Protein 6WNG (pdb70)

Sequence (1864 aa):
NDDYYRIESDLIGELKVVPVNAYYGVQTQRAIDNFKKISNNDHLSDHPEFIKAFAFVKKAAAQQTNFELGLLDEIINKNIATACDEIIAGKMMHKEFPTDMIIQGGAGTSMNMNANEVIANRALELMGHQKGEYQFCSPNDHVNLSQSTNDAYPTAIRRIALYNLNKTLVEERLELLIQSSFRKKADDLKDVIKMGRTQLQDAVPMTMGQEFNAFANTLQEEIIARRLNTNADLFLETNMGATAIGTGLNAHPDYAVKKCTENLAKISGADVVLASSDLVEATPDTGAYVIYSSAMKRMMAVKLLSKICNDLRLLASGPRAGLYEINLPKMQPGSSIMPGKVNPVIPEVVNQVCFKVIGNDLTVTFAAEAGQLQLNVMEPVLTQSIMESIRFLKNAMDTLREKCIDGITANKEEICLNMVKNNSIGIVTALNPYIGYKNSTKIAKEALDTGKSVYDLVLEHELLSKEKLDEILAPENMLNPHTKFNDDYRIESDLIGELKVPVNAYYGVQTQRAIDNFKISNNDHLSDHPEFIKAFAFVKKAAAQQTNFELGLLDEIINKNIATACDEIIAGKMHKEFPTDMIQGGAGTSMNMNANEVIANRALELMGHQKGEYQFCSPNDHVNLSQSTNDAYPTAIRRIALYNLNKTLVVERLEELLIQQSSFRKKADDLKDVIKMGRTQLQDAVPMTMGQEFNAFANTLQEEIIARRLNTTNADLFLEETNMGATAIGTGLNAHPDYAVKKCTENLAKISGADVVLASDLVEATPDTGAYVIYSSAMKRMMAVKLLSKICNDLRLLASGPRAGLYEINLPKMQPGSSIMPGKVNPVIPEVVNQVCFKVIGNDLTVTFAAEAGQLQLNVMEPVLTQSIMESIRFLKNAMDTLREKCIDGITANKEEICLNMVKNNSIGIVTALNPYIGYKNSTKKIAKKEALDTGKSVYDLVLEHELLSKEKLDEILAPENMLNPHTKFNDYYRIESDLIGELKVPVNAYYGVQTQRAIDNFKISNNDHLSDHPEFIKAFAFVKKAAAQQTNFELGLLDEIINKNIATACDEIIAGKMHKEFPTDMIQGGAGTSMNMNANEVIANRALELMGHQKGEYQFCSPNDHVNLSQSTNDAYPTAIRRIALYNLNKTLVVERLEELLIQQSSFRKKADDDLKDVIKMGRTQLQDAVPMTMGQEFNAFANTLQEEIIARRLNTTNADLFLETNMGATAIGTGLNAHPDYAVKKCTENLAKISGADVVLASSDLVEATPDTGAYVIYSSAMKRMMAVKLLSKICNDLRLLASGPRAGLYEINLPKMQPGSSIMPGKVNPVIPEVVNQVCFKVIGNDLTVTFAAEAGQLQLNVMEPVLTQSIMESIRFLKNAMDTLREKCIDGITANKEEICLNMVKNSSIGIIVTALNPYIGYKNSTKIAKKEALDTGKSVYDLVLEHELLSKEKLDEILAPENMLNPHHTKFNDYYRIESSDLIGELKVVPVNAYYGVQTQRAIDNFKISNNDHLSDHPEFIKAFAFVKKAAAQQTNFELGLLDEEIINKNIATACDEIIAGKMHKEFPTDMIQGGAGTSMNMNANEVIANRALELMGHQKGEYQFCSPNDHVNLSQSTNDAYPTAIRRIALYNLNKTLVEERLELLIQSSFRKKADDLKDVIKMGRTQLQDAVPMTMGQEFNAFANTLQEEIIARRLNTTNADLFLETNMGATAIGTGLNAHPDYAVKKCTENLAKISGADVVLASSDLVEATPDTGAYVIYSSAMKRMMAVKLLSKICNDLRLLASGPRAGLYEINLPKMQPGSSIMPGKVNPVIPEVVNQVCFKVIGNDLTVTFAAEAGQLQLNVMEPVLTQSIMESIRFLKNAMDTLREKCIDGITANKEICLNMVKNSIGIVTALNPYIGYKNSTKIAKEALDTGKSVYDLVLEHELLSKEKLDEILAPENMLNPHHTKF

B-factor: mean 18.44, std 9.69, range [5.8, 75.2]

Nearest PDB structures (foldseek):
  6wng-assembly1_D  TM=1.002E+00  e=2.685E-68  Elizabethkingia anophelis NUH1
  3oce-assembly1_C  TM=9.644E-01  e=1.588E-44  Brucella abortus 2308
  1j3u-assembly1_A  TM=9.267E-01  e=1.273E-44  Bacillus sp. YM55-1
  3r6y-assembly1_D  TM=9.617E-01  e=5.365E-38  Bacillus sp. YM55-1
  1vdk-assembly1_A-2  TM=9.036E-01  e=4.683E-37  Thermus thermophilus HB8

Foldseek 3Di:
DQWDWAADPVGIDTDGQPQLFDDLLVVQQVPDPDDPAFQLVQLLLQLLLLLLLLLLLVLCVVVVNADPLLSVQLNVLSVCSNVPPPSVSGGGHLQTFPLQQSVLSSSLSNSQQSSCVVVVHHRNPCVVPPSCCRSQQLAACLFSVLLSLLLSLLVLLVLLLVLLLLLLVLLQVLLVVFVPQKFFDADPNHTAAIATVSVVSNVLSVVSVVLSCQLNVLSLVSLAGARQCHPQHPSVNHDPCSQQSSSVSSCVSSVPNHDYHPGNNVVRADPVSLLSNLVSLLVSLVSLLVVLVVVQQCCPDDPPGNNFKHWFADDADDPPDPPDGHPVLSVLSNVLSVLSVVLSVVLVVQSVCGDRRHRRSVSSSSVSSVVSSVSSSVSSNSCSPRTSNPMDGPRVSRVVCNQQDLNLLVLCCVQQHDVVSVVLSVCCVVPVDHSLVVCVVVVSDDPVQSCQSSDSVNRHDDDDRD/DQWDWAADPVGIDTDGQPQLFDDLLVVLQVPDPDDPAFQLVQLLLQLLLLLLLLLLLVLCVVVVNADPLLSVQLNVQSVCSNVPPPSVSGGGDLQTFPLQQSVLSSSLSNSQQSSQVVVVHHRNPCVVPPSCCRSQQLAASLFSVLLSLLLSLLVLLVVLVVLLLLLLVLLQVLLVVFVPFKFFDADPNHTAAIATSNVVSNVLSVVSVVLSCQLNVLSLVSLAGARQCHPQHPSPNHDPCRQQSSSVSSCVSSVPNHDYDPGNNVVRADPVSLLSNLVSLLVSLVSLLVVLVVVQQCCPDDPPGNNFKDWFFDDADDPPDPPDGHPVLSVLSNVLSVLSVVLSVVLVVQSVCGDRRHRSSVSSSSVSSVVSSVSSSVSSNSCSPRTSNPMDGPRVSRVVCLQQDLNLLVLCCVQQNPVVSVVLSVCCVVPVDGSLVSCVVVPSDDNVVSCQSSDSVNRHDDDDDD/DQWDWAADPVGIDTDGQPALFDDLLVVQQVPDDDDPAFQLVQLLLQLLLLLLLLLLLVLCVVVVNADPLLSVQLNVQSVCSNVPPPSVSGGGHLQTFPLQQSVLLSSLSNSQQSSQVVVVHHRNPCVVPPSCCRSQQLAACLFSVLLSLLLSVLVLLVLLVVLLLLLLVLLQVLLVVFVPQKFFDADPNHTAAIATSSVVSNVLSVVSVVLSCQLNVLSLVSLAGARQCHPQHPSVNHDPCRQQSSSVSSCVSSVPNHDYDPGNNVVRADPVSLLSNLVSLLVSLVSLLVVLVVVQQCCPDDPPGNNFKHWFADDADDPPDPPDGHPVLSVLSNVLSVLSVVLSVVLVVQSVCGDRRHRSSVSSSSVSSVVSSVSSSVSSVSCSPRTSNPMDGPRVSRVVCNQQDLNLLVLCCVQQNPVVSVVLSVCCVVPVDHSLVVCVVVVRDDPVQSVQSSDSVNVHDDDDRD/DQWDWAADPVGIDTDGQPQLFDDLLVVLQVPDPDDPAFQLNQLLLQLLLLLLLLLLLVLCVVVVNADPLLSVLLNVLSVCSNVPPPSVSGGGDLQTFPLQQSVLSSSLSNSQQSSQVVVVHHRNPCVVPPSVCRSQQLAASLFSNLLSLLSSLLVLLVVLLVLLLLLLVLLQVLLVVFVPQKFFDADPNHTAAIATVSVVSNVLSVVSVVLSCQLNVLSLVSLAGARQCHPQHPSVNHDPCRQQSSSVSSCVSSVPNHDYDPGNNCVRADPVSLLSNLVSLLVSLVSLLVVLVVVQQCCPDDPPGNNFKHWFADDADDPPDPPDGHPVLSVLSNVLSVLSVVLSVVLVVQSVCGDRRHRRSVSSSSVSVVVSSVSSSVSSVSCSPRTSNPMDGPRVSRVVCNQQDLNLLVLCCVQQHDVVSVVLSVCCVVPVDGSLVVCVVVPSDDPVQSCQSSDSVNRHDDDDRD

CATH classification: 1.10.275.10 (+2 more: 1.20.200.10, 1.10.40.30)

Solvent-accessible surface area: 53668 Å² total; per-residue (Å²): 153,112,92,32,108,12,79,30,31,54,30,134,49,120,1,62,56,112,10,37,23,0,6,15,0,25,23,0,41,54,4,4,138,3,21,113,27,55,0,42,64,10,70,44,2,1,55,0,2,2,16,0,0,51,0,0,4,55,0,0,68,80,30,69,61,11,81,108,94,22,12,126,11,0,20,44,0,0,63,33,1,45,79,46,120,34,27,170,14,3,34,0,2,2,0,0,0,1,3,0,7,4,2,0,2,0,2,0,4,0,1,0,0,52,0,0,52,64,44,66,52,123,41,25,56,44,135,85,0,18,10,26,50,44,4,4,41,9,2,2,4,11,0,0,2,15,0,0,0,28,1,0,0,34,30,25,5,99,33,0,10,91,77,0,80,72,0,6,115,8,0,92,130,15,1,80,72,10,115,98,11,29,0,0,0,2,2,7,4,18,8,0,0,0,0,14,0,3,44,4,0,56,10,9,0,38,17,0,78,48,0,23,46,38,0,56,58,4,0,71,38,1,21,67,2,6,0,2,0,0,0,0,7,4,2,4,35,2,36,66,74,0,18,79,68,0,6,109,31,0,26,86,47,19,67,3,106,9,83,56,4,124,29,28,12,8,19,6,24,28,11,3,8,1,2,0,0,4,0,0,1,6,11,0,0,5,17,0,0,25,3,0,32,2,0,5,10,0,9,3,0,37,77,1,21,5,53,0,1,45,23,44,108,43,5,3,3,7,4,9,6,4,19,18,26,10,7,4,4,1,0,0,0,0,0,0,0,2,1,2,2,0,4,6,12,1,1,1,2,0,4,15,21,1,43,2,7,8,1,6,0,7,3,0,0,1,6,0,1,6,25,2,2,102,12,0,32,44,0,0,23,15,0,41,97,58,1,0,81,39,1,72,23,27,97,106,66,0,36,72,27,0,126,90,4,13,8,14,0,0,5,0,24,42,56,25,16,22,72,54,0,14,137,4,1,88,49,0,57,111,73,52,96,47,3,73,76,0,0,62,96,88,155,62,28,66,48,78,71,0,77,81,6,15,16,25,104,39,0,22,74,46,74,82,119,90,117,110,84,30,102,11,77,30,30,54,29,132,48,119,1,63,56,111,9,38,23,0,6,16,0,25,23,0,41,54,5,4,138,3,20,114,28,52,0,42,63,11,69,42,2,1,56,1,2,2,17,0,0,50,0,0,3,54,0,0,73,74,35,68,64,10,79,110,92,21,12,122,8,0,20,45,0,0,65,42,2,44,78,43,123,33,28,170,13,3,35,1,2,2,0,0,0,1,3,0,7,4,3,0,2,0,1,0,4,0,1,0,0,51,0,0,53,67,43,68,49,125,40,24,57,45,133,87,0,19,10,27,52,47,3,4,41,9,3,2,4,10,0,0,2,15,0,0,0,26,2,0,0,35,29,26,4,113,39,0,11,79,58,0,81,70,0,5,102,9,0,77,106,12,1,88,66,11,119,97,10,25,0,0,0,2,1,8,4,18,8,0,0,0,0,15,0,5,44,5,0,56,10,9,0,38,17,0,75,48,0,20,46,39,0,57,59,4,1,70,39,1,22,61,2,6,0,3,0,0,0,0,7,5,2,8,35,2,36,64,79,0,17,83,79,0,6,107,22,0,25,163,31,18,65,3,106,8,85,54,5,125,26,29,13,7,18,5,25,28,10,3,9,1,1,0,0,3,0,0,1,6,11,0,0,5,16,0,0,25,3,0,31,2,0,6,10,0,10,4,0,34,78,2,22,9,57,0,1,45,23,43,111,42,6,2,3,7,4,8,7,5,20,17,26,9,6,5,4,1,0,0,0,0,0,0,0,2,0,2,2,0,5,6,12,0,1,1,3,0,3,15,22,2,40,2,6,6,1,7,0,6,3,0,0,1,6,0,1,5,23,2,2,106,13,0,47,46,0,0,28,13,0,33,94,58,1,0,69,38,1,72,24,28,104,112,70,0,36,58,27,0,107,88,2,12,8,9,0,0,6,0,22,38,54,19,16,23,73,51,0,15,134,3,2,91,54,0,59,115,71,56,92,41,2,62,73,0,0,52,101,88,144,62,28,64,104,129,48,0,58,70,12,15,18,23,105,38,1,17,70,45,84,81,110,130,162,101,79,31,102,12,78,28,22,53,28,132,49,119,1,61,54,113,9,36,25,0,6,15,0,26,23,0,37,53,5,4,126,3,21,113,28,54,0,41,64,12,70,43,2,0,55,1,2,2,16,0,1,50,0,0,3,53,0,0,56,75,34,69,60,10,81,107,101,25,10,121,12,0,20,46,0,0,63,34,2,44,82,45,123,32,29,170,12,2,35,0,1,2,0,0,0,1,2,0,8,4,2,0,2,0,1,0,5,0,1,0,0,54,0,0,52,66,46,66,50,123,40,25,56,46,132,86,0,19,10,26,52,45,3,4,41,9,3,2,3,9,0,0,2,16,0,0,0,28,1,0,0,34,28,25,3,111,41,0,12,88,59,0,80,73,0,5,99,8,0,78,113,16,0,79,70,11,118,98,10,33,0,0,0,2,2,7,4,18,9,0,0,0,0,15,0,4,42,4,0,57,11,9,0,39,17,0,74,49,0,16,47,41,0,58,58,4,1,72,40,1,21,62,2,8,0,3,0,0,0,0,7,5,2,8,35,2,39,64,78,0,16,82,66,0,6,108,28,0,24,86,46,17,66,2,106,8,86,54,4,125,27,30,13,7,19,4,24,27,10,3,9,1,1,0,0,3,0,0,1,5,11,0,0,6,16,0,0,24,3,0,30,2,0,6,10,0,9,3,0,37,71,4,20,5,54,0,1,45,25,44,111,44,6,4,3,7,3,10,6,4,20,17,28,10,6,5,4,1,0,0,0,0,0,0,0,2,1,2,2,0,4,6,12,0,0,2,3,0,3,14,22,2,40,2,7,7,1,6,1,6,2,0,0,0,6,0,1,5,26,2,2,105,14,0,47,45,0,0,29,14,0,33,95,58,2,0,79,37,1,71,25,27,97,104,66,0,40,71,29,0,126,91,5,12,9,15,0,0,5,0,22,39,41,21,16,23,70,52,0,19,140,2,1,101,53,0,58,92,72,51,97,50,3,62,71,0,0,54,108,95,153,55,24,69,124,76,75,0,60,80,4,14,31,33,64,49,0,23,87,53,61,78,116,84,116,109,83,29,108,9,75,24,20,53,20,113,50,120,1,61,54,113,9,37,24,0,5,15,0,26,24,0,36,53,5,4,126,3,21,112,27,54,0,41,65,10,69,43,2,0,55,0,3,2,15,0,0,49,0,0,3,55,0,0,73,84,34,68,59,11,75,103,95,22,11,52,22,0,20,54,0,0,62,35,1,44,83,45,129,33,28,170,12,2,34,0,1,2,0,0,0,1,3,0,7,4,2,0,1,0,1,0,3,0,1,0,0,55,0,0,52,64,41,67,51,123,42,26,57,43,132,83,0,21,10,28,51,45,3,4,40,10,2,2,4,10,0,0,3,15,0,0,0,29,1,0,0,34,30,26,4,96,41,0,11,96,82,0,80,76,0,6,90,3,0,79,118,17,1,86,93,8,119,93,10,28,0,0,0,2,1,7,3,18,8,0,0,0,0,15,0,4,43,4,0,58,10,8,0,39,17,0,80,47,1,22,44,41,0,58,60,5,1,72,40,2,22,64,2,6,0,2,0,0,0,0,7,5,1,6,33,2,38,66,79,0,18,84,65,0,6,110,28,0,24,86,49,19,64,4,105,8,85,54,3,124,27,29,13,7,20,5,25,26,11,3,9,1,1,0,0,4,0,0,1,6,10,0,0,6,16,0,0,25,3,0,33,2,0,6,10,0,9,3,0,34,76,1,21,4,56,0,1,44,24,42,111,44,6,3,3,8,3,8,6,5,19,17,24,10,6,4,4,1,0,0,0,0,0,0,0,2,1,2,2,0,5,5,13,0,1,1,3,0,3,15,22,2,41,2,7,8,1,7,1,6,2,0,0,1,6,0,1,5,26,1,2,102,14,0,44,44,0,0,25,12,0,31,99,58,1,0,67,38,1,73,24,27,108,69,63,0,50,76,31,0,121,90,4,12,9,15,0,0,5,0,23,41,51,23,16,22,77,76,0,18,63,4,2,104,50,0,55,96,71,52,97,47,3,62,80,0,0,52,94,85,153,68,26,66,121,143,84,0,62,75,5,15,16,26,108,40,0,20,72,46,73,81,118,82

Secondary structure (DSSP, 8-state):
--EEEEE-SS-EEEEETT-SS-HHHHHHHHH----S-BGGG-HHHHHHHHHHHHHHHHHHHHTT-S-HHHHHHHHHHHHHHHTTTTGGG---BSS-SSTTHHHHHHHHHHHHHHHHHHTT--TT-GGGS-IIIIITTT--HHHHHHHHHHHHHHHHHHHHHHHHHHHHHHHHHHHHHTTT-EEEEEETTEEEEEEEHHHHHHHHHHHHHHHHHHHHHHHGGGGEE-TT-TTTSS-TT--TTHHHHHHHHHHHHH-S--EE-S-HHHHTT--HHHHHHHHHHHHHHHHHHHHHHHHHHHT-BSSSS---EE----S---SSSTT----HHHHHHHHHHHHHHHHHHHHHHHHHT-BTTB-TTHHHHHHHHHHHHHHHHHHHHHHHHHTGGG-EE-HHHHHHHHHT-SGGGGGGHHHH-HHHHHHHHHHHHHH---HHHHHHHTT-S-HHHHHHHT-GGGSSS-----/--EEEEE-SS-EEEEETT-SS-HHHHHHHHH----S-BGGG-HHHHHHHHHHHHHHHHHHHHTT-S-HHHHHHHHHHHHHHHTTTTGGG---BSS-SSTTHHHHHHHHHHHHHHHHHHTT--TT-GGGS-IIIIITTT--HHHHHHHHHHHHHHHHHHHHHHHHHHHHHHHHHHHHHTTT-EEEEEETTEEEEEEEHHHHHHHHHHHHHHHHHHHHHHHGGGGEE-TT-TTTSS-TTS-TTHHHHHHHHHHHHH-S--EE-S-HHHHTT--HHHHHHHHHHHHHHHHHHHHHHHHHHHT-BSSSS---EE----S-S-SSSTT----HHHHHHHHHHHHHHHHHHHHHHHHHT-BTTB-TTHHHHHHHHHHHHHHHHHHHHHHHHHTGGG-EE-HHHHHHHHHT-SGGGGGGHHHHHHHHHHHHHHHHHHH---HHHHHHHHT-S-HHHHHHHT-GGGSSS-----/--EEEEE-SS-EEEEETT-SS-HHHHHHHHH----S-BGGG-HHHHHHHHHHHHHHHHHHHHTTSS-HHHHHHHHHHHHHHHTTTTGGG---BSS-SSTTHHHHHHHHHHHHHHHHHHTT--TT-TTSS-IIIIITTT--HHHHHHHHHHHHHHHHHHHHHHHHHHHHHHHHHHHHHTTT-EEEEEETTEEEEEEEHHHHHHHHHHHHHHHHHHHHHHHGGGGEE-TT-TTTSS-TTS-TTHHHHHHHHHHHHHSS--EE-S-HHHHTT--HHHHHHHHHHHHHHHHHHHHHHHHHHHT-BSSSS---EE----S-S-SSSTT----HHHHHHHHHHHHHHHHHHHHHHHHHT-BTTB-TTHHHHHHHHHHHHHHHHHHHHHHHHHTGGG-EE-HHHHHHHHHT-SGGGGGGHHHHHHHHHHHHHHHHHHH---HHHHHHHTT-S-HHHHHHHT-GGGSSS-----/--EEEEE-SS-EEEEETT-SS-HHHHHHHHH----S-BGGG-HHHHHHHHHHHHHHHHHHHHTT-S-HHHHHHHHHHHHHHHTT-SGGG---BSS-SSTTHHHHHHHHHHHHHHHHHHTT--TT-GGGS-IIIIITTT--HHHHHHHHHHHHHHHHHHHHHHHHHHHHHHHHHHHHHTTT-EEEEEETTEEEEEEEHHHHHHHHHHHHHHHHHHHHHHHGGGGEE-TT-TTTSS-TTS-TTHHHHHHHHHHHHHSS--EE-S-HHHHTT--HHHHHHHHHHHHHHHHHHHHHHHHHHHT-BSSSS---EE----S-S-SSSTT----HHHHHHHHHHHHHHHHHHHHHHHHHT-BTTB-TTHHHHHHHHHHHHHHHHHHHHHHHHHTGGG-EE-HHHHHHHHHT-SGGGGGGHHHH-HHHHHHHHHHHHHH---HHHHHHHTT-S-HHHHHHHT-GGGSSS-----

InterPro domains:
  IPR000362 Fumarate lyase family [PR00149] (136-154)
  IPR000362 Fumarate lyase family [PR00149] (181-199)
  IPR000362 Fumarate lyase family [PR00149] (272-299)
  IPR000362 Fumarate lyase family [PR00149] (318-334)
  IPR004708 Aspartate ammonia-lyase [TIGR00839] (5-466)
  IPR008948 L-Aspartase-like [SSF48557] (3-461)
  IPR018951 Fumarase C, C-terminal [PF10415] (409-461)
  IPR020557 Fumarate lyase, conserved site [PS00163] (318-327)
  IPR022761 Fumarate lyase, N-terminal [PF00206] (12-343)
  IPR024083 Fumarase/histidase, N-terminal [G3DSA:1.10.275.10] (2-140)
  IPR051546 Class-II Aspartate Ammonia-Lyase [PTHR42696] (1-465)

Radius of gyration: 35.73 Å; Cα contacts (8 Å, |Δi|>4): 4113; chains: 4; bounding box: 102×107×95 Å

Structure (mmCIF, N/CA/C/O backbone):
data_6WNG
#
_entry.id   6WNG
#
_cell.length_a   92.820
_cell.length_b   96.850
_cell.length_c   212.200
_cell.angle_alpha   90.000
_cell.angle_beta   90.000
_cell.angle_gamma   90.000
#
_symmetry.space_group_name_H-M   'P 21 21 21'
#
loop_
_entity.id
_entity.type
_entity.pdbx_description
1 polymer 'Aspartate ammonia-lyase'
2 non-polymer 2-AMINO-2-HYDROXYMETHYL-PROPANE-1,3-DIOL
3 non-polymer 'FUMARIC ACID'
4 non-polymer GLYCEROL
5 non-polymer 'CHLORIDE ION'
6 water water
#
loop_
_atom_site.group_PDB
_atom_site.id
_atom_site.type_symbol
_atom_site.label_atom_id
_atom_site.label_alt_id
_atom_site.label_comp_id
_atom_site.label_asym_id
_atom_site.label_entity_id
_atom_site.label_seq_id
_atom_site.pdbx_PDB_ins_code
_atom_site.Cartn_x
_atom_site.Cartn_y
_atom_site.Cartn_z
_atom_site.occupancy
_atom_site.B_iso_or_equiv
_atom_site.auth_seq_id
_atom_site.auth_comp_id
_atom_site.auth_asym_id
_atom_site.auth_atom_id
_atom_site.pdbx_PDB_model_num
ATOM 1 N N . ASN A 1 10 ? -11.179 27.080 70.737 1.00 49.53 10 ASN A N 1
ATOM 2 C CA . ASN A 1 10 ? -11.342 26.097 71.801 1.00 47.76 10 ASN A CA 1
ATOM 3 C C . ASN A 1 10 ? -11.745 24.739 71.223 1.00 36.48 10 ASN A C 1
ATOM 4 O O . ASN A 1 10 ? -11.066 23.743 71.452 1.00 42.74 10 ASN A O 1
ATOM 9 N N . ASP A 1 11 ? -12.856 24.701 70.487 1.00 31.23 11 ASP A N 1
ATOM 10 C CA A ASP A 1 11 ? -13.286 23.518 69.750 0.55 28.00 11 ASP A CA 1
ATOM 11 C CA B ASP A 1 11 ? -13.234 23.479 69.786 0.45 28.26 11 ASP A CA 1
ATOM 12 C C . ASP A 1 11 ? -12.528 23.331 68.444 1.00 20.39 11 ASP A C 1
ATOM 13 O O . ASP A 1 11 ? -12.792 22.360 67.722 1.00 20.81 11 ASP A O 1
ATOM 22 N N . TYR A 1 12 ? -11.628 24.248 68.113 1.00 20.91 12 TYR A N 1
ATOM 23 C CA A TYR A 1 12 ? -10.860 24.194 66.882 0.65 20.16 12 TYR A CA 1
ATOM 24 C CA B TYR A 1 12 ? -10.855 24.172 66.885 0.35 19.75 12 TYR A CA 1
ATOM 25 C C . TYR A 1 12 ? -9.400 24.485 67.189 1.00 17.87 12 TYR A C 1
ATOM 26 O O . TYR A 1 12 ? -9.070 25.085 68.215 1.00 22.90 12 TYR A O 1
ATOM 43 N N . ARG A 1 13 ? -8.534 24.074 66.273 1.00 16.92 13 ARG A N 1
ATOM 44 C CA . ARG A 1 13 ? -7.178 24.586 66.197 1.00 15.99 13 ARG A CA 1
ATOM 45 C C . ARG A 1 13 ? -7.016 25.201 64.811 1.00 18.35 13 ARG A C 1
ATOM 46 O O . ARG A 1 13 ? -7.731 24.837 63.875 1.00 18.58 13 ARG A O 1
ATOM 54 N N . ILE A 1 14 ? -6.114 26.169 64.686 1.00 18.42 14 ILE A N 1
ATOM 55 C CA . ILE A 1 14 ? -5.877 26.843 63.413 1.00 18.55 14 ILE A CA 1
ATOM 56 C C . ILE A 1 14 ? -4.638 26.227 62.776 1.00 15.78 14 ILE A C 1
ATOM 57 O O . ILE A 1 14 ? -3.563 26.212 63.387 1.00 19.54 14 ILE A O 1
ATOM 62 N N . GLU A 1 15 ? -4.777 25.729 61.550 1.00 13.98 15 GLU A N 1
ATOM 63 C CA . GLU A 1 15 ? -3.659 25.222 60.763 1.00 13.07 15 GLU A CA 1
ATOM 64 C C . GLU A 1 15 ? -3.490 26.090 59.521 1.00 15.26 15 GLU A C 1
ATOM 65 O O . GLU A 1 15 ? -4.338 26.926 59.203 1.00 16.13 15 GLU A O 1
ATOM 71 N N . SER A 1 16 ? -2.375 25.907 58.818 1.00 15.13 16 SER A N 1
ATOM 72 C CA . SER A 1 16 ? -2.146 26.703 57.621 1.00 14.52 16 SER A CA 1
ATOM 73 C C . SER A 1 16 ? -1.490 25.862 56.540 1.00 15.69 16 SER A C 1
ATOM 74 O O . SER A 1 16 ? -0.800 24.872 56.818 1.00 16.23 16 SER A O 1
ATOM 77 N N . ASP A 1 17 ? -1.725 26.274 55.297 1.00 12.63 17 ASP A N 1
ATOM 78 C CA . ASP A 1 17 ? -1.118 25.649 54.132 1.00 11.60 17 ASP A CA 1
ATOM 79 C C . ASP A 1 17 ? -0.909 26.729 53.074 1.00 12.15 17 ASP A C 1
ATOM 80 O O . ASP A 1 17 ? -1.035 27.925 53.351 1.00 15.27 17 ASP A O 1
ATOM 85 N N . LEU A 1 18 ? -0.613 26.291 51.846 1.00 13.32 18 LEU A N 1
ATOM 86 C CA . LEU A 1 18 ? -0.361 27.225 50.751 1.00 13.69 18 LEU A CA 1
ATOM 87 C C . LEU A 1 18 ? -1.498 28.229 50.576 1.00 12.21 18 LEU A C 1
ATOM 88 O O . LEU A 1 18 ? -1.258 29.392 50.227 1.00 14.94 18 LEU A O 1
ATOM 93 N N . ILE A 1 19 ? -2.744 27.798 50.810 1.00 13.34 19 ILE A N 1
ATOM 94 C CA . ILE A 1 19 ? -3.905 28.653 50.556 1.00 13.57 19 ILE A CA 1
ATOM 95 C C . ILE A 1 19 ? -4.078 29.693 51.663 1.00 15.58 19 ILE A C 1
ATOM 96 O O . ILE A 1 19 ? -4.488 30.830 51.401 1.00 17.77 19 ILE A O 1
ATOM 101 N N . GLY A 1 20 ? -3.760 29.337 52.902 1.00 13.38 20 GLY A N 1
ATOM 102 C CA . GLY A 1 20 ? -3.930 30.243 54.023 1.00 13.02 20 GLY A CA 1
ATOM 103 C C . GLY A 1 20 ? -4.230 29.466 55.297 1.00 13.56 20 GLY A C 1
ATOM 104 O O . GLY A 1 20 ? -3.895 28.293 55.415 1.00 15.83 20 GLY A O 1
ATOM 105 N N . GLU A 1 21 ? -4.864 30.159 56.240 1.00 14.85 21 GLU A N 1
ATOM 106 C CA . GLU A 1 21 ? -5.223 29.592 57.534 1.00 14.19 21 GLU A CA 1
ATOM 107 C C . GLU A 1 21 ? -6.647 29.042 57.517 1.00 16.20 21 GLU A C 1
ATOM 108 O O . GLU A 1 21 ? -7.525 29.553 56.820 1.00 16.42 21 GLU A O 1
ATOM 114 N N . LEU A 1 22 ? -6.874 27.989 58.302 1.00 13.57 22 LEU A N 1
ATOM 115 C CA . LEU A 1 22 ? -8.204 27.393 58.371 1.00 13.85 22 LEU A CA 1
ATOM 116 C C . LEU A 1 22 ? -8.391 26.711 59.721 1.00 16.48 22 LEU A C 1
ATOM 117 O O . LEU A 1 22 ? -7.465 26.077 60.230 1.00 16.43 22 LEU A O 1
ATOM 122 N N . LYS A 1 23 ? -9.597 26.830 60.279 1.00 14.91 23 LYS A N 1
ATOM 123 C CA . LYS A 1 23 ? -9.961 26.085 61.480 1.00 15.09 23 LYS A CA 1
ATOM 124 C C . LYS A 1 23 ? -10.169 24.597 61.180 1.00 15.62 23 LYS A C 1
ATOM 125 O O . LYS A 1 23 ? -10.803 24.225 60.189 1.00 16.40 23 LYS A O 1
ATOM 131 N N . VAL A 1 24 ? -9.652 23.750 62.071 1.00 14.98 24 VAL A N 1
ATOM 132 C CA A VAL A 1 24 ? -9.756 22.292 62.017 0.81 13.77 24 VAL A CA 1
ATOM 133 C CA B VAL A 1 24 ? -9.842 22.305 61.986 0.19 13.79 24 VAL A CA 1
ATOM 134 C C . VAL A 1 24 ? -10.340 21.842 63.352 1.00 13.54 24 VAL A C 1
ATOM 135 O O . VAL A 1 24 ? -9.950 22.406 64.379 1.00 14.03 24 VAL A O 1
ATOM 142 N N . PRO A 1 25 ? -11.259 20.868 63.411 1.00 14.67 25 PRO A N 1
ATOM 143 C CA . PRO A 1 25 ? -11.763 20.425 64.718 1.00 15.99 25 PRO A CA 1
ATOM 144 C C . PRO A 1 25 ? -10.609 20.023 65.624 1.00 14.26 25 PRO A C 1
ATOM 145 O O . PRO A 1 25 ? -9.678 19.335 65.197 1.00 15.32 25 PRO A O 1
ATOM 149 N N . VAL A 1 26 ? -10.663 20.479 66.878 1.00 16.58 26 VAL A N 1
ATOM 150 C CA . VAL A 1 26 ? -9.473 20.428 67.725 1.00 16.36 26 VAL A CA 1
ATOM 151 C C . VAL A 1 26 ? -8.991 18.995 67.924 1.00 16.72 26 VAL A C 1
ATOM 152 O O . VAL A 1 26 ? -7.782 18.753 68.028 1.00 19.03 26 VAL A O 1
ATOM 156 N N . ASN A 1 27 ? -9.899 18.023 67.926 1.00 16.26 27 ASN A N 1
ATOM 157 C CA . ASN A 1 27 ? -9.520 16.636 68.168 1.00 17.95 27 ASN A CA 1
ATOM 158 C C . ASN A 1 27 ? -9.394 15.803 66.897 1.00 16.05 27 ASN A C 1
ATOM 159 O O . ASN A 1 27 ? -9.144 14.598 66.995 1.00 17.46 27 ASN A O 1
ATOM 164 N N . ALA A 1 28 ? -9.551 16.403 65.718 1.00 14.01 28 ALA A N 1
ATOM 165 C CA . ALA A 1 28 ? -9.362 15.672 64.472 1.00 12.32 28 ALA A CA 1
ATOM 166 C C . ALA A 1 28 ? -7.902 15.269 64.297 1.00 13.53 28 ALA A C 1
ATOM 167 O O . ALA A 1 28 ? -6.990 16.051 64.582 1.00 13.93 28 ALA A O 1
ATOM 169 N N . TYR A 1 29 ? -7.679 14.037 63.819 1.00 13.09 29 TYR A N 1
ATOM 170 C CA . TYR A 1 29 ? -6.334 13.636 63.418 1.00 12.57 29 TYR A CA 1
ATOM 171 C C . TYR A 1 29 ? -5.986 14.113 62.020 1.00 12.13 29 TYR A C 1
ATOM 172 O O . TYR A 1 29 ? -4.799 14.192 61.687 1.00 12.71 29 TYR A O 1
ATOM 181 N N . TYR A 1 30 ? -6.984 14.412 61.188 1.00 12.27 30 TYR A N 1
ATOM 182 C CA . TYR A 1 30 ? -6.683 15.039 59.915 1.00 10.35 30 TYR A CA 1
ATOM 183 C C . TYR A 1 30 ? -6.378 16.525 60.130 1.00 13.08 30 TYR A C 1
ATOM 184 O O . TYR A 1 30 ? -6.566 17.072 61.220 1.00 13.75 30 TYR A O 1
ATOM 193 N N . GLY A 1 31 ? -5.888 17.171 59.071 1.00 12.04 31 GLY A N 1
ATOM 194 C CA . GLY A 1 31 ? -5.454 18.552 59.152 1.00 11.88 31 GLY A CA 1
ATOM 195 C C . GLY A 1 31 ? -6.112 19.461 58.129 1.00 13.15 31 GLY A C 1
ATOM 196 O O . GLY A 1 31 ? -7.175 19.138 57.590 1.00 12.93 31 GLY A O 1
ATOM 197 N N . VAL A 1 32 ? -5.471 20.599 57.845 1.00 11.18 32 VAL A N 1
ATOM 198 C CA . VAL A 1 32 ? -6.112 21.640 57.039 1.00 11.04 32 VAL A CA 1
ATOM 199 C C . VAL A 1 32 ? -6.416 21.155 55.620 1.00 11.92 32 VAL A C 1
ATOM 200 O O . VAL A 1 32 ? -7.459 21.502 55.048 1.00 11.27 32 VAL A O 1
ATOM 204 N N . GLN A 1 33 ? -5.510 20.382 55.010 1.00 10.42 33 GLN A N 1
ATOM 205 C CA . GLN A 1 33 ? -5.757 20.002 53.624 1.00 8.95 33 GLN A CA 1
ATOM 206 C C . GLN A 1 33 ? -6.917 19.023 53.519 1.00 11.72 33 GLN A C 1
ATOM 207 O O . GLN A 1 33 ? -7.701 19.094 52.562 1.00 11.93 33 GLN A O 1
ATOM 213 N N . THR A 1 34 ? -7.067 18.135 54.508 1.00 10.24 34 THR A N 1
ATOM 214 C CA . THR A 1 34 ? -8.240 17.269 54.545 1.00 11.17 34 THR A CA 1
ATOM 215 C C . THR A 1 34 ? -9.503 18.087 54.757 1.00 10.37 34 THR A C 1
ATOM 216 O O . THR A 1 34 ? -10.519 17.845 54.093 1.00 11.43 34 THR A O 1
ATOM 220 N N . GLN A 1 35 ? -9.453 19.062 55.677 1.00 11.99 35 GLN A N 1
ATOM 221 C CA . GLN A 1 35 ? -10.617 19.908 55.918 1.00 9.96 35 GLN A CA 1
ATOM 222 C C . GLN A 1 35 ? -11.044 20.616 54.638 1.00 11.98 35 GLN A C 1
ATOM 223 O O . GLN A 1 35 ? -12.242 20.703 54.345 1.00 12.05 35 GLN A O 1
ATOM 229 N N . ARG A 1 36 ? -10.084 21.139 53.869 1.00 11.57 36 ARG A N 1
ATOM 230 C CA . ARG A 1 36 ? -10.457 21.795 52.616 1.00 11.27 36 ARG A CA 1
ATOM 231 C C . ARG A 1 36 ? -11.162 20.824 51.684 1.00 10.18 36 ARG A C 1
ATOM 232 O O . ARG A 1 36 ? -12.144 21.187 51.025 1.00 11.53 36 ARG A O 1
ATOM 240 N N . ALA A 1 37 ? -10.675 19.582 51.616 1.00 9.09 37 ALA A N 1
ATOM 241 C CA . ALA A 1 37 ? -11.289 18.606 50.723 1.00 9.04 37 ALA A CA 1
ATOM 242 C C . ALA A 1 37 ? -12.690 18.218 51.183 1.00 12.59 37 ALA A C 1
ATOM 243 O O . ALA A 1 37 ? -13.581 17.997 50.351 1.00 11.06 37 ALA A O 1
ATOM 245 N N . ILE A 1 38 ? -12.895 18.088 52.496 1.00 8.97 38 ILE A N 1
ATOM 246 C CA . ILE A 1 38 ? -14.250 17.907 53.026 1.00 9.49 38 ILE A CA 1
ATOM 247 C C . ILE A 1 38 ? -15.165 19.027 52.547 1.00 13.55 38 ILE A C 1
ATOM 248 O O . ILE A 1 38 ? -16.299 18.787 52.104 1.00 12.66 38 ILE A O 1
ATOM 253 N N . ASP A 1 39 ? -14.673 20.269 52.631 1.00 10.82 39 ASP A N 1
ATOM 254 C CA . ASP A 1 39 ? -15.461 21.440 52.259 1.00 11.91 39 ASP A CA 1
ATOM 255 C C . ASP A 1 39 ? -15.693 21.499 50.751 1.00 10.67 39 ASP A C 1
ATOM 256 O O . ASP A 1 39 ? -16.750 21.963 50.297 1.00 12.67 39 ASP A O 1
ATOM 261 N N . ASN A 1 40 ? -14.707 21.062 49.961 1.00 10.24 40 ASN A N 1
ATOM 262 C CA . ASN A 1 40 ? -14.743 21.323 48.526 1.00 9.88 40 ASN A CA 1
ATOM 263 C C . ASN A 1 40 ? -15.575 20.315 47.755 1.00 10.04 40 ASN A C 1
ATOM 264 O O . ASN A 1 40 ? -16.108 20.668 46.701 1.00 11.26 40 ASN A O 1
ATOM 269 N N . PHE A 1 41 ? -15.663 19.071 48.225 1.00 9.32 41 PHE A N 1
ATOM 270 C CA . PHE A 1 41 ? -16.250 17.970 47.452 1.00 9.45 41 PHE A CA 1
ATOM 271 C C . PHE A 1 41 ? -17.393 17.354 48.254 1.00 12.38 41 PHE A C 1
ATOM 272 O O . PHE A 1 41 ? -17.196 16.422 49.034 1.00 12.87 41 PHE A O 1
ATOM 280 N N . LYS A 1 42 ? -18.590 17.892 48.062 1.00 10.53 42 LYS A N 1
ATOM 281 C CA A LYS A 1 42 ? -19.809 17.395 48.705 0.67 10.57 42 LYS A CA 1
ATOM 282 C CA B LYS A 1 42 ? -19.813 17.406 48.703 0.33 10.88 42 LYS A CA 1
ATOM 283 C C . LYS A 1 42 ? -20.707 16.862 47.597 1.00 11.28 42 LYS A C 1
ATOM 284 O O . LYS A 1 42 ? -21.669 17.511 47.180 1.00 13.90 42 LYS A O 1
ATOM 295 N N . ILE A 1 43 ? -20.368 15.673 47.111 1.00 9.90 43 ILE A N 1
ATOM 296 C CA . ILE A 1 43 ? -20.980 15.086 45.926 1.00 9.94 43 ILE A CA 1
ATOM 297 C C . ILE A 1 43 ? -21.868 13.908 46.280 1.00 10.72 43 ILE A C 1
ATOM 298 O O . ILE A 1 43 ? -23.020 13.843 45.859 1.00 11.89 43 ILE A O 1
ATOM 303 N N . SER A 1 44 ? -21.330 12.945 47.023 1.00 11.14 44 SER A N 1
ATOM 304 C CA . SER A 1 44 ? -21.939 11.636 47.186 1.00 11.09 44 SER A CA 1
ATOM 305 C C . SER A 1 44 ? -22.056 11.301 48.666 1.00 12.09 44 SER A C 1
ATOM 306 O O . SER A 1 44 ? -21.610 12.053 49.541 1.00 14.79 44 SER A O 1
ATOM 309 N N . ASN A 1 45 ? -22.662 10.147 48.941 1.00 12.30 45 ASN A N 1
ATOM 310 C CA A ASN A 1 45 ? -22.718 9.570 50.276 0.51 13.09 45 ASN A CA 1
ATOM 311 C CA B ASN A 1 45 ? -22.695 9.593 50.288 0.49 12.91 45 ASN A CA 1
ATOM 312 C C . ASN A 1 45 ? -21.658 8.492 50.478 1.00 13.72 45 ASN A C 1
ATOM 313 O O . ASN A 1 45 ? -21.784 7.672 51.397 1.00 18.12 45 ASN A O 1
ATOM 322 N N . ASP A 1 46 ? -20.637 8.465 49.631 1.00 11.03 46 ASP A N 1
ATOM 323 C CA . ASP A 1 46 ? -19.590 7.449 49.641 1.00 10.66 46 ASP A CA 1
ATOM 324 C C . ASP A 1 46 ? -18.286 8.141 50.013 1.00 11.43 46 ASP A C 1
ATOM 325 O O . ASP A 1 46 ? -17.819 9.015 49.278 1.00 11.59 46 ASP A O 1
ATOM 330 N N . HIS A 1 47 ? -17.713 7.782 51.165 1.00 10.58 47 HIS A N 1
ATOM 331 C CA . HIS A 1 47 ? -16.513 8.438 51.670 1.00 8.49 47 HIS A CA 1
ATOM 332 C C . HIS A 1 47 ? -15.408 7.419 51.911 1.00 12.12 47 HIS A C 1
ATOM 333 O O . HIS A 1 47 ? -15.659 6.215 51.996 1.00 12.16 47 HIS A O 1
ATOM 340 N N . LEU A 1 48 ? -14.175 7.919 52.025 1.00 10.55 48 LEU A N 1
ATOM 341 C CA . LEU A 1 48 ? -13.027 7.022 52.142 1.00 9.03 48 LEU A CA 1
ATOM 342 C C . LEU A 1 48 ? -13.154 6.122 53.364 1.00 9.85 48 LEU A C 1
ATOM 343 O O . LEU A 1 48 ? -12.771 4.944 53.319 1.00 10.50 48 LEU A O 1
ATOM 348 N N . SER A 1 49 ? -13.735 6.648 54.448 1.00 11.65 49 SER A N 1
ATOM 349 C CA . SER A 1 49 ? -13.948 5.876 55.671 1.00 11.65 49 SER A CA 1
ATOM 350 C C . SER A 1 49 ? -14.785 4.621 55.445 1.00 11.73 49 SER A C 1
ATOM 351 O O . SER A 1 49 ? -14.743 3.704 56.276 1.00 14.47 49 SER A O 1
ATOM 354 N N . ASP A 1 50 ? -15.540 4.555 54.348 1.00 11.77 50 ASP A N 1
ATOM 355 C CA . ASP A 1 50 ? -16.330 3.376 54.017 1.00 11.37 50 ASP A CA 1
ATOM 356 C C . ASP A 1 50 ? -15.528 2.294 53.311 1.00 9.82 50 ASP A C 1
ATOM 357 O O . ASP A 1 50 ? -16.113 1.267 52.951 1.00 12.66 50 ASP A O 1
ATOM 362 N N . HIS A 1 51 ? -14.222 2.488 53.112 1.00 11.57 51 HIS A N 1
ATOM 363 C CA . HIS A 1 51 ? -13.396 1.587 52.300 1.00 10.65 51 HIS A CA 1
ATOM 364 C C . HIS A 1 51 ? -12.159 1.171 53.083 1.00 9.43 51 HIS A C 1
ATOM 365 O O . HIS A 1 51 ? -11.050 1.652 52.816 1.00 10.08 51 HIS A O 1
ATOM 372 N N . PRO A 1 52 ? -12.313 0.239 54.028 1.00 10.25 52 PRO A N 1
ATOM 373 C CA . PRO A 1 52 ? -11.182 -0.116 54.904 1.00 11.59 52 PRO A CA 1
ATOM 374 C C . PRO A 1 52 ? -9.968 -0.686 54.181 1.00 12.87 52 PRO A C 1
ATOM 375 O O . PRO A 1 52 ? -8.839 -0.449 54.636 1.00 13.15 52 PRO A O 1
ATOM 379 N N . GLU A 1 53 ? -10.145 -1.423 53.076 1.00 11.54 53 GLU A N 1
ATOM 380 C CA . GLU A 1 53 ? -8.976 -1.943 52.362 1.00 12.50 53 GLU A CA 1
ATOM 381 C C . GLU A 1 53 ? -8.180 -0.824 51.702 1.00 11.07 53 GLU A C 1
ATOM 382 O O . GLU A 1 53 ? -6.958 -0.938 51.552 1.00 12.20 53 GLU A O 1
ATOM 388 N N . PHE A 1 54 ? -8.858 0.249 51.299 1.00 10.04 54 PHE A N 1
ATOM 389 C CA . PHE A 1 54 ? -8.199 1.408 50.702 1.00 11.19 54 PHE A CA 1
ATOM 390 C C . PHE A 1 54 ? -7.377 2.150 51.750 1.00 11.65 54 PHE A C 1
ATOM 391 O O . PHE A 1 54 ? -6.209 2.490 51.523 1.00 10.90 54 PHE A O 1
ATOM 399 N N . ILE A 1 55 ? -7.975 2.397 52.916 1.00 11.03 55 ILE A N 1
ATOM 400 C CA . ILE A 1 55 ? -7.251 3.046 54.005 1.00 11.08 55 ILE A CA 1
ATOM 401 C C . ILE A 1 55 ? -6.076 2.183 54.447 1.00 10.74 55 ILE A C 1
ATOM 402 O O . ILE A 1 55 ? -4.959 2.683 54.645 1.00 10.92 55 ILE A O 1
ATOM 407 N N . LYS A 1 56 ? -6.306 0.871 54.587 1.00 10.84 56 LYS A N 1
ATOM 408 C CA . LYS A 1 56 ? -5.225 -0.037 54.959 1.00 10.41 56 LYS A CA 1
ATOM 409 C C . LYS A 1 56 ? -4.074 0.034 53.959 1.00 12.40 56 LYS A C 1
ATOM 410 O O . LYS A 1 56 ? -2.904 0.056 54.354 1.00 11.72 56 LYS A O 1
ATOM 416 N N . ALA A 1 57 ? -4.387 0.078 52.661 1.00 10.03 57 ALA A N 1
ATOM 417 C CA . ALA A 1 57 ? -3.329 0.127 51.653 1.00 10.67 57 ALA A CA 1
ATOM 418 C C . ALA A 1 57 ? -2.492 1.397 51.775 1.00 10.89 57 ALA A C 1
ATOM 419 O O . ALA A 1 57 ? -1.264 1.354 51.620 1.00 10.98 57 ALA A O 1
ATOM 421 N N . PHE A 1 58 ? -3.135 2.537 52.046 1.00 9.90 58 PHE A N 1
ATOM 422 C CA . PHE A 1 58 ? -2.378 3.763 52.293 1.00 8.98 58 PHE A CA 1
ATOM 423 C C . PHE A 1 58 ? -1.418 3.582 53.462 1.00 12.06 58 PHE A C 1
ATOM 424 O O . PHE A 1 58 ? -0.274 4.042 53.406 1.00 10.79 58 PHE A O 1
ATOM 432 N N . ALA A 1 59 ? -1.861 2.911 54.529 1.00 11.24 59 ALA A N 1
ATOM 433 C CA . ALA A 1 59 ? -0.985 2.719 55.679 1.00 9.48 59 ALA A CA 1
ATOM 434 C C . ALA A 1 59 ? 0.184 1.799 55.336 1.00 11.39 59 ALA A C 1
ATOM 435 O O . ALA A 1 59 ? 1.310 2.020 55.804 1.00 11.67 59 ALA A O 1
ATOM 437 N N . PHE A 1 60 ? -0.057 0.767 54.515 1.00 11.68 60 PHE A N 1
ATOM 438 C CA . PHE A 1 60 ? 1.047 -0.065 54.034 1.00 11.06 60 PHE A CA 1
ATOM 439 C C . PHE A 1 60 ? 2.085 0.791 53.317 1.00 12.46 60 PHE A C 1
ATOM 440 O O . PHE A 1 60 ? 3.298 0.663 53.549 1.00 10.58 60 PHE A O 1
ATOM 448 N N . VAL A 1 61 ? 1.616 1.621 52.385 1.00 11.00 61 VAL A N 1
ATOM 449 C CA . VAL A 1 61 ? 2.501 2.448 51.569 1.00 11.41 61 VAL A CA 1
ATOM 450 C C . VAL A 1 61 ? 3.320 3.384 52.450 1.00 10.61 61 VAL A C 1
ATOM 451 O O . VAL A 1 61 ? 4.537 3.514 52.284 1.00 11.09 61 VAL A O 1
ATOM 455 N N . LYS A 1 62 ? 2.664 4.068 53.389 1.00 10.31 62 LYS A N 1
ATOM 456 C CA . LYS A 1 62 ? 3.384 5.029 54.220 1.00 9.91 62 LYS A CA 1
ATOM 457 C C . LYS A 1 62 ? 4.378 4.334 55.144 1.00 9.26 62 LYS A C 1
ATOM 458 O O . LYS A 1 62 ? 5.476 4.853 55.378 1.00 12.54 62 LYS A O 1
ATOM 464 N N . LYS A 1 63 ? 4.023 3.154 55.668 1.00 10.68 63 LYS A N 1
ATOM 465 C CA . LYS A 1 63 ? 4.964 2.421 56.511 1.00 10.26 63 LYS A CA 1
ATOM 466 C C . LYS A 1 63 ? 6.182 1.978 55.714 1.00 11.81 63 LYS A C 1
ATOM 467 O O . LYS A 1 63 ? 7.319 2.043 56.209 1.00 12.36 63 LYS A O 1
ATOM 473 N N . ALA A 1 64 ? 5.960 1.521 54.479 1.00 10.46 64 ALA A N 1
ATOM 474 C CA . ALA A 1 64 ? 7.066 1.084 53.636 1.00 10.75 64 ALA A CA 1
ATOM 475 C C . ALA A 1 64 ? 7.972 2.244 53.261 1.00 12.27 64 ALA A C 1
ATOM 476 O O . ALA A 1 64 ? 9.199 2.107 53.289 1.00 12.63 64 ALA A O 1
ATOM 478 N N . ALA A 1 65 ? 7.388 3.393 52.901 1.00 10.41 65 ALA A N 1
ATOM 479 C CA . ALA A 1 65 ? 8.220 4.527 52.510 1.00 10.44 65 ALA A CA 1
ATOM 480 C C . ALA A 1 65 ? 9.065 5.011 53.680 1.00 11.57 65 ALA A C 1
ATOM 481 O O . ALA A 1 65 ? 10.258 5.304 53.516 1.00 10.48 65 ALA A O 1
ATOM 483 N N . ALA A 1 66 ? 8.462 5.078 54.874 1.00 12.19 66 ALA A N 1
ATOM 484 C CA . ALA A 1 66 ? 9.193 5.511 56.062 1.00 10.54 66 ALA A CA 1
ATOM 485 C C . ALA A 1 66 ? 10.331 4.557 56.390 1.00 11.72 66 ALA A C 1
ATOM 486 O O . ALA A 1 66 ? 11.444 4.991 56.700 1.00 13.02 66 ALA A O 1
ATOM 488 N N . GLN A 1 67 ? 10.065 3.248 56.342 1.00 11.59 67 GLN A N 1
ATOM 489 C CA A GLN A 1 67 ? 11.123 2.287 56.628 0.69 13.57 67 GLN A CA 1
ATOM 490 C CA B GLN A 1 67 ? 11.119 2.274 56.616 0.31 13.49 67 GLN A CA 1
ATOM 491 C C . GLN A 1 67 ? 12.266 2.421 55.626 1.00 13.69 67 GLN A C 1
ATOM 492 O O . GLN A 1 67 ? 13.443 2.348 56.005 1.00 14.26 67 GLN A O 1
ATOM 503 N N . THR A 1 68 ? 11.938 2.641 54.348 1.00 14.02 68 THR A N 1
ATOM 504 C CA . THR A 1 68 ? 12.965 2.787 53.317 1.00 12.11 68 THR A CA 1
ATOM 505 C C . THR A 1 68 ? 13.773 4.062 53.530 1.00 12.51 68 THR A C 1
ATOM 506 O O . THR A 1 68 ? 15.008 4.047 53.463 1.00 13.05 68 THR A O 1
ATOM 510 N N . ASN A 1 69 ? 13.081 5.175 53.797 1.00 12.16 69 ASN A N 1
ATOM 511 C CA . ASN A 1 69 ? 13.770 6.426 54.094 1.00 13.32 69 ASN A CA 1
ATOM 512 C C . ASN A 1 69 ? 14.697 6.267 55.286 1.00 13.36 69 ASN A C 1
ATOM 513 O O . ASN A 1 69 ? 15.825 6.776 55.278 1.00 15.65 69 ASN A O 1
ATOM 518 N N . PHE A 1 70 ? 14.249 5.549 56.322 1.00 12.97 70 PHE A N 1
ATOM 519 C CA . PHE A 1 70 ? 15.113 5.313 57.474 1.00 14.37 70 PHE A CA 1
ATOM 520 C C . PHE A 1 70 ? 16.343 4.506 57.078 1.00 15.43 70 PHE A C 1
ATOM 521 O O . PHE A 1 70 ? 17.473 4.850 57.442 1.00 15.95 70 PHE A O 1
ATOM 529 N N . GLU A 1 71 ? 16.140 3.445 56.292 1.00 14.91 71 GLU A N 1
ATOM 530 C CA . GLU A 1 71 ? 17.246 2.576 55.904 1.00 15.47 71 GLU A CA 1
ATOM 531 C C . GLU A 1 71 ? 18.256 3.293 55.013 1.00 15.03 71 GLU A C 1
ATOM 532 O O . GLU A 1 71 ? 19.435 2.915 54.993 1.00 18.41 71 GLU A O 1
ATOM 538 N N . LEU A 1 72 ? 17.816 4.312 54.276 1.00 15.95 72 LEU A N 1
ATOM 539 C CA . LEU A 1 72 ? 18.681 5.089 53.403 1.00 16.08 72 LEU A CA 1
ATOM 540 C C . LEU A 1 72 ? 19.277 6.306 54.099 1.00 19.64 72 LEU A C 1
ATOM 541 O O . LEU A 1 72 ? 19.960 7.101 53.444 1.00 20.01 72 LEU A O 1
ATOM 546 N N . GLY A 1 73 ? 19.056 6.456 55.404 1.00 16.19 73 GLY A N 1
ATOM 547 C CA . GLY A 1 73 ? 19.647 7.556 56.145 1.00 16.89 73 GLY A CA 1
ATOM 548 C C . GLY A 1 73 ? 18.927 8.881 56.015 1.00 17.00 73 GLY A C 1
ATOM 549 O O . GLY A 1 73 ? 19.492 9.914 56.398 1.00 19.69 73 GLY A O 1
ATOM 550 N N . LEU A 1 74 ? 17.693 8.883 55.499 1.00 16.39 74 LEU A N 1
ATOM 551 C CA . LEU A 1 74 ? 16.962 10.108 55.202 1.00 15.66 74 LEU A CA 1
ATOM 552 C C . LEU A 1 74 ? 15.942 10.480 56.273 1.00 16.75 74 LEU A C 1
ATOM 553 O O . LEU A 1 74 ? 15.449 11.617 56.270 1.00 16.32 74 LEU A O 1
ATOM 558 N N . LEU A 1 75 ? 15.623 9.560 57.184 1.00 17.27 75 LEU A N 1
ATOM 559 C CA . LEU A 1 75 ? 14.568 9.751 58.172 1.00 16.45 75 LEU A CA 1
ATOM 560 C C . LEU A 1 75 ? 15.078 9.307 59.531 1.00 15.61 75 LEU A C 1
ATOM 561 O O . LEU A 1 75 ? 15.671 8.230 59.648 1.00 18.13 75 LEU A O 1
ATOM 566 N N . ASP A 1 76 ? 14.821 10.121 60.552 1.00 17.01 76 ASP A N 1
ATOM 567 C CA . ASP A 1 76 ? 15.262 9.796 61.902 1.00 18.68 76 ASP A CA 1
ATOM 568 C C . ASP A 1 76 ? 14.597 8.515 62.399 1.00 17.48 76 ASP A C 1
ATOM 569 O O . ASP A 1 76 ? 13.430 8.239 62.094 1.00 17.38 76 ASP A O 1
ATOM 574 N N . GLU A 1 77 ? 15.356 7.745 63.191 1.00 20.98 77 GLU A N 1
ATOM 575 C CA . GLU A 1 77 ? 14.893 6.450 63.689 1.00 18.66 77 GLU A CA 1
ATOM 576 C C . GLU A 1 77 ? 13.627 6.580 64.527 1.00 19.34 77 GLU A C 1
ATOM 577 O O . GLU A 1 77 ? 12.718 5.750 64.416 1.00 19.91 77 GLU A O 1
ATOM 583 N N . ILE A 1 78 ? 13.550 7.608 65.376 1.00 20.32 78 ILE A N 1
ATOM 584 C CA . ILE A 1 78 ? 12.387 7.758 66.246 1.00 21.84 78 ILE A CA 1
ATOM 585 C C . ILE A 1 78 ? 11.150 8.143 65.444 1.00 20.76 78 ILE A C 1
ATOM 586 O O . ILE A 1 78 ? 10.053 7.622 65.686 1.00 19.80 78 ILE A O 1
ATOM 591 N N . ILE A 1 79 ? 11.290 9.059 64.479 1.00 18.52 79 ILE A N 1
ATOM 592 C CA . ILE A 1 79 ? 10.130 9.413 63.667 1.00 16.57 79 ILE A CA 1
ATOM 593 C C . ILE A 1 79 ? 9.639 8.194 62.899 1.00 14.81 79 ILE A C 1
ATOM 594 O O . ILE A 1 79 ? 8.428 7.951 62.801 1.00 15.47 79 ILE A O 1
ATOM 599 N N . ASN A 1 80 ? 10.570 7.390 62.370 1.00 15.77 80 ASN A N 1
ATOM 600 C CA . ASN A 1 80 ? 10.173 6.175 61.661 1.00 14.70 80 ASN A CA 1
ATOM 601 C C . ASN A 1 80 ? 9.422 5.221 62.584 1.00 15.34 80 ASN A C 1
ATOM 602 O O . ASN A 1 80 ? 8.375 4.677 62.205 1.00 15.60 80 ASN A O 1
ATOM 607 N N . LYS A 1 81 ? 9.933 5.028 63.805 1.00 15.95 81 LYS A N 1
ATOM 608 C CA . LYS A 1 81 ? 9.283 4.147 64.771 1.00 15.58 81 LYS A CA 1
ATOM 609 C C . LYS A 1 81 ? 7.838 4.561 65.008 1.00 18.36 81 LYS A C 1
ATOM 610 O O . LYS A 1 81 ? 6.934 3.715 65.034 1.00 17.44 81 LYS A O 1
ATOM 616 N N . ASN A 1 82 ? 7.599 5.861 65.164 1.00 14.91 82 ASN A N 1
ATOM 617 C CA . ASN A 1 82 ? 6.255 6.330 65.481 1.00 16.69 82 ASN A CA 1
ATOM 618 C C . ASN A 1 82 ? 5.341 6.359 64.261 1.00 16.31 82 ASN A C 1
ATOM 619 O O . ASN A 1 82 ? 4.137 6.104 64.398 1.00 14.77 82 ASN A O 1
ATOM 624 N N . ILE A 1 83 ? 5.876 6.651 63.067 1.00 13.98 83 ILE A N 1
ATOM 625 C CA . ILE A 1 83 ? 5.073 6.503 61.855 1.00 13.12 83 ILE A CA 1
ATOM 626 C C . ILE A 1 83 ? 4.630 5.055 61.705 1.00 13.60 83 ILE A C 1
ATOM 627 O O . ILE A 1 83 ? 3.459 4.775 61.423 1.00 14.77 83 ILE A O 1
ATOM 632 N N . ALA A 1 84 ? 5.552 4.114 61.924 1.00 14.81 84 ALA A N 1
ATOM 633 C CA . ALA A 1 84 ? 5.221 2.696 61.798 1.00 14.95 84 ALA A CA 1
ATOM 634 C C . ALA A 1 84 ? 4.128 2.286 62.780 1.00 15.90 84 ALA A C 1
ATOM 635 O O . ALA A 1 84 ? 3.199 1.555 62.416 1.00 15.71 84 ALA A O 1
ATOM 637 N N . THR A 1 85 ? 4.220 2.742 64.033 1.00 13.00 85 THR A N 1
ATOM 638 C CA . THR A 1 85 ? 3.183 2.414 65.013 1.00 14.45 85 THR A CA 1
ATOM 639 C C . THR A 1 85 ? 1.834 2.981 64.595 1.00 14.89 85 THR A C 1
ATOM 640 O O . THR A 1 85 ? 0.807 2.295 64.680 1.00 17.12 85 THR A O 1
ATOM 644 N N . ALA A 1 86 ? 1.814 4.233 64.138 1.00 13.10 86 ALA A N 1
ATOM 645 C CA . ALA A 1 86 ? 0.564 4.824 63.673 1.00 12.86 86 ALA A CA 1
ATOM 646 C C . ALA A 1 86 ? -0.009 4.045 62.493 1.00 13.36 86 ALA A C 1
ATOM 647 O O . ALA A 1 86 ? -1.224 3.811 62.422 1.00 13.58 86 ALA A O 1
ATOM 649 N N . CYS A 1 87 ? 0.856 3.633 61.558 1.00 12.66 87 CYS A N 1
ATOM 650 C CA . CYS A 1 87 ? 0.405 2.828 60.424 1.00 11.37 87 CYS A CA 1
ATOM 651 C C . CYS A 1 87 ? -0.143 1.483 60.880 1.00 13.06 87 CYS A C 1
ATOM 652 O O . CYS A 1 87 ? -1.176 1.026 60.372 1.00 13.54 87 CYS A O 1
ATOM 655 N N . ASP A 1 88 ? 0.541 0.831 61.828 1.00 13.99 88 ASP A N 1
ATOM 656 C CA . ASP A 1 88 ? 0.049 -0.435 62.368 1.00 13.81 88 ASP A CA 1
ATOM 657 C C . ASP A 1 88 ? -1.353 -0.287 62.943 1.00 13.79 88 ASP A C 1
ATOM 658 O O . ASP A 1 88 ? -2.204 -1.167 62.763 1.00 14.41 88 ASP A O 1
ATOM 663 N N . GLU A 1 89 ? -1.607 0.812 63.658 1.00 14.23 89 GLU A N 1
ATOM 664 C CA . GLU A 1 89 ? -2.934 1.021 64.234 1.00 14.11 89 GLU A CA 1
ATOM 665 C C . GLU A 1 89 ? -3.987 1.150 63.141 1.00 15.12 89 GLU A C 1
ATOM 666 O O . GLU A 1 89 ? -5.074 0.568 63.241 1.00 15.02 89 GLU A O 1
ATOM 672 N N . ILE A 1 90 ? -3.680 1.913 62.090 1.00 14.41 90 ILE A N 1
ATOM 673 C CA . ILE A 1 90 ? -4.616 2.078 60.983 1.00 12.72 90 ILE A CA 1
ATOM 674 C C . ILE A 1 90 ? -4.844 0.746 60.274 1.00 13.23 90 ILE A C 1
ATOM 675 O O . ILE A 1 90 ? -5.980 0.398 59.928 1.00 14.02 90 ILE A O 1
ATOM 680 N N . ILE A 1 91 ? -3.770 -0.021 60.060 1.00 12.85 91 ILE A N 1
ATOM 681 C CA . ILE A 1 91 ? -3.892 -1.351 59.459 1.00 13.42 91 ILE A CA 1
ATOM 682 C C . ILE A 1 91 ? -4.807 -2.238 60.296 1.00 13.61 91 ILE A C 1
ATOM 683 O O . ILE A 1 91 ? -5.595 -3.034 59.760 1.00 16.31 91 ILE A O 1
ATOM 688 N N . ALA A 1 92 ? -4.737 -2.104 61.622 1.00 13.73 92 ALA A N 1
ATOM 689 C CA . ALA A 1 92 ? -5.556 -2.887 62.538 1.00 14.83 92 ALA A CA 1
ATOM 690 C C . ALA A 1 92 ? -7.000 -2.406 62.620 1.00 17.61 92 ALA A C 1
ATOM 691 O O . ALA A 1 92 ? -7.790 -2.997 63.362 1.00 21.41 92 ALA A O 1
ATOM 693 N N . GLY A 1 93 ? -7.358 -1.349 61.901 1.00 16.74 93 GLY A N 1
ATOM 694 C CA . GLY A 1 93 ? -8.725 -0.881 61.841 1.00 17.17 93 GLY A CA 1
ATOM 695 C C . GLY A 1 93 ? -9.024 0.372 62.635 1.00 18.50 93 GLY A C 1
ATOM 696 O O . GLY A 1 93 ? -10.192 0.774 62.704 1.00 21.59 93 GLY A O 1
ATOM 697 N N . LYS A 1 94 ? -8.019 1.008 63.220 1.00 15.89 94 LYS A N 1
ATOM 698 C CA . LYS A 1 94 ? -8.236 2.187 64.046 1.00 14.91 94 LYS A CA 1
ATOM 699 C C . LYS A 1 94 ? -8.152 3.467 63.219 1.00 14.09 94 LYS A C 1
ATOM 700 O O . LYS A 1 94 ? -7.462 3.529 62.197 1.00 14.23 94 LYS A O 1
ATOM 706 N N . MET A 1 95 ? -8.902 4.477 63.672 1.00 16.53 95 MET A N 1
ATOM 707 C CA A MET A 1 95 ? -8.892 5.841 63.145 0.49 14.58 95 MET A CA 1
ATOM 708 C CA B MET A 1 95 ? -8.882 5.839 63.135 0.51 14.31 95 MET A CA 1
ATOM 709 C C . MET A 1 95 ? -9.441 5.949 61.725 1.00 11.99 95 MET A C 1
ATOM 710 O O . MET A 1 95 ? -9.182 6.938 61.038 1.00 13.00 95 MET A O 1
ATOM 719 N N . HIS A 1 96 ? -10.232 4.976 61.267 1.00 13.73 96 HIS A N 1
ATOM 720 C CA . HIS A 1 96 ? -10.754 5.105 59.910 1.00 13.13 96 HIS A CA 1
ATOM 721 C C . HIS A 1 96 ? -11.768 6.240 59.783 1.00 12.70 96 HIS A C 1
ATOM 722 O O . HIS A 1 96 ? -11.936 6.773 58.681 1.00 13.11 96 HIS A O 1
ATOM 729 N N . LYS A 1 97 ? -12.407 6.661 60.883 1.00 12.69 97 LYS A N 1
ATOM 730 C CA . LYS A 1 97 ? -13.293 7.818 60.811 1.00 12.81 97 LYS A CA 1
ATOM 731 C C . LYS A 1 97 ? -12.538 9.111 60.533 1.00 11.84 97 LYS A C 1
ATOM 732 O O . LYS A 1 97 ? -13.179 10.124 60.231 1.00 13.45 97 LYS A O 1
ATOM 738 N N . GLU A 1 98 ? -11.205 9.102 60.623 1.00 11.46 98 GLU A N 1
ATOM 739 C CA . GLU A 1 98 ? -10.405 10.293 60.352 1.00 10.51 98 GLU A CA 1
ATOM 740 C C . GLU A 1 98 ? -10.129 10.477 58.863 1.00 10.29 98 GLU A C 1
ATOM 741 O O . GLU A 1 98 ? -9.323 11.333 58.486 1.00 10.88 98 GLU A O 1
ATOM 747 N N . PHE A 1 99 ? -10.796 9.704 58.005 1.00 11.11 99 PHE A N 1
ATOM 748 C CA . PHE A 1 99 ? -10.612 9.748 56.554 1.00 9.23 99 PHE A CA 1
ATOM 749 C C . PHE A 1 99 ? -11.961 10.049 55.918 1.00 11.28 99 PHE A C 1
ATOM 750 O O . PHE A 1 99 ? -12.602 9.148 55.358 1.00 11.95 99 PHE A O 1
ATOM 758 N N . PRO A 1 100 ? -12.428 11.304 55.972 1.00 10.68 100 PRO A N 1
ATOM 759 C CA . PRO A 1 100 ? -13.834 11.603 55.674 1.00 9.61 100 PRO A CA 1
ATOM 760 C C . PRO A 1 100 ? -14.105 12.185 54.290 1.00 11.62 100 PRO A C 1
ATOM 761 O O . PRO A 1 100 ? -15.238 12.623 54.052 1.00 14.40 100 PRO A O 1
ATOM 765 N N . THR A 1 101 ? -13.134 12.187 53.385 1.00 10.79 101 THR A N 1
ATOM 766 C CA . THR A 1 101 ? -13.367 12.853 52.109 1.00 10.03 101 THR A CA 1
ATOM 767 C C . THR A 1 101 ? -14.229 11.997 51.178 1.00 11.47 101 THR A C 1
ATOM 768 O O . THR A 1 101 ? -14.313 10.768 51.291 1.00 11.25 101 THR A O 1
ATOM 772 N N . ASP A 1 102 ? -14.887 12.691 50.254 1.00 10.50 102 ASP A N 1
ATOM 773 C CA . ASP A 1 102 ? -15.745 12.068 49.254 1.00 10.23 102 ASP A CA 1
ATOM 774 C C . ASP A 1 102 ? -14.936 11.194 48.302 1.00 10.28 102 ASP A C 1
ATOM 775 O O . ASP A 1 102 ? -13.874 11.596 47.817 1.00 11.73 102 ASP A O 1
ATOM 780 N N . MET A 1 103 ? -15.449 9.988 48.022 1.00 8.66 103 MET A N 1
ATOM 781 C CA . MET A 1 103 ? -14.798 9.150 47.017 1.00 8.15 103 MET A CA 1
ATOM 782 C C . MET A 1 103 ? -14.803 9.803 45.640 1.00 9.39 103 MET A C 1
ATOM 783 O O . MET A 1 103 ? -13.945 9.476 44.808 1.00 11.09 103 MET A O 1
ATOM 788 N N . ILE A 1 104 ? -15.733 10.722 45.377 1.00 11.63 104 ILE A N 1
ATOM 789 C CA A ILE A 1 104 ? -15.720 11.498 44.141 0.79 9.37 104 ILE A CA 1
ATOM 790 C CA B ILE A 1 104 ? -15.754 11.512 44.150 0.21 9.78 104 ILE A CA 1
ATOM 791 C C . ILE A 1 104 ? -15.186 12.876 44.516 1.00 8.55 104 ILE A C 1
ATOM 792 O O . ILE A 1 104 ? -15.881 13.699 45.112 1.00 10.33 104 ILE A O 1
ATOM 801 N N . GLN A 1 105 ? -13.914 13.104 44.186 1.00 8.49 105 GLN A N 1
ATOM 802 C CA . GLN A 1 105 ? -13.200 14.295 44.597 1.00 8.53 105 GLN A CA 1
ATOM 803 C C . GLN A 1 105 ? -12.267 14.740 43.484 1.00 9.12 105 GLN A C 1
ATOM 804 O O . GLN A 1 105 ? -11.747 13.924 42.712 1.00 9.46 105 GLN A O 1
ATOM 810 N N . GLY A 1 106 ? -12.065 16.057 43.407 1.00 8.63 106 GLY A N 1
ATOM 811 C CA . GLY A 1 106 ? -11.036 16.612 42.551 1.00 8.82 106 GLY A CA 1
ATOM 812 C C . GLY A 1 106 ? -9.675 16.591 43.220 1.00 8.52 106 GLY A C 1
ATOM 813 O O . GLY A 1 106 ? -9.530 16.242 44.390 1.00 10.71 106 GLY A O 1
ATOM 814 N N . GLY A 1 107 ? -8.656 16.942 42.438 1.00 9.54 107 GLY A N 1
ATOM 815 C CA . GLY A 1 107 ? -7.295 16.906 42.936 1.00 9.68 107 GLY A CA 1
ATOM 816 C C . GLY A 1 107 ? -6.541 15.619 42.679 1.00 10.72 107 GLY A C 1
ATOM 817 O O . GLY A 1 107 ? -5.396 15.487 43.145 1.00 9.31 107 GLY A O 1
ATOM 818 N N . ALA A 1 108 ? -7.142 14.662 41.973 1.00 8.92 108 ALA A N 1
ATOM 819 C CA . ALA A 1 108 ? -6.445 13.490 41.446 1.00 9.80 108 ALA A CA 1
ATOM 820 C C . ALA A 1 108 ? -5.907 12.567 42.528 1.00 8.94 108 ALA A C 1
ATOM 821 O O . ALA A 1 108 ? -5.036 11.742 42.252 1.00 10.74 108 ALA A O 1
ATOM 823 N N . GLY A 1 109 ? -6.422 12.657 43.751 1.00 7.75 109 GLY A N 1
ATOM 824 C CA . GLY A 1 109 ? -5.967 11.812 44.836 1.00 8.80 109 GLY A CA 1
ATOM 825 C C . GLY A 1 109 ? -5.123 12.539 45.855 1.00 6.69 109 GLY A C 1
ATOM 826 O O . GLY A 1 109 ? -4.866 11.981 46.933 1.00 9.29 109 GLY A O 1
ATOM 827 N N . THR A 1 110 ? -4.707 13.775 45.564 1.00 8.08 110 THR A N 1
ATOM 828 C CA . THR A 1 110 ? -3.897 14.530 46.514 1.00 8.20 110 THR A CA 1
ATOM 829 C C . THR A 1 110 ? -4.597 14.659 47.863 1.00 10.20 110 THR A C 1
ATOM 830 O O . THR A 1 110 ? -3.956 14.582 48.918 1.00 10.06 110 THR A O 1
ATOM 834 N N . SER A 1 111 ? -5.919 14.826 47.855 1.00 7.96 111 SER A N 1
ATOM 835 C CA . SER A 1 111 ? -6.623 14.982 49.123 1.00 7.26 111 SER A CA 1
ATOM 836 C C . SER A 1 111 ? -6.596 13.706 49.959 1.00 11.23 111 SER A C 1
ATOM 837 O O . SER A 1 111 ? -6.650 13.788 51.192 1.00 12.26 111 SER A O 1
ATOM 840 N N . MET A 1 112 ? -6.513 12.531 49.321 1.00 9.01 112 MET A N 1
ATOM 841 C CA . MET A 1 112 ? -6.409 11.290 50.086 1.00 8.01 112 MET A CA 1
ATOM 842 C C . MET A 1 112 ? -4.981 11.066 50.572 1.00 8.21 112 MET A C 1
ATOM 843 O O . MET A 1 112 ? -4.776 10.678 51.727 1.00 10.26 112 MET A O 1
ATOM 848 N N . ASN A 1 113 ? -3.986 11.323 49.718 1.00 9.00 113 ASN A N 1
ATOM 849 C CA . ASN A 1 113 ? -2.599 11.233 50.160 1.00 8.71 113 ASN A CA 1
ATOM 850 C C . ASN A 1 113 ? -2.337 12.170 51.341 1.00 10.17 113 ASN A C 1
ATOM 851 O O . ASN A 1 113 ? -1.746 11.766 52.352 1.00 10.09 113 ASN A O 1
ATOM 856 N N . MET A 1 114 ? -2.805 13.420 51.250 1.00 9.02 114 MET A N 1
ATOM 857 C CA . MET A 1 114 ? -2.555 14.352 52.343 1.00 9.57 114 MET A CA 1
ATOM 858 C C . MET A 1 114 ? -3.351 13.991 53.588 1.00 9.14 114 MET A C 1
ATOM 859 O O . MET A 1 114 ? -2.893 14.255 54.703 1.00 10.10 114 MET A O 1
ATOM 864 N N . ASN A 1 115 ? -4.540 13.400 53.424 1.00 10.53 115 ASN A N 1
ATOM 865 C CA . ASN A 1 115 ? -5.283 12.885 54.573 1.00 8.58 115 ASN A CA 1
ATOM 866 C C . ASN A 1 115 ? -4.457 11.834 55.319 1.00 9.47 115 ASN A C 1
ATOM 867 O O . ASN A 1 115 ? -4.367 11.853 56.554 1.00 10.94 115 ASN A O 1
ATOM 872 N N . ALA A 1 116 ? -3.828 10.917 54.578 1.00 10.27 116 ALA A N 1
ATOM 873 C CA . ALA A 1 116 ? -2.963 9.927 55.212 1.00 9.75 116 ALA A CA 1
ATOM 874 C C . ALA A 1 116 ? -1.762 10.592 55.874 1.00 9.90 116 ALA A C 1
ATOM 875 O O . ALA A 1 116 ? -1.385 10.235 56.996 1.00 10.79 116 ALA A O 1
ATOM 877 N N . ASN A 1 117 ? -1.138 11.555 55.189 1.00 11.14 117 ASN A N 1
ATOM 878 C CA . ASN A 1 117 ? 0.026 12.230 55.759 1.00 10.84 117 ASN A CA 1
ATOM 879 C C . ASN A 1 117 ? -0.326 12.961 57.045 1.00 11.26 117 ASN A C 1
ATOM 880 O O . ASN A 1 117 ? 0.459 12.951 58.003 1.00 12.17 117 ASN A O 1
ATOM 885 N N . GLU A 1 118 ? -1.488 13.634 57.073 1.00 9.87 118 GLU A N 1
ATOM 886 C CA . GLU A 1 118 ? -1.863 14.425 58.244 1.00 10.21 118 GLU A CA 1
ATOM 887 C C . GLU A 1 118 ? -2.242 13.529 59.419 1.00 9.91 118 GLU A C 1
ATOM 888 O O . GLU A 1 118 ? -1.818 13.777 60.553 1.00 11.40 118 GLU A O 1
ATOM 894 N N . VAL A 1 119 ? -3.030 12.477 59.168 1.00 11.43 119 VAL A N 1
ATOM 895 C CA . VAL A 1 119 ? -3.469 11.599 60.255 1.00 10.59 119 VAL A CA 1
ATOM 896 C C . VAL A 1 119 ? -2.273 10.885 60.871 1.00 11.73 119 VAL A C 1
ATOM 897 O O . VAL A 1 119 ? -2.133 10.800 62.100 1.00 13.09 119 VAL A O 1
ATOM 901 N N . ILE A 1 120 ? -1.389 10.363 60.022 1.00 10.67 120 ILE A N 1
ATOM 902 C CA . ILE A 1 120 ? -0.224 9.648 60.531 1.00 12.74 120 ILE A CA 1
ATOM 903 C C . ILE A 1 120 ? 0.711 10.600 61.270 1.00 14.07 120 ILE A C 1
ATOM 904 O O . ILE A 1 120 ? 1.231 10.269 62.340 1.00 13.08 120 ILE A O 1
ATOM 909 N N . ALA A 1 121 ? 0.909 11.811 60.745 1.00 11.95 121 ALA A N 1
ATOM 910 C CA . ALA A 1 121 ? 1.753 12.766 61.456 1.00 12.82 121 ALA A CA 1
ATOM 911 C C . ALA A 1 121 ? 1.188 13.088 62.835 1.00 14.52 121 ALA A C 1
ATOM 912 O O . ALA A 1 121 ? 1.930 13.131 63.819 1.00 15.29 121 ALA A O 1
ATOM 914 N N . ASN A 1 122 ? -0.119 13.335 62.924 1.00 13.39 122 ASN A N 1
ATOM 915 C CA . ASN A 1 122 ? -0.689 13.723 64.210 1.00 13.93 122 ASN A CA 1
ATOM 916 C C . ASN A 1 122 ? -0.668 12.574 65.211 1.00 14.89 122 ASN A C 1
ATOM 917 O O . ASN A 1 122 ? -0.437 12.792 66.408 1.00 15.14 122 ASN A O 1
ATOM 922 N N . ARG A 1 123 ? -0.879 11.338 64.748 1.00 13.12 123 ARG A N 1
ATOM 923 C CA . ARG A 1 123 ? -0.783 10.224 65.685 1.00 14.61 123 ARG A CA 1
ATOM 924 C C . ARG A 1 123 ? 0.662 10.005 66.122 1.00 14.92 123 ARG A C 1
ATOM 925 O O . ARG A 1 123 ? 0.921 9.732 67.300 1.00 16.32 123 ARG A O 1
ATOM 933 N N . ALA A 1 124 ? 1.616 10.149 65.193 1.00 15.54 124 ALA A N 1
ATOM 934 C CA . ALA A 1 124 ? 3.028 10.044 65.556 1.00 16.85 124 ALA A CA 1
ATOM 935 C C . ALA A 1 124 ? 3.422 11.126 66.557 1.00 18.22 124 ALA A C 1
ATOM 936 O O . ALA A 1 124 ? 4.193 10.868 67.489 1.00 20.93 124 ALA A O 1
ATOM 938 N N . LEU A 1 125 ? 2.903 12.345 66.379 1.00 17.57 125 LEU A N 1
ATOM 939 C CA . LEU A 1 125 ? 3.145 13.414 67.343 1.00 17.64 125 LEU A CA 1
ATOM 940 C C . LEU A 1 125 ? 2.679 13.023 68.735 1.00 19.93 125 LEU A C 1
ATOM 941 O O . LEU A 1 125 ? 3.378 13.276 69.723 1.00 22.82 125 LEU A O 1
ATOM 946 N N . GLU A 1 126 ? 1.483 12.435 68.838 1.00 20.57 126 GLU A N 1
ATOM 947 C CA . GLU A 1 126 ? 0.987 12.005 70.141 1.00 18.99 126 GLU A CA 1
ATOM 948 C C . GLU A 1 126 ? 1.904 10.967 70.755 1.00 22.46 126 GLU A C 1
ATOM 949 O O . GLU A 1 126 ? 2.164 10.996 71.961 1.00 22.79 126 GLU A O 1
ATOM 955 N N . LEU A 1 127 ? 2.393 10.030 69.943 1.00 21.40 127 LEU A N 1
ATOM 956 C CA . LEU A 1 127 ? 3.294 9.008 70.460 1.00 22.02 127 LEU A CA 1
ATOM 957 C C . LEU A 1 127 ? 4.621 9.597 70.920 1.00 29.23 127 LEU A C 1
ATOM 958 O O . LEU A 1 127 ? 5.317 8.969 71.727 1.00 33.19 127 LEU A O 1
ATOM 963 N N . MET A 1 128 ? 4.969 10.793 70.447 1.00 24.77 128 MET A N 1
ATOM 964 C CA . MET A 1 128 ? 6.159 11.519 70.870 1.00 27.39 128 MET A CA 1
ATOM 965 C C . MET A 1 128 ? 5.882 12.495 72.004 1.00 33.77 128 MET A C 1
ATOM 966 O O . MET A 1 128 ? 6.763 13.291 72.348 1.00 39.46 128 MET A O 1
ATOM 971 N N . GLY A 1 129 ? 4.677 12.480 72.568 1.00 29.81 129 GLY A N 1
ATOM 972 C CA . GLY A 1 129 ? 4.355 13.400 73.640 1.00 30.44 129 GLY A CA 1
ATOM 973 C C . GLY A 1 129 ? 4.030 14.811 73.207 1.00 32.20 129 GLY A C 1
ATOM 974 O O . GLY A 1 129 ? 4.043 15.720 74.044 1.00 33.94 129 GLY A O 1
ATOM 975 N N . HIS A 1 130 ? 3.740 15.029 71.928 1.00 25.77 130 HIS A N 1
ATOM 976 C CA . HIS A 1 130 ? 3.360 16.338 71.426 1.00 22.63 130 HIS A CA 1
ATOM 977 C C . HIS A 1 130 ? 1.853 16.389 71.179 1.00 23.58 130 HIS A C 1
ATOM 978 O O . HIS A 1 130 ? 1.138 15.395 71.324 1.00 30.54 130 HIS A O 1
ATOM 985 N N . GLN A 1 131 ? 1.375 17.575 70.822 1.00 25.49 131 GLN A N 1
ATOM 986 C CA . GLN A 1 131 ? -0.035 17.811 70.556 1.00 30.73 131 GLN A CA 1
ATOM 987 C C . GLN A 1 131 ? -0.298 17.775 69.056 1.00 24.11 131 GLN A C 1
ATOM 988 O O . GLN A 1 131 ? 0.598 18.006 68.243 1.00 23.01 131 GLN A O 1
ATOM 994 N N . LYS A 1 132 ? -1.547 17.480 68.697 1.00 20.36 132 LYS A N 1
ATOM 995 C CA . LYS A 1 132 ? -1.942 17.531 67.299 1.00 17.28 132 LYS A CA 1
ATOM 996 C C . LYS A 1 132 ? -1.669 18.920 66.734 1.00 21.13 132 LYS A C 1
ATOM 997 O O . LYS A 1 132 ? -1.879 19.937 67.405 1.00 22.70 132 LYS A O 1
ATOM 1003 N N . GLY A 1 133 ? -1.180 18.955 65.494 1.00 19.07 133 GLY A N 1
ATOM 1004 C CA . GLY A 1 133 ? -0.866 20.195 64.824 1.00 19.98 133 GLY A CA 1
ATOM 1005 C C . GLY A 1 133 ? 0.531 20.731 65.063 1.00 19.13 133 GLY A C 1
ATOM 1006 O O . GLY A 1 133 ? 0.911 21.719 64.418 1.00 19.92 133 GLY A O 1
ATOM 1007 N N . GLU A 1 134 ? 1.306 20.125 65.966 1.00 20.39 134 GLU A N 1
ATOM 1008 C CA . GLU A 1 134 ? 2.682 20.562 66.223 1.00 19.59 134 GLU A CA 1
ATOM 1009 C C . GLU A 1 134 ? 3.640 19.924 65.212 1.00 19.40 134 GLU A C 1
ATOM 1010 O O . GLU A 1 134 ? 4.554 19.168 65.547 1.00 20.93 134 GLU A O 1
ATOM 1016 N N . TYR A 1 135 ? 3.415 20.268 63.942 1.00 17.79 135 TYR A N 1
ATOM 1017 C CA . TYR A 1 135 ? 4.078 19.589 62.835 1.00 16.04 135 TYR A CA 1
ATOM 1018 C C . TYR A 1 135 ? 5.570 19.894 62.753 1.00 18.62 135 TYR A C 1
ATOM 1019 O O . TYR A 1 135 ? 6.271 19.242 61.970 1.00 19.46 135 TYR A O 1
ATOM 1028 N N . GLN A 1 136 ? 6.073 20.842 63.547 1.00 22.32 136 GLN A N 1
ATOM 1029 C CA . GLN A 1 136 ? 7.512 21.060 63.607 1.00 20.74 136 GLN A CA 1
ATOM 1030 C C . GLN A 1 136 ? 8.250 19.833 64.130 1.00 28.68 136 GLN A C 1
ATOM 1031 O O . GLN A 1 136 ? 9.466 19.730 63.942 1.00 31.68 136 GLN A O 1
ATOM 1037 N N . PHE A 1 137 ? 7.546 18.893 64.761 1.00 19.57 137 PHE A N 1
ATOM 1038 C CA . PHE A 1 137 ? 8.163 17.677 65.279 1.00 18.86 137 PHE A CA 1
ATOM 1039 C C . PHE A 1 137 ? 7.899 16.460 64.407 1.00 20.48 137 PHE A C 1
ATOM 1040 O O . PHE A 1 137 ? 8.541 15.425 64.606 1.00 23.37 137 PHE A O 1
ATOM 1048 N N . CYS A 1 138 ? 6.963 16.559 63.461 1.00 17.51 138 CYS A N 1
ATOM 1049 C CA . CYS A 1 138 ? 6.673 15.507 62.499 1.00 17.74 138 CYS A CA 1
ATOM 1050 C C . CYS A 1 138 ? 5.816 16.106 61.398 1.00 17.39 138 CYS A C 1
ATOM 1051 O O . CYS A 1 138 ? 4.633 16.385 61.613 1.00 17.74 138 CYS A O 1
ATOM 1054 N N . SER A 1 139 ? 6.397 16.305 60.232 1.00 14.53 139 SER A N 1
ATOM 1055 C CA . SER A 1 139 ? 5.788 17.074 59.152 1.00 13.99 139 SER A CA 1
ATOM 1056 C C . SER A 1 139 ? 5.014 16.162 58.210 1.00 12.63 139 SER A C 1
ATOM 1057 O O . SER A 1 139 ? 5.569 15.171 57.718 1.00 13.35 139 SER A O 1
ATOM 1060 N N . PRO A 1 140 ? 3.747 16.461 57.925 1.00 12.66 140 PRO A N 1
ATOM 1061 C CA . PRO A 1 140 ? 3.035 15.702 56.881 1.00 11.78 140 PRO A CA 1
ATOM 1062 C C . PRO A 1 140 ? 3.784 15.654 55.560 1.00 12.73 140 PRO A C 1
ATOM 1063 O O . PRO A 1 140 ? 3.826 14.593 54.913 1.00 12.58 140 PRO A O 1
ATOM 1067 N N . ASN A 1 141 ? 4.394 16.769 55.143 1.00 11.83 141 ASN A N 1
ATOM 1068 C CA . ASN A 1 141 ? 5.101 16.811 53.868 1.00 14.34 141 ASN A CA 1
ATOM 1069 C C . ASN A 1 141 ? 6.548 16.335 53.977 1.00 13.12 141 ASN A C 1
ATOM 1070 O O . ASN A 1 141 ? 7.001 15.552 53.137 1.00 18.17 141 ASN A O 1
ATOM 1075 N N . ASP A 1 142 ? 7.301 16.817 54.973 1.00 12.61 142 ASP A N 1
ATOM 1076 C CA . ASP A 1 142 ? 8.738 16.531 55.025 1.00 13.40 142 ASP A CA 1
ATOM 1077 C C . ASP A 1 142 ? 9.065 15.166 55.620 1.00 13.13 142 ASP A C 1
ATOM 1078 O O . ASP A 1 142 ? 10.182 14.670 55.409 1.00 14.83 142 ASP A O 1
ATOM 1083 N N . HIS A 1 143 ? 8.172 14.585 56.421 1.00 14.00 143 HIS A N 1
ATOM 1084 C CA . HIS A 1 143 ? 8.439 13.288 57.037 1.00 12.94 143 HIS A CA 1
ATOM 1085 C C . HIS A 1 143 ? 7.510 12.203 56.511 1.00 11.33 143 HIS A C 1
ATOM 1086 O O . HIS A 1 143 ? 7.987 11.220 55.940 1.00 12.53 143 HIS A O 1
ATOM 1093 N N . VAL A 1 144 ? 6.194 12.352 56.679 1.00 10.36 144 VAL A N 1
ATOM 1094 C CA . VAL A 1 144 ? 5.307 11.257 56.317 1.00 11.04 144 VAL A CA 1
ATOM 1095 C C . VAL A 1 144 ? 5.256 11.089 54.803 1.00 11.99 144 VAL A C 1
ATOM 1096 O O . VAL A 1 144 ? 5.091 9.969 54.304 1.00 10.64 144 VAL A O 1
ATOM 1100 N N . ASN A 1 145 ? 5.449 12.174 54.051 1.00 10.66 145 ASN A N 1
ATOM 1101 C CA . ASN A 1 145 ? 5.446 12.129 52.594 1.00 9.50 145 ASN A CA 1
ATOM 1102 C C . ASN A 1 145 ? 6.853 12.129 52.005 1.00 11.27 145 ASN A C 1
ATOM 1103 O O . ASN A 1 145 ? 7.000 12.290 50.793 1.00 10.52 145 ASN A O 1
ATOM 1108 N N . LEU A 1 146 ? 7.887 11.941 52.827 1.00 11.32 146 LEU A N 1
ATOM 1109 C CA . LEU A 1 146 ? 9.266 12.043 52.353 1.00 10.90 146 LEU A CA 1
ATOM 1110 C C . LEU A 1 146 ? 9.537 11.077 51.196 1.00 11.65 146 LEU A C 1
ATOM 1111 O O . LEU A 1 146 ? 9.180 9.898 51.251 1.00 11.67 146 LEU A O 1
ATOM 1116 N N . SER A 1 147 ? 10.174 11.589 50.139 1.00 12.45 147 SER A N 1
ATOM 1117 C CA . SER A 1 147 ? 10.525 10.843 48.931 1.00 11.48 147 SER A CA 1
ATOM 1118 C C . SER A 1 147 ? 9.324 10.419 48.099 1.00 10.50 147 SER A C 1
ATOM 1119 O O . SER A 1 147 ? 9.496 9.600 47.182 1.00 12.34 147 SER A O 1
ATOM 1122 N N . GLN A 1 148 ? 8.133 10.955 48.367 1.00 11.23 148 GLN A N 1
ATOM 1123 C CA . GLN A 1 148 ? 6.911 10.511 47.716 1.00 11.21 148 GLN A CA 1
ATOM 1124 C C . GLN A 1 148 ? 6.185 11.660 47.042 1.00 11.20 148 GLN A C 1
ATOM 1125 O O . GLN A 1 148 ? 6.404 12.842 47.330 1.00 10.96 148 GLN A O 1
ATOM 1131 N N . SER A 1 149 ? 5.285 11.275 46.148 1.00 10.13 149 SER A N 1
ATOM 1132 C CA . SER A 1 149 ? 4.236 12.135 45.627 1.00 8.39 149 SER A CA 1
ATOM 1133 C C . SER A 1 149 ? 2.899 11.433 45.847 1.00 8.95 149 SER A C 1
ATOM 1134 O O . SER A 1 149 ? 2.842 10.225 46.090 1.00 10.60 149 SER A O 1
ATOM 1137 N N . THR A 1 150 ? 1.809 12.194 45.776 1.00 8.49 150 THR A N 1
ATOM 1138 C CA . THR A 1 150 ? 0.527 11.544 45.534 1.00 8.33 150 THR A CA 1
ATOM 1139 C C . THR A 1 150 ? 0.633 10.611 44.330 1.00 8.19 150 THR A C 1
ATOM 1140 O O . THR A 1 150 ? 0.036 9.534 44.300 1.00 8.95 150 THR A O 1
ATOM 1144 N N . ASN A 1 151 ? 1.415 11.001 43.333 1.00 9.34 151 ASN A N 1
ATOM 1145 C CA . ASN A 1 151 ? 1.345 10.328 42.047 1.00 8.06 151 ASN A CA 1
ATOM 1146 C C . ASN A 1 151 ? 2.073 8.989 42.023 1.00 8.62 151 ASN A C 1
ATOM 1147 O O . ASN A 1 151 ? 1.981 8.283 41.006 1.00 9.00 151 ASN A O 1
ATOM 1152 N N . ASP A 1 152 ? 2.757 8.604 43.108 1.00 10.15 152 ASP A N 1
ATOM 1153 C CA . ASP A 1 152 ? 3.055 7.192 43.330 1.00 8.45 152 ASP A CA 1
ATOM 1154 C C . ASP A 1 152 ? 2.349 6.614 44.554 1.00 8.86 152 ASP A C 1
ATOM 1155 O O . ASP A 1 152 ? 1.812 5.507 44.467 1.00 9.81 152 ASP A O 1
ATOM 1160 N N . ALA A 1 153 ? 2.254 7.339 45.676 1.00 8.98 153 ALA A N 1
ATOM 1161 C CA . ALA A 1 153 ? 1.633 6.748 46.863 1.00 9.65 153 ALA A CA 1
ATOM 1162 C C . ALA A 1 153 ? 0.162 6.405 46.623 1.00 10.58 153 ALA A C 1
ATOM 1163 O O . ALA A 1 153 ? -0.310 5.338 47.045 1.00 11.09 153 ALA A O 1
ATOM 1165 N N . TYR A 1 154 ? -0.580 7.307 45.956 1.00 9.46 154 TYR A N 1
ATOM 1166 C CA . TYR A 1 154 ? -2.016 7.097 45.764 1.00 9.98 154 TYR A CA 1
ATOM 1167 C C . TYR A 1 154 ? -2.322 5.943 44.812 1.00 9.88 154 TYR A C 1
ATOM 1168 O O . TYR A 1 154 ? -3.117 5.060 45.190 1.00 9.38 154 TYR A O 1
ATOM 1177 N N . PRO A 1 155 ? -1.777 5.879 43.588 1.00 8.14 155 PRO A N 1
ATOM 1178 C CA . PRO A 1 155 ? -2.072 4.709 42.737 1.00 7.94 155 PRO A CA 1
ATOM 1179 C C . PRO A 1 155 ? -1.572 3.415 43.331 1.00 9.23 155 PRO A C 1
ATOM 1180 O O . PRO A 1 155 ? -2.193 2.364 43.126 1.00 9.58 155 PRO A O 1
ATOM 1184 N N . THR A 1 156 ? -0.461 3.450 44.070 1.00 8.74 156 THR A N 1
ATOM 1185 C CA . THR A 1 156 ? 0.003 2.224 44.702 1.00 8.19 156 THR A CA 1
ATOM 1186 C C . THR A 1 156 ? -1.005 1.751 45.751 1.00 8.93 156 THR A C 1
ATOM 1187 O O . THR A 1 156 ? -1.280 0.545 45.851 1.00 9.83 156 THR A O 1
ATOM 1191 N N . ALA A 1 157 ? -1.600 2.686 46.505 1.00 8.89 157 ALA A N 1
ATOM 1192 C CA . ALA A 1 157 ? -2.657 2.333 47.458 1.00 9.78 157 ALA A CA 1
ATOM 1193 C C . ALA A 1 157 ? -3.899 1.795 46.746 1.00 9.80 157 ALA A C 1
ATOM 1194 O O . ALA A 1 157 ? -4.474 0.786 47.177 1.00 10.50 157 ALA A O 1
ATOM 1196 N N . ILE A 1 158 ? -4.325 2.443 45.651 1.00 9.48 158 ILE A N 1
ATOM 1197 C CA . ILE A 1 158 ? -5.455 1.922 44.868 1.00 9.05 158 ILE A CA 1
ATOM 1198 C C . ILE A 1 158 ? -5.184 0.486 44.444 1.00 9.38 158 ILE A C 1
ATOM 1199 O O . ILE A 1 158 ? -6.044 -0.398 44.574 1.00 9.63 158 ILE A O 1
ATOM 1204 N N . ARG A 1 159 ? -3.983 0.252 43.898 1.00 9.01 159 ARG A N 1
ATOM 1205 C CA A ARG A 1 159 ? -3.688 -1.037 43.287 0.63 9.84 159 ARG A CA 1
ATOM 1206 C CA B ARG A 1 159 ? -3.665 -1.038 43.291 0.37 9.88 159 ARG A CA 1
ATOM 1207 C C . ARG A 1 159 ? -3.637 -2.149 44.328 1.00 9.33 159 ARG A C 1
ATOM 1208 O O . ARG A 1 159 ? -4.176 -3.245 44.095 1.00 9.58 159 ARG A O 1
ATOM 1223 N N . ILE A 1 160 ? -3.025 -1.891 45.486 1.00 9.95 160 ILE A N 1
ATOM 1224 C CA . ILE A 1 160 ? -3.021 -2.902 46.540 1.00 9.37 160 ILE A CA 1
ATOM 1225 C C . ILE A 1 160 ? -4.441 -3.131 47.050 1.00 9.28 160 ILE A C 1
ATOM 1226 O O . ILE A 1 160 ? -4.861 -4.275 47.263 1.00 9.55 160 ILE A O 1
ATOM 1231 N N . ALA A 1 161 ? -5.217 -2.060 47.220 1.00 9.95 161 ALA A N 1
ATOM 1232 C CA . ALA A 1 161 ? -6.595 -2.224 47.684 1.00 8.19 161 ALA A CA 1
ATOM 1233 C C . ALA A 1 161 ? -7.420 -3.059 46.702 1.00 9.38 161 ALA A C 1
ATOM 1234 O O . ALA A 1 161 ? -8.174 -3.946 47.116 1.00 11.33 161 ALA A O 1
ATOM 1236 N N . LEU A 1 162 ? -7.316 -2.769 45.399 1.00 10.41 162 LEU A N 1
ATOM 1237 C CA . LEU A 1 162 ? -8.102 -3.519 44.423 1.00 9.27 162 LEU A CA 1
ATOM 1238 C C . LEU A 1 162 ? -7.611 -4.953 44.305 1.00 9.70 162 LEU A C 1
ATOM 1239 O O . LEU A 1 162 ? -8.417 -5.876 44.155 1.00 10.68 162 LEU A O 1
ATOM 1244 N N . TYR A 1 163 ? -6.296 -5.161 44.385 1.00 9.81 163 TYR A N 1
ATOM 1245 C CA . TYR A 1 163 ? -5.775 -6.523 44.409 1.00 9.83 163 TYR A CA 1
ATOM 1246 C C . TYR A 1 163 ? -6.368 -7.310 45.571 1.00 12.09 163 TYR A C 1
ATOM 1247 O O . TYR A 1 163 ? -6.781 -8.469 45.413 1.00 12.00 163 TYR A O 1
ATOM 1256 N N . ASN A 1 164 ? -6.433 -6.690 46.749 1.00 10.28 164 ASN A N 1
ATOM 1257 C CA . ASN A 1 164 ? -7.004 -7.368 47.912 1.00 10.98 164 ASN A CA 1
ATOM 1258 C C . ASN A 1 164 ? -8.518 -7.522 47.798 1.00 10.65 164 ASN A C 1
ATOM 1259 O O . ASN A 1 164 ? -9.071 -8.567 48.176 1.00 11.68 164 ASN A O 1
ATOM 1264 N N . LEU A 1 165 ? -9.210 -6.505 47.280 1.00 9.98 165 LEU A N 1
ATOM 1265 C CA . LEU A 1 165 ? -10.650 -6.644 47.116 1.00 9.87 165 LEU A CA 1
ATOM 1266 C C . LEU A 1 165 ? -10.986 -7.723 46.091 1.00 10.99 165 LEU A C 1
ATOM 1267 O O . LEU A 1 165 ? -11.998 -8.422 46.237 1.00 11.19 165 LEU A O 1
ATOM 1272 N N . ASN A 1 166 ? -10.156 -7.882 45.053 1.00 9.99 166 ASN A N 1
ATOM 1273 C CA . ASN A 1 166 ? -10.416 -8.952 44.097 1.00 8.96 166 ASN A CA 1
ATOM 1274 C C . ASN A 1 166 ? -10.412 -10.320 44.770 1.00 11.92 166 ASN A C 1
ATOM 1275 O O . ASN A 1 166 ? -11.188 -11.201 44.379 1.00 10.95 166 ASN A O 1
ATOM 1280 N N . LYS A 1 167 ? -9.531 -10.533 45.762 1.00 10.35 167 LYS A N 1
ATOM 1281 C CA . LYS A 1 167 ? -9.537 -11.802 46.492 1.00 11.30 167 LYS A CA 1
ATOM 1282 C C . LYS A 1 167 ? -10.911 -12.104 47.066 1.00 10.17 167 LYS A C 1
ATOM 1283 O O . LYS A 1 167 ? -11.376 -13.250 47.008 1.00 11.83 167 LYS A O 1
ATOM 1289 N N . THR A 1 168 ? -11.579 -11.080 47.621 1.00 11.38 168 THR A N 1
ATOM 1290 C CA . THR A 1 168 ? -12.895 -11.294 48.222 1.00 10.73 168 THR A CA 1
ATOM 1291 C C . THR A 1 168 ? -13.960 -11.530 47.158 1.00 12.11 168 THR A C 1
ATOM 1292 O O . THR A 1 168 ? -14.898 -12.309 47.378 1.00 12.17 168 THR A O 1
ATOM 1296 N N . LEU A 1 169 ? -13.849 -10.847 46.012 1.00 10.18 169 LEU A N 1
ATOM 1297 C CA . LEU A 1 169 ? -14.777 -11.083 44.908 1.00 10.99 169 LEU A CA 1
ATOM 1298 C C . LEU A 1 169 ? -14.681 -12.524 44.416 1.00 10.12 169 LEU A C 1
ATOM 1299 O O . LEU A 1 169 ? -15.701 -13.202 44.231 1.00 10.52 169 LEU A O 1
ATOM 1304 N N . VAL A 1 170 ? -13.458 -13.005 44.206 1.00 9.50 170 VAL A N 1
ATOM 1305 C CA . VAL A 1 170 ? -13.243 -14.382 43.761 1.00 9.15 170 VAL A CA 1
ATOM 1306 C C . VAL A 1 170 ? -13.742 -15.372 44.808 1.00 11.18 170 VAL A C 1
ATOM 1307 O O . VAL A 1 170 ? -14.306 -16.418 44.468 1.00 11.41 170 VAL A O 1
ATOM 1311 N N . GLU A 1 171 ? -13.557 -15.055 46.094 1.00 10.60 171 GLU A N 1
ATOM 1312 C CA A GLU A 1 171 ? -14.054 -15.944 47.138 0.50 10.49 171 GLU A CA 1
ATOM 1313 C CA B GLU A 1 171 ? -14.066 -15.907 47.173 0.50 10.44 171 GLU A CA 1
ATOM 1314 C C . GLU A 1 171 ? -15.566 -16.130 47.041 1.00 11.28 171 GLU A C 1
ATOM 1315 O O . GLU A 1 171 ? -16.060 -17.265 47.145 1.00 11.56 171 GLU A O 1
ATOM 1326 N N . ARG A 1 172 ? -16.318 -15.046 46.824 1.00 11.20 172 ARG A N 1
ATOM 1327 C CA . ARG A 1 172 ? -17.771 -15.202 46.737 1.00 9.44 172 ARG A CA 1
ATOM 1328 C C . ARG A 1 172 ? -18.166 -15.893 45.439 1.00 10.27 172 ARG A C 1
ATOM 1329 O O . ARG A 1 172 ? -19.123 -16.682 45.417 1.00 11.96 172 ARG A O 1
ATOM 1337 N N . LEU A 1 173 ? -17.429 -15.624 44.359 1.00 9.64 173 LEU A N 1
ATOM 1338 C CA . LEU A 1 173 ? -17.651 -16.338 43.103 1.00 10.03 173 LEU A CA 1
ATOM 1339 C C . LEU A 1 173 ? -17.462 -17.844 43.273 1.00 11.12 173 LEU A C 1
ATOM 1340 O O . LEU A 1 173 ? -18.281 -18.637 42.784 1.00 10.55 173 LEU A O 1
ATOM 1345 N N . GLU A 1 174 ? -16.397 -18.256 43.978 1.00 9.66 174 GLU A N 1
ATOM 1346 C CA . GLU A 1 174 ? -16.144 -19.678 44.210 1.00 11.01 174 GLU A CA 1
ATOM 1347 C C . GLU A 1 174 ? -17.291 -20.331 44.975 1.00 12.96 174 GLU A C 1
ATOM 1348 O O . GLU A 1 174 ? -17.698 -21.457 44.656 1.00 13.11 174 GLU A O 1
ATOM 1354 N N . LEU A 1 175 ? -17.821 -19.644 45.994 1.00 10.80 175 LEU A N 1
ATOM 1355 C CA . LEU A 1 175 ? -18.961 -20.193 46.722 1.00 11.87 175 LEU A CA 1
ATOM 1356 C C . LEU A 1 175 ? -20.168 -20.356 45.810 1.00 11.62 175 LEU A C 1
ATOM 1357 O O . LEU A 1 175 ? -20.890 -21.359 45.899 1.00 10.85 175 LEU A O 1
ATOM 1362 N N . LEU A 1 176 ? -20.404 -19.386 44.921 1.00 10.75 176 LEU A N 1
ATOM 1363 C CA . LEU A 1 176 ? -21.528 -19.501 43.994 1.00 10.45 176 LEU A CA 1
ATOM 1364 C C . LEU A 1 176 ? -21.325 -20.664 43.031 1.00 11.82 176 LEU A C 1
ATOM 1365 O O . LEU A 1 176 ? -22.262 -21.425 42.759 1.00 11.44 176 LEU A O 1
ATOM 1370 N N . ILE A 1 177 ? -20.103 -20.814 42.513 1.00 10.58 177 ILE A N 1
ATOM 1371 C CA . ILE A 1 177 ? -19.785 -21.943 41.636 1.00 10.57 177 ILE A CA 1
ATOM 1372 C C . ILE A 1 177 ? -20.087 -23.264 42.333 1.00 11.52 177 ILE A C 1
ATOM 1373 O O . ILE A 1 177 ? -20.708 -24.166 41.755 1.00 12.17 177 ILE A O 1
ATOM 1378 N N . GLN A 1 178 ? -19.658 -23.392 43.594 1.00 10.71 178 GLN A N 1
ATOM 1379 C CA . GLN A 1 178 ? -19.902 -24.620 44.350 1.00 10.30 178 GLN A CA 1
ATOM 1380 C C . GLN A 1 178 ? -21.396 -24.889 44.493 1.00 10.90 178 GLN A C 1
ATOM 1381 O O . GLN A 1 178 ? -21.836 -26.044 44.416 1.00 12.20 178 GLN A O 1
ATOM 1387 N N . SER A 1 179 ? -22.192 -23.830 44.692 1.00 12.48 179 SER A N 1
ATOM 1388 C CA A SER A 1 179 ? -23.641 -23.980 44.798 0.59 12.82 179 SER A CA 1
ATOM 1389 C CA B SER A 1 179 ? -23.632 -24.026 44.813 0.41 13.17 179 SER A CA 1
ATOM 1390 C C . SER A 1 179 ? -24.231 -24.547 43.508 1.00 11.68 179 SER A C 1
ATOM 1391 O O . SER A 1 179 ? -25.114 -25.408 43.535 1.00 11.88 179 SER A O 1
ATOM 1396 N N . PHE A 1 180 ? -23.756 -24.060 42.360 1.00 11.25 180 PHE A N 1
ATOM 1397 C CA . PHE A 1 180 ? -24.208 -24.607 41.083 1.00 9.84 180 PHE A CA 1
ATOM 1398 C C . PHE A 1 180 ? -23.779 -26.063 40.905 1.00 11.76 180 PHE A C 1
ATOM 1399 O O . PHE A 1 180 ? -24.542 -26.873 40.371 1.00 12.01 180 PHE A O 1
ATOM 1407 N N . ARG A 1 181 ? -22.560 -26.417 41.328 1.00 11.02 181 ARG A N 1
ATOM 1408 C CA . ARG A 1 181 ? -22.121 -27.803 41.174 1.00 11.42 181 ARG A CA 1
ATOM 1409 C C . ARG A 1 181 ? -22.946 -28.745 42.039 1.00 11.93 181 ARG A C 1
ATOM 1410 O O . ARG A 1 181 ? -23.306 -29.844 41.601 1.00 13.82 181 ARG A O 1
ATOM 1418 N N . LYS A 1 182 ? -23.239 -28.341 43.277 1.00 12.36 182 LYS A N 1
ATOM 1419 C CA . LYS A 1 182 ? -24.056 -29.183 44.144 1.00 11.98 182 LYS A CA 1
ATOM 1420 C C . LYS A 1 182 ? -25.460 -29.348 43.580 1.00 13.82 182 LYS A C 1
ATOM 1421 O O . LYS A 1 182 ? -26.022 -30.450 43.595 1.00 14.63 182 LYS A O 1
ATOM 1427 N N . LYS A 1 183 ? -26.038 -28.263 43.061 1.00 13.50 183 LYS A N 1
ATOM 1428 C CA . LYS A 1 183 ? -27.375 -28.362 42.489 1.00 12.84 183 LYS A CA 1
ATOM 1429 C C . LYS A 1 183 ? -27.367 -29.194 41.205 1.00 14.06 183 LYS A C 1
ATOM 1430 O O . LYS A 1 183 ? -28.315 -29.940 40.940 1.00 13.04 183 LYS A O 1
ATOM 1436 N N . ALA A 1 184 ? -26.296 -29.101 40.407 1.00 12.22 184 ALA A N 1
ATOM 1437 C CA . ALA A 1 184 ? -26.181 -29.955 39.224 1.00 13.06 184 ALA A CA 1
ATOM 1438 C C . ALA A 1 184 ? -26.246 -31.429 39.602 1.00 15.68 184 ALA A C 1
ATOM 1439 O O . ALA A 1 184 ? -26.878 -32.233 38.899 1.00 14.69 184 ALA A O 1
ATOM 1441 N N . ASP A 1 185 ? -25.606 -31.803 40.713 1.00 13.42 185 ASP A N 1
ATOM 1442 C CA . ASP A 1 185 ? -25.669 -33.191 41.172 1.00 13.75 185 ASP A CA 1
ATOM 1443 C C . ASP A 1 185 ? -27.083 -33.570 41.602 1.00 16.67 185 ASP A C 1
ATOM 1444 O O . ASP A 1 185 ? -27.557 -34.670 41.285 1.00 18.28 185 ASP A O 1
ATOM 1449 N N . ASP A 1 186 ? -27.768 -32.675 42.329 1.00 15.65 186 ASP A N 1
ATOM 1450 C CA . ASP A 1 186 ? -29.168 -32.909 42.686 1.00 15.75 186 ASP A CA 1
ATOM 1451 C C . ASP A 1 186 ? -30.016 -33.202 41.457 1.00 17.19 186 ASP A C 1
ATOM 1452 O O . ASP A 1 186 ? -30.944 -34.019 41.510 1.00 19.94 186 ASP A O 1
ATOM 1457 N N . LEU A 1 187 ? -29.725 -32.526 40.343 1.00 16.94 187 LEU A N 1
ATOM 1458 C CA . LEU A 1 187 ? -30.568 -32.553 39.155 1.00 17.68 187 LEU A CA 1
ATOM 1459 C C . LEU A 1 187 ? -29.988 -33.429 38.048 1.00 15.69 187 LEU A C 1
ATOM 1460 O O . LEU A 1 187 ? -30.451 -33.368 36.902 1.00 15.16 187 LEU A O 1
ATOM 1465 N N . LYS A 1 188 ? -29.006 -34.270 38.376 1.00 16.07 188 LYS A N 1
ATOM 1466 C CA . LYS A 1 188 ? -28.243 -34.963 37.342 1.00 15.52 188 LYS A CA 1
ATOM 1467 C C . LYS A 1 188 ? -29.088 -35.929 36.522 1.00 16.08 188 LYS A C 1
ATOM 1468 O O . LYS A 1 188 ? -28.719 -36.237 35.385 1.00 20.94 188 LYS A O 1
ATOM 1474 N N . ASP A 1 189 ? -30.210 -36.409 37.055 1.00 15.25 189 ASP A N 1
ATOM 1475 C CA . ASP A 1 189 ? -31.019 -37.388 36.344 1.00 18.17 189 ASP A CA 1
ATOM 1476 C C . ASP A 1 189 ? -32.272 -36.779 35.721 1.00 15.72 189 ASP A C 1
ATOM 1477 O O . ASP A 1 189 ? -33.161 -37.518 35.279 1.00 18.36 189 ASP A O 1
ATOM 1482 N N . VAL A 1 190 ? -32.350 -35.453 35.646 1.00 13.50 190 VAL A N 1
ATOM 1483 C CA . VAL A 1 190 ? -33.494 -34.774 35.046 1.00 12.98 190 VAL A CA 1
ATOM 1484 C C . VAL A 1 190 ? -33.191 -34.588 33.561 1.00 12.99 190 VAL A C 1
ATOM 1485 O O . VAL A 1 190 ? -32.458 -33.679 33.175 1.00 15.03 190 VAL A O 1
ATOM 1489 N N . ILE A 1 191 ? -33.747 -35.455 32.723 1.00 12.48 191 ILE A N 1
ATOM 1490 C CA . ILE A 1 191 ? -33.635 -35.278 31.277 1.00 13.10 191 ILE A CA 1
ATOM 1491 C C . ILE A 1 191 ? -34.614 -34.197 30.832 1.00 15.35 191 ILE A C 1
ATOM 1492 O O . ILE A 1 191 ? -35.766 -34.158 31.279 1.00 16.28 191 ILE A O 1
ATOM 1497 N N . LYS A 1 192 ? -34.151 -33.301 29.959 1.00 12.92 192 LYS A N 1
ATOM 1498 C CA . LYS A 1 192 ? -34.939 -32.158 29.516 1.00 12.45 192 LYS A CA 1
ATOM 1499 C C . LYS A 1 192 ? -34.560 -31.830 28.077 1.00 12.67 192 LYS A C 1
ATOM 1500 O O . LYS A 1 192 ? -33.625 -32.403 27.516 1.00 13.18 192 LYS A O 1
ATOM 1506 N N . MET A 1 193 ? -35.279 -30.881 27.479 1.00 12.70 193 MET A N 1
ATOM 1507 C CA . MET A 1 193 ? -35.006 -30.484 26.099 1.00 12.72 193 MET A CA 1
ATOM 1508 C C . MET A 1 193 ? -34.061 -29.290 26.075 1.00 13.79 193 MET A C 1
ATOM 1509 O O . MET A 1 193 ? -34.379 -28.224 26.616 1.00 13.97 193 MET A O 1
ATOM 1514 N N . GLY A 1 194 ? -32.906 -29.461 25.441 1.00 12.66 194 GLY A N 1
ATOM 1515 C CA . GLY A 1 194 ? -32.131 -28.297 25.059 1.00 11.67 194 GLY A CA 1
ATOM 1516 C C . GLY A 1 194 ? -32.897 -27.452 24.062 1.00 11.09 194 GLY A C 1
ATOM 1517 O O . GLY A 1 194 ? -33.778 -27.944 23.348 1.00 12.22 194 GLY A O 1
ATOM 1518 N N . ARG A 1 195 ? -32.564 -26.163 24.031 1.00 10.85 195 ARG A N 1
ATOM 1519 C CA . ARG A 1 195 ? -33.186 -25.210 23.121 1.00 10.86 195 ARG A CA 1
ATOM 1520 C C . ARG A 1 195 ? -32.115 -24.288 22.568 1.00 11.06 195 ARG A C 1
ATOM 1521 O O . ARG A 1 195 ? -31.297 -23.759 23.325 1.00 10.45 195 ARG A O 1
ATOM 1529 N N . THR A 1 196 ? -32.132 -24.079 21.259 1.00 11.17 196 THR A N 1
ATOM 1530 C CA . THR A 1 196 ? -31.295 -23.074 20.631 1.00 10.71 196 THR A CA 1
ATOM 1531 C C . THR A 1 196 ? -32.202 -22.161 19.827 1.00 10.78 196 THR A C 1
ATOM 1532 O O . THR A 1 196 ? -33.122 -22.623 19.145 1.00 11.03 196 THR A O 1
ATOM 1536 N N . GLN A 1 197 ? -31.939 -20.858 19.901 1.00 10.57 197 GLN A N 1
ATOM 1537 C CA . GLN A 1 197 ? -32.784 -19.851 19.260 1.00 12.63 197 GLN A CA 1
ATOM 1538 C C . GLN A 1 197 ? -34.219 -19.924 19.791 1.00 12.44 197 GLN A C 1
ATOM 1539 O O . GLN A 1 197 ? -35.162 -19.499 19.114 1.00 13.87 197 GLN A O 1
ATOM 1545 N N . LEU A 1 198 ? -34.362 -20.455 21.014 1.00 11.27 198 LEU A N 1
ATOM 1546 C CA . LEU A 1 198 ? -35.602 -20.752 21.733 1.00 13.02 198 LEU A CA 1
ATOM 1547 C C . LEU A 1 198 ? -36.468 -21.801 21.040 1.00 13.23 198 LEU A C 1
ATOM 1548 O O . LEU A 1 198 ? -37.608 -22.034 21.463 1.00 12.94 198 LEU A O 1
ATOM 1553 N N . GLN A 1 199 ? -35.954 -22.468 20.009 1.00 11.18 199 GLN A N 1
ATOM 1554 C CA . GLN A 1 199 ? -36.645 -23.592 19.391 1.00 11.72 199 GLN A CA 1
ATOM 1555 C C . GLN A 1 199 ? -36.134 -24.901 19.978 1.00 11.54 199 GLN A C 1
ATOM 1556 O O . GLN A 1 199 ? -34.978 -24.995 20.397 1.00 11.93 199 GLN A O 1
ATOM 1562 N N . ASP A 1 200 ? -37.013 -25.907 20.010 1.00 11.80 200 ASP A N 1
ATOM 1563 C CA . ASP A 1 200 ? -36.625 -27.239 20.473 1.00 11.89 200 ASP A CA 1
ATOM 1564 C C . ASP A 1 200 ? -35.356 -27.711 19.771 1.00 12.29 200 ASP A C 1
ATOM 1565 O O . ASP A 1 200 ? -35.285 -27.713 18.539 1.00 14.72 200 ASP A O 1
ATOM 1570 N N . ALA A 1 201 ? -34.375 -28.170 20.555 1.00 12.30 201 ALA A N 1
ATOM 1571 C CA . ALA A 1 201 ? -33.132 -28.674 19.974 1.00 12.10 201 ALA A CA 1
ATOM 1572 C C . ALA A 1 201 ? -33.031 -30.195 20.136 1.00 13.93 201 ALA A C 1
ATOM 1573 O O . ALA A 1 201 ? -33.695 -30.937 19.407 1.00 14.42 201 ALA A O 1
ATOM 1575 N N . VAL A 1 202 ? -32.191 -30.670 21.056 1.00 13.73 202 VAL A N 1
ATOM 1576 C CA . VAL A 1 202 ? -32.015 -32.102 21.323 1.00 14.11 202 VAL A CA 1
ATOM 1577 C C . VAL A 1 202 ? -31.948 -32.275 22.839 1.00 12.18 202 VAL A C 1
ATOM 1578 O O . VAL A 1 202 ? -31.821 -31.271 23.557 1.00 13.49 202 VAL A O 1
ATOM 1582 N N . PRO A 1 203 ? -32.034 -33.493 23.375 1.00 13.11 203 PRO A N 1
ATOM 1583 C CA . PRO A 1 203 ? -32.083 -33.652 24.836 1.00 12.20 203 PRO A CA 1
ATOM 1584 C C . PRO A 1 203 ? -30.755 -33.373 25.526 1.00 12.30 203 PRO A C 1
ATOM 1585 O O . PRO A 1 203 ? -29.669 -33.412 24.938 1.00 13.89 203 PRO A O 1
ATOM 1589 N N . MET A 1 204 ? -30.868 -33.087 26.821 1.00 12.52 204 MET A N 1
ATOM 1590 C CA . MET A 1 204 ? -29.720 -32.919 27.703 1.00 13.64 204 MET A CA 1
ATOM 1591 C C . MET A 1 204 ? -30.208 -33.234 29.110 1.00 14.64 204 MET A C 1
ATOM 1592 O O . MET A 1 204 ? -31.392 -33.501 29.318 1.00 14.18 204 MET A O 1
ATOM 1597 N N . THR A 1 205 ? -29.306 -33.195 30.084 1.00 13.80 205 THR A N 1
ATOM 1598 C CA . THR A 1 205 ? -29.765 -33.257 31.464 1.00 13.21 205 THR A CA 1
ATOM 1599 C C . THR A 1 205 ? -29.618 -31.899 32.124 1.00 13.77 205 THR A C 1
ATOM 1600 O O . THR A 1 205 ? -28.812 -31.056 31.718 1.00 13.71 205 THR A O 1
ATOM 1604 N N . MET A 1 206 ? -30.424 -31.696 33.163 1.00 14.21 206 MET A N 1
ATOM 1605 C CA . MET A 1 206 ? -30.282 -30.474 33.937 1.00 13.65 206 MET A CA 1
ATOM 1606 C C . MET A 1 206 ? -28.957 -30.458 34.687 1.00 15.93 206 MET A C 1
ATOM 1607 O O . MET A 1 206 ? -28.424 -29.379 34.974 1.00 17.32 206 MET A O 1
ATOM 1612 N N . GLY A 1 207 ? -28.402 -31.634 34.988 1.00 13.75 207 GLY A N 1
ATOM 1613 C CA . GLY A 1 207 ? -27.054 -31.688 35.528 1.00 12.87 207 GLY A CA 1
ATOM 1614 C C . GLY A 1 207 ? -26.030 -31.117 34.565 1.00 14.24 207 GLY A C 1
ATOM 1615 O O . GLY A 1 207 ? -25.142 -30.362 34.965 1.00 14.90 207 GLY A O 1
ATOM 1616 N N . GLN A 1 208 ? -26.138 -31.474 33.282 1.00 12.80 208 GLN A N 1
ATOM 1617 C CA . GLN A 1 208 ? -25.267 -30.867 32.279 1.00 11.44 208 GLN A CA 1
ATOM 1618 C C . GLN A 1 208 ? -25.448 -29.355 32.242 1.00 12.22 208 GLN A C 1
ATOM 1619 O O . GLN A 1 208 ? -24.468 -28.600 32.160 1.00 12.11 208 GLN A O 1
ATOM 1625 N N . GLU A 1 209 ? -26.696 -28.891 32.303 1.00 12.04 209 GLU A N 1
ATOM 1626 C CA . GLU A 1 209 ? -26.953 -27.460 32.197 1.00 10.87 209 GLU A CA 1
ATOM 1627 C C . GLU A 1 209 ? -26.407 -26.709 33.403 1.00 10.85 209 GLU A C 1
ATOM 1628 O O . GLU A 1 209 ? -25.805 -25.639 33.256 1.00 11.03 209 GLU A O 1
ATOM 1634 N N . PHE A 1 210 ? -26.615 -27.248 34.607 1.00 12.57 210 PHE A N 1
ATOM 1635 C CA . PHE A 1 210 ? -26.169 -26.538 35.800 1.00 11.50 210 PHE A CA 1
ATOM 1636 C C . PHE A 1 210 ? -24.668 -26.666 36.008 1.00 11.68 210 PHE A C 1
ATOM 1637 O O . PHE A 1 210 ? -24.040 -25.727 36.511 1.00 12.21 210 PHE A O 1
ATOM 1645 N N . ASN A 1 211 ? -24.069 -27.795 35.616 1.00 12.93 211 ASN A N 1
ATOM 1646 C CA . ASN A 1 211 ? -22.610 -27.851 35.611 1.00 12.11 211 ASN A CA 1
ATOM 1647 C C . ASN A 1 211 ? -22.024 -26.867 34.609 1.00 12.41 211 ASN A C 1
ATOM 1648 O O . ASN A 1 211 ? -20.930 -26.333 34.828 1.00 12.17 211 ASN A O 1
ATOM 1653 N N . ALA A 1 212 ? -22.730 -26.614 33.506 1.00 11.19 212 ALA A N 1
ATOM 1654 C CA . ALA A 1 212 ? -22.262 -25.607 32.563 1.00 11.01 212 ALA A CA 1
ATOM 1655 C C . ALA A 1 212 ? -22.309 -24.212 33.172 1.00 10.80 212 ALA A C 1
ATOM 1656 O O . ALA A 1 212 ? -21.416 -23.394 32.913 1.00 12.36 212 ALA A O 1
ATOM 1658 N N . PHE A 1 213 ? -23.344 -23.908 33.973 1.00 10.56 213 PHE A N 1
ATOM 1659 C CA . PHE A 1 213 ? -23.338 -22.649 34.715 1.00 11.16 213 PHE A CA 1
ATOM 1660 C C . PHE A 1 213 ? -22.100 -22.565 35.601 1.00 11.64 213 PHE A C 1
ATOM 1661 O O . PHE A 1 213 ? -21.421 -21.532 35.654 1.00 12.27 213 PHE A O 1
ATOM 1669 N N . ALA A 1 214 ? -21.815 -23.646 36.336 1.00 10.04 214 ALA A N 1
ATOM 1670 C CA . ALA A 1 214 ? -20.659 -23.646 37.228 1.00 9.83 214 ALA A CA 1
ATOM 1671 C C . ALA A 1 214 ? -19.373 -23.480 36.444 1.00 11.74 214 ALA A C 1
ATOM 1672 O O . ALA A 1 214 ? -18.488 -22.707 36.838 1.00 11.33 214 ALA A O 1
ATOM 1674 N N . ASN A 1 215 ? -19.265 -24.177 35.311 1.00 10.31 215 ASN A N 1
ATOM 1675 C CA . ASN A 1 215 ? -18.006 -24.193 34.580 1.00 11.35 215 ASN A CA 1
ATOM 1676 C C . ASN A 1 215 ? -17.763 -22.880 33.845 1.00 11.75 215 ASN A C 1
ATOM 1677 O O . ASN A 1 215 ? -16.611 -22.431 33.751 1.00 12.41 215 ASN A O 1
ATOM 1682 N N . THR A 1 216 ? -18.812 -22.226 33.334 1.00 10.35 216 THR A N 1
ATOM 1683 C CA . THR A 1 216 ? -18.552 -20.930 32.708 1.00 11.01 216 THR A CA 1
ATOM 1684 C C . THR A 1 216 ? -18.181 -19.876 33.752 1.00 10.84 216 THR A C 1
ATOM 1685 O O . THR A 1 216 ? -17.342 -19.012 33.485 1.00 11.94 216 THR A O 1
ATOM 1689 N N . LEU A 1 217 ? -18.744 -19.959 34.958 1.00 10.99 217 LEU A N 1
ATOM 1690 C CA . LEU A 1 217 ? -18.333 -19.046 36.016 1.00 11.15 217 LEU A CA 1
ATOM 1691 C C . LEU A 1 217 ? -16.940 -19.382 36.537 1.00 10.13 217 LEU A C 1
ATOM 1692 O O . LEU A 1 217 ? -16.189 -18.477 36.913 1.00 11.57 217 LEU A O 1
ATOM 1697 N N . GLN A 1 218 ? -16.571 -20.668 36.554 1.00 11.49 218 GLN A N 1
ATOM 1698 C CA . GLN A 1 218 ? -15.217 -21.036 36.961 1.00 9.64 218 GLN A CA 1
ATOM 1699 C C . GLN A 1 218 ? -14.162 -20.408 36.057 1.00 10.36 218 GLN A C 1
ATOM 1700 O O . GLN A 1 218 ? -13.063 -20.068 36.520 1.00 11.54 218 GLN A O 1
ATOM 1706 N N . GLU A 1 219 ? -14.466 -20.247 34.768 1.00 10.25 219 GLU A N 1
ATOM 1707 C CA . GLU A 1 219 ? -13.528 -19.581 33.870 1.00 12.13 219 GLU A CA 1
ATOM 1708 C C . GLU A 1 219 ? -13.242 -18.148 34.285 1.00 12.39 219 GLU A C 1
ATOM 1709 O O . GLU A 1 219 ? -12.198 -17.604 33.910 1.00 13.95 219 GLU A O 1
ATOM 1715 N N . GLU A 1 220 ? -14.141 -17.526 35.042 1.00 10.91 220 GLU A N 1
ATOM 1716 C CA . GLU A 1 220 ? -13.945 -16.136 35.427 1.00 11.02 220 GLU A CA 1
ATOM 1717 C C . GLU A 1 220 ? -12.915 -15.982 36.531 1.00 13.02 220 GLU A C 1
ATOM 1718 O O . GLU A 1 220 ? -12.375 -14.885 36.693 1.00 14.17 220 GLU A O 1
ATOM 1724 N N . ILE A 1 221 ? -12.629 -17.048 37.287 1.00 12.50 221 ILE A N 1
ATOM 1725 C CA A ILE A 1 221 ? -11.608 -16.968 38.330 0.62 11.83 221 ILE A CA 1
ATOM 1726 C CA B ILE A 1 221 ? -11.610 -16.966 38.330 0.38 12.49 221 ILE A CA 1
ATOM 1727 C C . ILE A 1 221 ? -10.271 -16.565 37.725 1.00 12.95 221 ILE A C 1
ATOM 1728 O O . ILE A 1 221 ? -9.621 -15.615 38.181 1.00 13.64 221 ILE A O 1
ATOM 1737 N N . ALA A 1 222 ? -9.843 -17.276 36.681 1.00 14.20 222 ALA A N 1
ATOM 1738 C CA . ALA A 1 222 ? -8.563 -16.960 36.056 1.00 14.14 222 ALA A CA 1
ATOM 1739 C C . ALA A 1 222 ? -8.577 -15.580 35.419 1.00 12.78 222 ALA A C 1
ATOM 1740 O O . ALA A 1 222 ? -7.568 -14.872 35.457 1.00 13.60 222 ALA A O 1
ATOM 1742 N N . ARG A 1 223 ? -9.706 -15.167 34.833 1.00 13.44 223 ARG A N 1
ATOM 1743 C CA A ARG A 1 223 ? -9.777 -13.840 34.224 0.54 13.90 223 ARG A CA 1
ATOM 1744 C CA B ARG A 1 223 ? -9.750 -13.845 34.222 0.46 13.74 223 ARG A CA 1
ATOM 1745 C C . ARG A 1 223 ? -9.644 -12.754 35.281 1.00 13.78 223 ARG A C 1
ATOM 1746 O O . ARG A 1 223 ? -8.885 -11.791 35.117 1.00 15.04 223 ARG A O 1
ATOM 1761 N N . LEU A 1 224 ? -10.388 -12.891 36.381 1.00 11.29 224 LEU A N 1
ATOM 1762 C CA . LEU A 1 224 ? -10.300 -11.892 37.440 1.00 11.04 224 LEU A CA 1
ATOM 1763 C C . LEU A 1 224 ? -8.912 -11.867 38.065 1.00 13.12 224 LEU A C 1
ATOM 1764 O O . LEU A 1 224 ? -8.339 -10.787 38.270 1.00 12.07 224 LEU A O 1
ATOM 1769 N N . ASN A 1 225 ? -8.345 -13.046 38.359 1.00 11.63 225 ASN A N 1
ATOM 1770 C CA . ASN A 1 225 ? -7.035 -13.098 39.004 1.00 10.61 225 ASN A CA 1
ATOM 1771 C C . ASN A 1 225 ? -5.922 -12.596 38.090 1.00 11.90 225 ASN A C 1
ATOM 1772 O O . ASN A 1 225 ? -5.048 -11.843 38.538 1.00 12.67 225 ASN A O 1
ATOM 1777 N N . THR A 1 226 ? -5.903 -13.009 36.816 1.00 12.19 226 THR A N 1
ATOM 1778 C CA . THR A 1 226 ? -4.799 -12.559 35.964 1.00 11.28 226 THR A CA 1
ATOM 1779 C C . THR A 1 226 ? -4.863 -11.054 35.727 1.00 11.72 226 THR A C 1
ATOM 1780 O O . THR A 1 226 ? -3.817 -10.397 35.662 1.00 13.79 226 THR A O 1
ATOM 1784 N N . ASN A 1 227 ? -6.064 -10.482 35.629 1.00 10.07 227 ASN A N 1
ATOM 1785 C CA . ASN A 1 227 ? -6.136 -9.041 35.440 1.00 10.43 227 ASN A CA 1
ATOM 1786 C C . ASN A 1 227 ? -5.843 -8.287 36.730 1.00 11.81 227 ASN A C 1
ATOM 1787 O O . ASN A 1 227 ? -5.181 -7.245 36.695 1.00 11.54 227 ASN A O 1
ATOM 1792 N N . ALA A 1 228 ? -6.276 -8.805 37.883 1.00 10.69 228 ALA A N 1
ATOM 1793 C CA . ALA A 1 228 ? -5.906 -8.150 39.139 1.00 10.64 228 ALA A CA 1
ATOM 1794 C C . ALA A 1 228 ? -4.407 -8.237 39.404 1.00 8.51 228 ALA A C 1
ATOM 1795 O O . ALA A 1 228 ? -3.859 -7.355 40.075 1.00 10.38 228 ALA A O 1
ATOM 1797 N N . ASP A 1 229 ? -3.728 -9.274 38.888 1.00 10.18 229 ASP A N 1
ATOM 1798 C CA . ASP A 1 229 ? -2.273 -9.363 39.020 1.00 10.08 229 ASP A CA 1
ATOM 1799 C C . ASP A 1 229 ? -1.567 -8.183 38.359 1.00 9.62 229 ASP A C 1
ATOM 1800 O O . ASP A 1 229 ? -0.432 -7.848 38.733 1.00 12.34 229 ASP A O 1
ATOM 1805 N N . LEU A 1 230 ? -2.205 -7.557 37.366 1.00 10.90 230 LEU A N 1
ATOM 1806 C CA . LEU A 1 230 ? -1.610 -6.389 36.728 1.00 8.41 230 LEU A CA 1
ATOM 1807 C C . LEU A 1 230 ? -1.444 -5.247 37.723 1.00 8.89 230 LEU A C 1
ATOM 1808 O O . LEU A 1 230 ? -0.568 -4.393 37.536 1.00 11.62 230 LEU A O 1
ATOM 1813 N N . PHE A 1 231 ? -2.279 -5.204 38.770 1.00 9.35 231 PHE A N 1
ATOM 1814 C CA . PHE A 1 231 ? -2.156 -4.155 39.781 1.00 10.19 231 PHE A CA 1
ATOM 1815 C C . PHE A 1 231 ? -0.854 -4.261 40.559 1.00 11.95 231 PHE A C 1
ATOM 1816 O O . PHE A 1 231 ? -0.440 -3.279 41.184 1.00 11.55 231 PHE A O 1
ATOM 1824 N N . LEU A 1 232 ? -0.209 -5.428 40.552 1.00 10.09 232 LEU A N 1
ATOM 1825 C CA . LEU A 1 232 ? 1.008 -5.601 41.336 1.00 9.12 232 LEU A CA 1
ATOM 1826 C C . LEU A 1 232 ? 2.177 -4.820 40.764 1.00 12.74 232 LEU A C 1
ATOM 1827 O O . LEU A 1 232 ? 3.149 -4.594 41.484 1.00 13.89 232 LEU A O 1
ATOM 1832 N N . GLU A 1 233 ? 2.107 -4.397 39.499 1.00 11.52 233 GLU A N 1
ATOM 1833 C CA . GLU A 1 233 ? 3.123 -3.515 38.929 1.00 11.22 233 GLU A CA 1
ATOM 1834 C C . GLU A 1 233 ? 2.868 -2.107 39.451 1.00 11.54 233 GLU A C 1
ATOM 1835 O O . GLU A 1 233 ? 1.841 -1.498 39.128 1.00 11.36 233 GLU A O 1
ATOM 1841 N N . THR A 1 234 ? 3.779 -1.600 40.284 1.00 9.45 234 THR A N 1
ATOM 1842 C CA . THR A 1 234 ? 3.573 -0.354 41.014 1.00 10.35 234 THR A CA 1
ATOM 1843 C C . THR A 1 234 ? 4.725 0.607 40.727 1.00 9.96 234 THR A C 1
ATOM 1844 O O . THR A 1 234 ? 5.751 0.226 40.151 1.00 12.19 234 THR A O 1
ATOM 1848 N N . ASN A 1 235 ? 4.554 1.878 41.117 1.00 9.35 235 ASN A N 1
ATOM 1849 C CA . ASN A 1 235 ? 5.481 2.930 40.681 1.00 8.90 235 ASN A CA 1
ATOM 1850 C C . ASN A 1 235 ? 6.087 3.719 41.835 1.00 9.58 235 ASN A C 1
ATOM 1851 O O . ASN A 1 235 ? 6.404 4.909 41.661 1.00 10.32 235 ASN A O 1
ATOM 1856 N N . MET A 1 236 ? 6.283 3.100 43.002 1.00 9.54 236 MET A N 1
ATOM 1857 C CA . MET A 1 236 ? 6.945 3.813 44.092 1.00 8.98 236 MET A CA 1
ATOM 1858 C C . MET A 1 236 ? 8.345 4.231 43.669 1.00 11.30 236 MET A C 1
ATOM 1859 O O . MET A 1 236 ? 9.119 3.421 43.151 1.00 12.83 236 MET A O 1
ATOM 1864 N N . GLY A 1 237 ? 8.654 5.508 43.882 1.00 11.54 237 GLY A N 1
ATOM 1865 C CA . GLY A 1 237 ? 9.871 6.111 43.384 1.00 12.07 237 GLY A CA 1
ATOM 1866 C C . GLY A 1 237 ? 9.656 6.997 42.175 1.00 10.27 237 GLY A C 1
ATOM 1867 O O . GLY A 1 237 ? 10.580 7.720 41.784 1.00 10.23 237 GLY A O 1
ATOM 1868 N N . ALA A 1 238 ? 8.461 6.964 41.575 1.00 8.93 238 ALA A N 1
ATOM 1869 C CA . ALA A 1 238 ? 8.177 7.853 40.454 1.00 10.60 238 ALA A CA 1
ATOM 1870 C C . ALA A 1 238 ? 8.194 9.313 40.875 1.00 10.38 238 ALA A C 1
ATOM 1871 O O . ALA A 1 238 ? 8.515 10.183 40.063 1.00 9.82 238 ALA A O 1
ATOM 1873 N N . THR A 1 239 ? 7.888 9.587 42.146 1.00 10.12 239 THR A N 1
ATOM 1874 C CA . THR A 1 239 ? 7.539 10.903 42.679 1.00 10.08 239 THR A CA 1
ATOM 1875 C C . THR A 1 239 ? 6.601 11.628 41.713 1.00 9.93 239 THR A C 1
ATOM 1876 O O . THR A 1 239 ? 5.571 11.055 41.348 1.00 10.16 239 THR A O 1
ATOM 1880 N N . ALA A 1 240 ? 6.901 12.871 41.309 1.00 9.24 240 ALA A N 1
ATOM 1881 C CA . ALA A 1 240 ? 5.867 13.721 40.713 1.00 9.16 240 ALA A CA 1
ATOM 1882 C C . ALA A 1 240 ? 5.377 13.208 39.355 1.00 8.95 240 ALA A C 1
ATOM 1883 O O . ALA A 1 240 ? 4.168 13.228 39.074 1.00 10.89 240 ALA A O 1
ATOM 1885 N N . ILE A 1 241 ? 6.290 12.808 38.469 1.00 9.52 241 ILE A N 1
ATOM 1886 C CA . ILE A 1 241 ? 5.873 12.486 37.099 1.00 9.03 241 ILE A CA 1
ATOM 1887 C C . ILE A 1 241 ? 6.544 11.227 36.564 1.00 10.11 241 ILE A C 1
ATOM 1888 O O . ILE A 1 241 ? 6.315 10.841 35.410 1.00 11.67 241 ILE A O 1
ATOM 1893 N N . GLY A 1 242 ? 7.394 10.590 37.363 1.00 8.82 242 GLY A N 1
ATOM 1894 C CA . GLY A 1 242 ? 8.094 9.386 36.935 1.00 8.70 242 GLY A CA 1
ATOM 1895 C C . GLY A 1 242 ? 9.591 9.543 36.832 1.00 10.11 242 GLY A C 1
ATOM 1896 O O . GLY A 1 242 ? 10.298 8.536 36.655 1.00 12.38 242 GLY A O 1
ATOM 1897 N N . THR A 1 243 ? 10.113 10.762 36.945 1.00 8.98 243 THR A N 1
ATOM 1898 C CA . THR A 1 243 ? 11.550 10.970 36.846 1.00 10.07 243 THR A CA 1
ATOM 1899 C C . THR A 1 243 ? 12.297 10.594 38.116 1.00 11.18 243 THR A C 1
ATOM 1900 O O . THR A 1 243 ? 13.531 10.539 38.092 1.00 11.46 243 THR A O 1
ATOM 1904 N N . GLY A 1 244 ? 11.604 10.405 39.233 1.00 10.09 244 GLY A N 1
ATOM 1905 C CA . GLY A 1 244 ? 12.301 10.127 40.477 1.00 9.64 244 GLY A CA 1
ATOM 1906 C C . GLY A 1 244 ? 12.960 11.326 41.118 1.00 12.10 244 GLY A C 1
ATOM 1907 O O . GLY A 1 244 ? 13.791 11.147 42.012 1.00 12.06 244 GLY A O 1
ATOM 1908 N N . LEU A 1 245 ? 12.625 12.542 40.681 1.00 11.31 245 LEU A N 1
ATOM 1909 C CA . LEU A 1 245 ? 13.125 13.744 41.333 1.00 11.66 245 LEU A CA 1
ATOM 1910 C C . LEU A 1 245 ? 12.871 13.671 42.832 1.00 12.42 245 LEU A C 1
ATOM 1911 O O . LEU A 1 245 ? 11.761 13.347 43.267 1.00 11.42 245 LEU A O 1
ATOM 1916 N N . ASN A 1 246 ? 13.918 13.945 43.616 1.00 11.68 246 ASN A N 1
ATOM 1917 C CA . ASN A 1 246 ? 13.972 13.951 45.080 1.00 13.16 246 ASN A CA 1
ATOM 1918 C C . ASN A 1 246 ? 14.018 12.551 45.679 1.00 18.38 246 ASN A C 1
ATOM 1919 O O . ASN A 1 246 ? 14.023 12.434 46.908 1.00 17.96 246 ASN A O 1
ATOM 1924 N N . ALA A 1 247 ? 14.086 11.494 44.875 1.00 11.46 247 ALA A N 1
ATOM 1925 C CA . ALA A 1 247 ? 14.292 10.150 45.398 1.00 12.01 247 ALA A CA 1
ATOM 1926 C C . ALA A 1 247 ? 15.762 9.747 45.314 1.00 10.54 247 ALA A C 1
ATOM 1927 O O . ALA A 1 247 ? 16.490 10.138 44.399 1.00 14.25 247 ALA A O 1
ATOM 1929 N N . HIS A 1 248 ? 16.180 8.947 46.289 1.00 11.36 248 HIS A N 1
ATOM 1930 C CA . HIS A 1 248 ? 17.495 8.318 46.305 1.00 11.83 248 HIS A CA 1
ATOM 1931 C C . HIS A 1 248 ? 17.569 7.241 45.218 1.00 11.02 248 HIS A C 1
ATOM 1932 O O . HIS A 1 248 ? 16.563 6.603 44.909 1.00 11.99 248 HIS A O 1
ATOM 1939 N N . PRO A 1 249 ? 18.747 7.005 44.628 1.00 12.30 249 PRO A N 1
ATOM 1940 C CA . PRO A 1 249 ? 18.827 5.999 43.545 1.00 13.34 249 PRO A CA 1
ATOM 1941 C C . PRO A 1 249 ? 18.354 4.604 43.929 1.00 12.46 249 PRO A C 1
ATOM 1942 O O . PRO A 1 249 ? 17.898 3.860 43.048 1.00 15.69 249 PRO A O 1
ATOM 1946 N N . ASP A 1 250 ? 18.464 4.216 45.201 1.00 12.00 250 ASP A N 1
ATOM 1947 C CA . ASP A 1 250 ? 18.075 2.884 45.657 1.00 11.83 250 ASP A CA 1
ATOM 1948 C C . ASP A 1 250 ? 16.636 2.823 46.154 1.00 13.18 250 ASP A C 1
ATOM 1949 O O . ASP A 1 250 ? 16.163 1.730 46.487 1.00 12.97 250 ASP A O 1
ATOM 1954 N N . TYR A 1 251 ? 15.941 3.964 46.218 1.00 12.93 251 TYR A N 1
ATOM 1955 C CA . TYR A 1 251 ? 14.657 4.028 46.916 1.00 12.11 251 TYR A CA 1
ATOM 1956 C C . TYR A 1 251 ? 13.565 3.225 46.208 1.00 11.49 251 TYR A C 1
ATOM 1957 O O . TYR A 1 251 ? 12.802 2.506 46.866 1.00 12.71 251 TYR A O 1
ATOM 1966 N N . ALA A 1 252 ? 13.449 3.340 44.884 1.00 11.56 252 ALA A N 1
ATOM 1967 C CA . ALA A 1 252 ? 12.333 2.683 44.199 1.00 10.99 252 ALA A CA 1
ATOM 1968 C C . ALA A 1 252 ? 12.342 1.176 44.439 1.00 12.89 252 ALA A C 1
ATOM 1969 O O . ALA A 1 252 ? 11.315 0.579 44.789 1.00 12.47 252 ALA A O 1
ATOM 1971 N N . VAL A 1 253 ? 13.500 0.546 44.260 1.00 11.90 253 VAL A N 1
ATOM 1972 C CA . VAL A 1 253 ? 13.603 -0.899 44.444 1.00 10.61 253 VAL A CA 1
ATOM 1973 C C . VAL A 1 253 ? 13.413 -1.271 45.907 1.00 12.25 253 VAL A C 1
ATOM 1974 O O . VAL A 1 253 ? 12.649 -2.190 46.233 1.00 12.60 253 VAL A O 1
ATOM 1978 N N . LYS A 1 254 ? 14.082 -0.546 46.810 1.00 12.87 254 LYS A N 1
ATOM 1979 C CA A LYS A 1 254 ? 14.017 -0.892 48.228 0.57 13.07 254 LYS A CA 1
ATOM 1980 C CA B LYS A 1 254 ? 14.021 -0.882 48.229 0.43 13.23 254 LYS A CA 1
ATOM 1981 C C . LYS A 1 254 ? 12.626 -0.651 48.796 1.00 13.15 254 LYS A C 1
ATOM 1982 O O . LYS A 1 254 ? 12.120 -1.468 49.581 1.00 13.88 254 LYS A O 1
ATOM 1993 N N . CYS A 1 255 ? 11.980 0.449 48.404 1.00 12.78 255 CYS A N 1
ATOM 1994 C CA . CYS A 1 255 ? 10.632 0.703 48.892 1.00 10.36 255 CYS A CA 1
ATOM 1995 C C . CYS A 1 255 ? 9.659 -0.350 48.374 1.00 11.72 255 CYS A C 1
ATOM 1996 O O . CYS A 1 255 ? 8.786 -0.815 49.115 1.00 12.16 255 CYS A O 1
ATOM 1999 N N . THR A 1 256 ? 9.803 -0.750 47.107 1.00 11.25 256 THR A N 1
ATOM 2000 C CA . THR A 1 256 ? 8.915 -1.780 46.571 1.00 11.23 256 THR A CA 1
ATOM 2001 C C . THR A 1 256 ? 9.103 -3.100 47.307 1.00 13.68 256 THR A C 1
ATOM 2002 O O . THR A 1 256 ? 8.120 -3.754 47.680 1.00 12.92 256 THR A O 1
ATOM 2006 N N . GLU A 1 257 ? 10.355 -3.487 47.563 1.00 13.01 257 GLU A N 1
ATOM 2007 C CA . GLU A 1 257 ? 10.608 -4.706 48.321 1.00 11.94 257 GLU A CA 1
ATOM 2008 C C . GLU A 1 257 ? 10.033 -4.619 49.728 1.00 12.97 257 GLU A C 1
ATOM 2009 O O . GLU A 1 257 ? 9.433 -5.583 50.216 1.00 13.94 257 GLU A O 1
ATOM 2015 N N . ASN A 1 258 ? 10.208 -3.476 50.395 1.00 12.40 258 ASN A N 1
ATOM 2016 C CA . ASN A 1 258 ? 9.658 -3.318 51.739 1.00 13.08 258 ASN A CA 1
ATOM 2017 C C . ASN A 1 258 ? 8.136 -3.360 51.712 1.00 13.46 258 ASN A C 1
ATOM 2018 O O . ASN A 1 258 ? 7.505 -3.931 52.609 1.00 14.61 258 ASN A O 1
ATOM 2023 N N . LEU A 1 259 ? 7.536 -2.765 50.683 1.00 11.25 259 LEU A N 1
ATOM 2024 C CA . LEU A 1 259 ? 6.086 -2.754 50.559 1.00 10.42 259 LEU A CA 1
ATOM 2025 C C . LEU A 1 259 ? 5.537 -4.156 50.327 1.00 11.63 259 LEU A C 1
ATOM 2026 O O . LEU A 1 259 ? 4.467 -4.501 50.845 1.00 11.93 259 LEU A O 1
ATOM 2031 N N . ALA A 1 260 ? 6.232 -4.969 49.524 1.00 10.55 260 ALA A N 1
ATOM 2032 C CA . ALA A 1 260 ? 5.794 -6.351 49.340 1.00 10.21 260 ALA A CA 1
ATOM 2033 C C . ALA A 1 260 ? 5.784 -7.101 50.667 1.00 12.18 260 ALA A C 1
ATOM 2034 O O . ALA A 1 260 ? 4.846 -7.858 50.957 1.00 14.92 260 ALA A O 1
ATOM 2036 N N . LYS A 1 261 ? 6.812 -6.894 51.492 1.00 14.00 261 LYS A N 1
ATOM 2037 C CA . LYS A 1 261 ? 6.887 -7.602 52.767 1.00 14.21 261 LYS A CA 1
ATOM 2038 C C . LYS A 1 261 ? 5.822 -7.104 53.739 1.00 15.83 261 LYS A C 1
ATOM 2039 O O . LYS A 1 261 ? 5.176 -7.902 54.427 1.00 16.91 261 LYS A O 1
ATOM 2041 N N . ILE A 1 262 ? 5.605 -5.792 53.787 1.00 13.12 262 ILE A N 1
ATOM 2042 C CA . ILE A 1 262 ? 4.637 -5.214 54.716 1.00 14.29 262 ILE A CA 1
ATOM 2043 C C . ILE A 1 262 ? 3.205 -5.554 54.308 1.00 14.17 262 ILE A C 1
ATOM 2044 O O . ILE A 1 262 ? 2.371 -5.907 55.154 1.00 16.84 262 ILE A O 1
ATOM 2049 N N . SER A 1 263 ? 2.887 -5.443 53.019 1.00 12.41 263 SER A N 1
ATOM 2050 C CA . SER A 1 263 ? 1.521 -5.670 52.563 1.00 12.61 263 SER A CA 1
ATOM 2051 C C . SER A 1 263 ? 1.195 -7.153 52.418 1.00 14.59 263 SER A C 1
ATOM 2052 O O . SER A 1 263 ? 0.025 -7.537 52.525 1.00 17.10 263 SER A O 1
ATOM 2055 N N . GLY A 1 264 ? 2.196 -7.995 52.169 1.00 15.04 264 GLY A N 1
ATOM 2056 C CA . GLY A 1 264 ? 1.920 -9.373 51.815 1.00 13.75 264 GLY A CA 1
ATOM 2057 C C . GLY A 1 264 ? 1.468 -9.576 50.386 1.00 16.41 264 GLY A C 1
ATOM 2058 O O . GLY A 1 264 ? 1.110 -10.699 50.016 1.00 20.10 264 GLY A O 1
ATOM 2059 N N . ALA A 1 265 ? 1.465 -8.525 49.578 1.00 14.77 265 ALA A N 1
ATOM 2060 C CA . ALA A 1 265 ? 1.178 -8.609 48.154 1.00 15.22 265 ALA A CA 1
ATOM 2061 C C . ALA A 1 265 ? 2.499 -8.562 47.399 1.00 15.71 265 ALA A C 1
ATOM 2062 O O . ALA A 1 265 ? 3.401 -7.810 47.773 1.00 15.64 265 ALA A O 1
ATOM 2064 N N . ASP A 1 266 ? 2.613 -9.369 46.341 1.00 13.57 266 ASP A N 1
ATOM 2065 C CA . ASP A 1 266 ? 3.856 -9.475 45.568 1.00 14.95 266 ASP A CA 1
ATOM 2066 C C . ASP A 1 266 ? 4.005 -8.302 44.597 1.00 14.43 266 ASP A C 1
ATOM 2067 O O . ASP A 1 266 ? 4.074 -8.477 43.381 1.00 13.54 266 ASP A O 1
ATOM 2072 N N . VAL A 1 267 ? 4.059 -7.088 45.146 1.00 12.94 267 VAL A N 1
ATOM 2073 C CA . VAL A 1 267 ? 4.235 -5.923 44.279 1.00 12.41 267 VAL A CA 1
ATOM 2074 C C . VAL A 1 267 ? 5.636 -5.925 43.672 1.00 10.73 267 VAL A C 1
ATOM 2075 O O . VAL A 1 267 ? 6.607 -6.415 44.270 1.00 12.89 267 VAL A O 1
ATOM 2079 N N . VAL A 1 268 ? 5.733 -5.363 42.459 1.00 11.57 268 VAL A N 1
ATOM 2080 C CA . VAL A 1 268 ? 6.974 -5.280 41.696 1.00 11.73 268 VAL A CA 1
ATOM 2081 C C . VAL A 1 268 ? 7.041 -3.898 41.062 1.00 9.54 268 VAL A C 1
ATOM 2082 O O . VAL A 1 268 ? 6.030 -3.213 40.890 1.00 11.74 268 VAL A O 1
ATOM 2086 N N . LEU A 1 269 ? 8.256 -3.479 40.739 1.00 12.58 269 LEU A N 1
ATOM 2087 C CA . LEU A 1 269 ? 8.495 -2.125 40.268 1.00 10.71 269 LEU A CA 1
ATOM 2088 C C . LEU A 1 269 ? 8.327 -2.056 38.756 1.00 10.91 269 LEU A C 1
ATOM 2089 O O . LEU A 1 269 ? 8.972 -2.813 38.020 1.00 13.50 269 LEU A O 1
ATOM 2094 N N . ALA A 1 270 ? 7.469 -1.140 38.294 1.00 11.44 270 ALA A N 1
ATOM 2095 C CA . ALA A 1 270 ? 7.330 -0.917 36.857 1.00 11.19 270 ALA A CA 1
ATOM 2096 C C . ALA A 1 270 ? 8.681 -0.544 36.254 1.00 11.04 270 ALA A C 1
ATOM 2097 O O . ALA A 1 270 ? 9.459 0.198 36.856 1.00 13.21 270 ALA A O 1
ATOM 2099 N N . SER A 1 271 ? 8.947 -1.041 35.041 1.00 12.75 271 SER A N 1
ATOM 2100 C CA A SER A 1 271 ? 10.260 -0.820 34.447 0.64 13.94 271 SER A CA 1
ATOM 2101 C CA B SER A 1 271 ? 10.240 -0.839 34.388 0.36 14.70 271 SER A CA 1
ATOM 2102 C C . SER A 1 271 ? 10.438 0.585 33.882 1.00 13.16 271 SER A C 1
ATOM 2103 O O . SER A 1 271 ? 11.583 1.019 33.719 1.00 16.46 271 SER A O 1
ATOM 2108 N N . ASP A 1 272 ? 9.354 1.316 33.615 1.00 11.27 272 ASP A N 1
ATOM 2109 C CA . ASP A 1 272 ? 9.430 2.706 33.151 1.00 11.27 272 ASP A CA 1
ATOM 2110 C C . ASP A 1 272 ? 8.463 3.510 34.021 1.00 9.98 272 ASP A C 1
ATOM 2111 O O . ASP A 1 272 ? 7.245 3.437 33.834 1.00 10.20 272 ASP A O 1
ATOM 2116 N N . LEU A 1 273 ? 9.000 4.286 34.968 1.00 10.70 273 LEU A N 1
ATOM 2117 C CA . LEU A 1 273 ? 8.117 5.004 35.884 1.00 10.05 273 LEU A CA 1
ATOM 2118 C C . LEU A 1 273 ? 7.437 6.193 35.209 1.00 9.79 273 LEU A C 1
ATOM 2119 O O . LEU A 1 273 ? 6.355 6.616 35.639 1.00 10.39 273 LEU A O 1
ATOM 2124 N N . VAL A 1 274 ? 8.044 6.744 34.156 1.00 10.33 274 VAL A N 1
ATOM 2125 C CA . VAL A 1 274 ? 7.384 7.794 33.383 1.00 10.84 274 VAL A CA 1
ATOM 2126 C C . VAL A 1 274 ? 6.161 7.230 32.666 1.00 10.31 274 VAL A C 1
ATOM 2127 O O . VAL A 1 274 ? 5.099 7.862 32.620 1.00 11.63 274 VAL A O 1
ATOM 2131 N N . GLU A 1 275 ? 6.292 6.028 32.108 1.00 9.54 275 GLU A N 1
ATOM 2132 C CA . GLU A 1 275 ? 5.151 5.331 31.526 1.00 11.35 275 GLU A CA 1
ATOM 2133 C C . GLU A 1 275 ? 4.074 5.052 32.570 1.00 11.00 275 GLU A C 1
ATOM 2134 O O . GLU A 1 275 ? 2.872 5.230 32.316 1.00 11.79 275 GLU A O 1
ATOM 2140 N N . ALA A 1 276 ? 4.490 4.617 33.760 1.00 10.35 276 ALA A N 1
ATOM 2141 C CA . ALA A 1 276 ? 3.537 4.094 34.735 1.00 10.71 276 ALA A CA 1
ATOM 2142 C C . ALA A 1 276 ? 2.676 5.181 35.354 1.00 10.35 276 ALA A C 1
ATOM 2143 O O . ALA A 1 276 ? 1.529 4.910 35.731 1.00 11.96 276 ALA A O 1
ATOM 2145 N N . THR A 1 277 ? 3.201 6.399 35.469 1.00 10.98 277 THR A N 1
ATOM 2146 C CA . THR A 1 277 ? 2.535 7.411 36.280 1.00 8.74 277 THR A CA 1
ATOM 2147 C C . THR A 1 277 ? 1.194 7.852 35.680 1.00 10.81 277 THR A C 1
ATOM 2148 O O . THR A 1 277 ? 0.232 8.002 36.445 1.00 12.43 277 THR A O 1
ATOM 2152 N N . PRO A 1 278 ? 1.046 8.049 34.369 1.00 10.63 278 PRO A N 1
ATOM 2153 C CA . PRO A 1 278 ? -0.297 8.313 33.821 1.00 10.61 278 PRO A CA 1
ATOM 2154 C C . PRO A 1 278 ? -1.054 7.077 33.345 1.00 11.01 278 PRO A C 1
ATOM 2155 O O . PRO A 1 278 ? -2.095 7.228 32.700 1.00 13.92 278 PRO A O 1
ATOM 2159 N N . ASP A 1 279 ? -0.601 5.873 33.676 1.00 9.81 279 ASP A N 1
ATOM 2160 C CA . ASP A 1 279 ? -1.122 4.648 33.076 1.00 9.44 279 ASP A CA 1
ATOM 2161 C C . ASP A 1 279 ? -2.338 4.147 33.852 1.00 12.63 279 ASP A C 1
ATOM 2162 O O . ASP A 1 279 ? -2.219 3.788 35.029 1.00 14.95 279 ASP A O 1
ATOM 2167 N N . THR A 1 280 ? -3.502 4.100 33.192 1.00 10.48 280 THR A N 1
ATOM 2168 C CA . THR A 1 280 ? -4.713 3.563 33.812 1.00 8.23 280 THR A CA 1
ATOM 2169 C C . THR A 1 280 ? -5.177 2.254 33.173 1.00 10.19 280 THR A C 1
ATOM 2170 O O . THR A 1 280 ? -6.287 1.796 33.461 1.00 10.56 280 THR A O 1
ATOM 2174 N N . GLY A 1 281 ? -4.340 1.625 32.344 1.00 10.05 281 GLY A N 1
ATOM 2175 C CA . GLY A 1 281 ? -4.780 0.443 31.607 1.00 9.28 281 GLY A CA 1
ATOM 2176 C C . GLY A 1 281 ? -5.180 -0.728 32.493 1.00 9.45 281 GLY A C 1
ATOM 2177 O O . GLY A 1 281 ? -6.086 -1.491 32.149 1.00 9.67 281 GLY A O 1
ATOM 2178 N N . ALA A 1 282 ? -4.486 -0.924 33.622 1.00 9.80 282 ALA A N 1
ATOM 2179 C CA . ALA A 1 282 ? -4.822 -2.068 34.467 1.00 10.83 282 ALA A CA 1
ATOM 2180 C C . ALA A 1 282 ? -6.249 -1.955 34.990 1.00 10.71 282 ALA A C 1
ATOM 2181 O O . ALA A 1 282 ? -6.979 -2.955 35.051 1.00 10.62 282 ALA A O 1
ATOM 2183 N N . TYR A 1 283 ? -6.666 -0.740 35.363 1.00 8.41 283 TYR A N 1
ATOM 2184 C CA . TYR A 1 283 ? -8.028 -0.537 35.857 1.00 8.80 283 TYR A CA 1
ATOM 2185 C C . TYR A 1 283 ? -9.052 -0.829 34.769 1.00 11.68 283 TYR A C 1
ATOM 2186 O O . TYR A 1 283 ? -10.115 -1.405 35.044 1.00 10.31 283 TYR A O 1
ATOM 2195 N N . VAL A 1 284 ? -8.755 -0.419 33.534 1.00 10.41 284 VAL A N 1
ATOM 2196 C CA . VAL A 1 284 ? -9.682 -0.619 32.422 1.00 9.38 284 VAL A CA 1
ATOM 2197 C C . VAL A 1 284 ? -9.910 -2.103 32.185 1.00 10.63 284 VAL A C 1
ATOM 2198 O O . VAL A 1 284 ? -11.055 -2.554 32.056 1.00 10.46 284 VAL A O 1
ATOM 2202 N N . ILE A 1 285 ? -8.828 -2.883 32.116 1.00 10.60 285 ILE A N 1
ATOM 2203 C CA . ILE A 1 285 ? -9.012 -4.283 31.754 1.00 10.41 285 ILE A CA 1
ATOM 2204 C C . ILE A 1 285 ? -9.537 -5.076 32.952 1.00 8.84 285 ILE A C 1
ATOM 2205 O O . ILE A 1 285 ? -10.301 -6.033 32.766 1.00 9.73 285 ILE A O 1
ATOM 2210 N N . TYR A 1 286 ? -9.212 -4.672 34.189 1.00 9.36 286 TYR A N 1
ATOM 2211 C CA . TYR A 1 286 ? -9.824 -5.348 35.335 1.00 9.73 286 TYR A CA 1
ATOM 2212 C C . TYR A 1 286 ? -11.323 -5.056 35.407 1.00 12.97 286 TYR A C 1
ATOM 2213 O O . TYR A 1 286 ? -12.125 -5.972 35.636 1.00 9.89 286 TYR A O 1
ATOM 2222 N N . SER A 1 287 ? -11.723 -3.794 35.202 1.00 9.39 287 SER A N 1
ATOM 2223 C CA . SER A 1 287 ? -13.148 -3.484 35.150 1.00 8.21 287 SER A CA 1
ATOM 2224 C C . SER A 1 287 ? -13.821 -4.277 34.040 1.00 9.24 287 SER A C 1
ATOM 2225 O O . SER A 1 287 ? -14.942 -4.774 34.213 1.00 9.05 287 SER A O 1
ATOM 2228 N N . SER A 1 288 ? -13.126 -4.446 32.911 1.00 9.30 288 SER A N 1
ATOM 2229 C CA . SER A 1 288 ? -13.664 -5.232 31.807 1.00 9.60 288 SER A CA 1
ATOM 2230 C C . SER A 1 288 ? -13.843 -6.698 32.192 1.00 9.86 288 SER A C 1
ATOM 2231 O O . SER A 1 288 ? -14.797 -7.344 31.742 1.00 9.66 288 SER A O 1
ATOM 2234 N N . ALA A 1 289 ? -12.927 -7.248 33.005 1.00 8.87 289 ALA A N 1
ATOM 2235 C CA . ALA A 1 289 ? -13.097 -8.625 33.470 1.00 9.76 289 ALA A CA 1
ATOM 2236 C C . ALA A 1 289 ? -14.320 -8.752 34.370 1.00 8.96 289 ALA A C 1
ATOM 2237 O O . ALA A 1 289 ? -15.070 -9.735 34.274 1.00 10.03 289 ALA A O 1
ATOM 2239 N N . MET A 1 290 ? -14.541 -7.776 35.249 1.00 9.22 290 MET A N 1
ATOM 2240 C CA . MET A 1 290 ? -15.777 -7.764 36.035 1.00 9.69 290 MET A CA 1
ATOM 2241 C C . MET A 1 290 ? -17.003 -7.667 35.134 1.00 8.54 290 MET A C 1
ATOM 2242 O O . MET A 1 290 ? -18.019 -8.332 35.377 1.00 9.84 290 MET A O 1
ATOM 2247 N N . LYS A 1 291 ? -16.929 -6.837 34.087 1.00 9.30 291 LYS A N 1
ATOM 2248 C CA . LYS A 1 291 ? -18.044 -6.716 33.150 1.00 10.00 291 LYS A CA 1
ATOM 2249 C C . LYS A 1 291 ? -18.324 -8.043 32.452 1.00 10.24 291 LYS A C 1
ATOM 2250 O O . LYS A 1 291 ? -19.485 -8.454 32.323 1.00 9.42 291 LYS A O 1
ATOM 2256 N N . ARG A 1 292 ? -17.271 -8.735 32.011 1.00 9.65 292 ARG A N 1
ATOM 2257 C CA . ARG A 1 292 ? -17.450 -10.048 31.391 1.00 7.92 292 ARG A CA 1
ATOM 2258 C C . ARG A 1 292 ? -18.149 -11.004 32.343 1.00 10.08 292 ARG A C 1
ATOM 2259 O O . ARG A 1 292 ? -19.074 -11.723 31.951 1.00 8.72 292 ARG A O 1
ATOM 2267 N N . MET A 1 293 ? -17.727 -11.029 33.602 1.00 11.14 293 MET A N 1
ATOM 2268 C CA A MET A 1 293 ? -18.367 -11.929 34.559 0.43 10.69 293 MET A CA 1
ATOM 2269 C CA B MET A 1 293 ? -18.361 -11.931 34.554 0.57 10.50 293 MET A CA 1
ATOM 2270 C C . MET A 1 293 ? -19.814 -11.529 34.811 1.00 9.58 293 MET A C 1
ATOM 2271 O O . MET A 1 293 ? -20.695 -12.394 34.916 1.00 10.44 293 MET A O 1
ATOM 2280 N N . ALA A 1 294 ? -20.082 -10.220 34.902 1.00 8.75 294 ALA A N 1
ATOM 2281 C CA . ALA A 1 294 ? -21.452 -9.749 35.091 1.00 10.34 294 ALA A CA 1
ATOM 2282 C C . ALA A 1 294 ? -22.340 -10.109 33.901 1.00 10.65 294 ALA A C 1
ATOM 2283 O O . ALA A 1 294 ? -23.518 -10.432 34.079 1.00 11.19 294 ALA A O 1
ATOM 2285 N N . VAL A 1 295 ? -21.795 -10.064 32.680 1.00 9.02 295 VAL A N 1
ATOM 2286 C CA . VAL A 1 295 ? -22.561 -10.465 31.497 1.00 9.28 295 VAL A CA 1
ATOM 2287 C C . VAL A 1 295 ? -22.930 -11.942 31.580 1.00 10.42 295 VAL A C 1
ATOM 2288 O O . VAL A 1 295 ? -24.062 -12.338 31.268 1.00 10.62 295 VAL A O 1
ATOM 2292 N N . LYS A 1 296 ? -21.989 -12.778 32.031 1.00 9.57 296 LYS A N 1
ATOM 2293 C CA . LYS A 1 296 ? -22.283 -14.200 32.193 1.00 10.11 296 LYS A CA 1
ATOM 2294 C C . LYS A 1 296 ? -23.307 -14.434 33.294 1.00 10.75 296 LYS A C 1
ATOM 2295 O O . LYS A 1 296 ? -24.259 -15.215 33.125 1.00 11.50 296 LYS A O 1
ATOM 2301 N N . LEU A 1 297 ? -23.125 -13.771 34.438 1.00 9.86 297 LEU A N 1
ATOM 2302 C CA A LEU A 1 297 ? -24.079 -13.920 35.529 0.57 10.31 297 LEU A CA 1
ATOM 2303 C CA B LEU A 1 297 ? -24.081 -13.898 35.535 0.43 11.12 297 LEU A CA 1
ATOM 2304 C C . LEU A 1 297 ? -25.476 -13.484 35.099 1.00 10.59 297 LEU A C 1
ATOM 2305 O O . LEU A 1 297 ? -26.473 -14.144 35.439 1.00 11.25 297 LEU A O 1
ATOM 2314 N N . SER A 1 298 ? -25.570 -12.384 34.351 1.00 9.49 298 SER A N 1
ATOM 2315 C CA . SER A 1 298 ? -26.869 -11.904 33.896 1.00 11.50 298 SER A CA 1
ATOM 2316 C C . SER A 1 298 ? -27.533 -12.913 32.970 1.00 9.80 298 SER A C 1
ATOM 2317 O O . SER A 1 298 ? -28.729 -13.197 33.113 1.00 9.75 298 SER A O 1
ATOM 2320 N N . LYS A 1 299 ? -26.768 -13.472 32.024 1.00 10.79 299 LYS A N 1
ATOM 2321 C CA . LYS A 1 299 ? -27.300 -14.498 31.128 1.00 11.07 299 LYS A CA 1
ATOM 2322 C C . LYS A 1 299 ? -27.839 -15.686 31.916 1.00 10.72 299 LYS A C 1
ATOM 2323 O O . LYS A 1 299 ? -28.926 -16.201 31.623 1.00 10.22 299 LYS A O 1
ATOM 2329 N N . ILE A 1 300 ? -27.073 -16.157 32.909 1.00 9.51 300 ILE A N 1
ATOM 2330 C CA . ILE A 1 300 ? -27.520 -17.285 33.727 1.00 9.27 300 ILE A CA 1
ATOM 2331 C C . ILE A 1 300 ? -28.826 -16.944 34.430 1.00 10.26 300 ILE A C 1
ATOM 2332 O O . ILE A 1 300 ? -29.764 -17.753 34.463 1.00 10.18 300 ILE A O 1
ATOM 2337 N N . CYS A 1 301 ? -28.909 -15.732 34.989 1.00 9.97 301 CYS A N 1
ATOM 2338 C CA . CYS A 1 301 ? -30.133 -15.306 35.654 1.00 8.66 301 CYS A CA 1
ATOM 2339 C C . CYS A 1 301 ? -31.293 -15.184 34.666 1.00 10.61 301 CYS A C 1
ATOM 2340 O O . CYS A 1 301 ? -32.434 -15.545 34.999 1.00 10.28 301 CYS A O 1
ATOM 2343 N N . ASN A 1 302 ? -31.027 -14.710 33.441 1.00 9.39 302 ASN A N 1
ATOM 2344 C CA . ASN A 1 302 ? -32.083 -14.698 32.428 1.00 9.13 302 ASN A CA 1
ATOM 2345 C C . ASN A 1 302 ? -32.581 -16.111 32.147 1.00 9.09 302 ASN A C 1
ATOM 2346 O O . ASN A 1 302 ? -33.792 -16.340 32.031 1.00 9.54 302 ASN A O 1
ATOM 2351 N N . ASP A 1 303 ? -31.657 -17.071 32.052 1.00 9.49 303 ASP A N 1
ATOM 2352 C CA . ASP A 1 303 ? -32.036 -18.471 31.851 1.00 11.27 303 ASP A CA 1
ATOM 2353 C C . ASP A 1 303 ? -32.916 -18.978 32.987 1.00 10.22 303 ASP A C 1
ATOM 2354 O O . ASP A 1 303 ? -33.912 -19.678 32.755 1.00 10.84 303 ASP A O 1
ATOM 2359 N N . LEU A 1 304 ? -32.527 -18.685 34.234 1.00 10.53 304 LEU A N 1
ATOM 2360 C CA . LEU A 1 304 ? -33.304 -19.162 35.374 1.00 9.37 304 LEU A CA 1
ATOM 2361 C C . LEU A 1 304 ? -34.713 -18.581 35.376 1.00 10.70 304 LEU A C 1
ATOM 2362 O O . LEU A 1 304 ? -35.681 -19.288 35.681 1.00 11.30 304 LEU A O 1
ATOM 2367 N N . ARG A 1 305 ? -34.854 -17.291 35.054 1.00 10.50 305 ARG A N 1
ATOM 2368 C CA . ARG A 1 305 ? -36.192 -16.709 35.034 1.00 9.81 305 ARG A CA 1
ATOM 2369 C C . ARG A 1 305 ? -37.044 -17.329 33.934 1.00 11.73 305 ARG A C 1
ATOM 2370 O O . ARG A 1 305 ? -38.255 -17.528 34.116 1.00 12.20 305 ARG A O 1
ATOM 2378 N N . LEU A 1 306 ? -36.420 -17.678 32.806 1.00 11.57 306 LEU A N 1
ATOM 2379 C CA . LEU A 1 306 ? -37.138 -18.306 31.705 1.00 11.93 306 LEU A CA 1
ATOM 2380 C C . LEU A 1 306 ? -37.546 -19.742 32.041 1.00 12.30 306 LEU A C 1
ATOM 2381 O O . LEU A 1 306 ? -38.687 -20.149 31.783 1.00 11.46 306 LEU A O 1
ATOM 2386 N N . LEU A 1 307 ? -36.623 -20.532 32.597 1.00 10.91 307 LEU A N 1
ATOM 2387 C CA . LEU A 1 307 ? -36.945 -21.921 32.917 1.00 10.14 307 LEU A CA 1
ATOM 2388 C C . LEU A 1 307 ? -37.949 -22.044 34.054 1.00 10.89 307 LEU A C 1
ATOM 2389 O O . LEU A 1 307 ? -38.636 -23.066 34.144 1.00 13.60 307 LEU A O 1
ATOM 2394 N N . ALA A 1 308 ? -38.053 -21.034 34.913 1.00 11.42 308 ALA A N 1
ATOM 2395 C CA . ALA A 1 308 ? -39.014 -21.020 36.008 1.00 11.94 308 ALA A CA 1
ATOM 2396 C C . ALA A 1 308 ? -40.374 -20.461 35.603 1.00 10.49 308 ALA A C 1
ATOM 2397 O O . ALA A 1 308 ? -41.294 -20.459 36.435 1.00 12.57 308 ALA A O 1
ATOM 2399 N N . SER A 1 309 ? -40.513 -19.969 34.368 1.00 10.87 309 SER A N 1
ATOM 2400 C CA . SER A 1 309 ? -41.776 -19.392 33.922 1.00 12.18 309 SER A CA 1
ATOM 2401 C C . SER A 1 309 ? -42.910 -20.395 34.101 1.00 11.91 309 SER A C 1
ATOM 2402 O O . SER A 1 309 ? -42.728 -21.606 33.973 1.00 13.05 309 SER A O 1
ATOM 2405 N N . GLY A 1 310 ? -44.095 -19.876 34.412 1.00 12.20 310 GLY A N 1
ATOM 2406 C CA . GLY A 1 310 ? -45.219 -20.727 34.743 1.00 11.41 310 GLY A CA 1
ATOM 2407 C C . GLY A 1 310 ? -46.163 -20.045 35.713 1.00 12.13 310 GLY A C 1
ATOM 2408 O O . GLY A 1 310 ? -46.140 -18.824 35.856 1.00 13.15 310 GLY A O 1
ATOM 2409 N N . PRO A 1 311 ? -46.992 -20.822 36.432 1.00 12.75 311 PRO A N 1
ATOM 2410 C CA . PRO A 1 311 ? -46.984 -22.286 36.521 1.00 15.13 311 PRO A CA 1
ATOM 2411 C C . PRO A 1 311 ? -47.758 -23.031 35.422 1.00 15.49 311 PRO A C 1
ATOM 2412 O O . PRO A 1 311 ? -47.525 -24.230 35.242 1.00 17.72 311 PRO A O 1
ATOM 2416 N N . ARG A 1 312 ? -48.659 -22.350 34.710 1.00 14.12 312 ARG A N 1
ATOM 2417 C CA . ARG A 1 312 ? -49.530 -23.024 33.755 1.00 13.53 312 ARG A CA 1
ATOM 2418 C C . ARG A 1 312 ? -49.363 -22.573 32.315 1.00 16.18 312 ARG A C 1
ATOM 2419 O O . ARG A 1 312 ? -49.831 -23.281 31.412 1.00 19.03 312 ARG A O 1
ATOM 2427 N N . ALA A 1 313 ? -48.716 -21.434 32.063 1.00 13.81 313 ALA A N 1
ATOM 2428 C CA . ALA A 1 313 ? -48.560 -20.931 30.705 1.00 14.22 313 ALA A CA 1
ATOM 2429 C C . ALA A 1 313 ? -47.096 -20.664 30.389 1.00 13.52 313 ALA A C 1
ATOM 2430 O O . ALA A 1 313 ? -46.781 -19.828 29.544 1.00 14.02 313 ALA A O 1
ATOM 2432 N N . GLY A 1 314 ? -46.191 -21.377 31.058 1.00 13.22 314 GLY A N 1
ATOM 2433 C CA . GLY A 1 314 ? -44.771 -21.174 30.844 1.00 14.05 314 GLY A CA 1
ATOM 2434 C C . GLY A 1 314 ? -44.034 -22.448 30.482 1.00 14.28 314 GLY A C 1
ATOM 2435 O O . GLY A 1 314 ? -44.653 -23.423 30.044 1.00 17.36 314 GLY A O 1
ATOM 2436 N N . LEU A 1 315 ? -42.708 -22.449 30.648 1.00 11.30 315 LEU A N 1
ATOM 2437 C CA . LEU A 1 315 ? -41.918 -23.665 30.459 1.00 12.40 315 LEU A CA 1
ATOM 2438 C C . LEU A 1 315 ? -41.961 -24.543 31.702 1.00 13.40 315 LEU A C 1
ATOM 2439 O O . LEU A 1 315 ? -42.107 -25.768 31.597 1.00 13.71 315 LEU A O 1
ATOM 2444 N N . TYR A 1 316 ? -41.816 -23.927 32.878 1.00 13.67 316 TYR A N 1
ATOM 2445 C CA . TYR A 1 316 ? -42.028 -24.588 34.167 1.00 12.03 316 TYR A CA 1
ATOM 2446 C C . TYR A 1 316 ? -41.114 -25.797 34.357 1.00 12.78 316 TYR A C 1
ATOM 2447 O O . TYR A 1 316 ? -41.514 -26.822 34.915 1.00 13.56 316 TYR A O 1
ATOM 2456 N N . GLU A 1 317 ? -39.854 -25.665 33.935 1.00 12.05 317 GLU A N 1
ATOM 2457 C CA . GLU A 1 317 ? -38.909 -26.756 34.156 1.00 12.45 317 GLU A CA 1
ATOM 2458 C C . GLU A 1 317 ? -38.392 -26.792 35.585 1.00 11.14 317 GLU A C 1
ATOM 2459 O O . GLU A 1 317 ? -38.052 -27.873 36.089 1.00 13.39 317 GLU A O 1
ATOM 2465 N N . ILE A 1 318 ? -38.283 -25.632 36.237 1.00 12.48 318 ILE A N 1
ATOM 2466 C CA . ILE A 1 318 ? -37.689 -25.536 37.564 1.00 12.25 318 ILE A CA 1
ATOM 2467 C C . ILE A 1 318 ? -38.561 -24.676 38.465 1.00 12.48 318 ILE A C 1
ATOM 2468 O O . ILE A 1 318 ? -39.416 -23.905 38.013 1.00 13.58 318 ILE A O 1
ATOM 2473 N N . ASN A 1 319 ? -38.320 -24.842 39.764 1.00 11.93 319 ASN A N 1
ATOM 2474 C CA . ASN A 1 319 ? -38.971 -24.103 40.833 1.00 12.54 319 ASN A CA 1
ATOM 2475 C C . ASN A 1 319 ? -37.886 -23.366 41.599 1.00 12.70 319 ASN A C 1
ATOM 2476 O O . ASN A 1 319 ? -36.905 -23.982 42.029 1.00 14.50 319 ASN A O 1
ATOM 2481 N N . LEU A 1 320 ? -38.039 -22.059 41.730 1.00 12.55 320 LEU A N 1
ATOM 2482 C CA . LEU A 1 320 ? -37.153 -21.271 42.575 1.00 11.45 320 LEU A CA 1
ATOM 2483 C C . LEU A 1 320 ? -37.765 -21.099 43.961 1.00 15.55 320 LEU A C 1
ATOM 2484 O O . LEU A 1 320 ? -38.987 -20.977 44.096 1.00 14.58 320 LEU A O 1
ATOM 2489 N N . PRO A 1 321 ? -36.944 -21.065 45.007 1.00 12.65 321 PRO A N 1
ATOM 2490 C CA . PRO A 1 321 ? -37.477 -20.797 46.349 1.00 11.05 321 PRO A CA 1
ATOM 2491 C C . PRO A 1 321 ? -38.341 -19.541 46.359 1.00 13.50 321 PRO A C 1
ATOM 2492 O O . PRO A 1 321 ? -37.993 -18.519 45.757 1.00 13.48 321 PRO A O 1
ATOM 2496 N N . LYS A 1 322 ? -39.480 -19.638 47.045 1.00 13.46 322 LYS A N 1
ATOM 2497 C CA . LYS A 1 322 ? -40.477 -18.572 47.099 1.00 13.42 322 LYS A CA 1
ATOM 2498 C C . LYS A 1 322 ? -40.107 -17.619 48.230 1.00 13.39 322 LYS A C 1
ATOM 2499 O O . LYS A 1 322 ? -40.175 -17.984 49.406 1.00 18.71 322 LYS A O 1
ATOM 2505 N N . MET A 1 323 ? -39.713 -16.396 47.878 1.00 11.94 323 MET A N 1
ATOM 2506 C CA . MET A 1 323 ? -39.105 -15.498 48.848 1.00 11.26 323 MET A CA 1
ATOM 2507 C C . MET A 1 323 ? -40.004 -14.353 49.292 1.00 13.41 323 MET A C 1
ATOM 2508 O O . MET A 1 323 ? -39.718 -13.734 50.323 1.00 14.44 323 MET A O 1
ATOM 2513 N N . GLN A 1 324 ? -41.073 -14.065 48.561 1.00 12.70 324 GLN A N 1
ATOM 2514 C CA . GLN A 1 324 ? -42.036 -13.036 48.935 1.00 12.81 324 GLN A CA 1
ATOM 2515 C C . GLN A 1 324 ? -43.230 -13.154 47.998 1.00 13.21 324 GLN A C 1
ATOM 2516 O O . GLN A 1 324 ? -43.104 -13.722 46.909 1.00 12.28 324 GLN A O 1
ATOM 2522 N N . PRO A 1 325 ? -44.399 -12.671 48.410 1.00 12.68 325 PRO A N 1
ATOM 2523 C CA . PRO A 1 325 ? -45.552 -12.704 47.502 1.00 13.59 325 PRO A CA 1
ATOM 2524 C C . PRO A 1 325 ? -45.249 -11.936 46.224 1.00 13.09 325 PRO A C 1
ATOM 2525 O O . PRO A 1 325 ? -44.637 -10.867 46.250 1.00 13.26 325 PRO A O 1
ATOM 2529 N N . GLY A 1 326 ? -45.667 -12.505 45.093 1.00 13.55 326 GLY A N 1
ATOM 2530 C CA . GLY A 1 326 ? -45.366 -11.882 43.817 1.00 12.47 326 GLY A CA 1
ATOM 2531 C C . GLY A 1 326 ? -46.143 -10.611 43.542 1.00 13.93 326 GLY A C 1
ATOM 2532 O O . GLY A 1 326 ? -45.608 -9.683 42.920 1.00 12.56 326 GLY A O 1
ATOM 2533 N N . SER A 1 327 ? -47.400 -10.537 43.986 1.00 13.40 327 SER A N 1
ATOM 2534 C CA . SER A 1 327 ? -48.278 -9.511 43.445 1.00 14.21 327 SER A CA 1
ATOM 2535 C C . SER A 1 327 ? -49.250 -8.964 44.480 1.00 16.45 327 SER A C 1
ATOM 2536 O O . SER A 1 327 ? -49.824 -9.714 45.279 1.00 20.01 327 SER A O 1
ATOM 2539 N N . SER A 1 328 ? -49.459 -7.643 44.428 1.00 14.14 328 SER A N 1
ATOM 2540 C CA . SER A 1 328 ? -50.474 -6.994 45.247 1.00 14.38 328 SER A CA 1
ATOM 2541 C C . SER A 1 328 ? -51.886 -7.284 44.758 1.00 14.28 328 SER A C 1
ATOM 2542 O O . SER A 1 328 ? -52.845 -7.037 45.497 1.00 16.83 328 SER A O 1
ATOM 2545 N N . ILE A 1 329 ? -52.031 -7.789 43.532 1.00 13.98 329 ILE A N 1
ATOM 2546 C CA . ILE A 1 329 ? -53.333 -8.013 42.927 1.00 13.56 329 ILE A CA 1
ATOM 2547 C C . ILE A 1 329 ? -53.530 -9.460 42.489 1.00 13.92 329 ILE A C 1
ATOM 2548 O O . ILE A 1 329 ? -54.625 -10.007 42.650 1.00 15.60 329 ILE A O 1
ATOM 2553 N N . MET A 1 330 ? -52.494 -10.115 41.956 1.00 14.09 330 MET A N 1
ATOM 2554 C CA . MET A 1 330 ? -52.663 -11.462 41.415 1.00 14.20 330 MET A CA 1
ATOM 2555 C C . MET A 1 330 ? -52.410 -12.510 42.496 1.00 15.51 330 MET A C 1
ATOM 2556 O O . MET A 1 330 ? -51.247 -12.732 42.870 1.00 14.58 330 MET A O 1
ATOM 2561 N N . PRO A 1 331 ? -53.440 -13.187 43.006 1.00 13.53 331 PRO A N 1
ATOM 2562 C CA . PRO A 1 331 ? -53.236 -14.092 44.144 1.00 14.77 331 PRO A CA 1
ATOM 2563 C C . PRO A 1 331 ? -52.437 -15.319 43.743 1.00 15.16 331 PRO A C 1
ATOM 2564 O O . PRO A 1 331 ? -52.608 -15.864 42.651 1.00 15.64 331 PRO A O 1
ATOM 2568 N N . GLY A 1 332 ? -51.563 -15.756 44.654 1.00 13.73 332 GLY A N 1
ATOM 2569 C CA . GLY A 1 332 ? -50.762 -16.946 44.462 1.00 13.93 332 GLY A CA 1
ATOM 2570 C C . GLY A 1 332 ? -49.522 -16.764 43.613 1.00 14.31 332 GLY A C 1
ATOM 2571 O O . GLY A 1 332 ? -48.639 -17.632 43.636 1.00 14.26 332 GLY A O 1
ATOM 2572 N N . LYS A 1 333 ? -49.426 -15.670 42.866 1.00 12.78 333 LYS A N 1
ATOM 2573 C CA . LYS A 1 333 ? -48.282 -15.434 41.995 1.00 12.09 333 LYS A CA 1
ATOM 2574 C C . LYS A 1 333 ? -47.010 -15.242 42.818 1.00 13.79 333 LYS A C 1
ATOM 2575 O O . LYS A 1 333 ? -47.022 -14.590 43.861 1.00 13.54 333 LYS A O 1
ATOM 2581 N N . VAL A 1 334 ? -45.906 -15.828 42.351 1.00 12.68 334 VAL A N 1
ATOM 2582 C CA . VAL A 1 334 ? -44.600 -15.698 42.997 1.00 12.40 334 VAL A CA 1
ATOM 2583 C C . VAL A 1 334 ? -43.567 -15.516 41.895 1.00 11.71 334 VAL A C 1
ATOM 2584 O O . VAL A 1 334 ? -43.520 -16.308 40.950 1.00 13.00 334 VAL A O 1
ATOM 2588 N N . ASN A 1 335 ? -42.739 -14.487 42.014 1.00 10.79 335 ASN A N 1
ATOM 2589 C CA . ASN A 1 335 ? -41.870 -14.058 40.928 1.00 10.76 335 ASN A CA 1
ATOM 2590 C C . ASN A 1 335 ? -40.408 -14.356 41.221 1.00 11.46 335 ASN A C 1
ATOM 2591 O O . ASN A 1 335 ? -40.014 -14.522 42.380 1.00 12.82 335 ASN A O 1
ATOM 2596 N N . PRO A 1 336 ? -39.567 -14.453 40.176 1.00 12.28 336 PRO A N 1
ATOM 2597 C CA . PRO A 1 336 ? -38.144 -14.804 40.368 1.00 9.84 336 PRO A CA 1
ATOM 2598 C C . PRO A 1 336 ? -37.309 -13.609 40.824 1.00 9.67 336 PRO A C 1
ATOM 2599 O O . PRO A 1 336 ? -36.391 -13.158 40.136 1.00 10.23 336 PRO A O 1
ATOM 2603 N N . VAL A 1 337 ? -37.613 -13.112 42.031 1.00 10.66 337 VAL A N 1
ATOM 2604 C CA . VAL A 1 337 ? -37.086 -11.822 42.468 1.00 9.82 337 VAL A CA 1
ATOM 2605 C C . VAL A 1 337 ? -35.584 -11.881 42.720 1.00 10.29 337 VAL A C 1
ATOM 2606 O O . VAL A 1 337 ? -34.910 -10.850 42.634 1.00 11.09 337 VAL A O 1
ATOM 2610 N N . ILE A 1 338 ? -35.032 -13.057 43.030 1.00 9.69 338 ILE A N 1
ATOM 2611 C CA . ILE A 1 338 ? -33.600 -13.138 43.336 1.00 9.77 338 ILE A CA 1
ATOM 2612 C C . ILE A 1 338 ? -32.784 -13.060 42.045 1.00 9.15 338 ILE A C 1
ATOM 2613 O O . ILE A 1 338 ? -31.916 -12.177 41.956 1.00 9.62 338 ILE A O 1
ATOM 2618 N N . PRO A 1 339 ? -33.022 -13.877 41.003 1.00 9.08 339 PRO A N 1
ATOM 2619 C CA . PRO A 1 339 ? -32.349 -13.589 39.718 1.00 8.90 339 PRO A CA 1
ATOM 2620 C C . PRO A 1 339 ? -32.568 -12.156 39.229 1.00 8.81 339 PRO A C 1
ATOM 2621 O O . PRO A 1 339 ? -31.643 -11.560 38.659 1.00 9.54 339 PRO A O 1
ATOM 2625 N N . GLU A 1 340 ? -33.763 -11.586 39.432 1.00 8.95 340 GLU A N 1
ATOM 2626 C CA . GLU A 1 340 ? -34.030 -10.223 38.962 1.00 8.90 340 GLU A CA 1
ATOM 2627 C C . GLU A 1 340 ? -33.095 -9.208 39.603 1.00 9.70 340 GLU A C 1
ATOM 2628 O O . GLU A 1 340 ? -32.596 -8.308 38.922 1.00 10.67 340 GLU A O 1
ATOM 2634 N N . VAL A 1 341 ? -32.865 -9.311 40.913 1.00 10.12 341 VAL A N 1
ATOM 2635 C CA . VAL A 1 341 ? -31.999 -8.312 41.530 1.00 10.74 341 VAL A CA 1
ATOM 2636 C C . VAL A 1 341 ? -30.562 -8.507 41.066 1.00 10.89 341 VAL A C 1
ATOM 2637 O O . VAL A 1 341 ? -29.807 -7.530 40.950 1.00 9.87 341 VAL A O 1
ATOM 2641 N N . VAL A 1 342 ? -30.170 -9.743 40.736 1.00 10.25 342 VAL A N 1
ATOM 2642 C CA . VAL A 1 342 ? -28.828 -9.963 40.210 1.00 9.22 342 VAL A CA 1
ATOM 2643 C C . VAL A 1 342 ? -28.686 -9.331 38.830 1.00 9.60 342 VAL A C 1
ATOM 2644 O O . VAL A 1 342 ? -27.691 -8.648 38.552 1.00 9.72 342 VAL A O 1
ATOM 2648 N N . ASN A 1 343 ? -29.668 -9.553 37.940 1.00 8.29 343 ASN A N 1
ATOM 2649 C CA . ASN A 1 343 ? -29.656 -8.870 36.642 1.00 8.22 343 ASN A CA 1
ATOM 2650 C C . ASN A 1 343 ? -29.395 -7.380 36.805 1.00 9.21 343 ASN A C 1
ATOM 2651 O O . ASN A 1 343 ? -28.588 -6.796 36.074 1.00 9.12 343 ASN A O 1
ATOM 2656 N N . GLN A 1 344 ? -30.111 -6.744 37.741 1.00 8.82 344 GLN A N 1
ATOM 2657 C CA . GLN A 1 344 ? -30.006 -5.298 37.911 1.00 8.20 344 GLN A CA 1
ATOM 2658 C C . GLN A 1 344 ? -28.614 -4.894 38.377 1.00 9.66 344 GLN A C 1
ATOM 2659 O O . GLN A 1 344 ? -28.065 -3.879 37.921 1.00 9.05 344 GLN A O 1
ATOM 2665 N N . VAL A 1 345 ? -28.022 -5.676 39.284 1.00 8.47 345 VAL A N 1
ATOM 2666 C CA . VAL A 1 345 ? -26.643 -5.427 39.687 1.00 9.41 345 VAL A CA 1
ATOM 2667 C C . VAL A 1 345 ? -25.715 -5.523 38.484 1.00 10.45 345 VAL A C 1
ATOM 2668 O O . VAL A 1 345 ? -24.813 -4.689 38.314 1.00 9.41 345 VAL A O 1
ATOM 2672 N N . CYS A 1 346 ? -25.924 -6.532 37.626 1.00 8.42 346 CYS A N 1
ATOM 2673 C CA . CYS A 1 346 ? -25.066 -6.690 36.455 1.00 8.80 346 CYS A CA 1
ATOM 2674 C C . CYS A 1 346 ? -25.161 -5.478 35.531 1.00 9.75 346 CYS A C 1
ATOM 2675 O O . CYS A 1 346 ? -24.142 -5.028 34.981 1.00 9.59 346 CYS A O 1
ATOM 2678 N N . PHE A 1 347 ? -26.364 -4.910 35.374 1.00 9.81 347 PHE A N 1
ATOM 2679 C CA . PHE A 1 347 ? -26.504 -3.709 34.552 1.00 8.06 347 PHE A CA 1
ATOM 2680 C C . PHE A 1 347 ? -25.755 -2.539 35.169 1.00 10.55 347 PHE A C 1
ATOM 2681 O O . PHE A 1 347 ? -25.156 -1.738 34.446 1.00 11.18 347 PHE A O 1
ATOM 2689 N N . LYS A 1 348 ? -25.783 -2.423 36.501 1.00 8.76 348 LYS A N 1
ATOM 2690 C CA . LYS A 1 348 ? -25.018 -1.365 37.162 1.00 8.17 348 LYS A CA 1
ATOM 2691 C C . LYS A 1 348 ? -23.523 -1.547 36.937 1.00 8.56 348 LYS A C 1
ATOM 2692 O O . LYS A 1 348 ? -22.800 -0.566 36.718 1.00 10.70 348 LYS A O 1
ATOM 2698 N N . VAL A 1 349 ? -23.038 -2.793 37.002 1.00 7.91 349 VAL A N 1
ATOM 2699 C CA . VAL A 1 349 ? -21.621 -3.061 36.751 1.00 7.66 349 VAL A CA 1
ATOM 2700 C C . VAL A 1 349 ? -21.237 -2.644 35.337 1.00 10.79 349 VAL A C 1
ATOM 2701 O O . VAL A 1 349 ? -20.175 -2.050 35.112 1.00 10.66 349 VAL A O 1
ATOM 2705 N N . ILE A 1 350 ? -22.088 -2.966 34.358 1.00 8.26 350 ILE A N 1
ATOM 2706 C CA . ILE A 1 350 ? -21.806 -2.583 32.975 1.00 8.18 350 ILE A CA 1
ATOM 2707 C C . ILE A 1 350 ? -21.735 -1.060 32.841 1.00 8.98 350 ILE A C 1
ATOM 2708 O O . ILE A 1 350 ? -20.838 -0.517 32.172 1.00 9.44 350 ILE A O 1
ATOM 2713 N N . GLY A 1 351 ? -22.670 -0.341 33.471 1.00 9.81 351 GLY A N 1
ATOM 2714 C CA . GLY A 1 351 ? -22.624 1.116 33.412 1.00 8.53 351 GLY A CA 1
ATOM 2715 C C . GLY A 1 351 ? -21.398 1.689 34.101 1.00 7.92 351 GLY A C 1
ATOM 2716 O O . GLY A 1 351 ? -20.763 2.622 33.589 1.00 8.52 351 GLY A O 1
ATOM 2717 N N . ASN A 1 352 ? -21.048 1.139 35.271 1.00 8.97 352 ASN A N 1
ATOM 2718 C CA . ASN A 1 352 ? -19.839 1.584 35.961 1.00 9.14 352 ASN A CA 1
ATOM 2719 C C . ASN A 1 352 ? -18.597 1.348 35.116 1.00 8.54 352 ASN A C 1
ATOM 2720 O O . ASN A 1 352 ? -17.627 2.114 35.211 1.00 10.06 352 ASN A O 1
ATOM 2725 N N . ASP A 1 353 ? -18.587 0.283 34.311 1.00 8.15 353 ASP A N 1
ATOM 2726 C CA . ASP A 1 353 ? -17.449 0.025 33.435 1.00 8.92 353 ASP A CA 1
ATOM 2727 C C . ASP A 1 353 ? -17.310 1.107 32.368 1.00 8.50 353 ASP A C 1
ATOM 2728 O O . ASP A 1 353 ? -16.187 1.452 31.981 1.00 9.01 353 ASP A O 1
ATOM 2733 N N . LEU A 1 354 ? -18.428 1.669 31.904 1.00 8.55 354 LEU A N 1
ATOM 2734 C CA . LEU A 1 354 ? -18.351 2.798 30.974 1.00 8.61 354 LEU A CA 1
ATOM 2735 C C . LEU A 1 354 ? -17.798 4.039 31.663 1.00 9.89 354 LEU A C 1
ATOM 2736 O O . LEU A 1 354 ? -16.995 4.770 31.073 1.00 8.93 354 LEU A O 1
ATOM 2741 N N . THR A 1 355 ? -18.198 4.283 32.916 1.00 8.35 355 THR A N 1
ATOM 2742 C CA . THR A 1 355 ? -17.600 5.371 33.684 1.00 7.31 355 THR A CA 1
ATOM 2743 C C . THR A 1 355 ? -16.083 5.225 33.745 1.00 8.19 355 THR A C 1
ATOM 2744 O O . THR A 1 355 ? -15.346 6.201 33.538 1.00 9.04 355 THR A O 1
ATOM 2748 N N . VAL A 1 356 ? -15.602 4.006 34.019 1.00 8.04 356 VAL A N 1
ATOM 2749 C CA . VAL A 1 356 ? -14.167 3.731 34.057 1.00 8.86 356 VAL A CA 1
ATOM 2750 C C . VAL A 1 356 ? -13.515 4.071 32.721 1.00 8.12 356 VAL A C 1
ATOM 2751 O O . VAL A 1 356 ? -12.425 4.660 32.678 1.00 9.00 356 VAL A O 1
ATOM 2755 N N . THR A 1 357 ? -14.164 3.698 31.615 1.00 7.91 357 THR A N 1
ATOM 2756 C CA . THR A 1 357 ? -13.608 3.946 30.282 1.00 8.82 357 THR A CA 1
ATOM 2757 C C . THR A 1 357 ? -13.460 5.440 30.005 1.00 8.91 357 THR A C 1
ATOM 2758 O O . THR A 1 357 ? -12.429 5.881 29.488 1.00 9.20 357 THR A O 1
ATOM 2762 N N . PHE A 1 358 ? -14.496 6.229 30.297 1.00 8.54 358 PHE A N 1
ATOM 2763 C CA . PHE A 1 358 ? -14.370 7.675 30.126 1.00 7.56 358 PHE A CA 1
ATOM 2764 C C . PHE A 1 358 ? -13.257 8.243 31.001 1.00 8.14 358 PHE A C 1
ATOM 2765 O O . PHE A 1 358 ? -12.463 9.085 30.551 1.00 9.51 358 PHE A O 1
ATOM 2773 N N . ALA A 1 359 ? -13.185 7.798 32.253 1.00 7.47 359 ALA A N 1
ATOM 2774 C CA . ALA A 1 359 ? -12.164 8.327 33.152 1.00 7.80 359 ALA A CA 1
ATOM 2775 C C . ALA A 1 359 ? -10.773 8.013 32.625 1.00 7.20 359 ALA A C 1
ATOM 2776 O O . ALA A 1 359 ? -9.892 8.884 32.614 1.00 8.58 359 ALA A O 1
ATOM 2778 N N . ALA A 1 360 ? -10.568 6.778 32.164 1.00 7.86 360 ALA A N 1
ATOM 2779 C CA . ALA A 1 360 ? -9.260 6.397 31.634 1.00 7.20 360 ALA A CA 1
ATOM 2780 C C . ALA A 1 360 ? -8.899 7.198 30.386 1.00 8.43 360 ALA A C 1
ATOM 2781 O O . ALA A 1 360 ? -7.746 7.622 30.216 1.00 9.36 360 ALA A O 1
ATOM 2783 N N . GLU A 1 361 ? -9.860 7.403 29.482 1.00 8.48 361 GLU A N 1
ATOM 2784 C CA . GLU A 1 361 ? -9.543 8.089 28.235 1.00 8.68 361 GLU A CA 1
ATOM 2785 C C . GLU A 1 361 ? -9.265 9.574 28.447 1.00 10.41 361 GLU A C 1
ATOM 2786 O O . GLU A 1 361 ? -8.694 10.213 27.553 1.00 13.55 361 GLU A O 1
ATOM 2792 N N . ALA A 1 362 ? -9.605 10.115 29.617 1.00 7.53 362 ALA A N 1
ATOM 2793 C CA . ALA A 1 362 ? -9.434 11.525 29.946 1.00 8.49 362 ALA A CA 1
ATOM 2794 C C . ALA A 1 362 ? -8.048 11.872 30.494 1.00 8.84 362 ALA A C 1
ATOM 2795 O O . ALA A 1 362 ? -7.821 13.021 30.891 1.00 9.84 362 ALA A O 1
ATOM 2797 N N . GLY A 1 363 ? -7.111 10.932 30.532 1.00 8.07 363 GLY A N 1
ATOM 2798 C CA . GLY A 1 363 ? -5.776 11.264 31.015 1.00 7.85 363 GLY A CA 1
ATOM 2799 C C . GLY A 1 363 ? -5.087 12.286 30.128 1.00 10.86 363 GLY A C 1
ATOM 2800 O O . GLY A 1 363 ? -5.316 12.353 28.920 1.00 9.94 363 GLY A O 1
ATOM 2801 N N . GLN A 1 364 ? -4.228 13.103 30.739 1.00 9.08 364 GLN A N 1
ATOM 2802 C CA . GLN A 1 364 ? -3.535 14.150 29.986 1.00 8.07 364 GLN A CA 1
ATOM 2803 C C . GLN A 1 364 ? -2.070 14.189 30.382 1.00 8.63 364 GLN A C 1
ATOM 2804 O O . GLN A 1 364 ? -1.755 14.391 31.561 1.00 9.59 364 GLN A O 1
ATOM 2810 N N . LEU A 1 365 ? -1.180 14.009 29.398 1.00 8.36 365 LEU A N 1
ATOM 2811 C CA . LEU A 1 365 ? 0.252 14.192 29.623 1.00 8.68 365 LEU A CA 1
ATOM 2812 C C . LEU A 1 365 ? 0.698 13.328 30.810 1.00 9.70 365 LEU A C 1
ATOM 2813 O O . LEU A 1 365 ? 0.500 12.109 30.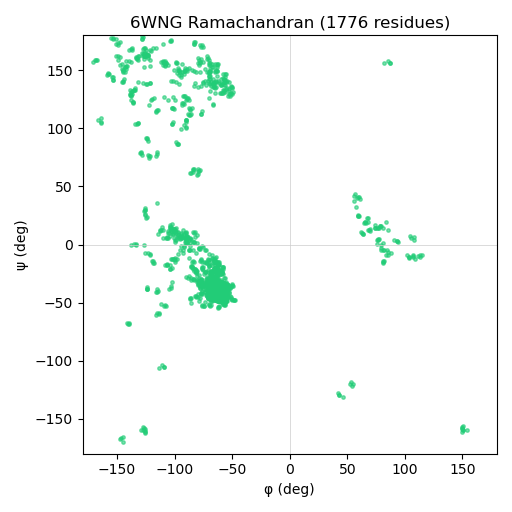781 1.00 9.82 365 LEU A O 1
ATOM 2818 N N . GLN A 1 366 ? 1.266 13.909 31.871 1.00 8.98 366 GLN A N 1
ATOM 2819 C CA . GLN A 1 366 ? 1.940 13.093 32.882 1.00 9.01 366 GLN A CA 1
ATOM 2820 C C . GLN A 1 366 ? 1.028 12.586 34.014 1.00 8.81 366 GLN A C 1
ATOM 2821 O O . GLN A 1 366 ? 1.532 11.980 34.969 1.00 9.24 366 GLN A O 1
ATOM 2827 N N . LEU A 1 367 ? -0.289 12.797 33.945 1.00 8.59 367 LEU A N 1
ATOM 2828 C CA . LEU A 1 367 ? -1.164 12.280 34.995 1.00 8.43 367 LEU A CA 1
ATOM 2829 C C . LEU A 1 367 ? -2.581 12.124 34.468 1.00 8.60 367 LEU A C 1
ATOM 2830 O O . LEU A 1 367 ? -3.044 12.925 33.653 1.00 9.25 367 LEU A O 1
ATOM 2835 N N . ASN A 1 368 ? -3.276 11.102 34.971 1.00 7.81 368 ASN A N 1
ATOM 2836 C CA . ASN A 1 368 ? -4.719 10.997 34.806 1.00 7.95 368 ASN A CA 1
ATOM 2837 C C . ASN A 1 368 ? -5.379 11.458 36.105 1.00 9.68 368 ASN A C 1
ATOM 2838 O O . ASN A 1 368 ? -5.162 10.851 37.160 1.00 9.49 368 ASN A O 1
ATOM 2843 N N . VAL A 1 369 ? -6.162 12.545 36.038 1.00 9.32 369 VAL A N 1
ATOM 2844 C CA . VAL A 1 369 ? -6.759 13.122 37.245 1.00 8.16 369 VAL A CA 1
ATOM 2845 C C . VAL A 1 369 ? -8.131 12.543 37.573 1.00 8.59 369 VAL A C 1
ATOM 2846 O O . VAL A 1 369 ? -8.767 12.980 38.547 1.00 10.27 369 VAL A O 1
ATOM 2850 N N . MET A 1 370 ? -8.605 11.566 36.809 1.00 8.19 370 MET A N 1
ATOM 2851 C CA . MET A 1 370 ? -9.967 11.075 36.963 1.00 8.96 370 MET A CA 1
ATOM 2852 C C . MET A 1 370 ? -10.018 9.763 37.726 1.00 8.86 370 MET A C 1
ATOM 2853 O O . MET A 1 370 ? -11.066 9.103 37.744 1.00 10.05 370 MET A O 1
ATOM 2858 N N . GLU A 1 371 ? -8.925 9.386 38.384 1.00 9.53 371 GLU A N 1
ATOM 2859 C CA . GLU A 1 371 ? -8.915 8.124 39.115 1.00 8.13 371 GLU A CA 1
ATOM 2860 C C . GLU A 1 371 ? -9.875 8.063 40.302 1.00 10.24 371 GLU A C 1
ATOM 2861 O O . GLU A 1 371 ? -10.323 6.946 40.612 1.00 9.66 371 GLU A O 1
ATOM 2867 N N . PRO A 1 372 ? -10.234 9.149 41.000 1.00 9.16 372 PRO A N 1
ATOM 2868 C CA . PRO A 1 372 ? -11.205 8.963 42.098 1.00 7.71 372 PRO A CA 1
ATOM 2869 C C . PRO A 1 372 ? -12.516 8.324 41.646 1.00 8.79 372 PRO A C 1
ATOM 2870 O O . PRO A 1 372 ? -12.941 7.323 42.249 1.00 8.27 372 PRO A O 1
ATOM 2874 N N . VAL A 1 373 ? -13.166 8.836 40.591 1.00 8.58 373 VAL A N 1
ATOM 2875 C CA . VAL A 1 373 ? -14.454 8.240 40.209 1.00 7.63 373 VAL A CA 1
ATOM 2876 C C . VAL A 1 373 ? -14.253 6.858 39.598 1.00 8.35 373 VAL A C 1
ATOM 2877 O O . VAL A 1 373 ? -15.133 5.986 39.704 1.00 9.18 373 VAL A O 1
ATOM 2881 N N . LEU A 1 374 ? -13.109 6.636 38.957 1.00 8.14 374 LEU A N 1
ATOM 2882 C CA . LEU A 1 374 ? -12.783 5.325 38.423 1.00 9.11 374 LEU A CA 1
ATOM 2883 C C . LEU A 1 374 ? -12.701 4.302 39.554 1.00 9.91 374 LEU A C 1
ATOM 2884 O O . LEU A 1 374 ? -13.298 3.216 39.476 1.00 9.85 374 LEU A O 1
ATOM 2889 N N . THR A 1 375 ? -11.972 4.645 40.621 1.00 7.86 375 THR A N 1
ATOM 2890 C CA . THR A 1 375 ? -11.836 3.762 41.780 1.00 7.95 375 THR A CA 1
ATOM 2891 C C . THR A 1 375 ? -13.168 3.580 42.496 1.00 11.19 375 THR A C 1
ATOM 2892 O O . THR A 1 375 ? -13.516 2.464 42.917 1.00 10.59 375 THR A O 1
ATOM 2896 N N . GLN A 1 376 ? -13.919 4.671 42.658 1.00 8.83 376 GLN A N 1
ATOM 2897 C CA . GLN A 1 376 ? -15.226 4.600 43.299 1.00 8.72 376 GLN A CA 1
ATOM 2898 C C . GLN A 1 376 ? -16.137 3.630 42.563 1.00 9.64 376 GLN A C 1
ATOM 2899 O O . GLN A 1 376 ? -16.861 2.847 43.188 1.00 10.27 376 GLN A O 1
ATOM 2905 N N . SER A 1 377 ? -16.098 3.669 41.229 1.00 9.23 377 SER A N 1
ATOM 2906 C CA . SER A 1 377 ? -16.974 2.831 40.421 1.00 10.33 377 SER A CA 1
ATOM 2907 C C . SER A 1 377 ? -16.544 1.371 40.479 1.00 10.46 377 SER A C 1
ATOM 2908 O O . SER A 1 377 ? -17.390 0.480 40.619 1.00 10.38 377 SER A O 1
ATOM 2911 N N . ILE A 1 378 ? -15.236 1.104 40.405 1.00 7.77 378 ILE A N 1
ATOM 2912 C CA . ILE A 1 378 ? -14.767 -0.277 40.525 1.00 7.56 378 ILE A CA 1
ATOM 2913 C C . ILE A 1 378 ? -15.121 -0.838 41.897 1.00 10.36 378 ILE A C 1
ATOM 2914 O O . ILE A 1 378 ? -15.622 -1.963 42.015 1.00 8.96 378 ILE A O 1
ATOM 2919 N N . MET A 1 379 ? -14.879 -0.060 42.958 1.00 10.21 379 MET A N 1
ATOM 2920 C CA . MET A 1 379 ? -15.171 -0.567 44.297 1.00 8.00 379 MET A CA 1
ATOM 2921 C C . MET A 1 379 ? -16.667 -0.786 44.503 1.00 9.67 379 MET A C 1
ATOM 2922 O O . MET A 1 379 ? -17.063 -1.731 45.194 1.00 10.65 379 MET A O 1
ATOM 2927 N N . GLU A 1 380 ? -17.511 0.067 43.912 1.00 9.63 380 GLU A N 1
ATOM 2928 C CA . GLU A 1 380 ? -18.954 -0.139 44.001 1.00 9.63 380 GLU A CA 1
ATOM 2929 C C . GLU A 1 380 ? -19.359 -1.422 43.288 1.00 10.89 380 GLU A C 1
ATOM 2930 O O . GLU A 1 380 ? -20.160 -2.207 43.814 1.00 11.02 380 GLU A O 1
ATOM 2936 N N . SER A 1 381 ? -18.809 -1.655 42.093 1.00 10.45 381 SER A N 1
ATOM 2937 C CA . SER A 1 381 ? -19.107 -2.887 41.367 1.00 9.64 381 SER A CA 1
ATOM 2938 C C . SER A 1 381 ? -18.684 -4.112 42.156 1.00 9.91 381 SER A C 1
ATOM 2939 O O . SER A 1 381 ? -19.422 -5.105 42.198 1.00 10.57 381 SER A O 1
ATOM 2942 N N . ILE A 1 382 ? -17.489 -4.084 42.755 1.00 9.34 382 ILE A N 1
ATOM 2943 C CA . ILE A 1 382 ? -17.043 -5.236 43.540 1.00 10.02 382 ILE A CA 1
ATOM 2944 C C . ILE A 1 382 ? -18.030 -5.520 44.665 1.00 10.80 382 ILE A C 1
ATOM 2945 O O . ILE A 1 382 ? -18.439 -6.669 44.880 1.00 11.39 382 ILE A O 1
ATOM 2950 N N . ARG A 1 383 ? -18.423 -4.473 45.399 1.00 9.01 383 ARG A N 1
ATOM 2951 C CA . ARG A 1 383 ? -19.335 -4.630 46.528 1.00 10.32 383 ARG A CA 1
ATOM 2952 C C . ARG A 1 383 ? -20.685 -5.173 46.073 1.00 11.58 383 ARG A C 1
ATOM 2953 O O . ARG A 1 383 ? -21.210 -6.144 46.644 1.00 10.78 383 ARG A O 1
ATOM 2961 N N . PHE A 1 384 ? -21.257 -4.570 45.028 1.00 9.07 384 PHE A N 1
ATOM 2962 C CA . PHE A 1 384 ? -22.564 -5.010 44.552 1.00 9.19 384 PHE A CA 1
ATOM 2963 C C . PHE A 1 384 ? -22.509 -6.443 44.030 1.00 11.49 384 PHE A C 1
ATOM 2964 O O . PHE A 1 384 ? -23.451 -7.221 44.239 1.00 11.31 384 PHE A O 1
ATOM 2972 N N . LEU A 1 385 ? -21.426 -6.809 43.336 1.00 9.71 385 LEU A N 1
ATOM 2973 C CA . LEU A 1 385 ? -21.324 -8.167 42.793 1.00 10.64 385 LEU A CA 1
ATOM 2974 C C . LEU A 1 385 ? -21.207 -9.212 43.898 1.00 13.33 385 LEU A C 1
ATOM 2975 O O . LEU A 1 385 ? -21.821 -10.287 43.810 1.00 11.83 385 LEU A O 1
ATOM 2980 N N . LYS A 1 386 ? -20.401 -8.933 44.928 1.00 9.72 386 LYS A N 1
ATOM 2981 C CA . LYS A 1 386 ? -20.322 -9.844 46.067 1.00 10.18 386 LYS A CA 1
ATOM 2982 C C . LYS A 1 386 ? -21.698 -10.056 46.676 1.00 11.93 386 LYS A C 1
ATOM 2983 O O . LYS A 1 386 ? -22.105 -11.192 46.952 1.00 12.54 386 LYS A O 1
ATOM 2989 N N . ASN A 1 387 ? -22.436 -8.966 46.882 1.00 10.87 387 ASN A N 1
ATOM 2990 C CA . ASN A 1 387 ? -23.750 -9.081 47.500 1.00 10.72 387 ASN A CA 1
ATOM 2991 C C . ASN A 1 387 ? -24.722 -9.819 46.587 1.00 10.90 387 ASN A C 1
ATOM 2992 O O . ASN A 1 387 ? -25.522 -10.633 47.060 1.00 11.69 387 ASN A O 1
ATOM 2997 N N . ALA A 1 388 ? -24.656 -9.564 45.278 1.00 9.98 388 ALA A N 1
ATOM 2998 C CA . ALA A 1 388 ? -25.560 -10.249 44.357 1.00 9.97 388 ALA A CA 1
ATOM 2999 C C . ALA A 1 388 ? -25.270 -11.738 44.306 1.00 9.75 388 ALA A C 1
ATOM 3000 O O . ALA A 1 388 ? -26.202 -12.551 44.307 1.00 10.90 388 ALA A O 1
ATOM 3002 N N . MET A 1 389 ? -23.991 -12.112 44.260 1.00 10.32 389 MET A N 1
ATOM 3003 C CA . MET A 1 389 ? -23.649 -13.531 44.172 1.00 9.88 389 MET A CA 1
ATOM 3004 C C . MET A 1 389 ? -24.038 -14.272 45.447 1.00 10.75 389 MET A C 1
ATOM 3005 O O . MET A 1 389 ? -24.604 -15.373 45.380 1.00 11.50 389 MET A O 1
ATOM 3010 N N . ASP A 1 390 ? -23.757 -13.686 46.620 1.00 10.70 390 ASP A N 1
ATOM 3011 C CA . ASP A 1 390 ? -24.169 -14.318 47.873 1.00 11.96 390 ASP A CA 1
ATOM 3012 C C . ASP A 1 390 ? -25.684 -14.475 47.942 1.00 11.42 390 ASP A C 1
ATOM 3013 O O . ASP A 1 390 ? -26.189 -15.503 48.413 1.00 11.49 390 ASP A O 1
ATOM 3018 N N . THR A 1 391 ? -26.425 -13.453 47.499 1.00 11.89 391 THR A N 1
ATOM 3019 C CA . THR A 1 391 ? -27.884 -13.527 47.495 1.00 11.40 391 THR A CA 1
ATOM 3020 C C . THR A 1 391 ? -28.371 -14.626 46.556 1.00 10.68 391 THR A C 1
ATOM 3021 O O . THR A 1 391 ? -29.252 -15.421 46.910 1.00 11.54 391 THR A O 1
ATOM 3025 N N . LEU A 1 392 ? -27.797 -14.691 45.350 1.00 10.90 392 LEU A N 1
ATOM 3026 C CA . LEU A 1 392 ? -28.218 -15.701 44.383 1.00 9.58 392 LEU A CA 1
ATOM 3027 C C . LEU A 1 392 ? -27.984 -17.102 44.931 1.00 11.34 392 LEU A C 1
ATOM 3028 O O . LEU A 1 392 ? -28.866 -17.972 44.862 1.00 11.46 392 LEU A O 1
ATOM 3033 N N . ARG A 1 393 ? -26.800 -17.329 45.503 1.00 11.47 393 ARG A N 1
ATOM 3034 C CA . ARG A 1 393 ? -26.466 -18.633 46.065 1.00 10.92 393 ARG A CA 1
ATOM 3035 C C . ARG A 1 393 ? -27.407 -19.002 47.206 1.00 12.05 393 ARG A C 1
ATOM 3036 O O . ARG A 1 393 ? -28.002 -20.089 47.218 1.00 12.48 393 ARG A O 1
ATOM 3044 N N . GLU A 1 394 ? -27.540 -18.103 48.187 1.00 11.12 394 GLU A N 1
ATOM 3045 C CA . GLU A 1 394 ? -28.197 -18.450 49.440 1.00 11.18 394 GLU A CA 1
ATOM 3046 C C . GLU A 1 394 ? -29.713 -18.508 49.300 1.00 11.71 394 GLU A C 1
ATOM 3047 O O . GLU A 1 394 ? -30.359 -19.387 49.884 1.00 15.27 394 GLU A O 1
ATOM 3053 N N . LYS A 1 395 ? -30.301 -17.577 48.546 1.00 11.09 395 LYS A N 1
ATOM 3054 C CA . LYS A 1 395 ? -31.750 -17.442 48.474 1.00 11.32 395 LYS A CA 1
ATOM 3055 C C . LYS A 1 395 ? -32.329 -17.951 47.161 1.00 13.72 395 LYS A C 1
ATOM 3056 O O . LYS A 1 395 ? -33.536 -17.826 46.946 1.00 14.14 395 LYS A O 1
ATOM 3062 N N . CYS A 1 396 ? -31.513 -18.552 46.296 1.00 13.28 396 CYS A N 1
ATOM 3063 C CA . CYS A 1 396 ? -32.057 -19.141 45.080 1.00 11.87 396 CYS A CA 1
ATOM 3064 C C . CYS A 1 396 ? -31.411 -20.485 44.737 1.00 11.28 396 CYS A C 1
ATOM 3065 O O . CYS A 1 396 ? -32.078 -21.524 44.833 1.00 12.00 396 CYS A O 1
ATOM 3068 N N . ILE A 1 397 ? -30.128 -20.500 44.358 1.00 12.09 397 ILE A N 1
ATOM 3069 C CA . ILE A 1 397 ? -29.563 -21.708 43.750 1.00 11.12 397 ILE A CA 1
ATOM 3070 C C . ILE A 1 397 ? -29.668 -22.894 44.697 1.00 14.57 397 ILE A C 1
ATOM 3071 O O . ILE A 1 397 ? -30.027 -24.004 44.280 1.00 12.91 397 ILE A O 1
ATOM 3076 N N . ASP A 1 398 ? -29.348 -22.687 45.983 1.00 12.74 398 ASP A N 1
ATOM 3077 C CA . ASP A 1 398 ? -29.294 -23.803 46.926 1.00 12.43 398 ASP A CA 1
ATOM 3078 C C . ASP A 1 398 ? -30.609 -24.578 46.986 1.00 14.35 398 ASP A C 1
ATOM 3079 O O . ASP A 1 398 ? -30.600 -25.796 47.199 1.00 16.07 398 ASP A O 1
ATOM 3084 N N . GLY A 1 399 ? -31.744 -23.899 46.814 1.00 13.15 399 GLY A N 1
ATOM 3085 C CA . GLY A 1 399 ? -33.039 -24.535 46.954 1.00 13.42 399 GLY A CA 1
ATOM 3086 C C . GLY A 1 399 ? -33.803 -24.808 45.679 1.00 13.43 399 GLY A C 1
ATOM 3087 O O . GLY A 1 399 ? -34.987 -25.176 45.756 1.00 15.16 399 GLY A O 1
ATOM 3088 N N . ILE A 1 400 ? -33.180 -24.672 44.507 1.00 13.01 400 ILE A N 1
ATOM 3089 C CA . ILE A 1 400 ? -33.870 -24.966 43.254 1.00 13.06 400 ILE A CA 1
ATOM 3090 C C . ILE A 1 400 ? -34.288 -26.434 43.204 1.00 14.03 400 ILE A C 1
ATOM 3091 O O . ILE A 1 400 ? -33.561 -27.328 43.650 1.00 14.09 400 ILE A O 1
ATOM 3096 N N . THR A 1 401 ? -35.483 -26.688 42.677 1.00 14.04 401 THR A N 1
ATOM 3097 C CA . THR A 1 401 ? -35.903 -28.041 42.346 1.00 14.66 401 THR A CA 1
ATOM 3098 C C . THR A 1 401 ? -36.403 -28.070 40.911 1.00 14.60 401 THR A C 1
ATOM 3099 O O . THR A 1 401 ? -36.670 -27.033 40.297 1.00 14.74 401 THR A O 1
ATOM 3103 N N . ALA A 1 402 ? -36.516 -29.278 40.377 1.00 15.10 402 ALA A N 1
ATOM 3104 C CA . ALA A 1 402 ? -36.988 -29.485 39.017 1.00 16.52 402 ALA A CA 1
ATOM 3105 C C . ALA A 1 402 ? -38.383 -30.092 39.013 1.00 16.64 402 ALA A C 1
ATOM 3106 O O . ALA A 1 402 ? -38.787 -30.786 39.950 1.00 17.61 402 ALA A O 1
ATOM 3108 N N . ASN A 1 403 ? -39.106 -29.833 37.929 1.00 15.84 403 ASN A N 1
ATOM 3109 C CA . ASN A 1 403 ? -40.352 -30.529 37.615 1.00 16.53 403 ASN A CA 1
ATOM 3110 C C . ASN A 1 403 ? -40.009 -31.650 36.640 1.00 16.88 403 ASN A C 1
ATOM 3111 O O . ASN A 1 403 ? -40.081 -31.487 35.422 1.00 16.75 403 ASN A O 1
ATOM 3116 N N . LYS A 1 404 ? -39.624 -32.799 37.201 1.00 17.38 404 LYS A N 1
ATOM 3117 C CA . LYS A 1 404 ? -38.991 -33.858 36.416 1.00 17.91 404 LYS A CA 1
ATOM 3118 C C . LYS A 1 404 ? -39.934 -34.427 35.364 1.00 18.22 404 LYS A C 1
ATOM 3119 O O . LYS A 1 404 ? -39.531 -34.659 34.217 1.00 18.16 404 LYS A O 1
ATOM 3125 N N . GLU A 1 405 ? -41.195 -34.656 35.727 1.00 18.78 405 GLU A N 1
ATOM 3126 C CA A GLU A 1 405 ? -42.115 -35.254 34.767 0.48 19.37 405 GLU A CA 1
ATOM 3127 C CA B GLU A 1 405 ? -42.142 -35.245 34.787 0.52 19.37 405 GLU A CA 1
ATOM 3128 C C . GLU A 1 405 ? -42.460 -34.284 33.644 1.00 20.59 405 GLU A C 1
ATOM 3129 O O . GLU A 1 405 ? -42.600 -34.700 32.487 1.00 22.83 405 GLU A O 1
ATOM 3140 N N . ILE A 1 406 ? -42.591 -32.992 33.949 1.00 18.29 406 ILE A N 1
ATOM 3141 C CA . ILE A 1 406 ? -42.833 -32.015 32.893 1.00 20.17 406 ILE A CA 1
ATOM 3142 C C . ILE A 1 406 ? -41.683 -32.027 31.892 1.00 18.57 406 ILE A C 1
ATOM 3143 O O . ILE A 1 406 ? -41.900 -32.057 30.673 1.00 20.11 406 ILE A O 1
ATOM 3148 N N . CYS A 1 407 ? -40.444 -32.049 32.390 1.00 19.26 407 CYS A N 1
ATOM 3149 C CA . CYS A 1 407 ? -39.287 -32.041 31.499 1.00 16.64 407 CYS A CA 1
ATOM 3150 C C . CYS A 1 407 ? -39.228 -33.300 30.655 1.00 19.89 407 CYS A C 1
ATOM 3151 O O . CYS A 1 407 ? -38.944 -33.236 29.452 1.00 18.94 407 CYS A O 1
ATOM 3154 N N . LEU A 1 408 ? -39.456 -34.461 31.276 1.00 18.44 408 LEU A N 1
ATOM 3155 C CA . LEU A 1 408 ? -39.340 -35.719 30.547 1.00 18.99 408 LEU A CA 1
ATOM 3156 C C . LEU A 1 408 ? -40.401 -35.829 29.460 1.00 20.55 408 LEU A C 1
ATOM 3157 O O . LEU A 1 408 ? -40.123 -36.328 28.364 1.00 22.78 408 LEU A O 1
ATOM 3162 N N . ASN A 1 409 ? -41.621 -35.370 29.743 1.00 19.94 409 ASN A N 1
ATOM 3163 C CA . ASN A 1 409 ? -42.674 -35.425 28.736 1.00 21.67 409 ASN A CA 1
ATOM 3164 C C . ASN A 1 409 ? -42.368 -34.522 27.547 1.00 21.96 409 ASN A C 1
ATOM 3165 O O . ASN A 1 409 ? -42.724 -34.862 26.413 1.00 22.19 409 ASN A O 1
ATOM 3170 N N . MET A 1 410 ? -41.720 -33.375 27.779 1.00 19.06 410 MET A N 1
ATOM 3171 C CA . MET A 1 410 ? -41.292 -32.542 26.659 1.00 18.18 410 MET A CA 1
ATOM 3172 C C . MET A 1 410 ? -40.333 -33.296 25.748 1.00 20.49 410 MET A C 1
ATOM 3173 O O . MET A 1 410 ? -40.400 -33.166 24.521 1.00 23.70 410 MET A O 1
ATOM 3178 N N . VAL A 1 411 ? -39.419 -34.072 26.334 1.00 17.87 411 VAL A N 1
ATOM 3179 C CA . VAL A 1 411 ? -38.477 -34.854 25.541 1.00 19.08 411 VAL A CA 1
ATOM 3180 C C . VAL A 1 411 ? -39.201 -35.961 24.791 1.00 21.42 411 VAL A C 1
ATOM 3181 O O . VAL A 1 411 ? -38.991 -36.156 23.588 1.00 22.27 411 VAL A O 1
ATOM 3185 N N . LYS A 1 412 ? -40.076 -36.700 25.489 1.00 19.63 412 LYS A N 1
ATOM 3186 C CA . LYS A 1 412 ? -40.761 -37.829 24.866 1.00 20.58 412 LYS A CA 1
ATOM 3187 C C . LYS A 1 412 ? -41.672 -37.388 23.728 1.00 22.77 412 LYS A C 1
ATOM 3188 O O . LYS A 1 412 ? -41.855 -38.130 22.755 1.00 23.67 412 LYS A O 1
ATOM 3194 N N . ASN A 1 413 ? -42.253 -36.199 23.835 1.00 22.06 413 ASN A N 1
ATOM 3195 C CA A ASN A 1 413 ? -43.171 -35.684 22.829 0.61 21.54 413 ASN A CA 1
ATOM 3196 C CA B ASN A 1 413 ? -43.178 -35.655 22.853 0.39 21.99 413 ASN A CA 1
ATOM 3197 C C . ASN A 1 413 ? -42.483 -34.790 21.805 1.00 19.71 413 ASN A C 1
ATOM 3198 O O . ASN A 1 413 ? -43.159 -34.210 20.950 1.00 22.77 413 ASN A O 1
ATOM 3207 N N . SER A 1 414 ? -41.159 -34.678 21.857 1.00 19.17 414 SER A N 1
ATOM 3208 C CA . SER A 1 414 ? -40.467 -33.774 20.954 1.00 18.54 414 SER A CA 1
ATOM 3209 C C . SER A 1 414 ? -40.322 -34.377 19.560 1.00 19.01 414 SER A C 1
ATOM 3210 O O . SER A 1 414 ? -40.405 -35.594 19.353 1.00 21.55 414 SER A O 1
ATOM 3213 N N . ILE A 1 415 ? -40.111 -33.486 18.593 1.00 18.59 415 ILE A N 1
ATOM 3214 C CA . ILE A 1 415 ? -39.669 -33.888 17.264 1.00 18.88 415 ILE A CA 1
ATOM 3215 C C . ILE A 1 415 ? -38.142 -33.906 17.177 1.00 18.41 415 ILE A C 1
ATOM 3216 O O . ILE A 1 415 ? -37.577 -34.689 16.407 1.00 18.81 415 ILE A O 1
ATOM 3221 N N . GLY A 1 416 ? -37.465 -33.074 17.976 1.00 17.62 416 GLY A N 1
ATOM 3222 C CA . GLY A 1 416 ? -36.021 -32.897 17.879 1.00 17.12 416 GLY A CA 1
ATOM 3223 C C . GLY A 1 416 ? -35.214 -34.158 18.100 1.00 17.54 416 GLY A C 1
ATOM 3224 O O . GLY A 1 416 ? -34.064 -34.235 17.649 1.00 19.31 416 GLY A O 1
ATOM 3225 N N . ILE A 1 417 ? -35.780 -35.152 18.787 1.00 18.16 417 ILE A N 1
ATOM 3226 C CA . ILE A 1 417 ? -35.090 -36.428 18.921 1.00 18.69 417 ILE A CA 1
ATOM 3227 C C . ILE A 1 417 ? -34.851 -37.092 17.566 1.00 19.24 417 ILE A C 1
ATOM 3228 O O . ILE A 1 417 ? -34.013 -37.995 17.462 1.00 19.74 417 ILE A O 1
ATOM 3233 N N . VAL A 1 418 ? -35.556 -36.657 16.511 1.00 19.39 418 VAL A N 1
ATOM 3234 C CA . VAL A 1 418 ? -35.319 -37.194 15.171 1.00 19.86 418 VAL A CA 1
ATOM 3235 C C . VAL A 1 418 ? -33.878 -36.969 14.734 1.00 19.43 418 VAL A C 1
ATOM 3236 O O . VAL A 1 418 ? -33.369 -37.697 13.875 1.00 19.92 418 VAL A O 1
ATOM 3240 N N . THR A 1 419 ? -33.203 -35.978 15.323 1.00 18.55 419 THR A N 1
ATOM 3241 C CA . THR A 1 419 ? -31.805 -35.699 15.005 1.00 18.12 419 THR A CA 1
ATOM 3242 C C . THR A 1 419 ? -30.925 -36.929 15.173 1.00 20.43 419 THR A C 1
ATOM 3243 O O . THR A 1 419 ? -29.970 -37.123 14.409 1.00 18.70 419 THR A O 1
ATOM 3247 N N . ALA A 1 420 ? -31.242 -37.782 16.151 1.00 19.95 420 ALA A N 1
ATOM 3248 C CA . ALA A 1 420 ? -30.443 -38.979 16.388 1.00 21.57 420 ALA A CA 1
ATOM 3249 C C . ALA A 1 420 ? -30.507 -39.982 15.242 1.00 23.54 420 ALA A C 1
ATOM 3250 O O . ALA A 1 420 ? -29.691 -40.910 15.211 1.00 23.15 420 ALA A O 1
ATOM 3252 N N . LEU A 1 421 ? -31.436 -39.822 14.294 1.00 21.62 421 LEU A N 1
ATOM 3253 C CA . LEU A 1 421 ? -31.525 -40.755 13.177 1.00 23.38 421 LEU A CA 1
ATOM 3254 C C . LEU A 1 421 ? -30.590 -40.411 12.024 1.00 21.46 421 LEU A C 1
ATOM 3255 O O . LEU A 1 421 ? -30.380 -41.269 11.155 1.00 22.34 421 LEU A O 1
ATOM 3260 N N . ASN A 1 422 ? -30.042 -39.190 11.984 1.00 21.73 422 ASN A N 1
ATOM 3261 C CA . ASN A 1 422 ? -29.187 -38.779 10.867 1.00 23.20 422 ASN A CA 1
ATOM 3262 C C . ASN A 1 422 ? -28.108 -39.796 10.509 1.00 23.81 422 ASN A C 1
ATOM 3263 O O . ASN A 1 422 ? -27.956 -40.098 9.314 1.00 23.30 422 ASN A O 1
ATOM 3268 N N . PRO A 1 423 ? -27.336 -40.353 11.451 1.00 20.95 423 PRO A N 1
ATOM 3269 C CA . PRO A 1 423 ? -26.288 -41.310 11.055 1.00 21.54 423 PRO A CA 1
ATOM 3270 C C . PRO A 1 423 ? -26.828 -42.567 10.407 1.00 26.37 423 PRO A C 1
ATOM 3271 O O . PRO A 1 423 ? -26.055 -43.291 9.769 1.00 27.05 423 PRO A O 1
ATOM 3275 N N . TYR A 1 424 ? -28.123 -42.836 10.532 1.00 23.14 424 TYR A N 1
ATOM 3276 C CA . TYR A 1 424 ? -28.728 -44.077 10.076 1.00 24.32 424 TYR A CA 1
ATOM 3277 C C . TYR A 1 424 ? -29.538 -43.924 8.803 1.00 26.86 424 TYR A C 1
ATOM 3278 O O . TYR A 1 424 ? -29.503 -44.810 7.952 1.00 27.42 424 TYR A O 1
ATOM 3287 N N . ILE A 1 425 ? -30.264 -42.821 8.638 1.00 28.35 425 ILE A N 1
ATOM 3288 C CA . ILE A 1 425 ? -31.105 -42.626 7.461 1.00 31.01 425 ILE A CA 1
ATOM 3289 C C . ILE A 1 425 ? -30.746 -41.376 6.671 1.00 23.57 425 ILE A C 1
ATOM 3290 O O . ILE A 1 425 ? -31.269 -41.196 5.559 1.00 27.26 425 ILE A O 1
ATOM 3295 N N . GLY A 1 426 ? -29.869 -40.522 7.182 1.00 22.65 426 GLY A N 1
ATOM 3296 C CA . GLY A 1 426 ? -29.474 -39.315 6.484 1.00 21.96 426 GLY A CA 1
ATOM 3297 C C . GLY A 1 426 ? -30.417 -38.149 6.737 1.00 21.33 426 GLY A C 1
ATOM 3298 O O . GLY A 1 426 ? -31.587 -38.313 7.083 1.00 25.96 426 GLY A O 1
ATOM 3299 N N . TYR A 1 427 ? -29.885 -36.942 6.515 1.00 21.45 427 TYR A N 1
ATOM 3300 C CA . TYR A 1 427 ? -30.597 -35.719 6.876 1.00 19.82 427 TYR A CA 1
ATOM 3301 C C . TYR A 1 427 ? -31.869 -35.533 6.052 1.00 22.09 427 TYR A C 1
ATOM 3302 O O . TYR A 1 427 ? -32.881 -35.043 6.573 1.00 22.67 427 TYR A O 1
ATOM 3311 N N . LYS A 1 428 ? -31.836 -35.884 4.764 1.00 25.23 428 LYS A N 1
ATOM 3312 C CA . LYS A 1 428 ? -33.029 -35.742 3.931 1.00 27.76 428 LYS A CA 1
ATOM 3313 C C . LYS A 1 428 ? -34.168 -36.606 4.456 1.00 25.74 428 LYS A C 1
ATOM 3314 O O . LYS A 1 428 ? -35.309 -36.145 4.583 1.00 24.57 428 LYS A O 1
ATOM 3316 N N . ASN A 1 429 ? -33.875 -37.869 4.771 1.00 25.63 429 ASN A N 1
ATOM 3317 C CA . ASN A 1 429 ? -34.914 -38.764 5.273 1.00 26.94 429 ASN A CA 1
ATOM 3318 C C . ASN A 1 429 ? -35.392 -38.343 6.657 1.00 22.95 429 ASN A C 1
ATOM 3319 O O . ASN A 1 429 ? -36.593 -38.413 6.950 1.00 26.46 429 ASN A O 1
ATOM 3324 N N . SER A 1 430 ? -34.475 -37.900 7.524 1.00 21.91 430 SER A N 1
ATOM 3325 C CA . SER A 1 430 ? -34.893 -37.427 8.840 1.00 21.36 430 SER A CA 1
ATOM 3326 C C . SER A 1 430 ? -35.784 -36.202 8.712 1.00 22.73 430 SER A C 1
ATOM 3327 O O . SER A 1 430 ? -36.744 -36.038 9.474 1.00 21.67 430 SER A O 1
ATOM 3330 N N . THR A 1 431 ? -35.487 -35.337 7.741 1.00 22.32 431 THR A N 1
ATOM 3331 C CA . THR A 1 431 ? -36.326 -34.167 7.508 1.00 20.77 431 THR A CA 1
ATOM 3332 C C . THR A 1 431 ? -37.734 -34.578 7.094 1.00 21.93 431 THR A C 1
ATOM 3333 O O . THR A 1 431 ? -38.722 -34.020 7.589 1.00 22.49 431 THR A O 1
ATOM 3337 N N . LYS A 1 432 ? -37.847 -35.562 6.199 1.00 21.88 432 LYS A N 1
ATOM 3338 C CA . LYS A 1 432 ? -39.170 -36.047 5.817 1.00 22.72 432 LYS A CA 1
ATOM 3339 C C . LYS A 1 432 ? -39.956 -36.512 7.038 1.00 27.92 432 LYS A C 1
ATOM 3340 O O . LYS A 1 432 ? -41.143 -36.193 7.180 1.00 25.32 432 LYS A O 1
ATOM 3346 N N . ILE A 1 433 ? -39.301 -37.248 7.943 1.00 23.94 433 ILE A N 1
ATOM 3347 C CA . ILE A 1 433 ? -39.968 -37.694 9.165 1.00 24.47 433 ILE A CA 1
ATOM 3348 C C . ILE A 1 433 ? -40.336 -36.503 10.043 1.00 23.91 433 ILE A C 1
ATOM 3349 O O . ILE A 1 433 ? -41.441 -36.446 10.600 1.00 23.86 433 ILE A O 1
ATOM 3354 N N . ALA A 1 434 ? -39.420 -35.537 10.183 1.00 21.25 434 ALA A N 1
ATOM 3355 C CA . ALA A 1 434 ? -39.678 -34.377 11.036 1.00 20.46 434 ALA A CA 1
ATOM 3356 C C . ALA A 1 434 ? -40.856 -33.554 10.517 1.00 27.68 434 ALA A C 1
ATOM 3357 O O . ALA A 1 434 ? -41.717 -33.129 11.298 1.00 23.06 434 ALA A O 1
ATOM 3359 N N . LYS A 1 435 ? -40.916 -33.324 9.200 1.00 22.84 435 LYS A N 1
ATOM 3360 C CA . LYS A 1 435 ? -42.034 -32.571 8.636 1.00 26.40 435 LYS A CA 1
ATOM 3361 C C . LYS A 1 435 ? -43.358 -33.288 8.859 1.00 26.55 435 LYS A C 1
ATOM 3362 O O . LYS A 1 435 ? -44.364 -32.652 9.191 1.00 27.90 435 LYS A O 1
ATOM 3368 N N . GLU A 1 436 ? -43.382 -34.610 8.666 1.00 24.33 436 GLU A N 1
ATOM 3369 C CA . GLU A 1 436 ? -44.623 -35.357 8.849 1.00 25.59 436 GLU A CA 1
ATOM 3370 C C . GLU A 1 436 ? -45.061 -35.350 10.309 1.00 27.57 436 GLU A C 1
ATOM 3371 O O . GLU A 1 436 ? -46.259 -35.269 10.601 1.00 30.35 436 GLU A O 1
ATOM 3377 N N . ALA A 1 437 ? -44.106 -35.436 11.239 1.00 24.19 437 ALA A N 1
ATOM 3378 C CA . ALA A 1 437 ? -44.450 -35.368 12.657 1.00 24.04 437 ALA A CA 1
ATOM 3379 C C . ALA A 1 437 ? -45.088 -34.029 13.002 1.00 24.14 437 ALA A C 1
ATOM 3380 O O . ALA A 1 437 ? -46.077 -33.976 13.742 1.00 25.04 437 ALA A O 1
ATOM 3382 N N . LEU A 1 438 ? -44.542 -32.936 12.463 1.00 21.15 438 LEU A N 1
ATOM 3383 C CA . LEU A 1 438 ? -45.099 -31.616 12.739 1.00 21.15 438 LEU A CA 1
ATOM 3384 C C . LEU A 1 438 ? -46.479 -31.455 12.113 1.00 29.20 438 LEU A C 1
ATOM 3385 O O . LEU A 1 438 ? -47.388 -30.890 12.734 1.00 27.54 438 LEU A O 1
ATOM 3390 N N . ASP A 1 439 ? -46.657 -31.961 10.890 1.00 28.36 439 ASP A N 1
ATOM 3391 C CA . ASP A 1 439 ? -47.912 -31.749 10.175 1.00 27.24 439 ASP A CA 1
ATOM 3392 C C . ASP A 1 439 ? -49.035 -32.605 10.744 1.00 27.73 439 ASP A C 1
ATOM 3393 O O . ASP A 1 439 ? -50.193 -32.174 10.776 1.00 35.26 439 ASP A O 1
ATOM 3398 N N . THR A 1 440 ? -48.719 -33.821 11.196 1.00 30.17 440 THR A N 1
ATOM 3399 C CA . THR A 1 440 ? -49.747 -34.775 11.593 1.00 32.30 440 THR A CA 1
ATOM 3400 C C . THR A 1 440 ? -49.897 -34.926 13.098 1.00 35.73 440 THR A C 1
ATOM 3401 O O . THR A 1 440 ? -50.948 -35.393 13.553 1.00 34.78 440 THR A O 1
ATOM 3405 N N . GLY A 1 441 ? -48.878 -34.570 13.875 1.00 29.35 441 GLY A N 1
ATOM 3406 C CA . GLY A 1 441 ? -48.883 -34.843 15.295 1.00 32.43 441 GLY A CA 1
ATOM 3407 C C . GLY A 1 441 ? -48.473 -36.249 15.677 1.00 32.62 441 GLY A C 1
ATOM 3408 O O . GLY A 1 441 ? -48.360 -36.535 16.876 1.00 38.77 441 GLY A O 1
ATOM 3409 N N . LYS A 1 442 ? -48.246 -37.132 14.706 1.00 32.51 442 LYS A N 1
ATOM 3410 C CA . LYS A 1 442 ? -47.769 -38.476 14.999 1.00 34.18 442 LYS A CA 1
ATOM 3411 C C . LYS A 1 442 ? -46.336 -38.427 15.514 1.00 37.63 442 LYS A C 1
ATOM 3412 O O . LYS A 1 442 ? -45.558 -37.536 15.164 1.00 38.27 442 LYS A O 1
ATOM 3418 N N . SER A 1 443 ? -45.985 -39.406 16.344 1.00 33.45 443 SER A N 1
ATOM 3419 C CA . SER A 1 443 ? -44.661 -39.409 16.947 1.00 29.86 443 SER A CA 1
ATOM 3420 C C . SER A 1 443 ? -43.599 -39.795 15.924 1.00 24.07 443 SER A C 1
ATOM 3421 O O . SER A 1 443 ? -43.861 -40.518 14.957 1.00 25.56 443 SER A O 1
ATOM 3424 N N . VAL A 1 444 ? -42.388 -39.276 16.139 1.00 23.24 444 VAL A N 1
ATOM 3425 C CA . VAL A 1 444 ? -41.242 -39.671 15.323 1.00 23.24 444 VAL A CA 1
ATOM 3426 C C . VAL A 1 444 ? -41.072 -41.184 15.359 1.00 27.43 444 VAL A C 1
ATOM 3427 O O . VAL A 1 444 ? -40.860 -41.830 14.325 1.00 26.31 444 VAL A O 1
ATOM 3431 N N . TYR A 1 445 ? -41.172 -41.765 16.556 1.00 24.37 445 TYR A N 1
ATOM 3432 C CA . TYR A 1 445 ? -41.012 -43.207 16.715 1.00 26.23 445 TYR A CA 1
ATOM 3433 C C . TYR A 1 445 ? -41.993 -43.976 15.833 1.00 28.98 445 TYR A C 1
ATOM 3434 O O . TYR A 1 445 ? -41.591 -44.860 15.064 1.00 30.17 445 TYR A O 1
ATOM 3443 N N . ASP A 1 446 ? -43.285 -43.643 15.917 1.00 30.00 446 ASP A N 1
ATOM 3444 C CA . ASP A 1 446 ? -44.285 -44.359 15.127 1.00 31.25 446 ASP A CA 1
ATOM 3445 C C . ASP A 1 446 ? -44.057 -44.171 13.631 1.00 31.14 446 ASP A C 1
ATOM 3446 O O . ASP A 1 446 ? -44.249 -45.107 12.845 1.00 34.62 446 ASP A O 1
ATOM 3451 N N . LEU A 1 447 ? -43.636 -42.973 13.216 1.00 27.23 447 LEU A N 1
ATOM 3452 C CA . LEU A 1 447 ? -43.479 -42.714 11.788 1.00 27.01 447 LEU A CA 1
ATOM 3453 C C . LEU A 1 447 ? -42.327 -43.518 11.197 1.00 31.92 447 LEU A C 1
ATOM 3454 O O . LEU A 1 447 ? -42.446 -44.056 10.087 1.00 32.15 447 LEU A O 1
ATOM 3459 N N . VAL A 1 448 ? -41.211 -43.621 11.924 1.00 29.73 448 VAL A N 1
ATOM 3460 C CA . VAL A 1 448 ? -40.079 -44.419 11.452 1.00 29.74 448 VAL A CA 1
ATOM 3461 C C . VAL A 1 448 ? -40.497 -45.872 11.242 1.00 33.13 448 VAL A C 1
ATOM 3462 O O . VAL A 1 448 ? -40.187 -46.481 10.211 1.00 31.66 448 VAL A O 1
ATOM 3466 N N . LEU A 1 449 ? -41.203 -46.451 12.217 1.00 28.73 449 LEU A N 1
ATOM 3467 C CA . LEU A 1 449 ? -41.699 -47.815 12.056 1.00 33.41 449 LEU A CA 1
ATOM 3468 C C . LEU A 1 449 ? -42.754 -47.891 10.959 1.00 38.51 449 LEU A C 1
ATOM 3469 O O . LEU A 1 449 ? -42.808 -48.871 10.203 1.00 41.07 449 LEU A O 1
ATOM 3474 N N . GLU A 1 450 ? -43.605 -46.866 10.867 1.00 39.38 450 GLU A N 1
ATOM 3475 C CA . GLU A 1 450 ? -44.614 -46.803 9.813 1.00 40.47 450 GLU A CA 1
ATOM 3476 C C . GLU A 1 450 ? -43.977 -46.892 8.433 1.00 37.82 450 GLU A C 1
ATOM 3477 O O . GLU A 1 450 ? -44.483 -47.595 7.550 1.00 38.93 450 GLU A O 1
ATOM 3483 N N . HIS A 1 451 ? -42.868 -46.185 8.229 1.00 35.75 451 HIS A N 1
ATOM 3484 C CA . HIS A 1 451 ? -42.156 -46.186 6.958 1.00 33.57 451 HIS A CA 1
ATOM 3485 C C . HIS A 1 451 ? -41.108 -47.289 6.864 1.00 37.25 451 HIS A C 1
ATOM 3486 O O . HIS A 1 451 ? -40.401 -47.364 5.854 1.00 40.57 451 HIS A O 1
ATOM 3493 N N . GLU A 1 452 ? -40.987 -48.132 7.892 1.00 33.09 452 GLU A N 1
ATOM 3494 C CA . GLU A 1 452 ? -40.086 -49.287 7.868 1.00 37.51 452 GLU A CA 1
ATOM 3495 C C . GLU A 1 452 ? -38.642 -48.876 7.577 1.00 39.47 452 GLU A C 1
ATOM 3496 O O . GLU A 1 452 ? -37.942 -49.514 6.789 1.00 38.64 452 GLU A O 1
ATOM 3502 N N . LEU A 1 453 ? -38.187 -47.799 8.221 1.00 36.65 453 LEU A N 1
ATOM 3503 C CA . LEU A 1 453 ? -36.829 -47.312 8.010 1.00 38.23 453 LEU A CA 1
ATOM 3504 C C . LEU A 1 453 ? -35.809 -48.003 8.902 1.00 40.02 453 LEU A C 1
ATOM 3505 O O . LEU A 1 453 ? -34.645 -48.143 8.507 1.00 41.92 453 LEU A O 1
ATOM 3510 N N . LEU A 1 454 ? -36.216 -48.420 10.097 1.00 37.75 454 LEU A N 1
ATOM 3511 C CA . LEU A 1 454 ? -35.325 -49.055 11.055 1.00 36.49 454 LEU A CA 1
ATOM 3512 C C . LEU A 1 454 ? -36.111 -50.102 11.824 1.00 34.66 454 LEU A C 1
ATOM 3513 O O . LEU A 1 454 ? -37.325 -49.974 12.004 1.00 39.09 454 LEU A O 1
ATOM 3518 N N . SER A 1 455 ? -35.409 -51.138 12.276 1.00 36.67 455 SER A N 1
ATOM 3519 C CA . SER A 1 455 ? -36.037 -52.147 13.114 1.00 42.39 455 SER A CA 1
ATOM 3520 C C . SER A 1 455 ? -36.419 -51.546 14.464 1.00 43.02 455 SER A C 1
ATOM 3521 O O . SER A 1 455 ? -35.841 -50.554 14.919 1.00 37.98 455 SER A O 1
ATOM 3524 N N . LYS A 1 456 ? -37.416 -52.160 15.106 1.00 42.89 456 LYS A N 1
ATOM 3525 C CA . LYS A 1 456 ? -37.843 -51.680 16.417 1.00 41.09 456 LYS A CA 1
ATOM 3526 C C . LYS A 1 456 ? -36.722 -51.815 17.441 1.00 39.51 456 LYS A C 1
ATOM 3527 O O . LYS A 1 456 ? -36.530 -50.928 18.281 1.00 36.35 456 LYS A O 1
ATOM 3529 N N . GLU A 1 457 ? -35.960 -52.912 17.375 1.00 40.05 457 GLU A N 1
ATOM 3530 C CA . GLU A 1 457 ? -34.877 -53.122 18.332 1.00 39.35 457 GLU A CA 1
ATOM 3531 C C . GLU A 1 457 ? -33.821 -52.028 18.225 1.00 36.25 457 GLU A C 1
ATOM 3532 O O . GLU A 1 457 ? -33.358 -51.500 19.243 1.00 36.23 457 GLU A O 1
ATOM 3534 N N . LYS A 1 458 ? -33.429 -51.674 16.999 1.00 35.80 458 LYS A N 1
ATOM 3535 C CA . LYS A 1 458 ? -32.435 -50.622 16.818 1.00 34.03 458 LYS A CA 1
ATOM 3536 C C . LYS A 1 458 ? -33.018 -49.257 17.165 1.00 33.32 458 LYS A C 1
ATOM 3537 O O . LYS A 1 458 ? -32.358 -48.441 17.820 1.00 31.21 458 LYS A O 1
ATOM 3543 N N . LEU A 1 459 ? -34.263 -49.005 16.751 1.00 32.11 459 LEU A N 1
ATOM 3544 C CA . LEU A 1 459 ? -34.912 -47.728 17.036 1.00 33.46 459 LEU A CA 1
ATOM 3545 C C . LEU A 1 459 ? -35.059 -47.498 18.536 1.00 32.17 459 LEU A C 1
ATOM 3546 O O . LEU A 1 459 ? -34.873 -46.374 19.021 1.00 27.95 459 LEU A O 1
ATOM 3551 N N . ASP A 1 460 ? -35.392 -48.553 19.289 1.00 36.38 460 ASP A N 1
ATOM 3552 C CA . ASP A 1 460 ? -35.503 -48.426 20.739 1.00 28.13 460 ASP A CA 1
ATOM 3553 C C . ASP A 1 460 ? -34.198 -47.958 21.368 1.00 32.49 460 ASP A C 1
ATOM 3554 O O . ASP A 1 460 ? -34.216 -47.236 22.372 1.00 36.49 460 ASP A O 1
ATOM 3559 N N . GLU A 1 461 ? -33.059 -48.371 20.810 1.00 33.42 461 GLU A N 1
ATOM 3560 C CA . GLU A 1 461 ? -31.777 -47.899 21.319 1.00 25.59 461 GLU A CA 1
ATOM 3561 C C . GLU A 1 461 ? -31.483 -46.474 20.863 1.00 29.29 461 GLU A C 1
ATOM 3562 O O . GLU A 1 461 ? -31.009 -45.654 21.656 1.00 31.72 461 GLU A O 1
ATOM 3568 N N . ILE A 1 462 ? -31.762 -46.167 19.592 1.00 27.47 462 ILE A N 1
ATOM 3569 C CA . ILE A 1 462 ? -31.381 -44.872 19.029 1.00 26.77 462 ILE A CA 1
ATOM 3570 C C . ILE A 1 462 ? -32.169 -43.739 19.680 1.00 29.11 462 ILE A C 1
ATOM 3571 O O . ILE A 1 462 ? -31.607 -42.686 20.009 1.00 31.84 462 ILE A O 1
ATOM 3576 N N . LEU A 1 463 ? -33.473 -43.929 19.880 1.00 25.83 463 LEU A N 1
ATOM 3577 C CA . LEU A 1 463 ? -34.335 -42.860 20.370 1.00 27.05 463 LEU A CA 1
ATOM 3578 C C . LEU A 1 463 ? -34.502 -42.865 21.881 1.00 30.31 463 LEU A C 1
ATOM 3579 O O . LEU A 1 463 ? -35.305 -42.085 22.407 1.00 34.03 463 LEU A O 1
ATOM 3584 N N . ALA A 1 464 ? -33.773 -43.707 22.592 1.00 28.99 464 ALA A N 1
ATOM 3585 C CA . ALA A 1 464 ? -33.782 -43.621 24.047 1.00 33.34 464 ALA A CA 1
ATOM 3586 C C . ALA A 1 464 ? -33.134 -42.308 24.465 1.00 33.68 464 ALA A C 1
ATOM 3587 O O . ALA A 1 464 ? -31.973 -42.065 24.110 1.00 28.85 464 ALA A O 1
ATOM 3589 N N . PRO A 1 465 ? -33.839 -41.428 25.182 1.00 34.81 465 PRO A N 1
ATOM 3590 C CA . PRO A 1 465 ? -33.223 -40.152 25.590 1.00 33.66 465 PRO A CA 1
ATOM 3591 C C . PRO A 1 465 ? -31.911 -40.321 26.340 1.00 32.29 465 PRO A C 1
ATOM 3592 O O . PRO A 1 465 ? -30.989 -39.518 26.153 1.00 30.29 465 PRO A O 1
ATOM 3596 N N . GLU A 1 466 ? -31.791 -41.359 27.170 1.00 30.57 466 GLU A N 1
ATOM 3597 C CA . GLU A 1 466 ? -30.543 -41.581 27.890 1.00 30.98 466 GLU A CA 1
ATOM 3598 C C . GLU A 1 466 ? -29.378 -41.875 26.952 1.00 30.12 466 GLU A C 1
ATOM 3599 O O . GLU A 1 466 ? -28.221 -41.781 27.373 1.00 28.44 466 GLU A O 1
ATOM 3605 N N . ASN A 1 467 ? -29.649 -42.209 25.691 1.00 26.42 467 ASN A N 1
ATOM 3606 C CA . ASN A 1 467 ? -28.602 -42.492 24.720 1.00 22.21 467 ASN A CA 1
ATOM 3607 C C . ASN A 1 467 ? -28.243 -41.282 23.860 1.00 24.08 467 ASN A C 1
ATOM 3608 O O . ASN A 1 467 ? -27.410 -41.403 22.956 1.00 26.35 467 ASN A O 1
ATOM 3613 N N . MET A 1 468 ? -28.826 -40.115 24.128 1.00 21.24 468 MET A N 1
ATOM 3614 C CA . MET A 1 468 ? -28.537 -38.916 23.350 1.00 24.40 468 MET A CA 1
ATOM 3615 C C . MET A 1 468 ? -27.765 -37.873 24.138 1.00 25.08 468 MET A C 1
ATOM 3616 O O . MET A 1 468 ? -27.698 -36.708 23.727 1.00 32.14 468 MET A O 1
ATOM 3621 N N . LEU A 1 469 ? -27.187 -38.263 25.259 1.00 19.13 469 LEU A N 1
ATOM 3622 C CA . LEU A 1 469 ? -26.538 -37.321 26.149 1.00 19.50 469 LEU A CA 1
ATOM 3623 C C . LEU A 1 469 ? -25.031 -37.247 25.951 1.00 16.58 469 LEU A C 1
ATOM 3624 O O . LEU A 1 469 ? -24.391 -36.368 26.542 1.00 18.79 469 LEU A O 1
ATOM 3629 N N . ASN A 1 470 ? -24.465 -38.141 25.138 1.00 18.70 470 ASN A N 1
ATOM 3630 C CA . ASN A 1 470 ? -23.031 -38.263 24.915 1.00 21.84 470 ASN A CA 1
ATOM 3631 C C . ASN A 1 470 ? -22.800 -38.718 23.483 1.00 27.63 470 ASN A C 1
ATOM 3632 O O . ASN A 1 470 ? -23.699 -39.293 22.856 1.00 27.27 470 ASN A O 1
ATOM 3637 N N . PRO A 1 471 ? -21.592 -38.527 22.953 1.00 19.15 471 PRO A N 1
ATOM 3638 C CA . PRO A 1 471 ? -21.235 -39.202 21.699 1.00 21.76 471 PRO A CA 1
ATOM 3639 C C . PRO A 1 471 ? -21.225 -40.714 21.890 1.00 24.70 471 PRO A C 1
ATOM 3640 O O . PRO A 1 471 ? -20.941 -41.224 22.976 1.00 24.09 471 PRO A O 1
ATOM 3644 N N . HIS A 1 472 ? -21.533 -41.436 20.810 1.00 23.99 472 HIS A N 1
ATOM 3645 C CA . HIS A 1 472 ? -21.599 -42.892 20.833 1.00 28.77 472 HIS A CA 1
ATOM 3646 C C . HIS A 1 472 ? -21.171 -43.446 19.482 1.00 20.98 472 HIS A C 1
ATOM 3647 O O . HIS A 1 472 ? -21.309 -42.784 18.451 1.00 25.79 472 HIS A O 1
ATOM 3654 N N . THR A 1 473 ? -20.674 -44.679 19.493 1.00 23.96 473 THR A N 1
ATOM 3655 C CA . THR A 1 473 ? -20.535 -45.416 18.247 1.00 23.92 473 THR A CA 1
ATOM 3656 C C . THR A 1 473 ? -21.917 -45.815 17.733 1.00 26.34 473 THR A C 1
ATOM 3657 O O . THR A 1 473 ? -22.901 -45.834 18.477 1.00 27.55 473 THR A O 1
ATOM 3661 N N . LYS A 1 474 ? -21.985 -46.133 16.442 1.00 25.81 474 LYS A N 1
ATOM 3662 C CA . LYS A 1 474 ? -23.269 -46.403 15.806 1.00 31.24 474 LYS A CA 1
ATOM 3663 C C . LYS A 1 474 ? -23.871 -47.706 16.319 1.00 34.46 474 LYS A C 1
ATOM 3664 O O . LYS A 1 474 ? -23.190 -48.735 16.385 1.00 40.99 474 LYS A O 1
ATOM 3670 N N . PHE A 1 475 ? -25.149 -47.657 16.692 1.00 38.83 475 PHE A N 1
ATOM 3671 C CA . PHE A 1 475 ? -25.881 -48.848 17.124 1.00 42.63 475 PHE A CA 1
ATOM 3672 C C . PHE A 1 475 ? -26.099 -49.804 15.957 1.00 51.25 475 PHE A C 1
ATOM 3673 O O . PHE A 1 475 ? -25.785 -49.497 14.805 1.00 50.78 475 PHE A O 1
ATOM 3682 N N . ASN B 1 10 ? -42.941 -9.900 72.276 1.00 55.85 10 ASN B N 1
ATOM 3683 C CA . ASN B 1 10 ? -42.788 -8.619 72.957 1.00 52.95 10 ASN B CA 1
ATOM 3684 C C . ASN B 1 10 ? -42.359 -7.530 71.979 1.00 41.40 10 ASN B C 1
ATOM 3685 O O . ASN B 1 10 ? -43.134 -6.624 71.672 1.00 37.33 10 ASN B O 1
ATOM 3687 N N . ASP B 1 11 ? -41.121 -7.620 71.493 1.00 37.88 11 ASP B N 1
ATOM 3688 C CA A ASP B 1 11 ? -40.620 -6.619 70.558 0.56 32.15 11 ASP B CA 1
ATOM 3689 C CA B ASP B 1 11 ? -40.562 -6.666 70.542 0.44 32.55 11 ASP B CA 1
ATOM 3690 C C . ASP B 1 11 ? -41.062 -6.875 69.119 1.00 26.46 11 ASP B C 1
ATOM 3691 O O . ASP B 1 11 ? -40.601 -6.172 68.214 1.00 26.27 11 ASP B O 1
ATOM 3700 N N . TYR B 1 12 ? -41.963 -7.830 68.896 1.00 27.54 12 TYR B N 1
ATOM 3701 C CA . TYR B 1 12 ? -42.400 -8.191 67.555 1.00 26.15 12 TYR B CA 1
ATOM 3702 C C . TYR B 1 12 ? -43.901 -8.438 67.547 1.00 27.72 12 TYR B C 1
ATOM 3703 O O . TYR B 1 12 ? -44.508 -8.744 68.575 1.00 29.32 12 TYR B O 1
ATOM 3712 N N . ARG B 1 13 ? -44.492 -8.327 66.364 1.00 24.18 13 ARG B N 1
ATOM 3713 C CA . ARG B 1 13 ? -45.810 -8.884 66.105 1.00 22.90 13 ARG B CA 1
ATOM 3714 C C . ARG B 1 13 ? -45.679 -9.862 64.949 1.00 20.81 13 ARG B C 1
ATOM 3715 O O . ARG B 1 13 ? -44.719 -9.807 64.177 1.00 24.14 13 ARG B O 1
ATOM 3723 N N . ILE B 1 14 ? -46.630 -10.783 64.844 1.00 22.60 14 ILE B N 1
ATOM 3724 C CA . ILE B 1 14 ? -46.592 -11.811 63.809 1.00 23.16 14 ILE B CA 1
ATOM 3725 C C . ILE B 1 14 ? -47.628 -11.458 62.754 1.00 22.95 14 ILE B C 1
ATOM 3726 O O . ILE B 1 14 ? -48.809 -11.269 63.072 1.00 25.72 14 ILE B O 1
ATOM 3731 N N . GLU B 1 15 ? -47.183 -11.348 61.506 1.00 22.12 15 GLU B N 1
ATOM 3732 C CA . GLU B 1 15 ? -48.062 -11.125 60.370 1.00 21.09 15 GLU B CA 1
ATOM 3733 C C . GLU B 1 15 ? -47.920 -12.296 59.411 1.00 21.06 15 GLU B C 1
ATOM 3734 O O . GLU B 1 15 ? -47.036 -13.141 59.567 1.00 24.88 15 GLU B O 1
ATOM 3740 N N . SER B 1 16 ? -48.812 -12.368 58.424 1.00 20.04 16 SER B N 1
ATOM 3741 C CA . SER B 1 16 ? -48.770 -13.483 57.488 1.00 18.80 16 SER B CA 1
ATOM 3742 C C . SER B 1 16 ? -49.121 -13.015 56.083 1.00 19.19 16 SER B C 1
ATOM 3743 O O . SER B 1 16 ? -49.835 -12.022 55.892 1.00 20.67 16 SER B O 1
ATOM 3746 N N . ASP B 1 17 ? -48.589 -13.737 55.101 1.00 20.08 17 ASP B N 1
ATOM 3747 C CA . ASP B 1 17 ? -48.899 -13.505 53.697 1.00 18.12 17 ASP B CA 1
ATOM 3748 C C . ASP B 1 17 ? -48.877 -14.852 52.977 1.00 17.68 17 ASP B C 1
ATOM 3749 O O . ASP B 1 17 ? -48.877 -15.913 53.610 1.00 18.54 17 ASP B O 1
ATOM 3754 N N . LEU B 1 18 ? -48.857 -14.799 51.642 1.00 18.44 18 LEU B N 1
ATOM 3755 C CA . LEU B 1 18 ? -48.821 -16.008 50.819 1.00 19.21 18 LEU B CA 1
ATOM 3756 C C . LEU B 1 18 ? -47.708 -16.966 51.234 1.00 19.11 18 LEU B C 1
ATOM 3757 O O . LEU B 1 18 ? -47.882 -18.193 51.172 1.00 22.56 18 LEU B O 1
ATOM 3762 N N . ILE B 1 19 ? -46.564 -16.431 51.662 1.00 17.59 19 ILE B N 1
ATOM 3763 C CA . ILE B 1 19 ? -45.409 -17.276 51.960 1.00 17.18 19 ILE B CA 1
ATOM 3764 C C . ILE B 1 19 ? -45.535 -17.941 53.326 1.00 18.16 19 ILE B C 1
ATOM 3765 O O . ILE B 1 19 ? -45.076 -19.078 53.511 1.00 22.12 19 ILE B O 1
ATOM 3770 N N . GLY B 1 20 ? -46.132 -17.261 54.298 1.00 18.14 20 GLY B N 1
ATOM 3771 C CA . GLY B 1 20 ? -46.262 -17.803 55.637 1.00 20.79 20 GLY B CA 1
ATOM 3772 C C . GLY B 1 20 ? -46.256 -16.691 56.672 1.00 19.69 20 GLY B C 1
ATOM 3773 O O . GLY B 1 20 ? -46.496 -15.529 56.355 1.00 18.60 20 GLY B O 1
ATOM 3774 N N . GLU B 1 21 ? -45.984 -17.080 57.917 1.00 21.38 21 GLU B N 1
ATOM 3775 C CA . GLU B 1 21 ? -45.935 -16.143 59.032 1.00 19.78 21 GLU B CA 1
ATOM 3776 C C . GLU B 1 21 ? -44.523 -15.601 59.210 1.00 19.29 21 GLU B C 1
ATOM 3777 O O . GLU B 1 21 ? -43.535 -16.280 58.919 1.00 22.78 21 GLU B O 1
ATOM 3783 N N . LEU B 1 22 ? -44.433 -14.362 59.693 1.00 20.33 22 LEU B N 1
ATOM 3784 C CA . LEU B 1 22 ? -43.138 -13.719 59.874 1.00 21.10 22 LEU B CA 1
ATOM 3785 C C . LEU B 1 22 ? -43.229 -12.682 60.983 1.00 24.29 22 LEU B C 1
ATOM 3786 O O . LEU B 1 22 ? -44.236 -11.980 61.097 1.00 22.22 22 LEU B O 1
ATOM 3791 N N . LYS B 1 23 ? -42.165 -12.586 61.783 1.00 21.69 23 LYS B N 1
ATOM 3792 C CA . LYS B 1 23 ? -42.056 -11.528 62.780 1.00 23.13 23 LYS B CA 1
ATOM 3793 C C . LYS B 1 23 ? -41.751 -10.184 62.128 1.00 22.08 23 LYS B C 1
ATOM 3794 O O . LYS B 1 23 ? -40.952 -10.088 61.191 1.00 22.06 23 LYS B O 1
ATOM 3800 N N . VAL B 1 24 ? -42.381 -9.141 62.657 1.00 21.05 24 VAL B N 1
ATOM 3801 C CA . VAL B 1 24 ? -42.223 -7.761 62.213 1.00 18.13 24 VAL B CA 1
ATOM 3802 C C . VAL B 1 24 ? -41.986 -6.943 63.476 1.00 20.89 24 VAL B C 1
ATOM 3803 O O . VAL B 1 24 ? -42.616 -7.235 64.499 1.00 22.21 24 VAL B O 1
ATOM 3807 N N . PRO B 1 25 ? -41.090 -5.955 63.484 1.00 18.03 25 PRO B N 1
ATOM 3808 C CA . PRO B 1 25 ? -40.904 -5.153 64.703 1.00 18.76 25 PRO B CA 1
ATOM 3809 C C 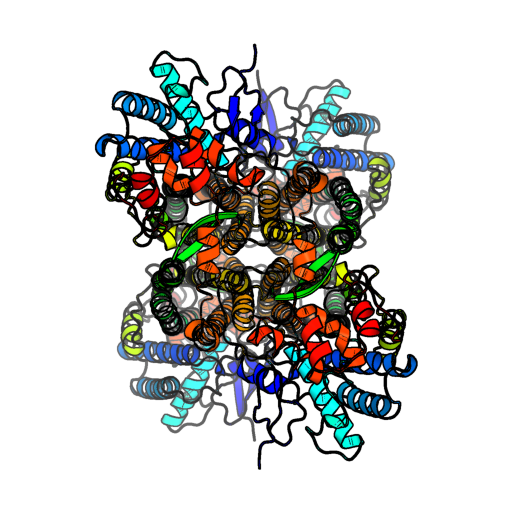. PRO B 1 25 ? -42.233 -4.560 65.149 1.00 18.39 25 PRO B C 1
ATOM 3810 O O . PRO B 1 25 ? -42.998 -4.033 64.337 1.00 23.89 25 PRO B O 1
ATOM 3814 N N . VAL B 1 26 ? -42.510 -4.666 66.454 1.00 21.68 26 VAL B N 1
ATOM 3815 C CA . VAL B 1 26 ? -43.864 -4.423 66.948 1.00 20.40 26 VAL B CA 1
ATOM 3816 C C . VAL B 1 26 ? -44.344 -3.013 66.616 1.00 25.88 26 VAL B C 1
ATOM 3817 O O . VAL B 1 26 ? -45.538 -2.805 66.368 1.00 23.42 26 VAL B O 1
ATOM 3821 N N . ASN B 1 27 ? -43.440 -2.033 66.576 1.00 23.02 27 ASN B N 1
ATOM 3822 C CA . ASN B 1 27 ? -43.834 -0.652 66.332 1.00 23.36 27 ASN B CA 1
ATOM 3823 C C . ASN B 1 27 ? -43.634 -0.211 64.886 1.00 22.30 27 ASN B C 1
ATOM 3824 O O . ASN B 1 27 ? -43.862 0.963 64.576 1.00 22.03 27 ASN B O 1
ATOM 3829 N N . ALA B 1 28 ? -43.221 -1.110 63.994 1.00 19.48 28 ALA B N 1
ATOM 3830 C CA . ALA B 1 28 ? -43.052 -0.744 62.593 1.00 19.08 28 ALA B CA 1
ATOM 3831 C C . ALA B 1 28 ? -44.401 -0.457 61.943 1.00 17.79 28 ALA B C 1
ATOM 3832 O O . ALA B 1 28 ? -45.386 -1.158 62.190 1.00 18.98 28 ALA B O 1
ATOM 3834 N N . TYR B 1 29 ? -44.450 0.586 61.102 1.00 15.94 29 TYR B N 1
ATOM 3835 C CA . TYR B 1 29 ? -45.654 0.801 60.305 1.00 16.79 29 TYR B CA 1
ATOM 3836 C C . TYR B 1 29 ? -45.684 -0.066 59.058 1.00 15.23 29 TYR B C 1
ATOM 3837 O O . TYR B 1 29 ? -46.760 -0.264 58.489 1.00 17.00 29 TYR B O 1
ATOM 3846 N N . TYR B 1 30 ? -44.535 -0.557 58.603 1.00 14.49 30 TYR B N 1
ATOM 3847 C CA . TYR B 1 30 ? -44.539 -1.510 57.510 1.00 13.93 30 TYR B CA 1
ATOM 3848 C C . TYR B 1 30 ? -44.934 -2.885 58.055 1.00 14.37 30 TYR B C 1
ATOM 3849 O O . TYR B 1 30 ? -45.068 -3.081 59.269 1.00 17.21 30 TYR B O 1
ATOM 3858 N N . GLY B 1 31 ? -45.158 -3.832 57.145 1.00 14.86 31 GLY B N 1
ATOM 3859 C CA . GLY B 1 31 ? -45.636 -5.150 57.527 1.00 15.54 31 GLY B CA 1
ATOM 3860 C C . GLY B 1 31 ? -44.789 -6.276 56.968 1.00 17.32 31 GLY B C 1
ATOM 3861 O O . GLY B 1 31 ? -43.624 -6.067 56.615 1.00 16.10 31 GLY B O 1
ATOM 3862 N N . VAL B 1 32 ? -45.378 -7.471 56.862 1.00 16.14 32 VAL B N 1
ATOM 3863 C CA . VAL B 1 32 ? -44.601 -8.672 56.549 1.00 15.14 32 VAL B CA 1
ATOM 3864 C C . VAL B 1 32 ? -43.949 -8.570 55.174 1.00 15.54 32 VAL B C 1
ATOM 3865 O O . VAL B 1 32 ? -42.809 -9.010 54.983 1.00 14.33 32 VAL B O 1
ATOM 3869 N N . GLN B 1 33 ? -44.654 -8.015 54.184 1.00 13.76 33 GLN B N 1
ATOM 3870 C CA . GLN B 1 33 ? -44.080 -8.037 52.842 1.00 13.40 33 GLN B CA 1
ATOM 3871 C C . GLN B 1 33 ? -42.911 -7.071 52.732 1.00 13.46 33 GLN B C 1
ATOM 3872 O O . GLN B 1 33 ? -41.926 -7.370 52.049 1.00 14.21 33 GLN B O 1
ATOM 3878 N N . THR B 1 34 ? -42.974 -5.942 53.443 1.00 13.22 34 THR B N 1
ATOM 3879 C CA . THR B 1 34 ? -41.819 -5.054 53.501 1.00 14.72 34 THR B CA 1
ATOM 3880 C C . THR B 1 34 ? -40.662 -5.716 54.232 1.00 13.83 34 THR B C 1
ATOM 3881 O O . THR B 1 34 ? -39.505 -5.596 53.812 1.00 13.69 34 THR B O 1
ATOM 3885 N N . GLN B 1 35 ? -40.951 -6.403 55.339 1.00 14.16 35 GLN B N 1
ATOM 3886 C CA . GLN B 1 35 ? -39.899 -7.103 56.066 1.00 13.23 35 GLN B CA 1
ATOM 3887 C C . GLN B 1 35 ? -39.198 -8.120 55.179 1.00 15.53 35 GLN B C 1
ATOM 3888 O O . GLN B 1 35 ? -37.966 -8.238 55.214 1.00 13.93 35 GLN B O 1
ATOM 3894 N N . ARG B 1 36 ? -39.963 -8.878 54.387 1.00 12.42 36 ARG B N 1
ATOM 3895 C CA . ARG B 1 36 ? -39.327 -9.833 53.483 1.00 11.92 36 ARG B CA 1
ATOM 3896 C C . ARG B 1 36 ? -38.399 -9.128 52.506 1.00 12.98 36 ARG B C 1
ATOM 3897 O O . ARG B 1 36 ? -37.286 -9.602 52.254 1.00 14.21 36 ARG B O 1
ATOM 3905 N N . ALA B 1 37 ? -38.838 -7.993 51.954 1.00 12.40 37 ALA B N 1
ATOM 3906 C CA . ALA B 1 37 ? -38.001 -7.252 51.006 1.00 10.92 37 ALA B CA 1
ATOM 3907 C C . ALA B 1 37 ? -36.734 -6.732 51.671 1.00 12.49 37 ALA B C 1
ATOM 3908 O O . ALA B 1 37 ? -35.662 -6.709 51.048 1.00 12.73 37 ALA B O 1
ATOM 3910 N N . ILE B 1 38 ? -36.839 -6.281 52.923 1.00 12.48 38 ILE B N 1
ATOM 3911 C CA . ILE B 1 38 ? -35.647 -5.879 53.672 1.00 12.15 38 ILE B CA 1
ATOM 3912 C C . ILE B 1 38 ? -34.672 -7.045 53.767 1.00 14.34 38 ILE B C 1
ATOM 3913 O O . ILE B 1 38 ? -33.463 -6.893 53.545 1.00 14.69 38 ILE B O 1
ATOM 3918 N N . ASP B 1 39 ? -35.194 -8.233 54.092 1.00 13.69 39 ASP B N 1
ATOM 3919 C CA . ASP B 1 39 ? -34.362 -9.424 54.236 1.00 13.24 39 ASP B CA 1
ATOM 3920 C C . ASP B 1 39 ? -33.788 -9.868 52.894 1.00 11.53 39 ASP B C 1
ATOM 3921 O O . ASP B 1 39 ? -32.659 -10.369 52.838 1.00 14.99 39 ASP B O 1
ATOM 3926 N N . ASN B 1 40 ? -34.550 -9.694 51.808 1.00 12.48 40 ASN B N 1
ATOM 3927 C CA . ASN B 1 40 ? -34.192 -10.312 50.535 1.00 12.89 40 ASN B CA 1
ATOM 3928 C C . ASN B 1 40 ? -33.172 -9.508 49.742 1.00 11.25 40 ASN B C 1
ATOM 3929 O O . ASN B 1 40 ? -32.408 -10.096 48.964 1.00 13.38 40 ASN B O 1
ATOM 3934 N N . PHE B 1 41 ? -33.150 -8.185 49.888 1.00 10.57 41 PHE B N 1
ATOM 3935 C CA . PHE B 1 41 ? -32.353 -7.338 48.999 1.00 11.30 41 PHE B CA 1
ATOM 3936 C C . PHE B 1 41 ? -31.421 -6.492 49.853 1.00 12.30 41 PHE B C 1
ATOM 3937 O O . PHE B 1 41 ? -31.780 -5.408 50.317 1.00 14.50 41 PHE B O 1
ATOM 3945 N N . LYS B 1 42 ? -30.218 -7.007 50.077 1.00 11.87 42 LYS B N 1
ATOM 3946 C CA . LYS B 1 42 ? -29.182 -6.306 50.827 1.00 12.40 42 LYS B CA 1
ATOM 3947 C C . LYS B 1 42 ? -28.031 -6.060 49.859 1.00 12.18 42 LYS B C 1
ATOM 3948 O O . LYS B 1 42 ? -27.010 -6.746 49.891 1.00 14.46 42 LYS B O 1
ATOM 3954 N N . ILE B 1 43 ? -28.213 -5.074 48.987 1.00 11.53 43 ILE B N 1
ATOM 3955 C CA . ILE B 1 43 ? -27.299 -4.815 47.876 1.00 11.90 43 ILE B CA 1
ATOM 3956 C C . ILE B 1 43 ? -26.465 -3.564 48.122 1.00 11.64 43 ILE B C 1
ATOM 3957 O O . ILE B 1 43 ? -25.233 -3.596 48.045 1.00 12.54 43 ILE B O 1
ATOM 3962 N N . SER B 1 44 ? -27.129 -2.450 48.419 1.00 12.11 44 SER B N 1
ATOM 3963 C CA . SER B 1 44 ? -26.537 -1.117 48.395 1.00 12.83 44 SER B CA 1
ATOM 3964 C C . SER B 1 44 ? -26.801 -0.396 49.708 1.00 15.57 44 SER B C 1
ATOM 3965 O O . SER B 1 44 ? -27.484 -0.907 50.602 1.00 15.18 44 SER B O 1
ATOM 3968 N N . ASN B 1 45 ? -26.240 0.812 49.812 1.00 13.68 45 ASN B N 1
ATOM 3969 C CA A ASN B 1 45 ? -26.497 1.722 50.917 0.53 14.45 45 ASN B CA 1
ATOM 3970 C CA B ASN B 1 45 ? -26.520 1.711 50.924 0.47 14.42 45 ASN B CA 1
ATOM 3971 C C . ASN B 1 45 ? -27.531 2.787 50.552 1.00 16.18 45 ASN B C 1
ATOM 3972 O O . ASN B 1 45 ? -27.593 3.834 51.205 1.00 20.06 45 ASN B O 1
ATOM 3981 N N . ASP B 1 46 ? -28.335 2.542 49.525 1.00 12.67 46 ASP B N 1
ATOM 3982 C CA . ASP B 1 46 ? -29.309 3.495 49.014 1.00 11.45 46 ASP B CA 1
ATOM 3983 C C . ASP B 1 46 ? -30.693 2.899 49.241 1.00 13.97 46 ASP B C 1
ATOM 3984 O O . ASP B 1 46 ? -31.008 1.845 48.680 1.00 13.94 46 ASP B O 1
ATOM 3989 N N . HIS B 1 47 ? -31.511 3.546 50.079 1.00 11.62 47 HIS B N 1
ATOM 3990 C CA . HIS B 1 47 ? -32.813 2.987 50.424 1.00 12.42 47 HIS B CA 1
ATOM 3991 C C . HIS B 1 47 ? -33.914 3.993 50.122 1.00 13.02 47 HIS B C 1
ATOM 3992 O O . HIS B 1 47 ? -33.658 5.181 49.949 1.00 13.29 47 HIS B O 1
ATOM 3999 N N . LEU B 1 48 ? -35.151 3.493 50.035 1.00 13.59 48 LEU B N 1
ATOM 4000 C CA . LEU B 1 48 ? -36.264 4.348 49.634 1.00 11.32 48 LEU B CA 1
ATOM 4001 C C . LEU B 1 48 ? -36.412 5.546 50.563 1.00 11.91 48 LEU B C 1
ATOM 4002 O O . LEU B 1 48 ? -36.764 6.641 50.113 1.00 12.45 48 LEU B O 1
ATOM 4007 N N . SER B 1 49 ? -36.110 5.358 51.850 1.00 11.90 49 SER B N 1
ATOM 4008 C CA . SER B 1 49 ? -36.195 6.427 52.838 1.00 15.28 49 SER B CA 1
ATOM 4009 C C . SER B 1 49 ? -35.305 7.614 52.496 1.00 13.74 49 SER B C 1
ATOM 4010 O O . SER B 1 49 ? -35.521 8.707 53.034 1.00 16.22 49 SER B O 1
ATOM 4013 N N . ASP B 1 50 ? -34.307 7.419 51.631 1.00 15.32 50 ASP B N 1
ATOM 4014 C CA . ASP B 1 50 ? -33.412 8.488 51.200 1.00 15.54 50 ASP B CA 1
ATOM 4015 C C . ASP B 1 50 ? -33.979 9.318 50.060 1.00 12.38 50 ASP B C 1
ATOM 4016 O O . ASP B 1 50 ? -33.283 10.218 49.573 1.00 14.62 50 ASP B O 1
ATOM 4021 N N . HIS B 1 51 ? -35.200 9.032 49.603 1.00 12.69 51 HIS B N 1
ATOM 4022 C CA . HIS B 1 51 ? -35.766 9.665 48.411 1.00 12.82 51 HIS B CA 1
ATOM 4023 C C . HIS B 1 51 ? -37.149 10.216 48.723 1.00 15.30 51 HIS B C 1
ATOM 4024 O O . HIS B 1 51 ? -38.175 9.618 48.358 1.00 13.78 51 HIS B O 1
ATOM 4031 N N . PRO B 1 52 ? -37.212 11.379 49.371 1.00 13.89 52 PRO B N 1
ATOM 4032 C CA . PRO B 1 52 ? -38.517 11.908 49.815 1.00 11.93 52 PRO B CA 1
ATOM 4033 C C . PRO B 1 52 ? -39.510 12.182 48.695 1.00 14.32 52 PRO B C 1
ATOM 4034 O O . PRO B 1 52 ? -40.719 12.020 48.915 1.00 14.81 52 PRO B O 1
ATOM 4038 N N . GLU B 1 53 ? -39.060 12.617 47.513 1.00 12.16 53 GLU B N 1
ATOM 4039 C CA . GLU B 1 53 ? -39.998 12.875 46.421 1.00 12.21 53 GLU B CA 1
ATOM 4040 C C . GLU B 1 53 ? -40.654 11.594 45.925 1.00 13.08 53 GLU B C 1
ATOM 4041 O O . GLU B 1 53 ? -41.806 11.616 45.475 1.00 13.71 53 GLU B O 1
ATOM 4047 N N . PHE B 1 54 ? -39.928 10.479 45.993 1.00 12.48 54 PHE B N 1
ATOM 4048 C CA . PHE B 1 54 ? -40.455 9.180 45.593 1.00 11.98 54 PHE B CA 1
ATOM 4049 C C . PHE B 1 54 ? -41.522 8.702 46.579 1.00 12.79 54 PHE B C 1
ATOM 4050 O O . PHE B 1 54 ? -42.608 8.265 46.182 1.00 13.20 54 PHE B O 1
ATOM 4058 N N . ILE B 1 55 ? -41.239 8.810 47.876 1.00 11.30 55 ILE B N 1
ATOM 4059 C CA . ILE B 1 55 ? -42.220 8.451 48.898 1.00 12.14 55 ILE B CA 1
ATOM 4060 C C . ILE B 1 55 ? -43.456 9.346 48.798 1.00 13.81 55 ILE B C 1
ATOM 4061 O O . ILE B 1 55 ? -44.598 8.867 48.837 1.00 14.37 55 ILE B O 1
ATOM 4066 N N . LYS B 1 56 ? -43.241 10.657 48.653 1.00 13.38 56 LYS B N 1
ATOM 4067 C CA . LYS B 1 56 ? -44.352 11.595 48.500 1.00 14.20 56 LYS B CA 1
ATOM 4068 C C . LYS B 1 56 ? -45.233 11.222 47.311 1.00 14.11 56 LYS B C 1
ATOM 4069 O O . LYS B 1 56 ? -46.467 11.285 47.400 1.00 13.71 56 LYS B O 1
ATOM 4075 N N . ALA B 1 57 ? -44.616 10.835 46.189 1.00 14.34 57 ALA B N 1
ATOM 4076 C CA . ALA B 1 57 ? -45.384 10.475 45.003 1.00 14.16 57 ALA B CA 1
ATOM 4077 C C . ALA B 1 57 ? -46.248 9.246 45.255 1.00 13.55 57 ALA B C 1
ATOM 4078 O O . ALA B 1 57 ? -47.397 9.187 44.799 1.00 14.30 57 ALA B O 1
ATOM 4080 N N . PHE B 1 58 ? -45.721 8.257 45.983 1.00 12.58 58 PHE B N 1
ATOM 4081 C CA . PHE B 1 58 ? -46.540 7.102 46.349 1.00 13.41 58 PHE B CA 1
ATOM 4082 C C . PHE B 1 58 ? -47.757 7.529 47.158 1.00 14.37 58 PHE B C 1
ATOM 4083 O O . PHE B 1 58 ? -48.861 7.001 46.962 1.00 13.96 58 PHE B O 1
ATOM 4091 N N . ALA B 1 59 ? -47.576 8.487 48.069 1.00 11.96 59 ALA B N 1
ATOM 4092 C CA . ALA B 1 59 ? -48.697 8.964 48.874 1.00 12.19 59 ALA B CA 1
ATOM 4093 C C . ALA B 1 59 ? -49.725 9.709 48.023 1.00 15.42 59 ALA B C 1
ATOM 4094 O O . ALA B 1 59 ? -50.936 9.583 48.263 1.00 15.75 59 ALA B O 1
ATOM 4096 N N . PHE B 1 60 ? -49.276 10.508 47.040 1.00 14.32 60 PHE B N 1
ATOM 4097 C CA . PHE B 1 60 ? -50.218 11.125 46.102 1.00 14.01 60 PHE B CA 1
ATOM 4098 C C . PHE B 1 60 ? -51.063 10.061 45.416 1.00 13.13 60 PHE B C 1
ATOM 4099 O O . PHE B 1 60 ? -52.291 10.189 45.306 1.00 13.46 60 PHE B O 1
ATOM 4107 N N . VAL B 1 61 ? -50.398 9.025 44.892 1.00 15.49 61 VAL B N 1
ATOM 4108 C CA . VAL B 1 61 ? -51.081 7.978 44.134 1.00 13.58 61 VAL B CA 1
ATOM 4109 C C . VAL B 1 61 ? -52.109 7.274 45.008 1.00 15.70 61 VAL B C 1
ATOM 4110 O O . VAL B 1 61 ? -53.257 7.059 44.596 1.00 14.80 61 VAL B O 1
ATOM 4114 N N . LYS B 1 62 ? -51.720 6.912 46.232 1.00 13.55 62 LYS B N 1
ATOM 4115 C CA . LYS B 1 62 ? -52.653 6.184 47.095 1.00 11.77 62 LYS B CA 1
ATOM 4116 C C . LYS B 1 62 ? -53.816 7.066 47.537 1.00 15.23 62 LYS B C 1
ATOM 4117 O O . LYS B 1 62 ? -54.949 6.584 47.667 1.00 16.40 62 LYS B O 1
ATOM 4123 N N . LYS B 1 63 ? -53.566 8.354 47.779 1.00 14.41 63 LYS B N 1
ATOM 4124 C CA . LYS B 1 63 ? -54.670 9.239 48.141 1.00 14.85 63 LYS B CA 1
ATOM 4125 C C . LYS B 1 63 ? -55.654 9.387 46.989 1.00 13.83 63 LYS B C 1
ATOM 4126 O O . LYS B 1 63 ? -56.877 9.362 47.198 1.00 15.23 63 LYS B O 1
ATOM 4132 N N . ALA B 1 64 ? -55.139 9.530 45.766 1.00 14.96 64 ALA B N 1
ATOM 4133 C CA . ALA B 1 64 ? -56.005 9.700 44.605 1.00 14.24 64 ALA B CA 1
ATOM 4134 C C . ALA B 1 64 ? -56.806 8.441 44.324 1.00 15.81 64 ALA B C 1
ATOM 4135 O O . ALA B 1 64 ? -57.996 8.520 43.995 1.00 15.21 64 ALA B O 1
ATOM 4137 N N . ALA B 1 65 ? -56.170 7.271 44.432 1.00 14.14 65 ALA B N 1
ATOM 4138 C CA . ALA B 1 65 ? -56.894 6.027 44.189 1.00 13.08 65 ALA B CA 1
ATOM 4139 C C . ALA B 1 65 ? -58.010 5.840 45.210 1.00 15.67 65 ALA B C 1
ATOM 4140 O O . ALA B 1 65 ? -59.139 5.483 44.853 1.00 15.79 65 ALA B O 1
ATOM 4142 N N . ALA B 1 66 ? -57.720 6.090 46.487 1.00 14.27 66 ALA B N 1
ATOM 4143 C CA . ALA B 1 66 ? -58.764 5.962 47.504 1.00 16.64 66 ALA B CA 1
ATOM 4144 C C . ALA B 1 66 ? -59.909 6.941 47.254 1.00 17.21 66 ALA B C 1
ATOM 4145 O O . ALA B 1 66 ? -61.083 6.568 47.342 1.00 15.78 66 ALA B O 1
ATOM 4147 N N . GLN B 1 67 ? -59.592 8.200 46.945 1.00 16.60 67 GLN B N 1
ATOM 4148 C CA A GLN B 1 67 ? -60.652 9.168 46.689 0.64 16.03 67 GLN B CA 1
ATOM 4149 C CA B GLN B 1 67 ? -60.643 9.176 46.680 0.36 16.15 67 GLN B CA 1
ATOM 4150 C C . GLN B 1 67 ? -61.524 8.730 45.520 1.00 15.74 67 GLN B C 1
ATOM 4151 O O . GLN B 1 67 ? -62.756 8.870 45.569 1.00 16.40 67 GLN B O 1
ATOM 4162 N N . THR B 1 68 ? -60.910 8.182 44.470 1.00 15.79 68 THR B N 1
ATOM 4163 C CA . THR B 1 68 ? -61.660 7.727 43.304 1.00 16.02 68 THR B CA 1
ATOM 4164 C C . THR B 1 68 ? -62.516 6.517 43.651 1.00 15.67 68 THR B C 1
ATOM 4165 O O . THR B 1 68 ? -63.689 6.438 43.257 1.00 16.30 68 THR B O 1
ATOM 4169 N N . ASN B 1 69 ? -61.946 5.562 44.390 1.00 15.26 69 ASN B N 1
ATOM 4170 C CA . ASN B 1 69 ? -62.729 4.409 44.822 1.00 15.64 69 ASN B CA 1
ATOM 4171 C C . ASN B 1 69 ? -63.920 4.840 45.668 1.00 16.41 69 ASN B C 1
ATOM 4172 O O . ASN B 1 69 ? -65.026 4.300 45.527 1.00 17.03 69 ASN B O 1
ATOM 4177 N N . PHE B 1 70 ? -63.719 5.821 46.549 1.00 16.50 70 PHE B N 1
ATOM 4178 C CA . PHE B 1 70 ? -64.832 6.364 47.317 1.00 17.43 70 PHE B CA 1
ATOM 4179 C C . PHE B 1 70 ? -65.889 6.985 46.406 1.00 18.04 70 PHE B C 1
ATOM 4180 O O . PHE B 1 70 ? -67.088 6.722 46.560 1.00 18.86 70 PHE B O 1
ATOM 4188 N N . GLU B 1 71 ? -65.461 7.823 45.456 1.00 17.79 71 GLU B N 1
ATOM 4189 C CA . GLU B 1 71 ? -66.414 8.508 44.586 1.00 18.52 71 GLU B CA 1
AT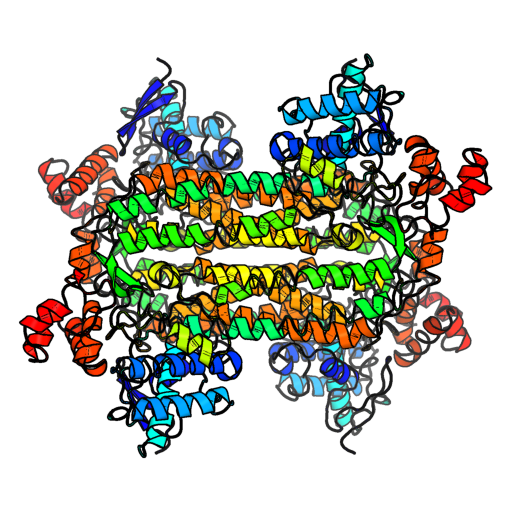OM 4190 C C . GLU B 1 71 ? -67.211 7.527 43.729 1.00 18.74 71 GLU B C 1
ATOM 4191 O O . GLU B 1 71 ? -68.355 7.812 43.359 1.00 19.60 71 GLU B O 1
ATOM 4197 N N . LEU B 1 72 ? -66.635 6.369 43.411 1.00 18.09 72 LEU B N 1
ATOM 4198 C CA . LEU B 1 72 ? -67.326 5.366 42.614 1.00 18.38 72 LEU B CA 1
ATOM 4199 C C . LEU B 1 72 ? -68.189 4.432 43.452 1.00 18.89 72 LEU B C 1
ATOM 4200 O O . LEU B 1 72 ? -68.852 3.553 42.890 1.00 22.18 72 LEU B O 1
ATOM 4205 N N . GLY B 1 73 ? -68.209 4.606 44.771 1.00 19.05 73 GLY B N 1
ATOM 4206 C CA . GLY B 1 73 ? -69.016 3.766 45.631 1.00 19.72 73 GLY B CA 1
ATOM 4207 C C . GLY B 1 73 ? -68.361 2.475 46.056 1.00 19.35 73 GLY B C 1
ATOM 4208 O O . GLY B 1 73 ? -69.050 1.601 46.595 1.00 20.58 73 GLY B O 1
ATOM 4209 N N . LEU B 1 74 ? -67.055 2.333 45.843 1.00 18.42 74 LEU B N 1
ATOM 4210 C CA . LEU B 1 74 ? -66.340 1.087 46.092 1.00 19.92 74 LEU B CA 1
ATOM 4211 C C . LEU B 1 74 ? -65.615 1.054 47.432 1.00 19.14 74 LEU B C 1
ATOM 4212 O O . LEU B 1 74 ? -65.169 -0.023 47.849 1.00 18.88 74 LEU B O 1
ATOM 4217 N N . LEU B 1 75 ? -65.478 2.193 48.110 1.00 20.20 75 LEU B N 1
ATOM 4218 C CA . LEU B 1 75 ? -64.674 2.285 49.325 1.00 17.85 75 LEU B CA 1
ATOM 4219 C C . LEU B 1 75 ? -65.438 3.082 50.372 1.00 20.44 75 LEU B C 1
ATOM 4220 O O . LEU B 1 75 ? -65.983 4.149 50.070 1.00 21.92 75 LEU B O 1
ATOM 4225 N N . ASP B 1 76 ? -65.476 2.550 51.593 1.00 19.36 76 ASP B N 1
ATOM 4226 C CA . ASP B 1 76 ? -66.171 3.189 52.706 1.00 24.48 76 ASP B CA 1
ATOM 4227 C C . ASP B 1 76 ? -65.630 4.594 52.963 1.00 20.17 76 ASP B C 1
ATOM 4228 O O . ASP B 1 76 ? -64.430 4.850 52.842 1.00 21.54 76 ASP B O 1
ATOM 4233 N N . GLU B 1 77 ? -66.537 5.506 53.330 1.00 21.80 77 GLU B N 1
ATOM 4234 C CA . GLU B 1 77 ? -66.164 6.899 53.559 1.00 23.20 77 GLU B CA 1
ATOM 4235 C C . GLU B 1 77 ? -65.122 7.034 54.666 1.00 21.11 77 GLU B C 1
ATOM 4236 O O . GLU B 1 77 ? -64.193 7.841 54.556 1.00 22.10 77 GLU B O 1
ATOM 4242 N N . ILE B 1 78 ? -65.264 6.262 55.747 1.00 24.38 78 ILE B N 1
ATOM 4243 C CA . ILE B 1 78 ? -64.341 6.402 56.871 1.00 23.55 78 ILE B CA 1
ATOM 4244 C C . ILE B 1 78 ? -62.955 5.887 56.505 1.00 23.22 78 ILE B C 1
ATOM 4245 O O . ILE B 1 78 ? -61.939 6.496 56.865 1.00 21.84 78 ILE B O 1
ATOM 4250 N N . ILE B 1 79 ? -62.882 4.758 55.792 1.00 21.26 79 ILE B N 1
ATOM 4251 C CA . ILE B 1 79 ? -61.578 4.250 55.369 1.00 19.53 79 ILE B CA 1
ATOM 4252 C C . ILE B 1 79 ? -60.906 5.231 54.414 1.00 20.45 79 ILE B C 1
ATOM 4253 O O . ILE B 1 79 ? -59.703 5.497 54.526 1.00 21.27 79 ILE B O 1
ATOM 4258 N N . ASN B 1 80 ? -61.674 5.809 53.480 1.00 18.05 80 ASN B N 1
ATOM 4259 C CA . ASN B 1 80 ? -61.111 6.818 52.585 1.00 17.10 80 ASN B CA 1
ATOM 4260 C C . ASN B 1 80 ? -60.555 8.003 53.368 1.00 20.09 80 ASN B C 1
ATOM 4261 O O . ASN B 1 80 ? -59.439 8.470 53.104 1.00 18.48 80 ASN B O 1
ATOM 4266 N N . LYS B 1 81 ? -61.330 8.509 54.328 1.00 20.83 81 LYS B N 1
ATOM 4267 C CA . LYS B 1 81 ? -60.887 9.641 55.133 1.00 20.82 81 LYS B CA 1
ATOM 4268 C C . LYS B 1 81 ? -59.565 9.347 55.832 1.00 21.95 81 LYS B C 1
ATOM 4269 O O . LYS B 1 81 ? -58.666 10.194 55.857 1.00 18.83 81 LYS B O 1
ATOM 4275 N N . ASN B 1 82 ? -59.418 8.150 56.397 1.00 20.21 82 ASN B N 1
ATOM 4276 C CA . ASN B 1 82 ? -58.208 7.864 57.163 1.00 19.30 82 ASN B CA 1
ATOM 4277 C C . ASN B 1 82 ? -57.015 7.523 56.271 1.00 19.00 82 ASN B C 1
ATOM 4278 O O . ASN B 1 82 ? -55.876 7.861 56.616 1.00 20.75 82 ASN B O 1
ATOM 4283 N N . ILE B 1 83 ? -57.243 6.864 55.134 1.00 19.48 83 ILE B N 1
ATOM 4284 C CA . ILE B 1 83 ? -56.185 6.736 54.137 1.00 17.84 83 ILE B CA 1
ATOM 4285 C C . ILE B 1 83 ? -55.691 8.119 53.732 1.00 16.68 83 ILE B C 1
ATOM 4286 O O . ILE B 1 83 ? -54.484 8.377 53.669 1.00 17.69 83 ILE B O 1
ATOM 4291 N N . ALA B 1 84 ? -56.627 9.039 53.477 1.00 18.12 84 ALA B N 1
ATOM 4292 C CA . ALA B 1 84 ? -56.238 10.381 53.051 1.00 17.40 84 ALA B CA 1
ATOM 4293 C C . ALA B 1 84 ? -55.400 11.075 54.117 1.00 19.80 84 ALA B C 1
ATOM 4294 O O . ALA B 1 84 ? -54.378 11.703 53.804 1.00 18.85 84 ALA B O 1
ATOM 4296 N N . THR B 1 85 ? -55.811 10.967 55.384 1.00 18.64 85 THR B N 1
ATOM 4297 C CA . THR B 1 85 ? -55.047 11.581 56.465 1.00 19.44 85 THR B CA 1
ATOM 4298 C C . THR B 1 85 ? -53.651 10.983 56.544 1.00 19.98 85 THR B C 1
ATOM 4299 O O . THR B 1 85 ? -52.660 11.711 56.667 1.00 18.29 85 THR B O 1
ATOM 4303 N N . ALA B 1 86 ? -53.549 9.657 56.453 1.00 18.39 86 ALA B N 1
ATOM 4304 C CA . ALA B 1 86 ? -52.235 9.024 56.473 1.00 16.73 86 ALA B CA 1
ATOM 4305 C C . ALA B 1 86 ? -51.372 9.490 55.305 1.00 17.51 86 ALA B C 1
ATOM 4306 O O . ALA B 1 86 ? -50.178 9.773 55.478 1.00 16.78 86 ALA B O 1
ATOM 4308 N N . CYS B 1 87 ? -51.953 9.577 54.105 1.00 14.53 87 CYS B N 1
ATOM 4309 C CA . CYS B 1 87 ? -51.197 10.069 52.955 1.00 16.21 87 CYS B CA 1
ATOM 4310 C C . CYS B 1 87 ? -50.754 11.514 53.162 1.00 16.31 87 CYS B C 1
ATOM 4311 O O . CYS B 1 87 ? -49.621 11.878 52.823 1.00 16.98 87 CYS B O 1
ATOM 4314 N N . ASP B 1 88 ? -51.641 12.358 53.699 1.00 17.09 88 ASP B N 1
ATOM 4315 C CA . ASP B 1 88 ? -51.278 13.750 53.954 1.00 18.36 88 ASP B CA 1
ATOM 4316 C C . ASP B 1 88 ? -50.064 13.849 54.868 1.00 17.28 88 ASP B C 1
ATOM 4317 O O . ASP B 1 88 ? -49.186 14.696 54.654 1.00 19.33 88 ASP B O 1
ATOM 4322 N N . GLU B 1 89 ? -50.000 12.995 55.897 1.00 16.74 89 GLU B N 1
ATOM 4323 C CA . GLU B 1 89 ? -48.852 12.999 56.802 1.00 15.32 89 GLU B CA 1
ATOM 4324 C C . GLU B 1 89 ? -47.566 12.638 56.066 1.00 15.82 89 GLU B C 1
ATOM 4325 O O . GLU B 1 89 ? -46.518 13.258 56.291 1.00 17.33 89 GLU B O 1
ATOM 4331 N N . ILE B 1 90 ? -47.625 11.632 55.191 1.00 15.51 90 ILE B N 1
ATOM 4332 C CA . ILE B 1 90 ? -46.446 11.233 54.427 1.00 14.69 90 ILE B CA 1
ATOM 4333 C C . ILE B 1 90 ? -46.035 12.340 53.461 1.00 15.03 90 ILE B C 1
ATOM 4334 O O . ILE B 1 90 ? -44.845 12.645 53.315 1.00 16.53 90 ILE B O 1
ATOM 4339 N N . ILE B 1 91 ? -47.011 12.963 52.799 1.00 15.62 91 ILE B N 1
ATOM 4340 C CA . ILE B 1 91 ? -46.727 14.085 51.909 1.00 15.91 91 ILE B CA 1
ATOM 4341 C C . ILE B 1 91 ? -46.028 15.205 52.672 1.00 20.65 91 ILE B C 1
ATOM 4342 O O . ILE B 1 91 ? -45.095 15.843 52.161 1.00 19.61 91 ILE B O 1
ATOM 4347 N N . ALA B 1 92 ? -46.455 15.449 53.912 1.00 18.95 92 ALA B N 1
ATOM 4348 C CA . ALA B 1 92 ? -45.867 16.472 54.769 1.00 19.96 92 ALA B CA 1
ATOM 4349 C C . ALA B 1 92 ? -44.489 16.089 55.301 1.00 19.94 92 ALA B C 1
ATOM 4350 O O . ALA B 1 92 ? -43.876 16.905 56.002 1.00 24.86 92 ALA B O 1
ATOM 4352 N N . GLY B 1 93 ? -44.005 14.880 55.028 1.00 19.82 93 GLY B N 1
ATOM 4353 C CA . GLY B 1 93 ? -42.662 14.482 55.407 1.00 20.45 93 GLY B CA 1
ATOM 4354 C C . GLY B 1 93 ? -42.569 13.495 56.551 1.00 27.42 93 GLY B C 1
ATOM 4355 O O . GLY B 1 93 ? -41.450 13.159 56.961 1.00 26.51 93 GLY B O 1
ATOM 4356 N N . LYS B 1 94 ? -43.691 13.006 57.068 1.00 21.93 94 LYS B N 1
ATOM 4357 C CA . LYS B 1 94 ? -43.691 12.099 58.207 1.00 17.11 94 LYS B CA 1
ATOM 4358 C C . LYS B 1 94 ? -43.563 10.647 57.761 1.00 18.20 94 LYS B C 1
ATOM 4359 O O . LYS B 1 94 ? -43.982 10.273 56.664 1.00 18.97 94 LYS B O 1
ATOM 4365 N N . MET B 1 95 ? -42.985 9.828 58.644 1.00 18.18 95 MET B N 1
ATOM 4366 C CA . MET B 1 95 ? -42.936 8.374 58.511 1.00 15.51 95 MET B CA 1
ATOM 4367 C C . MET B 1 95 ? -42.080 7.897 57.344 1.00 15.99 95 MET B C 1
ATOM 4368 O O . MET B 1 95 ? -42.243 6.761 56.877 1.00 16.23 95 MET B O 1
ATOM 4373 N N . HIS B 1 96 ? -41.134 8.709 56.871 1.00 16.36 96 HIS B N 1
ATOM 4374 C CA . HIS B 1 96 ? -40.301 8.247 55.770 1.00 17.46 96 HIS B CA 1
ATOM 4375 C C . HIS B 1 96 ? -39.334 7.156 56.205 1.00 16.77 96 HIS B C 1
ATOM 4376 O O . HIS B 1 96 ? -38.932 6.340 55.370 1.00 15.78 96 HIS B O 1
ATOM 4383 N N . LYS B 1 97 ? -38.996 7.080 57.496 1.00 17.40 97 LYS B N 1
ATOM 4384 C CA . LYS B 1 97 ? -38.149 5.984 57.962 1.00 15.39 97 LYS B CA 1
ATOM 4385 C C . LYS B 1 97 ? -38.846 4.631 57.884 1.00 18.16 97 LYS B C 1
ATOM 4386 O O . LYS B 1 97 ? -38.177 3.597 58.015 1.00 17.28 97 LYS B O 1
ATOM 4392 N N . GLU B 1 98 ? -40.160 4.611 57.670 1.00 15.59 98 GLU B N 1
ATOM 4393 C CA . GLU B 1 98 ? -40.915 3.376 57.535 1.00 13.46 98 GLU B CA 1
ATOM 4394 C C . GLU B 1 98 ? -40.805 2.772 56.138 1.00 15.25 98 GLU B C 1
ATOM 4395 O O . GLU B 1 98 ? -41.514 1.805 55.846 1.00 13.60 98 GLU B O 1
ATOM 4401 N N . PHE B 1 99 ? -39.927 3.310 55.281 1.00 15.50 99 PHE B N 1
ATOM 4402 C CA . PHE B 1 99 ? -39.766 2.859 53.897 1.00 12.77 99 PHE B CA 1
ATOM 4403 C C . PHE B 1 99 ? -38.316 2.430 53.690 1.00 13.71 99 PHE B C 1
ATOM 4404 O O . PHE B 1 99 ? -37.536 3.144 53.044 1.00 14.85 99 PHE B O 1
ATOM 4412 N N . PRO B 1 100 ? -37.924 1.272 54.215 1.00 12.36 100 PRO B N 1
ATOM 4413 C CA . PRO B 1 100 ? -36.488 0.952 54.349 1.00 11.75 100 PRO B CA 1
ATOM 4414 C C . PRO B 1 100 ? -35.903 0.017 53.297 1.00 13.96 100 PRO B C 1
ATOM 4415 O O . PRO B 1 100 ? -34.754 -0.394 53.473 1.00 14.79 100 PRO B O 1
ATOM 4419 N N . THR B 1 101 ? -36.631 -0.319 52.234 1.00 12.69 101 THR B N 1
ATOM 4420 C CA . THR B 1 101 ? -36.096 -1.284 51.282 1.00 12.58 101 THR B CA 1
ATOM 4421 C C . THR B 1 101 ? -35.016 -0.674 50.380 1.00 15.07 101 THR B C 1
ATOM 4422 O O . THR B 1 101 ? -34.935 0.539 50.163 1.00 14.15 101 THR B O 1
ATOM 4426 N N . ASP B 1 102 ? -34.182 -1.562 49.851 1.00 12.59 102 ASP B N 1
ATOM 4427 C CA . ASP B 1 102 ? -33.087 -1.186 48.962 1.00 12.82 102 ASP B CA 1
ATOM 4428 C C . ASP B 1 102 ? -33.617 -0.621 47.649 1.00 10.95 102 ASP B C 1
ATOM 4429 O O . ASP B 1 102 ? -34.532 -1.178 47.039 1.00 12.17 102 ASP B O 1
ATOM 4434 N N . MET B 1 103 ? -33.009 0.476 47.184 1.00 10.20 103 MET B N 1
ATOM 4435 C CA . MET B 1 103 ? -33.370 0.986 45.862 1.00 12.43 103 MET B CA 1
ATOM 4436 C C . MET B 1 103 ? -33.048 -0.008 44.754 1.00 12.17 103 MET B C 1
ATOM 4437 O O . MET B 1 103 ? -33.663 0.057 43.681 1.00 13.15 103 MET B O 1
ATOM 4442 N N . ILE B 1 104 ? -32.110 -0.930 44.973 1.00 10.75 104 ILE B N 1
ATOM 4443 C CA . ILE B 1 104 ? -31.859 -2.008 44.024 1.00 11.02 104 ILE B CA 1
ATOM 4444 C C . ILE B 1 104 ? -32.522 -3.248 44.610 1.00 10.09 104 ILE B C 1
ATOM 4445 O O . ILE B 1 104 ? -32.016 -3.852 45.559 1.00 12.52 104 ILE B O 1
ATOM 4450 N N . GLN B 1 105 ? -33.673 -3.619 44.048 1.00 10.10 105 GLN B N 1
ATOM 4451 C CA . GLN B 1 105 ? -34.480 -4.702 44.597 1.00 10.63 105 GLN B CA 1
ATOM 4452 C C . GLN B 1 105 ? -35.142 -5.482 43.472 1.00 12.51 105 GLN B C 1
ATOM 4453 O O . GLN B 1 105 ? -35.445 -4.932 42.411 1.00 11.52 105 GLN B O 1
ATOM 4459 N N . GLY B 1 106 ? -35.373 -6.777 43.724 1.00 10.22 106 GLY B N 1
ATOM 4460 C CA . GLY B 1 106 ? -36.179 -7.581 42.829 1.00 11.80 106 GLY B CA 1
ATOM 4461 C C . GLY B 1 106 ? -37.654 -7.406 43.122 1.00 11.76 106 GLY B C 1
ATOM 4462 O O . GLY B 1 106 ? -38.032 -6.751 44.092 1.00 13.20 106 GLY B O 1
ATOM 4463 N N . GLY B 1 107 ? -38.488 -7.988 42.255 1.00 11.90 107 GLY B N 1
ATOM 4464 C CA . GLY B 1 107 ? -39.933 -7.866 42.391 1.00 11.50 107 GLY B CA 1
ATOM 4465 C C . GLY B 1 107 ? -40.572 -6.738 41.606 1.00 13.77 107 GLY B C 1
ATOM 4466 O O . GLY B 1 107 ? -41.796 -6.546 41.710 1.00 11.04 107 GLY B O 1
ATOM 4467 N N . ALA B 1 108 ? -39.785 -5.981 40.837 1.00 10.95 108 ALA B N 1
ATOM 4468 C CA . ALA B 1 108 ? -40.270 -5.019 39.852 1.00 9.96 108 ALA B CA 1
ATOM 4469 C C . ALA B 1 108 ? -41.007 -3.839 40.459 1.00 10.91 108 ALA B C 1
ATOM 4470 O O . ALA B 1 108 ? -41.737 -3.132 39.746 1.00 13.63 108 ALA B O 1
ATOM 4472 N N . GLY B 1 109 ? -40.822 -3.582 41.756 1.00 9.44 109 GLY B N 1
ATOM 4473 C CA . GLY B 1 109 ? -41.515 -2.505 42.433 1.00 10.71 109 GLY B CA 1
ATOM 4474 C C . GLY B 1 109 ? -42.583 -2.961 43.399 1.00 10.84 109 GLY B C 1
ATOM 4475 O O . GLY B 1 109 ? -43.070 -2.138 44.186 1.00 11.56 109 GLY B O 1
ATOM 4476 N N . THR B 1 110 ? -42.967 -4.239 43.359 1.00 11.92 110 THR B N 1
ATOM 4477 C CA . THR B 1 110 ? -44.014 -4.736 44.249 1.00 11.62 110 THR B CA 1
ATOM 4478 C C . THR B 1 110 ? -43.676 -4.459 45.710 1.00 11.42 110 THR B C 1
ATOM 4479 O O . THR B 1 110 ? -44.565 -4.124 46.505 1.00 12.01 110 THR B O 1
ATOM 4483 N N . SER B 1 111 ? -42.393 -4.571 46.077 1.00 10.77 111 SER B N 1
ATOM 4484 C CA . SER B 1 111 ? -42.008 -4.363 47.468 1.00 10.94 111 SER B CA 1
ATOM 4485 C C . SER B 1 111 ? -42.172 -2.908 47.885 1.00 12.41 111 SER B C 1
ATOM 4486 O O . SER B 1 111 ? -42.459 -2.636 49.057 1.00 16.36 111 SER B O 1
ATOM 4489 N N . MET B 1 112 ? -42.016 -1.960 46.954 1.00 11.10 112 MET B N 1
ATOM 4490 C CA . MET B 1 112 ? -42.283 -0.571 47.300 1.00 10.86 112 MET B CA 1
ATOM 4491 C C . MET B 1 112 ? -43.779 -0.292 47.355 1.00 11.30 112 MET B C 1
ATOM 4492 O O . MET B 1 112 ? -44.243 0.379 48.283 1.00 12.50 112 MET B O 1
ATOM 4497 N N . ASN B 1 113 ? -44.551 -0.814 46.394 1.00 11.04 113 ASN B N 1
ATOM 4498 C CA . ASN B 1 113 ? -46.004 -0.656 46.449 1.00 11.31 113 ASN B CA 1
ATOM 4499 C C . ASN B 1 113 ? -46.585 -1.251 47.730 1.00 12.56 113 ASN B C 1
ATOM 4500 O O . ASN B 1 113 ? -47.425 -0.629 48.393 1.00 11.96 113 ASN B O 1
ATOM 4505 N N . MET B 1 114 ? -46.151 -2.461 48.095 1.00 10.71 114 MET B N 1
ATOM 4506 C CA . MET B 1 114 ? -46.684 -3.079 49.302 1.00 13.80 114 MET B CA 1
ATOM 4507 C C . MET B 1 114 ? -46.208 -2.359 50.558 1.00 12.52 114 MET B C 1
ATOM 4508 O O . MET B 1 114 ? -46.932 -2.332 51.559 1.00 12.62 114 MET B O 1
ATOM 4513 N N . ASN B 1 115 ? -45.004 -1.776 50.529 1.00 12.54 115 ASN B N 1
ATOM 4514 C CA . ASN B 1 115 ? -44.549 -0.941 51.641 1.00 12.23 115 ASN B CA 1
ATOM 4515 C C . ASN B 1 115 ? -45.492 0.246 51.846 1.00 13.90 115 ASN B C 1
ATOM 4516 O O . ASN B 1 115 ? -45.884 0.558 52.980 1.00 14.49 115 ASN B O 1
ATOM 4521 N N . ALA B 1 116 ? -45.900 0.897 50.754 1.00 13.06 116 ALA B N 1
ATOM 4522 C CA . ALA B 1 116 ? -46.873 1.981 50.867 1.00 13.00 116 ALA B CA 1
ATOM 4523 C C . ALA B 1 116 ? -48.215 1.464 51.376 1.00 14.38 116 ALA B C 1
ATOM 4524 O O . ALA B 1 116 ? -48.832 2.076 52.261 1.00 13.23 116 ALA B O 1
ATOM 4526 N N . ASN B 1 117 ? -48.670 0.323 50.849 1.00 13.69 117 ASN B N 1
ATOM 4527 C CA . ASN B 1 117 ? -49.954 -0.224 51.271 1.00 16.33 117 ASN B CA 1
ATOM 4528 C C . ASN B 1 117 ? -49.950 -0.561 52.755 1.00 16.31 117 ASN B C 1
ATOM 4529 O O . ASN B 1 117 ? -50.929 -0.289 53.462 1.00 15.36 117 ASN B O 1
ATOM 4534 N N . GLU B 1 118 ? -48.850 -1.142 53.246 1.00 15.07 118 GLU B N 1
ATOM 4535 C CA . GLU B 1 118 ? -48.792 -1.568 54.643 1.00 14.30 118 GLU B CA 1
ATOM 4536 C C . GLU B 1 118 ? -48.694 -0.376 55.588 1.00 14.30 118 GLU B C 1
ATOM 4537 O O . GLU B 1 118 ? -49.387 -0.332 56.613 1.00 16.90 118 GLU B O 1
ATOM 4543 N N . VAL B 1 119 ? -47.841 0.603 55.262 1.00 14.51 119 VAL B N 1
ATOM 4544 C CA . VAL B 1 119 ? -47.679 1.769 56.132 1.00 14.24 119 VAL B CA 1
ATOM 4545 C C . VAL B 1 119 ? -48.977 2.564 56.216 1.00 16.00 119 VAL B C 1
ATOM 4546 O O . VAL B 1 119 ? -49.426 2.940 57.306 1.00 16.23 119 VAL B O 1
ATOM 4550 N N . ILE B 1 120 ? -49.605 2.826 55.063 1.00 15.12 120 ILE B N 1
ATOM 4551 C CA . ILE B 1 120 ? -50.855 3.591 55.061 1.00 15.14 120 ILE B CA 1
ATOM 4552 C C . ILE B 1 120 ? -51.958 2.826 55.785 1.00 17.16 120 ILE B C 1
ATOM 4553 O O . ILE B 1 120 ? -52.734 3.412 56.550 1.00 16.96 120 ILE B O 1
ATOM 4558 N N . ALA B 1 121 ? -52.045 1.510 55.569 1.00 16.31 121 ALA B N 1
ATOM 4559 C CA . ALA B 1 121 ? -53.058 0.722 56.270 1.00 16.72 121 ALA B CA 1
ATOM 4560 C C . ALA B 1 121 ? -52.870 0.802 57.779 1.00 18.39 121 ALA B C 1
ATOM 4561 O O . ALA B 1 121 ? -53.836 0.998 58.526 1.00 19.34 121 ALA B O 1
ATOM 4563 N N . ASN B 1 122 ? -51.629 0.644 58.250 1.00 17.35 122 ASN B N 1
ATOM 4564 C CA . ASN B 1 122 ? -51.407 0.645 59.692 1.00 18.09 122 ASN B CA 1
ATOM 4565 C C . ASN B 1 122 ? -51.644 2.022 60.300 1.00 22.86 122 ASN B C 1
ATOM 4566 O O . ASN B 1 122 ? -52.164 2.124 61.414 1.00 21.56 122 ASN B O 1
ATOM 4571 N N . ARG B 1 123 ? -51.276 3.095 59.596 1.00 18.10 123 ARG B N 1
ATOM 4572 C CA . ARG B 1 123 ? -51.588 4.425 60.121 1.00 18.80 123 ARG B CA 1
ATOM 4573 C C . ARG B 1 123 ? -53.094 4.679 60.119 1.00 21.84 123 ARG B C 1
ATOM 4574 O O . ARG B 1 123 ? -53.637 5.253 61.072 1.00 22.99 123 ARG B O 1
ATOM 4582 N N . ALA B 1 124 ? -53.789 4.241 59.067 1.00 19.93 124 ALA B N 1
ATOM 4583 C CA . ALA B 1 124 ? -55.243 4.357 59.046 1.00 20.03 124 ALA B CA 1
ATOM 4584 C C . ALA B 1 124 ? -55.871 3.574 60.191 1.00 21.45 124 ALA B C 1
ATOM 4585 O O . ALA B 1 124 ? -56.854 4.020 60.790 1.00 23.02 124 ALA B O 1
ATOM 4587 N N . LEU B 1 125 ? -55.312 2.402 60.511 1.00 24.93 125 LEU B N 1
ATOM 4588 C CA . LEU B 1 125 ? -55.832 1.614 61.626 1.00 24.14 125 LEU B CA 1
ATOM 4589 C C . LEU B 1 125 ? -55.712 2.373 62.941 1.00 26.51 125 LEU B C 1
ATOM 4590 O O . LEU B 1 125 ? -56.649 2.382 63.745 1.00 26.11 125 LEU B O 1
ATOM 4595 N N . GLU B 1 126 ? -54.570 3.022 63.178 1.00 25.36 126 GLU B N 1
ATOM 4596 C CA . GLU B 1 126 ? -54.418 3.822 64.393 1.00 24.50 126 GLU B CA 1
ATOM 4597 C C . GLU B 1 126 ? -55.458 4.930 64.456 1.00 29.94 126 GLU B C 1
ATOM 4598 O O . GLU B 1 126 ? -56.070 5.168 65.505 1.00 29.40 126 GLU B O 1
ATOM 4604 N N . LEU B 1 127 ? -55.662 5.631 63.338 1.00 25.27 127 LEU B N 1
ATOM 4605 C CA . LEU B 1 127 ? -56.667 6.686 63.300 1.00 26.08 127 LEU B CA 1
ATOM 4606 C C . LEU B 1 127 ? -58.070 6.152 63.556 1.00 33.30 127 LEU B C 1
ATOM 4607 O O . LEU B 1 127 ? -58.941 6.915 63.995 1.00 32.84 127 LEU B O 1
ATOM 4612 N N . MET B 1 128 ? -58.302 4.862 63.314 1.00 30.19 128 MET B N 1
ATOM 4613 C CA . MET B 1 128 ? -59.569 4.206 63.600 1.00 31.11 128 MET B CA 1
ATOM 4614 C C . MET B 1 128 ? -59.614 3.589 64.994 1.00 36.89 128 MET B C 1
ATOM 4615 O O . MET B 1 128 ? -60.588 2.902 65.323 1.00 36.58 128 MET B O 1
ATOM 4620 N N . GLY B 1 129 ? -58.587 3.807 65.814 1.00 33.53 129 GLY B N 1
ATOM 4621 C CA . GLY B 1 129 ? -58.570 3.245 67.150 1.00 34.63 129 GLY B CA 1
ATOM 4622 C C . GLY B 1 129 ? -58.187 1.786 67.231 1.00 35.43 129 GLY B C 1
ATOM 4623 O O . GLY B 1 129 ? -58.435 1.149 68.261 1.00 35.85 129 GLY B O 1
ATOM 4624 N N . HIS B 1 130 ? -57.595 1.232 66.176 1.00 32.09 130 HIS B N 1
ATOM 4625 C CA . HIS B 1 130 ? -57.151 -0.149 66.161 1.00 27.19 130 HIS B CA 1
ATOM 4626 C C . HIS B 1 130 ? -55.636 -0.207 66.334 1.00 32.56 130 HIS B C 1
ATOM 4627 O O . HIS B 1 130 ? -54.947 0.814 66.382 1.00 34.68 130 HIS B O 1
ATOM 4634 N N . GLN B 1 131 ? -55.113 -1.423 66.431 1.00 29.26 131 GLN B N 1
ATOM 4635 C CA . GLN B 1 131 ? -53.685 -1.655 66.572 1.00 26.55 131 GLN B CA 1
ATOM 4636 C C . GLN B 1 131 ? -53.063 -1.996 65.223 1.00 29.29 131 GLN B C 1
ATOM 4637 O O . GLN B 1 131 ? -53.736 -2.468 64.303 1.00 27.29 131 GLN B O 1
ATOM 4643 N N . LYS B 1 132 ? -51.759 -1.747 65.118 1.00 26.01 132 LYS B N 1
ATOM 4644 C CA . LYS B 1 132 ? -51.025 -2.133 63.922 1.00 24.55 132 LYS B CA 1
ATOM 4645 C C . LYS B 1 132 ? -51.188 -3.626 63.670 1.00 23.35 132 LYS B C 1
ATOM 4646 O O . LYS B 1 132 ? -51.208 -4.433 64.606 1.00 25.99 132 LYS B O 1
ATOM 4652 N N . GLY B 1 133 ? -51.327 -3.989 62.394 1.00 21.96 133 GLY B N 1
ATOM 4653 C CA . GLY B 1 133 ? -51.499 -5.372 62.000 1.00 25.82 133 GLY B CA 1
ATOM 4654 C C . GLY B 1 133 ? -52.922 -5.889 62.045 1.00 25.34 133 GLY B C 1
ATOM 4655 O O . GLY B 1 133 ? -53.171 -7.004 61.567 1.00 26.64 133 GLY B O 1
ATOM 4656 N N . GLU B 1 134 ? -53.868 -5.130 62.602 1.00 23.46 134 GLU B N 1
ATOM 4657 C CA . GLU B 1 134 ? -55.273 -5.539 62.632 1.00 23.61 134 GLU B CA 1
ATOM 4658 C C . GLU B 1 134 ? -55.938 -5.234 61.286 1.00 24.98 134 GLU B C 1
ATOM 4659 O O . GLU B 1 134 ? -56.921 -4.498 61.180 1.00 23.82 134 GLU B O 1
ATOM 4665 N N . TYR B 1 135 ? -55.378 -5.857 60.243 1.00 24.10 135 TYR B N 1
ATOM 4666 C CA . TYR B 1 135 ? -55.748 -5.578 58.861 1.00 20.58 135 TYR B CA 1
ATOM 4667 C C . TYR B 1 135 ? -57.197 -5.932 58.540 1.00 24.94 135 TYR B C 1
ATOM 4668 O O . TYR B 1 135 ? -57.688 -5.549 57.468 1.00 24.40 135 TYR B O 1
ATOM 4677 N N . GLN B 1 136 ? -57.897 -6.638 59.430 1.00 26.71 136 GLN B N 1
ATOM 4678 C CA . GLN B 1 136 ? -59.309 -6.899 59.183 1.00 24.58 136 GLN B CA 1
ATOM 4679 C C . GLN B 1 136 ? -60.126 -5.615 59.136 1.00 30.73 136 GLN B C 1
ATOM 4680 O O . GLN B 1 136 ? -61.223 -5.616 58.566 1.00 34.50 136 GLN B O 1
ATOM 4686 N N . PHE B 1 137 ? -59.614 -4.515 59.699 1.00 23.55 137 PHE B N 1
ATOM 4687 C CA . PHE B 1 137 ? -60.316 -3.239 59.665 1.00 28.54 137 PHE B CA 1
ATOM 4688 C C . PHE B 1 137 ? -59.803 -2.301 58.576 1.00 27.18 137 PHE B C 1
ATOM 4689 O O . PHE B 1 137 ? -60.452 -1.283 58.300 1.00 28.91 137 PHE B O 1
ATOM 4697 N N . CYS B 1 138 ? -58.662 -2.614 57.958 1.00 24.08 138 CYS B N 1
ATOM 4698 C CA . CYS B 1 138 ? -58.151 -1.841 56.825 1.00 22.31 138 CYS B CA 1
ATOM 4699 C C . CYS B 1 138 ? -57.090 -2.693 56.146 1.00 19.24 138 CYS B C 1
ATOM 4700 O O . CYS B 1 138 ? -55.987 -2.862 56.683 1.00 22.08 138 CYS B O 1
ATOM 4703 N N . SER B 1 139 ? -57.408 -3.193 54.975 1.00 18.95 139 SER B N 1
ATOM 4704 C CA . SER B 1 139 ? -56.573 -4.184 54.311 1.00 19.57 139 SER B CA 1
ATOM 4705 C C . SER B 1 139 ? -55.565 -3.512 53.387 1.00 18.24 139 SER B C 1
ATOM 4706 O O . SER B 1 139 ? -55.956 -2.695 52.542 1.00 18.16 139 SER B O 1
ATOM 4709 N N . PRO B 1 140 ? -54.271 -3.829 53.505 1.00 16.27 140 PRO B N 1
ATOM 4710 C CA . PRO B 1 140 ? -53.312 -3.345 52.503 1.00 16.18 140 PRO B CA 1
ATOM 4711 C C . PRO B 1 140 ? -53.700 -3.710 51.080 1.00 16.35 140 PRO B C 1
ATOM 4712 O O . PRO B 1 140 ? -53.531 -2.883 50.178 1.00 17.24 140 PRO B O 1
ATOM 4716 N N . ASN B 1 141 ? -54.236 -4.914 50.853 1.00 17.15 141 ASN B N 1
ATOM 4717 C CA . ASN B 1 141 ? -54.604 -5.317 49.499 1.00 15.56 141 ASN B CA 1
ATOM 4718 C C . ASN B 1 141 ? -56.016 -4.876 49.123 1.00 16.67 141 ASN B C 1
ATOM 4719 O O . ASN B 1 141 ? -56.224 -4.352 48.024 1.00 21.01 141 ASN B O 1
ATOM 4724 N N . ASP B 1 142 ? -56.998 -5.085 50.009 1.00 17.70 142 ASP B N 1
ATOM 4725 C CA . ASP B 1 142 ? -58.389 -4.865 49.639 1.00 17.55 142 ASP B CA 1
ATOM 4726 C C . ASP B 1 142 ? -58.830 -3.414 49.772 1.00 17.67 142 ASP B C 1
ATOM 4727 O O . ASP B 1 142 ? -59.846 -3.039 49.178 1.00 19.56 142 ASP B O 1
ATOM 4732 N N . HIS B 1 143 ? -58.129 -2.601 50.562 1.00 18.07 143 HIS B N 1
ATOM 4733 C CA . HIS B 1 143 ? -58.509 -1.199 50.724 1.00 17.55 143 HIS B CA 1
ATOM 4734 C C . HIS B 1 143 ? -57.442 -0.259 50.184 1.00 16.64 143 HIS B C 1
ATOM 4735 O O . HIS B 1 143 ? -57.732 0.528 49.273 1.00 16.48 143 HIS B O 1
ATOM 4742 N N . VAL B 1 144 ? -56.211 -0.321 50.695 1.00 15.97 144 VAL B N 1
ATOM 4743 C CA . VAL B 1 144 ? -55.224 0.665 50.269 1.00 15.18 144 VAL B CA 1
ATOM 4744 C C . VAL B 1 144 ? -54.818 0.427 48.821 1.00 15.35 144 VAL B C 1
ATOM 4745 O O . VAL B 1 144 ? -54.504 1.380 48.097 1.00 15.44 144 VAL B O 1
ATOM 4749 N N . ASN B 1 145 ? -54.827 -0.830 48.369 1.00 15.15 145 ASN B N 1
ATOM 4750 C CA . ASN B 1 145 ? -54.478 -1.174 46.994 1.00 13.83 145 ASN B CA 1
ATOM 4751 C C . ASN B 1 145 ? -55.705 -1.389 46.110 1.00 16.04 145 ASN B C 1
ATOM 4752 O O . ASN B 1 145 ? -55.555 -1.866 44.980 1.00 14.79 145 ASN B O 1
ATOM 4757 N N . LEU B 1 146 ? -56.898 -1.025 46.583 1.00 15.25 146 LEU B N 1
ATOM 4758 C CA . LEU B 1 146 ? -58.136 -1.295 45.850 1.00 15.98 146 LEU B CA 1
ATOM 4759 C C . LEU B 1 146 ? -58.085 -0.701 44.444 1.00 16.11 146 LEU B C 1
ATOM 4760 O O . LEU B 1 146 ? -57.734 0.468 44.264 1.00 15.43 146 LEU B O 1
ATOM 4765 N N . SER B 1 147 ? -58.434 -1.519 43.446 1.00 17.11 147 SER B N 1
ATOM 4766 C CA . SER B 1 147 ? -58.483 -1.153 42.029 1.00 18.38 147 SER B CA 1
ATOM 4767 C C . SER B 1 147 ? -57.110 -0.914 41.429 1.00 17.01 147 SER B C 1
ATOM 4768 O O . SER B 1 147 ? -57.025 -0.358 40.325 1.00 16.10 147 SER B O 1
ATOM 4771 N N . GLN B 1 148 ? -56.039 -1.313 42.112 1.00 14.17 148 GLN B N 1
ATOM 4772 C CA . GLN B 1 148 ? -54.682 -1.009 41.676 1.00 13.74 148 GLN B CA 1
ATOM 4773 C C . GLN B 1 148 ? -53.837 -2.265 41.522 1.00 13.07 148 GLN B C 1
ATOM 4774 O O . GLN B 1 148 ? -54.172 -3.347 42.018 1.00 15.00 148 GLN B O 1
ATOM 4780 N N . SER B 1 149 ? -52.722 -2.085 40.818 1.00 12.40 149 SER B N 1
ATOM 4781 C CA . SER B 1 149 ? -51.599 -3.009 40.820 1.00 11.82 149 SER B CA 1
ATOM 4782 C C . SER B 1 149 ? -50.350 -2.211 41.167 1.00 12.40 149 SER B C 1
ATOM 4783 O O . SER B 1 149 ? -50.333 -0.983 41.064 1.00 12.48 149 SER B O 1
ATOM 4786 N N . THR B 1 150 ? -49.295 -2.913 41.568 1.00 12.39 150 THR B N 1
ATOM 4787 C CA . THR B 1 150 ? -47.970 -2.309 41.476 1.00 11.22 150 THR B CA 1
ATOM 4788 C C . THR B 1 150 ? -47.746 -1.744 40.079 1.00 10.99 150 THR B C 1
ATOM 4789 O O . THR B 1 150 ? -47.111 -0.699 39.907 1.00 11.67 150 THR B O 1
ATOM 4793 N N . ASN B 1 151 ? -48.286 -2.412 39.065 1.00 11.53 151 ASN B N 1
ATOM 4794 C CA . ASN B 1 151 ? -47.884 -2.105 37.701 1.00 11.27 151 ASN B CA 1
ATOM 4795 C C . ASN B 1 151 ? -48.555 -0.856 37.146 1.00 13.28 151 ASN B C 1
ATOM 4796 O O . ASN B 1 151 ? -48.229 -0.453 36.019 1.00 13.08 151 ASN B O 1
ATOM 4801 N N . ASP B 1 152 ? -49.453 -0.221 37.906 1.00 12.91 152 ASP B N 1
ATOM 4802 C CA . ASP B 1 152 ? -49.757 1.185 37.649 1.00 13.90 152 ASP B CA 1
ATOM 4803 C C . ASP B 1 152 ? -49.355 2.109 38.797 1.00 11.52 152 ASP B C 1
ATOM 4804 O O . ASP B 1 152 ? -48.781 3.170 38.541 1.00 12.90 152 ASP B O 1
ATOM 4809 N N . ALA B 1 153 ? -49.568 1.725 40.063 1.00 13.02 153 ALA B N 1
ATOM 4810 C CA . ALA B 1 153 ? -49.222 2.630 41.166 1.00 13.29 153 ALA B CA 1
ATOM 4811 C C . ALA B 1 153 ? -47.729 2.948 41.194 1.00 14.29 153 ALA B C 1
ATOM 4812 O O . ALA B 1 153 ? -47.341 4.104 41.400 1.00 12.93 153 ALA B O 1
ATOM 4814 N N . TYR B 1 154 ? -46.876 1.930 40.987 1.00 11.89 154 TYR B N 1
ATOM 4815 C CA . TYR B 1 154 ? -45.430 2.133 41.097 1.00 11.86 154 TYR B CA 1
ATOM 4816 C C . TYR B 1 154 ? -44.862 2.988 39.967 1.00 10.42 154 TYR B C 1
ATOM 4817 O O . TYR B 1 154 ? -44.156 3.969 40.267 1.00 12.02 154 TYR B O 1
ATOM 4826 N N . PRO B 1 155 ? -45.097 2.699 38.679 1.00 11.81 155 PRO B N 1
ATOM 4827 C CA . PRO B 1 155 ? -44.559 3.607 37.651 1.00 11.55 155 PRO B CA 1
ATOM 4828 C C . PRO B 1 155 ? -45.160 5.000 37.715 1.00 12.44 155 PRO B C 1
ATOM 4829 O O . PRO B 1 155 ? -44.476 5.975 37.392 1.00 11.91 155 PRO B O 1
ATOM 4833 N N . THR B 1 156 ? -46.411 5.134 38.159 1.00 11.62 156 THR B N 1
ATOM 4834 C CA . THR B 1 156 ? -46.978 6.468 38.309 1.00 10.81 156 THR B CA 1
ATOM 4835 C C . THR B 1 156 ? -46.236 7.251 39.387 1.00 11.00 156 THR B C 1
ATOM 4836 O O . THR B 1 156 ? -45.948 8.442 39.211 1.00 12.54 156 THR B O 1
ATOM 4840 N N . ALA B 1 157 ? -45.872 6.581 40.482 1.00 13.53 157 ALA B N 1
ATOM 4841 C CA . ALA B 1 157 ? -45.069 7.226 41.515 1.00 12.14 157 ALA B CA 1
ATOM 4842 C C . ALA B 1 157 ? -43.680 7.589 40.996 1.00 12.27 157 ALA B C 1
ATOM 4843 O O . ALA B 1 157 ? -43.190 8.695 41.261 1.00 13.25 157 ALA B O 1
ATOM 4845 N N . ILE B 1 158 ? -43.028 6.686 40.255 1.00 11.10 158 ILE B N 1
ATOM 4846 C CA . ILE B 1 158 ? -41.726 7.022 39.669 1.00 10.71 158 ILE B CA 1
ATOM 4847 C C . ILE B 1 158 ? -41.839 8.279 38.820 1.00 13.07 158 ILE B C 1
ATOM 4848 O O . ILE B 1 158 ? -41.004 9.192 38.906 1.00 11.74 158 ILE B O 1
ATOM 4853 N N . ARG B 1 159 ? -42.866 8.328 37.968 1.00 12.23 159 ARG B N 1
ATOM 4854 C CA A ARG B 1 159 ? -42.952 9.401 36.985 0.62 10.30 159 ARG B CA 1
ATOM 4855 C CA B ARG B 1 159 ? -42.973 9.400 36.981 0.38 10.62 159 ARG B CA 1
ATOM 4856 C C . ARG B 1 159 ? -43.228 10.745 37.644 1.00 12.27 159 ARG B C 1
ATOM 4857 O O . ARG B 1 159 ? -42.634 11.759 37.260 1.00 12.94 159 ARG B O 1
ATOM 4872 N N . ILE B 1 160 ? -44.111 10.777 38.642 1.00 11.75 160 ILE B N 1
ATOM 4873 C CA . ILE B 1 160 ? -44.344 12.023 39.358 1.00 12.17 160 ILE B CA 1
ATOM 4874 C C . ILE B 1 160 ? -43.085 12.440 40.110 1.00 14.44 160 ILE B C 1
ATOM 4875 O O . ILE B 1 160 ? -42.714 13.618 40.107 1.00 13.62 160 ILE B O 1
ATOM 4880 N N . ALA B 1 161 ? -42.389 11.482 40.732 1.00 12.49 161 ALA B N 1
ATOM 4881 C CA . ALA B 1 161 ? -41.163 11.812 41.458 1.00 12.09 161 ALA B CA 1
ATOM 4882 C C . ALA B 1 161 ? -40.101 12.389 40.522 1.00 12.22 161 ALA B C 1
ATOM 4883 O O . ALA B 1 161 ? -39.463 13.403 40.840 1.00 12.40 161 ALA B O 1
ATOM 4885 N N . LEU B 1 162 ? -39.895 11.757 39.361 1.00 11.29 162 LEU B N 1
ATOM 4886 C CA . LEU B 1 162 ? -38.868 12.243 38.438 1.00 11.42 162 LEU B CA 1
ATOM 4887 C C . LEU B 1 162 ? -39.273 13.578 37.819 1.00 11.48 162 LEU B C 1
ATOM 4888 O O . LEU B 1 162 ? -38.421 14.448 37.592 1.00 12.33 162 LEU B O 1
ATOM 4893 N N . TYR B 1 163 ? -40.568 13.768 37.553 1.00 10.85 163 TYR B N 1
ATOM 4894 C CA . TYR B 1 163 ? -41.037 15.064 37.068 1.00 11.68 163 TYR B CA 1
ATOM 4895 C C . TYR B 1 163 ? -40.724 16.163 38.077 1.00 14.34 163 TYR B C 1
ATOM 4896 O O . TYR B 1 163 ? -40.257 17.253 37.709 1.00 12.62 163 TYR B O 1
ATOM 4905 N N . ASN B 1 164 ? -40.960 15.888 39.359 1.00 12.21 164 ASN B N 1
ATOM 4906 C CA . ASN B 1 164 ? -40.670 16.875 40.392 1.00 12.30 164 ASN B CA 1
ATOM 4907 C C . ASN B 1 164 ? -39.171 17.046 40.609 1.00 12.83 164 ASN B C 1
ATOM 4908 O O . ASN B 1 164 ? -38.695 18.175 40.804 1.00 13.79 164 ASN B O 1
ATOM 4913 N N . LEU B 1 165 ? -38.402 15.953 40.582 1.00 11.19 165 LEU B N 1
ATOM 4914 C CA . LEU B 1 165 ? -36.958 16.109 40.727 1.00 11.30 165 LEU B CA 1
ATOM 4915 C C . LEU B 1 165 ? -36.359 16.875 39.554 1.00 12.34 165 LEU B C 1
ATOM 4916 O O . LEU B 1 165 ? -35.393 17.628 39.736 1.00 12.83 165 LEU B O 1
ATOM 4921 N N . ASN B 1 166 ? -36.915 16.716 38.349 1.00 12.28 166 ASN B N 1
ATOM 4922 C CA . ASN B 1 166 ? -36.413 17.499 37.226 1.00 10.53 166 ASN B CA 1
ATOM 4923 C C . ASN B 1 166 ? -36.523 18.993 37.497 1.00 11.73 166 ASN B C 1
ATOM 4924 O O . ASN B 1 166 ? -35.636 19.761 37.105 1.00 12.24 166 ASN B O 1
ATOM 4929 N N . LYS B 1 167 ? -37.606 19.429 38.157 1.00 11.90 167 LYS B N 1
ATOM 4930 C CA . LYS B 1 167 ? -37.735 20.849 38.484 1.00 13.17 167 LYS B CA 1
ATOM 4931 C C . LYS B 1 167 ? -36.539 21.334 39.290 1.00 15.15 167 LYS B C 1
ATOM 4932 O O . LYS B 1 167 ? -36.025 22.433 39.046 1.00 13.32 167 LYS B O 1
ATOM 4938 N N . THR B 1 168 ? -36.082 20.526 40.257 1.00 14.74 168 THR B N 1
ATOM 4939 C CA . THR B 1 168 ? -34.934 20.923 41.067 1.00 14.58 168 THR B CA 1
ATOM 4940 C C . THR B 1 168 ? -33.643 20.906 40.254 1.00 13.98 168 THR B C 1
ATOM 4941 O O . THR B 1 168 ? -32.763 21.746 40.469 1.00 14.92 168 THR B O 1
ATOM 4945 N N . LEU B 1 169 ? -33.510 19.960 39.321 1.00 10.43 169 LEU B N 1
ATOM 4946 C CA . LEU B 1 169 ? -32.319 19.919 38.474 1.00 10.05 169 LEU B CA 1
ATOM 4947 C C . LEU B 1 169 ? -32.216 21.183 37.624 1.00 12.84 169 LEU B C 1
ATOM 4948 O O . LEU B 1 169 ? -31.146 21.799 37.528 1.00 11.29 169 LEU B O 1
ATOM 4953 N N . VAL B 1 170 ? -33.329 21.580 36.997 1.00 11.86 170 VAL B N 1
ATOM 4954 C CA A VAL B 1 170 ? -33.357 22.768 36.142 0.58 9.90 170 VAL B CA 1
ATOM 4955 C CA B VAL B 1 170 ? -33.268 22.753 36.136 0.42 10.86 170 VAL B CA 1
ATOM 4956 C C . VAL B 1 170 ? -33.098 24.026 36.964 1.00 12.92 170 VAL B C 1
ATOM 4957 O O . VAL B 1 170 ? -32.451 24.972 36.501 1.00 12.31 170 VAL B O 1
ATOM 4964 N N . GLU B 1 171 ? -33.604 24.058 38.205 1.00 12.35 171 GLU B N 1
ATOM 4965 C CA . GLU B 1 171 ? -33.362 25.198 39.091 1.00 10.67 171 GLU B CA 1
ATOM 4966 C C . GLU B 1 171 ? -31.869 25.387 39.355 1.00 13.12 171 GLU B C 1
ATOM 4967 O O . GLU B 1 171 ? -31.353 26.509 39.282 1.00 14.77 171 GLU B O 1
ATOM 4973 N N . ARG B 1 172 ? -31.155 24.298 39.652 1.00 11.79 172 ARG B N 1
ATOM 4974 C CA . ARG B 1 172 ? -29.726 24.432 39.924 1.00 10.20 172 ARG B CA 1
ATOM 4975 C C . ARG B 1 172 ? -28.955 24.748 38.649 1.00 12.74 172 ARG B C 1
ATOM 4976 O O . ARG B 1 172 ? -27.984 25.519 38.677 1.00 13.35 172 ARG B O 1
ATOM 4984 N N . LEU B 1 173 ? -29.384 24.179 37.519 1.00 13.41 173 LEU B N 1
ATOM 4985 C CA . LEU B 1 173 ? -28.785 24.536 36.237 1.00 10.86 173 LEU B CA 1
ATOM 4986 C C . LEU B 1 173 ? -28.959 26.028 35.945 1.00 12.79 173 LEU B C 1
ATOM 4987 O O . LEU B 1 173 ? -28.017 26.693 35.500 1.00 12.43 173 LEU B O 1
ATOM 4992 N N . GLU B 1 174 ? -30.149 26.582 36.202 1.00 11.25 174 GLU B N 1
ATOM 4993 C CA A GLU B 1 174 ? -30.374 28.000 35.926 0.48 12.25 174 GLU B CA 1
ATOM 4994 C CA B GLU B 1 174 ? -30.355 27.997 35.909 0.52 12.15 174 GLU B CA 1
ATOM 4995 C C . GLU B 1 174 ? -29.462 28.886 36.770 1.00 13.29 174 GLU B C 1
ATOM 4996 O O . GLU B 1 174 ? -28.979 29.922 36.300 1.00 12.91 174 GLU B O 1
ATOM 5007 N N . LEU B 1 175 ? -29.233 28.508 38.033 1.00 12.06 175 LEU B N 1
ATOM 5008 C CA . LEU B 1 175 ? -28.297 29.273 38.852 1.00 12.86 175 LEU B CA 1
ATOM 5009 C C . LEU B 1 175 ? -26.894 29.241 38.256 1.00 10.94 175 LEU B C 1
ATOM 5010 O O . LEU B 1 175 ? -26.186 30.257 38.251 1.00 11.77 175 LEU B O 1
ATOM 5015 N N . LEU B 1 176 ? -26.473 28.079 37.756 1.00 10.78 176 LEU B N 1
ATOM 5016 C CA . LEU B 1 176 ? -25.162 27.989 37.128 1.00 9.84 176 LEU B CA 1
ATOM 5017 C C . LEU B 1 176 ? -25.104 28.825 35.854 1.00 10.88 176 LEU B C 1
ATOM 5018 O O . LEU B 1 176 ? -24.101 29.501 35.595 1.00 11.30 176 LEU B O 1
ATOM 5023 N N . ILE B 1 177 ? -26.169 28.786 35.048 1.00 9.92 177 ILE B N 1
ATOM 5024 C CA . ILE B 1 177 ? -26.219 29.596 33.833 1.00 9.23 177 ILE B CA 1
ATOM 5025 C C . ILE B 1 177 ? -26.042 31.070 34.173 1.00 11.32 177 ILE B C 1
ATOM 5026 O O . ILE B 1 177 ? -25.268 31.788 33.525 1.00 12.66 177 ILE B O 1
ATOM 5031 N N . GLN B 1 178 ? -26.750 31.548 35.202 1.00 12.03 178 GLN B N 1
ATOM 5032 C CA A GLN B 1 178 ? -26.639 32.956 35.571 0.54 12.80 178 GLN B CA 1
ATOM 5033 C CA B GLN B 1 178 ? -26.639 32.954 35.567 0.46 12.82 178 GLN B CA 1
ATOM 5034 C C . GLN B 1 178 ? -25.238 33.299 36.060 1.00 12.43 178 GLN B C 1
ATOM 5035 O O . GLN B 1 178 ? -24.755 34.411 35.827 1.00 13.42 178 GLN B O 1
ATOM 5046 N N . SER B 1 179 ? -24.560 32.354 36.717 1.00 11.63 179 SER B N 1
ATOM 5047 C CA A SER B 1 179 ? -23.180 32.577 37.140 0.59 11.50 179 SER B CA 1
ATOM 5048 C CA B SER B 1 179 ? -23.191 32.629 37.141 0.41 10.73 179 SER B CA 1
ATOM 5049 C C . SER B 1 179 ? -22.266 32.793 35.938 1.00 10.32 179 SER B C 1
ATOM 5050 O O . SER B 1 179 ? -21.386 33.668 35.952 1.00 11.79 179 SER B O 1
ATOM 5055 N N . PHE B 1 180 ? -22.468 32.004 34.876 1.00 10.22 180 PHE B N 1
ATOM 5056 C CA . PHE B 1 180 ? -21.703 32.206 33.647 1.00 10.11 180 PHE B CA 1
ATOM 5057 C C . PHE B 1 180 ? -22.024 33.555 33.007 1.00 12.09 180 PHE B C 1
ATOM 5058 O O . PHE B 1 180 ? -21.123 34.225 32.492 1.00 11.65 180 PHE B O 1
ATOM 5066 N N . ARG B 1 181 ? -23.301 33.965 33.010 1.00 11.88 181 ARG B N 1
ATOM 5067 C CA . ARG B 1 181 ? -23.657 35.247 32.403 1.00 10.59 181 ARG B CA 1
ATOM 5068 C C . ARG B 1 181 ? -23.005 36.405 33.143 1.00 13.13 181 ARG B C 1
ATOM 5069 O O . ARG B 1 181 ? -22.496 37.347 32.519 1.00 12.67 181 ARG B O 1
ATOM 5077 N N . LYS B 1 182 ? -23.025 36.364 34.478 1.00 12.98 182 LYS B N 1
ATOM 5078 C CA . LYS B 1 182 ? -22.395 37.430 35.249 1.00 12.86 182 LYS B CA 1
ATOM 5079 C C . LYS B 1 182 ? -20.896 37.466 34.997 1.00 12.59 182 LYS B C 1
ATOM 5080 O O . LYS B 1 182 ? -20.309 38.542 34.843 1.00 13.11 182 LYS B O 1
ATOM 5086 N N . LYS B 1 183 ? -20.262 36.295 34.933 1.00 11.74 183 LYS B N 1
ATOM 5087 C CA . LYS B 1 183 ? -18.824 36.264 34.693 1.00 10.90 183 LYS B CA 1
ATOM 5088 C C . LYS B 1 183 ? -18.501 36.733 33.279 1.00 12.86 183 LYS B C 1
ATOM 5089 O O . LYS B 1 183 ? -17.498 37.427 33.068 1.00 12.07 183 LYS B O 1
ATOM 5095 N N . ALA B 1 184 ? -19.365 36.408 32.310 1.00 11.13 184 ALA B N 1
ATOM 5096 C CA . ALA B 1 184 ? -19.173 36.925 30.958 1.00 11.32 184 ALA B CA 1
ATOM 5097 C C . ALA B 1 184 ? -19.150 38.447 30.960 1.00 13.63 184 ALA B C 1
ATOM 5098 O O . ALA B 1 184 ? -18.321 39.070 30.279 1.00 15.38 184 ALA B O 1
ATOM 5100 N N . ASP B 1 185 ? -20.047 39.068 31.732 1.00 10.68 185 ASP B N 1
ATOM 5101 C CA . ASP B 1 185 ? -20.046 40.528 31.821 1.00 14.55 185 ASP B CA 1
ATOM 5102 C C . ASP B 1 185 ? -18.763 41.053 32.462 1.00 14.35 185 ASP B C 1
ATOM 5103 O O . ASP B 1 185 ? -18.200 42.057 32.001 1.00 16.30 185 ASP B O 1
ATOM 5108 N N . ASP B 1 186 ? -18.303 40.407 33.542 1.00 13.03 186 ASP B N 1
ATOM 5109 C CA . ASP B 1 186 ? -17.033 40.779 34.166 1.00 13.17 186 ASP B CA 1
ATOM 5110 C C . ASP B 1 186 ? -15.887 40.771 33.163 1.00 13.48 186 ASP B C 1
ATOM 5111 O O . ASP B 1 186 ? -14.990 41.619 33.220 1.00 15.51 186 ASP B O 1
ATOM 5116 N N . LEU B 1 187 ? -15.879 39.791 32.261 1.00 13.77 187 LEU B N 1
ATOM 5117 C CA . LEU B 1 187 ? -14.766 39.555 31.354 1.00 12.71 187 LEU B CA 1
ATOM 5118 C C . LEU B 1 187 ? -15.038 40.065 29.943 1.00 14.93 187 LEU B C 1
ATOM 5119 O O . LEU B 1 187 ? -14.328 39.678 29.010 1.00 13.95 187 LEU B O 1
ATOM 5124 N N . LYS B 1 188 ? -16.036 40.946 29.772 1.00 13.83 188 LYS B N 1
ATOM 5125 C CA . LYS B 1 188 ? -16.481 41.325 28.432 1.00 13.46 188 LYS B CA 1
ATOM 5126 C C . LYS B 1 188 ? -15.411 42.053 27.625 1.00 15.57 188 LYS B C 1
ATOM 5127 O O . LYS B 1 188 ? -15.461 42.017 26.390 1.00 19.63 188 LYS B O 1
ATOM 5133 N N . ASP B 1 189 ? -14.445 42.701 28.275 1.00 14.38 189 ASP B N 1
ATOM 5134 C CA . ASP B 1 189 ? -13.430 43.467 27.559 1.00 14.69 189 ASP B CA 1
ATOM 5135 C C . ASP B 1 189 ? -12.122 42.707 27.391 1.00 14.13 189 ASP B C 1
ATOM 5136 O O . ASP B 1 189 ? -11.126 43.287 26.942 1.00 15.41 189 ASP B O 1
ATOM 5141 N N . VAL B 1 190 ? -12.103 41.416 27.704 1.00 11.74 190 VAL B N 1
ATOM 5142 C CA . VAL B 1 190 ? -10.894 40.614 27.582 1.00 12.66 190 VAL B CA 1
ATOM 5143 C C . VAL B 1 190 ? -10.865 40.013 26.180 1.00 13.40 190 VAL B C 1
ATOM 5144 O O . VAL B 1 190 ? -11.535 39.019 25.905 1.00 12.22 190 VAL B O 1
ATOM 5148 N N . ILE B 1 191 ? -10.070 40.607 25.298 1.00 12.29 191 ILE B N 1
ATOM 5149 C CA . ILE B 1 191 ? -9.871 40.069 23.957 1.00 10.11 191 ILE B CA 1
ATOM 5150 C C . ILE B 1 191 ? -8.802 38.981 24.015 1.00 11.34 191 ILE B C 1
ATOM 5151 O O . ILE B 1 191 ? -7.769 39.136 24.680 1.00 12.89 191 ILE B O 1
ATOM 5156 N N . LYS B 1 192 ? -9.055 37.866 23.327 1.00 9.70 192 LYS B N 1
ATOM 5157 C CA . LYS B 1 192 ? -8.229 36.665 23.411 1.00 10.25 192 LYS B CA 1
ATOM 5158 C C . LYS B 1 192 ? -8.280 35.949 22.069 1.00 10.00 192 LYS B C 1
ATOM 5159 O O . LYS B 1 192 ? -9.058 36.311 21.181 1.00 10.45 192 LYS B O 1
ATOM 5165 N N . MET B 1 193 ? -7.447 34.920 21.925 1.00 9.96 193 MET B N 1
ATOM 5166 C CA . MET B 1 193 ? -7.411 34.150 20.682 1.00 9.51 193 MET B CA 1
ATOM 5167 C C . MET B 1 193 ? -8.355 32.957 20.756 1.00 10.32 193 MET B C 1
ATOM 5168 O O . MET B 1 193 ? -8.200 32.082 21.619 1.00 11.62 193 MET B O 1
ATOM 5173 N N . GLY B 1 194 ? -9.309 32.907 19.833 1.00 9.88 194 GLY B N 1
ATOM 5174 C CA . GLY B 1 194 ? -10.010 31.662 19.587 1.00 11.02 194 GLY B CA 1
ATOM 5175 C C . GLY B 1 194 ? -9.059 30.596 19.075 1.00 8.97 194 GLY B C 1
ATOM 5176 O O . GLY B 1 194 ? -8.010 30.893 18.500 1.00 9.56 194 GLY B O 1
ATOM 5177 N N . ARG B 1 195 ? -9.424 29.338 19.315 1.00 8.22 195 ARG B N 1
ATOM 5178 C CA . ARG B 1 195 ? -8.644 28.190 18.859 1.00 8.85 195 ARG B CA 1
ATOM 5179 C C . ARG B 1 195 ? -9.597 27.145 18.305 1.00 8.58 195 ARG B C 1
ATOM 5180 O O . ARG B 1 195 ? -10.600 26.810 18.947 1.00 9.29 195 ARG B O 1
ATOM 5188 N N . THR B 1 196 ? -9.289 26.624 17.124 1.00 8.24 196 THR B N 1
ATOM 5189 C CA . THR B 1 196 ? -9.993 25.461 16.606 1.00 8.32 196 THR B CA 1
ATOM 5190 C C . THR B 1 196 ? -8.954 24.396 16.303 1.00 8.75 196 THR B C 1
ATOM 5191 O O . THR B 1 196 ? -7.878 24.698 15.773 1.00 9.67 196 THR B O 1
ATOM 5195 N N . GLN B 1 197 ? -9.271 23.151 16.652 1.00 8.47 197 GLN B N 1
ATOM 5196 C CA . GLN B 1 197 ? -8.334 22.042 16.499 1.00 8.96 197 GLN B CA 1
ATOM 5197 C C . GLN B 1 197 ? -7.062 22.282 17.316 1.00 11.38 197 GLN B C 1
ATOM 5198 O O . GLN B 1 197 ? -6.006 21.713 17.023 1.00 11.99 197 GLN B O 1
ATOM 5204 N N . LEU B 1 198 ? -7.188 23.107 18.361 1.00 8.18 198 LEU B N 1
ATOM 5205 C CA . LEU B 1 198 ? -6.129 23.590 19.253 1.00 8.13 198 LEU B CA 1
ATOM 5206 C C . LEU B 1 198 ? -5.088 24.443 18.537 1.00 10.41 198 LEU B C 1
ATOM 5207 O O . LEU B 1 198 ? -4.078 24.805 19.139 1.00 10.46 198 LEU B O 1
ATOM 5212 N N . GLN B 1 199 ? -5.327 24.816 17.283 1.00 9.30 199 GLN B N 1
ATOM 5213 C CA . GLN B 1 199 ? -4.477 25.764 16.575 1.00 8.74 199 GLN B CA 1
ATOM 5214 C C . GLN B 1 199 ? -5.068 27.167 16.676 1.00 9.12 199 GLN B C 1
ATOM 5215 O O . GLN B 1 199 ? -6.289 27.340 16.751 1.00 9.17 199 GLN B O 1
ATOM 5221 N N . ASP B 1 200 ? -4.187 28.172 16.677 1.00 9.74 200 ASP B N 1
ATOM 5222 C CA . ASP B 1 200 ? -4.630 29.567 16.666 1.00 10.41 200 ASP B CA 1
ATOM 5223 C C . ASP B 1 200 ? -5.666 29.799 15.571 1.00 9.71 200 ASP B C 1
ATOM 5224 O O . ASP B 1 200 ? -5.438 29.439 14.412 1.00 10.67 200 ASP B O 1
ATOM 5229 N N . ALA B 1 201 ? -6.788 30.450 15.927 1.00 10.31 201 ALA B N 1
ATOM 5230 C CA . ALA B 1 201 ? -7.869 30.681 14.974 1.00 10.21 201 ALA B CA 1
ATOM 5231 C C . ALA B 1 201 ? -7.987 32.177 14.714 1.00 11.18 201 ALA B C 1
ATOM 5232 O O . ALA B 1 201 ? -7.154 32.736 13.976 1.00 11.09 201 ALA B O 1
ATOM 5234 N N . VAL B 1 202 ? -9.002 32.855 15.240 1.00 9.54 202 VAL B N 1
ATOM 5235 C CA . VAL B 1 202 ? -9.197 34.295 15.063 1.00 9.72 202 VAL B CA 1
ATOM 5236 C C . VAL B 1 202 ? -9.594 34.870 16.422 1.00 9.87 202 VAL B C 1
ATOM 5237 O O . VAL B 1 202 ? -9.880 34.098 17.349 1.00 10.44 202 VAL B O 1
ATOM 5241 N N . PRO B 1 203 ? -9.621 36.192 16.602 1.00 10.70 203 PRO B N 1
ATOM 5242 C CA . PRO B 1 203 ? -9.906 36.747 17.933 1.00 9.74 203 PRO B CA 1
ATOM 5243 C C . PRO B 1 203 ? -11.354 36.557 18.377 1.00 10.91 203 PRO B C 1
ATOM 5244 O O . PRO B 1 203 ? -12.279 36.368 17.580 1.00 10.58 203 PRO B O 1
ATOM 5248 N N . MET B 1 204 ? -11.538 36.627 19.697 1.00 11.53 204 MET B N 1
ATOM 5249 C CA . MET B 1 204 ? -12.858 36.670 20.317 1.00 11.07 204 MET B CA 1
ATOM 5250 C C . MET B 1 204 ? -12.706 37.378 21.658 1.00 12.35 204 MET B C 1
ATOM 5251 O O . MET B 1 204 ? -11.598 37.741 22.059 1.00 11.19 204 MET B O 1
ATOM 5256 N N . THR B 1 205 ? -13.812 37.565 22.367 1.00 12.25 205 THR B N 1
ATOM 5257 C CA . THR B 1 205 ? -13.711 38.028 23.747 1.00 10.51 205 THR B CA 1
ATOM 5258 C C . THR B 1 205 ? -14.115 36.920 24.708 1.00 11.57 205 THR B C 1
ATOM 5259 O O . THR B 1 205 ? -14.834 35.981 24.352 1.00 11.56 205 THR B O 1
ATOM 5263 N N . MET B 1 206 ? -13.649 37.049 25.954 1.00 12.68 206 MET B N 1
ATOM 5264 C CA . MET B 1 206 ? -14.119 36.121 26.982 1.00 10.97 206 MET B CA 1
ATOM 5265 C C . MET B 1 206 ? -15.587 36.339 27.305 1.00 15.44 206 MET B C 1
ATOM 5266 O O . MET B 1 206 ? -16.250 35.420 27.797 1.00 14.63 206 MET B O 1
ATOM 5271 N N . GLY B 1 207 ? -16.097 37.548 27.083 1.00 13.53 207 GLY B N 1
ATOM 5272 C CA . GLY B 1 207 ? -17.533 37.746 27.150 1.00 13.14 207 GLY B CA 1
ATOM 5273 C C . GLY B 1 207 ? -18.267 36.839 26.182 1.00 11.55 207 GLY B C 1
ATOM 5274 O O . GLY B 1 207 ? -19.248 36.187 26.545 1.00 13.30 207 GLY B O 1
ATOM 5275 N N . GLN B 1 208 ? -17.794 36.782 24.934 1.00 11.46 208 GLN B N 1
ATOM 5276 C CA . GLN B 1 208 ? -18.397 35.874 23.965 1.00 11.64 208 GLN B CA 1
ATOM 5277 C C . GLN B 1 208 ? -18.266 34.424 24.413 1.00 12.19 208 GLN B C 1
ATOM 5278 O O . GLN B 1 208 ? -19.226 33.651 24.315 1.00 11.66 208 GLN B O 1
ATOM 5284 N N . GLU B 1 209 ? -17.077 34.036 24.899 1.00 10.50 209 GLU B N 1
ATOM 5285 C CA . GLU B 1 209 ? -16.843 32.639 25.252 1.00 12.19 209 GLU B CA 1
ATOM 5286 C C . GLU B 1 209 ? -17.674 32.222 26.460 1.00 10.87 209 GLU B C 1
ATOM 5287 O O . GLU B 1 209 ? -18.272 31.139 26.453 1.00 10.72 209 GLU B O 1
ATOM 5293 N N . PHE B 1 210 ? -17.745 33.071 27.494 1.00 10.52 210 PHE B N 1
ATOM 5294 C CA . PHE B 1 210 ? -18.508 32.706 28.688 1.00 11.10 210 PHE B CA 1
ATOM 5295 C C . PHE B 1 210 ? -20.011 32.849 28.484 1.00 10.11 210 PHE B C 1
ATOM 5296 O O . PHE B 1 210 ? -20.777 32.063 29.056 1.00 11.00 210 PHE B O 1
ATOM 5304 N N . ASN B 1 211 ? -20.467 33.810 27.672 1.00 11.39 211 ASN B N 1
ATOM 5305 C CA . ASN B 1 211 ? -21.882 33.811 27.318 1.00 10.60 211 ASN B CA 1
ATOM 5306 C C . ASN B 1 211 ? -22.237 32.583 26.499 1.00 10.75 211 ASN B C 1
ATOM 5307 O O . ASN B 1 211 ? -23.364 32.084 26.580 1.00 13.02 211 ASN B O 1
ATOM 5312 N N . ALA B 1 212 ? -21.285 32.068 25.725 1.00 11.35 212 ALA B N 1
ATOM 5313 C CA . ALA B 1 212 ? -21.546 30.847 24.973 1.00 11.53 212 ALA B CA 1
ATOM 5314 C C . ALA B 1 212 ? -21.683 29.644 25.907 1.00 12.97 212 ALA B C 1
ATOM 5315 O O . ALA B 1 212 ? -22.525 28.770 25.673 1.00 11.98 212 ALA B O 1
ATOM 5317 N N . PHE B 1 213 ? -20.889 29.598 26.988 1.00 11.37 213 PHE B N 1
ATOM 5318 C CA . PHE B 1 213 ? -21.117 28.599 28.033 1.00 10.77 213 PHE B CA 1
ATOM 5319 C C . PHE B 1 213 ? -22.532 28.711 28.585 1.00 10.16 213 PHE B C 1
ATOM 5320 O O . PHE B 1 213 ? -23.251 27.709 28.694 1.00 11.19 213 PHE B O 1
ATOM 5328 N N . ALA B 1 214 ? -22.942 29.932 28.959 1.00 10.03 214 ALA B N 1
ATOM 5329 C CA . ALA B 1 214 ? -24.286 30.134 29.487 1.00 10.36 214 ALA B CA 1
ATOM 5330 C C . ALA B 1 214 ? -25.340 29.710 28.476 1.00 11.47 214 ALA B C 1
ATOM 5331 O O . ALA B 1 214 ? -26.317 29.041 28.832 1.00 11.32 214 ALA B O 1
ATOM 5333 N N . ASN B 1 215 ? -25.155 30.083 27.210 1.00 11.54 215 ASN B N 1
ATOM 5334 C CA . ASN B 1 215 ? -26.203 29.869 26.214 1.00 11.08 215 ASN B CA 1
ATOM 5335 C C . ASN B 1 215 ? -26.323 28.403 25.806 1.00 11.23 215 ASN B C 1
ATOM 5336 O O . ASN B 1 215 ? -27.434 27.929 25.546 1.00 12.22 215 ASN B O 1
ATOM 5341 N N . THR B 1 216 ? -25.212 27.662 25.741 1.00 10.46 216 THR B N 1
ATOM 5342 C CA . THR B 1 216 ? -25.363 26.243 25.420 1.00 9.78 216 THR B CA 1
ATOM 5343 C C . THR B 1 216 ? -26.013 25.492 26.575 1.00 13.17 216 THR B C 1
ATOM 5344 O O . THR B 1 216 ? -26.804 24.571 26.346 1.00 12.77 216 THR B O 1
ATOM 5348 N N . LEU B 1 217 ? -25.738 25.894 27.815 1.00 11.39 217 LEU B N 1
ATOM 5349 C CA . LEU B 1 217 ? -26.406 25.251 28.940 1.00 10.03 217 LEU B CA 1
ATOM 5350 C C . LEU B 1 217 ? -27.872 25.665 29.033 1.00 10.22 217 LEU B C 1
ATOM 5351 O O . LEU B 1 217 ? -28.707 24.865 29.472 1.00 11.90 217 LEU B O 1
ATOM 5356 N N . GLN B 1 218 ? -28.204 26.907 28.643 1.00 10.51 218 GLN B N 1
ATOM 5357 C CA . GLN B 1 218 ? -29.598 27.334 28.614 1.00 11.65 218 GLN B CA 1
ATOM 5358 C C . GLN B 1 218 ? -30.432 26.462 27.680 1.00 12.15 218 GLN B C 1
ATOM 5359 O O . GLN B 1 218 ? -31.608 26.192 27.962 1.00 13.87 218 GLN B O 1
ATOM 5365 N N . GLU B 1 219 ? -29.844 26.001 26.573 1.00 11.87 219 GLU B N 1
ATOM 5366 C CA . GLU B 1 219 ? -30.566 25.114 25.669 1.00 12.46 219 GLU B CA 1
ATOM 5367 C C . GLU B 1 219 ? -30.979 23.815 26.343 1.00 15.62 219 GLU B C 1
ATOM 5368 O O . GLU B 1 219 ? -31.906 23.147 25.867 1.00 14.42 219 GLU B O 1
ATOM 5374 N N . GLU B 1 220 ? -30.303 23.431 27.428 1.00 13.23 220 GLU B N 1
ATOM 5375 C CA . GLU B 1 220 ? -30.618 22.174 28.098 1.00 12.16 220 GLU B CA 1
ATOM 5376 C C . GLU B 1 220 ? -31.885 22.269 28.929 1.00 13.88 220 GLU B C 1
ATOM 5377 O O . GLU B 1 220 ? -32.499 21.230 29.214 1.00 15.20 220 GLU B O 1
ATOM 5383 N N . ILE B 1 221 ? -32.291 23.485 29.302 1.00 14.58 221 ILE B N 1
ATOM 5384 C CA A ILE B 1 221 ? -33.523 23.659 30.068 0.57 15.46 221 ILE B CA 1
ATOM 5385 C CA B ILE B 1 221 ? -33.523 23.663 30.068 0.43 15.38 221 ILE B CA 1
ATOM 5386 C C . ILE B 1 221 ? -34.705 23.087 29.302 1.00 15.41 221 ILE B C 1
ATOM 5387 O O . ILE B 1 221 ? -35.472 22.270 29.827 1.00 14.05 221 ILE B O 1
ATOM 5396 N N . ALA B 1 222 ? -34.867 23.499 28.039 1.00 14.23 222 ALA B N 1
ATOM 5397 C CA . ALA B 1 222 ? -35.990 22.994 27.257 1.00 15.88 222 ALA B CA 1
ATOM 5398 C C . ALA B 1 222 ? -35.868 21.501 26.977 1.00 14.10 222 ALA B C 1
ATOM 5399 O O . ALA B 1 222 ? -36.888 20.810 26.900 1.00 15.36 222 ALA B O 1
ATOM 5401 N N . ARG B 1 223 ? -34.648 20.974 26.809 1.00 12.43 223 ARG B N 1
ATOM 5402 C CA A ARG B 1 223 ? -34.489 19.535 26.598 0.55 13.71 223 ARG B CA 1
ATOM 5403 C CA B ARG B 1 223 ? -34.509 19.539 26.590 0.45 13.81 223 ARG B CA 1
ATOM 5404 C C . ARG B 1 223 ? -34.919 18.757 27.831 1.00 13.60 223 ARG B C 1
ATOM 5405 O O . ARG B 1 223 ? -35.666 17.772 27.735 1.00 13.86 223 ARG B O 1
ATOM 5420 N N . LEU B 1 224 ? -34.442 19.178 29.004 1.00 11.99 224 LEU B N 1
ATOM 5421 C CA . LEU B 1 224 ? -34.811 18.476 30.228 1.00 10.83 224 LEU B CA 1
ATOM 5422 C C . LEU B 1 224 ? -36.301 18.584 30.493 1.00 12.01 224 LEU B C 1
ATOM 5423 O O . LEU B 1 224 ? -36.945 17.592 30.858 1.00 14.00 224 LEU B O 1
ATOM 5428 N N . ASN B 1 225 ? -36.872 19.775 30.300 1.00 12.32 225 ASN B N 1
ATOM 5429 C CA . ASN B 1 225 ? -38.286 19.964 30.597 1.00 11.99 225 ASN B CA 1
ATOM 5430 C C . ASN B 1 225 ? -39.178 19.210 29.615 1.00 12.19 225 ASN B C 1
ATOM 5431 O O . ASN B 1 225 ? -40.165 18.589 30.028 1.00 14.11 225 ASN B O 1
ATOM 5436 N N . THR B 1 226 ? -38.871 19.266 28.313 1.00 12.45 226 THR B N 1
ATOM 5437 C CA A THR B 1 226 ? -39.752 18.584 27.371 0.60 13.99 226 THR B CA 1
ATOM 5438 C CA B THR B 1 226 ? -39.700 18.582 27.322 0.40 14.24 226 THR B CA 1
ATOM 5439 C C . THR B 1 226 ? -39.690 17.075 27.546 1.00 14.90 226 THR B C 1
ATOM 5440 O O . THR B 1 226 ? -40.718 16.401 27.392 1.00 14.26 226 THR B O 1
ATOM 5447 N N . ASN B 1 227 ? -38.522 16.525 27.898 1.00 13.27 227 ASN B N 1
ATOM 5448 C CA . ASN B 1 227 ? -38.450 15.088 28.116 1.00 11.62 227 ASN B CA 1
ATOM 5449 C C . ASN B 1 227 ? -39.061 14.688 29.457 1.00 11.66 227 ASN B C 1
ATOM 5450 O O . ASN B 1 227 ? -39.713 13.645 29.540 1.00 14.04 227 ASN B O 1
ATOM 5455 N N . ALA B 1 228 ? -38.924 15.524 30.493 1.00 12.56 228 ALA B N 1
ATOM 5456 C CA . ALA B 1 228 ? -39.607 15.249 31.753 1.00 14.19 228 ALA B CA 1
ATOM 5457 C C . ALA B 1 228 ? -41.123 15.326 31.608 1.00 13.53 228 ALA B C 1
ATOM 5458 O O . ALA B 1 228 ? -41.848 14.642 32.342 1.00 13.57 228 ALA B O 1
ATOM 5460 N N . ASP B 1 229 ? -41.623 16.153 30.678 1.00 13.85 229 ASP B N 1
ATOM 5461 C CA . ASP B 1 229 ? -43.063 16.221 30.435 1.00 13.00 229 ASP B CA 1
ATOM 5462 C C . ASP B 1 229 ? -43.617 14.879 29.984 1.00 13.06 229 ASP B C 1
ATOM 5463 O O . ASP B 1 229 ? -44.813 14.608 30.166 1.00 14.16 229 ASP B O 1
ATOM 5468 N N . LEU B 1 230 ? -42.774 14.032 29.390 1.00 12.75 230 LEU B N 1
ATOM 5469 C CA . LEU B 1 230 ? -43.230 12.711 28.961 1.00 12.96 230 LEU B CA 1
ATOM 5470 C C . LEU B 1 230 ? -43.664 11.857 30.143 1.00 14.30 230 LEU B C 1
ATOM 5471 O O . LEU B 1 230 ? -44.492 10.956 29.979 1.00 13.97 230 LEU B O 1
ATOM 5476 N N . PHE B 1 231 ? -43.126 12.127 31.339 1.00 12.54 231 PHE B N 1
ATOM 5477 C CA . PHE B 1 231 ? -43.521 11.392 32.535 1.00 12.53 231 PHE B CA 1
ATOM 5478 C C . PHE B 1 231 ? -44.972 11.645 32.913 1.00 12.98 231 PHE B C 1
ATOM 5479 O O . PHE B 1 231 ? -45.566 10.834 33.633 1.00 14.59 231 PHE B O 1
ATOM 5487 N N . LEU B 1 232 ? -45.553 12.751 32.449 1.00 13.31 232 LEU B N 1
ATOM 5488 C CA . LEU B 1 232 ? -46.921 13.079 32.825 1.00 13.80 232 LEU B CA 1
ATOM 5489 C C . LEU B 1 232 ? -47.936 12.118 32.230 1.00 16.23 232 LEU B C 1
ATOM 5490 O O . LEU B 1 232 ? -49.072 12.074 32.709 1.00 16.54 232 LEU B O 1
ATOM 5495 N N . GLU B 1 233 ? -47.567 11.360 31.200 1.00 14.25 233 GLU B N 1
ATOM 5496 C CA A GLU B 1 233 ? -48.433 10.313 30.657 0.65 13.58 233 GLU B CA 1
ATOM 5497 C CA B GLU B 1 233 ? -48.449 10.324 30.672 0.35 15.92 233 GLU B CA 1
ATOM 5498 C C . GLU B 1 233 ? -48.355 9.107 31.585 1.00 14.11 233 GLU B C 1
ATOM 5499 O O . GLU B 1 233 ? -47.302 8.468 31.682 1.00 16.44 233 GLU B O 1
ATOM 5510 N N . THR B 1 234 ? -49.458 8.790 32.264 1.00 14.16 234 THR B N 1
ATOM 5511 C CA . THR B 1 234 ? -49.479 7.782 33.316 1.00 13.68 234 THR B CA 1
ATOM 5512 C C . THR B 1 234 ? -50.566 6.749 33.036 1.00 13.79 234 THR B C 1
ATOM 5513 O O . THR B 1 234 ? -51.384 6.908 32.126 1.00 15.17 234 THR B O 1
ATOM 5517 N N . ASN B 1 235 ? -50.554 5.648 33.802 1.00 13.07 235 ASN B N 1
ATOM 5518 C CA . ASN B 1 235 ? -51.361 4.487 33.430 1.00 12.93 235 ASN B CA 1
ATOM 5519 C C . ASN B 1 235 ? -52.274 4.009 34.558 1.00 13.46 235 ASN B C 1
ATOM 5520 O O . ASN B 1 235 ? -52.615 2.824 34.614 1.00 13.23 235 ASN B O 1
ATOM 5525 N N . MET B 1 236 ? -52.705 4.901 35.454 1.00 14.77 236 MET B N 1
ATOM 5526 C CA . MET B 1 236 ? -53.634 4.475 36.500 1.00 15.30 236 MET B CA 1
ATOM 5527 C C . MET B 1 236 ? -54.910 3.893 35.889 1.00 14.11 236 MET B C 1
ATOM 5528 O O . MET B 1 236 ? -55.539 4.496 35.010 1.00 15.59 236 MET B O 1
ATOM 5533 N N . GLY B 1 237 ? -55.288 2.713 36.361 1.00 13.64 237 GLY B N 1
ATOM 5534 C CA . GLY B 1 237 ? -56.368 1.955 35.769 1.00 13.88 237 GLY B CA 1
ATOM 5535 C C . GLY B 1 237 ? -55.905 0.786 34.927 1.00 13.65 237 GLY B C 1
ATOM 5536 O O . GLY B 1 237 ? -56.735 -0.051 34.555 1.00 14.97 237 GLY B O 1
ATOM 5537 N N . ALA B 1 238 ? -54.604 0.706 34.614 1.00 13.87 238 ALA B N 1
ATOM 5538 C CA . ALA B 1 238 ? -54.081 -0.453 33.899 1.00 13.32 238 ALA B CA 1
ATOM 5539 C C . ALA B 1 238 ? -54.239 -1.741 34.699 1.00 16.15 238 ALA B C 1
ATOM 5540 O O . ALA B 1 238 ? -54.367 -2.823 34.114 1.00 13.95 238 ALA B O 1
ATOM 5542 N N . THR B 1 239 ? -54.242 -1.637 36.030 1.00 15.75 239 THR B N 1
ATOM 5543 C CA . THR B 1 239 ? -54.064 -2.747 36.964 1.00 13.79 239 THR B CA 1
ATOM 5544 C C . THR B 1 239 ? -52.935 -3.661 36.472 1.00 15.73 239 THR B C 1
ATOM 5545 O O . THR B 1 239 ? -51.848 -3.154 36.184 1.00 14.81 239 THR B O 1
ATOM 5549 N N . ALA B 1 240 ? -53.146 -4.981 36.392 1.00 13.98 240 ALA B N 1
ATOM 5550 C CA . ALA B 1 240 ? -52.016 -5.916 36.315 1.00 12.68 240 ALA B CA 1
ATOM 5551 C C . ALA B 1 240 ? -51.197 -5.759 35.029 1.00 13.79 240 ALA B C 1
ATOM 5552 O O . ALA B 1 240 ? -49.957 -5.764 35.072 1.00 15.18 240 ALA B O 1
ATOM 5554 N N . ILE B 1 241 ? -51.854 -5.688 33.867 1.00 13.41 241 ILE B N 1
ATOM 5555 C CA . ILE B 1 241 ? -51.138 -5.698 32.595 1.00 12.61 241 ILE B CA 1
ATOM 5556 C C . ILE B 1 241 ? -51.619 -4.637 31.618 1.00 13.78 241 ILE B C 1
ATOM 5557 O O . ILE B 1 241 ? -51.090 -4.560 30.508 1.00 12.91 241 ILE B O 1
ATOM 5562 N N . GLY B 1 242 ? -52.615 -3.828 31.976 1.00 13.61 242 GLY B N 1
ATOM 5563 C CA . GLY B 1 242 ? -53.171 -2.835 31.076 1.00 13.06 242 GLY B CA 1
ATOM 5564 C C . GLY B 1 242 ? -54.603 -3.099 30.657 1.00 15.29 242 GLY B C 1
ATOM 5565 O O . GLY B 1 242 ? -55.225 -2.215 30.048 1.00 13.75 242 GLY B O 1
ATOM 5566 N N . THR B 1 243 ? -55.150 -4.279 30.956 1.00 14.25 243 THR B N 1
ATOM 5567 C CA . THR B 1 243 ? -56.534 -4.575 30.598 1.00 13.95 243 THR B CA 1
ATOM 5568 C C . THR B 1 243 ? -57.546 -3.907 31.515 1.00 15.68 243 THR B C 1
ATOM 5569 O O . THR B 1 243 ? -58.737 -3.870 31.177 1.00 16.39 243 THR B O 1
ATOM 5573 N N . GLY B 1 244 ? -57.123 -3.416 32.675 1.00 14.65 244 GLY B N 1
ATOM 5574 C CA . GLY B 1 244 ? -58.066 -2.828 33.604 1.00 16.32 244 GLY B CA 1
ATOM 5575 C C . GLY B 1 244 ? -58.893 -3.825 34.383 1.00 14.86 244 GLY B C 1
ATOM 5576 O O . GLY B 1 244 ? -59.884 -3.428 35.004 1.00 16.06 244 GLY B O 1
ATOM 5577 N N . LEU B 1 245 ? -58.507 -5.103 34.377 1.00 15.29 245 LEU B N 1
ATOM 5578 C CA . LEU B 1 245 ? -59.214 -6.111 35.156 1.00 16.22 245 LEU B CA 1
ATOM 5579 C C . LEU B 1 245 ? -59.334 -5.659 36.606 1.00 17.21 245 LEU B C 1
ATOM 5580 O O . LEU B 1 245 ? -58.350 -5.222 37.215 1.00 16.74 245 LEU B O 1
ATOM 5585 N N . ASN B 1 246 ? -60.557 -5.726 37.132 1.00 16.96 246 ASN B N 1
ATOM 5586 C CA . ASN B 1 246 ? -60.966 -5.364 38.490 1.00 18.87 246 ASN B CA 1
ATOM 5587 C C . ASN B 1 246 ? -61.144 -3.856 38.688 1.00 20.29 246 ASN B C 1
ATOM 5588 O O . ASN B 1 246 ? -61.577 -3.456 39.770 1.00 26.48 246 ASN B O 1
ATOM 5593 N N . ALA B 1 247 ? -60.868 -3.016 37.692 1.00 16.92 247 ALA B N 1
ATOM 5594 C CA . ALA B 1 247 ? -61.177 -1.596 37.809 1.00 16.37 247 ALA B CA 1
ATOM 5595 C C . ALA B 1 247 ? -62.568 -1.292 37.259 1.00 17.18 247 ALA B C 1
ATOM 5596 O O . ALA B 1 247 ? -63.058 -1.953 36.342 1.00 19.25 247 ALA B O 1
ATOM 5598 N N . HIS B 1 248 ? -63.199 -0.274 37.841 1.00 17.51 248 HIS B N 1
ATOM 5599 C CA . HIS B 1 248 ? -64.457 0.253 37.332 1.00 17.90 248 HIS B CA 1
ATOM 5600 C C . HIS B 1 248 ? -64.220 0.962 35.995 1.00 19.04 248 HIS B C 1
ATOM 5601 O O . HIS B 1 248 ? -63.176 1.588 35.806 1.00 17.82 248 HIS B O 1
ATOM 5608 N N . PRO B 1 249 ? -65.166 0.886 35.052 1.00 19.81 249 PRO B N 1
ATOM 5609 C CA . PRO B 1 249 ? -64.939 1.530 33.741 1.00 21.77 249 PRO B CA 1
ATOM 5610 C C . PRO B 1 249 ? -64.620 3.018 33.807 1.00 19.35 249 PRO B C 1
ATOM 5611 O O . PRO B 1 249 ? -63.932 3.524 32.913 1.00 21.82 249 PRO B O 1
ATOM 5615 N N . ASP B 1 250 ? -65.104 3.740 34.817 1.00 18.08 250 ASP B N 1
ATOM 5616 C CA . ASP B 1 250 ? -64.840 5.170 34.939 1.00 18.65 250 ASP B CA 1
ATOM 5617 C C . ASP B 1 250 ? -63.608 5.481 35.778 1.00 17.23 250 ASP B C 1
ATOM 5618 O O . ASP B 1 250 ? -63.261 6.657 35.928 1.00 18.29 250 ASP B O 1
ATOM 5623 N N . TYR B 1 251 ? -62.939 4.465 36.319 1.00 16.72 251 TYR B N 1
ATOM 5624 C CA . TYR B 1 251 ? -61.880 4.710 37.295 1.00 18.22 251 TYR B CA 1
ATOM 5625 C C . TYR B 1 251 ? -60.637 5.346 36.666 1.00 16.69 251 TYR B C 1
ATOM 5626 O O . TYR B 1 251 ? -60.050 6.258 37.257 1.00 18.76 251 TYR B O 1
ATOM 5635 N N . ALA B 1 252 ? -60.197 4.874 35.491 1.00 15.63 252 ALA B N 1
ATOM 5636 C CA . ALA B 1 252 ? -58.919 5.351 34.953 1.00 15.24 252 ALA B CA 1
ATOM 5637 C C . ALA B 1 252 ? -58.937 6.863 34.735 1.00 15.54 252 ALA B C 1
ATOM 5638 O O . ALA B 1 252 ? -57.992 7.573 35.114 1.00 16.69 252 ALA B O 1
ATOM 5640 N N . VAL B 1 253 ? -60.014 7.379 34.140 1.00 16.11 253 VAL B N 1
ATOM 5641 C CA . VAL B 1 253 ? -60.091 8.814 33.877 1.00 17.33 253 VAL B CA 1
ATOM 5642 C C . VAL B 1 253 ? -60.244 9.588 35.181 1.00 16.68 253 VAL B C 1
ATOM 5643 O O . VAL B 1 253 ? -59.545 10.581 35.414 1.00 18.09 253 VAL B O 1
ATOM 5647 N N . LYS B 1 254 ? -61.142 9.129 36.061 1.00 17.40 254 LYS B N 1
ATOM 5648 C CA A LYS B 1 254 ? -61.401 9.855 37.303 0.55 17.53 254 LYS B CA 1
ATOM 5649 C CA B LYS B 1 254 ? -61.400 9.859 37.300 0.45 17.51 254 LYS B CA 1
ATOM 5650 C C . LYS B 1 254 ? -60.185 9.840 38.222 1.00 17.77 254 LYS B C 1
ATOM 5651 O O . LYS B 1 254 ? -59.864 10.853 38.859 1.00 16.89 254 LYS B O 1
ATOM 5662 N N . CYS B 1 255 ? -59.493 8.701 38.310 1.00 16.27 255 CYS B N 1
ATOM 5663 C CA . CYS B 1 255 ? -58.319 8.640 39.173 1.00 15.74 255 CYS B CA 1
ATOM 5664 C C . CYS B 1 255 ? -57.202 9.537 38.651 1.00 17.04 255 CYS B C 1
ATOM 5665 O O . CYS B 1 255 ? -56.536 10.224 39.434 1.00 15.48 255 CYS B O 1
ATOM 5668 N N . THR B 1 256 ? -56.994 9.560 37.331 1.00 15.69 256 THR B N 1
ATOM 5669 C CA . THR B 1 256 ? -55.975 10.443 36.764 1.00 15.89 256 THR B CA 1
ATOM 5670 C C . THR B 1 256 ? -56.302 11.906 37.047 1.00 16.47 256 THR B C 1
ATOM 5671 O O . THR B 1 256 ? -55.419 12.680 37.437 1.00 16.34 256 THR B O 1
ATOM 5675 N N . GLU B 1 257 ? -57.567 12.298 36.873 1.00 16.83 257 GLU B N 1
ATOM 5676 C CA . GLU B 1 257 ? -57.964 13.669 37.188 1.00 16.88 257 GLU B CA 1
ATOM 5677 C C . GLU B 1 257 ? -57.759 13.977 38.665 1.00 18.26 257 GLU B C 1
ATOM 5678 O O . GLU B 1 257 ? -57.266 15.053 39.022 1.00 17.11 257 GLU B O 1
ATOM 5684 N N . ASN B 1 258 ? -58.131 13.044 39.545 1.00 17.21 258 ASN B N 1
ATOM 5685 C CA . ASN B 1 258 ? -57.934 13.277 40.972 1.00 16.97 258 ASN B CA 1
ATOM 5686 C C . ASN B 1 258 ? -56.452 13.363 41.311 1.00 18.47 258 ASN B C 1
ATOM 5687 O O . ASN B 1 258 ? -56.045 14.165 42.158 1.00 18.43 258 ASN B O 1
ATOM 5692 N N . LEU B 1 259 ? -55.631 12.544 40.654 1.00 15.87 259 LEU B N 1
ATOM 5693 C CA . LEU B 1 259 ? -54.195 12.575 40.908 1.00 15.44 259 LEU B CA 1
ATOM 5694 C C . LEU B 1 259 ? -53.577 13.890 40.455 1.00 15.57 259 LEU B C 1
ATOM 5695 O O . LEU B 1 259 ? -52.678 14.424 41.118 1.00 15.52 259 LEU B O 1
ATOM 5700 N N . ALA B 1 260 ? -54.043 14.435 39.329 1.00 15.78 260 ALA B N 1
ATOM 5701 C CA . ALA B 1 260 ? -53.540 15.733 38.893 1.00 16.44 260 ALA B CA 1
ATOM 5702 C C . ALA B 1 260 ? -53.839 16.808 39.932 1.00 16.53 260 ALA B C 1
ATOM 5703 O O . ALA B 1 260 ? -52.980 17.645 40.243 1.00 18.45 260 ALA B O 1
ATOM 5705 N N . LYS B 1 261 ? -55.050 16.791 40.490 1.00 17.26 261 LYS B N 1
ATOM 5706 C CA . LYS B 1 261 ? -55.424 17.795 41.484 1.00 18.22 261 LYS B CA 1
ATOM 5707 C C . LYS B 1 261 ? -54.629 17.622 42.774 1.00 21.05 261 LYS B C 1
ATOM 5708 O O . LYS B 1 261 ? -54.156 18.609 43.355 1.00 21.14 261 LYS B O 1
ATOM 5714 N N . ILE B 1 262 ? -54.462 16.375 43.228 1.00 18.13 262 ILE B N 1
ATOM 5715 C CA . ILE B 1 262 ? -53.783 16.108 44.495 1.00 18.29 262 ILE B CA 1
ATOM 5716 C C . ILE B 1 262 ? -52.289 16.391 44.382 1.00 18.75 262 ILE B C 1
ATOM 5717 O O . ILE B 1 262 ? -51.689 17.017 45.264 1.00 19.78 262 ILE B O 1
ATOM 5722 N N . SER B 1 263 ? -51.657 15.914 43.306 1.00 16.26 263 SER B N 1
ATOM 5723 C CA . SER B 1 263 ? -50.213 16.068 43.162 1.00 15.63 263 SER B CA 1
ATOM 5724 C C . SER B 1 263 ? -49.818 17.466 42.701 1.00 18.03 263 SER B C 1
ATOM 5725 O O . SER B 1 263 ? -48.695 17.910 42.971 1.00 19.10 263 SER B O 1
ATOM 5728 N N . GLY B 1 264 ? -50.706 18.165 41.998 1.00 17.43 264 GLY B N 1
ATOM 5729 C CA . GLY B 1 264 ? -50.328 19.413 41.373 1.00 16.54 264 GLY B CA 1
ATOM 5730 C C . GLY B 1 264 ? -49.512 19.255 40.111 1.00 17.99 264 GLY B C 1
ATOM 5731 O O . GLY B 1 264 ? -49.055 20.265 39.558 1.00 21.90 264 GLY B O 1
ATOM 5732 N N . ALA B 1 265 ? -49.290 18.025 39.656 1.00 17.74 265 ALA B N 1
ATOM 5733 C CA . ALA B 1 265 ? -48.686 17.749 38.361 1.00 16.50 265 ALA B CA 1
ATOM 5734 C C . ALA B 1 265 ? -49.787 17.433 37.358 1.00 19.24 265 ALA B C 1
ATOM 5735 O O . ALA B 1 265 ? -50.754 16.740 37.685 1.00 19.91 265 ALA B O 1
ATOM 5737 N N . ASP B 1 266 ? -49.636 17.931 36.129 1.00 15.76 266 ASP B N 1
ATOM 5738 C CA . ASP B 1 266 ? -50.695 17.793 35.124 1.00 17.65 266 ASP B CA 1
ATOM 5739 C C . ASP B 1 266 ? -50.587 16.431 34.439 1.00 17.35 266 ASP B C 1
ATOM 5740 O O . ASP B 1 266 ? -50.323 16.313 33.240 1.00 16.93 266 ASP B O 1
ATOM 5745 N N . VAL B 1 267 ? -50.807 15.379 35.232 1.00 16.97 267 VAL B N 1
ATOM 5746 C CA . VAL B 1 267 ? -50.779 14.027 34.684 1.00 15.22 267 VAL B CA 1
ATOM 5747 C C . VAL B 1 267 ? -51.992 13.815 33.783 1.00 14.98 267 VAL B C 1
ATOM 5748 O O . VAL B 1 267 ? -53.076 14.385 33.995 1.00 17.18 267 VAL B O 1
ATOM 5752 N N . VAL B 1 268 ? -51.795 13.001 32.745 1.00 15.17 268 VAL B N 1
ATOM 5753 C CA . VAL B 1 268 ? -52.834 12.636 31.795 1.00 15.08 268 VAL B CA 1
ATOM 5754 C C . VAL B 1 268 ? -52.787 11.127 31.601 1.00 14.69 268 VAL B C 1
ATOM 5755 O O . VAL B 1 268 ? -51.784 10.470 31.885 1.00 14.42 268 VAL B O 1
ATOM 5759 N N . LEU B 1 269 ? -53.897 10.573 31.120 1.00 16.87 269 LEU B N 1
ATOM 5760 C CA . LEU B 1 269 ? -54.032 9.128 30.988 1.00 16.27 269 LEU B CA 1
ATOM 5761 C C . LEU B 1 269 ? -53.522 8.646 29.631 1.00 16.09 269 LEU B C 1
ATOM 5762 O O . LEU B 1 269 ? -53.965 9.136 28.586 1.00 17.21 269 LEU B O 1
ATOM 5767 N N . ALA B 1 270 ? -52.596 7.680 29.655 1.00 16.18 270 ALA B N 1
ATOM 5768 C CA . ALA B 1 270 ? -52.126 7.064 28.421 1.00 15.44 270 ALA B CA 1
ATOM 5769 C C . ALA B 1 270 ? -53.306 6.519 27.625 1.00 15.44 270 ALA B C 1
ATOM 5770 O O . ALA B 1 270 ? -54.250 5.962 28.190 1.00 17.17 270 ALA B O 1
ATOM 5772 N N . SER B 1 271 ? -53.254 6.680 26.298 1.00 16.73 271 SER B N 1
ATOM 5773 C CA . SER B 1 271 ? -54.384 6.264 25.473 1.00 18.09 271 SER B CA 1
ATOM 5774 C C . SER B 1 271 ? -54.478 4.752 25.302 1.00 18.28 271 SER B C 1
ATOM 5775 O O . SER B 1 271 ? -55.556 4.256 24.961 1.00 18.56 271 SER B O 1
ATOM 5778 N N . ASP B 1 272 ? -53.392 4.013 25.547 1.00 16.07 272 ASP B N 1
ATOM 5779 C CA . ASP B 1 272 ? -53.387 2.550 25.469 1.00 16.42 272 ASP B CA 1
ATOM 5780 C C . ASP B 1 272 ? -52.668 2.039 26.714 1.00 14.57 272 ASP B C 1
ATOM 5781 O O . ASP B 1 272 ? -51.439 2.114 26.791 1.00 14.38 272 ASP B O 1
ATOM 5786 N N . LEU B 1 273 ? -53.434 1.530 27.690 1.00 14.51 273 LEU B N 1
ATOM 5787 C CA . LEU B 1 273 ? -52.835 1.090 28.945 1.00 14.21 273 LEU B CA 1
ATOM 5788 C C . LEU B 1 273 ? -52.064 -0.214 28.791 1.00 15.40 273 LEU B C 1
ATOM 5789 O O . LEU B 1 273 ? -51.145 -0.476 29.577 1.00 14.01 273 LEU B O 1
ATOM 5794 N N . VAL B 1 274 ? -52.396 -1.027 27.784 1.00 13.45 274 VAL B N 1
ATOM 5795 C CA . VAL B 1 274 ? -51.596 -2.218 27.510 1.00 13.30 274 VAL B CA 1
ATOM 5796 C C . VAL B 1 274 ? -50.222 -1.815 26.975 1.00 14.90 274 VAL B C 1
ATOM 5797 O O . VAL B 1 274 ? -49.188 -2.385 27.354 1.00 14.14 274 VAL B O 1
ATOM 5801 N N . GLU B 1 275 ? -50.190 -0.813 26.098 1.00 13.77 275 GLU B N 1
ATOM 5802 C CA . GLU B 1 275 ? -48.930 -0.232 25.651 1.00 14.67 275 GLU B CA 1
ATOM 5803 C C . GLU B 1 275 ? -48.144 0.355 26.817 1.00 13.51 275 GLU B C 1
ATOM 5804 O O . GLU B 1 275 ? -46.922 0.179 26.912 1.00 14.06 275 GLU B O 1
ATOM 5810 N N . ALA B 1 276 ? -48.830 1.071 27.713 1.00 13.15 276 ALA B N 1
ATOM 5811 C CA . ALA B 1 276 ? -48.114 1.861 28.714 1.00 12.65 276 ALA B CA 1
ATOM 5812 C C . ALA B 1 276 ? -47.465 0.993 29.781 1.00 12.35 276 ALA B C 1
ATOM 5813 O O . ALA B 1 276 ? -46.435 1.383 30.349 1.00 13.57 276 ALA B O 1
ATOM 5815 N N . THR B 1 277 ? -48.024 -0.175 30.056 1.00 13.34 277 THR B N 1
ATOM 5816 C CA . THR B 1 277 ? -47.595 -0.897 31.250 1.00 12.13 277 THR B CA 1
ATOM 5817 C C . THR B 1 277 ? -46.161 -1.432 31.132 1.00 15.25 277 THR B C 1
ATOM 5818 O O . THR B 1 277 ? -45.407 -1.317 32.107 1.00 15.05 277 THR B O 1
ATOM 5822 N N . PRO B 1 278 ? -45.705 -1.968 29.997 1.00 12.10 278 PRO B N 1
ATOM 5823 C CA . PRO B 1 278 ? -44.275 -2.312 29.874 1.00 12.04 278 PRO B CA 1
ATOM 5824 C C . PRO B 1 278 ? -43.383 -1.206 29.321 1.00 14.20 278 PRO B C 1
ATOM 5825 O O . PRO B 1 278 ? -42.212 -1.477 29.036 1.00 14.15 278 PRO B O 1
ATOM 5829 N N . ASP B 1 279 ? -43.870 0.028 29.200 1.00 12.67 279 ASP B N 1
ATOM 5830 C CA . ASP B 1 279 ? -43.184 1.081 28.447 1.00 12.21 279 ASP B CA 1
ATOM 5831 C C . ASP B 1 279 ? -42.169 1.814 29.324 1.00 13.99 279 ASP B C 1
ATOM 5832 O O . ASP B 1 279 ? -42.553 2.498 30.277 1.00 16.52 279 ASP B O 1
ATOM 5837 N N . THR B 1 280 ? -40.878 1.703 28.985 1.00 12.09 280 THR B N 1
ATOM 5838 C CA . THR B 1 280 ? -39.827 2.430 29.688 1.00 12.02 280 THR B CA 1
ATOM 5839 C C . THR B 1 280 ? -39.198 3.533 28.842 1.00 12.20 280 THR B C 1
ATOM 5840 O O . THR B 1 280 ? -38.176 4.102 29.245 1.00 12.21 280 THR B O 1
ATOM 5844 N N . GLY B 1 281 ? -39.807 3.887 27.707 1.00 12.12 281 GLY B N 1
ATOM 5845 C CA . GLY B 1 281 ? -39.178 4.838 26.794 1.00 12.20 281 GLY B CA 1
ATOM 5846 C C . GLY B 1 281 ? -38.957 6.226 27.379 1.00 10.05 281 GLY B C 1
ATOM 5847 O O . GLY B 1 281 ? -37.969 6.897 27.047 1.00 11.29 281 GLY B O 1
ATOM 5848 N N . ALA B 1 282 ? -39.878 6.698 28.228 1.00 11.82 282 ALA B N 1
ATOM 5849 C CA . ALA B 1 282 ? -39.714 8.043 28.784 1.00 10.56 282 ALA B CA 1
ATOM 5850 C C . ALA B 1 282 ? -38.459 8.127 29.648 1.00 10.86 282 ALA B C 1
ATOM 5851 O O . ALA B 1 282 ? -37.731 9.126 29.599 1.00 11.79 282 ALA B O 1
ATOM 5853 N N . TYR B 1 283 ? -38.176 7.077 30.425 1.00 11.74 283 TYR B N 1
ATOM 5854 C CA . TYR B 1 283 ? -36.972 7.070 31.258 1.00 10.53 283 TYR B CA 1
ATOM 5855 C C . TYR B 1 283 ? -35.719 7.081 30.398 1.00 11.33 283 TYR B C 1
ATOM 5856 O O . TYR B 1 283 ? -34.732 7.760 30.727 1.00 11.87 283 TYR B O 1
ATOM 5865 N N . VAL B 1 284 ? -35.743 6.342 29.284 1.00 10.26 284 VAL B N 1
ATOM 5866 C CA . VAL B 1 284 ? -34.570 6.269 28.416 1.00 10.61 284 VAL B CA 1
ATOM 5867 C C . VAL B 1 284 ? -34.250 7.642 27.842 1.00 10.73 284 VAL B C 1
ATOM 5868 O O . VAL B 1 284 ? -33.100 8.091 27.875 1.00 11.63 284 VAL B O 1
ATOM 5872 N N . ILE B 1 285 ? -35.260 8.332 27.308 1.00 10.68 285 ILE B N 1
ATOM 5873 C CA . ILE B 1 285 ? -34.940 9.592 26.644 1.00 11.65 285 ILE B CA 1
ATOM 5874 C C . ILE B 1 285 ? -34.690 10.708 27.668 1.00 11.09 285 ILE B C 1
ATOM 5875 O O . ILE B 1 285 ? -33.880 11.605 27.412 1.00 10.72 285 ILE B O 1
ATOM 5880 N N . TYR B 1 286 ? -35.325 10.660 28.851 1.00 11.82 286 TYR B N 1
ATOM 5881 C CA . TYR B 1 286 ? -34.986 11.644 29.878 1.00 10.36 286 TYR B CA 1
ATOM 5882 C C . TYR B 1 286 ? -33.560 11.449 30.374 1.00 11.28 286 TYR B C 1
ATOM 5883 O O . TYR B 1 286 ? -32.808 12.424 30.522 1.00 10.40 286 TYR B O 1
ATOM 5892 N N . SER B 1 287 ? -33.169 10.197 30.639 1.00 9.94 287 SER B N 1
ATOM 5893 C CA . SER B 1 287 ? -31.782 9.928 31.017 1.00 9.67 287 SER B CA 1
ATOM 5894 C C . SER B 1 287 ? -30.818 10.418 29.936 1.00 11.01 287 SER B C 1
ATOM 5895 O O . SER B 1 287 ? -29.758 10.985 30.241 1.00 10.65 287 SER B O 1
ATOM 5898 N N . SER B 1 288 ? -31.191 10.243 28.663 1.00 9.72 288 SER B N 1
ATOM 5899 C CA . SER B 1 288 ? -30.360 10.721 27.562 1.00 9.52 288 SER B CA 1
ATOM 5900 C C . SER B 1 288 ? -30.230 12.238 27.572 1.00 10.18 288 SER B C 1
ATOM 5901 O O . SER B 1 288 ? -29.167 12.773 27.233 1.00 11.18 288 SER B O 1
ATOM 5904 N N . ALA B 1 289 ? -31.307 12.950 27.931 1.00 11.68 289 ALA B N 1
ATOM 5905 C CA . ALA B 1 289 ? -31.227 14.401 28.048 1.00 9.41 289 ALA B CA 1
ATOM 5906 C C . ALA B 1 289 ? -30.277 14.812 29.168 1.00 10.22 289 ALA B C 1
ATOM 5907 O O . ALA B 1 289 ? -29.508 15.768 29.013 1.00 11.14 289 ALA B O 1
ATOM 5909 N N . MET B 1 290 ? -30.294 14.098 30.298 1.00 9.84 290 MET B N 1
ATOM 5910 C CA . MET B 1 290 ? -29.296 14.361 31.331 1.00 12.08 290 MET B CA 1
ATOM 5911 C C . MET B 1 290 ? -27.898 14.080 30.812 1.00 11.04 290 MET B C 1
ATOM 5912 O O . MET B 1 290 ? -26.957 14.822 31.114 1.00 12.24 290 MET B O 1
ATOM 5917 N N . LYS B 1 291 ? -27.742 12.995 30.043 1.00 10.08 291 LYS B N 1
ATOM 5918 C CA . LYS B 1 291 ? -26.441 12.655 29.478 1.00 9.50 291 LYS B CA 1
ATOM 5919 C C . LYS B 1 291 ? -25.943 13.758 28.555 1.00 11.59 291 LYS B C 1
ATOM 5920 O O . LYS B 1 291 ? -24.767 14.138 28.609 1.00 10.18 291 LYS B O 1
ATOM 5926 N N . ARG B 1 292 ? -26.825 14.269 27.685 1.00 9.52 292 ARG B N 1
ATOM 5927 C CA . ARG B 1 292 ? -26.451 15.366 26.795 1.00 9.55 292 ARG B CA 1
ATOM 5928 C C . ARG B 1 292 ? -25.982 16.577 27.589 1.00 10.80 292 ARG B C 1
ATOM 5929 O O . ARG B 1 292 ? -24.974 17.209 27.240 1.00 10.84 292 ARG B O 1
ATOM 5937 N N . MET B 1 293 ? -26.700 16.930 28.655 1.00 11.18 293 MET B N 1
ATOM 5938 C CA A MET B 1 293 ? -26.279 18.075 29.455 0.40 9.81 293 MET B CA 1
ATOM 5939 C CA B MET B 1 293 ? -26.283 18.075 29.450 0.60 9.15 293 MET B CA 1
ATOM 5940 C C . MET B 1 293 ? -24.948 17.802 30.139 1.00 11.60 293 MET B C 1
ATOM 5941 O O . MET B 1 293 ? -24.086 18.690 30.208 1.00 11.96 293 MET B O 1
ATOM 5950 N N . ALA B 1 294 ? -24.751 16.567 30.629 1.00 10.28 294 ALA B N 1
ATOM 5951 C CA . ALA B 1 294 ? -23.487 16.205 31.268 1.00 8.04 294 ALA B CA 1
ATOM 5952 C C . ALA B 1 294 ? -22.320 16.253 30.286 1.00 9.41 294 ALA B C 1
ATOM 5953 O O . ALA B 1 294 ? -21.210 16.638 30.664 1.00 11.21 294 ALA B O 1
ATOM 5955 N N . VAL B 1 295 ? -22.546 15.866 29.026 1.00 9.51 295 VAL B N 1
ATOM 5956 C CA . VAL B 1 295 ? -21.497 15.972 28.010 1.00 9.62 295 VAL B CA 1
ATOM 5957 C C . VAL B 1 295 ? -21.108 17.431 27.790 1.00 10.35 295 VAL B C 1
ATOM 5958 O O . VAL B 1 295 ? -19.920 17.760 27.681 1.00 11.50 295 VAL B O 1
ATOM 5962 N N . LYS B 1 296 ? -22.097 18.331 27.735 1.00 10.06 296 LYS B N 1
ATOM 5963 C CA . LYS B 1 296 ? -21.807 19.757 27.579 1.00 9.27 296 LYS B CA 1
ATOM 5964 C C . LYS B 1 296 ? -21.060 20.301 28.787 1.00 10.59 296 LYS B C 1
ATOM 5965 O O . LYS B 1 296 ? -20.081 21.047 28.643 1.00 10.58 296 LYS B O 1
ATOM 5971 N N . LEU B 1 297 ? -21.527 19.948 29.988 1.00 9.48 297 LEU B N 1
ATOM 5972 C CA A LEU B 1 297 ? -20.864 20.414 31.198 0.65 8.78 297 LEU B CA 1
ATOM 5973 C CA B LEU B 1 297 ? -20.866 20.393 31.214 0.35 9.68 297 LEU B CA 1
ATOM 5974 C C . LEU B 1 297 ? -19.424 19.922 31.261 1.00 11.38 297 LEU B C 1
ATOM 5975 O O . LEU B 1 297 ? -18.520 20.671 31.652 1.00 10.56 297 LEU B O 1
ATOM 5984 N N . SER B 1 298 ? -19.194 18.667 30.878 1.00 8.94 298 SER B N 1
ATOM 5985 C CA . SER B 1 298 ? -17.841 18.127 30.886 1.00 8.83 298 SER B CA 1
ATOM 5986 C C . SER B 1 298 ? -16.941 18.863 29.894 1.00 9.84 298 SER B C 1
ATOM 5987 O O . SER B 1 298 ? -15.790 19.180 30.211 1.00 9.11 298 SER B O 1
ATOM 5990 N N . LYS B 1 299 ? -17.453 19.154 28.693 1.00 9.64 299 LYS B N 1
ATOM 5991 C CA . LYS B 1 299 ? -16.671 19.894 27.710 1.00 8.00 299 LYS B CA 1
ATOM 5992 C C . LYS B 1 299 ? -16.290 21.271 28.250 1.00 8.50 299 LYS B C 1
ATOM 5993 O O . LYS B 1 299 ? -15.137 21.706 28.112 1.00 10.28 299 LYS B O 1
ATOM 5999 N N . ILE B 1 300 ? -17.248 21.968 28.877 1.00 7.92 300 ILE B N 1
ATOM 6000 C CA . ILE B 1 300 ? -16.964 23.278 29.460 1.00 9.34 300 ILE B CA 1
ATOM 6001 C C . ILE B 1 300 ? -15.877 23.171 30.525 1.00 9.19 300 ILE B C 1
ATOM 6002 O O . ILE B 1 300 ? -14.947 23.992 30.580 1.00 8.46 300 ILE B O 1
ATOM 6007 N N . CYS B 1 301 ? -15.966 22.153 31.384 1.00 8.98 301 CYS B N 1
ATOM 6008 C CA . CYS B 1 301 ? -14.938 21.983 32.406 1.00 7.76 301 CYS B CA 1
ATOM 6009 C C . CYS B 1 301 ? -13.585 21.642 31.796 1.00 9.07 301 CYS B C 1
ATOM 6010 O O . CYS B 1 301 ? -12.552 22.122 32.286 1.00 9.16 301 CYS B O 1
ATOM 6013 N N . ASN B 1 302 ? -13.564 20.831 30.723 1.00 8.20 302 ASN B N 1
ATOM 6014 C CA . ASN B 1 302 ? -12.315 20.576 30.013 1.00 7.35 302 ASN B CA 1
ATOM 6015 C C . ASN B 1 302 ? -11.717 21.879 29.491 1.00 7.49 302 ASN B C 1
ATOM 6016 O O . ASN B 1 302 ? -10.499 22.098 29.594 1.00 8.60 302 ASN B O 1
ATOM 6021 N N . ASP B 1 303 ? -12.559 22.750 28.917 1.00 8.76 303 ASP B N 1
ATOM 6022 C CA . ASP B 1 303 ? -12.089 24.052 28.453 1.00 9.39 303 ASP B CA 1
ATOM 6023 C C . ASP B 1 303 ? -11.474 24.850 29.598 1.00 10.18 303 ASP B C 1
ATOM 6024 O O . ASP B 1 303 ? -10.423 25.480 29.437 1.00 9.69 303 ASP B O 1
ATOM 6029 N N . LEU B 1 304 ? -12.151 24.878 30.756 1.00 8.72 304 LEU B N 1
ATOM 6030 C CA . LEU B 1 304 ? -11.653 25.694 31.864 1.00 9.29 304 LEU B CA 1
ATOM 6031 C C . LEU B 1 304 ? -10.300 25.189 32.349 1.00 9.11 304 LEU B C 1
ATOM 6032 O O . LEU B 1 304 ? -9.399 25.986 32.642 1.00 9.72 304 LEU B O 1
ATOM 6037 N N . ARG B 1 305 ? -10.128 23.863 32.433 1.00 7.99 305 ARG B N 1
ATOM 6038 C CA . ARG B 1 305 ? -8.845 23.326 32.872 1.00 7.37 305 ARG B CA 1
ATOM 6039 C C . ARG B 1 305 ? -7.736 23.663 31.877 1.00 8.09 305 ARG B C 1
ATOM 6040 O O . ARG B 1 305 ? -6.595 23.946 32.272 1.00 9.64 305 ARG B O 1
ATOM 6048 N N . LEU B 1 306 ? -8.061 23.665 30.582 1.00 8.48 306 LEU B N 1
ATOM 6049 C CA . LEU B 1 306 ? -7.094 24.014 29.550 1.00 9.02 306 LEU B CA 1
ATOM 6050 C C . LEU B 1 306 ? -6.731 25.501 29.586 1.00 7.61 306 LEU B C 1
ATOM 6051 O O . LEU B 1 306 ? -5.544 25.850 29.538 1.00 8.90 306 LEU B O 1
ATOM 6056 N N . LEU B 1 307 ? -7.731 26.392 29.671 1.00 8.61 307 LEU B N 1
ATOM 6057 C CA . LEU B 1 307 ? -7.433 27.825 29.671 1.00 8.50 307 LEU B CA 1
ATOM 6058 C C . LEU B 1 307 ? -6.725 28.261 30.946 1.00 10.14 307 LEU B C 1
ATOM 6059 O O . LEU B 1 307 ? -6.027 29.284 30.943 1.00 10.62 307 LEU B O 1
ATOM 6064 N N . ALA B 1 308 ? -6.873 27.501 32.025 1.00 8.77 308 ALA B N 1
ATOM 6065 C CA . ALA B 1 308 ? -6.207 27.785 33.288 1.00 9.92 308 ALA B CA 1
ATOM 6066 C C . ALA B 1 308 ? -4.807 27.193 33.375 1.00 7.60 308 ALA B C 1
ATOM 6067 O O . ALA B 1 308 ? -4.112 27.445 34.367 1.00 10.59 308 ALA B O 1
ATOM 6069 N N . SER B 1 309 ? -4.382 26.422 32.371 1.00 8.81 309 SER B N 1
ATOM 6070 C CA . SER B 1 309 ? -3.064 25.799 32.407 1.00 9.43 309 SER B CA 1
ATOM 6071 C C . SER B 1 309 ? -1.970 26.850 32.583 1.00 9.15 309 SER B C 1
ATOM 6072 O O . SER B 1 309 ? -2.070 27.977 32.089 1.00 10.01 309 SER B O 1
ATOM 6075 N N . GLY B 1 310 ? -0.910 26.464 33.285 1.00 9.38 310 GLY B N 1
ATOM 6076 C CA . GLY B 1 310 ? 0.150 27.388 33.619 1.00 11.30 310 GLY B CA 1
ATOM 6077 C C . GLY B 1 310 ? 0.808 27.011 34.928 1.00 10.05 310 GLY B C 1
ATOM 6078 O O . GLY B 1 310 ? 0.687 25.873 35.388 1.00 10.33 310 GLY B O 1
ATOM 6079 N N . PRO B 1 311 ? 1.477 27.962 35.589 1.00 10.27 311 PRO B N 1
ATOM 6080 C CA . PRO B 1 311 ? 1.513 29.406 35.301 1.00 8.80 311 PRO B CA 1
ATOM 6081 C C . PRO B 1 311 ? 2.540 29.858 34.264 1.00 10.14 311 PRO B C 1
ATOM 6082 O O . PRO B 1 311 ? 2.399 30.977 33.754 1.00 14.92 311 PRO B O 1
ATOM 6086 N N . ARG B 1 312 ? 3.558 29.046 33.979 1.00 10.43 312 ARG B N 1
ATOM 6087 C CA . ARG B 1 312 ? 4.648 29.467 33.100 1.00 11.94 312 ARG B CA 1
ATOM 6088 C C . ARG B 1 312 ? 4.807 28.626 31.841 1.00 13.56 312 ARG B C 1
ATOM 6089 O O . ARG B 1 312 ? 5.490 29.076 30.910 1.00 16.22 312 ARG B O 1
ATOM 6097 N N . ALA B 1 313 ? 4.208 27.431 31.777 1.00 9.95 313 ALA B N 1
ATOM 6098 C CA . ALA B 1 313 ? 4.331 26.565 30.611 1.00 11.87 313 ALA B CA 1
ATOM 6099 C C . ALA B 1 313 ? 2.968 26.199 30.031 1.00 9.99 313 ALA B C 1
ATOM 6100 O O . ALA B 1 313 ? 2.842 25.182 29.346 1.00 10.72 313 ALA B O 1
ATOM 6102 N N . GLY B 1 314 ? 1.947 27.022 30.275 1.00 10.21 314 GLY B N 1
ATOM 6103 C CA . GLY B 1 314 ? 0.613 26.741 29.763 1.00 9.08 314 GLY B CA 1
ATOM 6104 C C . GLY B 1 314 ? 0.041 27.888 28.950 1.00 10.63 314 GLY B C 1
ATOM 6105 O O . GLY B 1 314 ? 0.788 28.738 28.452 1.00 13.90 314 GLY B O 1
ATOM 6106 N N . LEU B 1 315 ? -1.284 27.906 28.793 1.00 9.28 315 LEU B N 1
ATOM 6107 C CA . LEU B 1 315 ? -1.957 29.010 28.110 1.00 10.47 315 LEU B CA 1
ATOM 6108 C C . LEU B 1 315 ? -2.168 30.197 29.041 1.00 10.80 315 LEU B C 1
ATOM 6109 O O . LEU B 1 315 ? -1.948 31.345 28.642 1.00 11.10 315 LEU B O 1
ATOM 6114 N N . TYR B 1 316 ? -2.626 29.931 30.263 1.00 10.42 316 TYR B N 1
ATOM 6115 C CA . TYR B 1 316 ? -2.670 30.912 31.350 1.00 9.50 316 TYR B CA 1
ATOM 6116 C C . TYR B 1 316 ? -3.544 32.112 30.998 1.00 11.88 316 TYR B C 1
ATOM 6117 O O . TYR B 1 316 ? -3.214 33.259 31.316 1.00 11.99 316 TYR B O 1
ATOM 6126 N N . GLU B 1 317 ? -4.690 31.844 30.357 1.00 10.37 317 GLU B N 1
ATOM 6127 C CA . GLU B 1 317 ? -5.629 32.920 30.062 1.00 8.45 317 GLU B CA 1
ATOM 6128 C C . GLU B 1 317 ? -6.454 33.314 31.268 1.00 9.53 317 GLU B C 1
ATOM 6129 O O . GLU B 1 317 ? -6.841 34.484 31.385 1.00 10.08 317 GLU B O 1
ATOM 6135 N N . ILE B 1 318 ? -6.780 32.349 32.131 1.00 9.75 318 ILE B N 1
ATOM 6136 C CA . ILE B 1 318 ? -7.675 32.579 33.255 1.00 11.33 318 ILE B CA 1
ATOM 6137 C C . ILE B 1 318 ? -7.058 32.031 34.531 1.00 10.31 318 ILE B C 1
ATOM 6138 O O . ILE B 1 318 ? -6.152 31.186 34.518 1.00 11.03 318 ILE B O 1
ATOM 6143 N N . ASN B 1 319 ? -7.615 32.515 35.641 1.00 9.77 319 ASN B N 1
ATOM 6144 C CA . ASN B 1 319 ? -7.259 32.141 37.001 1.00 9.35 319 ASN B CA 1
ATOM 6145 C C . ASN B 1 319 ? -8.516 31.619 37.675 1.00 11.04 319 ASN B C 1
ATOM 6146 O O . ASN B 1 319 ? -9.511 32.346 37.778 1.00 13.52 319 ASN B O 1
ATOM 6151 N N . LEU B 1 320 ? -8.473 30.368 38.124 1.00 9.89 320 LEU B N 1
ATOM 6152 C CA . LEU B 1 320 ? -9.571 29.806 38.899 1.00 9.31 320 LEU B CA 1
ATOM 6153 C C . LEU B 1 320 ? -9.313 30.020 40.383 1.00 10.92 320 LEU B C 1
ATOM 6154 O O . LEU B 1 320 ? -8.160 29.972 40.827 1.00 12.36 320 LEU B O 1
ATOM 6159 N N . PRO B 1 321 ? -10.363 30.227 41.176 1.00 9.07 321 PRO B N 1
ATOM 6160 C CA . PRO B 1 321 ? -10.178 30.318 42.631 1.00 9.42 321 PRO B CA 1
ATOM 6161 C C . PRO B 1 321 ? -9.358 29.148 43.164 1.00 11.64 321 PRO B C 1
ATOM 6162 O O . PRO B 1 321 ? -9.550 27.992 42.774 1.00 11.36 321 PRO B O 1
ATOM 6166 N N . LYS B 1 322 ? -8.414 29.463 44.047 1.00 12.27 322 LYS B N 1
ATOM 6167 C CA . LYS B 1 322 ? -7.483 28.477 44.589 1.00 9.22 322 LYS B CA 1
ATOM 6168 C C . LYS B 1 322 ? -8.110 27.851 45.832 1.00 10.59 322 LYS B C 1
ATOM 6169 O O . LYS B 1 322 ? -8.295 28.524 46.848 1.00 13.37 322 LYS B O 1
ATOM 6175 N N . MET B 1 323 ? -8.458 26.564 45.748 1.00 9.42 323 MET B N 1
ATOM 6176 C CA . MET B 1 323 ? -9.332 25.957 46.745 1.00 10.82 323 MET B CA 1
ATOM 6177 C C . MET B 1 323 ? -8.628 24.989 47.679 1.00 9.72 323 MET B C 1
ATOM 6178 O O . MET B 1 323 ? -9.168 24.687 48.751 1.00 11.37 323 MET B O 1
ATOM 6183 N N . GLN B 1 324 ? -7.445 24.515 47.318 1.00 10.06 324 GLN B N 1
ATOM 6184 C CA . GLN B 1 324 ? -6.628 23.674 48.182 1.00 9.99 324 GLN B CA 1
ATOM 6185 C C . GLN B 1 324 ? -5.233 23.580 47.563 1.00 9.94 324 GLN B C 1
ATOM 6186 O O . GLN B 1 324 ? -5.072 23.838 46.365 1.00 10.01 324 GLN B O 1
ATOM 6192 N N . PRO B 1 325 ? -4.213 23.242 48.355 1.00 9.70 325 PRO B N 1
ATOM 6193 C CA . PRO B 1 325 ? -2.875 23.074 47.769 1.00 9.52 325 PRO B CA 1
ATOM 6194 C C . PRO B 1 325 ? -2.892 21.988 46.702 1.00 10.51 325 PRO B C 1
ATOM 6195 O O . PRO B 1 325 ? -3.535 20.943 46.860 1.00 11.30 325 PRO B O 1
ATOM 6199 N N . GLY B 1 326 ? -2.194 22.247 45.598 1.00 9.52 326 GLY B N 1
ATOM 6200 C CA . GLY B 1 326 ? -2.222 21.308 44.494 1.00 9.87 326 GLY B CA 1
ATOM 6201 C C . GLY B 1 326 ? -1.444 20.035 44.750 1.00 10.84 326 GLY B C 1
ATOM 6202 O O . GLY B 1 326 ? -1.850 18.961 44.299 1.00 10.22 326 GLY B O 1
ATOM 6203 N N . SER B 1 327 ? -0.336 20.118 45.487 1.00 9.93 327 SER B N 1
ATOM 6204 C CA . SER B 1 327 ? 0.604 19.006 45.479 1.00 9.94 327 SER B CA 1
ATOM 6205 C C . SER B 1 327 ? 1.268 18.790 46.833 1.00 12.19 327 SER B C 1
ATOM 6206 O O . SER B 1 327 ? 1.654 19.743 47.515 1.00 14.47 327 SER B O 1
ATOM 6209 N N . SER B 1 328 ? 1.430 17.516 47.191 1.00 10.61 328 SER B N 1
ATOM 6210 C CA . SER B 1 328 ? 2.212 17.129 48.358 1.00 10.20 328 SER B CA 1
ATOM 6211 C C . SER B 1 328 ? 3.711 17.313 48.145 1.00 12.74 328 SER B C 1
ATOM 6212 O O . SER B 1 328 ? 4.471 17.304 49.125 1.00 12.52 328 SER B O 1
ATOM 6215 N N . ILE B 1 329 ? 4.161 17.466 46.896 1.00 10.83 329 ILE B N 1
ATOM 6216 C CA . ILE B 1 329 ? 5.584 17.546 46.592 1.00 9.48 329 ILE B CA 1
ATOM 6217 C C . ILE B 1 329 ? 5.947 18.815 45.826 1.00 11.19 329 ILE B C 1
ATOM 6218 O O . ILE B 1 329 ? 7.005 19.408 46.078 1.00 11.78 329 ILE B O 1
ATOM 6223 N N . MET B 1 330 ? 5.085 19.280 44.913 1.00 10.22 330 MET B N 1
ATOM 6224 C CA . MET B 1 330 ? 5.421 20.438 44.085 1.00 9.02 330 MET B CA 1
ATOM 6225 C C . MET B 1 330 ? 4.965 21.726 44.755 1.00 10.16 330 MET B C 1
ATOM 6226 O O . MET B 1 330 ? 3.762 22.034 44.736 1.00 11.32 330 MET B O 1
ATOM 6231 N N . PRO B 1 331 ? 5.874 22.519 45.327 1.00 10.99 331 PRO B N 1
ATOM 6232 C CA . PRO B 1 331 ? 5.456 23.702 46.086 1.00 10.50 331 PRO B CA 1
ATOM 6233 C C . PRO B 1 331 ? 4.822 24.762 45.195 1.00 9.64 331 PRO B C 1
ATOM 6234 O O . PRO B 1 331 ? 5.254 24.998 44.064 1.00 11.56 331 PRO B O 1
ATOM 6238 N N . GLY B 1 332 ? 3.785 25.414 45.727 1.00 9.45 332 GLY B N 1
ATOM 6239 C CA . GLY B 1 332 ? 3.108 26.483 45.034 1.00 10.56 332 GLY B CA 1
ATOM 6240 C C . GLY B 1 332 ? 2.090 26.055 44.000 1.00 11.43 332 GLY B C 1
ATOM 6241 O O . GLY B 1 332 ? 1.270 26.886 43.583 1.00 10.73 332 GLY B O 1
ATOM 6242 N N . LYS B 1 333 ? 2.105 24.793 43.582 1.00 10.13 333 LYS B N 1
ATOM 6243 C CA . LYS B 1 333 ? 1.188 24.300 42.559 1.00 10.63 333 LYS B CA 1
ATOM 6244 C C . LYS B 1 333 ? -0.251 24.317 43.069 1.00 10.28 333 LYS B C 1
ATOM 6245 O O . LYS B 1 333 ? -0.513 23.979 44.222 1.00 10.71 333 LYS B O 1
ATOM 6251 N N . VAL B 1 334 ? -1.185 24.733 42.208 1.00 8.62 334 VAL B N 1
ATOM 6252 C CA . VAL B 1 334 ? -2.613 24.738 42.527 1.00 10.03 334 VAL B CA 1
ATOM 6253 C C . VAL B 1 334 ? -3.354 24.232 41.302 1.00 8.07 334 VAL B C 1
ATOM 6254 O O . VAL B 1 334 ? -3.121 24.720 40.193 1.00 10.66 334 VAL B O 1
ATOM 6258 N N . ASN B 1 335 ? -4.227 23.240 41.489 1.00 8.15 335 ASN B N 1
ATOM 6259 C CA . ASN B 1 335 ? -4.842 22.511 40.385 1.00 9.77 335 ASN B CA 1
ATOM 6260 C C . ASN B 1 335 ? -6.323 22.840 40.233 1.00 10.42 335 ASN B C 1
ATOM 6261 O O . ASN B 1 335 ? -6.974 23.277 41.186 1.00 10.05 335 ASN B O 1
ATOM 6266 N N . PRO B 1 336 ? -6.892 22.650 39.025 1.00 10.14 336 PRO B N 1
ATOM 6267 C CA . PRO B 1 336 ? -8.314 22.992 38.773 1.00 9.75 336 PRO B CA 1
ATOM 6268 C C . PRO B 1 336 ? -9.272 21.938 39.320 1.00 10.51 336 PRO B C 1
ATOM 6269 O O . PRO B 1 336 ? -10.037 21.280 38.593 1.00 9.15 336 PRO B O 1
ATOM 6273 N N . VAL B 1 337 ? -9.266 21.798 40.649 1.00 9.34 337 VAL B N 1
ATOM 6274 C CA . VAL B 1 337 ? -9.925 20.661 41.279 1.00 8.73 337 VAL B CA 1
ATOM 6275 C C . VAL B 1 337 ? -11.435 20.742 41.153 1.00 8.13 337 VAL B C 1
ATOM 6276 O O . VAL B 1 337 ? -12.109 19.703 41.210 1.00 8.41 337 VAL B O 1
ATOM 6280 N N . ILE B 1 338 ? -12.004 21.945 41.025 1.00 8.03 338 ILE B N 1
ATOM 6281 C CA . ILE B 1 338 ? -13.463 22.045 40.942 1.00 7.84 338 ILE B CA 1
ATOM 6282 C C . ILE B 1 338 ? -13.930 21.582 39.560 1.00 8.59 338 ILE B C 1
ATOM 6283 O O . ILE B 1 338 ? -14.787 20.688 39.492 1.00 9.83 338 ILE B O 1
ATOM 6288 N N . PRO B 1 339 ? -13.411 22.093 38.439 1.00 8.91 339 PRO B N 1
ATOM 6289 C CA . PRO B 1 339 ? -13.781 21.463 37.156 1.00 8.01 339 PRO B CA 1
ATOM 6290 C C . PRO B 1 339 ? -13.497 19.964 37.126 1.00 8.16 339 PRO B C 1
ATOM 6291 O O . PRO B 1 339 ? -14.305 19.210 36.562 1.00 9.15 339 PRO B O 1
ATOM 6295 N N . GLU B 1 340 ? -12.399 19.504 37.742 1.00 7.74 340 GLU B N 1
ATOM 6296 C CA . GLU B 1 340 ? -12.091 18.066 37.740 1.00 8.96 340 GLU B CA 1
ATOM 6297 C C . GLU B 1 340 ? -13.204 17.245 38.382 1.00 8.79 340 GLU B C 1
ATOM 6298 O O . GLU B 1 340 ? -13.578 16.184 37.864 1.00 9.37 340 GLU B O 1
ATOM 6304 N N . VAL B 1 341 ? -13.714 17.686 39.539 1.00 9.11 341 VAL B N 1
ATOM 6305 C CA . VAL B 1 341 ? -14.740 16.870 40.183 1.00 9.85 341 VAL B CA 1
ATOM 6306 C C . VAL B 1 341 ? -16.020 16.876 39.351 1.00 9.21 341 VAL B C 1
ATOM 6307 O O . VAL B 1 341 ? -16.755 15.880 39.335 1.00 7.60 341 VAL B O 1
ATOM 6311 N N . VAL B 1 342 ? -16.296 17.970 38.631 1.00 9.15 342 VAL B N 1
ATOM 6312 C CA . VAL B 1 342 ? -17.477 18.001 37.775 1.00 8.54 342 VAL B CA 1
ATOM 6313 C C . VAL B 1 342 ? -17.318 17.026 36.611 1.00 7.75 342 VAL B C 1
ATOM 6314 O O . VAL B 1 342 ? -18.249 16.273 36.292 1.00 9.20 342 VAL B O 1
ATOM 6318 N N . ASN B 1 343 ? -16.143 17.024 35.960 1.00 7.40 343 ASN B N 1
ATOM 6319 C CA . ASN B 1 343 ? -15.874 16.023 34.918 1.00 7.28 343 ASN B CA 1
ATOM 6320 C C . ASN B 1 343 ? -16.223 14.625 35.405 1.00 8.73 343 ASN B C 1
ATOM 6321 O O . ASN B 1 343 ? -16.885 13.857 34.704 1.00 8.09 343 ASN B O 1
ATOM 6326 N N . GLN B 1 344 ? -15.763 14.282 36.613 1.00 7.66 344 GLN B N 1
ATOM 6327 C CA . GLN B 1 344 ? -15.973 12.939 37.146 1.00 8.38 344 GLN B CA 1
ATOM 6328 C C . GLN B 1 344 ? -17.453 12.644 37.358 1.00 9.14 344 GLN B C 1
ATOM 6329 O O . GLN B 1 344 ? -17.921 11.542 37.051 1.00 9.12 344 GLN B O 1
ATOM 6335 N N . VAL B 1 345 ? -18.211 13.612 37.874 1.00 7.87 345 VAL B N 1
ATOM 6336 C CA . VAL B 1 345 ? -19.659 13.429 37.979 1.00 8.42 345 VAL B CA 1
ATOM 6337 C C . VAL B 1 345 ? -20.267 13.184 36.603 1.00 9.85 345 VAL B C 1
ATOM 6338 O O . VAL B 1 345 ? -21.151 12.330 36.439 1.00 9.71 345 VAL B O 1
ATOM 6342 N N . CYS B 1 346 ? -19.821 13.940 35.597 1.00 8.51 346 CYS B N 1
ATOM 6343 C CA . CYS B 1 346 ? -20.362 13.756 34.253 1.00 8.55 346 CYS B CA 1
ATOM 6344 C C . CYS B 1 346 ? -20.097 12.344 33.741 1.00 8.70 346 CYS B C 1
ATOM 6345 O O . CYS B 1 346 ? -20.978 11.727 33.128 1.00 8.77 346 CYS B O 1
ATOM 6348 N N . PHE B 1 347 ? -18.907 11.795 34.018 1.00 8.55 347 PHE B N 1
ATOM 6349 C CA . PHE B 1 347 ? -18.623 10.425 33.587 1.00 7.28 347 PHE B CA 1
ATOM 6350 C C . PHE B 1 347 ? -19.539 9.431 34.290 1.00 10.02 347 PHE B C 1
ATOM 6351 O O . PHE B 1 347 ? -19.986 8.454 33.678 1.00 10.98 347 PHE B O 1
ATOM 6359 N N . LYS B 1 348 ? -19.825 9.662 35.576 1.00 8.29 348 LYS B N 1
ATOM 6360 C CA . LYS B 1 348 ? -20.759 8.803 36.304 1.00 10.71 348 LYS B CA 1
ATOM 6361 C C . LYS B 1 348 ? -22.159 8.871 35.698 1.00 10.98 348 LYS B C 1
ATOM 6362 O O . LYS B 1 348 ? -22.847 7.845 35.596 1.00 9.82 348 LYS B O 1
ATOM 6368 N N . VAL B 1 349 ? -22.593 10.072 35.292 1.00 8.47 349 VAL B N 1
ATOM 6369 C CA . VAL B 1 349 ? -23.902 10.226 34.651 1.00 9.09 349 VAL B CA 1
ATOM 6370 C C . VAL B 1 349 ? -23.957 9.427 33.357 1.00 9.34 349 VAL B C 1
ATOM 6371 O O . VAL B 1 349 ? -24.961 8.762 33.063 1.00 10.23 349 VAL B O 1
ATOM 6375 N N . ILE B 1 350 ? -22.886 9.484 32.561 1.00 8.32 350 ILE B N 1
ATOM 6376 C CA . ILE B 1 350 ? -22.853 8.754 31.292 1.00 9.07 350 ILE B CA 1
ATOM 6377 C C . ILE B 1 350 ? -22.931 7.250 31.536 1.00 10.99 350 ILE B C 1
ATOM 6378 O O . ILE B 1 350 ? -23.677 6.536 30.851 1.00 10.09 350 ILE B O 1
ATOM 6383 N N . GLY B 1 351 ? -22.193 6.746 32.536 1.00 8.09 351 GLY B N 1
ATOM 6384 C CA . GLY B 1 351 ? -22.282 5.328 32.865 1.00 7.51 351 GLY B CA 1
ATOM 6385 C C . GLY B 1 351 ? -23.654 4.925 33.380 1.00 9.43 351 GLY B C 1
ATOM 6386 O O . GLY B 1 351 ? -24.194 3.878 32.996 1.00 10.05 351 GLY B O 1
ATOM 6387 N N . ASN B 1 352 ? -24.236 5.744 34.258 1.00 9.40 352 ASN B N 1
ATOM 6388 C CA . ASN B 1 352 ? -25.592 5.475 34.737 1.00 11.13 352 ASN B CA 1
ATOM 6389 C C . ASN B 1 352 ? -26.597 5.442 33.593 1.00 9.05 352 ASN B C 1
ATOM 6390 O O . ASN B 1 352 ? -27.586 4.697 33.655 1.00 10.65 352 ASN B O 1
ATOM 6395 N N . ASP B 1 353 ? -26.381 6.257 32.552 1.00 8.37 353 ASP B N 1
ATOM 6396 C CA . ASP B 1 353 ? -27.274 6.232 31.401 1.00 7.88 353 ASP B CA 1
ATOM 6397 C C . ASP B 1 353 ? -27.181 4.912 30.648 1.00 9.31 353 ASP B C 1
ATOM 6398 O O . ASP B 1 353 ? -28.185 4.449 30.090 1.00 10.01 353 ASP B O 1
ATOM 6403 N N . LEU B 1 354 ? -26.005 4.285 30.624 1.00 8.91 354 LEU B N 1
ATOM 6404 C CA . LEU B 1 354 ? -25.909 2.948 30.031 1.00 8.53 354 LEU B CA 1
ATOM 6405 C C . LEU B 1 354 ? -26.643 1.913 30.882 1.00 9.95 354 LEU B C 1
ATOM 6406 O O . LEU B 1 354 ? -27.315 1.030 30.343 1.00 9.79 354 LEU B O 1
ATOM 6411 N N . THR B 1 355 ? -26.554 2.014 32.213 1.00 9.37 355 THR B N 1
ATOM 6412 C CA . THR B 1 355 ? -27.347 1.130 33.067 1.00 9.24 355 THR B CA 1
ATOM 6413 C C . THR B 1 355 ? -28.832 1.243 32.730 1.00 9.08 355 THR B C 1
ATOM 6414 O O . THR B 1 355 ? -29.528 0.225 32.605 1.00 10.28 355 THR B O 1
ATOM 6418 N N . VAL B 1 356 ? -29.319 2.474 32.543 1.00 9.33 356 VAL B N 1
ATOM 6419 C CA . VAL B 1 356 ? -30.713 2.705 32.160 1.00 9.19 356 VAL B CA 1
ATOM 6420 C C . VAL B 1 356 ? -31.039 2.012 30.842 1.00 9.09 356 VAL B C 1
ATOM 6421 O O . VAL B 1 356 ? -32.100 1.390 30.697 1.00 9.86 356 VAL B O 1
ATOM 6425 N N . THR B 1 357 ? -30.130 2.095 29.866 1.00 9.13 357 THR B N 1
ATOM 6426 C CA . THR B 1 357 ? -30.366 1.490 28.558 1.00 9.54 357 THR B CA 1
ATOM 6427 C C . THR B 1 357 ? -30.490 -0.028 28.662 1.00 10.08 357 THR B C 1
ATOM 6428 O O . THR B 1 357 ? -31.406 -0.619 28.080 1.00 10.01 357 THR B O 1
ATOM 6432 N N . PHE B 1 358 ? -29.588 -0.676 29.410 1.00 8.93 358 PHE B N 1
ATOM 6433 C CA . PHE B 1 358 ? -29.697 -2.123 29.608 1.00 8.72 358 PHE B CA 1
ATOM 6434 C C . PHE B 1 358 ? -31.001 -2.496 30.308 1.00 10.54 358 PHE B C 1
ATOM 6435 O O . PHE B 1 358 ? -31.687 -3.447 29.910 1.00 10.99 358 PHE B O 1
ATOM 6443 N N . ALA B 1 359 ? -31.356 -1.762 31.365 1.00 8.85 359 ALA B N 1
ATOM 6444 C CA . ALA B 1 359 ? -32.583 -2.068 32.094 1.00 8.61 359 ALA B CA 1
ATOM 6445 C C . ALA B 1 359 ? -33.801 -1.971 31.182 1.00 10.18 359 ALA B C 1
ATOM 6446 O O . ALA B 1 359 ? -34.675 -2.848 31.203 1.00 10.01 359 ALA B O 1
ATOM 6448 N N . ALA B 1 360 ? -33.866 -0.916 30.363 1.00 9.77 360 ALA B N 1
ATOM 6449 C CA . ALA B 1 360 ? -35.002 -0.731 29.467 1.00 10.65 360 ALA B CA 1
ATOM 6450 C C . ALA B 1 360 ? -35.077 -1.831 28.416 1.00 11.70 360 ALA B C 1
ATOM 6451 O O . ALA B 1 360 ? -36.170 -2.311 28.078 1.00 11.86 360 ALA B O 1
ATOM 6453 N N . GLU B 1 361 ? -33.929 -2.231 27.872 1.00 9.87 361 GLU B N 1
ATOM 6454 C CA . GLU B 1 361 ? -33.948 -3.242 26.825 1.00 9.90 361 GLU B CA 1
ATOM 6455 C C . GLU B 1 361 ? -34.329 -4.618 27.353 1.00 11.94 361 GLU B C 1
ATOM 6456 O O . GLU B 1 361 ? -34.729 -5.470 26.554 1.00 14.84 361 GLU B O 1
ATOM 6462 N N . ALA B 1 362 ? -34.302 -4.819 28.672 1.00 9.34 362 ALA B N 1
ATOM 6463 C CA . ALA B 1 362 ? -34.570 -6.103 29.321 1.00 10.28 362 ALA B CA 1
ATOM 6464 C C . ALA B 1 362 ? -36.052 -6.353 29.600 1.00 10.45 362 ALA B C 1
ATOM 6465 O O . ALA B 1 362 ? -36.386 -7.367 30.214 1.00 12.53 362 ALA B O 1
ATOM 6467 N N . GLY B 1 363 ? -36.946 -5.477 29.158 1.00 9.28 363 GLY B N 1
ATOM 6468 C CA . GLY B 1 363 ? -38.362 -5.709 29.391 1.00 10.49 363 GLY B CA 1
ATOM 6469 C C . GLY B 1 363 ? -38.861 -6.944 28.667 1.00 10.63 363 GLY B C 1
ATOM 6470 O O . GLY B 1 363 ? -38.359 -7.315 27.602 1.00 12.24 363 GLY B O 1
ATOM 6471 N N . GLN B 1 364 ? -39.863 -7.607 29.258 1.00 11.59 364 GLN B N 1
ATOM 6472 C CA . GLN B 1 364 ? -40.402 -8.830 28.667 1.00 10.23 364 GLN B CA 1
ATOM 6473 C C . GLN B 1 364 ? -41.921 -8.828 28.719 1.00 11.22 364 GLN B C 1
ATOM 6474 O O . GLN B 1 364 ? -42.515 -8.747 29.801 1.00 12.69 364 GLN B O 1
ATOM 6480 N N . LEU B 1 365 ? -42.541 -8.951 27.547 1.00 10.26 365 LEU B N 1
ATOM 6481 C CA . LEU B 1 365 ? -43.990 -9.098 27.444 1.00 10.53 365 LEU B CA 1
ATOM 6482 C C . LEU B 1 365 ? -44.700 -7.979 28.204 1.00 10.60 365 LEU B C 1
ATOM 6483 O O . LEU B 1 365 ? -44.506 -6.806 27.870 1.00 11.97 365 LEU B O 1
ATOM 6488 N N . GLN B 1 366 ? -45.490 -8.290 29.238 1.00 11.11 366 GLN B N 1
ATOM 6489 C CA . GLN B 1 366 ? -46.377 -7.276 29.804 1.00 11.16 366 GLN B CA 1
ATOM 6490 C C . GLN B 1 366 ? -45.742 -6.440 30.923 1.00 13.48 366 GLN B C 1
ATOM 6491 O O . GLN B 1 366 ? -46.437 -5.602 31.509 1.00 12.93 366 GLN B O 1
ATOM 6497 N N . LEU B 1 367 ? -44.450 -6.607 31.215 1.00 11.13 367 LEU B N 1
ATOM 6498 C CA . LEU B 1 367 ? -43.829 -5.794 32.259 1.00 11.22 367 LEU B CA 1
ATOM 6499 C C . LEU B 1 367 ? -42.317 -5.733 32.070 1.00 10.24 367 LEU B C 1
ATOM 6500 O O . LEU B 1 367 ? -41.689 -6.699 31.628 1.00 11.95 367 LEU B O 1
ATOM 6505 N N . ASN B 1 368 ? -41.730 -4.594 32.439 1.00 10.25 368 ASN B N 1
ATOM 6506 C CA . ASN B 1 368 ? -40.284 -4.484 32.576 1.00 9.94 368 ASN B CA 1
ATOM 6507 C C . ASN B 1 368 ? -39.957 -4.538 34.067 1.00 11.61 368 ASN B C 1
ATOM 6508 O O . ASN B 1 368 ? -40.392 -3.672 34.837 1.00 11.48 368 ASN B O 1
ATOM 6513 N N . VAL B 1 369 ? -39.212 -5.568 34.480 1.00 10.41 369 VAL B N 1
ATOM 6514 C CA . VAL B 1 369 ? -38.949 -5.775 35.902 1.00 10.20 369 VAL B CA 1
ATOM 6515 C C . VAL B 1 369 ? -37.693 -5.065 36.388 1.00 11.58 369 VAL B C 1
ATOM 6516 O O . VAL B 1 369 ? -37.337 -5.206 37.571 1.00 12.57 369 VAL B O 1
ATOM 6520 N N . MET B 1 370 ? -37.014 -4.307 35.526 1.00 9.54 370 MET B N 1
ATOM 6521 C CA . MET B 1 370 ? -35.712 -3.740 35.841 1.00 10.49 370 MET B CA 1
ATOM 6522 C C . MET B 1 370 ? -35.793 -2.270 36.217 1.00 11.08 370 MET B C 1
ATOM 6523 O O . MET B 1 370 ? -34.753 -1.596 36.288 1.00 10.85 370 MET B O 1
ATOM 6528 N N . GLU B 1 371 ? -36.989 -1.767 36.483 1.00 12.26 371 GLU B N 1
ATOM 6529 C CA . GLU B 1 371 ? -37.160 -0.357 36.819 1.00 11.18 371 GLU B CA 1
ATOM 6530 C C . GLU B 1 371 ? -36.504 0.061 38.135 1.00 11.30 371 GLU B C 1
ATOM 6531 O O . GLU B 1 371 ? -36.119 1.228 38.247 1.00 10.15 371 GLU B O 1
ATOM 6537 N N . PRO B 1 372 ? -36.341 -0.799 39.150 1.00 11.03 372 PRO B N 1
ATOM 6538 C CA . PRO B 1 372 ? -35.671 -0.293 40.366 1.00 9.81 372 PRO B CA 1
ATOM 6539 C C . PRO B 1 372 ? -34.271 0.253 40.103 1.00 10.18 372 PRO B C 1
ATOM 6540 O O . PRO B 1 372 ? -33.990 1.395 40.481 1.00 10.92 372 PRO B O 1
ATOM 6544 N N . VAL B 1 373 ? -33.393 -0.496 39.422 1.00 9.32 373 VAL B N 1
ATOM 6545 C CA . VAL B 1 373 ? -32.039 0.021 39.205 1.00 9.09 373 VAL B CA 1
ATOM 6546 C C . VAL B 1 373 ? -32.055 1.181 38.216 1.00 10.74 373 VAL B C 1
ATOM 6547 O O . VAL B 1 373 ? -31.202 2.080 38.288 1.00 10.32 373 VAL B O 1
ATOM 6551 N N . LEU B 1 374 ? -33.004 1.174 37.275 1.00 10.22 374 LEU B N 1
ATOM 6552 C CA . LEU B 1 374 ? -33.150 2.278 36.336 1.00 10.42 374 LEU B CA 1
ATOM 6553 C C . LEU B 1 374 ? -33.463 3.571 37.084 1.00 11.08 374 LEU B C 1
ATOM 6554 O O . LEU B 1 374 ? -32.810 4.600 36.868 1.00 11.15 374 LEU B O 1
ATOM 6559 N N . THR B 1 375 ? -34.427 3.511 38.009 1.00 10.02 375 THR B N 1
ATOM 6560 C CA . THR B 1 375 ? -34.806 4.672 38.811 1.00 10.61 375 THR B CA 1
ATOM 6561 C C . THR B 1 375 ? -33.685 5.071 39.759 1.00 12.13 375 THR B C 1
ATOM 6562 O O . THR B 1 375 ? -33.402 6.265 39.940 1.00 10.79 375 THR B O 1
ATOM 6566 N N . GLN B 1 376 ? -33.050 4.078 40.389 1.00 10.41 376 GLN B N 1
ATOM 6567 C CA . GLN B 1 376 ? -31.928 4.354 41.276 1.00 10.88 376 GLN B CA 1
ATOM 6568 C C . GLN B 1 376 ? -30.838 5.129 40.546 1.00 9.68 376 GLN B C 1
ATOM 6569 O O . GLN B 1 376 ? -30.248 6.068 41.099 1.00 10.44 376 GLN B O 1
ATOM 6575 N N . SER B 1 377 ? -30.572 4.752 39.297 1.00 9.25 377 SER B N 1
ATOM 6576 C CA . SER B 1 377 ? -29.490 5.370 38.543 1.00 9.35 377 SER B CA 1
ATOM 6577 C C . SER B 1 377 ? -29.856 6.782 38.106 1.00 10.00 377 SER B C 1
ATOM 6578 O O . SER B 1 377 ? -29.023 7.692 38.183 1.00 9.51 377 SER B O 1
ATOM 6581 N N . ILE B 1 378 ? -31.103 6.990 37.668 1.00 9.18 378 ILE B N 1
ATOM 6582 C CA . ILE B 1 378 ? -31.531 8.336 37.290 1.00 9.28 378 ILE B CA 1
ATOM 6583 C C . ILE B 1 378 ? -31.506 9.254 38.502 1.00 9.93 378 ILE B C 1
ATOM 6584 O O . ILE B 1 378 ? -31.030 10.399 38.422 1.00 10.38 378 ILE B O 1
ATOM 6589 N N . MET B 1 379 ? -32.018 8.774 39.643 1.00 9.95 379 MET B N 1
ATOM 6590 C CA . MET B 1 379 ? -32.054 9.619 40.832 1.00 9.42 379 MET B CA 1
ATOM 6591 C C . MET B 1 379 ? -30.651 9.939 41.332 1.00 10.97 379 MET B C 1
ATOM 6592 O O . MET B 1 379 ? -30.399 11.052 41.804 1.00 10.85 379 MET B O 1
ATOM 6597 N N . GLU B 1 380 ? -29.724 8.987 41.213 1.00 9.41 380 GLU B N 1
ATOM 6598 C CA . GLU B 1 380 ? -28.332 9.247 41.574 1.00 8.98 380 GLU B CA 1
ATOM 6599 C C . GLU B 1 380 ? -27.729 10.320 40.681 1.00 10.18 380 GLU B C 1
ATOM 6600 O O . GLU B 1 380 ? -27.053 11.241 41.166 1.00 11.53 380 GLU B O 1
ATOM 6606 N N . SER B 1 381 ? -27.966 10.217 39.371 1.00 9.92 381 SER B N 1
ATOM 6607 C CA . SER B 1 381 ? -27.437 11.211 38.439 1.00 8.46 381 SER B CA 1
ATOM 6608 C C . SER B 1 381 ? -27.996 12.600 38.715 1.00 9.39 381 SER B C 1
ATOM 6609 O O . SER B 1 381 ? -27.253 13.584 38.660 1.00 10.70 381 SER B O 1
ATOM 6612 N N . ILE B 1 382 ? -29.296 12.701 39.007 1.00 10.73 382 ILE B N 1
ATOM 6613 C CA . ILE B 1 382 ? -29.886 14.006 39.314 1.00 9.45 382 ILE B CA 1
ATOM 6614 C C . ILE B 1 382 ? -29.206 14.617 40.530 1.00 12.12 382 ILE B C 1
ATOM 6615 O O . ILE B 1 382 ? -28.804 15.789 40.521 1.00 11.47 382 ILE B O 1
ATOM 6620 N N . ARG B 1 383 ? -29.067 13.824 41.594 1.00 10.30 383 ARG B N 1
ATOM 6621 C CA . ARG B 1 383 ? -28.449 14.320 42.819 1.00 9.35 383 ARG B CA 1
ATOM 6622 C C . ARG B 1 383 ? -27.000 14.735 42.586 1.00 10.71 383 ARG B C 1
ATOM 6623 O O . ARG B 1 383 ? -26.585 15.825 43.002 1.00 11.99 383 ARG B O 1
ATOM 6631 N N . PHE B 1 384 ? -26.206 13.876 41.932 1.00 9.36 384 PHE B N 1
ATOM 6632 C CA . PHE B 1 384 ? -24.805 14.217 41.693 1.00 9.01 384 PHE B CA 1
ATOM 6633 C C . PHE B 1 384 ? -24.675 15.461 40.813 1.00 11.45 384 PHE B C 1
ATOM 6634 O O . PHE B 1 384 ? -23.794 16.301 41.041 1.00 10.34 384 PHE B O 1
ATOM 6642 N N . LEU B 1 385 ? -25.529 15.592 39.790 1.00 9.24 385 LEU B N 1
ATOM 6643 C CA . LEU B 1 385 ? -25.455 16.758 38.909 1.00 9.78 385 LEU B CA 1
ATOM 6644 C C . LEU B 1 385 ? -25.794 18.051 39.645 1.00 11.75 385 LEU B C 1
ATOM 6645 O O . LEU B 1 385 ? -25.130 19.074 39.440 1.00 10.98 385 LEU B O 1
ATOM 6650 N N . LYS B 1 386 ? -26.831 18.039 40.489 1.00 10.88 386 LYS B N 1
ATOM 6651 C CA . LYS B 1 386 ? -27.151 19.233 41.270 1.00 10.83 386 LYS B CA 1
ATOM 6652 C C . LYS B 1 386 ? -25.958 19.642 42.122 1.00 10.67 386 LYS B C 1
ATOM 6653 O O . LYS B 1 386 ? -25.557 20.815 42.144 1.00 11.44 386 LYS B O 1
ATOM 6659 N N . ASN B 1 387 ? -25.343 18.672 42.795 1.00 11.06 387 ASN B N 1
ATOM 6660 C CA . ASN B 1 387 ? -24.201 18.987 43.645 1.00 9.93 387 ASN B CA 1
ATOM 6661 C C . ASN B 1 387 ? -23.021 19.491 42.821 1.00 11.41 387 ASN B C 1
ATOM 6662 O O . ASN B 1 387 ? -22.334 20.432 43.239 1.00 12.24 387 ASN B O 1
ATOM 6667 N N . ALA B 1 388 ? -22.777 18.885 41.650 1.00 9.98 388 ALA B N 1
ATOM 6668 C CA . ALA B 1 388 ? -21.665 19.315 40.800 1.00 10.45 388 ALA B CA 1
ATOM 6669 C C . ALA B 1 388 ? -21.872 20.735 40.288 1.00 11.08 388 ALA B C 1
ATOM 6670 O O . ALA B 1 388 ? -20.936 21.548 40.291 1.00 9.96 388 ALA B O 1
ATOM 6672 N N . MET B 1 389 ? -23.094 21.053 39.848 1.00 11.64 389 MET B N 1
ATOM 6673 C CA . MET B 1 389 ? -23.353 22.384 39.313 1.00 9.87 389 MET B CA 1
ATOM 6674 C C . MET B 1 389 ? -23.237 23.445 40.398 1.00 11.37 389 MET B C 1
ATOM 6675 O O . MET B 1 389 ? -22.643 24.506 40.166 1.00 10.76 389 MET B O 1
ATOM 6680 N N . ASP B 1 390 ? -23.784 23.177 41.589 1.00 10.82 390 ASP B N 1
ATOM 6681 C CA . ASP B 1 390 ? -23.643 24.119 42.698 1.00 12.41 390 ASP B CA 1
ATOM 6682 C C . ASP B 1 390 ? -22.172 24.346 43.026 1.00 11.37 390 ASP B C 1
ATOM 6683 O O . ASP B 1 390 ? -21.744 25.482 43.257 1.00 11.94 390 ASP B O 1
ATOM 6688 N N . THR B 1 391 ? -21.389 23.260 43.072 1.00 10.32 391 THR B N 1
ATOM 6689 C CA . THR B 1 391 ? -19.963 23.354 43.379 1.00 9.35 391 THR B CA 1
ATOM 6690 C C . THR B 1 391 ? -19.227 24.169 42.318 1.00 11.19 391 THR B C 1
ATOM 6691 O O . THR B 1 391 ? -18.409 25.041 42.642 1.00 11.19 391 THR B O 1
ATOM 6695 N N . LEU B 1 392 ? -19.503 23.891 41.042 1.00 9.71 392 LEU B N 1
ATOM 6696 C CA . LEU B 1 392 ? -18.850 24.631 39.962 1.00 8.84 392 LEU B CA 1
ATOM 6697 C C . LEU B 1 392 ? -19.162 26.117 40.048 1.00 10.28 392 LEU B C 1
ATOM 6698 O O . LEU B 1 392 ? -18.261 26.957 39.916 1.00 10.34 392 LEU B O 1
ATOM 6703 N N . ARG B 1 393 ? -20.434 26.452 40.275 1.00 9.55 393 ARG B N 1
ATOM 6704 C CA . ARG B 1 393 ? -20.843 27.850 40.382 1.00 9.56 393 ARG B CA 1
ATOM 6705 C C . ARG B 1 393 ? -20.152 28.543 41.550 1.00 12.30 393 ARG B C 1
ATOM 6706 O O . ARG B 1 393 ? -19.518 29.594 41.383 1.00 13.06 393 ARG B O 1
ATOM 6714 N N . GLU B 1 394 ? -20.265 27.961 42.744 1.00 10.61 394 GLU B N 1
ATOM 6715 C CA . GLU B 1 394 ? -19.890 28.670 43.964 1.00 10.20 394 GLU B CA 1
ATOM 6716 C C . GLU B 1 394 ? -18.387 28.699 44.173 1.00 10.79 394 GLU B C 1
ATOM 6717 O O . GLU B 1 394 ? -17.854 29.697 44.674 1.00 13.51 394 GLU B O 1
ATOM 6723 N N . LYS B 1 395 ? -17.693 27.611 43.831 1.00 10.39 395 LYS B N 1
ATOM 6724 C CA . LYS B 1 395 ? -16.273 27.490 44.130 1.00 11.29 395 LYS B CA 1
ATOM 6725 C C . LYS B 1 395 ? -15.387 27.643 42.898 1.00 11.32 395 LYS B C 1
ATOM 6726 O O . LYS B 1 395 ? -14.167 27.453 42.993 1.00 11.67 395 LYS B O 1
ATOM 6732 N N . CYS B 1 396 ? -15.961 27.977 41.746 1.00 10.22 396 CYS B N 1
ATOM 6733 C CA . CYS B 1 396 ? -15.136 28.237 40.579 1.00 10.43 396 CYS B CA 1
ATOM 6734 C C . CYS B 1 396 ? -15.640 29.422 39.757 1.00 11.69 396 CYS B C 1
ATOM 6735 O O . CYS B 1 396 ? -14.975 30.461 39.725 1.00 11.87 396 CYS B O 1
ATOM 6738 N N . ILE B 1 397 ? -16.811 29.300 39.117 1.00 9.75 397 ILE B N 1
ATOM 6739 C CA . ILE B 1 397 ? -17.209 30.291 38.109 1.00 10.12 397 ILE B CA 1
ATOM 6740 C C . ILE B 1 397 ? -17.275 31.688 38.714 1.00 11.99 397 ILE B C 1
ATOM 6741 O O . ILE B 1 397 ? -16.774 32.654 38.127 1.00 11.45 397 ILE B O 1
ATOM 6746 N N . ASP B 1 398 ? -17.891 31.821 39.895 1.00 11.58 398 ASP B N 1
ATOM 6747 C CA . ASP B 1 398 ? -18.117 33.154 40.466 1.00 10.72 398 ASP B CA 1
ATOM 6748 C C . ASP B 1 398 ? -16.822 33.945 40.634 1.00 10.93 398 ASP B C 1
ATOM 6749 O O . ASP B 1 398 ? -16.834 35.177 40.526 1.00 13.45 398 ASP B O 1
ATOM 6754 N N . GLY B 1 399 ? -15.711 33.270 40.918 1.00 10.19 399 GLY B N 1
ATOM 6755 C CA . GLY B 1 399 ? -14.461 33.935 41.213 1.00 10.77 399 GLY B CA 1
ATOM 6756 C C . GLY B 1 399 ? -13.404 33.936 40.130 1.00 11.35 399 GLY B C 1
ATOM 6757 O O . GLY B 1 399 ? -12.283 34.394 40.394 1.00 12.65 399 GLY B O 1
ATOM 6758 N N . ILE B 1 400 ? -13.719 33.462 38.919 1.00 11.37 400 ILE B N 1
ATOM 6759 C CA . ILE B 1 400 ? -12.732 33.451 37.841 1.00 10.42 400 ILE B CA 1
ATOM 6760 C C . ILE B 1 400 ? -12.274 34.865 37.509 1.00 10.14 400 ILE B C 1
ATOM 6761 O O . ILE B 1 400 ? -13.073 35.812 37.476 1.00 12.10 400 ILE B O 1
ATOM 6766 N N . THR B 1 401 ? -10.970 35.018 37.277 1.00 9.64 401 THR B N 1
ATOM 6767 C CA . THR B 1 401 ? -10.416 36.236 36.704 1.00 10.95 401 THR B CA 1
ATOM 6768 C C . THR B 1 401 ? -9.598 35.877 35.467 1.00 10.11 401 THR B C 1
ATOM 6769 O O . THR B 1 401 ? -9.278 34.709 35.226 1.00 11.31 401 THR B O 1
ATOM 6773 N N . ALA B 1 402 ? -9.293 36.893 34.663 1.00 12.32 402 ALA B N 1
ATOM 6774 C CA . ALA B 1 402 ? -8.515 36.716 33.446 1.00 12.31 402 ALA B CA 1
ATOM 6775 C C . ALA B 1 402 ? -7.151 37.369 33.586 1.00 11.33 402 ALA B C 1
ATOM 6776 O O . ALA B 1 402 ? -6.959 38.296 34.377 1.00 14.63 402 ALA B O 1
ATOM 6778 N N . ASN B 1 403 ? -6.210 36.889 32.773 1.00 11.64 403 ASN B N 1
ATOM 6779 C CA . ASN B 1 403 ? -4.916 37.542 32.595 1.00 11.05 403 ASN B CA 1
ATOM 6780 C C . ASN B 1 403 ? -5.017 38.346 31.301 1.00 13.03 403 ASN B C 1
ATOM 6781 O O . ASN B 1 403 ? -4.702 37.869 30.206 1.00 12.40 403 ASN B O 1
ATOM 6786 N N . LYS B 1 404 ? -5.480 39.588 31.445 1.00 11.94 404 LYS B N 1
ATOM 6787 C CA . LYS B 1 404 ? -5.936 40.371 30.301 1.00 12.51 404 LYS B CA 1
ATOM 6788 C C . LYS B 1 404 ? -4.797 40.709 29.342 1.00 12.90 404 LYS B C 1
ATOM 6789 O O . LYS B 1 404 ? -4.954 40.595 28.121 1.00 12.66 404 LYS B O 1
ATOM 6795 N N . GLU B 1 405 ? -3.642 41.133 29.861 1.00 13.75 405 GLU B N 1
ATOM 6796 C CA A GLU B 1 405 ? -2.562 41.527 28.958 0.54 16.64 405 GLU B CA 1
ATOM 6797 C CA B GLU B 1 405 ? -2.541 41.523 28.980 0.46 16.94 405 GLU B CA 1
ATOM 6798 C C . GLU B 1 405 ? -1.952 40.316 28.255 1.00 15.68 405 GLU B C 1
ATOM 6799 O O . GLU B 1 405 ? -1.593 40.400 27.073 1.00 16.10 405 GLU B O 1
ATOM 6810 N N . ILE B 1 406 ? -1.844 39.179 28.948 1.00 14.65 406 ILE B N 1
ATOM 6811 C CA . ILE B 1 406 ? -1.389 37.947 28.303 1.00 13.91 406 ILE B CA 1
ATOM 6812 C C . ILE B 1 406 ? -2.298 37.594 27.125 1.00 12.33 406 ILE B C 1
ATOM 6813 O O . ILE B 1 406 ? -1.821 37.284 26.024 1.00 14.68 406 ILE B O 1
ATOM 6818 N N . CYS B 1 407 ? -3.619 37.683 27.318 1.00 13.09 407 CYS B N 1
ATOM 6819 C CA . CYS B 1 407 ? -4.555 37.368 26.238 1.00 11.61 407 CYS B CA 1
ATOM 6820 C C . CYS B 1 407 ? -4.438 38.351 25.083 1.00 12.52 407 CYS B C 1
ATOM 6821 O O . CYS B 1 407 ? -4.449 37.947 23.913 1.00 13.23 407 CYS B O 1
ATOM 6824 N N . LEU B 1 408 ? -4.378 39.653 25.392 1.00 12.26 408 LEU B N 1
ATOM 6825 C CA . LEU B 1 408 ? -4.305 40.659 24.339 1.00 11.89 408 LEU B CA 1
ATOM 6826 C C . LEU B 1 408 ? -3.028 40.501 23.533 1.00 15.02 408 LEU B C 1
ATOM 6827 O O . LEU B 1 408 ? -3.040 40.641 22.302 1.00 14.35 408 LEU B O 1
ATOM 6832 N N . ASN B 1 409 ? -1.912 40.211 24.209 1.00 13.05 409 ASN B N 1
ATOM 6833 C CA . ASN B 1 409 ? -0.657 40.046 23.486 1.00 13.63 409 ASN B CA 1
ATOM 6834 C C . ASN B 1 409 ? -0.690 38.824 22.581 1.00 15.47 409 ASN B C 1
ATOM 6835 O O . ASN B 1 409 ? -0.076 38.837 21.511 1.00 15.87 409 ASN B O 1
ATOM 6840 N N . MET B 1 410 ? -1.411 37.771 22.972 1.00 15.04 410 MET B N 1
ATOM 6841 C CA . MET B 1 410 ? -1.570 36.637 22.067 1.00 12.85 410 MET B CA 1
ATOM 6842 C C . MET B 1 410 ? -2.256 37.055 20.775 1.00 15.69 410 MET B C 1
ATOM 6843 O O . MET B 1 410 ? -1.883 36.596 19.688 1.00 16.32 410 MET B O 1
ATOM 6848 N N . VAL B 1 411 ? -3.251 37.934 20.869 1.00 13.35 411 VAL B N 1
ATOM 6849 C CA . VAL B 1 411 ? -3.952 38.391 19.674 1.00 12.46 411 VAL B CA 1
ATOM 6850 C C . VAL B 1 411 ? -3.035 39.253 18.822 1.00 14.25 411 VAL B C 1
ATOM 6851 O O . VAL B 1 411 ? -2.891 39.028 17.616 1.00 14.91 411 VAL B O 1
ATOM 6855 N N . LYS B 1 412 ? -2.371 40.231 19.448 1.00 13.41 412 LYS B N 1
ATOM 6856 C CA . LYS B 1 412 ? -1.535 41.162 18.694 1.00 14.45 412 LYS B CA 1
ATOM 6857 C C . LYS B 1 412 ? -0.367 40.459 18.011 1.00 14.72 412 LYS B C 1
ATOM 6858 O O . LYS B 1 412 ? 0.087 40.904 16.949 1.00 15.73 412 LYS B O 1
ATOM 6864 N N . ASN B 1 413 ? 0.145 39.387 18.605 1.00 13.81 413 ASN B N 1
ATOM 6865 C CA A ASN B 1 413 ? 1.290 38.674 18.050 0.64 13.51 413 ASN B CA 1
ATOM 6866 C CA B ASN B 1 413 ? 1.291 38.642 18.099 0.36 13.86 413 ASN B CA 1
ATOM 6867 C C . ASN B 1 413 ? 0.894 37.479 17.194 1.00 13.23 413 ASN B C 1
ATOM 6868 O O . ASN B 1 413 ? 1.777 36.781 16.683 1.00 15.72 413 ASN B O 1
ATOM 6877 N N . SER B 1 414 ? -0.399 37.233 17.011 1.00 12.74 414 SER B N 1
ATOM 6878 C CA . SER B 1 414 ? -0.812 36.054 16.269 1.00 12.49 414 SER B CA 1
ATOM 6879 C C . SER B 1 414 ? -0.631 36.249 14.770 1.00 14.52 414 SER B C 1
ATOM 6880 O O . SER B 1 414 ? -0.547 37.374 14.264 1.00 14.25 414 SER B O 1
ATOM 6883 N N . ILE B 1 415 ? -0.572 35.122 14.062 1.00 12.50 415 ILE B N 1
ATOM 6884 C CA . ILE B 1 415 ? -0.679 35.148 12.609 1.00 10.84 415 ILE B CA 1
ATOM 6885 C C . ILE B 1 415 ? -2.138 35.116 12.170 1.00 10.90 415 ILE B C 1
ATOM 6886 O O . ILE B 1 415 ? -2.476 35.644 11.105 1.00 11.91 415 ILE B O 1
ATOM 6891 N N . GLY B 1 416 ? -3.017 34.510 12.976 1.00 11.62 416 GLY B N 1
ATOM 6892 C CA . GLY B 1 416 ? -4.393 34.285 12.560 1.00 12.01 416 GLY B CA 1
ATOM 6893 C C . GLY B 1 416 ? -5.181 35.548 12.284 1.00 12.35 416 GLY B C 1
ATOM 6894 O O . GLY B 1 416 ? -6.193 35.492 11.576 1.00 12.49 416 GLY B O 1
ATOM 6895 N N . ILE B 1 417 ? -4.750 36.689 12.825 1.00 10.98 417 ILE B N 1
ATOM 6896 C CA . ILE B 1 417 ? -5.426 37.940 12.507 1.00 11.22 417 ILE B CA 1
ATOM 6897 C C . ILE B 1 417 ? -5.339 38.275 11.020 1.00 13.09 417 ILE B C 1
ATOM 6898 O O . ILE B 1 417 ? -6.137 39.078 10.531 1.00 12.86 417 ILE B O 1
ATOM 6903 N N . VAL B 1 418 ? -4.414 37.652 10.278 1.00 11.36 418 VAL B N 1
ATOM 6904 C CA . VAL B 1 418 ? -4.342 37.865 8.829 1.00 12.54 418 VAL B CA 1
ATOM 6905 C C . VAL B 1 418 ? -5.649 37.488 8.144 1.00 12.14 418 VAL B C 1
ATOM 6906 O O . VAL B 1 418 ? -5.952 37.998 7.057 1.00 13.69 418 VAL B O 1
ATOM 6910 N N . THR B 1 419 ? -6.444 36.612 8.766 1.00 12.54 419 THR B N 1
ATOM 6911 C CA . THR B 1 419 ? -7.744 36.228 8.224 1.00 12.39 419 THR B CA 1
ATOM 6912 C C . THR B 1 419 ? -8.605 37.448 7.895 1.00 11.72 419 THR B C 1
ATOM 6913 O O . THR B 1 419 ? -9.346 37.446 6.904 1.00 11.96 419 THR B O 1
ATOM 6917 N N . ALA B 1 420 ? -8.525 38.495 8.722 1.00 11.06 420 ALA B N 1
ATOM 6918 C CA . ALA B 1 420 ? -9.339 39.690 8.510 1.00 11.89 420 ALA B CA 1
ATOM 6919 C C . ALA B 1 420 ? -9.008 40.419 7.212 1.00 13.47 420 ALA B C 1
ATOM 6920 O O . ALA B 1 420 ? -9.796 41.264 6.775 1.00 14.89 420 ALA B O 1
ATOM 6922 N N . LEU B 1 421 ? -7.870 40.121 6.585 1.00 12.15 421 LEU B N 1
ATOM 6923 C CA . LEU B 1 421 ? -7.505 40.768 5.334 1.00 14.34 421 LEU B CA 1
ATOM 6924 C C . LEU B 1 421 ? -8.048 40.068 4.097 1.00 14.05 421 LEU B C 1
ATOM 6925 O O . LEU B 1 421 ? -7.983 40.657 3.014 1.00 14.33 421 LEU B O 1
ATOM 6930 N N . ASN B 1 422 ? -8.586 38.851 4.228 1.00 13.94 422 ASN B N 1
ATOM 6931 C CA . ASN B 1 422 ? -9.061 38.118 3.056 1.00 15.29 422 ASN B CA 1
ATOM 6932 C C . ASN B 1 422 ? -10.011 38.932 2.186 1.00 12.80 422 ASN B C 1
ATOM 6933 O O . ASN B 1 422 ? -9.862 38.883 0.954 1.00 14.02 422 ASN B O 1
ATOM 6938 N N . PRO B 1 423 ? -10.996 39.664 2.723 1.00 13.34 423 PRO B N 1
ATOM 6939 C CA . PRO B 1 423 ? -11.912 40.395 1.830 1.00 13.94 423 PRO B CA 1
ATOM 6940 C C . PRO B 1 423 ? -11.233 41.485 1.041 1.00 13.89 423 PRO B C 1
ATOM 6941 O O . PRO B 1 423 ? -11.804 41.956 0.056 1.00 15.95 423 PRO B O 1
ATOM 6945 N N . TYR B 1 424 ? -10.032 41.898 1.441 1.00 14.38 424 TYR B N 1
ATOM 6946 C CA . TYR B 1 424 ? -9.334 42.996 0.790 1.00 14.33 424 TYR B CA 1
ATOM 6947 C C . TYR B 1 424 ? -8.218 42.540 -0.138 1.00 16.07 424 TYR B C 1
ATOM 6948 O O . TYR B 1 424 ? -8.001 43.165 -1.182 1.00 19.44 424 TYR B O 1
ATOM 6957 N N . ILE B 1 425 ? -7.507 41.467 0.205 1.00 15.92 425 ILE B N 1
ATOM 6958 C CA . ILE B 1 425 ? -6.355 41.029 -0.575 1.00 15.27 425 ILE B CA 1
ATOM 6959 C C . ILE B 1 425 ? -6.491 39.608 -1.106 1.00 17.32 425 ILE B C 1
ATOM 6960 O O . ILE B 1 425 ? -5.662 39.195 -1.927 1.00 17.34 425 ILE B O 1
ATOM 6965 N N . GLY B 1 426 ? -7.501 38.847 -0.692 1.00 14.04 426 GLY B N 1
ATOM 6966 C CA . GLY B 1 426 ? -7.695 37.496 -1.189 1.00 13.37 426 GLY B CA 1
ATOM 6967 C C . GLY B 1 426 ? -6.927 36.447 -0.397 1.00 15.64 426 GLY B C 1
ATOM 6968 O O . GLY B 1 426 ? -5.914 36.717 0.244 1.00 16.21 426 GLY B O 1
ATOM 6969 N N . TYR B 1 427 ? -7.424 35.211 -0.473 1.00 14.18 427 TYR B N 1
ATOM 6970 C CA . TYR B 1 427 ? -6.884 34.139 0.360 1.00 13.91 427 TYR B CA 1
ATOM 6971 C C . TYR B 1 427 ? -5.454 33.778 -0.035 1.00 14.86 427 TYR B C 1
ATOM 6972 O O . TYR B 1 427 ? -4.633 33.455 0.834 1.00 15.92 427 TYR B O 1
ATOM 6981 N N . LYS B 1 428 ? -5.132 33.838 -1.332 1.00 15.26 428 LYS B N 1
ATOM 6982 C CA . LYS B 1 428 ? -3.771 33.543 -1.775 1.00 16.13 428 LYS B CA 1
ATOM 6983 C C . LYS B 1 428 ? -2.774 34.541 -1.198 1.00 14.46 428 LYS B C 1
ATOM 6984 O O . LYS B 1 428 ? -1.740 34.149 -0.646 1.00 15.57 428 LYS B O 1
ATOM 6986 N N . ASN B 1 429 ? -3.087 35.840 -1.284 1.00 14.57 429 ASN B N 1
ATOM 6987 C CA . ASN B 1 429 ? -2.180 36.845 -0.739 1.00 13.35 429 ASN B CA 1
ATOM 6988 C C . ASN B 1 429 ? -2.082 36.748 0.777 1.00 12.93 429 ASN B C 1
ATOM 6989 O O . ASN B 1 429 ? -0.987 36.878 1.336 1.00 14.39 429 ASN B O 1
ATOM 6994 N N . SER B 1 430 ? -3.206 36.524 1.463 1.00 12.60 430 SER B N 1
ATOM 6995 C CA . SER B 1 430 ? -3.144 36.348 2.910 1.00 12.21 430 SER B CA 1
ATOM 6996 C C . SER B 1 430 ? -2.290 35.144 3.272 1.00 13.26 430 SER B C 1
ATOM 6997 O O . SER B 1 430 ? -1.540 35.182 4.257 1.00 15.50 430 SER B O 1
ATOM 7000 N N . THR B 1 431 ? -2.380 34.071 2.477 1.00 13.36 431 THR B N 1
ATOM 7001 C CA . THR B 1 431 ? -1.550 32.893 2.719 1.00 13.97 431 THR B CA 1
ATOM 7002 C C . THR B 1 431 ? -0.070 33.222 2.575 1.00 14.76 431 THR B C 1
ATOM 7003 O O . THR B 1 431 ? 0.751 32.778 3.386 1.00 14.83 431 THR B O 1
ATOM 7007 N N . LYS B 1 432 ? 0.290 33.985 1.539 1.00 13.03 432 LYS B N 1
ATOM 7008 C CA A LYS B 1 432 ? 1.680 34.404 1.386 0.62 14.35 432 LYS B CA 1
ATOM 7009 C CA B LYS B 1 432 ? 1.677 34.416 1.379 0.38 14.37 432 LYS B CA 1
ATOM 7010 C C . LYS B 1 432 ? 2.170 35.157 2.617 1.00 13.90 432 LYS B C 1
ATOM 7011 O O . LYS B 1 432 ? 3.285 34.914 3.095 1.00 15.24 432 LYS B O 1
ATOM 7022 N N . ILE B 1 433 ? 1.349 36.071 3.146 1.00 12.98 433 ILE B N 1
ATOM 7023 C CA . ILE B 1 433 ? 1.734 36.822 4.343 1.00 12.90 433 ILE B CA 1
ATOM 7024 C C . ILE B 1 433 ? 1.891 35.881 5.532 1.00 12.63 433 ILE B C 1
ATOM 7025 O O . ILE B 1 433 ? 2.870 35.957 6.282 1.00 14.01 433 ILE B O 1
ATOM 7030 N N . ALA B 1 434 ? 0.925 34.974 5.706 1.00 12.75 434 ALA B N 1
ATOM 7031 C CA . ALA B 1 434 ? 0.941 34.054 6.843 1.00 12.01 434 ALA B CA 1
ATOM 7032 C C . ALA B 1 434 ? 2.164 33.156 6.809 1.00 13.25 434 ALA B C 1
ATOM 7033 O O . ALA B 1 434 ? 2.791 32.905 7.848 1.00 14.03 434 ALA B O 1
ATOM 7035 N N . LYS B 1 435 ? 2.495 32.628 5.628 1.00 12.70 435 LYS B N 1
ATOM 7036 C CA A LYS B 1 435 ? 3.661 31.756 5.517 0.53 14.68 435 LYS B CA 1
ATOM 7037 C CA B LYS B 1 435 ? 3.658 31.755 5.524 0.47 14.72 435 LYS B CA 1
ATOM 7038 C C . LYS B 1 435 ? 4.938 32.514 5.841 1.00 15.89 435 LYS B C 1
ATOM 7039 O O . LYS B 1 435 ? 5.819 31.995 6.537 1.00 16.12 435 LYS B O 1
ATOM 7050 N N . GLU B 1 436 ? 5.055 33.750 5.350 1.00 14.30 436 GLU B N 1
ATOM 7051 C CA . GLU B 1 436 ? 6.255 34.529 5.629 1.00 14.73 436 GLU B CA 1
ATOM 7052 C C . GLU B 1 436 ? 6.345 34.876 7.108 1.00 16.44 436 GLU B C 1
ATOM 7053 O O . GLU B 1 436 ? 7.434 34.871 7.691 1.00 16.98 436 GLU B O 1
ATOM 7059 N N . ALA B 1 437 ? 5.206 35.179 7.731 1.00 13.38 437 ALA B N 1
ATOM 7060 C CA . ALA B 1 437 ? 5.197 35.468 9.160 1.00 13.19 437 ALA B CA 1
ATOM 7061 C C . ALA B 1 437 ? 5.676 34.267 9.959 1.00 14.99 437 ALA B C 1
ATOM 7062 O O . ALA B 1 437 ? 6.499 34.402 10.872 1.00 17.00 437 ALA B O 1
ATOM 7064 N N . LEU B 1 438 ? 5.176 33.076 9.621 1.00 14.71 438 LEU B N 1
ATOM 7065 C CA . LEU B 1 438 ? 5.594 31.877 10.339 1.00 16.24 438 LEU B CA 1
ATOM 7066 C C . LEU B 1 438 ? 7.073 31.599 10.122 1.00 17.58 438 LEU B C 1
ATOM 7067 O O . LEU B 1 438 ? 7.797 31.247 11.065 1.00 20.35 438 LEU B O 1
ATOM 7072 N N . ASP B 1 439 ? 7.544 31.761 8.884 1.00 17.57 439 ASP B N 1
ATOM 7073 C CA . ASP B 1 439 ? 8.920 31.409 8.564 1.00 22.21 439 ASP B CA 1
ATOM 7074 C C . ASP B 1 439 ? 9.920 32.402 9.148 1.00 23.34 439 ASP B C 1
ATOM 7075 O O . ASP B 1 439 ? 11.026 32.003 9.529 1.00 29.25 439 ASP B O 1
ATOM 7080 N N . THR B 1 440 ? 9.556 33.684 9.240 1.00 20.06 440 THR B N 1
ATOM 7081 C CA . THR B 1 440 ? 10.504 34.722 9.637 1.00 20.63 440 THR B CA 1
ATOM 7082 C C . THR B 1 440 ? 10.321 35.206 11.067 1.00 24.15 440 THR B C 1
ATOM 7083 O O . THR B 1 440 ? 11.238 35.831 11.611 1.00 26.57 440 THR B O 1
ATOM 7087 N N . GLY B 1 441 ? 9.167 34.952 11.677 1.00 22.05 441 GLY B N 1
ATOM 7088 C CA . GLY B 1 441 ? 8.844 35.534 12.959 1.00 21.59 441 GLY B CA 1
ATOM 7089 C C . GLY B 1 441 ? 8.367 36.969 12.905 1.00 24.67 441 GLY B C 1
ATOM 7090 O O . GLY B 1 441 ? 8.073 37.543 13.964 1.00 28.41 441 GLY B O 1
ATOM 7091 N N . LYS B 1 442 ? 8.299 37.572 11.719 1.00 23.97 442 LYS B N 1
ATOM 7092 C CA . LYS B 1 442 ? 7.817 38.938 11.580 1.00 26.28 442 LYS B CA 1
ATOM 7093 C C . LYS B 1 442 ? 6.310 38.998 11.808 1.00 22.17 442 LYS B C 1
ATOM 7094 O O . LYS B 1 442 ? 5.602 37.989 11.745 1.00 26.23 442 LYS B O 1
ATOM 7100 N N . SER B 1 443 ? 5.817 40.207 12.072 1.00 18.42 443 SER B N 1
ATOM 7101 C CA . SER B 1 443 ? 4.394 40.384 12.324 1.00 16.83 443 SER B CA 1
ATOM 7102 C C . SER B 1 443 ? 3.614 40.500 11.021 1.00 16.03 443 SER B C 1
ATOM 7103 O O . SER B 1 443 ? 4.122 40.972 10.001 1.00 16.83 443 SER B O 1
ATOM 7106 N N . VAL B 1 444 ? 2.362 40.038 11.073 1.00 15.03 444 VAL B N 1
ATOM 7107 C CA . VAL B 1 444 ? 1.442 40.206 9.952 1.00 14.05 444 VAL B CA 1
ATOM 7108 C C . VAL B 1 444 ? 1.353 41.676 9.558 1.00 14.85 444 VAL B C 1
ATOM 7109 O O . VAL B 1 444 ? 1.406 42.024 8.374 1.00 14.47 444 VAL B O 1
ATOM 7113 N N . TYR B 1 445 ? 1.216 42.556 10.552 1.00 14.18 445 TYR B N 1
ATOM 7114 C CA . TYR B 1 445 ? 1.088 43.985 10.288 1.00 14.46 445 TYR B CA 1
ATOM 7115 C C . TYR B 1 445 ? 2.283 44.503 9.500 1.00 16.17 445 TYR B C 1
ATOM 7116 O O . TYR B 1 445 ? 2.121 45.158 8.461 1.00 15.54 445 TYR B O 1
ATOM 7125 N N . ASP B 1 446 ? 3.500 44.227 9.986 1.00 16.20 446 ASP B N 1
ATOM 7126 C CA . ASP B 1 446 ? 4.693 44.713 9.295 1.00 16.74 446 ASP B CA 1
ATOM 7127 C C . ASP B 1 446 ? 4.800 44.131 7.892 1.00 16.86 446 ASP B C 1
ATOM 7128 O O . ASP B 1 446 ? 5.204 44.828 6.953 1.00 18.47 446 ASP B O 1
ATOM 7133 N N . LEU B 1 447 ? 4.446 42.853 7.725 1.00 16.36 447 LEU B N 1
ATOM 7134 C CA . LEU B 1 447 ? 4.583 42.227 6.417 1.00 16.68 447 LEU B CA 1
ATOM 7135 C C . LEU B 1 447 ? 3.582 42.784 5.414 1.00 16.55 447 LEU B C 1
ATOM 7136 O O . LEU B 1 447 ? 3.913 42.947 4.235 1.00 17.25 447 LEU B O 1
ATOM 7141 N N . VAL B 1 448 ? 2.354 43.078 5.844 1.00 15.80 448 VAL B N 1
ATOM 7142 C CA . VAL B 1 448 ? 1.392 43.665 4.913 1.00 15.82 448 VAL B CA 1
ATOM 7143 C C . VAL B 1 448 ? 1.873 45.033 4.442 1.00 16.60 448 VAL B C 1
ATOM 7144 O O . VAL B 1 448 ? 1.738 45.378 3.260 1.00 17.19 448 VAL B O 1
ATOM 7148 N N . LEU B 1 449 ? 2.439 45.832 5.358 1.00 16.78 449 LEU B N 1
ATOM 7149 C CA . LEU B 1 449 ? 2.947 47.147 4.979 1.00 18.64 449 LEU B CA 1
ATOM 7150 C C . LEU B 1 449 ? 4.180 47.034 4.098 1.00 21.65 449 LEU B C 1
ATOM 7151 O O . LEU B 1 449 ? 4.377 47.858 3.196 1.00 24.30 449 LEU B O 1
ATOM 7156 N N . GLU B 1 450 ? 5.039 46.043 4.358 1.00 18.76 450 GLU B N 1
ATOM 7157 C CA . GLU B 1 450 ? 6.190 45.830 3.481 1.00 21.04 450 GLU B CA 1
ATOM 7158 C C . GLU B 1 450 ? 5.738 45.514 2.066 1.00 25.05 450 GLU B C 1
ATOM 7159 O O . GLU B 1 450 ? 6.313 46.017 1.089 1.00 23.97 450 GLU B O 1
ATOM 7165 N N . HIS B 1 451 ? 4.721 44.672 1.937 1.00 20.47 451 HIS B N 1
ATOM 7166 C CA . HIS B 1 451 ? 4.191 44.311 0.635 1.00 23.06 451 HIS B CA 1
ATOM 7167 C C . HIS B 1 451 ? 3.223 45.357 0.098 1.00 25.34 451 HIS B C 1
ATOM 7168 O O . HIS B 1 451 ? 2.824 45.266 -1.069 1.00 23.82 451 HIS B O 1
ATOM 7175 N N . GLU B 1 452 ? 2.874 46.365 0.908 1.00 22.10 452 GLU B N 1
ATOM 7176 C CA . GLU B 1 452 ? 2.087 47.515 0.462 1.00 21.00 452 GLU B CA 1
ATOM 7177 C C . GLU B 1 452 ? 0.766 47.077 -0.160 1.00 20.61 452 GLU B C 1
ATOM 7178 O O . GLU B 1 452 ? 0.309 47.618 -1.168 1.00 24.64 452 GLU B O 1
ATOM 7184 N N . LEU B 1 453 ? 0.128 46.096 0.476 1.00 26.80 453 LEU B N 1
ATOM 7185 C CA . LEU B 1 453 ? -1.146 45.591 -0.011 1.00 28.18 453 LEU B CA 1
ATOM 7186 C C . LEU B 1 453 ? -2.327 46.439 0.447 1.00 30.51 453 LEU B C 1
ATOM 7187 O O . LEU B 1 453 ? -3.376 46.413 -0.206 1.00 27.60 453 LEU B O 1
ATOM 7192 N N . LEU B 1 454 ? -2.177 47.190 1.542 1.00 24.72 454 LEU B N 1
ATOM 7193 C CA . LEU B 1 454 ? -3.191 48.130 2.016 1.00 21.83 454 LEU B CA 1
ATOM 7194 C C . LEU B 1 454 ? -2.495 49.372 2.561 1.00 24.26 454 LEU B C 1
ATOM 7195 O O . LEU B 1 454 ? -1.320 49.328 2.929 1.00 25.80 454 LEU B O 1
ATOM 7200 N N . SER B 1 455 ? -3.228 50.487 2.615 1.00 22.25 455 SER B N 1
ATOM 7201 C CA . SER B 1 455 ? -2.705 51.680 3.271 1.00 20.91 455 SER B CA 1
ATOM 7202 C C . SER B 1 455 ? -2.562 51.435 4.770 1.00 18.31 455 SER B C 1
ATOM 7203 O O . SER B 1 455 ? -3.266 50.613 5.356 1.00 20.36 455 SER B O 1
ATOM 7206 N N . LYS B 1 456 ? -1.625 52.157 5.390 1.00 20.89 456 LYS B N 1
ATOM 7207 C CA . LYS B 1 456 ? -1.420 51.998 6.825 1.00 19.22 456 LYS B CA 1
ATOM 7208 C C . LYS B 1 456 ? -2.686 52.334 7.599 1.00 18.05 456 LYS B C 1
ATOM 7209 O O . LYS B 1 456 ? -3.050 51.626 8.544 1.00 20.24 456 LYS B O 1
ATOM 7215 N N . GLU B 1 457 ? -3.384 53.399 7.192 1.00 20.84 457 GLU B N 1
ATOM 7216 C CA . GLU B 1 457 ? -4.610 53.794 7.878 1.00 22.07 457 GLU B CA 1
ATOM 7217 C C . GLU B 1 457 ? -5.683 52.715 7.776 1.00 22.68 457 GLU B C 1
ATOM 7218 O O . GLU B 1 457 ? -6.373 52.416 8.759 1.00 18.80 457 GLU B O 1
ATOM 7224 N N . LYS B 1 458 ? -5.840 52.104 6.602 1.00 17.24 458 LYS B N 1
ATOM 7225 C CA . LYS B 1 458 ? -6.816 51.025 6.499 1.00 16.39 458 LYS B CA 1
ATOM 7226 C C . LYS B 1 458 ? -6.386 49.811 7.319 1.00 16.12 458 LYS B C 1
ATOM 7227 O O . LYS B 1 458 ? -7.207 49.198 8.006 1.00 15.09 458 LYS B O 1
ATOM 7233 N N . LEU B 1 459 ? -5.097 49.463 7.264 1.00 16.36 459 LEU B N 1
ATOM 7234 C CA . LEU B 1 459 ? -4.589 48.314 8.009 1.00 15.31 459 LEU B CA 1
ATOM 7235 C C . LEU B 1 459 ? -4.744 48.510 9.514 1.00 16.71 459 LEU B C 1
ATOM 7236 O O . LEU B 1 459 ? -5.076 47.565 10.240 1.00 16.01 459 LEU B O 1
ATOM 7241 N N . ASP B 1 460 ? -4.498 49.731 10.000 1.00 16.36 460 ASP B N 1
ATOM 7242 C CA . ASP B 1 460 ? -4.685 50.015 11.420 1.00 16.58 460 ASP B CA 1
ATOM 7243 C C . ASP B 1 460 ? -6.112 49.731 11.867 1.00 18.89 460 ASP B C 1
ATOM 7244 O O . ASP B 1 460 ? -6.326 49.310 13.009 1.00 21.11 460 ASP B O 1
ATOM 7249 N N . GLU B 1 461 ? -7.099 49.969 10.994 1.00 14.41 461 GLU B N 1
ATOM 7250 C CA . GLU B 1 461 ? -8.489 49.689 11.342 1.00 14.12 461 GLU B CA 1
ATOM 7251 C C . GLU B 1 461 ? -8.767 48.187 11.334 1.00 17.10 461 GLU B C 1
ATOM 7252 O O . GLU B 1 461 ? -9.351 47.646 12.281 1.00 15.46 461 GLU B O 1
ATOM 7258 N N . ILE B 1 462 ? -8.367 47.499 10.264 1.00 14.32 462 ILE B N 1
ATOM 7259 C CA . ILE B 1 462 ? -8.793 46.111 10.078 1.00 13.98 462 ILE B CA 1
ATOM 7260 C C . ILE B 1 462 ? -8.166 45.207 11.131 1.00 14.88 462 ILE B C 1
ATOM 7261 O O . ILE B 1 462 ? -8.808 44.271 11.626 1.00 16.22 462 ILE B O 1
ATOM 7266 N N . LEU B 1 463 ? -6.911 45.465 11.494 1.00 15.03 463 LEU B N 1
ATOM 7267 C CA . LEU B 1 463 ? -6.192 44.612 12.433 1.00 14.71 463 LEU B CA 1
ATOM 7268 C C . LEU B 1 463 ? -6.262 45.114 13.871 1.00 15.57 463 LEU B C 1
ATOM 7269 O O . LEU B 1 463 ? -5.586 44.556 14.743 1.00 17.14 463 LEU B O 1
ATOM 7274 N N . ALA B 1 464 ? -7.052 46.145 14.141 1.00 15.18 464 ALA B N 1
ATOM 7275 C CA . ALA B 1 464 ? -7.293 46.533 15.521 1.00 14.13 464 ALA B CA 1
ATOM 7276 C C . ALA B 1 464 ? -8.044 45.397 16.210 1.00 14.09 464 ALA B C 1
ATOM 7277 O O . ALA B 1 464 ? -9.042 44.906 15.657 1.00 14.68 464 ALA B O 1
ATOM 7279 N N . PRO B 1 465 ? -7.595 44.939 17.389 1.00 16.88 465 PRO B N 1
ATOM 7280 C CA . PRO B 1 465 ? -8.272 43.794 18.032 1.00 14.59 465 PRO B CA 1
ATOM 7281 C C . PRO B 1 465 ? -9.772 43.980 18.194 1.00 13.64 465 PRO B C 1
ATOM 7282 O O . PRO B 1 465 ? -10.542 43.042 17.940 1.00 15.38 465 PRO B O 1
ATOM 7286 N N . GLU B 1 466 ? -10.210 45.177 18.579 1.00 16.75 466 GLU B N 1
ATOM 7287 C CA . GLU B 1 466 ? -11.631 45.414 18.804 1.00 15.08 466 GLU B CA 1
ATOM 7288 C C . GLU B 1 466 ? -12.458 45.339 17.522 1.00 14.45 466 GLU B C 1
ATOM 7289 O O . GLU B 1 466 ? -13.690 45.235 17.603 1.00 14.74 466 GLU B O 1
ATOM 7295 N N . ASN B 1 467 ? -11.826 45.393 16.347 1.00 13.79 467 ASN B N 1
ATOM 7296 C CA . ASN B 1 467 ? -12.554 45.343 15.085 1.00 16.18 467 ASN B CA 1
ATOM 7297 C C . ASN B 1 467 ? -12.570 43.958 14.471 1.00 14.79 467 ASN B C 1
ATOM 7298 O O . ASN B 1 467 ? -13.034 43.800 13.341 1.00 14.74 467 ASN B O 1
ATOM 7303 N N . MET B 1 468 ? -12.085 42.950 15.189 1.00 13.10 468 MET B N 1
ATOM 7304 C CA . MET B 1 468 ? -12.011 41.587 14.673 1.00 13.49 468 MET B CA 1
ATOM 7305 C C . MET B 1 468 ? -12.919 40.655 15.464 1.00 14.42 468 MET B C 1
ATOM 7306 O O . MET B 1 468 ? -12.610 39.473 15.654 1.00 16.74 468 MET B O 1
ATOM 7311 N N . LEU B 1 469 ? -14.081 41.169 15.896 1.00 13.60 469 LEU B N 1
ATOM 7312 C CA . LEU B 1 469 ? -14.959 40.447 16.812 1.00 13.41 469 LEU B CA 1
ATOM 7313 C C . LEU B 1 469 ? -16.392 40.324 16.316 1.00 13.51 469 LEU B C 1
ATOM 7314 O O . LEU B 1 469 ? -17.218 39.727 17.012 1.00 14.03 469 LEU B O 1
ATOM 7319 N N . ASN B 1 470 ? -16.707 40.875 15.147 1.00 13.85 470 ASN B N 1
ATOM 7320 C CA . ASN B 1 470 ? -18.061 40.992 14.628 1.00 15.49 470 ASN B CA 1
ATOM 7321 C C . ASN B 1 470 ? -17.987 40.967 13.116 1.00 15.89 470 ASN B C 1
ATOM 7322 O O . ASN B 1 470 ? -16.930 41.250 12.541 1.00 15.70 470 ASN B O 1
ATOM 7327 N N . PRO B 1 471 ? -19.103 40.694 12.438 1.00 14.21 471 PRO B N 1
ATOM 7328 C CA . PRO B 1 471 ? -19.178 41.013 11.009 1.00 14.31 471 PRO B CA 1
ATOM 7329 C C . PRO B 1 471 ? -19.054 42.517 10.800 1.00 14.27 471 PRO B C 1
ATOM 7330 O O . PRO B 1 471 ? -19.414 43.315 11.668 1.00 15.57 471 PRO B O 1
ATOM 7334 N N . HIS B 1 472 ? -18.549 42.900 9.623 1.00 15.72 472 HIS B N 1
ATOM 7335 C CA . HIS B 1 472 ? -18.345 44.303 9.283 1.00 16.70 472 HIS B CA 1
ATOM 7336 C C . HIS B 1 472 ? -18.583 44.529 7.797 1.00 15.21 472 HIS B C 1
ATOM 7337 O O . HIS B 1 472 ? -18.428 43.617 6.974 1.00 17.69 472 HIS B O 1
ATOM 7344 N N . THR B 1 473 ? -18.938 45.769 7.465 1.00 16.77 473 THR B N 1
ATOM 7345 C CA . THR B 1 473 ? -18.958 46.225 6.086 1.00 16.49 473 THR B CA 1
ATOM 7346 C C . THR B 1 473 ? -17.554 46.611 5.639 1.00 19.97 473 THR B C 1
ATOM 7347 O O . THR B 1 473 ? -16.725 47.069 6.433 1.00 21.57 473 THR B O 1
ATOM 7351 N N . LYS B 1 474 ? -17.287 46.410 4.355 1.00 16.24 474 LYS B N 1
ATOM 7352 C CA . LYS B 1 474 ? -16.015 46.819 3.784 1.00 17.15 474 LYS B CA 1
ATOM 7353 C C . LYS B 1 474 ? -16.016 48.316 3.521 1.00 16.49 474 LYS B C 1
ATOM 7354 O O . LYS B 1 474 ? -17.065 48.935 3.312 1.00 20.35 474 LYS B O 1
ATOM 7360 N N . PHE B 1 475 ? -14.826 48.889 3.521 1.00 16.37 475 PHE B N 1
ATOM 7361 C CA . PHE B 1 475 ? -14.686 50.310 3.260 1.00 17.07 475 PHE B CA 1
ATOM 7362 C C . PHE B 1 475 ? -13.430 50.549 2.443 1.00 19.20 475 PHE B C 1
ATOM 7363 O O . PHE B 1 475 ? -12.797 49.595 1.978 1.00 18.56 475 PHE B O 1
ATOM 7372 N N . ASN C 1 10 ? -32.255 -22.446 -17.404 1.00 54.08 10 ASN C N 1
ATOM 7373 C CA . ASN C 1 10 ? -31.350 -21.751 -18.317 1.00 56.37 10 ASN C CA 1
ATOM 7374 C C . ASN C 1 10 ? -30.172 -21.128 -17.570 1.00 47.44 10 ASN C C 1
ATOM 7375 O O . ASN C 1 10 ? -29.102 -21.730 -17.474 1.00 46.71 10 ASN C O 1
ATOM 7380 N N . ASP C 1 11 ? -30.364 -19.915 -17.054 1.00 40.82 11 ASP C N 1
ATOM 7381 C CA . ASP C 1 11 ? -29.365 -19.269 -16.211 1.00 38.71 11 ASP C CA 1
ATOM 7382 C C . ASP C 1 11 ? -29.537 -19.611 -14.736 1.00 27.05 11 ASP C C 1
ATOM 7383 O O . ASP C 1 11 ? -28.853 -19.024 -13.890 1.00 28.31 11 ASP C O 1
ATOM 7388 N N . TYR C 1 12 ? -30.431 -20.544 -14.412 1.00 26.77 12 TYR C N 1
ATOM 7389 C CA A TYR C 1 12 ? -30.664 -20.983 -13.045 0.53 22.44 12 TYR C CA 1
ATOM 7390 C CA B TYR C 1 12 ? -30.619 -20.985 -13.038 0.47 22.42 12 TYR C CA 1
ATOM 7391 C C . TYR C 1 12 ? -30.661 -22.505 -12.987 1.00 22.73 12 TYR C C 1
ATOM 7392 O O . TYR C 1 12 ? -30.847 -23.184 -14.000 1.00 25.07 12 TYR C O 1
ATOM 7409 N N . ARG C 1 13 ? -30.472 -23.031 -11.781 1.00 23.32 13 ARG C N 1
ATOM 7410 C CA . ARG C 1 13 ? -30.760 -24.425 -11.484 1.00 22.06 13 ARG C CA 1
ATOM 7411 C C . ARG C 1 13 ? -31.684 -24.427 -10.276 1.00 21.42 13 ARG C C 1
ATOM 7412 O O . ARG C 1 13 ? -31.687 -23.482 -9.488 1.00 21.60 13 ARG C O 1
ATOM 7420 N N . ILE C 1 14 ? -32.505 -25.461 -10.153 1.00 24.39 14 ILE C N 1
ATOM 7421 C CA . ILE C 1 14 ? -33.471 -25.541 -9.064 1.00 26.22 14 ILE C CA 1
ATOM 7422 C C . ILE C 1 14 ? -32.928 -26.476 -7.993 1.00 21.08 14 ILE C C 1
ATOM 7423 O O . ILE C 1 14 ? -32.556 -27.619 -8.285 1.00 23.40 14 ILE C O 1
ATOM 7428 N N . GLU C 1 15 ? -32.886 -25.988 -6.755 1.00 20.05 15 GLU C N 1
ATOM 7429 C CA . GLU C 1 15 ? -32.504 -26.771 -5.588 1.00 20.05 15 GLU C CA 1
ATOM 7430 C C . GLU C 1 15 ? -33.653 -26.759 -4.587 1.00 22.17 15 GLU C C 1
ATOM 7431 O O . GLU C 1 15 ? -34.605 -25.984 -4.711 1.00 23.80 15 GLU C O 1
ATOM 7437 N N . SER C 1 16 ? -33.577 -27.636 -3.586 1.00 19.50 16 SER C N 1
ATOM 7438 C CA . SER C 1 16 ? -34.635 -27.692 -2.587 1.00 20.52 16 SER C CA 1
ATOM 7439 C C . SER C 1 16 ? -34.048 -27.925 -1.203 1.00 22.15 16 SER C C 1
ATOM 7440 O O . SER C 1 16 ? -32.961 -28.492 -1.050 1.00 19.84 16 SER C O 1
ATOM 7443 N N . ASP C 1 17 ? -34.785 -27.466 -0.197 1.00 18.33 17 ASP C N 1
ATOM 7444 C CA . ASP C 1 17 ? -34.438 -27.677 1.203 1.00 17.83 17 ASP C CA 1
ATOM 7445 C C . ASP C 1 17 ? -35.742 -27.843 1.976 1.00 18.28 17 ASP C C 1
ATOM 7446 O O . ASP C 1 17 ? -36.812 -28.006 1.386 1.00 19.07 17 ASP C O 1
ATOM 7451 N N . LEU C 1 18 ? -35.653 -27.754 3.307 1.00 17.84 18 LEU C N 1
ATOM 7452 C CA . LEU C 1 18 ? -36.839 -27.886 4.151 1.00 19.13 18 LEU C CA 1
ATOM 7453 C C . LEU C 1 18 ? -37.952 -26.920 3.754 1.00 18.42 18 LEU C C 1
ATOM 7454 O O . LEU C 1 18 ? -39.139 -27.259 3.864 1.00 20.49 18 LEU C O 1
ATOM 7459 N N . ILE C 1 19 ? -37.593 -25.720 3.292 1.00 17.93 19 ILE C N 1
ATOM 7460 C CA . ILE C 1 19 ? -38.596 -24.700 2.993 1.00 17.84 19 ILE C CA 1
ATOM 7461 C C . ILE C 1 19 ? -39.284 -24.981 1.656 1.00 21.27 19 ILE C C 1
ATOM 7462 O O . ILE C 1 19 ? -40.489 -24.744 1.504 1.00 23.93 19 ILE C O 1
ATOM 7467 N N . GLY C 1 20 ? -38.551 -25.502 0.679 1.00 18.94 20 GLY C N 1
ATOM 7468 C CA . GLY C 1 20 ? -39.121 -25.816 -0.617 1.00 20.76 20 GLY C CA 1
ATOM 7469 C C . GLY C 1 20 ? -38.072 -25.689 -1.709 1.00 21.73 20 GLY C C 1
ATOM 7470 O O . GLY C 1 20 ? -36.875 -25.734 -1.443 1.00 20.02 20 GLY C O 1
ATOM 7471 N N . GLU C 1 21 ? -38.554 -25.531 -2.943 1.00 22.88 21 GLU C N 1
ATOM 7472 C CA . GLU C 1 21 ? -37.690 -25.361 -4.105 1.00 22.38 21 GLU C CA 1
ATOM 7473 C C . GLU C 1 21 ? -37.378 -23.888 -4.325 1.00 23.70 21 GLU C C 1
ATOM 7474 O O . GLU C 1 21 ? -38.195 -23.013 -4.025 1.00 24.69 21 GLU C O 1
ATOM 7480 N N . LEU C 1 22 ? -36.191 -23.622 -4.875 1.00 20.68 22 LEU C N 1
ATOM 7481 C CA . LEU C 1 22 ? -35.755 -22.255 -5.133 1.00 19.61 22 LEU C CA 1
ATOM 7482 C C . LEU C 1 22 ? -34.743 -22.234 -6.275 1.00 22.92 22 LEU C C 1
ATOM 7483 O O . LEU C 1 22 ? -33.930 -23.154 -6.409 1.00 22.37 22 LEU C O 1
ATOM 7488 N N . LYS C 1 23 ? -34.803 -21.181 -7.093 1.00 21.79 23 LYS C N 1
ATOM 7489 C CA . LYS C 1 23 ? -33.807 -20.970 -8.140 1.00 25.27 23 LYS C CA 1
ATOM 7490 C C . LYS C 1 23 ? -32.486 -20.472 -7.558 1.00 21.74 23 LYS C C 1
ATOM 7491 O O . LYS C 1 23 ? -32.457 -19.620 -6.664 1.00 23.30 23 LYS C O 1
ATOM 7497 N N . VAL C 1 24 ? -31.390 -21.010 -8.085 1.00 20.53 24 VAL C N 1
ATOM 7498 C CA . VAL C 1 24 ? -30.022 -20.643 -7.722 1.00 20.18 24 VAL C CA 1
ATOM 7499 C C . VAL C 1 24 ? -29.313 -20.313 -9.031 1.00 18.62 24 VAL C C 1
ATOM 7500 O O . VAL C 1 24 ? -29.546 -21.009 -10.028 1.00 22.82 24 VAL C O 1
ATOM 7504 N N . PRO C 1 25 ? -28.477 -19.277 -9.106 1.00 21.58 25 PRO C N 1
ATOM 7505 C CA . PRO C 1 25 ? -27.734 -19.036 -10.352 1.00 23.70 25 PRO C CA 1
ATOM 7506 C C . PRO C 1 25 ? -27.000 -20.298 -10.790 1.00 20.88 25 PRO C C 1
ATOM 7507 O O . PRO C 1 25 ? -26.372 -20.985 -9.982 1.00 22.74 25 PRO C O 1
ATOM 7511 N N . VAL C 1 26 ? -27.109 -20.618 -12.081 1.00 22.27 26 VAL C N 1
ATOM 7512 C CA . VAL C 1 26 ? -26.701 -21.941 -12.556 1.00 23.35 26 VAL C CA 1
ATOM 7513 C C . VAL C 1 26 ? -25.229 -22.220 -12.262 1.00 24.18 26 VAL C C 1
ATOM 7514 O O . VAL C 1 26 ? -24.852 -23.367 -11.989 1.00 24.43 26 VAL C O 1
ATOM 7518 N N . ASN C 1 27 ? -24.383 -21.190 -12.275 1.00 22.88 27 ASN C N 1
ATOM 7519 C CA . ASN C 1 27 ? -22.950 -21.364 -12.075 1.00 20.28 27 ASN C CA 1
ATOM 7520 C C . ASN C 1 27 ? -22.490 -21.055 -10.655 1.00 22.83 27 ASN C C 1
ATOM 7521 O O . ASN C 1 27 ? -21.289 -21.134 -10.382 1.00 22.90 27 ASN C O 1
ATOM 7526 N N . ALA C 1 28 ? -23.398 -20.704 -9.747 1.00 18.33 28 ALA C N 1
ATOM 7527 C CA . ALA C 1 28 ? -23.000 -20.456 -8.366 1.00 17.27 28 ALA C CA 1
ATOM 7528 C C . ALA C 1 28 ? -22.505 -21.737 -7.697 1.00 19.68 28 ALA C C 1
ATOM 7529 O O . ALA C 1 28 ? -23.062 -22.820 -7.901 1.00 19.34 28 ALA C O 1
ATOM 7531 N N . TYR C 1 29 ? -21.446 -21.612 -6.892 1.00 16.72 29 TYR C N 1
ATOM 7532 C CA . TYR C 1 29 ? -21.032 -22.735 -6.059 1.00 16.49 29 TYR C CA 1
ATOM 7533 C C . TYR C 1 29 ? -21.852 -22.829 -4.785 1.00 17.73 29 TYR C C 1
ATOM 7534 O O . TYR C 1 29 ? -21.944 -23.914 -4.199 1.00 15.87 29 TYR C O 1
ATOM 7543 N N . TYR C 1 30 ? -22.443 -21.727 -4.339 1.00 17.04 30 TYR C N 1
ATOM 7544 C CA . TYR C 1 30 ? -23.359 -21.836 -3.219 1.00 14.63 30 TYR C CA 1
ATOM 7545 C C . TYR C 1 30 ? -24.681 -22.438 -3.699 1.00 17.56 30 TYR C C 1
ATOM 7546 O O . TYR C 1 30 ? -24.921 -22.600 -4.900 1.00 16.40 30 TYR C O 1
ATOM 7555 N N . GLY C 1 31 ? -25.540 -22.784 -2.741 1.00 15.07 31 GLY C N 1
ATOM 7556 C CA . GLY C 1 31 ? -26.797 -23.438 -3.051 1.00 15.35 31 GLY C CA 1
ATOM 7557 C C . GLY C 1 31 ? -28.002 -22.736 -2.462 1.00 15.02 31 GLY C C 1
ATOM 7558 O O . GLY C 1 31 ? -27.930 -21.549 -2.124 1.00 15.33 31 GLY C O 1
ATOM 7559 N N . VAL C 1 32 ? -29.098 -23.484 -2.304 1.00 16.17 32 VAL C N 1
ATOM 7560 C CA . VAL C 1 32 ? -30.392 -22.892 -1.963 1.00 17.19 32 VAL C CA 1
ATOM 7561 C C . VAL C 1 32 ? -30.343 -22.195 -0.608 1.00 18.53 32 VAL C C 1
ATOM 7562 O O . VAL C 1 32 ? -30.906 -21.106 -0.440 1.00 15.23 32 VAL C O 1
ATOM 7566 N N . GLN C 1 33 ? -29.686 -22.802 0.388 1.00 15.95 33 GLN C N 1
ATOM 7567 C CA . GLN C 1 33 ? -29.702 -22.173 1.706 1.00 13.55 33 GLN C CA 1
ATOM 7568 C C . GLN C 1 33 ? -28.908 -20.870 1.712 1.00 13.79 33 GLN C C 1
ATOM 7569 O O . GLN C 1 33 ? -29.332 -19.897 2.348 1.00 14.68 33 GLN C O 1
ATOM 7575 N N . THR C 1 34 ? -27.813 -20.796 0.948 1.00 14.13 34 THR C N 1
ATOM 7576 C CA . THR C 1 34 ? -27.100 -19.526 0.833 1.00 15.43 34 THR C CA 1
ATOM 7577 C C . THR C 1 34 ? -27.950 -18.494 0.107 1.00 16.06 34 THR C C 1
ATOM 7578 O O . THR C 1 34 ? -27.985 -17.321 0.503 1.00 15.25 34 THR C O 1
ATOM 7582 N N . GLN C 1 35 ? -28.649 -18.915 -0.951 1.00 13.40 35 GLN C N 1
ATOM 7583 C CA . GLN C 1 35 ? -29.513 -17.995 -1.678 1.00 13.76 35 GLN C CA 1
ATOM 7584 C C . GLN C 1 35 ? -30.587 -17.418 -0.769 1.00 17.47 35 GLN C C 1
ATOM 7585 O O . GLN C 1 35 ? -30.903 -16.224 -0.853 1.00 14.63 35 GLN C O 1
ATOM 7591 N N . ARG C 1 36 ? -31.179 -18.251 0.093 1.00 15.00 36 ARG C N 1
ATOM 7592 C CA . ARG C 1 36 ? -32.182 -17.733 1.020 1.00 14.51 36 ARG C CA 1
ATOM 7593 C C . ARG C 1 36 ? -31.582 -16.666 1.922 1.00 16.52 36 ARG C C 1
ATOM 7594 O O . ARG C 1 36 ? -32.198 -15.618 2.150 1.00 13.95 36 ARG C O 1
ATOM 7602 N N . ALA C 1 37 ? -30.363 -16.901 2.412 1.00 12.15 37 ALA C N 1
ATOM 7603 C CA . ALA C 1 37 ? -29.723 -15.942 3.307 1.00 11.57 37 ALA C CA 1
ATOM 7604 C C . ALA C 1 37 ? -29.397 -14.641 2.589 1.00 12.29 37 ALA C C 1
ATOM 7605 O O . ALA C 1 37 ? -29.497 -13.557 3.185 1.00 13.44 37 ALA C O 1
ATOM 7607 N N . ILE C 1 38 ? -28.979 -14.730 1.321 1.00 13.08 38 ILE C N 1
ATOM 7608 C CA . ILE C 1 38 ? -28.780 -13.523 0.519 1.00 13.75 38 ILE C CA 1
ATOM 7609 C C . ILE C 1 38 ? -30.073 -12.725 0.455 1.00 14.83 38 ILE C C 1
ATOM 7610 O O . ILE C 1 38 ? -30.080 -11.500 0.630 1.00 14.98 38 ILE C O 1
ATOM 7615 N N . ASP C 1 39 ? -31.191 -13.422 0.210 1.00 15.98 39 ASP C N 1
ATOM 7616 C CA . ASP C 1 39 ? -32.495 -12.779 0.086 1.00 13.74 39 ASP C CA 1
ATOM 7617 C C . ASP C 1 39 ? -32.969 -12.203 1.419 1.00 15.46 39 ASP C C 1
ATOM 7618 O O . ASP C 1 39 ? -33.612 -11.143 1.451 1.00 15.16 39 ASP C O 1
ATOM 7623 N N . ASN C 1 40 ? -32.698 -12.910 2.520 1.00 14.65 40 ASN C N 1
ATOM 7624 C CA . ASN C 1 40 ? -33.315 -12.601 3.808 1.00 12.36 40 ASN C CA 1
ATOM 7625 C C . ASN C 1 40 ? -32.647 -11.449 4.536 1.00 13.84 40 ASN C C 1
ATOM 7626 O O . ASN C 1 40 ? -33.320 -10.744 5.293 1.00 14.90 40 ASN C O 1
ATOM 7631 N N . PHE C 1 41 ? -31.343 -11.253 4.354 1.00 13.36 41 PHE C N 1
ATOM 7632 C CA . PHE C 1 41 ? -30.570 -10.318 5.179 1.00 13.46 41 PHE C CA 1
ATOM 7633 C C . PHE C 1 41 ? -29.887 -9.305 4.270 1.00 15.35 41 PHE C C 1
ATOM 7634 O O . PHE C 1 41 ? -28.772 -9.529 3.788 1.00 16.92 41 PHE C O 1
ATOM 7642 N N . LYS C 1 42 ? -30.578 -8.202 4.018 1.00 13.74 42 LYS C N 1
ATOM 7643 C CA . LYS C 1 42 ? -30.050 -7.089 3.229 1.00 12.22 42 LYS C CA 1
ATOM 7644 C C . LYS C 1 42 ? -29.938 -5.895 4.172 1.00 14.07 42 LYS C C 1
ATOM 7645 O O . LYS C 1 42 ? -30.794 -5.014 4.204 1.00 16.07 42 LYS C O 1
ATOM 7651 N N . ILE C 1 43 ? -28.879 -5.893 4.973 1.00 13.22 43 ILE C N 1
ATOM 7652 C CA . ILE C 1 43 ? -28.716 -4.937 6.056 1.00 13.95 43 ILE C CA 1
ATOM 7653 C C . ILE C 1 43 ? -27.582 -3.965 5.774 1.00 13.98 43 ILE C C 1
ATOM 7654 O O . ILE C 1 43 ? -27.762 -2.748 5.850 1.00 14.46 43 ILE C O 1
ATOM 7659 N N . SER C 1 44 ? -26.406 -4.487 5.431 1.00 13.69 44 SER C N 1
ATOM 7660 C CA . SER C 1 44 ? -25.186 -3.695 5.381 1.00 13.52 44 SER C CA 1
ATOM 7661 C C . SER C 1 44 ? -24.488 -3.875 4.037 1.00 15.37 44 SER C C 1
ATOM 7662 O O . SER C 1 44 ? -24.943 -4.613 3.159 1.00 17.52 44 SER C O 1
ATOM 7665 N N . ASN C 1 45 ? -23.364 -3.175 3.891 1.00 14.67 45 ASN C N 1
ATOM 7666 C CA A ASN C 1 45 ? -22.465 -3.319 2.755 0.42 15.55 45 ASN C CA 1
ATOM 7667 C CA B ASN C 1 45 ? -22.470 -3.332 2.751 0.58 15.20 45 ASN C CA 1
ATOM 7668 C C . ASN C 1 45 ? -21.248 -4.169 3.103 1.00 16.09 45 ASN C C 1
ATOM 7669 O O . ASN C 1 45 ? -20.220 -4.088 2.418 1.00 20.85 45 ASN C O 1
ATOM 7678 N N . ASP C 1 46 ? -21.347 -4.975 4.154 1.00 13.18 46 ASP C N 1
ATOM 7679 C CA . ASP C 1 46 ? -20.254 -5.797 4.665 1.00 12.15 46 ASP C CA 1
ATOM 7680 C C . ASP C 1 46 ? -20.661 -7.256 4.497 1.00 14.88 46 ASP C C 1
ATOM 7681 O O . ASP C 1 46 ? -21.629 -7.707 5.117 1.00 12.23 46 ASP C O 1
ATOM 7686 N N . HIS C 1 47 ? -19.945 -7.993 3.648 1.00 14.20 47 HIS C N 1
ATOM 7687 C CA . HIS C 1 47 ? -20.310 -9.367 3.333 1.00 12.27 47 HIS C CA 1
ATOM 7688 C C . HIS C 1 47 ? -19.155 -10.307 3.636 1.00 13.39 47 HIS C C 1
ATOM 7689 O O . HIS C 1 47 ? -18.007 -9.881 3.751 1.00 13.51 47 HIS C O 1
ATOM 7696 N N . LEU C 1 48 ? -19.473 -11.597 3.783 1.00 12.06 48 LEU C N 1
ATOM 7697 C CA . LEU C 1 48 ? -18.447 -12.557 4.180 1.00 10.93 48 LEU C CA 1
ATOM 7698 C C . LEU C 1 48 ? -17.271 -12.541 3.209 1.00 12.31 48 LEU C C 1
ATOM 7699 O O . LEU C 1 48 ? -16.114 -12.697 3.617 1.00 12.95 48 LEU C O 1
ATOM 7704 N N . SER C 1 49 ? -17.550 -12.333 1.918 1.00 12.21 49 SER C N 1
ATOM 7705 C CA . SER C 1 49 ? -16.514 -12.290 0.897 1.00 12.69 49 SER C CA 1
ATOM 7706 C C . SER C 1 49 ? -15.458 -11.217 1.164 1.00 16.01 49 SER C C 1
ATOM 7707 O O . SER C 1 49 ? -14.361 -11.289 0.598 1.00 17.17 49 SER C O 1
ATOM 7710 N N . ASP C 1 50 ? -15.761 -10.225 2.004 1.00 13.88 50 ASP C N 1
ATOM 7711 C CA . ASP C 1 50 ? -14.810 -9.183 2.375 1.00 14.51 50 ASP C CA 1
ATOM 7712 C C . ASP C 1 50 ? -13.876 -9.599 3.505 1.00 14.03 50 ASP C C 1
ATOM 7713 O O . ASP C 1 50 ? -13.056 -8.781 3.939 1.00 16.41 50 ASP C O 1
ATOM 7718 N N . HIS C 1 51 ? -13.968 -10.837 3.999 1.00 12.80 51 HIS C N 1
ATOM 7719 C CA . HIS C 1 51 ? -13.206 -11.272 5.173 1.00 13.19 51 HIS C CA 1
ATOM 7720 C C . HIS C 1 51 ? -12.484 -12.577 4.865 1.00 14.23 51 HIS C C 1
ATOM 7721 O O . HIS C 1 51 ? -12.911 -13.658 5.294 1.00 12.52 51 HIS C O 1
ATOM 7728 N N . PRO C 1 52 ? -11.350 -12.500 4.161 1.00 13.16 52 PRO C N 1
ATOM 7729 C CA . PRO C 1 52 ? -10.653 -13.731 3.744 1.00 14.23 52 PRO C CA 1
ATOM 7730 C C . PRO C 1 52 ? -10.209 -14.620 4.891 1.00 16.39 52 PRO C C 1
ATOM 7731 O O . PRO C 1 52 ? -10.233 -15.843 4.727 1.00 13.50 52 PRO C O 1
ATOM 7735 N N . GLU C 1 53 ? -9.769 -14.063 6.029 1.00 14.52 53 GLU C N 1
ATOM 7736 C CA . GLU C 1 53 ? -9.350 -14.927 7.138 1.00 13.24 53 GLU C CA 1
ATOM 7737 C C . GLU C 1 53 ? -10.515 -15.734 7.696 1.00 16.12 53 GLU C C 1
ATOM 7738 O O . GLU C 1 53 ? -10.323 -16.859 8.175 1.00 14.88 53 GLU C O 1
ATOM 7744 N N . PHE C 1 54 ? -11.718 -15.162 7.672 1.00 14.52 54 PHE C N 1
ATOM 7745 C CA . PHE C 1 54 ? -12.920 -15.850 8.137 1.00 13.05 54 PHE C CA 1
ATOM 7746 C C . PHE C 1 54 ? -13.275 -16.996 7.196 1.00 13.31 54 PHE C C 1
ATOM 7747 O O . PHE C 1 54 ? -13.549 -18.120 7.636 1.00 12.21 54 PHE C O 1
ATOM 7755 N N . ILE C 1 55 ? -13.229 -16.742 5.891 1.00 12.26 55 ILE C N 1
ATOM 7756 C CA . ILE C 1 55 ? -13.487 -17.797 4.916 1.00 13.65 55 ILE C CA 1
ATOM 7757 C C . ILE C 1 55 ? -12.434 -18.897 5.029 1.00 12.10 55 ILE C C 1
ATOM 7758 O O . ILE C 1 55 ? -12.756 -20.093 5.014 1.00 13.48 55 ILE C O 1
ATOM 7763 N N . LYS C 1 56 ? -11.158 -18.505 5.126 1.00 12.88 56 LYS C N 1
ATOM 7764 C CA . LYS C 1 56 ? -10.075 -19.479 5.261 1.00 11.81 56 LYS C CA 1
ATOM 7765 C C . LYS C 1 56 ? -10.281 -20.363 6.485 1.00 12.94 56 LYS C C 1
ATOM 7766 O O . LYS C 1 56 ? -10.064 -21.582 6.422 1.00 13.89 56 LYS C O 1
ATOM 7772 N N . ALA C 1 57 ? -10.723 -19.773 7.599 1.00 12.22 57 ALA C N 1
ATOM 7773 C CA . ALA C 1 57 ? -10.939 -20.560 8.813 1.00 11.51 57 ALA C CA 1
ATOM 7774 C C . ALA C 1 57 ? -12.049 -21.590 8.629 1.00 15.01 57 ALA C C 1
ATOM 7775 O O . ALA C 1 57 ? -11.941 -22.725 9.118 1.00 12.28 57 ALA C O 1
ATOM 7777 N N . PHE C 1 58 ? -13.135 -21.214 7.946 1.00 11.68 58 PHE C N 1
ATOM 7778 C CA . PHE C 1 58 ? -14.175 -22.195 7.644 1.00 13.08 58 PHE C CA 1
ATOM 7779 C C . PHE C 1 58 ? -13.607 -23.363 6.849 1.00 13.37 58 PHE C C 1
ATOM 7780 O O . PHE C 1 58 ? -13.957 -24.523 7.100 1.00 12.01 58 PHE C O 1
ATOM 7788 N N . ALA C 1 59 ? -12.723 -23.079 5.890 1.00 13.57 59 ALA C N 1
ATOM 7789 C CA . ALA C 1 59 ? -12.118 -24.154 5.109 1.00 12.35 59 ALA C CA 1
ATOM 7790 C C . ALA C 1 59 ? -11.201 -25.025 5.967 1.00 13.33 59 ALA C C 1
ATOM 7791 O O . ALA C 1 59 ? -11.156 -26.244 5.770 1.00 12.15 59 ALA C O 1
ATOM 7793 N N . PHE C 1 60 ? -10.468 -24.427 6.918 1.00 12.26 60 PHE C N 1
ATOM 7794 C CA . PHE C 1 60 ? -9.675 -25.227 7.859 1.00 14.12 60 PHE C CA 1
ATOM 7795 C C . PHE C 1 60 ? -10.573 -26.192 8.619 1.00 15.21 60 PHE C C 1
ATOM 7796 O O . PHE C 1 60 ? -10.267 -27.385 8.757 1.00 12.93 60 PHE C O 1
ATOM 7804 N N . VAL C 1 61 ? -11.676 -25.665 9.156 1.00 12.17 61 VAL C N 1
ATOM 7805 C CA . VAL C 1 61 ? -12.583 -26.455 9.980 1.00 12.81 61 VAL C CA 1
ATOM 7806 C C . VAL C 1 61 ? -13.165 -27.610 9.171 1.00 12.95 61 VAL C C 1
ATOM 7807 O O . VAL C 1 61 ? -13.175 -28.760 9.624 1.00 12.39 61 VAL C O 1
ATOM 7811 N N . LYS C 1 62 ? -13.646 -27.326 7.951 1.00 13.17 62 LYS C N 1
ATOM 7812 C CA . LYS C 1 62 ? -14.258 -28.377 7.139 1.00 10.88 62 LYS C CA 1
ATOM 7813 C C . LYS C 1 62 ? -13.228 -29.414 6.693 1.00 13.98 62 LYS C C 1
ATOM 7814 O O . LYS C 1 62 ? -13.542 -30.609 6.611 1.00 12.72 62 LYS C O 1
ATOM 7820 N N . LYS C 1 63 ? -12.003 -28.980 6.382 1.00 12.61 63 LYS C N 1
ATOM 7821 C CA . LYS C 1 63 ? -10.963 -29.942 6.025 1.00 12.65 63 LYS C CA 1
ATOM 7822 C C . LYS C 1 63 ? -10.647 -30.855 7.204 1.00 13.67 63 LYS C C 1
ATOM 7823 O O . LYS C 1 63 ? -10.501 -32.073 7.033 1.00 13.76 63 LYS C O 1
ATOM 7829 N N . ALA C 1 64 ? -10.541 -30.279 8.408 1.00 13.00 64 ALA C N 1
ATOM 7830 C CA . ALA C 1 64 ? -10.208 -31.072 9.591 1.00 13.99 64 ALA C CA 1
ATOM 7831 C C . ALA C 1 64 ? -11.319 -32.055 9.930 1.00 13.84 64 ALA C C 1
ATOM 7832 O O . ALA C 1 64 ? -11.049 -33.208 10.290 1.00 14.50 64 ALA C O 1
ATOM 7834 N N . ALA C 1 65 ? -12.572 -31.609 9.831 1.00 12.40 65 ALA C N 1
ATOM 7835 C CA . ALA C 1 65 ? -13.695 -32.488 10.137 1.00 11.22 65 ALA C CA 1
ATOM 7836 C C . ALA C 1 65 ? -13.759 -33.645 9.156 1.00 12.16 65 ALA C C 1
ATOM 7837 O O . ALA C 1 65 ? -13.973 -34.790 9.558 1.00 12.83 65 ALA C O 1
ATOM 7839 N N . ALA C 1 66 ? -13.572 -33.364 7.867 1.00 12.95 66 ALA C N 1
ATOM 7840 C CA . ALA C 1 66 ? -13.582 -34.428 6.866 1.00 13.66 66 ALA C CA 1
ATOM 7841 C C . ALA C 1 66 ? -12.448 -35.416 7.115 1.00 15.93 66 ALA C C 1
ATOM 7842 O O . ALA C 1 66 ? -12.652 -36.637 7.083 1.00 14.13 66 ALA C O 1
ATOM 7844 N N . GLN C 1 67 ? -11.244 -34.905 7.391 1.00 13.03 67 GLN C N 1
ATOM 7845 C CA A GLN C 1 67 ? -10.121 -35.798 7.659 0.48 13.23 67 GLN C CA 1
ATOM 7846 C CA B GLN C 1 67 ? -10.114 -35.789 7.671 0.52 13.23 67 GLN C CA 1
ATOM 7847 C C . GLN C 1 67 ? -10.407 -36.691 8.859 1.00 13.60 67 GLN C C 1
ATOM 7848 O O . GLN C 1 67 ? -10.103 -37.890 8.835 1.00 13.89 67 GLN C O 1
ATOM 7859 N N . THR C 1 68 ? -11.011 -36.127 9.908 1.00 13.34 68 THR C N 1
ATOM 7860 C CA . THR C 1 68 ? -11.321 -36.911 11.095 1.00 13.04 68 THR C CA 1
ATOM 7861 C C . THR C 1 68 ? -12.402 -37.944 10.808 1.00 13.23 68 THR C C 1
ATOM 7862 O O . THR C 1 68 ? -12.289 -39.101 11.232 1.00 13.58 68 THR C O 1
ATOM 7866 N N . ASN C 1 69 ? -13.458 -37.547 10.093 1.00 13.09 69 ASN C N 1
ATOM 7867 C CA . ASN C 1 69 ? -14.511 -38.504 9.747 1.00 13.96 69 ASN C CA 1
ATOM 7868 C C . ASN C 1 69 ? -13.951 -39.673 8.947 1.00 13.94 69 ASN C C 1
ATOM 7869 O O . ASN C 1 69 ? -14.312 -40.835 9.188 1.00 14.19 69 ASN C O 1
ATOM 7874 N N . PHE C 1 70 ? -13.066 -39.384 7.990 1.00 13.82 70 PHE C N 1
ATOM 7875 C CA . PHE C 1 70 ? -12.419 -40.452 7.237 1.00 14.58 70 PHE C CA 1
ATOM 7876 C C . PHE C 1 70 ? -11.565 -41.332 8.149 1.00 15.89 70 PHE C C 1
ATOM 7877 O O . PHE C 1 70 ? -11.620 -42.568 8.064 1.00 16.01 70 PHE C O 1
ATOM 7885 N N . GLU C 1 71 ? -10.794 -40.716 9.055 1.00 14.87 71 GLU C N 1
ATOM 7886 C CA . GLU C 1 71 ? -9.933 -41.480 9.956 1.00 16.49 71 GLU C CA 1
ATOM 7887 C C . GLU C 1 71 ? -10.726 -42.351 10.919 1.00 15.61 71 GLU C C 1
ATOM 7888 O O . GLU C 1 71 ? -10.170 -43.305 11.478 1.00 16.40 71 GLU C O 1
ATOM 7894 N N . LEU C 1 72 ? -12.003 -42.039 11.134 1.00 15.57 72 LEU C N 1
ATOM 7895 C CA . LEU C 1 72 ? -12.886 -42.847 11.959 1.00 15.17 72 LEU C CA 1
ATOM 7896 C C . LEU C 1 72 ? -13.746 -43.807 11.141 1.00 15.55 72 LEU C C 1
ATOM 7897 O O . LEU C 1 72 ? -14.646 -44.444 11.698 1.00 17.50 72 LEU C O 1
ATOM 7902 N N . GLY C 1 73 ? -13.491 -43.928 9.840 1.00 15.79 73 GLY C N 1
ATOM 7903 C CA . GLY C 1 73 ? -14.245 -44.857 9.017 1.00 16.36 73 GLY C CA 1
ATOM 7904 C C . GLY C 1 73 ? -15.653 -44.409 8.696 1.00 16.02 73 GLY C C 1
ATOM 7905 O O . GLY C 1 73 ? -16.473 -45.230 8.280 1.00 17.78 73 GLY C O 1
ATOM 7906 N N . LEU C 1 74 ? -15.956 -43.123 8.874 1.00 15.21 74 LEU C N 1
ATOM 7907 C CA . LEU C 1 74 ? -17.308 -42.606 8.703 1.00 15.41 74 LEU C CA 1
ATOM 7908 C C . LEU C 1 74 ? -17.524 -41.929 7.361 1.00 17.94 74 LEU C C 1
ATOM 7909 O O . LEU C 1 74 ? -18.677 -41.686 6.983 1.00 16.66 74 LEU C O 1
ATOM 7914 N N . LEU C 1 75 ? -16.446 -41.610 6.653 1.00 15.65 75 LEU C N 1
ATOM 7915 C CA . LEU C 1 75 ? -16.490 -40.885 5.392 1.00 15.38 75 LEU C CA 1
ATOM 7916 C C . LEU C 1 75 ? -15.571 -41.587 4.405 1.00 15.59 75 LEU C C 1
ATOM 7917 O O . LEU C 1 75 ? -14.432 -41.925 4.748 1.00 19.03 75 LEU C O 1
ATOM 7922 N N . ASP C 1 76 ? -16.068 -41.803 3.187 1.00 16.21 76 ASP C N 1
ATOM 7923 C CA . ASP C 1 76 ? -15.294 -42.445 2.130 1.00 17.15 76 ASP C CA 1
ATOM 7924 C C . ASP C 1 76 ? -13.989 -41.691 1.864 1.00 18.97 76 ASP C C 1
ATOM 7925 O O . ASP C 1 76 ? -13.967 -40.460 1.795 1.00 17.98 76 ASP C O 1
ATOM 7930 N N . GLU C 1 77 ? -12.899 -42.444 1.686 1.00 20.23 77 GLU C N 1
ATOM 7931 C CA . GLU C 1 77 ? -11.584 -41.835 1.487 1.00 18.52 77 GLU C CA 1
ATOM 7932 C C . GLU C 1 77 ? -11.560 -40.925 0.260 1.00 19.95 77 GLU C C 1
ATOM 7933 O O . GLU C 1 77 ? -10.900 -39.878 0.272 1.00 18.71 77 GLU C O 1
ATOM 7939 N N . ILE C 1 78 ? -12.275 -41.302 -0.805 1.00 20.28 78 ILE C N 1
ATOM 7940 C CA . ILE C 1 78 ? -12.273 -40.501 -2.027 1.00 23.85 78 ILE C CA 1
ATOM 7941 C C . ILE C 1 78 ? -13.043 -39.200 -1.826 1.00 20.55 78 ILE C C 1
ATOM 7942 O O . ILE C 1 78 ? -12.632 -38.140 -2.317 1.00 20.20 78 ILE C O 1
ATOM 7947 N N . ILE C 1 79 ? -14.174 -39.250 -1.118 1.00 20.22 79 ILE C N 1
ATOM 7948 C CA . ILE C 1 79 ? -14.925 -38.022 -0.870 1.00 19.53 79 ILE C CA 1
ATOM 7949 C C . ILE C 1 79 ? -14.116 -37.078 0.013 1.00 17.34 79 ILE C C 1
ATOM 7950 O O . ILE C 1 79 ? -14.089 -35.859 -0.214 1.00 17.95 79 ILE C O 1
ATOM 7955 N N . ASN C 1 80 ? -13.435 -37.626 1.023 1.00 17.47 80 ASN C N 1
ATOM 7956 C CA . ASN C 1 80 ? -12.529 -36.822 1.837 1.00 16.05 80 ASN C CA 1
ATOM 7957 C C . ASN C 1 80 ? -11.454 -36.156 0.986 1.00 15.50 80 ASN C C 1
ATOM 7958 O O . ASN C 1 80 ? -11.148 -34.972 1.176 1.00 15.74 80 ASN C O 1
ATOM 7963 N N . LYS C 1 81 ? -10.866 -36.902 0.050 1.00 17.13 81 LYS C N 1
ATOM 7964 C CA . LYS C 1 81 ? -9.821 -36.342 -0.802 1.00 17.73 81 LYS C CA 1
ATOM 7965 C C . LYS C 1 81 ? -10.323 -35.126 -1.574 1.00 17.11 81 LYS C C 1
ATOM 7966 O O . LYS C 1 81 ? -9.632 -34.103 -1.656 1.00 17.59 81 LYS C O 1
ATOM 7972 N N . ASN C 1 82 ? -11.531 -35.212 -2.137 1.00 18.83 82 ASN C N 1
ATOM 7973 C CA . ASN C 1 82 ? -12.053 -34.099 -2.922 1.00 16.98 82 ASN C CA 1
ATOM 7974 C C . ASN C 1 82 ? -12.534 -32.941 -2.054 1.00 19.21 82 ASN C C 1
ATOM 7975 O O . ASN C 1 82 ? -12.396 -31.782 -2.462 1.00 17.82 82 ASN C O 1
ATOM 7980 N N . ILE C 1 83 ? -13.103 -33.218 -0.873 1.00 15.32 83 ILE C N 1
ATOM 7981 C CA . ILE C 1 83 ? -13.393 -32.141 0.075 1.00 14.70 83 ILE C CA 1
ATOM 7982 C C . ILE C 1 83 ? -12.106 -31.408 0.438 1.00 17.38 83 ILE C C 1
ATOM 7983 O O . ILE C 1 83 ? -12.059 -30.171 0.462 1.00 15.15 83 ILE C O 1
ATOM 7988 N N . ALA C 1 84 ? -11.037 -32.163 0.709 1.00 16.45 84 ALA C N 1
ATOM 7989 C CA . ALA C 1 84 ? -9.763 -31.554 1.077 1.00 14.72 84 ALA C CA 1
ATOM 7990 C C . ALA C 1 84 ? -9.224 -30.672 -0.040 1.00 17.75 84 ALA C C 1
ATOM 7991 O O . ALA C 1 84 ? -8.719 -29.572 0.219 1.00 17.00 84 ALA C O 1
ATOM 7993 N N . THR C 1 85 ? -9.315 -31.137 -1.291 1.00 15.15 85 THR C N 1
ATOM 7994 C CA . THR C 1 85 ? -8.846 -30.323 -2.410 1.00 16.01 85 THR C CA 1
ATOM 7995 C C . THR C 1 85 ? -9.636 -29.023 -2.508 1.00 17.08 85 THR C C 1
ATOM 7996 O O . THR C 1 85 ? -9.058 -27.943 -2.709 1.00 17.16 85 THR C O 1
ATOM 8000 N N . ALA C 1 86 ? -10.961 -29.110 -2.378 1.00 14.37 86 ALA C N 1
ATOM 8001 C CA . ALA C 1 86 ? -11.796 -27.913 -2.415 1.00 14.72 86 ALA C CA 1
ATOM 8002 C C . ALA C 1 86 ? -11.429 -26.946 -1.298 1.00 15.82 86 ALA C C 1
ATOM 8003 O O . ALA C 1 86 ? -11.350 -25.727 -1.514 1.00 14.68 86 ALA C O 1
ATOM 8005 N N . CYS C 1 87 ? -11.229 -27.466 -0.087 1.00 14.03 87 CYS C N 1
ATOM 8006 C CA . CYS C 1 87 ? -10.801 -26.626 1.025 1.00 12.89 87 CYS C CA 1
ATOM 8007 C C . CYS C 1 87 ? -9.453 -25.974 0.751 1.00 15.84 87 CYS C C 1
ATOM 8008 O O . CYS C 1 87 ? -9.263 -24.791 1.053 1.00 15.06 87 CYS C O 1
ATOM 8011 N N . ASP C 1 88 ? -8.495 -26.736 0.205 1.00 16.91 88 ASP C N 1
ATOM 8012 C CA . ASP C 1 88 ? -7.187 -26.167 -0.115 1.00 17.25 88 ASP C CA 1
ATOM 8013 C C . ASP C 1 88 ? -7.313 -24.990 -1.076 1.00 17.68 88 ASP C C 1
ATOM 8014 O O . ASP C 1 88 ? -6.598 -23.988 -0.945 1.00 18.21 88 ASP C O 1
ATOM 8019 N N . GLU C 1 89 ? -8.195 -25.109 -2.071 1.00 15.76 89 GLU C N 1
ATOM 8020 C CA . GLU C 1 89 ? -8.384 -24.018 -3.019 1.00 17.05 89 GLU C CA 1
ATOM 8021 C C . GLU C 1 89 ? -8.909 -22.775 -2.314 1.00 15.54 89 GLU C C 1
ATOM 8022 O O . GLU C 1 89 ? -8.431 -21.662 -2.569 1.00 15.93 89 GLU C O 1
ATOM 8028 N N . ILE C 1 90 ? -9.891 -22.950 -1.423 1.00 15.74 90 ILE C N 1
ATOM 8029 C CA . ILE C 1 90 ? -10.422 -21.819 -0.664 1.00 13.26 90 ILE C CA 1
ATOM 8030 C C . ILE C 1 90 ? -9.344 -21.221 0.232 1.00 17.68 90 ILE C C 1
ATOM 8031 O O . ILE C 1 90 ? -9.201 -19.995 0.320 1.00 17.08 90 ILE C O 1
ATOM 8036 N N . ILE C 1 91 ? -8.582 -22.073 0.925 1.00 14.88 91 ILE C N 1
ATOM 8037 C CA . ILE C 1 91 ? -7.485 -21.595 1.767 1.00 13.91 91 ILE C CA 1
ATOM 8038 C C . ILE C 1 91 ? -6.501 -20.760 0.949 1.00 17.70 91 ILE C C 1
ATOM 8039 O O . ILE C 1 91 ? -5.992 -19.731 1.418 1.00 19.14 91 ILE C O 1
ATOM 8044 N N . ALA C 1 92 ? -6.227 -21.183 -0.290 1.00 17.91 92 ALA C N 1
ATOM 8045 C CA . ALA C 1 92 ? -5.304 -20.484 -1.177 1.00 18.66 92 ALA C CA 1
ATOM 8046 C C . ALA C 1 92 ? -5.887 -19.197 -1.738 1.00 17.68 92 ALA C C 1
ATOM 8047 O O . ALA C 1 92 ? -5.172 -18.474 -2.440 1.00 21.31 92 ALA C O 1
ATOM 8049 N N . GLY C 1 93 ? -7.158 -18.904 -1.464 1.00 18.73 93 GLY C N 1
ATOM 8050 C CA . GLY C 1 93 ? -7.771 -17.659 -1.879 1.00 20.99 93 GLY C CA 1
ATOM 8051 C C . GLY C 1 93 ? -8.775 -17.756 -3.009 1.00 26.05 93 GLY C C 1
ATOM 8052 O O . GLY C 1 93 ? -9.248 -16.714 -3.478 1.00 24.69 93 GLY C O 1
ATOM 8053 N N . LYS C 1 94 ? -9.122 -18.961 -3.457 1.00 19.28 94 LYS C N 1
ATOM 8054 C CA . LYS C 1 94 ? -10.057 -19.138 -4.559 1.00 17.32 94 LYS C CA 1
ATOM 8055 C C . LYS C 1 94 ? -11.491 -19.219 -4.049 1.00 18.16 94 LYS C C 1
ATOM 8056 O O . LYS C 1 94 ? -11.747 -19.639 -2.917 1.00 16.59 94 LYS C O 1
ATOM 8062 N N . MET C 1 95 ? -12.425 -18.779 -4.898 1.00 18.95 95 MET C N 1
ATOM 8063 C CA . MET C 1 95 ? -13.871 -18.906 -4.709 1.00 18.43 95 MET C CA 1
ATOM 8064 C C . MET C 1 95 ? -14.417 -18.065 -3.553 1.00 15.31 95 MET C C 1
ATOM 8065 O O . MET C 1 95 ? -15.509 -18.341 -3.047 1.00 14.81 95 MET C O 1
ATOM 8070 N N . HIS C 1 96 ? -13.723 -17.003 -3.141 1.00 16.44 96 HIS C N 1
ATOM 8071 C CA . HIS C 1 96 ? -14.253 -16.205 -2.041 1.00 15.54 96 HIS C CA 1
ATOM 8072 C C . HIS C 1 96 ? -15.483 -15.395 -2.445 1.00 15.28 96 HIS C C 1
ATOM 8073 O O . HIS C 1 96 ? -16.286 -15.043 -1.571 1.00 15.68 96 HIS C O 1
ATOM 8080 N N . LYS C 1 97 ? -15.672 -15.133 -3.742 1.00 16.17 97 LYS C N 1
ATOM 8081 C CA . LYS C 1 97 ? -16.895 -14.492 -4.205 1.00 16.47 97 LYS C CA 1
ATOM 8082 C C . LYS C 1 97 ? -18.122 -15.372 -4.010 1.00 17.83 97 LYS C C 1
ATOM 8083 O O . LYS C 1 97 ? -19.246 -14.868 -4.101 1.00 16.10 97 LYS C O 1
ATOM 8089 N N . GLU C 1 98 ? -17.938 -16.663 -3.738 1.00 15.64 98 GLU C N 1
ATOM 8090 C CA . GLU C 1 98 ? -19.061 -17.572 -3.551 1.00 16.29 98 GLU C CA 1
ATOM 8091 C C . GLU C 1 98 ? -19.623 -17.522 -2.136 1.00 15.47 98 GLU C C 1
ATOM 8092 O O . GLU C 1 98 ? -20.463 -18.359 -1.786 1.00 14.07 98 GLU C O 1
ATOM 8098 N N . PHE C 1 99 ? -19.191 -16.549 -1.326 1.00 13.63 99 PHE C N 1
ATOM 8099 C CA . PHE C 1 99 ? -19.593 -16.392 0.072 1.00 14.67 99 PHE C CA 1
ATOM 8100 C C . PHE C 1 99 ? -20.195 -15.002 0.238 1.00 15.81 99 PHE C C 1
ATOM 8101 O O . PHE C 1 99 ? -19.552 -14.096 0.793 1.00 14.91 99 PHE C O 1
ATOM 8109 N N . PRO C 1 100 ? -21.435 -14.798 -0.207 1.00 13.32 100 PRO C N 1
ATOM 8110 C CA . PRO C 1 100 ? -21.959 -13.432 -0.380 1.00 12.99 100 PRO C CA 1
ATOM 8111 C C . PRO C 1 100 ? -22.928 -12.948 0.693 1.00 14.84 100 PRO C C 1
ATOM 8112 O O . PRO C 1 100 ? -23.547 -11.898 0.482 1.00 17.80 100 PRO C O 1
ATOM 8116 N N . THR C 1 101 ? -23.064 -13.643 1.816 1.00 15.13 101 THR C N 1
ATOM 8117 C CA . THR C 1 101 ? -24.089 -13.239 2.770 1.00 13.08 101 THR C CA 1
ATOM 8118 C C . THR C 1 101 ? -23.630 -12.046 3.610 1.00 14.33 101 THR C C 1
ATOM 8119 O O . THR C 1 101 ? -22.435 -11.775 3.770 1.00 14.49 101 THR C O 1
ATOM 8123 N N . ASP C 1 102 ? -24.622 -11.317 4.121 1.00 12.99 102 ASP C N 1
ATOM 8124 C CA . ASP C 1 102 ? -24.385 -10.159 4.980 1.00 15.13 102 ASP C CA 1
ATOM 8125 C C . ASP C 1 102 ? -23.705 -10.572 6.283 1.00 13.46 102 ASP C C 1
ATOM 8126 O O . ASP C 1 102 ? -24.093 -11.555 6.921 1.00 12.46 102 ASP C O 1
ATOM 8131 N N . MET C 1 103 ? -22.692 -9.800 6.693 1.00 11.59 103 MET C N 1
ATOM 8132 C CA . MET C 1 103 ? -22.063 -10.050 7.989 1.00 11.05 103 MET C CA 1
ATOM 8133 C C . MET C 1 103 ? -23.045 -9.848 9.140 1.00 13.03 103 MET C C 1
ATOM 8134 O O . MET C 1 103 ? -22.874 -10.446 10.211 1.00 13.98 103 MET C O 1
ATOM 8139 N N . ILE C 1 104 ? -24.079 -9.031 8.950 1.00 11.12 104 ILE C N 1
ATOM 8140 C CA . ILE C 1 104 ? -25.157 -8.928 9.929 1.00 11.38 104 ILE C CA 1
ATOM 8141 C C . ILE C 1 104 ? -26.319 -9.756 9.399 1.00 10.18 104 ILE C C 1
ATOM 8142 O O . ILE C 1 104 ? -27.005 -9.359 8.450 1.00 12.31 104 ILE C O 1
ATOM 8147 N N . GLN C 1 105 ? -26.520 -10.925 10.005 1.00 11.31 105 GLN C N 1
ATOM 8148 C CA . GLN C 1 105 ? -27.480 -11.905 9.521 1.00 11.72 105 GLN C CA 1
ATOM 8149 C C . GLN C 1 105 ? -28.113 -12.625 10.704 1.00 11.29 105 GLN C C 1
ATOM 8150 O O . GLN C 1 105 ? -27.485 -12.803 11.754 1.00 12.89 105 GLN C O 1
ATOM 8156 N N . GLY C 1 106 ? -29.372 -13.038 10.521 1.00 11.48 106 GLY C N 1
ATOM 8157 C CA . GLY C 1 106 ? -30.023 -13.917 11.477 1.00 12.79 106 GLY C CA 1
ATOM 8158 C C . GLY C 1 106 ? -29.647 -15.366 11.227 1.00 12.21 106 GLY C C 1
ATOM 8159 O O . GLY C 1 106 ? -28.960 -15.695 10.263 1.00 13.23 106 GLY C O 1
ATOM 8160 N N . GLY C 1 107 ? -30.098 -16.246 12.121 1.00 10.42 107 GLY C N 1
ATOM 8161 C CA . GLY C 1 107 ? -29.774 -17.659 12.008 1.00 12.18 107 GLY C CA 1
ATOM 8162 C C . GLY C 1 107 ? -28.546 -18.111 12.771 1.00 11.69 107 GLY C C 1
ATOM 8163 O O . GLY C 1 107 ? -28.166 -19.291 12.655 1.00 10.65 107 GLY C O 1
ATOM 8164 N N . ALA C 1 108 ? -27.902 -17.215 13.520 1.00 10.94 108 ALA C N 1
ATOM 8165 C CA . ALA C 1 108 ? -26.838 -17.535 14.478 1.00 10.90 108 ALA C CA 1
ATOM 8166 C C . ALA C 1 108 ? -25.589 -18.120 13.827 1.00 12.58 108 ALA C C 1
ATOM 8167 O O . ALA C 1 108 ? -24.770 -18.739 14.511 1.00 13.63 108 ALA C O 1
ATOM 8169 N N . GLY C 1 109 ? -25.417 -17.933 12.522 1.00 11.32 109 GLY C N 1
ATOM 8170 C CA . GLY C 1 109 ? -24.273 -18.459 11.801 1.00 11.59 109 GLY C CA 1
ATOM 8171 C C . GLY C 1 109 ? -24.597 -19.630 10.897 1.00 10.28 109 GLY C C 1
ATOM 8172 O O . GLY C 1 109 ? -23.731 -20.037 10.109 1.00 11.38 109 GLY C O 1
ATOM 8173 N N . THR C 1 110 ? -25.807 -20.190 10.989 1.00 11.35 110 THR C N 1
ATOM 8174 C CA . THR C 1 110 ? -26.172 -21.328 10.148 1.00 11.15 110 THR C CA 1
ATOM 8175 C C . THR C 1 110 ? -26.010 -20.997 8.674 1.00 12.14 110 THR C C 1
ATOM 8176 O O . THR C 1 110 ? -25.591 -21.852 7.878 1.00 12.50 110 THR C O 1
ATOM 8180 N N . SER C 1 111 ? -26.298 -19.752 8.294 1.00 10.34 111 SER C N 1
ATOM 8181 C CA . SER C 1 111 ? -26.193 -19.373 6.889 1.00 12.25 111 SER C CA 1
ATOM 8182 C C . SER C 1 111 ? -24.746 -19.360 6.413 1.00 15.11 111 SER C C 1
ATOM 8183 O O . SER C 1 111 ? -24.485 -19.647 5.238 1.00 16.09 111 SER C O 1
ATOM 8186 N N . MET C 1 112 ? -23.794 -19.052 7.297 1.00 13.10 112 MET C N 1
ATOM 8187 C CA . MET C 1 112 ? -22.392 -19.137 6.900 1.00 10.54 112 MET C CA 1
ATOM 8188 C C . MET C 1 112 ? -21.898 -20.578 6.873 1.00 10.84 112 MET C C 1
ATOM 8189 O O . MET C 1 112 ? -21.166 -20.965 5.950 1.00 13.48 112 MET C O 1
ATOM 8194 N N . ASN C 1 113 ? -22.279 -21.382 7.873 1.00 11.49 113 ASN C N 1
ATOM 8195 C CA . ASN C 1 113 ? -21.912 -22.792 7.854 1.00 10.73 113 ASN C CA 1
ATOM 8196 C C . ASN C 1 113 ? -22.465 -23.476 6.611 1.00 11.43 113 ASN C C 1
ATOM 8197 O O . ASN C 1 113 ? -21.753 -24.227 5.931 1.00 12.89 113 ASN C O 1
ATOM 8202 N N . MET C 1 114 ? -23.737 -23.227 6.291 1.00 12.57 114 MET C N 1
ATOM 8203 C CA . MET C 1 114 ? -24.316 -23.902 5.131 1.00 12.51 114 MET C CA 1
ATOM 8204 C C . MET C 1 114 ? -23.715 -23.386 3.825 1.00 14.86 114 MET C C 1
ATOM 8205 O O . MET C 1 114 ? -23.605 -24.148 2.856 1.00 12.77 114 MET C O 1
ATOM 8210 N N . ASN C 1 115 ? -23.309 -22.112 3.784 1.00 14.39 115 ASN C N 1
ATOM 8211 C CA . ASN C 1 115 ? -22.594 -21.582 2.623 1.00 14.54 115 ASN C CA 1
ATOM 8212 C C . ASN C 1 115 ? -21.294 -22.349 2.396 1.00 12.69 115 ASN C C 1
ATOM 8213 O O . ASN C 1 115 ? -20.979 -22.738 1.261 1.00 13.41 115 ASN C O 1
ATOM 8218 N N . ALA C 1 116 ? -20.547 -22.614 3.470 1.00 11.85 116 ALA C N 1
ATOM 8219 C CA . ALA C 1 116 ? -19.332 -23.413 3.332 1.00 12.13 116 ALA C CA 1
ATOM 8220 C C . ALA C 1 116 ? -19.661 -24.835 2.895 1.00 13.62 116 ALA C C 1
ATOM 8221 O O . ALA C 1 116 ? -18.998 -25.392 2.010 1.00 13.01 116 ALA C O 1
ATOM 8223 N N . ASN C 1 117 ? -20.690 -25.438 3.500 1.00 14.34 117 ASN C N 1
ATOM 8224 C CA . ASN C 1 117 ? -21.075 -26.802 3.142 1.00 14.14 117 ASN C CA 1
ATOM 8225 C C . ASN C 1 117 ? -21.474 -26.904 1.675 1.00 13.28 117 ASN C C 1
ATOM 8226 O O . ASN C 1 117 ? -21.102 -27.866 0.986 1.00 13.77 117 ASN C O 1
ATOM 8231 N N . GLU C 1 118 ? -22.229 -25.916 1.177 1.00 13.84 118 GLU C N 1
ATOM 8232 C CA . GLU C 1 118 ? -22.694 -25.961 -0.210 1.00 14.57 118 GLU C CA 1
ATOM 8233 C C . GLU C 1 118 ? -21.553 -25.724 -1.197 1.00 14.12 118 GLU C C 1
ATOM 8234 O O . GLU C 1 118 ? -21.453 -26.426 -2.210 1.00 15.52 118 GLU C O 1
ATOM 8240 N N . VAL C 1 119 ? -20.683 -24.744 -0.924 1.00 13.86 119 VAL C N 1
ATOM 8241 C CA . VAL C 1 119 ? -19.598 -24.435 -1.858 1.00 14.37 119 VAL C CA 1
ATOM 8242 C C . VAL C 1 119 ? -18.632 -25.609 -1.960 1.00 14.68 119 VAL C C 1
ATOM 8243 O O . VAL C 1 119 ? -18.242 -26.028 -3.059 1.00 15.34 119 VAL C O 1
ATOM 8247 N N . ILE C 1 120 ? -18.252 -26.175 -0.811 1.00 14.49 120 ILE C N 1
ATOM 8248 C CA . ILE C 1 120 ? -17.313 -27.294 -0.802 1.00 14.74 120 ILE C CA 1
ATOM 8249 C C . ILE C 1 120 ? -17.937 -28.530 -1.456 1.00 15.22 120 ILE C C 1
ATOM 8250 O O . ILE C 1 120 ? -17.270 -29.250 -2.212 1.00 15.84 120 ILE C O 1
ATOM 8255 N N . ALA C 1 121 ? -19.225 -28.792 -1.193 1.00 15.13 121 ALA C N 1
ATOM 8256 C CA . ALA C 1 121 ? -19.878 -29.930 -1.839 1.00 15.51 121 ALA C CA 1
ATOM 8257 C C . ALA C 1 121 ? -19.878 -29.774 -3.353 1.00 16.14 121 ALA C C 1
ATOM 8258 O O . ALA C 1 121 ? -19.573 -30.723 -4.085 1.00 16.92 121 ALA C O 1
ATOM 8260 N N . ASN C 1 122 ? -20.204 -28.574 -3.846 1.00 16.05 122 ASN C N 1
ATOM 8261 C CA . ASN C 1 122 ? -20.303 -28.407 -5.289 1.00 16.74 122 ASN C CA 1
ATOM 8262 C C . ASN C 1 122 ? -18.937 -28.458 -5.964 1.00 17.27 122 ASN C C 1
ATOM 8263 O O . ASN C 1 122 ? -18.829 -28.974 -7.082 1.00 18.04 122 ASN C O 1
ATOM 8268 N N . ARG C 1 123 ? -17.885 -27.954 -5.311 1.00 16.95 123 ARG C N 1
ATOM 8269 C CA . ARG C 1 123 ? -16.552 -28.099 -5.897 1.00 17.54 123 ARG C CA 1
ATOM 8270 C C . ARG C 1 123 ? -16.094 -29.555 -5.858 1.00 18.32 123 ARG C C 1
ATOM 8271 O O . ARG C 1 123 ? -15.501 -30.050 -6.825 1.00 18.89 123 ARG C O 1
ATOM 8279 N N . ALA C 1 124 ? -16.369 -30.258 -4.754 1.00 18.55 124 ALA C N 1
ATOM 8280 C CA . ALA C 1 124 ? -16.077 -31.685 -4.697 1.00 19.20 124 ALA C CA 1
ATOM 8281 C C . ALA C 1 124 ? -16.824 -32.447 -5.788 1.00 20.52 124 ALA C C 1
ATOM 8282 O O . ALA C 1 124 ? -16.273 -33.371 -6.397 1.00 20.42 124 ALA C O 1
ATOM 8284 N N . LEU C 1 125 ? -18.087 -32.081 -6.037 1.00 18.36 125 LEU C N 1
ATOM 8285 C CA . LEU C 1 125 ? -18.852 -32.723 -7.100 1.00 19.01 125 LEU C CA 1
ATOM 8286 C C . LEU C 1 125 ? -18.170 -32.554 -8.449 1.00 19.85 125 LEU C C 1
ATOM 8287 O O . LEU C 1 125 ? -18.077 -33.508 -9.231 1.00 21.19 125 LEU C O 1
ATOM 8292 N N . GLU C 1 126 ? -17.690 -31.343 -8.741 1.00 19.78 126 GLU C N 1
ATOM 8293 C CA . GLU C 1 126 ? -16.973 -31.113 -9.993 1.00 20.65 126 GLU C CA 1
ATOM 8294 C C . GLU C 1 126 ? -15.728 -31.979 -10.093 1.00 21.20 126 GLU C C 1
ATOM 8295 O O . GLU C 1 126 ? -15.452 -32.557 -11.149 1.00 22.13 126 GLU C O 1
ATOM 8301 N N . LEU C 1 127 ? -14.952 -32.063 -9.009 1.00 21.08 127 LEU C N 1
ATOM 8302 C CA . LEU C 1 127 ? -13.761 -32.910 -9.014 1.00 22.96 127 LEU C CA 1
ATOM 8303 C C . LEU C 1 127 ? -14.097 -34.377 -9.234 1.00 28.15 127 LEU C C 1
ATOM 8304 O O . LEU C 1 127 ? -13.241 -35.132 -9.711 1.00 28.69 127 LEU C O 1
ATOM 8309 N N . MET C 1 128 ? -15.323 -34.795 -8.919 1.00 25.12 128 MET C N 1
ATOM 8310 C CA . MET C 1 128 ? -15.769 -36.167 -9.120 1.00 25.14 128 MET C CA 1
ATOM 8311 C C . MET C 1 128 ? -16.467 -36.372 -10.462 1.00 25.64 128 MET C C 1
ATOM 8312 O O . MET C 1 128 ? -16.985 -37.467 -10.720 1.00 27.87 128 MET C O 1
ATOM 8317 N N . GLY C 1 129 ? -16.496 -35.352 -11.318 1.00 25.73 129 GLY C N 1
ATOM 8318 C CA . GLY C 1 129 ? -17.123 -35.498 -12.618 1.00 24.27 129 GLY C CA 1
ATOM 8319 C C . GLY C 1 129 ? -18.619 -35.301 -12.628 1.00 26.22 129 GLY C C 1
ATOM 8320 O O . GLY C 1 129 ? -19.288 -35.755 -13.562 1.00 28.09 129 GLY C O 1
ATOM 8321 N N . HIS C 1 130 ? -19.170 -34.646 -11.615 1.00 23.00 130 HIS C N 1
ATOM 8322 C CA . HIS C 1 130 ? -20.599 -34.402 -11.532 1.00 22.04 130 HIS C CA 1
ATOM 8323 C C . HIS C 1 130 ? -20.880 -32.921 -11.739 1.00 24.65 130 HIS C C 1
ATOM 8324 O O . HIS C 1 130 ? -19.967 -32.093 -11.820 1.00 28.35 130 HIS C O 1
ATOM 8331 N N . GLN C 1 131 ? -22.165 -32.599 -11.836 1.00 25.46 131 GLN C N 1
ATOM 8332 C CA . GLN C 1 131 ? -22.607 -31.221 -11.992 1.00 23.52 131 GLN C CA 1
ATOM 8333 C C . GLN C 1 131 ? -22.935 -30.603 -10.641 1.00 22.67 131 GLN C C 1
ATOM 8334 O O . GLN C 1 131 ? -23.257 -31.304 -9.677 1.00 20.90 131 GLN C O 1
ATOM 8340 N N . LYS C 1 132 ? -22.850 -29.273 -10.583 1.00 20.00 132 LYS C N 1
ATOM 8341 C CA . LYS C 1 132 ? -23.282 -28.559 -9.389 1.00 19.06 132 LYS C CA 1
ATOM 8342 C C . LYS C 1 132 ? -24.731 -28.910 -9.071 1.00 22.49 132 LYS C C 1
ATOM 8343 O O . LYS C 1 132 ? -25.560 -29.059 -9.971 1.00 23.00 132 LYS C O 1
ATOM 8349 N N . GLY C 1 133 ? -25.031 -29.052 -7.780 1.00 19.21 133 GLY C N 1
ATOM 8350 C CA . GLY C 1 133 ? -26.365 -29.418 -7.341 1.00 20.50 133 GLY C CA 1
ATOM 8351 C C . GLY C 1 133 ? -26.680 -30.904 -7.338 1.00 22.88 133 GLY C C 1
ATOM 8352 O O . GLY C 1 133 ? -27.765 -31.286 -6.878 1.00 21.20 133 GLY C O 1
ATOM 8353 N N . GLU C 1 134 ? -25.779 -31.758 -7.823 1.00 18.89 134 GLU C N 1
ATOM 8354 C CA . GLU C 1 134 ? -26.007 -33.208 -7.799 1.00 19.29 134 GLU C CA 1
ATOM 8355 C C . GLU C 1 134 ? -25.553 -33.793 -6.458 1.00 19.79 134 GLU C C 1
ATOM 8356 O O . GLU C 1 134 ? -24.671 -34.646 -6.368 1.00 20.03 134 GLU C O 1
ATOM 8362 N N . TYR C 1 135 ? -26.208 -33.312 -5.400 1.00 18.62 135 TYR C N 1
ATOM 8363 C CA . TYR C 1 135 ? -25.785 -33.584 -4.032 1.00 17.45 135 TYR C CA 1
ATOM 8364 C C . TYR C 1 135 ? -25.943 -35.046 -3.630 1.00 17.77 135 TYR C C 1
ATOM 8365 O O . TYR C 1 135 ? -25.465 -35.416 -2.551 1.00 19.78 135 TYR C O 1
ATOM 8374 N N . GLN C 1 136 ? -26.596 -35.873 -4.453 1.00 19.59 136 GLN C N 1
ATOM 8375 C CA . GLN C 1 136 ? -26.649 -37.302 -4.172 1.00 24.54 136 GLN C CA 1
ATOM 8376 C C . GLN C 1 136 ? -25.264 -37.939 -4.180 1.00 28.34 136 GLN C C 1
ATOM 8377 O O . GLN C 1 136 ? -25.099 -39.043 -3.647 1.00 30.68 136 GLN C O 1
ATOM 8383 N N . PHE C 1 137 ? -24.264 -37.275 -4.766 1.00 19.56 137 PHE C N 1
ATOM 8384 C CA . PHE C 1 137 ? -22.904 -37.798 -4.774 1.00 19.31 137 PHE C CA 1
ATOM 8385 C C . PHE C 1 137 ? -21.998 -37.116 -3.755 1.00 20.99 137 PHE C C 1
ATOM 8386 O O . PHE C 1 137 ? -20.895 -37.616 -3.498 1.00 21.86 137 PHE C O 1
ATOM 8394 N N . CYS C 1 138 ? -22.433 -35.996 -3.179 1.00 18.22 138 CYS C N 1
ATOM 8395 C CA . CYS C 1 138 ? -21.689 -35.309 -2.126 1.00 17.50 138 CYS C CA 1
ATOM 8396 C C . CYS C 1 138 ? -22.655 -34.338 -1.466 1.00 18.88 138 CYS C C 1
ATOM 8397 O O . CYS C 1 138 ? -22.963 -33.284 -2.036 1.00 17.62 138 CYS C O 1
ATOM 8400 N N . SER C 1 139 ? -23.098 -34.679 -0.274 1.00 16.25 139 SER C N 1
ATOM 8401 C CA . SER C 1 139 ? -24.180 -33.962 0.399 1.00 15.78 139 SER C CA 1
ATOM 8402 C C . SER C 1 139 ? -23.633 -32.839 1.277 1.00 15.50 139 SER C C 1
ATOM 8403 O O . SER C 1 139 ? -22.749 -33.084 2.110 1.00 15.53 139 SER C O 1
ATOM 8406 N N . PRO C 1 140 ? -24.128 -31.610 1.129 1.00 15.72 140 PRO C N 1
ATOM 8407 C CA . PRO C 1 140 ? -23.750 -30.552 2.082 1.00 14.11 140 PRO C CA 1
ATOM 8408 C C . PRO C 1 140 ? -24.008 -30.936 3.529 1.00 14.83 140 PRO C C 1
ATOM 8409 O O . PRO C 1 140 ? -23.182 -30.622 4.397 1.00 15.89 140 PRO C O 1
ATOM 8413 N N . ASN C 1 141 ? -25.117 -31.629 3.812 1.00 15.61 141 ASN C N 1
ATOM 8414 C CA . ASN C 1 141 ? -25.426 -32.041 5.177 1.00 15.93 141 ASN C CA 1
ATOM 8415 C C . ASN C 1 141 ? -24.761 -33.360 5.564 1.00 16.30 141 ASN C C 1
ATOM 8416 O O . ASN C 1 141 ? -24.137 -33.444 6.626 1.00 21.41 141 ASN C O 1
ATOM 8421 N N . ASP C 1 142 ? -24.893 -34.401 4.734 1.00 15.07 142 ASP C N 1
ATOM 8422 C CA . ASP C 1 142 ? -24.453 -35.733 5.145 1.00 17.00 142 ASP C CA 1
ATOM 8423 C C . ASP C 1 142 ? -22.955 -35.955 4.984 1.00 16.86 142 ASP C C 1
ATOM 8424 O O . ASP C 1 142 ? -22.413 -36.858 5.627 1.00 17.84 142 ASP C O 1
ATOM 8429 N N . HIS C 1 143 ? -22.275 -35.187 4.130 1.00 16.28 143 HIS C N 1
ATOM 8430 C CA . HIS C 1 143 ? -20.842 -35.369 3.922 1.00 15.43 143 HIS C CA 1
ATOM 8431 C C . HIS C 1 143 ? -20.039 -34.178 4.426 1.00 14.98 143 HIS C C 1
ATOM 8432 O O . HIS C 1 143 ? -19.181 -34.340 5.297 1.00 15.40 143 HIS C O 1
ATOM 8439 N N . VAL C 1 144 ? -20.296 -32.977 3.902 1.00 14.55 144 VAL C N 1
ATOM 8440 C CA . VAL C 1 144 ? -19.435 -31.858 4.260 1.00 14.14 144 VAL C CA 1
ATOM 8441 C C . VAL C 1 144 ? -19.706 -31.412 5.688 1.00 13.65 144 VAL C C 1
ATOM 8442 O O . VAL C 1 144 ? -18.798 -30.920 6.373 1.00 14.13 144 VAL C O 1
ATOM 8446 N N . ASN C 1 145 ? -20.937 -31.589 6.177 1.00 13.53 145 ASN C N 1
ATOM 8447 C CA . ASN C 1 145 ? -21.277 -31.252 7.555 1.00 13.17 145 ASN C CA 1
ATOM 8448 C C . ASN C 1 145 ? -21.294 -32.473 8.477 1.00 13.51 145 ASN C C 1
ATOM 8449 O O . ASN C 1 145 ? -21.788 -32.379 9.605 1.00 14.19 145 ASN C O 1
ATOM 8454 N N . LEU C 1 146 ? -20.759 -33.610 8.028 1.00 14.03 146 LEU C N 1
ATOM 8455 C CA . LEU C 1 146 ? -20.823 -34.846 8.805 1.00 14.47 146 LEU C CA 1
ATOM 8456 C C . LEU C 1 146 ? -20.197 -34.664 10.188 1.00 14.35 146 LEU C C 1
ATOM 8457 O O . LEU C 1 146 ? -19.105 -34.105 10.320 1.00 14.49 146 LEU C O 1
ATOM 8462 N N . SER C 1 147 ? -20.911 -35.115 11.225 1.00 14.47 147 SER C N 1
ATOM 8463 C CA . SER C 1 147 ? -20.496 -35.045 12.631 1.00 14.48 147 SER C CA 1
ATOM 8464 C C . SER C 1 147 ? -20.460 -33.629 13.179 1.00 15.81 147 SER C C 1
ATOM 8465 O O . SER C 1 147 ? -19.913 -33.412 14.273 1.00 15.68 147 SER C O 1
ATOM 8468 N N . GLN C 1 148 ? -21.018 -32.659 12.464 1.00 13.40 148 GLN C N 1
ATOM 8469 C CA . GLN C 1 148 ? -20.904 -31.260 12.848 1.00 12.85 148 GLN C CA 1
ATOM 8470 C C . GLN C 1 148 ? -22.263 -30.608 13.021 1.00 12.55 148 GLN C C 1
ATOM 8471 O O . GLN C 1 148 ? -23.296 -31.101 12.561 1.00 14.12 148 GLN C O 1
ATOM 8477 N N . SER C 1 149 ? -22.223 -29.465 13.697 1.00 13.23 149 SER C N 1
ATOM 8478 C CA . SER C 1 149 ? -23.300 -28.489 13.708 1.00 11.81 149 SER C CA 1
ATOM 8479 C C . SER C 1 149 ? -22.700 -27.144 13.328 1.00 13.18 149 SER C C 1
ATOM 8480 O O . SER C 1 149 ? -21.485 -26.955 13.378 1.00 12.94 149 SER C O 1
ATOM 8483 N N . THR C 1 150 ? -23.553 -26.207 12.920 1.00 11.55 150 THR C N 1
ATOM 8484 C CA . THR C 1 150 ? -23.134 -24.809 12.952 1.00 10.92 150 THR C CA 1
ATOM 8485 C C . THR C 1 150 ? -22.557 -24.461 14.313 1.00 10.76 150 THR C C 1
ATOM 8486 O O . THR C 1 150 ? -21.614 -23.668 14.416 1.00 11.78 150 THR C O 1
ATOM 8490 N N . ASN C 1 151 ? -23.094 -25.064 15.362 1.00 12.10 151 ASN C N 1
ATOM 8491 C CA . ASN C 1 151 ? -22.818 -24.582 16.703 1.00 10.67 151 ASN C CA 1
ATOM 8492 C C . ASN C 1 151 ? -21.460 -25.032 17.231 1.00 13.27 151 ASN C C 1
ATOM 8493 O O . ASN C 1 151 ? -21.072 -24.604 18.327 1.00 12.87 151 ASN C O 1
ATOM 8498 N N . ASP C 1 152 ? -20.721 -25.842 16.476 1.00 11.02 152 ASP C N 1
ATOM 8499 C CA . ASP C 1 152 ? -19.282 -25.952 16.688 1.00 11.51 152 ASP C CA 1
ATOM 8500 C C . ASP C 1 152 ? -18.468 -25.470 15.494 1.00 11.93 152 ASP C C 1
ATOM 8501 O O . ASP C 1 152 ? -17.491 -24.745 15.694 1.00 11.49 152 ASP C O 1
ATOM 8506 N N . ALA C 1 153 ? -18.871 -25.765 14.250 1.00 11.83 153 ALA C N 1
ATOM 8507 C CA . ALA C 1 153 ? -18.052 -25.335 13.112 1.00 12.77 153 ALA C CA 1
ATOM 8508 C C . ALA C 1 153 ? -17.956 -23.811 13.021 1.00 12.02 153 ALA C C 1
ATOM 8509 O O . ALA C 1 153 ? -16.875 -23.266 12.760 1.00 11.87 153 ALA C O 1
ATOM 8511 N N . TYR C 1 154 ? -19.079 -23.107 13.217 1.00 10.28 154 TYR C N 1
ATOM 8512 C CA . TYR C 1 154 ? -19.081 -21.651 13.070 1.00 11.21 154 TYR C CA 1
ATOM 8513 C C . TYR C 1 154 ? -18.273 -20.933 14.150 1.00 10.88 154 TYR C C 1
ATOM 8514 O O . TYR C 1 154 ? -17.402 -20.121 13.793 1.00 10.93 154 TYR C O 1
ATOM 8523 N N . PRO C 1 155 ? -18.478 -21.164 15.451 1.00 10.13 155 PRO C N 1
ATOM 8524 C CA . PRO C 1 155 ? -17.624 -20.463 16.424 1.00 11.80 155 PRO C CA 1
ATOM 8525 C C . PRO C 1 155 ? -16.164 -20.868 16.321 1.00 11.53 155 PRO C C 1
ATOM 8526 O O . PRO C 1 155 ? -15.281 -20.041 16.583 1.00 11.64 155 PRO C O 1
ATOM 8530 N N . THR C 1 156 ? -15.877 -22.115 15.929 1.00 9.79 156 THR C N 1
ATOM 8531 C CA . THR C 1 156 ? -14.485 -22.510 15.743 1.00 12.51 156 THR C CA 1
ATOM 8532 C C . THR C 1 156 ? -13.847 -21.715 14.607 1.00 13.88 156 THR C C 1
ATOM 8533 O O . THR C 1 156 ? -12.703 -21.263 14.728 1.00 12.41 156 THR C O 1
ATOM 8537 N N . ALA C 1 157 ? -14.595 -21.488 13.520 1.00 11.11 157 ALA C N 1
ATOM 8538 C CA . ALA C 1 157 ? -14.107 -20.627 12.445 1.00 13.44 157 ALA C CA 1
ATOM 8539 C C . ALA C 1 157 ? -13.910 -19.184 12.917 1.00 10.65 157 ALA C C 1
ATOM 8540 O O . ALA C 1 157 ? -12.892 -18.559 12.589 1.00 13.41 157 ALA C O 1
ATOM 8542 N N . ILE C 1 158 ? -14.876 -18.624 13.660 1.00 9.62 158 ILE C N 1
ATOM 8543 C CA . ILE C 1 158 ? -14.697 -17.266 14.197 1.00 11.19 158 ILE C CA 1
ATOM 8544 C C . ILE C 1 158 ? -13.414 -17.193 15.004 1.00 12.10 158 ILE C C 1
ATOM 8545 O O . ILE C 1 158 ? -12.608 -16.264 14.854 1.00 12.85 158 ILE C O 1
ATOM 8550 N N . ARG C 1 159 ? -13.229 -18.164 15.904 1.00 12.29 159 ARG C N 1
ATOM 8551 C CA A ARG C 1 159 ? -12.120 -18.080 16.844 0.61 11.69 159 ARG C CA 1
ATOM 8552 C CA B ARG C 1 159 ? -12.116 -18.105 16.848 0.39 11.70 159 ARG C CA 1
ATOM 8553 C C . ARG C 1 159 ? -10.773 -18.177 16.132 1.00 12.96 159 ARG C C 1
ATOM 8554 O O . ARG C 1 159 ? -9.849 -17.417 16.448 1.00 11.02 159 ARG C O 1
ATOM 8569 N N . ILE C 1 160 ? -10.646 -19.075 15.151 1.00 11.86 160 ILE C N 1
ATOM 8570 C CA . ILE C 1 160 ? -9.395 -19.151 14.396 1.00 10.27 160 ILE C CA 1
ATOM 8571 C C . ILE C 1 160 ? -9.179 -17.871 13.589 1.00 11.59 160 ILE C C 1
ATOM 8572 O O . ILE C 1 160 ? -8.069 -17.323 13.553 1.00 12.26 160 ILE C O 1
ATOM 8577 N N . ALA C 1 161 ? -10.240 -17.347 12.967 1.00 12.10 161 ALA C N 1
ATOM 8578 C CA . ALA C 1 161 ? -10.108 -16.104 12.207 1.00 12.32 161 ALA C CA 1
ATOM 8579 C C . ALA C 1 161 ? -9.652 -14.956 13.103 1.00 11.74 161 ALA C C 1
ATOM 8580 O O . ALA C 1 161 ? -8.760 -14.181 12.728 1.00 12.50 161 ALA C O 1
ATOM 8582 N N . LEU C 1 162 ? -10.261 -14.818 14.287 1.00 10.65 162 LEU C N 1
ATOM 8583 C CA . LEU C 1 162 ? -9.900 -13.705 15.167 1.00 10.87 162 LEU C CA 1
ATOM 8584 C C . LEU C 1 162 ? -8.506 -13.897 15.744 1.00 12.21 162 LEU C C 1
ATOM 8585 O O . LEU C 1 162 ? -7.754 -12.924 15.906 1.00 12.09 162 LEU C O 1
ATOM 8590 N N . TYR C 1 163 ? -8.138 -15.144 16.058 1.00 10.58 163 TYR C N 1
ATOM 8591 C CA . TYR C 1 163 ? -6.775 -15.420 16.497 1.00 9.78 163 TYR C CA 1
ATOM 8592 C C . TYR C 1 163 ? -5.763 -14.999 15.437 1.00 13.28 163 TYR C C 1
ATOM 8593 O O . TYR C 1 163 ? -4.739 -14.377 15.749 1.00 13.78 163 TYR C O 1
ATOM 8602 N N . ASN C 1 164 ? -6.041 -15.313 14.171 1.00 11.29 164 ASN C N 1
ATOM 8603 C CA . ASN C 1 164 ? -5.124 -14.936 13.103 1.00 10.64 164 ASN C CA 1
ATOM 8604 C C . ASN C 1 164 ? -5.161 -13.440 12.833 1.00 11.70 164 ASN C C 1
ATOM 8605 O O . ASN C 1 164 ? -4.122 -12.831 12.545 1.00 14.25 164 ASN C O 1
ATOM 8610 N N . LEU C 1 165 ? -6.348 -12.828 12.900 1.00 10.39 165 LEU C N 1
ATOM 8611 C CA . LEU C 1 165 ? -6.426 -11.388 12.698 1.00 10.07 165 LEU C CA 1
ATOM 8612 C C . LEU C 1 165 ? -5.711 -10.635 13.814 1.00 11.24 165 LEU C C 1
ATOM 8613 O O . LEU C 1 165 ? -5.106 -9.584 13.560 1.00 13.03 165 LEU C O 1
ATOM 8618 N N . ASN C 1 166 ? -5.741 -11.163 15.044 1.00 11.50 166 ASN C N 1
ATOM 8619 C CA . ASN C 1 166 ? -4.992 -10.523 16.119 1.00 11.78 166 ASN C CA 1
ATOM 8620 C C . ASN C 1 166 ? -3.502 -10.468 15.813 1.00 13.95 166 ASN C C 1
ATOM 8621 O O . ASN C 1 166 ? -2.835 -9.485 16.162 1.00 11.72 166 ASN C O 1
ATOM 8626 N N . LYS C 1 167 ? -2.954 -11.508 15.172 1.00 12.04 167 LYS C N 1
ATOM 8627 C CA . LYS C 1 167 ? -1.542 -11.463 14.794 1.00 10.91 167 LYS C CA 1
ATOM 8628 C C . LYS C 1 167 ? -1.248 -10.242 13.932 1.00 13.32 167 LYS C C 1
ATOM 8629 O O . LYS C 1 167 ? -0.196 -9.605 14.080 1.00 14.14 167 LYS C O 1
ATOM 8635 N N . THR C 1 168 ? -2.142 -9.940 12.984 1.00 13.41 168 THR C N 1
ATOM 8636 C CA . THR C 1 168 ? -1.915 -8.800 12.103 1.00 13.28 168 THR C CA 1
ATOM 8637 C C . THR C 1 168 ? -2.079 -7.486 12.859 1.00 14.90 168 THR C C 1
ATOM 8638 O O . THR C 1 168 ? -1.353 -6.522 12.588 1.00 14.46 168 THR C O 1
ATOM 8642 N N . LEU C 1 169 ? -3.014 -7.436 13.811 1.00 11.34 169 LEU C N 1
ATOM 8643 C CA . LEU C 1 169 ? -3.188 -6.241 14.639 1.00 11.05 169 LEU C CA 1
ATOM 8644 C C . LEU C 1 169 ? -1.928 -5.949 15.449 1.00 12.54 169 LEU C C 1
ATOM 8645 O O . LEU C 1 169 ? -1.436 -4.812 15.471 1.00 11.74 169 LEU C O 1
ATOM 8650 N N . VAL C 1 170 ? -1.387 -6.971 16.118 1.00 11.67 170 VAL C N 1
ATOM 8651 C CA A VAL C 1 170 ? -0.177 -6.816 16.926 0.60 9.97 170 VAL C CA 1
ATOM 8652 C CA B VAL C 1 170 ? -0.200 -6.727 16.928 0.40 10.54 170 VAL C CA 1
ATOM 8653 C C . VAL C 1 170 ? 1.011 -6.435 16.049 1.00 12.33 170 VAL C C 1
ATOM 8654 O O . VAL C 1 170 ? 1.898 -5.678 16.458 1.00 13.50 170 VAL C O 1
ATOM 8661 N N . GLU C 1 171 ? 1.071 -6.991 14.831 1.00 10.95 171 GLU C N 1
ATOM 8662 C CA . GLU C 1 171 ? 2.149 -6.637 13.909 1.00 12.67 171 GLU C CA 1
ATOM 8663 C C . GLU C 1 171 ? 2.156 -5.139 13.623 1.00 12.94 171 GLU C C 1
ATOM 8664 O O . GLU C 1 171 ? 3.210 -4.489 13.656 1.00 13.90 171 GLU C O 1
ATOM 8670 N N . ARG C 1 172 ? 0.991 -4.575 13.305 1.00 12.71 172 ARG C N 1
ATOM 8671 C CA . ARG C 1 172 ? 0.944 -3.145 13.004 1.00 10.52 172 ARG C CA 1
ATOM 8672 C C . ARG C 1 172 ? 1.176 -2.316 14.258 1.00 10.83 172 ARG C C 1
ATOM 8673 O O . ARG C 1 172 ? 1.788 -1.241 14.182 1.00 12.87 172 ARG C O 1
ATOM 8681 N N . LEU C 1 173 ? 0.687 -2.788 15.412 1.00 10.93 173 LEU C N 1
ATOM 8682 C CA . LEU C 1 173 ? 0.985 -2.103 16.667 1.00 11.17 173 LEU C CA 1
ATOM 8683 C C . LEU C 1 173 ? 2.489 -2.045 16.911 1.00 12.83 173 LEU C C 1
ATOM 8684 O O . LEU C 1 173 ? 3.022 -0.994 17.300 1.00 12.91 173 LEU C O 1
ATOM 8689 N N . GLU C 1 174 ? 3.192 -3.156 16.677 1.00 12.73 174 GLU C N 1
ATOM 8690 C CA A GLU C 1 174 ? 4.635 -3.191 16.913 0.48 10.59 174 GLU C CA 1
ATOM 8691 C CA B GLU C 1 174 ? 4.627 -3.157 16.940 0.52 10.84 174 GLU C CA 1
ATOM 8692 C C . GLU C 1 174 ? 5.363 -2.209 16.004 1.00 11.87 174 GLU C C 1
ATOM 8693 O O . GLU C 1 174 ? 6.333 -1.565 16.419 1.00 12.85 174 GLU C O 1
ATOM 8704 N N . LEU C 1 175 ? 4.918 -2.085 14.748 1.00 11.62 175 LEU C N 1
ATOM 8705 C CA . LEU C 1 175 ? 5.542 -1.085 13.879 1.00 11.00 175 LEU C CA 1
ATOM 8706 C C . LEU C 1 175 ? 5.348 0.324 14.435 1.00 10.48 175 LEU C C 1
ATOM 8707 O O . LEU C 1 175 ? 6.260 1.157 14.376 1.00 12.39 175 LEU C O 1
ATOM 8712 N N . LEU C 1 176 ? 4.158 0.613 14.969 1.00 11.02 176 LEU C N 1
ATOM 8713 C CA . LEU C 1 176 ? 3.912 1.931 15.552 1.00 9.38 176 LEU C CA 1
ATOM 8714 C C . LEU C 1 176 ? 4.761 2.149 16.800 1.00 9.49 176 LEU C C 1
ATOM 8715 O O . LEU C 1 176 ? 5.337 3.231 16.988 1.00 10.80 176 LEU C O 1
ATOM 8720 N N . ILE C 1 177 ? 4.866 1.125 17.650 1.00 10.50 177 ILE C N 1
ATOM 8721 C CA . ILE C 1 177 ? 5.729 1.200 18.829 1.00 11.11 177 ILE C CA 1
ATOM 8722 C C . ILE C 1 177 ? 7.161 1.548 18.434 1.00 12.15 177 ILE C C 1
ATOM 8723 O O . ILE C 1 177 ? 7.779 2.451 19.013 1.00 12.94 177 ILE C O 1
ATOM 8728 N N . GLN C 1 178 ? 7.704 0.850 17.429 1.00 11.60 178 GLN C N 1
ATOM 8729 C CA A GLN C 1 178 ? 9.070 1.132 16.998 0.42 11.80 178 GLN C CA 1
ATOM 8730 C CA B GLN C 1 178 ? 9.069 1.129 16.996 0.58 11.55 178 GLN C CA 1
ATOM 8731 C C . GLN C 1 178 ? 9.208 2.550 16.461 1.00 13.80 178 GLN C C 1
ATOM 8732 O O . GLN C 1 178 ? 10.257 3.183 16.641 1.00 12.82 178 GLN C O 1
ATOM 8743 N N . SER C 1 179 ? 8.160 3.080 15.821 1.00 12.29 179 SER C N 1
ATOM 8744 C CA A SER C 1 179 ? 8.194 4.463 15.349 0.62 11.40 179 SER C CA 1
ATOM 8745 C CA B SER C 1 179 ? 8.231 4.459 15.349 0.38 11.89 179 SER C CA 1
ATOM 8746 C C . SER C 1 179 ? 8.315 5.439 16.517 1.00 12.16 179 SER C C 1
ATOM 8747 O O . SER C 1 179 ? 9.070 6.415 16.450 1.00 11.82 179 SER C O 1
ATOM 8752 N N . PHE C 1 180 ? 7.579 5.181 17.606 1.00 10.53 180 PHE C N 1
ATOM 8753 C CA . PHE C 1 180 ? 7.719 6.003 18.806 1.00 10.33 180 PHE C CA 1
ATOM 8754 C C . PHE C 1 180 ? 9.107 5.870 19.423 1.00 13.03 180 PHE C C 1
ATOM 8755 O O . PHE C 1 180 ? 9.666 6.860 19.909 1.00 12.21 180 PHE C O 1
ATOM 8763 N N . ARG C 1 181 ? 9.673 4.652 19.443 1.00 12.56 181 ARG C N 1
ATOM 8764 C CA . ARG C 1 181 ? 11.013 4.489 20.013 1.00 11.78 181 ARG C CA 1
ATOM 8765 C C . ARG C 1 181 ? 12.056 5.264 19.219 1.00 12.34 181 ARG C C 1
ATOM 8766 O O . ARG C 1 181 ? 12.950 5.895 19.800 1.00 12.97 181 ARG C O 1
ATOM 8774 N N . LYS C 1 182 ? 11.981 5.198 17.886 1.00 12.32 182 LYS C N 1
ATOM 8775 C CA . LYS C 1 182 ? 12.923 5.938 17.049 1.00 11.97 182 LYS C CA 1
ATOM 8776 C C . LYS C 1 182 ? 12.775 7.439 17.260 1.00 12.02 182 LYS C C 1
ATOM 8777 O O . LYS C 1 182 ? 13.772 8.160 17.383 1.00 14.23 182 LYS C O 1
ATOM 8783 N N . LYS C 1 183 ? 11.536 7.924 17.324 1.00 12.32 183 LYS C N 1
ATOM 8784 C CA . LYS C 1 183 ? 11.333 9.351 17.552 1.00 12.17 183 LYS C CA 1
ATOM 8785 C C . LYS C 1 183 ? 11.784 9.755 18.955 1.00 12.86 183 LYS C C 1
ATOM 8786 O O . LYS C 1 183 ? 12.337 10.840 19.136 1.00 12.23 183 LYS C O 1
ATOM 8792 N N . ALA C 1 184 ? 11.603 8.879 19.952 1.00 13.10 184 ALA C N 1
ATOM 8793 C CA . ALA C 1 184 ? 12.125 9.178 21.286 1.00 13.17 184 ALA C CA 1
ATOM 8794 C C . ALA C 1 184 ? 13.634 9.382 21.264 1.00 15.33 184 ALA C C 1
ATOM 8795 O O . ALA C 1 184 ? 14.160 10.279 21.933 1.00 15.68 184 ALA C O 1
ATOM 8797 N N . ASP C 1 185 ? 14.351 8.554 20.511 1.00 12.45 185 ASP C N 1
ATOM 8798 C CA . ASP C 1 185 ? 15.793 8.742 20.400 1.00 13.91 185 ASP C CA 1
ATOM 8799 C C . ASP C 1 185 ? 16.124 10.059 19.702 1.00 14.86 185 ASP C C 1
ATOM 8800 O O . ASP C 1 185 ? 17.059 10.764 20.103 1.00 16.93 185 ASP C O 1
ATOM 8805 N N . ASP C 1 186 ? 15.371 10.392 18.647 1.00 14.02 186 ASP C N 1
ATOM 8806 C CA A ASP C 1 186 ? 15.549 11.671 17.955 0.62 16.19 186 ASP C CA 1
ATOM 8807 C CA B ASP C 1 186 ? 15.564 11.663 17.955 0.38 15.93 186 ASP C CA 1
ATOM 8808 C C . ASP C 1 186 ? 15.464 12.841 18.920 1.00 14.84 186 ASP C C 1
ATOM 8809 O O . ASP C 1 186 ? 16.212 13.820 18.795 1.00 16.73 186 ASP C O 1
ATOM 8818 N N . LEU C 1 187 ? 14.543 12.762 19.885 1.00 14.46 187 LEU C N 1
ATOM 8819 C CA . LEU C 1 187 ? 14.198 13.864 20.776 1.00 12.86 187 LEU C CA 1
ATOM 8820 C C . LEU C 1 187 ? 14.786 13.710 22.176 1.00 16.72 187 LEU C C 1
ATOM 8821 O O . LEU C 1 187 ? 14.348 14.405 23.100 1.00 15.48 187 LEU C O 1
ATOM 8826 N N . LYS C 1 188 ? 15.790 12.842 22.344 1.00 14.24 188 LYS C N 1
ATOM 8827 C CA . LYS C 1 188 ? 16.276 12.504 23.681 1.00 15.33 188 LYS C CA 1
ATOM 8828 C C . LYS C 1 188 ? 16.893 13.692 24.406 1.00 15.09 188 LYS C C 1
ATOM 8829 O O . LYS C 1 188 ? 16.928 13.701 25.642 1.00 19.80 188 LYS C O 1
ATOM 8835 N N . ASP C 1 189 ? 17.383 14.688 23.681 1.00 15.30 189 ASP C N 1
ATOM 8836 C CA . ASP C 1 189 ? 18.043 15.819 24.317 1.00 14.72 189 ASP C CA 1
ATOM 8837 C C . ASP C 1 189 ? 17.128 17.028 24.454 1.00 14.02 189 ASP C C 1
ATOM 8838 O O . ASP C 1 189 ? 17.593 18.113 24.826 1.00 17.72 189 ASP C O 1
ATOM 8843 N N . VAL C 1 190 ? 15.828 16.864 24.215 1.00 12.97 190 VAL C N 1
ATOM 8844 C CA . VAL C 1 190 ? 14.893 17.976 24.337 1.00 11.75 190 VAL C CA 1
ATOM 8845 C C . VAL C 1 190 ? 14.348 17.972 25.763 1.00 11.52 190 VAL C C 1
ATOM 8846 O O . VAL C 1 190 ? 13.444 17.205 26.101 1.00 13.06 190 VAL C O 1
ATOM 8850 N N . ILE C 1 191 ? 14.864 18.871 26.594 1.00 11.01 191 ILE C N 1
ATOM 8851 C CA . ILE C 1 191 ? 14.324 19.047 27.935 1.00 10.77 191 ILE C CA 1
ATOM 8852 C C . ILE C 1 191 ? 13.100 19.949 27.863 1.00 11.90 191 ILE C C 1
ATOM 8853 O O . ILE C 1 191 ? 13.070 20.939 27.113 1.00 13.60 191 ILE C O 1
ATOM 8858 N N . LYS C 1 192 ? 12.076 19.597 28.635 1.00 10.19 192 LYS C N 1
ATOM 8859 C CA . LYS C 1 192 ? 10.771 20.245 28.561 1.00 10.05 192 LYS C CA 1
ATOM 8860 C C . LYS C 1 192 ? 10.115 20.163 29.931 1.00 10.15 192 LYS C C 1
ATOM 8861 O O . LYS C 1 192 ? 10.603 19.471 30.830 1.00 11.82 192 LYS C O 1
ATOM 8867 N N . MET C 1 193 ? 8.982 20.845 30.081 1.00 10.38 193 MET C N 1
ATOM 8868 C CA . MET C 1 193 ? 8.247 20.817 31.341 1.00 9.58 193 MET C CA 1
ATOM 8869 C C . MET C 1 193 ? 7.197 19.718 31.323 1.00 10.09 193 MET C C 1
ATOM 8870 O O . MET C 1 193 ? 6.286 19.734 30.484 1.00 11.09 193 MET C O 1
ATOM 8875 N N . GLY C 1 194 ? 7.295 18.794 32.275 1.00 9.03 194 GLY C N 1
ATOM 8876 C CA . GLY C 1 194 ? 6.154 17.956 32.589 1.00 9.59 194 GLY C CA 1
ATOM 8877 C C . GLY C 1 194 ? 4.990 18.779 33.109 1.00 9.42 194 GLY C C 1
ATOM 8878 O O . GLY C 1 194 ? 5.158 19.885 33.626 1.00 10.06 194 GLY C O 1
ATOM 8879 N N . ARG C 1 195 ? 3.786 18.231 32.940 1.00 8.47 195 ARG C N 1
ATOM 8880 C CA . ARG C 1 195 ? 2.551 18.881 33.371 1.00 8.34 195 ARG C CA 1
ATOM 8881 C C . ARG C 1 195 ? 1.645 17.829 33.983 1.00 9.48 195 ARG C C 1
ATOM 8882 O O . ARG C 1 195 ? 1.415 16.778 33.372 1.00 8.75 195 ARG C O 1
ATOM 8890 N N . THR C 1 196 ? 1.132 18.099 35.181 1.00 8.54 196 THR C N 1
ATOM 8891 C CA . THR C 1 196 ? 0.075 17.274 35.750 1.00 9.06 196 THR C CA 1
ATOM 8892 C C . THR C 1 196 ? -1.125 18.169 36.022 1.00 8.18 196 THR C C 1
ATOM 8893 O O . THR C 1 196 ? -0.972 19.295 36.492 1.00 8.84 196 THR C O 1
ATOM 8897 N N . GLN C 1 197 ? -2.322 17.675 35.728 1.00 8.08 197 GLN C N 1
ATOM 8898 C CA . GLN C 1 197 ? -3.550 18.467 35.879 1.00 8.26 197 GLN C CA 1
ATOM 8899 C C . GLN C 1 197 ? -3.501 19.731 35.014 1.00 9.80 197 GLN C C 1
ATOM 8900 O O . GLN C 1 197 ? -4.194 20.724 35.293 1.00 10.23 197 GLN C O 1
ATOM 8906 N N . LEU C 1 198 ? -2.699 19.675 33.950 1.00 8.49 198 LEU C N 1
ATOM 8907 C CA . LEU C 1 198 ? -2.369 20.751 33.015 1.00 7.98 198 LEU C CA 1
ATOM 8908 C C . LEU C 1 198 ? -1.628 21.914 33.677 1.00 9.62 198 LEU C C 1
ATOM 8909 O O . LEU C 1 198 ? -1.413 22.948 33.032 1.00 11.18 198 LEU C O 1
ATOM 8914 N N . GLN C 1 199 ? -1.197 21.764 34.928 1.00 9.14 199 GLN C N 1
ATOM 8915 C CA . GLN C 1 199 ? -0.363 22.757 35.591 1.00 8.30 199 GLN C CA 1
ATOM 8916 C C . GLN C 1 199 ? 1.105 22.352 35.492 1.00 8.38 199 GLN C C 1
ATOM 8917 O O . GLN C 1 199 ? 1.435 21.163 35.429 1.00 8.81 199 GLN C O 1
ATOM 8923 N N . ASP C 1 200 ? 1.987 23.355 35.469 1.00 9.25 200 ASP C N 1
ATOM 8924 C CA . ASP C 1 200 ? 3.422 23.089 35.409 1.00 9.71 200 ASP C CA 1
ATOM 8925 C C . ASP C 1 200 ? 3.827 22.135 36.519 1.00 8.74 200 ASP C C 1
ATOM 8926 O O . ASP C 1 200 ? 3.523 22.375 37.690 1.00 9.62 200 ASP C O 1
ATOM 8931 N N . ALA C 1 201 ? 4.591 21.100 36.162 1.00 9.03 201 ALA C N 1
ATOM 8932 C CA . ALA C 1 201 ? 5.051 20.134 37.153 1.00 8.96 201 ALA C CA 1
ATOM 8933 C C . ALA C 1 201 ? 6.564 20.253 37.354 1.00 9.42 201 ALA C C 1
ATOM 8934 O O . ALA C 1 201 ? 7.016 21.189 38.024 1.00 10.94 201 ALA C O 1
ATOM 8936 N N . VAL C 1 202 ? 7.355 19.330 36.802 1.00 9.57 202 VAL C N 1
ATOM 8937 C CA . VAL C 1 202 ? 8.816 19.330 36.948 1.00 11.53 202 VAL C CA 1
ATOM 8938 C C . VAL C 1 202 ? 9.420 18.946 35.598 1.00 9.64 202 VAL C C 1
ATOM 8939 O O . VAL C 1 202 ? 8.684 18.467 34.722 1.00 9.53 202 VAL C O 1
ATOM 8943 N N . PRO C 1 203 ? 10.726 19.110 35.379 1.00 9.92 203 PRO C N 1
ATOM 8944 C CA . PRO C 1 203 ? 11.292 18.839 34.048 1.00 10.29 203 PRO C CA 1
ATOM 8945 C C . PRO C 1 203 ? 11.314 17.357 33.688 1.00 10.37 203 PRO C C 1
ATOM 8946 O O . PRO C 1 203 ? 11.318 16.464 34.539 1.00 11.22 203 PRO C O 1
ATOM 8950 N N . MET C 1 204 ? 11.339 17.115 32.381 1.00 9.98 204 MET C N 1
ATOM 8951 C CA . MET C 1 204 ? 11.538 15.785 31.811 1.00 10.07 204 MET C CA 1
ATOM 8952 C C . MET C 1 204 ? 12.153 15.992 30.435 1.00 10.74 204 MET C C 1
ATOM 8953 O O . MET C 1 204 ? 12.346 17.129 29.998 1.00 11.70 204 MET C O 1
ATOM 8958 N N . THR C 1 205 ? 12.478 14.903 29.748 1.00 10.72 205 THR C N 1
ATOM 8959 C CA . THR C 1 205 ? 12.868 15.025 28.352 1.00 10.48 205 THR C CA 1
ATOM 8960 C C . THR C 1 205 ? 11.774 14.473 27.453 1.00 10.22 205 THR C C 1
ATOM 8961 O O . THR C 1 205 ? 10.950 13.644 27.857 1.00 10.42 205 THR C O 1
ATOM 8965 N N . MET C 1 206 ? 11.793 14.936 26.204 1.00 11.32 206 MET C N 1
ATOM 8966 C CA . MET C 1 206 ? 10.855 14.391 25.232 1.00 13.20 206 MET C CA 1
ATOM 8967 C C . MET C 1 206 ? 11.192 12.945 24.899 1.00 15.07 206 MET C C 1
ATOM 8968 O O . MET C 1 206 ? 10.300 12.178 24.517 1.00 16.05 206 MET C O 1
ATOM 8973 N N . GLY C 1 207 ? 12.463 12.560 25.038 1.00 12.82 207 GLY C N 1
ATOM 8974 C CA . GLY C 1 207 ? 12.825 11.153 24.960 1.00 13.57 207 GLY C CA 1
ATOM 8975 C C . GLY C 1 207 ? 12.081 10.321 25.986 1.00 12.83 207 GLY C C 1
ATOM 8976 O O . GLY C 1 207 ? 11.524 9.268 25.662 1.00 13.99 207 GLY C O 1
ATOM 8977 N N . GLN C 1 208 ? 12.035 10.800 27.236 1.00 10.52 208 GLN C N 1
ATOM 8978 C CA . GLN C 1 208 ? 11.268 10.103 28.266 1.00 10.86 208 GLN C CA 1
ATOM 8979 C C . GLN C 1 208 ? 9.792 10.027 27.898 1.00 12.04 208 GLN C C 1
ATOM 8980 O O . GLN C 1 208 ? 9.158 8.975 28.051 1.00 10.94 208 GLN C O 1
ATOM 8986 N N . GLU C 1 209 ? 9.224 11.138 27.409 1.00 9.73 209 GLU C N 1
ATOM 8987 C CA . GLU C 1 209 ? 7.798 11.164 27.100 1.00 11.03 209 GLU C CA 1
ATOM 8988 C C . GLU C 1 209 ? 7.453 10.230 25.942 1.00 11.60 209 GLU C C 1
ATOM 8989 O O . GLU C 1 209 ? 6.445 9.508 26.003 1.00 11.20 209 GLU C O 1
ATOM 8995 N N . PHE C 1 210 ? 8.253 10.259 24.868 1.00 12.37 210 PHE C N 1
ATOM 8996 C CA . PHE C 1 210 ? 7.942 9.421 23.713 1.00 9.73 210 PHE C CA 1
ATOM 8997 C C . PHE C 1 210 ? 8.291 7.958 23.962 1.00 11.06 210 PHE C C 1
ATOM 8998 O O . PHE C 1 210 ? 7.601 7.077 23.440 1.00 11.95 210 PHE C O 1
ATOM 9006 N N . ASN C 1 211 ? 9.330 7.669 24.758 1.00 10.50 211 ASN C N 1
ATOM 9007 C CA . ASN C 1 211 ? 9.552 6.278 25.151 1.00 11.19 211 ASN C CA 1
ATOM 9008 C C . ASN C 1 211 ? 8.413 5.768 26.020 1.00 11.30 211 ASN C C 1
ATOM 9009 O O . ASN C 1 211 ? 8.087 4.572 25.974 1.00 11.80 211 ASN C O 1
ATOM 9014 N N . ALA C 1 212 ? 7.798 6.648 26.811 1.00 10.85 212 ALA C N 1
ATOM 9015 C CA . ALA C 1 212 ? 6.632 6.241 27.586 1.00 10.49 212 ALA C CA 1
ATOM 9016 C C . ALA C 1 212 ? 5.452 5.921 26.669 1.00 11.54 212 ALA C C 1
ATOM 9017 O O . ALA C 1 212 ? 4.685 4.996 26.950 1.00 11.70 212 ALA C O 1
ATOM 9019 N N . PHE C 1 213 ? 5.280 6.679 25.574 1.00 10.37 213 PHE C N 1
ATOM 9020 C CA . PHE C 1 213 ? 4.272 6.310 24.577 1.00 10.52 213 PHE C CA 1
ATOM 9021 C C . PHE C 1 213 ? 4.539 4.910 24.041 1.00 10.75 213 PHE C C 1
ATOM 9022 O O . PHE C 1 213 ? 3.633 4.070 23.964 1.00 11.08 213 PHE C O 1
ATOM 9030 N N . ALA C 1 214 ? 5.784 4.654 23.636 1.00 9.55 214 ALA C N 1
ATOM 9031 C CA . ALA C 1 214 ? 6.151 3.332 23.132 1.00 10.01 214 ALA C CA 1
ATOM 9032 C C . ALA C 1 214 ? 5.896 2.256 24.173 1.00 11.29 214 ALA C C 1
ATOM 9033 O O . ALA C 1 214 ? 5.339 1.195 23.858 1.00 11.74 214 ALA C O 1
ATOM 9035 N N . ASN C 1 215 ? 6.298 2.513 25.418 1.00 12.07 215 ASN C N 1
ATOM 9036 C CA . ASN C 1 215 ? 6.249 1.470 26.435 1.00 10.55 215 ASN C CA 1
ATOM 9037 C C . ASN C 1 215 ? 4.826 1.186 26.888 1.00 12.72 215 ASN C C 1
ATOM 9038 O O . ASN C 1 215 ? 4.496 0.024 27.181 1.00 12.11 215 ASN C O 1
ATOM 9043 N N . THR C 1 216 ? 3.959 2.201 26.944 1.00 10.19 216 THR C N 1
ATOM 9044 C CA . THR C 1 216 ? 2.585 1.891 27.324 1.00 10.71 216 THR C CA 1
ATOM 9045 C C . THR C 1 216 ? 1.889 1.098 26.225 1.00 12.49 216 THR C C 1
ATOM 9046 O O . THR C 1 216 ? 1.116 0.181 26.518 1.00 11.05 216 THR C O 1
ATOM 9050 N N . LEU C 1 217 ? 2.209 1.381 24.957 1.00 10.82 217 LEU C N 1
ATOM 9051 C CA . LEU C 1 217 ? 1.632 0.601 23.865 1.00 9.58 217 LEU C CA 1
ATOM 9052 C C . LEU C 1 217 ? 2.232 -0.799 23.810 1.00 12.75 217 LEU C C 1
ATOM 9053 O O . LEU C 1 217 ? 1.531 -1.756 23.462 1.00 12.83 217 LEU C O 1
ATOM 9058 N N . GLN C 1 218 ? 3.513 -0.943 24.160 1.00 11.20 218 GLN C N 1
ATOM 9059 C CA . GLN C 1 218 ? 4.121 -2.272 24.207 1.00 11.50 218 GLN C CA 1
ATOM 9060 C C . GLN C 1 218 ? 3.417 -3.175 25.219 1.00 10.52 218 GLN C C 1
ATOM 9061 O O . GLN C 1 218 ? 3.327 -4.394 25.009 1.00 12.11 218 GLN C O 1
ATOM 9067 N N . GLU C 1 219 ? 2.893 -2.599 26.311 1.00 10.16 219 GLU C N 1
ATOM 9068 C CA . GLU C 1 219 ? 2.121 -3.393 27.264 1.00 12.62 219 GLU C CA 1
ATOM 9069 C C . GLU C 1 219 ? 0.883 -3.998 26.621 1.00 13.68 219 GLU C C 1
ATOM 9070 O O . GLU C 1 219 ? 0.369 -5.012 27.107 1.00 14.50 219 GLU C O 1
ATOM 9076 N N . GLU C 1 220 ? 0.397 -3.407 25.537 1.00 11.95 220 GLU C N 1
ATOM 9077 C CA . GLU C 1 220 ? -0.815 -3.907 24.910 1.00 13.62 220 GLU C CA 1
ATOM 9078 C C . GLU C 1 220 ? -0.565 -5.168 24.104 1.00 14.85 220 GLU C C 1
ATOM 9079 O O . GLU C 1 220 ? -1.514 -5.914 23.843 1.00 16.70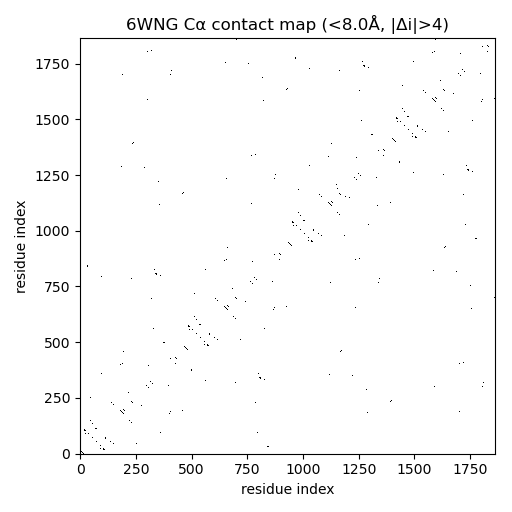 220 GLU C O 1
ATOM 9085 N N . ILE C 1 221 ? 0.688 -5.439 23.732 1.00 14.58 221 ILE C N 1
ATOM 9086 C CA A ILE C 1 221 ? 0.980 -6.661 22.993 0.41 15.68 221 ILE C CA 1
ATOM 9087 C CA B ILE C 1 221 ? 0.995 -6.662 22.996 0.59 15.91 221 ILE C CA 1
ATOM 9088 C C . ILE C 1 221 ? 0.609 -7.884 23.819 1.00 14.79 221 ILE C C 1
ATOM 9089 O O . ILE C 1 221 ? -0.096 -8.780 23.344 1.00 14.61 221 ILE C O 1
ATOM 9098 N N . ALA C 1 222 ? 1.069 -7.939 25.073 1.00 13.84 222 ALA C N 1
ATOM 9099 C CA . ALA C 1 222 ? 0.731 -9.087 25.910 1.00 15.73 222 ALA C CA 1
ATOM 9100 C C . ALA C 1 222 ? -0.760 -9.143 26.211 1.00 13.80 222 ALA C C 1
ATOM 9101 O O . ALA C 1 222 ? -1.332 -10.231 26.305 1.00 15.14 222 ALA C O 1
ATOM 9103 N N . ARG C 1 223 ? -1.410 -7.991 26.390 1.00 12.97 223 ARG C N 1
ATOM 9104 C CA A ARG C 1 223 ? -2.844 -8.011 26.661 0.58 11.15 223 ARG C CA 1
ATOM 9105 C CA B ARG C 1 223 ? -2.846 -7.990 26.654 0.42 12.00 223 ARG C CA 1
ATOM 9106 C C . ARG C 1 223 ? -3.620 -8.563 25.471 1.00 12.83 223 ARG C C 1
ATOM 9107 O O . ARG C 1 223 ? -4.501 -9.417 25.636 1.00 14.10 223 ARG C O 1
ATOM 9122 N N . LEU C 1 224 ? -3.322 -8.072 24.262 1.00 13.00 224 LEU C N 1
ATOM 9123 C CA . LEU C 1 224 ? -4.022 -8.570 23.081 1.00 9.86 224 LEU C CA 1
ATOM 9124 C C . LEU C 1 224 ? -3.728 -10.045 22.858 1.00 11.81 224 LEU C C 1
ATOM 9125 O O . LEU C 1 224 ? -4.644 -10.832 22.586 1.00 12.32 224 LEU C O 1
ATOM 9130 N N . ASN C 1 225 ? -2.460 -10.443 23.007 1.00 11.43 225 ASN C N 1
ATOM 9131 C CA . ASN C 1 225 ? -2.080 -11.829 22.748 1.00 11.02 225 ASN C CA 1
ATOM 9132 C C . ASN C 1 225 ? -2.667 -12.786 23.779 1.00 11.12 225 ASN C C 1
ATOM 9133 O O . ASN C 1 225 ? -3.157 -13.864 23.419 1.00 14.46 225 ASN C O 1
ATOM 9138 N N . THR C 1 226 ? -2.607 -12.438 25.070 1.00 13.36 226 THR C N 1
ATOM 9139 C CA A THR C 1 226 ? -3.139 -13.376 26.051 0.57 13.04 226 THR C CA 1
ATOM 9140 C CA B THR C 1 226 ? -3.146 -13.323 26.100 0.43 13.09 226 THR C CA 1
ATOM 9141 C C . THR C 1 226 ? -4.648 -13.507 25.927 1.00 13.60 226 THR C C 1
ATOM 9142 O O . THR C 1 226 ? -5.184 -14.606 26.133 1.00 13.46 226 THR C O 1
ATOM 9149 N N . ASN C 1 227 ? -5.351 -12.428 25.565 1.00 12.22 227 ASN C N 1
ATOM 9150 C CA . ASN C 1 227 ? -6.791 -12.560 25.397 1.00 10.88 227 ASN C CA 1
ATOM 9151 C C . ASN C 1 227 ? -7.140 -13.267 24.093 1.00 12.36 227 ASN C C 1
ATOM 9152 O O . ASN C 1 227 ? -8.080 -14.065 24.061 1.00 11.53 227 ASN C O 1
ATOM 9157 N N . ALA C 1 228 ? -6.372 -13.043 23.023 1.00 12.42 228 ALA C N 1
ATOM 9158 C CA . ALA C 1 228 ? -6.617 -13.798 21.799 1.00 10.79 228 ALA C CA 1
ATOM 9159 C C . ALA C 1 228 ? -6.333 -15.281 21.989 1.00 11.20 228 ALA C C 1
ATOM 9160 O O . ALA C 1 228 ? -6.950 -16.114 21.312 1.00 11.82 228 ALA C O 1
ATOM 9162 N N . ASP C 1 229 ? -5.410 -15.635 22.888 1.00 11.73 229 ASP C N 1
ATOM 9163 C CA . ASP C 1 229 ? -5.153 -17.049 23.158 1.00 10.82 229 ASP C CA 1
ATOM 9164 C C . ASP C 1 229 ? -6.387 -17.765 23.694 1.00 12.70 229 ASP C C 1
ATOM 9165 O O . ASP C 1 229 ? -6.477 -18.995 23.577 1.00 13.54 229 ASP C O 1
ATOM 9170 N N . LEU C 1 230 ? -7.328 -17.027 24.300 1.00 11.05 230 LEU C N 1
ATOM 9171 C CA . LEU C 1 230 ? -8.560 -17.648 24.780 1.00 9.92 230 LEU C CA 1
ATOM 9172 C C . LEU C 1 230 ? -9.372 -18.235 23.628 1.00 12.12 230 LEU C C 1
ATOM 9173 O O . LEU C 1 230 ? -10.122 -19.199 23.829 1.00 14.25 230 LEU C O 1
ATOM 9178 N N . PHE C 1 231 ? -9.213 -17.692 22.412 1.00 11.97 231 PHE C N 1
ATOM 9179 C CA . PHE C 1 231 ? -9.900 -18.232 21.240 1.00 13.09 231 PHE C CA 1
ATOM 9180 C C . PHE C 1 231 ? -9.444 -19.639 20.890 1.00 15.95 231 PHE C C 1
ATOM 9181 O O . PHE C 1 231 ? -10.169 -20.350 20.187 1.00 14.02 231 PHE C O 1
ATOM 9189 N N . LEU C 1 232 ? -8.254 -20.053 21.336 1.00 10.81 232 LEU C N 1
ATOM 9190 C CA . LEU C 1 232 ? -7.762 -21.381 20.977 1.00 11.46 232 LEU C CA 1
ATOM 9191 C C . LEU C 1 232 ? -8.541 -22.500 21.654 1.00 15.42 232 LEU C C 1
ATOM 9192 O O . LEU C 1 232 ? -8.457 -23.643 21.202 1.00 14.96 232 LEU C O 1
ATOM 9197 N N . GLU C 1 233 ? -9.283 -22.209 22.723 1.00 14.38 233 GLU C N 1
ATOM 9198 C CA . GLU C 1 233 ? -10.173 -23.198 23.328 1.00 15.00 233 GLU C CA 1
ATOM 9199 C C . GLU C 1 233 ? -11.416 -23.309 22.456 1.00 12.48 233 GLU C C 1
ATOM 9200 O O . GLU C 1 233 ? -12.205 -22.366 22.372 1.00 14.40 233 GLU C O 1
ATOM 9206 N N . THR C 1 234 ? -11.597 -24.458 21.807 1.00 13.75 234 THR C N 1
ATOM 9207 C CA . THR C 1 234 ? -12.630 -24.631 20.789 1.00 11.39 234 THR C CA 1
ATOM 9208 C C . THR C 1 234 ? -13.504 -25.832 21.143 1.00 12.59 234 THR C C 1
ATOM 9209 O O . THR C 1 234 ? -13.186 -26.618 22.042 1.00 14.42 234 THR C O 1
ATOM 9213 N N . ASN C 1 235 ? -14.621 -25.978 20.420 1.00 11.12 235 ASN C N 1
ATOM 9214 C CA . ASN C 1 235 ? -15.647 -26.936 20.829 1.00 11.89 235 ASN C CA 1
ATOM 9215 C C . ASN C 1 235 ? -16.026 -27.923 19.731 1.00 14.16 235 ASN C C 1
ATOM 9216 O O . ASN C 1 235 ? -17.154 -28.423 19.732 1.00 11.56 235 ASN C O 1
ATOM 9221 N N . MET C 1 236 ? -15.108 -28.260 18.817 1.00 11.65 236 MET C N 1
ATOM 9222 C CA . MET C 1 236 ? -15.448 -29.263 17.809 1.00 12.32 236 MET C CA 1
ATOM 9223 C C . MET C 1 236 ? -15.822 -30.579 18.476 1.00 12.11 236 MET C C 1
ATOM 9224 O O . MET C 1 236 ? -15.101 -31.085 19.341 1.00 14.61 236 MET C O 1
ATOM 9229 N N . GLY C 1 237 ? -16.956 -31.135 18.062 1.00 12.23 237 GLY C N 1
ATOM 9230 C CA . GLY C 1 237 ? -17.527 -32.286 18.722 1.00 13.65 237 GLY C CA 1
ATOM 9231 C C . GLY C 1 237 ? -18.712 -31.963 19.604 1.00 12.76 237 GLY C C 1
ATOM 9232 O O . GLY C 1 237 ? -19.382 -32.892 20.069 1.00 13.48 237 GLY C O 1
ATOM 9233 N N . ALA C 1 238 ? -18.977 -30.680 19.860 1.00 12.79 238 ALA C N 1
ATOM 9234 C CA . ALA C 1 238 ? -20.164 -30.304 20.619 1.00 11.91 238 ALA C CA 1
ATOM 9235 C C . ALA C 1 238 ? -21.443 -30.676 19.885 1.00 13.37 238 ALA C C 1
ATOM 9236 O O . ALA C 1 238 ? -22.467 -30.939 20.524 1.00 13.21 238 ALA C O 1
ATOM 9238 N N . THR C 1 239 ? -21.399 -30.685 18.548 1.00 13.60 239 THR C N 1
ATOM 9239 C CA . THR C 1 239 ? -22.564 -30.743 17.635 1.00 13.85 239 THR C CA 1
ATOM 9240 C C . THR C 1 239 ? -23.608 -29.733 18.127 1.00 14.18 239 THR C C 1
ATOM 9241 O O . THR C 1 239 ? -23.247 -28.572 18.356 1.00 14.67 239 THR C O 1
ATOM 9245 N N . ALA C 1 240 ? -24.884 -30.107 18.272 1.00 13.84 240 ALA C N 1
ATOM 9246 C CA . ALA C 1 240 ? -25.959 -29.113 18.353 1.00 12.84 240 ALA C CA 1
ATOM 9247 C C . ALA C 1 240 ? -25.896 -28.262 19.622 1.00 13.57 240 ALA C C 1
ATOM 9248 O O . ALA C 1 240 ? -26.102 -27.041 19.563 1.00 14.38 240 ALA C O 1
ATOM 9250 N N . ILE C 1 241 ? -25.667 -28.881 20.787 1.00 12.05 241 ILE C N 1
ATOM 9251 C CA . ILE C 1 241 ? -25.751 -28.128 22.040 1.00 11.90 241 ILE C CA 1
ATOM 9252 C C . ILE C 1 241 ? -24.607 -28.426 22.997 1.00 13.18 241 ILE C C 1
ATOM 9253 O O . ILE C 1 241 ? -24.575 -27.879 24.105 1.00 13.62 241 ILE C O 1
ATOM 9258 N N . GLY C 1 242 ? -23.680 -29.303 22.609 1.00 12.24 242 GLY C N 1
ATOM 9259 C CA . GLY C 1 242 ? -22.577 -29.673 23.479 1.00 11.85 242 GLY C CA 1
ATOM 9260 C C . GLY C 1 242 ? -22.607 -31.110 23.954 1.00 14.01 242 GLY C C 1
ATOM 9261 O O . GLY C 1 242 ? -21.622 -31.564 24.550 1.00 14.06 242 GLY C O 1
ATOM 9262 N N . THR C 1 243 ? -23.699 -31.844 23.708 1.00 12.35 243 THR C N 1
ATOM 9263 C CA . THR C 1 243 ? -23.798 -33.246 24.111 1.00 13.50 243 THR C CA 1
ATOM 9264 C C . THR C 1 243 ? -23.028 -34.188 23.193 1.00 14.40 243 THR C C 1
ATOM 9265 O O . THR C 1 243 ? -22.849 -35.361 23.540 1.00 15.56 243 THR C O 1
ATOM 9269 N N . GLY C 1 244 ? -22.583 -33.723 22.027 1.00 12.66 244 GLY C N 1
ATOM 9270 C CA . GLY C 1 244 ? -21.894 -34.621 21.120 1.00 13.25 244 GLY C CA 1
ATOM 9271 C C . GLY C 1 244 ? -22.793 -35.599 20.405 1.00 13.28 244 GLY C C 1
ATOM 9272 O O . GLY C 1 244 ? -22.297 -36.575 19.833 1.00 14.80 244 GLY C O 1
ATOM 9273 N N . LEU C 1 245 ? -24.105 -35.373 20.428 1.00 14.52 245 LEU C N 1
ATOM 9274 C CA . LEU C 1 245 ? -25.033 -36.227 19.706 1.00 14.80 245 LEU C CA 1
ATOM 9275 C C . LEU C 1 245 ? -24.627 -36.325 18.242 1.00 16.22 245 LEU C C 1
ATOM 9276 O O . LEU C 1 245 ? -24.398 -35.308 17.580 1.00 14.62 245 LEU C O 1
ATOM 9281 N N . ASN C 1 246 ? -24.500 -37.563 17.761 1.00 16.84 246 ASN C N 1
ATOM 9282 C CA . ASN C 1 246 ? -24.145 -37.976 16.400 1.00 17.08 246 ASN C CA 1
ATOM 9283 C C . ASN C 1 246 ? -22.642 -37.918 16.146 1.00 20.45 246 ASN C C 1
ATOM 9284 O O . ASN C 1 246 ? -22.213 -38.239 15.029 1.00 25.71 246 ASN C O 1
ATOM 9289 N N . ALA C 1 247 ? -21.829 -37.544 17.126 1.00 15.37 247 ALA C N 1
ATOM 9290 C CA . ALA C 1 247 ? -20.385 -37.635 16.972 1.00 15.38 247 ALA C CA 1
ATOM 9291 C C . ALA C 1 247 ? -19.868 -38.943 17.561 1.00 15.82 247 ALA C C 1
ATOM 9292 O O . ALA C 1 247 ? -20.434 -39.490 18.509 1.00 17.86 247 ALA C O 1
ATOM 9294 N N . HIS C 1 248 ? -18.803 -39.456 16.955 1.00 14.17 248 HIS C N 1
ATOM 9295 C CA . HIS C 1 248 ? -18.084 -40.606 17.480 1.00 14.61 248 HIS C CA 1
ATOM 9296 C C . HIS C 1 248 ? -17.346 -40.193 18.756 1.00 14.30 248 HIS C C 1
ATOM 9297 O O . HIS C 1 248 ? -16.877 -39.06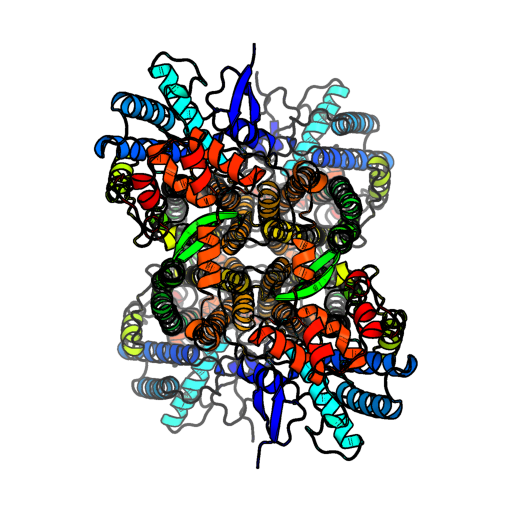0 18.859 1.00 14.84 248 HIS C O 1
ATOM 9304 N N . PRO C 1 249 ? -17.231 -41.085 19.746 1.00 16.19 249 PRO C N 1
ATOM 9305 C CA . PRO C 1 249 ? -16.574 -40.688 21.011 1.00 18.15 249 PRO C CA 1
ATOM 9306 C C . PRO C 1 249 ? -15.144 -40.185 20.863 1.00 15.14 249 PRO C C 1
ATOM 9307 O O . PRO C 1 249 ? -14.684 -39.405 21.710 1.00 18.09 249 PRO C O 1
ATOM 9311 N N . ASP C 1 250 ? -14.429 -40.583 19.816 1.00 15.69 250 ASP C N 1
ATOM 9312 C CA . ASP C 1 250 ? -13.054 -40.144 19.626 1.00 15.85 250 ASP C CA 1
ATOM 9313 C C . ASP C 1 250 ? -12.941 -38.920 18.726 1.00 14.35 250 ASP C C 1
ATOM 9314 O O . ASP C 1 250 ? -11.829 -38.418 18.520 1.00 15.35 250 ASP C O 1
ATOM 9319 N N . TYR C 1 251 ? -14.064 -38.425 18.206 1.00 14.11 251 TYR C N 1
ATOM 9320 C CA . TYR C 1 251 ? -14.028 -37.373 17.197 1.00 14.75 251 TYR C CA 1
ATOM 9321 C C . TYR C 1 251 ? -13.559 -36.037 17.769 1.00 14.37 251 TYR C C 1
ATOM 9322 O O . TYR C 1 251 ? -12.781 -35.331 17.123 1.00 13.53 251 TYR C O 1
ATOM 9331 N N . ALA C 1 252 ? -14.033 -35.644 18.956 1.00 13.35 252 ALA C N 1
ATOM 9332 C CA . ALA C 1 252 ? -13.734 -34.295 19.438 1.00 13.02 252 ALA C CA 1
ATOM 9333 C C . ALA C 1 252 ? -12.233 -34.087 19.601 1.00 13.10 252 ALA C C 1
ATOM 9334 O O . ALA C 1 252 ? -11.675 -33.085 19.131 1.00 13.04 252 ALA C O 1
ATOM 9336 N N . VAL C 1 253 ? -11.553 -35.046 20.230 1.00 16.01 253 VAL C N 1
ATOM 9337 C CA . VAL C 1 253 ? -10.109 -34.920 20.424 1.00 14.72 253 VAL C CA 1
ATOM 9338 C C . VAL C 1 253 ? -9.375 -35.002 19.090 1.00 14.98 253 VAL C C 1
ATOM 9339 O O . VAL C 1 253 ? -8.499 -34.178 18.799 1.00 16.14 253 VAL C O 1
ATOM 9343 N N . LYS C 1 254 ? -9.727 -35.986 18.255 1.00 15.23 254 LYS C N 1
ATOM 9344 C CA A LYS C 1 254 ? -9.012 -36.168 16.994 0.48 15.10 254 LYS C CA 1
ATOM 9345 C CA B LYS C 1 254 ? -9.012 -36.167 16.995 0.52 15.11 254 LYS C CA 1
ATOM 9346 C C . LYS C 1 254 ? -9.246 -34.999 16.045 1.00 15.04 254 LYS C C 1
ATOM 9347 O O . LYS C 1 254 ? -8.320 -34.560 15.353 1.00 15.04 254 LYS C O 1
ATOM 9358 N N . CYS C 1 255 ? -10.476 -34.481 15.991 1.00 13.71 255 CYS C N 1
ATOM 9359 C CA . CYS C 1 255 ? -10.740 -33.352 15.104 1.00 13.50 255 CYS C CA 1
ATOM 9360 C C . CYS C 1 255 ? -9.987 -32.106 15.563 1.00 13.45 255 CYS C C 1
ATOM 9361 O O . CYS C 1 255 ? -9.460 -31.353 14.735 1.00 14.78 255 CYS C O 1
ATOM 9364 N N . THR C 1 256 ? -9.905 -31.884 16.880 1.00 13.30 256 THR C N 1
ATOM 9365 C CA . THR C 1 256 ? -9.161 -30.731 17.379 1.00 12.84 256 THR C CA 1
ATOM 9366 C C . THR C 1 256 ? -7.680 -30.849 17.040 1.00 14.13 256 THR C C 1
ATOM 9367 O O . THR C 1 256 ? -7.052 -29.866 16.619 1.00 15.80 256 THR C O 1
ATOM 9371 N N . GLU C 1 257 ? -7.106 -32.046 17.206 1.00 14.09 257 GLU C N 1
ATOM 9372 C CA . GLU C 1 257 ? -5.708 -32.252 16.834 1.00 14.15 257 GLU C CA 1
ATOM 9373 C C . GLU C 1 257 ? -5.498 -32.041 15.338 1.00 15.94 257 GLU C C 1
ATOM 9374 O O . GLU C 1 257 ? -4.512 -31.420 14.924 1.00 15.68 257 GLU C O 1
ATOM 9380 N N . ASN C 1 258 ? -6.409 -32.561 14.509 1.00 14.42 258 ASN C N 1
ATOM 9381 C CA . ASN C 1 258 ? -6.257 -32.383 13.068 1.00 14.28 258 ASN C CA 1
ATOM 9382 C C . ASN C 1 258 ? -6.384 -30.918 12.691 1.00 13.97 258 ASN C C 1
ATOM 9383 O O . ASN C 1 258 ? -5.667 -30.429 11.807 1.00 16.13 258 ASN C O 1
ATOM 9388 N N . LEU C 1 259 ? -7.284 -30.205 13.365 1.00 13.53 259 LEU C N 1
ATOM 9389 C CA . LEU C 1 259 ? -7.476 -28.787 13.095 1.00 13.23 259 LEU C CA 1
ATOM 9390 C C . LEU C 1 259 ? -6.248 -27.972 13.484 1.00 13.19 259 LEU C C 1
ATOM 9391 O O . LEU C 1 259 ? -5.880 -27.026 12.780 1.00 13.82 259 LEU C O 1
ATOM 9396 N N . ALA C 1 260 ? -5.596 -28.320 14.599 1.00 14.28 260 ALA C N 1
ATOM 9397 C CA . ALA C 1 260 ? -4.380 -27.607 14.979 1.00 14.16 260 ALA C CA 1
ATOM 9398 C C . ALA C 1 260 ? -3.289 -27.790 13.928 1.00 17.34 260 ALA C C 1
ATOM 9399 O O . ALA C 1 260 ? -2.563 -26.841 13.606 1.00 17.24 260 ALA C O 1
ATOM 9401 N N . LYS C 1 261 ? -3.167 -29.002 13.372 1.00 16.88 261 LYS C N 1
ATOM 9402 C CA . LYS C 1 261 ? -2.154 -29.256 12.349 1.00 16.34 261 LYS C CA 1
ATOM 9403 C C . LYS C 1 261 ? -2.489 -28.542 11.042 1.00 20.38 261 LYS C C 1
ATOM 9404 O O . LYS C 1 261 ? -1.608 -27.958 10.399 1.00 22.32 261 LYS C O 1
ATOM 9406 N N . ILE C 1 262 ? -3.756 -28.581 10.635 1.00 18.13 262 ILE C N 1
ATOM 9407 C CA . ILE C 1 262 ? -4.175 -27.979 9.372 1.00 18.90 262 ILE C CA 1
ATOM 9408 C C . ILE C 1 262 ? -4.082 -26.454 9.436 1.00 19.05 262 ILE C C 1
ATOM 9409 O O . ILE C 1 262 ? -3.583 -25.808 8.505 1.00 21.52 262 ILE C O 1
ATOM 9414 N N . SER C 1 263 ? -4.567 -25.852 10.529 1.00 15.07 263 SER C N 1
ATOM 9415 C CA . SER C 1 263 ? -4.623 -24.397 10.638 1.00 17.49 263 SER C CA 1
ATOM 9416 C C . SER C 1 263 ? -3.295 -23.785 11.055 1.00 21.33 263 SER C C 1
ATOM 9417 O O . SER C 1 263 ? -3.067 -22.602 10.787 1.00 20.73 263 SER C O 1
ATOM 9420 N N . GLY C 1 264 ? -2.426 -24.547 11.714 1.00 18.53 264 GLY C N 1
ATOM 9421 C CA . GLY C 1 264 ? -1.225 -23.971 12.282 1.00 20.33 264 GLY C CA 1
ATOM 9422 C C . GLY C 1 264 ? -1.446 -23.199 13.562 1.00 18.74 264 GLY C C 1
ATOM 9423 O O . GLY C 1 264 ? -0.500 -22.575 14.063 1.00 22.44 264 GLY C O 1
ATOM 9424 N N . ALA C 1 265 ? -2.669 -23.194 14.086 1.00 18.60 265 ALA C N 1
ATOM 9425 C CA . ALA C 1 265 ? -2.992 -22.579 15.365 1.00 15.79 265 ALA C CA 1
ATOM 9426 C C . ALA C 1 265 ? -3.148 -23.671 16.412 1.00 17.71 265 ALA C C 1
ATOM 9427 O O . ALA C 1 265 ? -3.699 -24.740 16.131 1.00 17.99 265 ALA C O 1
ATOM 9429 N N . ASP C 1 266 ? -2.664 -23.404 17.623 1.00 15.96 266 ASP C N 1
ATOM 9430 C CA . ASP C 1 266 ? -2.621 -24.438 18.656 1.00 14.98 266 ASP C CA 1
ATOM 9431 C C . ASP C 1 266 ? -3.970 -24.546 19.380 1.00 14.33 266 ASP C C 1
ATOM 9432 O O . ASP C 1 266 ? -4.088 -24.312 20.582 1.00 15.75 266 ASP C O 1
ATOM 9437 N N . VAL C 1 267 ? -5.002 -24.933 18.625 1.00 14.44 267 VAL C N 1
ATOM 9438 C CA . VAL C 1 267 ? -6.325 -25.077 19.226 1.00 12.82 267 VAL C CA 1
ATOM 9439 C C . VAL C 1 267 ? -6.333 -26.272 20.172 1.00 13.98 267 VAL C C 1
ATOM 9440 O O . VAL C 1 267 ? -5.620 -27.267 19.973 1.00 16.86 267 VAL C O 1
ATOM 9444 N N . VAL C 1 268 ? -7.144 -26.159 21.227 1.00 12.92 268 VAL C N 1
ATOM 9445 C CA . VAL C 1 268 ? -7.325 -27.204 22.222 1.00 15.32 268 VAL C CA 1
ATOM 9446 C C . VAL C 1 268 ? -8.820 -27.372 22.459 1.00 12.87 268 VAL C C 1
ATOM 9447 O O . VAL C 1 268 ? -9.625 -26.494 22.142 1.00 15.32 268 VAL C O 1
ATOM 9451 N N . LEU C 1 269 ? -9.190 -28.523 23.017 1.00 12.25 269 LEU C N 1
ATOM 9452 C CA . LEU C 1 269 ? -10.596 -28.874 23.195 1.00 11.94 269 LEU C CA 1
ATOM 9453 C C . LEU C 1 269 ? -11.090 -28.389 24.554 1.00 13.57 269 LEU C C 1
ATOM 9454 O O . LEU C 1 269 ? -10.509 -28.736 25.588 1.00 16.54 269 LEU C O 1
ATOM 9459 N N . ALA C 1 270 ? -12.161 -27.590 24.544 1.00 13.10 270 ALA C N 1
ATOM 9460 C CA . ALA C 1 270 ? -12.825 -27.179 25.777 1.00 12.00 270 ALA C CA 1
ATOM 9461 C C . ALA C 1 270 ? -13.186 -28.392 26.627 1.00 13.50 270 ALA C C 1
ATOM 9462 O O . ALA C 1 270 ? -13.645 -29.416 26.114 1.00 14.90 270 ALA C O 1
ATOM 9464 N N . SER C 1 271 ? -13.004 -28.258 27.944 1.00 14.67 271 SER C N 1
ATOM 9465 C CA A SER C 1 271 ? -13.228 -29.393 28.833 0.58 15.47 271 SER C CA 1
ATOM 9466 C CA B SER C 1 271 ? -13.227 -29.372 28.862 0.42 15.92 271 SER C CA 1
ATOM 9467 C C . SER C 1 271 ? -14.705 -29.700 29.053 1.00 14.11 271 SER C C 1
ATOM 9468 O O . SER C 1 271 ? -15.036 -30.840 29.411 1.00 17.01 271 SER C O 1
ATOM 9473 N N . ASP C 1 272 ? -15.595 -28.730 28.836 1.00 13.03 272 ASP C N 1
ATOM 9474 C CA . ASP C 1 272 ? -17.041 -28.941 28.943 1.00 11.80 272 ASP C CA 1
ATOM 9475 C C . ASP C 1 272 ? -17.665 -28.343 27.685 1.00 11.87 272 ASP C C 1
ATOM 9476 O O . ASP C 1 272 ? -17.781 -27.117 27.572 1.00 12.31 272 ASP C O 1
ATOM 9481 N N . LEU C 1 273 ? -18.070 -29.203 26.744 1.00 12.21 273 LEU C N 1
ATOM 9482 C CA . LEU C 1 273 ? -18.640 -28.707 25.495 1.00 11.79 273 LEU C CA 1
ATOM 9483 C C . LEU C 1 273 ? -20.039 -28.141 25.686 1.00 12.54 273 LEU C C 1
ATOM 9484 O O . LEU C 1 273 ? -20.460 -27.287 24.897 1.00 12.42 273 LEU C O 1
ATOM 9489 N N . VAL C 1 274 ? -20.762 -28.568 26.728 1.00 12.93 274 VAL C N 1
ATOM 9490 C CA . VAL C 1 274 ? -22.048 -27.942 27.018 1.00 12.85 274 VAL C CA 1
ATOM 9491 C C . VAL C 1 274 ? -21.836 -26.508 27.486 1.00 11.98 274 VAL C C 1
ATOM 9492 O O . VAL C 1 274 ? -22.563 -25.593 27.089 1.00 13.89 274 VAL C O 1
ATOM 9496 N N . GLU C 1 275 ? -20.815 -26.287 28.312 1.00 12.32 275 GLU C N 1
ATOM 9497 C CA . GLU C 1 275 ? -20.449 -24.937 28.718 1.00 14.63 275 GLU C CA 1
ATOM 9498 C C . GLU C 1 275 ? -20.020 -24.098 27.518 1.00 13.94 275 GLU C C 1
ATOM 9499 O O . GLU C 1 275 ? -20.399 -22.926 27.394 1.00 12.78 275 GLU C O 1
ATOM 9505 N N . ALA C 1 276 ? -19.230 -24.686 26.623 1.00 12.20 276 ALA C N 1
ATOM 9506 C CA . ALA C 1 276 ? -18.585 -23.903 25.573 1.00 10.90 276 ALA C CA 1
ATOM 9507 C C . ALA C 1 276 ? -19.571 -23.423 24.523 1.00 11.16 276 ALA C C 1
ATOM 9508 O O . ALA C 1 276 ? -19.351 -22.372 23.903 1.00 12.13 276 ALA C O 1
ATOM 9510 N N . THR C 1 277 ? -20.644 -24.162 24.302 1.00 11.68 277 THR C N 1
ATOM 9511 C CA . THR C 1 277 ? -21.452 -23.893 23.120 1.00 11.50 277 THR C CA 1
ATOM 9512 C C . THR C 1 277 ? -22.193 -22.549 23.199 1.00 12.96 277 THR C C 1
ATOM 9513 O O . THR C 1 277 ? -22.216 -21.834 22.184 1.00 14.09 277 THR C O 1
ATOM 9517 N N . PRO C 1 278 ? -22.755 -22.126 24.336 1.00 11.87 278 PRO C N 1
ATOM 9518 C CA . PRO C 1 278 ? -23.294 -20.755 24.438 1.00 11.83 278 PRO C CA 1
ATOM 9519 C C . PRO C 1 278 ? -22.311 -19.697 24.930 1.00 13.48 278 PRO C C 1
ATOM 9520 O O . PRO C 1 278 ? -22.740 -18.571 25.198 1.00 15.17 278 PRO C O 1
ATOM 9524 N N . ASP C 1 279 ? -21.020 -20.007 25.039 1.00 12.53 279 ASP C N 1
ATOM 9525 C CA . ASP C 1 279 ? -20.050 -19.165 25.739 1.00 10.85 279 ASP C CA 1
ATOM 9526 C C . ASP C 1 279 ? -19.477 -18.103 24.803 1.00 15.76 279 ASP C C 1
ATOM 9527 O O . ASP C 1 279 ? -18.771 -18.436 23.843 1.00 15.06 279 ASP C O 1
ATOM 9532 N N . THR C 1 280 ? -19.725 -16.826 25.117 1.00 10.97 280 THR C N 1
ATOM 9533 C CA . THR C 1 280 ? -19.177 -15.720 24.340 1.00 10.40 280 THR C CA 1
ATOM 9534 C C . THR C 1 280 ? -18.151 -14.913 25.120 1.00 10.85 280 THR C C 1
ATOM 9535 O O . THR C 1 280 ? -17.767 -13.826 24.674 1.00 11.14 280 THR C O 1
ATOM 9539 N N . GLY C 1 281 ? -17.698 -15.418 26.269 1.00 11.32 281 GLY C N 1
ATOM 9540 C CA . GLY C 1 281 ? -16.805 -14.642 27.119 1.00 10.08 281 GLY C CA 1
ATOM 9541 C C . GLY C 1 281 ? -15.484 -14.268 26.465 1.00 10.95 281 GLY C C 1
ATOM 9542 O O . GLY C 1 281 ? -14.934 -13.197 26.743 1.00 11.43 281 GLY C O 1
ATOM 9543 N N . ALA C 1 282 ? -14.933 -15.150 25.625 1.00 11.79 282 ALA C N 1
ATOM 9544 C CA . ALA C 1 282 ? -13.649 -14.833 24.998 1.00 10.77 282 ALA C CA 1
ATOM 9545 C C . ALA C 1 282 ? -13.768 -13.602 24.108 1.00 11.31 282 ALA C C 1
ATOM 9546 O O . ALA C 1 282 ? -12.872 -12.744 24.099 1.00 12.21 282 ALA C O 1
ATOM 9548 N N . TYR C 1 283 ? -14.867 -13.497 23.356 1.00 10.80 283 TYR C N 1
ATOM 9549 C CA . TYR C 1 283 ? -15.057 -12.330 22.500 1.00 9.82 283 TYR C CA 1
ATOM 9550 C C . TYR C 1 283 ? -15.172 -11.061 23.329 1.00 10.24 283 TYR C C 1
ATOM 9551 O O . TYR C 1 283 ? -14.664 -10.004 22.930 1.00 10.42 283 TYR C O 1
ATOM 9560 N N . VAL C 1 284 ? -15.842 -11.141 24.481 1.00 10.13 284 VAL C N 1
ATOM 9561 C CA . VAL C 1 284 ? -16.057 -9.950 25.294 1.00 10.88 284 VAL C CA 1
ATOM 9562 C C . VAL C 1 284 ? -14.735 -9.415 25.817 1.00 11.90 284 VAL C C 1
ATOM 9563 O O . VAL C 1 284 ? -14.454 -8.212 25.717 1.00 11.36 284 VAL C O 1
ATOM 9567 N N . ILE C 1 285 ? -13.893 -10.297 26.364 1.00 9.78 285 ILE C N 1
ATOM 9568 C CA . ILE C 1 285 ? -12.662 -9.805 26.965 1.00 9.82 285 ILE C CA 1
ATOM 9569 C C . ILE C 1 285 ? -11.638 -9.445 25.893 1.00 10.76 285 ILE C C 1
ATOM 9570 O O . ILE C 1 285 ? -10.831 -8.527 26.096 1.00 10.40 285 ILE C O 1
ATOM 9575 N N . TYR C 1 286 ? -11.649 -10.123 24.736 1.00 9.55 286 TYR C N 1
ATOM 9576 C CA . TYR C 1 286 ? -10.756 -9.703 23.656 1.00 10.69 286 TYR C CA 1
ATOM 9577 C C . TYR C 1 286 ? -11.157 -8.331 23.122 1.00 10.49 286 TYR C C 1
ATOM 9578 O O . TYR C 1 286 ? -10.303 -7.453 22.937 1.00 8.93 286 TYR C O 1
ATOM 9587 N N . SER C 1 287 ? -12.453 -8.127 22.869 1.00 9.05 287 SER C N 1
ATOM 9588 C CA . SER C 1 287 ? -12.915 -6.801 22.468 1.00 9.39 287 SER C CA 1
ATOM 9589 C C . SER C 1 287 ? -12.544 -5.758 23.523 1.00 9.59 287 SER C C 1
ATOM 9590 O O . SER C 1 287 ? -12.163 -4.627 23.186 1.00 11.26 287 SER C O 1
ATOM 9593 N N . SER C 1 288 ? -12.608 -6.133 24.804 1.00 9.13 288 SER C N 1
ATOM 9594 C CA . SER C 1 288 ? -12.207 -5.202 25.864 1.00 9.34 288 SER C CA 1
ATOM 9595 C C . SER C 1 288 ? -10.719 -4.872 25.792 1.00 9.45 288 SER C C 1
ATOM 9596 O O . SER C 1 288 ? -10.307 -3.752 26.123 1.00 9.47 288 SER C O 1
ATOM 9599 N N . ALA C 1 289 ? -9.884 -5.850 25.424 1.00 10.25 289 ALA C N 1
ATOM 9600 C CA . ALA C 1 289 ? -8.459 -5.565 25.279 1.00 8.96 289 ALA C CA 1
ATOM 9601 C C . ALA C 1 289 ? -8.215 -4.607 24.123 1.00 10.24 289 ALA C C 1
ATOM 9602 O O . ALA C 1 289 ? -7.365 -3.709 24.222 1.00 10.02 289 ALA C O 1
ATOM 9604 N N . MET C 1 290 ? -8.951 -4.772 23.015 1.00 11.21 290 MET C N 1
ATOM 9605 C CA . MET C 1 290 ? -8.882 -3.785 21.941 1.00 12.56 290 MET C CA 1
ATOM 9606 C C . MET C 1 290 ? -9.321 -2.417 22.434 1.00 12.96 290 MET C C 1
ATOM 9607 O O . MET C 1 290 ? -8.706 -1.402 22.087 1.00 11.40 290 MET C O 1
ATOM 9612 N N . LYS C 1 291 ? -10.392 -2.372 23.237 1.00 10.26 291 LYS C N 1
ATOM 9613 C CA . LYS C 1 291 ? -10.870 -1.103 23.778 1.00 8.21 291 LYS C CA 1
ATOM 9614 C C . LYS C 1 291 ? -9.810 -0.451 24.651 1.00 11.52 291 LYS C C 1
ATOM 9615 O O . LYS C 1 291 ? -9.579 0.760 24.561 1.00 10.50 291 LYS C O 1
ATOM 9621 N N . ARG C 1 292 ? -9.173 -1.232 25.521 1.00 9.74 292 ARG C N 1
ATOM 9622 C CA . ARG C 1 292 ? -8.102 -0.691 26.350 1.00 10.16 292 ARG C CA 1
ATOM 9623 C C . ARG C 1 292 ? -7.007 -0.076 25.492 1.00 9.67 292 ARG C C 1
ATOM 9624 O O . ARG C 1 292 ? -6.513 1.021 25.786 1.00 9.19 292 ARG C O 1
ATOM 9632 N N . MET C 1 293 ? -6.589 -0.777 24.433 1.00 9.88 293 MET C N 1
ATOM 9633 C CA A MET C 1 293 ? -5.528 -0.236 23.589 0.30 9.60 293 MET C CA 1
ATOM 9634 C CA B MET C 1 293 ? -5.528 -0.243 23.590 0.70 8.61 293 MET C CA 1
ATOM 9635 C C . MET C 1 293 ? -5.993 1.021 22.868 1.00 9.56 293 MET C C 1
ATOM 9636 O O . MET C 1 293 ? -5.233 1.995 22.763 1.00 10.60 293 MET C O 1
ATOM 9645 N N . ALA C 1 294 ? -7.249 1.030 22.394 1.00 9.69 294 ALA C N 1
ATOM 9646 C CA . ALA C 1 294 ? -7.802 2.220 21.747 1.00 8.11 294 ALA C CA 1
ATOM 9647 C C . ALA C 1 294 ? -7.871 3.403 22.711 1.00 11.15 294 ALA C C 1
ATOM 9648 O O . ALA C 1 294 ? -7.642 4.549 22.312 1.00 10.84 294 ALA C O 1
ATOM 9650 N N . VAL C 1 295 ? -8.188 3.147 23.982 1.00 8.81 295 VAL C N 1
ATOM 9651 C CA . VAL C 1 295 ? -8.212 4.230 24.966 1.00 8.02 295 VAL C CA 1
ATOM 9652 C C . VAL C 1 295 ? -6.818 4.828 25.135 1.00 10.29 295 VAL C C 1
ATOM 9653 O O . VAL C 1 295 ? -6.655 6.058 25.203 1.00 9.88 295 VAL C O 1
ATOM 9657 N N . LYS C 1 296 ? -5.789 3.976 25.194 1.00 10.08 296 LYS C N 1
ATOM 9658 C CA . LYS C 1 296 ? -4.414 4.465 25.293 1.00 9.21 296 LYS C CA 1
ATOM 9659 C C . LYS C 1 296 ? -4.005 5.233 24.044 1.00 9.75 296 LYS C C 1
ATOM 9660 O O . LYS C 1 296 ? -3.371 6.296 24.131 1.00 10.26 296 LYS C O 1
ATOM 9666 N N . LEU C 1 297 ? -4.307 4.670 22.871 1.00 9.16 297 LEU C N 1
ATOM 9667 C CA A LEU C 1 297 ? -3.974 5.343 21.623 0.56 8.74 297 LEU C CA 1
ATOM 9668 C CA B LEU C 1 297 ? -3.993 5.340 21.609 0.44 9.07 297 LEU C CA 1
ATOM 9669 C C . LEU C 1 297 ? -4.647 6.708 21.537 1.00 9.40 297 LEU C C 1
ATOM 9670 O O . LEU C 1 297 ? -4.036 7.684 21.073 1.00 10.39 297 LEU C O 1
ATOM 9679 N N . SER C 1 298 ? -5.905 6.789 21.965 1.00 8.05 298 SER C N 1
ATOM 9680 C CA . SER C 1 298 ? -6.623 8.051 21.926 1.00 8.17 298 SER C CA 1
ATOM 9681 C C . SER C 1 298 ? -5.975 9.066 22.854 1.00 9.20 298 SER C C 1
ATOM 9682 O O . SER C 1 298 ? -5.791 10.225 22.475 1.00 8.82 298 SER C O 1
ATOM 9685 N N . LYS C 1 299 ? -5.614 8.640 24.070 1.00 8.11 299 LYS C N 1
ATOM 9686 C CA . LYS C 1 299 ? -4.936 9.530 25.009 1.00 9.62 299 LYS C CA 1
ATOM 9687 C C . LYS C 1 299 ? -3.647 10.075 24.406 1.00 8.54 299 LYS C C 1
ATOM 9688 O O . LYS C 1 299 ? -3.365 11.279 24.498 1.00 8.99 299 LYS C O 1
ATOM 9694 N N . ILE C 1 300 ? -2.848 9.200 23.788 1.00 8.02 300 ILE C N 1
ATOM 9695 C CA . ILE C 1 300 ? -1.599 9.638 23.166 1.00 8.64 300 ILE C CA 1
ATOM 9696 C C . ILE C 1 300 ? -1.881 10.656 22.071 1.00 8.36 300 ILE C C 1
ATOM 9697 O O . ILE C 1 300 ? -1.183 11.672 21.951 1.00 8.74 300 ILE C O 1
ATOM 9702 N N . CYS C 1 301 ? -2.906 10.407 21.259 1.00 8.45 301 CYS C N 1
ATOM 9703 C CA . CYS C 1 301 ? -3.252 11.360 20.208 1.00 8.40 301 CYS C CA 1
ATOM 9704 C C . CYS C 1 301 ? -3.741 12.681 20.786 1.00 8.67 301 CYS C C 1
ATOM 9705 O O . CYS C 1 301 ? -3.411 13.743 20.246 1.00 9.00 301 CYS C O 1
ATOM 9708 N N . ASN C 1 302 ? -4.501 12.638 21.889 1.00 8.41 302 ASN C N 1
ATOM 9709 C CA . ASN C 1 302 ? -4.897 13.873 22.567 1.00 8.06 302 ASN C CA 1
ATOM 9710 C C . ASN C 1 302 ? -3.670 14.648 23.025 1.00 8.19 302 ASN C C 1
ATOM 9711 O O . ASN C 1 302 ? -3.611 15.881 22.880 1.00 8.37 302 ASN C O 1
ATOM 9716 N N . ASP C 1 303 ? -2.674 13.939 23.574 1.00 8.72 303 ASP C N 1
ATOM 9717 C CA . ASP C 1 303 ? -1.433 14.592 23.988 1.00 8.11 303 ASP C CA 1
ATOM 9718 C C . ASP C 1 303 ? -0.749 15.256 22.804 1.00 9.47 303 ASP C C 1
ATOM 9719 O O . ASP C 1 303 ? -0.255 16.386 22.918 1.00 10.48 303 ASP C O 1
ATOM 9724 N N . LEU C 1 304 ? -0.674 14.553 21.668 1.00 8.43 304 LEU C N 1
ATOM 9725 C CA . LEU C 1 304 ? 0.024 15.107 20.509 1.00 8.67 304 LEU C CA 1
ATOM 9726 C C . LEU C 1 304 ? -0.675 16.361 19.999 1.00 10.71 304 LEU C C 1
ATOM 9727 O O . LEU C 1 304 ? -0.013 17.347 19.655 1.00 9.87 304 LEU C O 1
ATOM 9732 N N . ARG C 1 305 ? -2.012 16.359 19.971 1.00 9.24 305 ARG C N 1
ATOM 9733 C CA . ARG C 1 305 ? -2.733 17.546 19.519 1.00 8.71 305 ARG C CA 1
ATOM 9734 C C . ARG C 1 305 ? -2.499 18.717 20.469 1.00 9.73 305 ARG C C 1
ATOM 9735 O O . ARG C 1 305 ? -2.365 19.865 20.028 1.00 9.95 305 ARG C O 1
ATOM 9743 N N . LEU C 1 306 ? -2.404 18.442 21.774 1.00 8.68 306 LEU C N 1
ATOM 9744 C CA . LEU C 1 306 ? -2.153 19.494 22.757 1.00 8.75 306 LEU C CA 1
ATOM 9745 C C . LEU C 1 306 ? -0.727 20.029 22.669 1.00 8.48 306 LEU C C 1
ATOM 9746 O O . LEU C 1 306 ? -0.506 21.246 22.703 1.00 8.77 306 LEU C O 1
ATOM 9751 N N . LEU C 1 307 ? 0.263 19.141 22.572 1.00 8.53 307 LEU C N 1
ATOM 9752 C CA . LEU C 1 307 ? 1.644 19.615 22.503 1.00 8.75 307 LEU C CA 1
ATOM 9753 C C . LEU C 1 307 ? 1.934 20.339 21.196 1.00 10.09 307 LEU C C 1
ATOM 9754 O O . LEU C 1 307 ? 2.841 21.173 21.156 1.00 10.50 307 LEU C O 1
ATOM 9759 N N . ALA C 1 308 ? 1.186 20.044 20.124 1.00 8.78 308 ALA C N 1
ATOM 9760 C CA . ALA C 1 308 ? 1.341 20.711 18.835 1.00 9.25 308 ALA C CA 1
ATOM 9761 C C . ALA C 1 308 ? 0.583 22.031 18.744 1.00 9.36 308 ALA C C 1
ATOM 9762 O O . ALA C 1 308 ? 0.705 22.726 17.717 1.00 10.12 308 ALA C O 1
ATOM 9764 N N . SER C 1 309 ? -0.194 22.385 19.772 1.00 8.66 309 SER C N 1
ATOM 9765 C CA . SER C 1 309 ? -1.009 23.596 19.708 1.00 7.64 309 SER C CA 1
ATOM 9766 C C . SER C 1 309 ? -0.134 24.820 19.466 1.00 9.45 309 SER C C 1
ATOM 9767 O O . SER C 1 309 ? 1.007 24.907 19.932 1.00 10.50 309 SER C O 1
ATOM 9770 N N . GLY C 1 310 ? -0.685 25.781 18.735 1.00 9.83 310 GLY C N 1
ATOM 9771 C CA . GLY C 1 310 ? 0.064 26.954 18.346 1.00 10.21 310 GLY C CA 1
ATOM 9772 C C . GLY C 1 310 ? -0.416 27.485 17.013 1.00 10.15 310 GLY C C 1
ATOM 9773 O O . GLY C 1 310 ? -1.528 27.182 16.573 1.00 11.08 310 GLY C O 1
ATOM 9774 N N . PRO C 1 311 ? 0.429 28.254 16.313 1.00 10.23 311 PRO C N 1
ATOM 9775 C CA . PRO C 1 311 ? 1.857 28.454 16.591 1.00 10.22 311 PRO C CA 1
ATOM 9776 C C . PRO C 1 311 ? 2.195 29.549 17.606 1.00 13.52 311 PRO C C 1
ATOM 9777 O O . PRO C 1 311 ? 3.312 29.543 18.131 1.00 15.53 311 PRO C O 1
ATOM 9781 N N . ARG C 1 312 ? 1.286 30.486 17.863 1.00 11.51 312 ARG C N 1
ATOM 9782 C CA . ARG C 1 312 ? 1.617 31.645 18.688 1.00 12.27 312 ARG C CA 1
ATOM 9783 C C . ARG C 1 312 ? 0.793 31.758 19.965 1.00 14.66 312 ARG C C 1
ATOM 9784 O O . ARG C 1 312 ? 1.171 32.534 20.855 1.00 16.80 312 ARG C O 1
ATOM 9792 N N . ALA C 1 313 ? -0.305 31.009 20.097 1.00 9.95 313 ALA C N 1
ATOM 9793 C CA . ALA C 1 313 ? -1.160 31.081 21.275 1.00 10.29 313 ALA C CA 1
ATOM 9794 C C . ALA C 1 313 ? -1.359 29.708 21.908 1.00 11.40 313 ALA C C 1
ATOM 9795 O O . ALA C 1 313 ? -2.357 29.478 22.601 1.00 11.26 313 ALA C O 1
ATOM 9797 N N . GLY C 1 314 ? -0.405 28.798 21.701 1.00 10.43 314 GLY C N 1
ATOM 9798 C CA . GLY C 1 314 ? -0.504 27.454 22.251 1.00 9.22 314 GLY C CA 1
ATOM 9799 C C . GLY C 1 314 ? 0.723 27.045 23.042 1.00 12.11 314 GLY C C 1
ATOM 9800 O O . GLY C 1 314 ? 1.487 27.896 23.515 1.00 13.98 314 GLY C O 1
ATOM 9801 N N . LEU C 1 315 ? 0.907 25.735 23.208 1.00 9.85 315 LEU C N 1
ATOM 9802 C CA . LEU C 1 315 ? 2.101 25.236 23.879 1.00 10.05 315 LEU C CA 1
ATOM 9803 C C . LEU C 1 315 ? 3.282 25.153 22.920 1.00 10.99 315 LEU C C 1
ATOM 9804 O O . LEU C 1 315 ? 4.401 25.541 23.279 1.00 11.78 315 LEU C O 1
ATOM 9809 N N . TYR C 1 316 ? 3.044 24.641 21.708 1.00 10.50 316 TYR C N 1
ATOM 9810 C CA . TYR C 1 316 ? 4.003 24.683 20.590 1.00 10.32 316 TYR C CA 1
ATOM 9811 C C . TYR C 1 316 ? 5.313 23.977 20.929 1.00 10.23 316 TYR C C 1
ATOM 9812 O O . TYR C 1 316 ? 6.404 24.428 20.555 1.00 11.59 316 TYR C O 1
ATOM 9821 N N . GLU C 1 317 ? 5.208 22.829 21.608 1.00 9.75 317 GLU C N 1
ATOM 9822 C CA . GLU C 1 317 ? 6.406 22.055 21.900 1.00 9.72 317 GLU C CA 1
ATOM 9823 C C . GLU C 1 317 ? 6.865 21.242 20.706 1.00 10.40 317 GLU C C 1
ATOM 9824 O O . GLU C 1 317 ? 8.062 20.973 20.572 1.00 11.14 317 GLU C O 1
ATOM 9830 N N . ILE C 1 318 ? 5.931 20.797 19.870 1.00 9.25 318 ILE C N 1
ATOM 9831 C CA . ILE C 1 318 ? 6.257 19.909 18.764 1.00 10.15 318 ILE C CA 1
ATOM 9832 C C . ILE C 1 318 ? 5.580 20.400 17.493 1.00 9.72 318 ILE C C 1
ATOM 9833 O O . ILE C 1 318 ? 4.608 21.162 17.520 1.00 10.95 318 ILE C O 1
ATOM 9838 N N . ASN C 1 319 ? 6.123 19.931 16.371 1.00 10.68 319 ASN C N 1
ATOM 9839 C CA . ASN C 1 319 ? 5.600 20.156 15.031 1.00 10.38 319 ASN C CA 1
ATOM 9840 C C . ASN C 1 319 ? 5.230 18.810 14.428 1.00 10.11 319 ASN C C 1
ATOM 9841 O O . ASN C 1 319 ? 6.047 17.885 14.428 1.00 13.16 319 ASN C O 1
ATOM 9846 N N . LEU C 1 320 ? 3.978 18.685 13.951 1.00 12.04 320 LEU C N 1
ATOM 9847 C CA . LEU C 1 320 ? 3.554 17.500 13.234 1.00 10.75 320 LEU C CA 1
ATOM 9848 C C . LEU C 1 320 ? 3.672 17.738 11.740 1.00 13.29 320 LEU C C 1
ATOM 9849 O O . LEU C 1 320 ? 3.458 18.861 11.273 1.00 12.90 320 LEU C O 1
ATOM 9854 N N . PRO C 1 321 ? 4.014 16.708 10.970 1.00 11.50 321 PRO C N 1
ATOM 9855 C CA . PRO C 1 321 ? 4.055 16.858 9.511 1.00 11.46 321 PRO C CA 1
ATOM 9856 C C . PRO C 1 321 ? 2.762 17.458 8.970 1.00 11.31 321 PRO C C 1
ATOM 9857 O O . PRO C 1 321 ? 1.661 17.073 9.368 1.00 13.51 321 PRO C O 1
ATOM 9861 N N . LYS C 1 322 ? 2.911 18.423 8.059 1.00 12.71 322 LYS C N 1
ATOM 9862 C CA . LYS C 1 322 ? 1.789 19.197 7.530 1.00 10.91 322 LYS C CA 1
ATOM 9863 C C . LYS C 1 322 ? 1.212 18.446 6.337 1.00 12.29 322 LYS C C 1
ATOM 9864 O O . LYS C 1 322 ? 1.863 18.330 5.299 1.00 15.77 322 LYS C O 1
ATOM 9870 N N . MET C 1 323 ? -0.007 17.928 6.480 1.00 10.95 323 MET C N 1
ATOM 9871 C CA . MET C 1 323 ? -0.521 16.983 5.497 1.00 11.50 323 MET C CA 1
ATOM 9872 C C . MET C 1 323 ? -1.584 17.552 4.570 1.00 11.41 323 MET C C 1
ATOM 9873 O O . MET C 1 323 ? -1.847 16.951 3.522 1.00 12.70 323 MET C O 1
ATOM 9878 N N . GLN C 1 324 ? -2.196 18.676 4.922 1.00 12.41 324 GLN C N 1
ATOM 9879 C CA . GLN C 1 324 ? -3.169 19.341 4.064 1.00 12.60 324 GLN C CA 1
ATOM 9880 C C . GLN C 1 324 ? -3.451 20.713 4.659 1.00 10.52 324 GLN C C 1
ATOM 9881 O O . GLN C 1 324 ? -3.186 20.931 5.843 1.00 11.50 324 GLN C O 1
ATOM 9887 N N . PRO C 1 325 ? -3.960 21.657 3.858 1.00 11.51 325 PRO C N 1
ATOM 9888 C CA . PRO C 1 325 ? -4.284 22.978 4.416 1.00 11.56 325 PRO C CA 1
ATOM 9889 C C . PRO C 1 325 ? -5.310 22.856 5.531 1.00 11.29 325 PRO C C 1
ATOM 9890 O O . PRO C 1 325 ? -6.266 22.082 5.439 1.00 11.93 325 PRO C O 1
ATOM 9894 N N . GLY C 1 326 ? -5.081 23.605 6.612 1.00 11.41 326 GLY C N 1
ATOM 9895 C CA . GLY C 1 326 ? -5.979 23.519 7.753 1.00 12.16 326 GLY C CA 1
ATOM 9896 C C . GLY C 1 326 ? -7.350 24.125 7.506 1.00 10.57 326 GLY C C 1
ATOM 9897 O O . GLY C 1 326 ? -8.354 23.618 8.011 1.00 11.15 326 GLY C O 1
ATOM 9898 N N . SER C 1 327 ? -7.425 25.213 6.736 1.00 11.85 327 SER C N 1
ATOM 9899 C CA . SER C 1 327 ? -8.656 25.993 6.764 1.00 12.39 327 SER C CA 1
ATOM 9900 C C . SER C 1 327 ? -9.012 26.580 5.407 1.00 15.54 327 SER C C 1
ATOM 9901 O O . SER C 1 327 ? -8.142 27.065 4.675 1.00 17.14 327 SER C O 1
ATOM 9904 N N . SER C 1 328 ? -10.316 26.587 5.114 1.00 11.66 328 SER C N 1
ATOM 9905 C CA . SER C 1 328 ? -10.826 27.276 3.939 1.00 11.18 328 SER C CA 1
ATOM 9906 C C . SER C 1 328 ? -10.833 28.788 4.111 1.00 12.75 328 SER C C 1
ATOM 9907 O O . SER C 1 328 ? -10.986 29.509 3.119 1.00 14.71 328 SER C O 1
ATOM 9910 N N . ILE C 1 329 ? -10.689 29.288 5.342 1.00 12.47 329 ILE C N 1
ATOM 9911 C CA . ILE C 1 329 ? -10.785 30.715 5.614 1.00 11.36 329 ILE C CA 1
ATOM 9912 C C . ILE C 1 329 ? -9.546 31.259 6.316 1.00 11.88 329 ILE C C 1
ATOM 9913 O O . ILE C 1 329 ? -9.090 32.359 5.991 1.00 13.99 329 ILE C O 1
ATOM 9918 N N . MET C 1 330 ? -8.959 30.501 7.249 1.00 10.49 330 MET C N 1
ATOM 9919 C CA . MET C 1 330 ? -7.831 30.994 8.032 1.00 10.68 330 MET C CA 1
ATOM 9920 C C . MET C 1 330 ? -6.512 30.672 7.338 1.00 12.18 330 MET C C 1
ATOM 9921 O O . MET C 1 330 ? -6.080 29.508 7.357 1.00 11.09 330 MET C O 1
ATOM 9926 N N . PRO C 1 331 ? -5.830 31.657 6.757 1.00 12.40 331 PRO C N 1
ATOM 9927 C CA . PRO C 1 331 ? -4.650 31.365 5.935 1.00 11.56 331 PRO C CA 1
ATOM 9928 C C . PRO C 1 331 ? -3.476 30.895 6.773 1.00 12.81 331 PRO C C 1
ATOM 9929 O O . PRO C 1 331 ? -3.230 31.398 7.874 1.00 12.39 331 PRO C O 1
ATOM 9933 N N . GLY C 1 332 ? -2.748 29.910 6.230 1.00 11.18 332 GLY C N 1
ATOM 9934 C CA . GLY C 1 332 ? -1.562 29.378 6.864 1.00 10.72 332 GLY C CA 1
ATOM 9935 C C . GLY C 1 332 ? -1.820 28.358 7.949 1.00 13.13 332 GLY C C 1
ATOM 9936 O O . GLY C 1 332 ? -0.883 27.656 8.350 1.00 11.61 332 GLY C O 1
ATOM 9937 N N . LYS C 1 333 ? -3.053 28.251 8.428 1.00 10.52 333 LYS C N 1
ATOM 9938 C CA . LYS C 1 333 ? -3.386 27.314 9.494 1.00 10.59 333 LYS C CA 1
ATOM 9939 C C . LYS C 1 333 ? -3.211 25.878 9.014 1.00 10.91 333 LYS C C 1
ATOM 9940 O O . LYS C 1 333 ? -3.563 25.541 7.882 1.00 10.16 333 LYS C O 1
ATOM 9946 N N . VAL C 1 334 ? -2.633 25.033 9.871 1.00 10.57 334 VAL C N 1
ATOM 9947 C CA . VAL C 1 334 ? -2.466 23.608 9.581 1.00 10.97 334 VAL C CA 1
ATOM 9948 C C . VAL C 1 334 ? -2.821 22.838 10.844 1.00 8.62 334 VAL C C 1
ATOM 9949 O O . VAL C 1 334 ? -2.310 23.150 11.924 1.00 11.47 334 VAL C O 1
ATOM 9953 N N . ASN C 1 335 ? -3.689 21.841 10.715 1.00 8.63 335 ASN C N 1
ATOM 9954 C CA . ASN C 1 335 ? -4.301 21.174 11.859 1.00 9.40 335 ASN C CA 1
ATOM 9955 C C . ASN C 1 335 ? -3.787 19.751 12.047 1.00 9.39 335 ASN C C 1
ATOM 9956 O O . ASN C 1 335 ? -3.269 19.136 11.110 1.00 10.19 335 ASN C O 1
ATOM 9961 N N . PRO C 1 336 ? -3.890 19.202 13.271 1.00 9.86 336 PRO C N 1
ATOM 9962 C CA . PRO C 1 336 ? -3.338 17.865 13.558 1.00 9.47 336 PRO C CA 1
ATOM 9963 C C . PRO C 1 336 ? -4.261 16.750 13.076 1.00 9.37 336 PRO C C 1
ATOM 9964 O O . PRO C 1 336 ? -4.767 15.943 13.859 1.00 9.12 336 PRO C O 1
ATOM 9968 N N . VAL C 1 337 ? -4.465 16.703 11.756 1.00 9.15 337 VAL C N 1
ATOM 9969 C CA . VAL C 1 337 ? -5.527 15.877 11.188 1.00 9.93 337 VAL C CA 1
ATOM 9970 C C . VAL C 1 337 ? -5.246 14.387 11.356 1.00 9.72 337 VAL C C 1
ATOM 9971 O O . VAL C 1 337 ? -6.185 13.584 11.361 1.00 9.99 337 VAL C O 1
ATOM 9975 N N . ILE C 1 338 ? -3.982 13.981 11.471 1.00 8.21 338 ILE C N 1
ATOM 9976 C CA . ILE C 1 338 ? -3.678 12.548 11.570 1.00 8.48 338 ILE C CA 1
ATOM 9977 C C . ILE C 1 338 ? -4.016 12.058 12.980 1.00 9.00 338 ILE C C 1
ATOM 9978 O O . ILE C 1 338 ? -4.800 11.102 13.109 1.00 9.09 338 ILE C O 1
ATOM 9983 N N . PRO C 1 339 ? -3.537 12.679 14.070 1.00 9.24 339 PRO C N 1
ATOM 9984 C CA . PRO C 1 339 ? -4.069 12.277 15.387 1.00 10.07 339 PRO C CA 1
ATOM 9985 C C . PRO C 1 339 ? -5.596 12.348 15.472 1.00 8.69 339 PRO C C 1
ATOM 9986 O O . PRO C 1 339 ? -6.210 11.474 16.101 1.00 10.17 339 PRO C O 1
ATOM 9990 N N . GLU C 1 340 ? -6.225 13.365 14.856 1.00 7.81 340 GLU C N 1
ATOM 9991 C CA . GLU C 1 340 ? -7.686 13.482 14.906 1.00 8.79 340 GLU C CA 1
ATOM 9992 C C . GLU C 1 340 ? -8.378 12.262 14.318 1.00 10.69 340 GLU C C 1
ATOM 9993 O O . GLU C 1 340 ? -9.368 11.781 14.883 1.00 9.31 340 GLU C O 1
ATOM 9999 N N . VAL C 1 341 ? -7.917 11.775 13.163 1.00 9.70 341 VAL C N 1
ATOM 10000 C CA . VAL C 1 341 ? -8.610 10.627 12.578 1.00 9.21 341 VAL C CA 1
ATOM 10001 C C . VAL C 1 341 ? -8.401 9.384 13.440 1.00 8.64 341 VAL C C 1
ATOM 10002 O O . VAL C 1 341 ? -9.296 8.529 13.533 1.00 8.41 341 VAL C O 1
ATOM 10006 N N . VAL C 1 342 ? -7.252 9.273 14.113 1.00 8.18 342 VAL C N 1
ATOM 10007 C CA . VAL C 1 342 ? -7.030 8.153 15.027 1.00 8.58 342 VAL C CA 1
ATOM 10008 C C . VAL C 1 342 ? -7.987 8.232 16.219 1.00 8.98 342 VAL C C 1
ATOM 10009 O O . VAL C 1 342 ? -8.593 7.227 16.604 1.00 9.52 342 VAL C O 1
ATOM 10013 N N . ASN C 1 343 ? -8.140 9.422 16.819 1.00 8.65 343 ASN C N 1
ATOM 10014 C CA . ASN C 1 343 ? -9.122 9.588 17.895 1.00 7.53 343 ASN C CA 1
ATOM 10015 C C . ASN C 1 343 ? -10.473 9.044 17.467 1.00 9.95 343 ASN C C 1
ATOM 10016 O O . ASN C 1 343 ? -11.136 8.316 18.211 1.00 8.63 343 ASN C O 1
ATOM 10021 N N . GLN C 1 344 ? -10.903 9.413 16.256 1.00 9.73 344 GLN C N 1
ATOM 10022 C CA . GLN C 1 344 ? -12.228 9.034 15.793 1.00 7.78 344 GLN C CA 1
ATOM 10023 C C . GLN C 1 344 ? -12.345 7.530 15.633 1.00 8.52 344 GLN C C 1
ATOM 10024 O O . GLN C 1 344 ? -13.374 6.943 15.985 1.00 9.04 344 GLN C O 1
ATOM 10030 N N . VAL C 1 345 ? -11.298 6.883 15.122 1.00 9.25 345 VAL C N 1
ATOM 10031 C CA . VAL C 1 345 ? -11.303 5.424 15.055 1.00 9.99 345 VAL C CA 1
ATOM 10032 C C . VAL C 1 345 ? -11.421 4.828 16.450 1.00 9.01 345 VAL C C 1
ATOM 10033 O O . VAL C 1 345 ? -12.152 3.852 16.660 1.00 9.93 345 VAL C O 1
ATOM 10037 N N . CYS C 1 346 ? -10.717 5.411 17.426 1.00 8.05 346 CYS C N 1
ATOM 10038 C CA . CYS C 1 346 ? -10.780 4.896 18.792 1.00 8.35 346 CYS C CA 1
ATOM 10039 C C . CYS C 1 346 ? -12.195 4.992 19.354 1.00 9.11 346 CYS C C 1
ATOM 10040 O O . CYS C 1 346 ? -12.667 4.061 20.022 1.00 9.04 346 CYS C O 1
ATOM 10043 N N . PHE C 1 347 ? -12.906 6.087 19.060 1.00 7.61 347 PHE C N 1
ATOM 10044 C CA . PHE C 1 347 ? -14.293 6.197 19.510 1.00 7.79 347 PHE C CA 1
ATOM 10045 C C . PHE C 1 347 ? -15.175 5.138 18.851 1.00 10.91 347 PHE C C 1
ATOM 10046 O O . PHE C 1 347 ? -16.080 4.585 19.496 1.00 10.66 347 PHE C O 1
ATOM 10054 N N . LYS C 1 348 ? -14.933 4.839 17.568 1.00 10.45 348 LYS C N 1
ATOM 10055 C CA . LYS C 1 348 ? -15.674 3.765 16.908 1.00 10.62 348 LYS C CA 1
ATOM 10056 C C . LYS C 1 348 ? -15.394 2.412 17.563 1.00 9.49 348 LYS C C 1
ATOM 10057 O O . LYS C 1 348 ? -16.309 1.593 17.726 1.00 10.60 348 LYS C O 1
ATOM 10063 N N . VAL C 1 349 ? -14.134 2.155 17.939 1.00 9.08 349 VAL C N 1
ATOM 10064 C CA . VAL C 1 349 ? -13.793 0.893 18.610 1.00 9.32 349 VAL C CA 1
ATOM 10065 C C . VAL C 1 349 ? -14.539 0.766 19.936 1.00 9.24 349 VAL C C 1
ATOM 10066 O O . VAL C 1 349 ? -15.018 -0.319 20.303 1.00 10.47 349 VAL C O 1
ATOM 10070 N N . ILE C 1 350 ? -14.624 1.865 20.694 1.00 8.00 350 ILE C N 1
ATOM 10071 C CA . ILE C 1 350 ? -15.314 1.837 21.982 1.00 8.86 350 ILE C CA 1
ATOM 10072 C C . ILE C 1 350 ? -16.801 1.547 21.789 1.00 9.31 350 ILE C C 1
ATOM 10073 O O . ILE C 1 350 ? -17.398 0.745 22.521 1.00 9.92 350 ILE C O 1
ATOM 10078 N N . GLY C 1 351 ? -17.418 2.191 20.801 1.00 9.18 351 GLY C N 1
ATOM 10079 C CA . GLY C 1 351 ? -18.814 1.907 20.505 1.00 8.63 351 GLY C CA 1
ATOM 10080 C C . GLY C 1 351 ? -19.034 0.471 20.072 1.00 9.45 351 GLY C C 1
ATOM 10081 O O . GLY C 1 351 ? -19.982 -0.188 20.520 1.00 10.44 351 GLY C O 1
ATOM 10082 N N . ASN C 1 352 ? -18.179 -0.024 19.164 1.00 9.10 352 ASN C N 1
ATOM 10083 C CA . ASN C 1 352 ? -18.280 -1.415 18.726 1.00 9.20 352 ASN C CA 1
ATOM 10084 C C . ASN C 1 352 ? -18.143 -2.370 19.901 1.00 10.21 352 ASN C C 1
ATOM 10085 O O . ASN C 1 352 ? -18.759 -3.440 19.907 1.00 9.48 352 ASN C O 1
ATOM 10090 N N . ASP C 1 353 ? -17.350 -1.992 20.908 1.00 8.03 353 ASP C N 1
ATOM 10091 C CA . ASP C 1 353 ? -17.213 -2.832 22.087 1.00 8.87 353 ASP C CA 1
ATOM 10092 C C . ASP C 1 353 ? -18.515 -2.898 22.878 1.00 9.56 353 ASP C C 1
ATOM 10093 O O . ASP C 1 353 ? -18.815 -3.938 23.481 1.00 10.00 353 ASP C O 1
ATOM 10098 N N . LEU C 1 354 ? -19.294 -1.809 22.898 1.00 8.52 354 LEU C N 1
ATOM 10099 C CA . LEU C 1 354 ? -20.604 -1.875 23.541 1.00 8.76 354 LEU C CA 1
ATOM 10100 C C . LEU C 1 354 ? -21.548 -2.788 22.761 1.00 10.42 354 LEU C C 1
ATOM 10101 O O . LEU C 1 354 ? -22.325 -3.543 23.358 1.00 9.59 354 LEU C O 1
ATOM 10106 N N . THR C 1 355 ? -21.498 -2.731 21.427 1.00 8.57 355 THR C N 1
ATOM 10107 C CA . THR C 1 355 ? -22.296 -3.664 20.630 1.00 9.25 355 THR C CA 1
ATOM 10108 C C . THR C 1 355 ? -21.974 -5.105 20.994 1.00 9.64 355 THR C C 1
ATOM 10109 O O . THR C 1 355 ? -22.883 -5.934 21.140 1.00 9.69 355 THR C O 1
ATOM 10113 N N . VAL C 1 356 ? -20.683 -5.418 21.151 1.00 9.55 356 VAL C N 1
ATOM 10114 C CA . VAL C 1 356 ? -20.259 -6.761 21.546 1.00 10.66 356 VAL C CA 1
ATOM 10115 C C . VAL C 1 356 ? -20.867 -7.142 22.889 1.00 9.91 356 VAL C C 1
ATOM 10116 O O . VAL C 1 356 ? -21.324 -8.278 23.078 1.00 10.63 356 VAL C O 1
ATOM 10120 N N . THR C 1 357 ? -20.881 -6.200 23.837 1.00 9.74 357 THR C N 1
ATOM 10121 C CA . THR C 1 357 ? -21.405 -6.462 25.179 1.00 10.13 357 THR C CA 1
ATOM 10122 C C . THR C 1 357 ? -22.894 -6.781 25.149 1.00 10.91 357 THR C C 1
ATOM 10123 O O . THR C 1 357 ? -23.342 -7.735 25.792 1.00 10.31 357 THR C O 1
ATOM 10127 N N . PHE C 1 358 ? -23.680 -5.992 24.412 1.00 8.61 358 PHE C N 1
ATOM 10128 C CA . PHE C 1 358 ? -25.103 -6.303 24.265 1.00 8.98 358 PHE C CA 1
ATOM 10129 C C . PHE C 1 358 ? -25.302 -7.659 23.612 1.00 10.52 358 PHE C C 1
ATOM 10130 O O . PHE C 1 358 ? -26.134 -8.461 24.058 1.00 10.86 358 PHE C O 1
ATOM 10138 N N . ALA C 1 359 ? -24.552 -7.933 22.543 1.00 8.10 359 ALA C N 1
ATOM 10139 C CA . ALA C 1 359 ? -24.698 -9.216 21.865 1.00 8.65 359 ALA C CA 1
ATOM 10140 C C . ALA C 1 359 ? -24.394 -10.375 22.808 1.00 9.27 359 ALA C C 1
ATOM 10141 O O . ALA C 1 359 ? -25.135 -11.365 22.845 1.00 9.00 359 ALA C O 1
ATOM 10143 N N . ALA C 1 360 ? -23.315 -10.264 23.589 1.00 8.78 360 ALA C N 1
ATOM 10144 C CA . ALA C 1 360 ? -22.959 -11.333 24.526 1.00 10.41 360 ALA C CA 1
ATOM 10145 C C . ALA C 1 360 ? -24.018 -11.520 25.611 1.00 10.37 360 ALA C C 1
ATOM 10146 O O . ALA C 1 360 ? -24.345 -12.656 25.982 1.00 11.23 360 ALA C O 1
ATOM 10148 N N . GLU C 1 361 ? -24.553 -10.425 26.151 1.00 8.47 361 GLU C N 1
ATOM 10149 C CA . GLU C 1 361 ? -25.525 -10.561 27.225 1.00 9.35 361 GLU C CA 1
ATOM 10150 C C . GLU C 1 361 ? -26.854 -11.136 26.743 1.00 10.16 361 GLU C C 1
ATOM 10151 O O . GLU C 1 361 ? -27.648 -11.577 27.582 1.00 14.67 361 GLU C O 1
ATOM 10157 N N . ALA C 1 362 ? -27.082 -11.196 25.432 1.00 8.94 362 ALA C N 1
ATOM 10158 C CA . ALA C 1 362 ? -28.337 -11.661 24.849 1.00 9.96 362 ALA C CA 1
ATOM 10159 C C . ALA C 1 362 ? -28.392 -13.171 24.643 1.00 10.38 362 ALA C C 1
ATOM 10160 O O . ALA C 1 362 ? -29.383 -13.668 24.091 1.00 10.50 362 ALA C O 1
ATOM 10162 N N . GLY C 1 363 ? -27.374 -13.916 25.068 1.00 9.19 363 GLY C N 1
ATOM 10163 C CA . GLY C 1 363 ? -27.410 -15.359 24.903 1.00 9.71 363 GLY C CA 1
ATOM 10164 C C . GLY C 1 363 ? -28.551 -15.996 25.677 1.00 11.21 363 GLY C C 1
ATOM 10165 O O . GLY C 1 363 ? -28.968 -15.509 26.729 1.00 10.82 363 GLY C O 1
ATOM 10166 N N . GLN C 1 364 ? -29.066 -17.107 25.152 1.00 9.77 364 GLN C N 1
ATOM 10167 C CA . GLN C 1 364 ? -30.198 -17.781 25.793 1.00 8.48 364 GLN C CA 1
ATOM 10168 C C . GLN C 1 364 ? -29.989 -19.284 25.786 1.00 10.12 364 GLN C C 1
ATOM 10169 O O . GLN C 1 364 ? -29.825 -19.886 24.721 1.00 10.88 364 GLN C O 1
ATOM 10175 N N . LEU C 1 365 ? -30.035 -19.887 26.971 1.00 9.72 365 LEU C N 1
ATOM 10176 C CA . LEU C 1 365 ? -29.996 -21.339 27.100 1.00 8.85 365 LEU C CA 1
ATOM 10177 C C . LEU C 1 365 ? -28.791 -21.898 26.342 1.00 10.52 365 LEU C C 1
ATOM 10178 O O . LEU C 1 365 ? -27.654 -21.535 26.654 1.00 10.66 365 LEU C O 1
ATOM 10183 N N . GLN C 1 366 ? -29.000 -22.766 25.354 1.00 10.73 366 GLN C N 1
ATOM 10184 C CA . GLN C 1 366 ? -27.885 -23.510 24.782 1.00 10.53 366 GLN C CA 1
ATOM 10185 C C . GLN C 1 366 ? -27.191 -22.803 23.614 1.00 12.12 366 GLN C C 1
ATOM 10186 O O . GLN C 1 366 ? -26.283 -23.393 23.019 1.00 12.02 366 GLN C O 1
ATOM 10192 N N . LEU C 1 367 ? -27.547 -21.556 23.294 1.00 9.69 367 LEU C N 1
ATOM 10193 C CA . LEU C 1 367 ? -26.858 -20.891 22.190 1.00 10.06 367 LEU C CA 1
ATOM 10194 C C . LEU C 1 367 ? -26.996 -19.380 22.312 1.00 9.75 367 LEU C C 1
ATOM 10195 O O . LEU C 1 367 ? -28.025 -18.876 22.763 1.00 10.85 367 LEU C O 1
ATOM 10200 N N . ASN C 1 368 ? -25.955 -18.660 21.888 1.00 9.34 368 ASN C N 1
ATOM 10201 C CA . ASN C 1 368 ? -26.046 -17.218 21.694 1.00 9.19 368 ASN C CA 1
ATOM 10202 C C . ASN C 1 368 ? -26.196 -16.966 20.198 1.00 11.07 368 ASN C C 1
ATOM 10203 O O . ASN C 1 368 ? -25.310 -17.324 19.415 1.00 11.51 368 ASN C O 1
ATOM 10208 N N . VAL C 1 369 ? -27.331 -16.379 19.801 1.00 9.70 369 VAL C N 1
ATOM 10209 C CA . VAL C 1 369 ? -27.617 -16.203 18.380 1.00 9.93 369 VAL C CA 1
ATOM 10210 C C . VAL C 1 369 ? -27.104 -14.874 17.841 1.00 10.03 369 VAL C C 1
ATOM 10211 O O . VAL C 1 369 ? -27.298 -14.584 16.651 1.00 11.87 369 VAL C O 1
ATOM 10215 N N . MET C 1 370 ? -26.458 -14.056 18.671 1.00 9.27 370 MET C N 1
ATOM 10216 C CA . MET C 1 370 ? -26.087 -12.701 18.279 1.00 10.92 370 MET C CA 1
ATOM 10217 C C . MET C 1 370 ? -24.634 -12.594 17.838 1.00 10.87 370 MET C C 1
ATOM 10218 O O . MET C 1 370 ? -24.104 -11.479 17.750 1.00 11.57 370 MET C O 1
ATOM 10223 N N . GLU C 1 371 ? -23.974 -13.719 17.583 1.00 10.34 371 GLU C N 1
ATOM 10224 C CA . GLU C 1 371 ? -22.561 -13.699 17.209 1.00 10.11 371 GLU C CA 1
ATOM 10225 C C . GLU C 1 371 ? -22.259 -13.028 15.866 1.00 11.98 371 GLU C C 1
ATOM 10226 O O . GLU C 1 371 ? -21.154 -12.498 15.713 1.00 11.40 371 GLU C O 1
ATOM 10232 N N . PRO C 1 372 ? -23.156 -13.016 14.868 1.00 10.02 372 PRO C N 1
ATOM 10233 C CA . PRO C 1 372 ? -22.781 -12.333 13.617 1.00 9.00 372 PRO C CA 1
ATOM 10234 C C . PRO C 1 372 ? -22.451 -10.858 13.814 1.00 10.67 372 PRO C C 1
ATOM 10235 O O . PRO C 1 372 ? -21.387 -10.411 13.364 1.00 10.98 372 PRO C O 1
ATOM 10239 N N . VAL C 1 373 ? -23.298 -10.085 14.509 1.00 9.63 373 VAL C N 1
ATOM 10240 C CA . VAL C 1 373 ? -22.967 -8.666 14.665 1.00 9.01 373 VAL C CA 1
ATOM 10241 C C . VAL C 1 373 ? -21.785 -8.492 15.608 1.00 11.35 373 VAL C C 1
ATOM 10242 O O . VAL C 1 373 ? -21.003 -7.544 15.469 1.00 9.91 373 VAL C O 1
ATOM 10246 N N . LEU C 1 374 ? -21.642 -9.391 16.583 1.00 8.86 374 LEU C N 1
ATOM 10247 C CA . LEU C 1 374 ? -20.487 -9.366 17.472 1.00 9.70 374 LEU C CA 1
ATOM 10248 C C . LEU C 1 374 ? -19.195 -9.534 16.678 1.00 11.44 374 LEU C C 1
ATOM 10249 O O . LEU C 1 374 ? -18.247 -8.759 16.844 1.00 10.07 374 LEU C O 1
ATOM 10254 N N . THR C 1 375 ? -19.156 -10.536 15.789 1.00 9.85 375 THR C N 1
ATOM 10255 C CA . THR C 1 375 ? -17.980 -10.779 14.953 1.00 8.55 375 THR C CA 1
ATOM 10256 C C . THR C 1 375 ? -17.762 -9.647 13.954 1.00 10.68 375 THR C C 1
ATOM 10257 O O . THR C 1 375 ? -16.621 -9.220 13.728 1.00 11.63 375 THR C O 1
ATOM 10261 N N . GLN C 1 376 ? -18.842 -9.170 13.328 1.00 10.25 376 GLN C N 1
ATOM 10262 C CA . GLN C 1 376 ? -18.759 -8.039 12.408 1.00 10.34 376 GLN C CA 1
ATOM 10263 C C . GLN C 1 376 ? -18.109 -6.837 13.074 1.00 10.04 376 GLN C C 1
ATOM 10264 O O . GLN C 1 376 ? -17.273 -6.146 12.469 1.00 10.07 376 GLN C O 1
ATOM 10270 N N . SER C 1 377 ? -18.481 -6.578 14.332 1.00 10.02 377 SER C N 1
ATOM 10271 C CA . SER C 1 377 ? -17.986 -5.400 15.032 1.00 9.17 377 SER C CA 1
ATOM 10272 C C . SER C 1 377 ? -16.519 -5.557 15.420 1.00 10.43 377 SER C C 1
ATOM 10273 O O . SER C 1 377 ? -15.731 -4.618 15.256 1.00 11.47 377 SER C O 1
ATOM 10276 N N . ILE C 1 378 ? -16.128 -6.731 15.927 1.00 9.34 378 ILE C N 1
ATOM 10277 C CA . ILE C 1 378 ? -14.722 -6.959 16.259 1.00 8.83 378 ILE C CA 1
ATOM 10278 C C . ILE C 1 378 ? -13.854 -6.853 15.007 1.00 9.65 378 ILE C C 1
ATOM 10279 O O . ILE C 1 378 ? -12.786 -6.229 15.020 1.00 9.97 378 ILE C O 1
ATOM 10284 N N . MET C 1 379 ? -14.292 -7.472 13.908 1.00 10.82 379 MET C N 1
ATOM 10285 C CA . MET C 1 379 ? -13.495 -7.421 12.686 1.00 11.87 379 MET C CA 1
ATOM 10286 C C . MET C 1 379 ? -13.405 -6.006 12.129 1.00 12.45 379 MET C C 1
ATOM 10287 O O . MET C 1 379 ? -12.358 -5.608 11.614 1.00 11.47 379 MET C O 1
ATOM 10292 N N . GLU C 1 380 ? -14.476 -5.219 12.246 1.00 10.83 380 GLU C N 1
ATOM 10293 C CA . GLU C 1 380 ? -14.400 -3.830 11.814 1.00 10.40 380 GLU C CA 1
ATOM 10294 C C . GLU C 1 380 ? -13.414 -3.047 12.667 1.00 11.00 380 GLU C C 1
ATOM 10295 O O . GLU C 1 380 ? -12.604 -2.269 12.136 1.00 12.28 380 GLU C O 1
ATOM 10301 N N . SER C 1 381 ? -13.445 -3.263 13.984 1.00 10.41 381 SER C N 1
ATOM 10302 C CA . SER C 1 381 ? -12.498 -2.592 14.870 1.00 10.86 381 SER C CA 1
ATOM 10303 C C . SER C 1 381 ? -11.053 -2.961 14.547 1.00 10.86 381 SER C C 1
ATOM 10304 O O . SER C 1 381 ? -10.177 -2.086 14.532 1.00 10.85 381 SER C O 1
ATOM 10307 N N . ILE C 1 382 ? -10.780 -4.246 14.300 1.00 9.26 382 ILE C N 1
ATOM 10308 C CA . ILE C 1 382 ? -9.417 -4.660 13.966 1.00 10.07 382 ILE C CA 1
ATOM 10309 C C . ILE C 1 382 ? -8.946 -3.947 12.703 1.00 10.93 382 ILE C C 1
ATOM 10310 O O . ILE C 1 382 ? -7.832 -3.406 12.644 1.00 9.99 382 ILE C O 1
ATOM 10315 N N . ARG C 1 383 ? -9.797 -3.925 11.674 1.00 10.71 383 ARG C N 1
ATOM 10316 C CA . ARG C 1 383 ? -9.410 -3.309 10.408 1.00 10.44 383 ARG C CA 1
ATOM 10317 C C . ARG C 1 383 ? -9.185 -1.805 10.565 1.00 11.66 383 ARG C C 1
ATOM 10318 O O . ARG C 1 383 ? -8.178 -1.267 10.080 1.00 12.40 383 ARG C O 1
ATOM 10326 N N . PHE C 1 384 ? -10.109 -1.105 11.242 1.00 10.98 384 PHE C N 1
ATOM 10327 C CA . PHE C 1 384 ? -9.948 0.342 11.416 1.00 11.07 384 PHE C CA 1
ATOM 10328 C C . PHE C 1 384 ? -8.709 0.659 12.243 1.00 11.72 384 PHE C C 1
ATOM 10329 O O . PHE C 1 384 ? -8.004 1.639 11.967 1.00 11.97 384 PHE C O 1
ATOM 10337 N N . LEU C 1 385 ? -8.437 -0.150 13.275 1.00 9.40 385 LEU C N 1
ATOM 10338 C CA . LEU C 1 385 ? -7.277 0.106 14.128 1.00 11.52 385 LEU C CA 1
ATOM 10339 C C . LEU C 1 385 ? -5.975 -0.087 13.367 1.00 12.70 385 LEU C C 1
ATOM 10340 O O . LEU C 1 385 ? -5.047 0.714 13.519 1.00 11.54 385 LEU C O 1
ATOM 10345 N N . LYS C 1 386 ? -5.877 -1.153 12.562 1.00 11.57 386 LYS C N 1
ATOM 10346 C CA . LYS C 1 386 ? -4.686 -1.338 11.737 1.00 9.10 386 LYS C CA 1
ATOM 10347 C C . LYS C 1 386 ? -4.473 -0.146 10.814 1.00 11.98 386 LYS C C 1
ATOM 10348 O O . LYS C 1 386 ? -3.353 0.371 10.698 1.00 12.71 386 LYS C O 1
ATOM 10354 N N . ASN C 1 387 ? -5.544 0.327 10.171 1.00 11.28 387 ASN C N 1
ATOM 10355 C CA . ASN C 1 387 ? -5.403 1.472 9.277 1.00 12.00 387 ASN C CA 1
ATOM 10356 C C . ASN C 1 387 ? -5.019 2.728 10.046 1.00 11.00 387 ASN C C 1
ATOM 10357 O O . ASN C 1 387 ? -4.160 3.494 9.591 1.00 12.05 387 ASN C O 1
ATOM 10362 N N . ALA C 1 388 ? -5.633 2.942 11.216 1.00 9.40 388 ALA C N 1
ATOM 10363 C CA . ALA C 1 388 ? -5.313 4.117 12.028 1.00 10.58 388 ALA C CA 1
ATOM 10364 C C . ALA C 1 388 ? -3.867 4.093 12.501 1.00 10.86 388 ALA C C 1
ATOM 10365 O O . ALA C 1 388 ? -3.177 5.119 12.453 1.00 11.19 388 ALA C O 1
ATOM 10367 N N . MET C 1 389 ? -3.385 2.925 12.949 1.00 11.48 389 MET C N 1
ATOM 10368 C CA . MET C 1 389 ? -2.013 2.850 13.448 1.00 10.80 389 MET C CA 1
ATOM 10369 C C . MET C 1 389 ? -0.995 3.081 12.334 1.00 9.90 389 MET C C 1
ATOM 10370 O O . MET C 1 389 ? -0.028 3.828 12.523 1.00 11.46 389 MET C O 1
ATOM 10375 N N . ASP C 1 390 ? -1.201 2.470 11.159 1.00 11.60 390 ASP C N 1
ATOM 10376 C CA . ASP C 1 390 ? -0.308 2.717 10.027 1.00 11.98 390 ASP C CA 1
ATOM 10377 C C . ASP C 1 390 ? -0.289 4.191 9.649 1.00 11.83 390 ASP C C 1
ATOM 10378 O O . ASP C 1 390 ? 0.774 4.750 9.357 1.00 12.61 390 ASP C O 1
ATOM 10383 N N . THR C 1 391 ? -1.467 4.831 9.631 1.00 11.16 391 THR C N 1
ATOM 10384 C CA . THR C 1 391 ? -1.563 6.250 9.283 1.00 12.35 391 THR C CA 1
ATOM 10385 C C . THR C 1 391 ? -0.825 7.112 10.296 1.00 10.20 391 THR C C 1
ATOM 10386 O O . THR C 1 391 ? -0.074 8.025 9.928 1.00 11.12 391 THR C O 1
ATOM 10390 N N . LEU C 1 392 ? -1.013 6.826 11.581 1.00 10.47 392 LEU C N 1
ATOM 10391 C CA . LEU C 1 392 ? -0.349 7.607 12.618 1.00 9.76 392 LEU C CA 1
ATOM 10392 C C . LEU C 1 392 ? 1.166 7.486 12.503 1.00 11.26 392 LEU C C 1
ATOM 10393 O O . LEU C 1 392 ? 1.889 8.483 12.601 1.00 11.60 392 LEU C O 1
ATOM 10398 N N . ARG C 1 393 ? 1.661 6.261 12.300 1.00 10.89 393 ARG C N 1
ATOM 10399 C CA . ARG C 1 393 ? 3.098 6.048 12.147 1.00 10.11 393 ARG C CA 1
ATOM 10400 C C . ARG C 1 393 ? 3.644 6.774 10.920 1.00 12.77 393 ARG C C 1
ATOM 10401 O O . ARG C 1 393 ? 4.589 7.568 11.018 1.00 12.93 393 ARG C O 1
ATOM 10409 N N . GLU C 1 394 ? 3.056 6.519 9.749 1.00 12.87 394 GLU C N 1
ATOM 10410 C CA . GLU C 1 394 ? 3.658 6.968 8.495 1.00 12.58 394 GLU C CA 1
ATOM 10411 C C . GLU C 1 394 ? 3.487 8.463 8.267 1.00 10.30 394 GLU C C 1
ATOM 10412 O O . GLU C 1 394 ? 4.393 9.117 7.728 1.00 13.24 394 GLU C O 1
ATOM 10418 N N . LYS C 1 395 ? 2.330 9.018 8.629 1.00 11.37 395 LYS C N 1
ATOM 10419 C CA . LYS C 1 395 ? 2.013 10.398 8.294 1.00 11.52 395 LYS C CA 1
ATOM 10420 C C . LYS C 1 395 ? 2.085 11.328 9.497 1.00 11.43 395 LYS C C 1
ATOM 10421 O O . LYS C 1 395 ? 1.725 12.505 9.378 1.00 14.22 395 LYS C O 1
ATOM 10427 N N . CYS C 1 396 ? 2.549 10.841 10.648 1.00 10.42 396 CYS C N 1
ATOM 10428 C CA . CYS C 1 396 ? 2.720 11.725 11.791 1.00 11.37 396 CYS C CA 1
ATOM 10429 C C . CYS C 1 396 ? 3.983 11.405 12.590 1.00 11.78 396 CYS C C 1
ATOM 10430 O O . CYS C 1 396 ? 4.929 12.208 12.588 1.00 12.79 396 CYS C O 1
ATOM 10433 N N . ILE C 1 397 ? 4.029 10.240 13.256 1.00 10.67 397 ILE C N 1
ATOM 10434 C CA . ILE C 1 397 ? 5.078 10.004 14.253 1.00 10.31 397 ILE C CA 1
ATOM 10435 C C . ILE C 1 397 ? 6.464 10.097 13.623 1.00 14.01 397 ILE C C 1
ATOM 10436 O O . ILE C 1 397 ? 7.374 10.724 14.185 1.00 13.54 397 ILE C O 1
ATOM 10441 N N . ASP C 1 398 ? 6.647 9.486 12.446 1.00 12.86 398 ASP C N 1
ATOM 10442 C CA . ASP C 1 398 ? 7.972 9.426 11.827 1.00 11.65 398 ASP C CA 1
ATOM 10443 C C . ASP C 1 398 ? 8.573 10.810 11.607 1.00 12.78 398 ASP C C 1
ATOM 10444 O O . ASP C 1 398 ? 9.796 10.974 11.693 1.00 14.48 398 ASP C O 1
ATOM 10449 N N . GLY C 1 399 ? 7.742 11.816 11.325 1.00 11.07 399 GLY C N 1
ATOM 10450 C CA . GLY C 1 399 ? 8.231 13.133 10.967 1.00 12.86 399 GLY C CA 1
ATOM 10451 C C . GLY C 1 399 ? 8.111 14.201 12.030 1.00 11.25 399 GLY C C 1
ATOM 10452 O O . GLY C 1 399 ? 8.356 15.379 11.732 1.00 13.48 399 GLY C O 1
ATOM 10453 N N . ILE C 1 400 ? 7.766 13.844 13.269 1.00 10.93 400 ILE C N 1
ATOM 10454 C CA . ILE C 1 400 ? 7.633 14.849 14.320 1.00 11.85 400 ILE C CA 1
ATOM 10455 C C . ILE C 1 400 ? 8.975 15.519 14.590 1.00 10.93 400 ILE C C 1
ATOM 10456 O O . ILE C 1 400 ? 10.030 14.871 14.591 1.00 14.55 400 ILE C O 1
ATOM 10461 N N . THR C 1 401 ? 8.943 16.830 14.817 1.00 11.09 401 THR C N 1
ATOM 10462 C CA . THR C 1 401 ? 10.106 17.547 15.319 1.00 11.54 401 THR C CA 1
ATOM 10463 C C . THR C 1 401 ? 9.709 18.341 16.557 1.00 11.25 401 THR C C 1
ATOM 10464 O O . THR C 1 401 ? 8.530 18.571 16.825 1.00 13.19 401 THR C O 1
ATOM 10468 N N . ALA C 1 402 ? 10.714 18.764 17.310 1.00 13.28 402 ALA C N 1
ATOM 10469 C CA . ALA C 1 402 ? 10.503 19.554 18.509 1.00 14.81 402 ALA C CA 1
ATOM 10470 C C . ALA C 1 402 ? 10.940 20.992 18.282 1.00 12.11 402 ALA C C 1
ATOM 10471 O O . ALA C 1 402 ? 11.789 21.278 17.434 1.00 15.83 402 ALA C O 1
ATOM 10473 N N . ASN C 1 403 ? 10.342 21.892 19.057 1.00 11.63 403 ASN C N 1
ATOM 10474 C CA . ASN C 1 403 ? 10.786 23.277 19.161 1.00 12.29 403 ASN C CA 1
ATOM 10475 C C . ASN C 1 403 ? 11.651 23.350 20.413 1.00 13.31 403 ASN C C 1
ATOM 10476 O O . ASN C 1 403 ? 11.185 23.659 21.515 1.00 12.56 403 ASN C O 1
ATOM 10481 N N . LYS C 1 404 ? 12.938 23.042 20.225 1.00 13.06 404 LYS C N 1
ATOM 10482 C CA . LYS C 1 404 ? 13.825 22.782 21.355 1.00 12.74 404 LYS C CA 1
ATOM 10483 C C . LYS C 1 404 ? 14.003 24.010 22.240 1.00 12.93 404 LYS C C 1
ATOM 10484 O O . LYS C 1 404 ? 13.976 23.898 23.468 1.00 13.96 404 LYS C O 1
ATOM 10490 N N . GLU C 1 405 ? 14.214 25.186 21.642 1.00 15.12 405 GLU C N 1
ATOM 10491 C CA A GLU C 1 405 ? 14.445 26.377 22.452 0.44 17.03 405 GLU C CA 1
ATOM 10492 C CA B GLU C 1 405 ? 14.438 26.394 22.433 0.56 17.02 405 GLU C CA 1
ATOM 10493 C C . GLU C 1 405 ? 13.180 26.805 23.189 1.00 17.16 405 GLU C C 1
ATOM 10494 O O . GLU C 1 405 ? 13.252 27.248 24.343 1.00 18.66 405 GLU C O 1
ATOM 10505 N N . ILE C 1 406 ? 12.015 26.659 22.557 1.00 17.58 406 ILE C N 1
ATOM 10506 C CA . ILE C 1 406 ? 10.762 26.961 23.244 1.00 16.17 406 ILE C CA 1
ATOM 10507 C C . ILE C 1 406 ? 10.625 26.097 24.494 1.00 13.94 406 ILE C C 1
ATOM 10508 O O . ILE C 1 406 ? 10.316 26.593 25.583 1.00 14.66 406 ILE C O 1
ATOM 10513 N N . CYS C 1 407 ? 10.889 24.795 24.364 1.00 14.57 407 CYS C N 1
ATOM 10514 C CA . CYS C 1 407 ? 10.778 23.898 25.511 1.00 13.24 407 CYS C CA 1
ATOM 10515 C C . CYS C 1 407 ? 11.805 24.238 26.586 1.00 11.85 407 CYS C C 1
ATOM 10516 O O . CYS C 1 407 ? 11.483 24.247 27.781 1.00 13.73 407 CYS C O 1
ATOM 10519 N N . LEU C 1 408 ? 13.051 24.493 26.183 1.00 12.86 408 LEU C N 1
ATOM 10520 C CA . LEU C 1 408 ? 14.096 24.779 27.160 1.00 14.46 408 LEU C CA 1
ATOM 10521 C C . LEU C 1 408 ? 13.792 26.056 27.935 1.00 17.80 408 LEU C C 1
ATOM 10522 O O . LEU C 1 408 ? 13.995 26.111 29.158 1.00 15.76 408 LEU C O 1
ATOM 10527 N N . ASN C 1 409 ? 13.285 27.085 27.248 1.00 14.89 409 ASN C N 1
ATOM 10528 C CA . ASN C 1 409 ? 12.956 28.332 27.936 1.00 14.87 409 ASN C CA 1
ATOM 10529 C C . ASN C 1 409 ? 11.793 28.153 28.905 1.00 17.44 409 ASN C C 1
ATOM 10530 O O . ASN C 1 409 ? 11.754 28.818 29.949 1.00 16.06 409 ASN C O 1
ATOM 10535 N N . MET C 1 410 ? 10.840 27.276 28.591 1.00 14.44 410 MET C N 1
ATOM 10536 C CA . MET C 1 410 ? 9.795 26.977 29.563 1.00 14.36 410 MET C CA 1
ATOM 10537 C C . MET C 1 410 ? 10.388 26.408 30.843 1.00 15.02 410 MET C C 1
ATOM 10538 O O . MET C 1 410 ? 9.966 26.773 31.944 1.00 17.34 410 MET C O 1
ATOM 10543 N N . VAL C 1 411 ? 11.372 25.521 30.721 1.00 14.68 411 VAL C N 1
ATOM 10544 C CA . VAL C 1 411 ? 12.008 24.956 31.907 1.00 14.04 411 VAL C CA 1
ATOM 10545 C C . VAL C 1 411 ? 12.781 26.036 32.659 1.00 15.48 411 VAL C C 1
ATOM 10546 O O . VAL C 1 411 ? 12.645 26.184 33.880 1.00 17.78 411 VAL C O 1
ATOM 10550 N N . LYS C 1 412 ? 13.586 26.817 31.932 1.00 15.84 412 LYS C N 1
ATOM 10551 C CA . LYS C 1 412 ? 14.414 27.847 32.560 1.00 15.77 412 LYS C CA 1
ATOM 10552 C C . LYS C 1 412 ? 13.581 28.886 33.301 1.00 18.44 412 LYS C C 1
ATOM 10553 O O . LYS C 1 412 ? 14.017 29.406 34.337 1.00 18.82 412 LYS C O 1
ATOM 10559 N N . ASN C 1 413 ? 12.384 29.192 32.800 1.00 14.60 413 ASN C N 1
ATOM 10560 C CA . ASN C 1 413 ? 11.532 30.227 33.371 1.00 14.07 413 ASN C CA 1
ATOM 10561 C C . ASN C 1 413 ? 10.479 29.674 34.320 1.00 13.91 413 ASN C C 1
ATOM 10562 O O . ASN C 1 413 ? 9.612 30.425 34.778 1.00 16.31 413 ASN C O 1
ATOM 10567 N N . SER C 1 414 ? 10.533 28.386 34.627 1.00 12.93 414 SER C N 1
ATOM 10568 C CA A SER C 1 414 ? 9.470 27.801 35.422 0.65 10.63 414 SER C CA 1
ATOM 10569 C CA B SER C 1 414 ? 9.515 27.726 35.428 0.35 11.33 414 SER C CA 1
ATOM 10570 C C . SER C 1 414 ? 9.677 28.061 36.909 1.00 11.52 414 SER C C 1
ATOM 10571 O O . SER C 1 414 ? 10.778 28.373 37.382 1.00 15.21 414 SER C O 1
ATOM 10576 N N . ILE C 1 415 ? 8.568 27.960 37.644 1.00 12.02 415 ILE C N 1
ATOM 10577 C CA . ILE C 1 415 ? 8.621 27.937 39.095 1.00 10.76 415 ILE C CA 1
ATOM 10578 C C . ILE C 1 415 ? 8.796 26.499 39.579 1.00 9.63 415 ILE C C 1
ATOM 10579 O O . ILE C 1 415 ? 9.430 26.268 40.610 1.00 11.97 415 ILE C O 1
ATOM 10584 N N . GLY C 1 416 ? 8.303 25.516 38.809 1.00 11.36 416 GLY C N 1
ATOM 10585 C CA . GLY C 1 416 ? 8.258 24.129 39.263 1.00 11.68 416 GLY C CA 1
ATOM 10586 C C . GLY C 1 416 ? 9.606 23.510 39.599 1.00 10.36 416 GLY C C 1
ATOM 10587 O O . GLY C 1 416 ? 9.654 22.515 40.340 1.00 12.82 416 GLY C O 1
ATOM 10588 N N . ILE C 1 417 ? 10.704 24.047 39.059 1.00 11.10 417 ILE C N 1
ATOM 10589 C CA A ILE C 1 417 ? 12.028 23.560 39.428 0.62 10.52 417 ILE C CA 1
ATOM 10590 C CA B ILE C 1 417 ? 12.024 23.558 39.430 0.38 10.94 417 ILE C CA 1
ATOM 10591 C C . ILE C 1 417 ? 12.314 23.759 40.914 1.00 11.01 417 ILE C C 1
ATOM 10592 O O . ILE C 1 417 ? 13.234 23.134 41.450 1.00 13.32 417 ILE C O 1
ATOM 10601 N N . VAL C 1 418 ? 11.518 24.590 41.602 1.00 12.09 418 VAL C N 1
ATOM 10602 C CA . VAL C 1 418 ? 11.662 24.772 43.048 1.00 11.90 418 VAL C CA 1
ATOM 10603 C C . VAL C 1 418 ? 11.481 23.452 43.784 1.00 9.79 418 VAL C C 1
ATOM 10604 O O . VAL C 1 418 ? 11.978 23.291 44.906 1.00 12.46 418 VAL C O 1
ATOM 10608 N N . THR C 1 419 ? 10.755 22.503 43.173 1.00 10.82 419 THR C N 1
ATOM 10609 C CA . THR C 1 419 ? 10.542 21.188 43.766 1.00 10.73 419 THR C CA 1
ATOM 10610 C C . THR C 1 419 ? 11.862 20.525 44.145 1.00 11.67 419 THR C C 1
ATOM 10611 O O . THR C 1 419 ? 11.948 19.826 45.168 1.00 11.25 419 THR C O 1
ATOM 10615 N N . ALA C 1 420 ? 12.913 20.760 43.353 1.00 11.45 420 ALA C N 1
ATOM 10616 C CA . ALA C 1 420 ? 14.205 20.132 43.595 1.00 13.20 420 ALA C CA 1
ATOM 10617 C C . ALA C 1 420 ? 14.844 20.605 44.898 1.00 12.42 420 ALA C C 1
ATOM 10618 O O . ALA C 1 420 ? 15.779 19.960 45.391 1.00 13.52 420 ALA C O 1
ATOM 10620 N N . LEU C 1 421 ? 14.348 21.703 45.475 1.00 13.08 421 LEU C N 1
ATOM 10621 C CA . LEU C 1 421 ? 14.919 22.223 46.712 1.00 14.46 421 LEU C CA 1
ATOM 10622 C C . LEU C 1 421 ? 14.383 21.540 47.962 1.00 12.19 421 LEU C C 1
ATOM 10623 O O . LEU C 1 421 ? 14.986 21.706 49.028 1.00 13.39 421 LEU C O 1
ATOM 10628 N N . ASN C 1 422 ? 13.278 20.787 47.868 1.00 12.02 422 ASN C N 1
ATOM 10629 C CA . ASN C 1 422 ? 12.661 20.219 49.071 1.00 13.05 422 ASN C CA 1
ATOM 10630 C C . ASN C 1 422 ? 13.639 19.462 49.962 1.00 13.23 422 ASN C C 1
ATOM 10631 O O . ASN C 1 422 ? 13.590 19.655 51.189 1.00 14.98 422 ASN C O 1
ATOM 10636 N N . PRO C 1 423 ? 14.518 18.595 49.446 1.00 13.38 423 PRO C N 1
ATOM 10637 C CA . PRO C 1 423 ? 15.407 17.837 50.349 1.00 12.94 423 PRO C CA 1
ATOM 10638 C C . PRO C 1 423 ? 16.384 18.703 51.105 1.00 15.82 423 PRO C C 1
ATOM 10639 O O . PRO C 1 423 ? 16.952 18.248 52.109 1.00 17.64 423 PRO C O 1
ATOM 10643 N N . TYR C 1 424 ? 16.606 19.932 50.649 1.00 14.59 424 TYR C N 1
ATOM 10644 C CA . TYR C 1 424 ? 17.603 20.817 51.226 1.00 14.24 424 TYR C CA 1
ATOM 10645 C C . TYR C 1 424 ? 17.017 21.889 52.124 1.00 16.10 424 TYR C C 1
ATOM 10646 O O . TYR C 1 424 ? 17.676 22.294 53.087 1.00 18.60 424 TYR C O 1
ATOM 10655 N N . ILE C 1 425 ? 15.806 22.366 51.836 1.00 14.29 425 ILE C N 1
ATOM 10656 C CA . ILE C 1 425 ? 15.257 23.484 52.603 1.00 12.43 425 ILE C CA 1
ATOM 10657 C C . ILE C 1 425 ? 13.884 23.166 53.190 1.00 14.12 425 ILE C C 1
ATOM 10658 O O . ILE C 1 425 ? 13.361 23.945 53.991 1.00 16.85 425 ILE C O 1
ATOM 10663 N N . GLY C 1 426 ? 13.303 22.024 52.830 1.00 13.89 426 GLY C N 1
ATOM 10664 C CA . GLY C 1 426 ? 11.993 21.645 53.338 1.00 15.15 426 GLY C CA 1
ATOM 10665 C C . GLY C 1 426 ? 10.839 22.295 52.583 1.00 14.86 426 GLY C C 1
ATOM 10666 O O . GLY C 1 426 ? 10.969 23.346 51.960 1.00 15.82 426 GLY C O 1
ATOM 10667 N N . TYR C 1 427 ? 9.672 21.640 52.655 1.00 16.37 427 TYR C N 1
ATOM 10668 C CA . TYR C 1 427 ? 8.527 22.028 51.827 1.00 17.01 427 TYR C CA 1
ATOM 10669 C C . TYR C 1 427 ? 7.978 23.401 52.208 1.00 17.05 427 TYR C C 1
ATOM 10670 O O . TYR C 1 427 ? 7.520 24.144 51.331 1.00 16.77 427 TYR C O 1
ATOM 10679 N N . LYS C 1 428 ? 8.026 23.764 53.491 1.00 16.41 428 LYS C N 1
ATOM 10680 C CA . LYS C 1 428 ? 7.562 25.085 53.910 1.00 21.60 428 LYS C CA 1
ATOM 10681 C C . LYS C 1 428 ? 8.389 26.190 53.262 1.00 17.42 428 LYS C C 1
ATOM 10682 O O . LYS C 1 428 ? 7.838 27.152 52.712 1.00 17.91 428 LYS C O 1
ATOM 10684 N N . ASN C 1 429 ? 9.717 26.067 53.312 1.00 15.51 429 ASN C N 1
ATOM 10685 C CA . ASN C 1 429 ? 10.570 27.089 52.707 1.00 14.29 429 ASN C CA 1
ATOM 10686 C C . ASN C 1 429 ? 10.451 27.086 51.188 1.00 14.93 429 ASN C C 1
ATOM 10687 O O . ASN C 1 429 ? 10.424 28.153 50.561 1.00 14.09 429 ASN C O 1
ATOM 10692 N N . SER C 1 430 ? 10.385 25.903 50.571 1.00 14.05 430 SER C N 1
ATOM 10693 C CA . SER C 1 430 ? 10.183 25.856 49.126 1.00 13.42 430 SER C CA 1
ATOM 10694 C C . SER C 1 430 ? 8.873 26.521 48.733 1.00 12.15 430 SER C C 1
ATOM 10695 O O . SER C 1 430 ? 8.797 27.194 47.700 1.00 13.07 430 SER C O 1
ATOM 10698 N N . THR C 1 431 ? 7.818 26.307 49.526 1.00 13.44 431 THR C N 1
ATOM 10699 C CA . THR C 1 431 ? 6.543 26.966 49.255 1.00 12.75 431 THR C CA 1
ATOM 10700 C C . THR C 1 431 ? 6.681 28.482 49.320 1.00 14.57 431 THR C C 1
ATOM 10701 O O . THR C 1 431 ? 6.162 29.191 48.452 1.00 13.89 431 THR C O 1
ATOM 10705 N N . LYS C 1 432 ? 7.398 28.992 50.327 1.00 12.46 432 LYS C N 1
ATOM 10706 C CA . LYS C 1 432 ? 7.609 30.435 50.437 1.00 14.39 432 LYS C CA 1
ATOM 10707 C C . LYS C 1 432 ? 8.307 30.981 49.199 1.00 14.77 432 LYS C C 1
ATOM 10708 O O . LYS C 1 432 ? 7.916 32.027 48.667 1.00 16.06 432 LYS C O 1
ATOM 10714 N N . ILE C 1 433 ? 9.339 30.277 48.724 1.00 12.92 433 ILE C N 1
ATOM 10715 C CA . ILE C 1 433 ? 10.049 30.696 47.517 1.00 13.33 433 ILE C CA 1
ATOM 10716 C C . ILE C 1 433 ? 9.115 30.654 46.314 1.00 12.47 433 ILE C C 1
ATOM 10717 O O . ILE C 1 433 ? 9.061 31.597 45.516 1.00 13.10 433 ILE C O 1
ATOM 10722 N N . ALA C 1 434 ? 8.357 29.564 46.177 1.00 11.58 434 ALA C N 1
ATOM 10723 C CA . ALA C 1 434 ? 7.458 29.408 45.034 1.00 11.05 434 ALA C CA 1
ATOM 10724 C C . ALA C 1 434 ? 6.412 30.513 45.000 1.00 13.36 434 ALA C C 1
ATOM 10725 O O . ALA C 1 434 ? 6.132 31.084 43.940 1.00 13.27 434 ALA C O 1
ATOM 10727 N N . LYS C 1 435 ? 5.812 30.817 46.156 1.00 12.74 435 LYS C N 1
ATOM 10728 C CA A LYS C 1 435 ? 4.787 31.852 46.182 0.63 14.32 435 LYS C CA 1
ATOM 10729 C CA B LYS C 1 435 ? 4.797 31.868 46.228 0.37 15.20 435 LYS C CA 1
ATOM 10730 C C . LYS C 1 435 ? 5.381 33.220 45.857 1.00 15.44 435 LYS C C 1
ATOM 10731 O O . LYS C 1 435 ? 4.758 34.007 45.137 1.00 15.44 435 LYS C O 1
ATOM 10742 N N . GLU C 1 436 ? 6.583 33.514 46.361 1.00 14.60 436 GLU C N 1
ATOM 10743 C CA . GLU C 1 436 ? 7.204 34.794 46.043 1.00 14.48 436 GLU C CA 1
ATOM 10744 C C . GLU C 1 436 ? 7.560 34.883 44.560 1.00 14.98 436 GLU C C 1
ATOM 10745 O O . GLU C 1 436 ? 7.431 35.953 43.950 1.00 16.99 436 GLU C O 1
ATOM 10751 N N . ALA C 1 437 ? 8.005 33.774 43.964 1.00 12.68 437 ALA C N 1
ATOM 10752 C CA . ALA C 1 437 ? 8.297 33.763 42.530 1.00 12.34 437 ALA C CA 1
ATOM 10753 C C . ALA C 1 437 ? 7.044 34.056 41.708 1.00 13.92 437 ALA C C 1
ATOM 10754 O O . ALA C 1 437 ? 7.078 34.846 40.759 1.00 15.36 437 ALA C O 1
ATOM 10756 N N . LEU C 1 438 ? 5.925 33.409 42.045 1.00 14.56 438 LEU C N 1
ATOM 10757 C CA . LEU C 1 438 ? 4.678 33.670 41.330 1.00 13.82 438 LEU C CA 1
ATOM 10758 C C . LEU C 1 438 ? 4.227 35.115 41.510 1.00 16.04 438 LEU C C 1
ATOM 10759 O O . LEU C 1 438 ? 3.819 35.777 40.544 1.00 17.99 438 LEU C O 1
ATOM 10764 N N . ASP C 1 439 ? 4.275 35.617 42.747 1.00 15.48 439 ASP C N 1
ATOM 10765 C CA . ASP C 1 439 ? 3.733 36.943 43.019 1.00 18.64 439 ASP C CA 1
ATOM 10766 C C . ASP C 1 439 ? 4.603 38.051 42.433 1.00 20.54 439 ASP C C 1
ATOM 10767 O O . ASP C 1 439 ? 4.071 39.086 42.013 1.00 22.54 439 ASP C O 1
ATOM 10772 N N . THR C 1 440 ? 5.926 37.867 42.402 1.00 19.11 440 THR C N 1
ATOM 10773 C CA . THR C 1 440 ? 6.837 38.934 41.990 1.00 19.51 440 THR C CA 1
ATOM 10774 C C . THR C 1 440 ? 7.399 38.757 40.588 1.00 23.13 440 THR C C 1
ATOM 10775 O O . THR C 1 440 ? 7.854 39.743 39.999 1.00 24.87 440 THR C O 1
ATOM 10779 N N . GLY C 1 441 ? 7.392 37.542 40.047 1.00 25.60 441 GLY C N 1
ATOM 10780 C CA . GLY C 1 441 ? 8.068 37.268 38.796 1.00 26.13 441 GLY C CA 1
ATOM 10781 C C . GLY C 1 441 ? 9.562 37.046 38.906 1.00 24.58 441 GLY C C 1
ATOM 10782 O O . GLY C 1 441 ? 10.199 36.745 37.888 1.00 28.02 441 GLY C O 1
ATOM 10783 N N . LYS C 1 442 ? 10.148 37.204 40.093 1.00 24.94 442 LYS C N 1
ATOM 10784 C CA . LYS C 1 442 ? 11.568 36.935 40.284 1.00 22.23 442 LYS C CA 1
ATOM 10785 C C . LYS C 1 442 ? 11.839 35.439 40.172 1.00 22.18 442 LYS C C 1
ATOM 10786 O O . LYS C 1 442 ? 10.989 34.605 40.501 1.00 23.04 442 LYS C O 1
ATOM 10792 N N . SER C 1 443 ? 13.036 35.096 39.703 1.00 18.95 443 SER C N 1
ATOM 10793 C CA . SER C 1 443 ? 13.364 33.692 39.484 1.00 17.63 443 SER C CA 1
ATOM 10794 C C . SER C 1 443 ? 13.557 32.955 40.805 1.00 16.60 443 SER C C 1
ATOM 10795 O O . SER C 1 443 ? 13.999 33.529 41.807 1.00 16.72 443 SER C O 1
ATOM 10798 N N . VAL C 1 444 ? 13.211 31.662 40.796 1.00 15.72 444 VAL C N 1
ATOM 10799 C CA . VAL C 1 444 ? 13.468 30.810 41.955 1.00 14.90 444 VAL C CA 1
ATOM 10800 C C . VAL C 1 444 ? 14.940 30.886 42.344 1.00 14.98 444 VAL C C 1
ATOM 10801 O O . VAL C 1 444 ? 15.281 31.027 43.525 1.00 15.28 444 VAL C O 1
ATOM 10805 N N . TYR C 1 445 ? 15.832 30.804 41.353 1.00 15.60 445 TYR C N 1
ATOM 10806 C CA . TYR C 1 445 ? 17.267 30.851 41.624 1.00 16.23 445 TYR C CA 1
ATOM 10807 C C . TYR C 1 445 ? 17.645 32.117 42.389 1.00 19.45 445 TYR C C 1
ATOM 10808 O O . TYR C 1 445 ? 18.307 32.051 43.434 1.00 16.28 445 TYR C O 1
ATOM 10817 N N . ASP C 1 446 ? 17.223 33.283 41.888 1.00 17.02 446 ASP C N 1
ATOM 10818 C CA . ASP C 1 446 ? 17.571 34.543 42.539 1.00 17.81 446 ASP C CA 1
ATOM 10819 C C . ASP C 1 446 ? 16.989 34.623 43.944 1.00 17.86 446 ASP C C 1
ATOM 10820 O O . ASP C 1 446 ? 17.660 35.087 44.875 1.00 19.91 446 ASP C O 1
ATOM 10825 N N . LEU C 1 447 ? 15.748 34.163 44.121 1.00 17.51 447 LEU C N 1
ATOM 10826 C CA . LEU C 1 447 ? 15.120 34.245 45.435 1.00 16.69 447 LEU C CA 1
ATOM 10827 C C . LEU C 1 447 ? 15.839 33.379 46.463 1.00 16.78 447 LEU C C 1
ATOM 10828 O O . LEU C 1 447 ? 16.000 33.796 47.615 1.00 17.18 447 LEU C O 1
ATOM 10833 N N . VAL C 1 448 ? 16.278 32.176 46.072 1.00 15.62 448 VAL C N 1
ATOM 10834 C CA . VAL C 1 448 ? 17.005 31.308 47.000 1.00 15.41 448 VAL C CA 1
ATOM 10835 C C . VAL C 1 448 ? 18.258 32.002 47.521 1.00 17.49 448 VAL C C 1
ATOM 10836 O O . VAL C 1 448 ? 18.556 31.958 48.722 1.00 18.14 448 VAL C O 1
ATOM 10840 N N . LEU C 1 449 ? 19.011 32.654 46.631 1.00 16.71 449 LEU C N 1
ATOM 10841 C CA . LEU C 1 449 ? 20.221 33.354 47.061 1.00 20.49 449 LEU C CA 1
ATOM 10842 C C . LEU C 1 449 ? 19.895 34.583 47.904 1.00 23.83 449 LEU C C 1
ATOM 10843 O O . LEU C 1 449 ? 20.622 34.899 48.854 1.00 22.55 449 LEU C O 1
ATOM 10848 N N . GLU C 1 450 ? 18.814 35.296 47.570 1.00 18.18 450 GLU C N 1
ATOM 10849 C CA . GLU C 1 450 ? 18.425 36.466 48.354 1.00 19.00 450 GLU C CA 1
ATOM 10850 C C . GLU C 1 450 ? 18.056 36.080 49.780 1.00 20.32 450 GLU C C 1
ATOM 10851 O O . GLU C 1 450 ? 18.272 36.866 50.712 1.00 22.79 450 GLU C O 1
ATOM 10857 N N . HIS C 1 451 ? 17.531 34.872 49.973 1.00 19.04 451 HIS C N 1
ATOM 10858 C CA . HIS C 1 451 ? 17.184 34.371 51.295 1.00 17.85 451 HIS C CA 1
ATOM 10859 C C . HIS C 1 451 ? 18.340 33.648 51.980 1.00 18.80 451 HIS C C 1
ATOM 10860 O O . HIS C 1 451 ? 18.170 33.186 53.114 1.00 20.56 451 HIS C O 1
ATOM 10867 N N . GLU C 1 452 ? 19.509 33.566 51.339 1.00 18.21 452 GLU C N 1
ATOM 10868 C CA . GLU C 1 452 ? 20.707 32.936 51.915 1.00 18.69 452 GLU C CA 1
ATOM 10869 C C . GLU C 1 452 ? 20.457 31.481 52.299 1.00 18.18 452 GLU C C 1
ATOM 10870 O O . GLU C 1 452 ? 21.054 30.960 53.246 1.00 19.64 452 GLU C O 1
ATOM 10876 N N . LEU C 1 453 ? 19.585 30.800 51.552 1.00 17.25 453 LEU C N 1
ATOM 10877 C CA . LEU C 1 453 ? 19.210 29.437 51.902 1.00 18.25 453 LEU C CA 1
ATOM 10878 C C . LEU C 1 453 ? 20.285 28.433 51.508 1.00 20.76 453 LEU C C 1
ATOM 10879 O O . LEU C 1 453 ? 20.522 27.454 52.227 1.00 23.98 453 LEU C O 1
ATOM 10884 N N . LEU C 1 454 ? 20.926 28.653 50.365 1.00 17.47 454 LEU C N 1
ATOM 10885 C CA . LEU C 1 454 ? 21.893 27.719 49.808 1.00 18.71 454 LEU C CA 1
ATOM 10886 C C . LEU C 1 454 ? 23.030 28.503 49.181 1.00 22.49 454 LEU C C 1
ATOM 10887 O O . LEU C 1 454 ? 22.845 29.637 48.731 1.00 25.89 454 LEU C O 1
ATOM 10892 N N . SER C 1 455 ? 24.213 27.894 49.165 1.00 19.28 455 SER C N 1
ATOM 10893 C CA . SER C 1 455 ? 25.335 28.493 48.464 1.00 20.66 455 SER C CA 1
ATOM 10894 C C . SER C 1 455 ? 25.093 28.443 46.961 1.00 18.94 455 SER C C 1
ATOM 10895 O O . SER C 1 455 ? 24.363 27.585 46.453 1.00 19.92 455 SER C O 1
ATOM 10898 N N . LYS C 1 456 ? 25.721 29.381 46.247 1.00 22.56 456 LYS C N 1
ATOM 10899 C CA . LYS C 1 456 ? 25.616 29.386 44.791 1.00 22.12 456 LYS C CA 1
ATOM 10900 C C . LYS C 1 456 ? 26.125 28.078 44.192 1.00 25.87 456 LYS C C 1
ATOM 10901 O O . LYS C 1 456 ? 25.519 27.543 43.257 1.00 23.91 456 LYS C O 1
ATOM 10907 N N . GLU C 1 457 ? 27.233 27.546 44.720 1.00 25.13 457 GLU C N 1
ATOM 10908 C CA . GLU C 1 457 ? 27.798 26.311 44.179 1.00 26.20 457 GLU C CA 1
ATOM 10909 C C . GLU C 1 457 ? 26.812 25.155 44.305 1.00 25.87 457 GLU C C 1
ATOM 10910 O O . GLU C 1 457 ? 26.622 24.379 43.361 1.00 26.30 457 GLU C O 1
ATOM 10912 N N . LYS C 1 458 ? 26.179 25.022 45.470 1.00 23.58 458 LYS C N 1
ATOM 10913 C CA . LYS C 1 458 ? 25.196 23.960 45.650 1.00 23.68 458 LYS C CA 1
ATOM 10914 C C . LYS C 1 458 ? 23.956 24.216 44.806 1.00 23.08 458 LYS C C 1
ATOM 10915 O O . LYS C 1 458 ? 23.420 23.292 44.181 1.00 23.89 458 LYS C O 1
ATOM 10921 N N . LEU C 1 459 ? 23.496 25.469 44.770 1.00 19.13 459 LEU C N 1
ATOM 10922 C CA . LEU C 1 459 ? 22.287 25.804 44.026 1.00 17.34 459 LEU C CA 1
ATOM 10923 C C . LEU C 1 459 ? 22.460 25.525 42.538 1.00 20.13 459 LEU C C 1
ATOM 10924 O O . LEU C 1 459 ? 21.533 25.042 41.878 1.00 19.92 459 LEU C O 1
ATOM 10929 N N . ASP C 1 460 ? 23.648 25.808 41.996 1.00 21.87 460 ASP C N 1
ATOM 10930 C CA . ASP C 1 460 ? 23.898 25.557 40.579 1.00 19.89 460 ASP C CA 1
ATOM 10931 C C . ASP C 1 460 ? 23.736 24.082 40.230 1.00 21.75 460 ASP C C 1
ATOM 10932 O O . ASP C 1 460 ? 23.318 23.752 39.113 1.00 27.66 460 ASP C O 1
ATOM 10937 N N . GLU C 1 461 ? 24.084 23.185 41.154 1.00 19.65 461 GLU C N 1
ATOM 10938 C CA . GLU C 1 461 ? 23.929 21.755 40.901 1.00 21.62 461 GLU C CA 1
ATOM 10939 C C . GLU C 1 461 ? 22.478 21.325 41.073 1.00 21.60 461 GLU C C 1
ATOM 10940 O O . GLU C 1 461 ? 21.927 20.613 40.229 1.00 22.39 461 GLU C O 1
ATOM 10946 N N . ILE C 1 462 ? 21.843 21.765 42.159 1.00 18.62 462 ILE C N 1
ATOM 10947 C CA . ILE C 1 462 ? 20.486 21.325 42.471 1.00 17.52 462 ILE C CA 1
ATOM 10948 C C . ILE C 1 462 ? 19.511 21.747 41.379 1.00 19.73 462 ILE C C 1
ATOM 10949 O O . ILE C 1 462 ? 18.617 20.979 40.992 1.00 20.52 462 ILE C O 1
ATOM 10954 N N . LEU C 1 463 ? 19.643 22.977 40.881 1.00 18.52 463 LEU C N 1
ATOM 10955 C CA . LEU C 1 463 ? 18.650 23.527 39.968 1.00 17.22 463 LEU C CA 1
ATOM 10956 C C . LEU C 1 463 ? 19.011 23.325 38.505 1.00 19.71 463 LEU C C 1
ATOM 10957 O O . LEU C 1 463 ? 18.304 23.832 37.630 1.00 24.87 463 LEU C O 1
ATOM 10962 N N . ALA C 1 464 ? 20.084 22.602 38.217 1.00 19.36 464 ALA C N 1
ATOM 10963 C CA . ALA C 1 464 ? 20.370 22.220 36.838 1.00 20.97 464 ALA C CA 1
ATOM 10964 C C . ALA C 1 464 ? 19.292 21.254 36.364 1.00 20.13 464 ALA C C 1
ATOM 10965 O O . ALA C 1 464 ? 19.107 20.202 36.986 1.00 19.91 464 ALA C O 1
ATOM 10967 N N . PRO C 1 465 ? 18.541 21.578 35.305 1.00 24.74 465 PRO C N 1
ATOM 10968 C CA . PRO C 1 465 ? 17.459 20.675 34.877 1.00 21.38 465 PRO C CA 1
ATOM 10969 C C . PRO C 1 465 ? 17.966 19.298 34.511 1.00 21.57 465 PRO C C 1
ATOM 10970 O O . PRO C 1 465 ? 17.248 18.308 34.706 1.00 21.24 465 PRO C O 1
ATOM 10974 N N . GLU C 1 466 ? 19.201 19.207 34.012 1.00 21.47 466 GLU C N 1
ATOM 10975 C CA . GLU C 1 466 ? 19.778 17.906 33.695 1.00 22.76 466 GLU C CA 1
ATOM 10976 C C . GLU C 1 466 ? 19.938 17.034 34.931 1.00 22.62 466 GLU C C 1
ATOM 10977 O O . GLU C 1 466 ? 20.068 15.814 34.795 1.00 24.19 466 GLU C O 1
ATOM 10979 N N . ASN C 1 467 ? 19.933 17.623 36.128 1.00 18.81 467 ASN C N 1
ATOM 10980 C CA . ASN C 1 467 ? 20.016 16.852 37.361 1.00 16.61 467 ASN C CA 1
ATOM 10981 C C . ASN C 1 467 ? 18.648 16.536 37.953 1.00 17.72 467 ASN C C 1
ATOM 10982 O O . ASN C 1 467 ? 18.575 16.008 39.065 1.00 19.90 467 ASN C O 1
ATOM 10987 N N . MET C 1 468 ? 17.563 16.805 37.225 1.00 15.75 468 MET C N 1
ATOM 10988 C CA . MET C 1 468 ? 16.215 16.534 37.720 1.00 15.95 468 MET C CA 1
ATOM 10989 C C . MET C 1 468 ? 15.532 15.392 36.982 1.00 20.15 468 MET C C 1
ATOM 10990 O O . MET C 1 468 ? 14.348 15.113 37.227 1.00 19.29 468 MET C O 1
ATOM 10995 N N . LEU C 1 469 ? 16.241 14.727 36.087 1.00 14.01 469 LEU C N 1
ATOM 10996 C CA . LEU C 1 469 ? 15.646 13.735 35.207 1.00 15.25 469 LEU C CA 1
ATOM 10997 C C . LEU C 1 469 ? 15.729 12.320 35.758 1.00 15.43 469 LEU C C 1
ATOM 10998 O O . LEU C 1 469 ? 15.145 11.408 35.162 1.00 15.00 469 LEU C O 1
ATOM 11003 N N . ASN C 1 470 ? 16.439 12.127 36.868 1.00 14.49 470 ASN C N 1
ATOM 11004 C CA . ASN C 1 470 ? 16.717 10.827 37.464 1.00 15.40 470 ASN C CA 1
ATOM 11005 C C . ASN C 1 470 ? 16.824 11.007 38.968 1.00 17.74 470 ASN C C 1
ATOM 11006 O O . ASN C 1 470 ? 17.132 12.104 39.441 1.00 18.14 470 ASN C O 1
ATOM 11011 N N . PRO C 1 471 ? 16.651 9.940 39.742 1.00 14.28 471 PRO C N 1
ATOM 11012 C CA . PRO C 1 471 ? 16.987 10.019 41.165 1.00 13.27 471 PRO C CA 1
ATOM 11013 C C . PRO C 1 471 ? 18.486 10.201 41.356 1.00 14.05 471 PRO C C 1
ATOM 11014 O O . PRO C 1 471 ? 19.304 9.743 40.550 1.00 18.33 471 PRO C O 1
ATOM 11018 N N A HIS C 1 472 ? 18.849 10.876 42.442 0.51 15.45 472 HIS C N 1
ATOM 11019 N N B HIS C 1 472 ? 18.834 10.881 42.447 0.49 15.06 472 HIS C N 1
ATOM 11020 C CA A HIS C 1 472 ? 20.261 10.997 42.782 0.51 17.38 472 HIS C CA 1
ATOM 11021 C CA B HIS C 1 472 ? 20.224 11.128 42.804 0.49 17.91 472 HIS C CA 1
ATOM 11022 C C A HIS C 1 472 ? 20.391 11.302 44.265 0.51 15.65 472 HIS C C 1
ATOM 11023 C C B HIS C 1 472 ? 20.348 11.163 44.319 0.49 15.69 472 HIS C C 1
ATOM 11024 O O A HIS C 1 472 ? 19.447 11.771 44.909 0.51 15.07 472 HIS C O 1
ATOM 11025 O O B HIS C 1 472 ? 19.361 11.318 45.042 0.49 15.46 472 HIS C O 1
ATOM 11038 N N . THR C 1 473 ? 21.581 11.022 44.796 1.00 16.85 473 THR C N 1
ATOM 11039 C CA . THR C 1 473 ? 21.859 11.307 46.192 1.00 17.55 473 THR C CA 1
ATOM 11040 C C . THR C 1 473 ? 21.946 12.816 46.391 1.00 18.75 473 THR C C 1
ATOM 11041 O O . THR C 1 473 ? 22.163 13.580 45.450 1.00 17.62 473 THR C O 1
ATOM 11045 N N . LYS C 1 474 ? 21.752 13.243 47.634 1.00 19.59 474 LYS C N 1
ATOM 11046 C CA . LYS C 1 474 ? 21.717 14.668 47.934 1.00 21.01 474 LYS C CA 1
ATOM 11047 C C . LYS C 1 474 ? 23.074 15.310 47.672 1.00 24.75 474 LYS C C 1
ATOM 11048 O O . LYS C 1 474 ? 24.117 14.765 48.044 1.00 22.86 474 LYS C O 1
ATOM 11054 N N . PHE C 1 475 ? 23.054 16.467 47.009 1.00 24.25 475 PHE C N 1
ATOM 11055 C CA . PHE C 1 475 ? 24.269 17.250 46.764 1.00 29.10 475 PHE C CA 1
ATOM 11056 C C . PHE C 1 475 ? 24.793 17.886 48.051 1.00 37.33 475 PHE C C 1
ATOM 11057 O O . PHE C 1 475 ? 24.087 17.990 49.056 1.00 33.00 475 PHE C O 1
ATOM 11066 N N . ASN D 1 10 ? -0.316 14.947 -18.842 1.00 58.84 10 ASN D N 1
ATOM 11067 C CA . ASN D 1 10 ? -1.231 14.243 -19.734 1.00 53.36 10 ASN D CA 1
ATOM 11068 C C . ASN D 1 10 ? -2.491 13.806 -18.993 1.00 43.85 10 ASN D C 1
ATOM 11069 O O . ASN D 1 10 ? -3.524 14.469 -19.074 1.00 49.00 10 ASN D O 1
ATOM 11071 N N . ASP D 1 11 ? -2.404 12.690 -18.270 1.00 35.52 11 ASP D N 1
ATOM 11072 C CA . ASP D 1 11 ? -3.537 12.182 -17.505 1.00 33.18 11 ASP D CA 1
ATOM 11073 C C . ASP D 1 11 ? -3.695 12.871 -16.151 1.00 29.27 11 ASP D C 1
ATOM 11074 O O . ASP D 1 11 ? -4.535 12.447 -15.350 1.00 28.91 11 ASP D O 1
ATOM 11079 N N . TYR D 1 12 ? -2.907 13.909 -15.887 1.00 27.57 12 TYR D N 1
ATOM 11080 C CA A TYR D 1 12 ? -2.972 14.672 -14.651 0.56 26.18 12 TYR D CA 1
ATOM 11081 C CA B TYR D 1 12 ? -3.019 14.675 -14.656 0.44 26.01 12 TYR D CA 1
ATOM 11082 C C . TYR D 1 12 ? -2.938 16.159 -14.974 1.00 25.80 12 TYR D C 1
ATOM 11083 O O . TYR D 1 12 ? -2.505 16.569 -16.053 1.00 26.34 12 TYR D O 1
ATOM 11100 N N . ARG D 1 13 ? -3.383 16.962 -14.018 1.00 23.21 13 ARG D N 1
ATOM 11101 C CA . ARG D 1 13 ? -3.112 18.386 -14.008 1.00 21.25 13 ARG D CA 1
ATOM 11102 C C . ARG D 1 13 ? -2.503 18.684 -12.646 1.00 22.00 13 ARG D C 1
ATOM 11103 O O . ARG D 1 13 ? -2.635 17.890 -11.711 1.00 22.78 13 ARG D O 1
ATOM 11111 N N . ILE D 1 14 ? -1.794 19.803 -12.537 1.00 20.33 14 ILE D N 1
ATOM 11112 C CA . ILE D 1 14 ? -1.106 20.162 -11.301 1.00 19.82 14 ILE D CA 1
ATOM 11113 C C . ILE D 1 14 ? -1.830 21.342 -10.674 1.00 19.53 14 ILE D C 1
ATOM 11114 O O . ILE D 1 14 ? -2.080 22.347 -11.348 1.00 23.09 14 ILE D O 1
ATOM 11119 N N . GLU D 1 15 ? -2.195 21.203 -9.401 1.00 19.27 15 GLU D N 1
ATOM 11120 C CA . GLU D 1 15 ? -2.850 22.260 -8.643 1.00 19.37 15 GLU D CA 1
ATOM 11121 C C . GLU D 1 15 ? -1.998 22.625 -7.432 1.00 21.22 15 GLU D C 1
ATOM 11122 O O . GLU D 1 15 ? -1.068 21.906 -7.061 1.00 20.01 15 GLU D O 1
ATOM 11128 N N . SER D 1 16 ? -2.334 23.754 -6.801 1.00 17.73 16 SER D N 1
ATOM 11129 C CA A SER D 1 16 ? -1.500 24.347 -5.765 0.67 17.44 16 SER D CA 1
ATOM 11130 C CA B SER D 1 16 ? -1.501 24.350 -5.766 0.33 17.63 16 SER D CA 1
ATOM 11131 C C . SER D 1 16 ? -2.330 24.721 -4.546 1.00 16.74 16 SER D C 1
ATOM 11132 O O . SER D 1 16 ? -3.439 25.248 -4.675 1.00 19.47 16 SER D O 1
ATOM 11137 N N . ASP D 1 17 ? -1.776 24.471 -3.361 1.00 15.00 17 ASP D N 1
ATOM 11138 C CA . ASP D 1 17 ? -2.391 24.952 -2.125 1.00 15.10 17 ASP D CA 1
ATOM 11139 C C . ASP D 1 17 ? -1.283 25.318 -1.138 1.00 15.42 17 ASP D C 1
ATOM 11140 O O . ASP D 1 17 ? -0.102 25.382 -1.499 1.00 17.83 17 ASP D O 1
ATOM 11145 N N . LEU D 1 18 ? -1.684 25.585 0.112 1.00 15.31 18 LEU D N 1
ATOM 11146 C CA . LEU D 1 18 ? -0.741 25.996 1.151 1.00 16.90 18 LEU D CA 1
ATOM 11147 C C . LEU D 1 18 ? 0.415 25.013 1.291 1.00 15.48 18 LEU D C 1
ATOM 11148 O O . LEU D 1 18 ? 1.556 25.415 1.546 1.00 17.33 18 LEU D O 1
ATOM 11153 N N . ILE D 1 19 ? 0.140 23.718 1.125 1.00 15.02 19 ILE D N 1
ATOM 11154 C CA . ILE D 1 19 ? 1.177 22.708 1.318 1.00 16.03 19 ILE D CA 1
ATOM 11155 C C . ILE D 1 19 ? 2.143 22.685 0.140 1.00 19.60 19 ILE D C 1
ATOM 11156 O O . ILE D 1 19 ? 3.349 22.471 0.317 1.00 19.41 19 ILE D O 1
ATOM 11161 N N . GLY D 1 20 ? 1.643 22.907 -1.066 1.00 14.85 20 GLY D N 1
ATOM 11162 C CA . GLY D 1 20 ? 2.473 22.874 -2.256 1.00 16.60 20 GLY D CA 1
ATOM 11163 C C . GLY D 1 20 ? 1.660 22.437 -3.461 1.00 17.77 20 GLY D C 1
ATOM 11164 O O . GLY D 1 20 ? 0.441 22.589 -3.491 1.00 17.11 20 GLY D O 1
ATOM 11165 N N . GLU D 1 21 ? 2.362 21.897 -4.453 1.00 18.95 21 GLU D N 1
ATOM 11166 C CA . GLU D 1 21 ? 1.746 21.455 -5.695 1.00 17.10 21 GLU D CA 1
ATOM 11167 C C . GLU D 1 21 ? 1.555 19.942 -5.692 1.00 21.93 21 GLU D C 1
ATOM 11168 O O . GLU D 1 21 ? 2.315 19.198 -5.068 1.00 19.45 21 GLU D O 1
ATOM 11174 N N . LEU D 1 22 ? 0.516 19.492 -6.390 1.00 17.94 22 LEU D N 1
ATOM 11175 C CA . LEU D 1 22 ? 0.153 18.081 -6.381 1.00 17.09 22 LEU D CA 1
ATOM 11176 C C . LEU D 1 22 ? -0.574 17.750 -7.673 1.00 19.77 22 LEU D C 1
ATOM 11177 O O . LEU D 1 22 ? -1.342 18.569 -8.184 1.00 21.47 22 LEU D O 1
ATOM 11182 N N . LYS D 1 23 ? -0.341 16.544 -8.185 1.00 18.18 23 LYS D N 1
ATOM 11183 C CA . LYS D 1 23 ? -1.095 16.063 -9.334 1.00 20.61 23 LYS D CA 1
ATOM 11184 C C . LYS D 1 23 ? -2.511 15.654 -8.934 1.00 19.66 23 LYS D C 1
ATOM 11185 O O . LYS D 1 23 ? -2.734 15.060 -7.878 1.00 19.47 23 LYS D O 1
ATOM 11191 N N . VAL D 1 24 ? -3.468 15.996 -9.791 1.00 19.54 24 VAL D N 1
ATOM 11192 C CA A VAL D 1 24 ? -4.889 15.670 -9.664 0.55 18.31 24 VAL D CA 1
ATOM 11193 C CA B VAL D 1 24 ? -4.841 15.537 -9.621 0.45 18.19 24 VAL D CA 1
ATOM 11194 C C . VAL D 1 24 ? -5.285 14.976 -10.965 1.00 19.34 24 VAL D C 1
ATOM 11195 O O . VAL D 1 24 ? -4.796 15.398 -12.023 1.00 20.28 24 VAL D O 1
ATOM 11202 N N . PRO D 1 25 ? -6.146 13.955 -10.971 1.00 18.36 25 PRO D N 1
ATOM 11203 C CA . PRO D 1 25 ? -6.546 13.357 -12.254 1.00 20.79 25 PRO D CA 1
ATOM 11204 C C . PRO D 1 25 ? -7.150 14.416 -13.166 1.00 19.37 25 PRO D C 1
ATOM 11205 O O . PRO D 1 25 ? -7.924 15.267 -12.725 1.00 21.21 25 PRO D O 1
ATOM 11209 N N . VAL D 1 26 ? -6.762 14.376 -14.447 1.00 20.63 26 VAL D N 1
ATOM 11210 C CA . VAL D 1 26 ? -6.962 15.538 -15.310 1.00 21.86 26 VAL D CA 1
ATOM 11211 C C . VAL D 1 26 ? -8.444 15.852 -15.489 1.00 22.59 26 VAL D C 1
ATOM 11212 O O . VAL D 1 26 ? -8.819 17.019 -15.657 1.00 25.71 26 VAL D O 1
ATOM 11216 N N . ASN D 1 27 ? -9.310 14.841 -15.425 1.00 22.14 27 ASN D N 1
ATOM 11217 C CA . ASN D 1 27 ? -10.741 15.044 -15.602 1.00 24.30 27 ASN D CA 1
ATOM 11218 C C . ASN D 1 27 ? -11.503 15.088 -14.281 1.00 21.17 27 ASN D C 1
ATOM 11219 O O . ASN D 1 27 ? -12.736 15.140 -14.295 1.00 22.14 27 ASN D O 1
ATOM 11224 N N . ALA D 1 28 ? -10.808 15.062 -13.148 1.00 20.50 28 ALA D N 1
ATOM 11225 C CA . ALA D 1 28 ? -11.497 15.150 -11.866 1.00 20.94 28 ALA D CA 1
ATOM 11226 C C . ALA D 1 28 ? -12.082 16.544 -11.676 1.00 19.04 28 ALA D C 1
ATOM 11227 O O . ALA D 1 28 ? -11.448 17.550 -12.012 1.00 19.49 28 ALA D O 1
ATOM 11229 N N . TYR D 1 29 ? -13.307 16.602 -11.151 1.00 16.54 29 TYR D N 1
ATOM 11230 C CA . TYR D 1 29 ? -13.859 17.891 -10.751 1.00 16.88 29 TYR D CA 1
ATOM 11231 C C . TYR D 1 29 ? -13.350 18.334 -9.391 1.00 18.79 29 TYR D C 1
ATOM 11232 O O . TYR D 1 29 ? -13.382 19.533 -9.093 1.00 17.22 29 TYR D O 1
ATOM 11241 N N . TYR D 1 30 ? -12.899 17.401 -8.557 1.00 16.36 30 TYR D N 1
ATOM 11242 C CA . TYR D 1 30 ? -12.264 17.808 -7.319 1.00 14.22 30 TYR D CA 1
ATOM 11243 C C . TYR D 1 30 ? -10.846 18.300 -7.613 1.00 14.54 30 TYR D C 1
ATOM 11244 O O . TYR D 1 30 ? -10.348 18.205 -8.740 1.00 18.39 30 TYR D O 1
ATOM 11253 N N . GLY D 1 31 ? -10.208 18.862 -6.588 1.00 16.76 31 GLY D N 1
ATOM 11254 C CA . GLY D 1 31 ? -8.913 19.490 -6.746 1.00 14.37 31 GLY D CA 1
ATOM 11255 C C . GLY D 1 31 ? -7.888 19.002 -5.747 1.00 17.44 31 GLY D C 1
ATOM 11256 O O . GLY D 1 31 ? -8.048 17.933 -5.153 1.00 15.71 31 GLY D O 1
ATOM 11257 N N . VAL D 1 32 ? -6.842 19.803 -5.538 1.00 15.93 32 VAL D N 1
ATOM 11258 C CA . VAL D 1 32 ? -5.683 19.352 -4.771 1.00 16.40 32 VAL D CA 1
ATOM 11259 C C . VAL D 1 32 ? -6.057 19.036 -3.325 1.00 16.81 32 VAL D C 1
ATOM 11260 O O . VAL D 1 32 ? -5.553 18.070 -2.742 1.00 14.49 32 VAL D O 1
ATOM 11264 N N . GLN D 1 33 ? -6.927 19.840 -2.710 1.00 14.21 33 GLN D N 1
ATOM 11265 C CA . GLN D 1 33 ? -7.190 19.579 -1.295 1.00 12.91 33 GLN D CA 1
ATOM 11266 C C . GLN D 1 33 ? -8.020 18.315 -1.112 1.00 15.74 33 GLN D C 1
ATOM 11267 O O . GLN D 1 33 ? -7.817 17.580 -0.137 1.00 13.84 33 GLN D O 1
ATOM 11273 N N . THR D 1 34 ? -8.927 18.025 -2.048 1.00 14.34 34 THR D N 1
ATOM 11274 C CA . THR D 1 34 ? -9.627 16.745 -2.012 1.00 13.69 34 THR D CA 1
ATOM 11275 C C . THR D 1 34 ? -8.657 15.592 -2.218 1.00 13.96 34 THR D C 1
ATOM 11276 O O . THR D 1 34 ? -8.742 14.568 -1.531 1.00 13.30 34 THR D O 1
ATOM 11280 N N . GLN D 1 35 ? -7.729 15.733 -3.170 1.00 13.45 35 GLN D N 1
ATOM 11281 C CA . GLN D 1 35 ? -6.759 14.672 -3.411 1.00 13.39 35 GLN D CA 1
ATOM 11282 C C . GLN D 1 35 ? -5.935 14.384 -2.164 1.00 15.46 35 GLN D C 1
ATOM 11283 O O . GLN D 1 35 ? -5.677 13.219 -1.838 1.00 12.95 35 GLN D O 1
ATOM 11289 N N . ARG D 1 36 ? -5.514 15.431 -1.452 1.00 14.05 36 ARG D N 1
ATOM 11290 C CA . ARG D 1 36 ? -4.763 15.206 -0.220 1.00 11.73 36 ARG D CA 1
ATOM 11291 C C . ARG D 1 36 ? -5.589 14.417 0.782 1.00 13.35 36 ARG D C 1
ATOM 11292 O O . ARG D 1 36 ? -5.069 13.505 1.438 1.00 11.99 36 ARG D O 1
ATOM 11300 N N . ALA D 1 37 ? -6.883 14.746 0.900 1.00 12.63 37 ALA D N 1
ATOM 11301 C CA . ALA D 1 37 ? -7.763 14.030 1.824 1.00 10.42 37 ALA D CA 1
ATOM 11302 C C . ALA D 1 37 ? -7.952 12.570 1.415 1.00 13.97 37 ALA D C 1
ATOM 11303 O O . ALA D 1 37 ? -8.015 11.683 2.281 1.00 13.20 37 ALA D O 1
ATOM 11305 N N . ILE D 1 38 ? -8.079 12.304 0.110 1.00 11.74 38 ILE D N 1
ATOM 11306 C CA . ILE D 1 38 ? -8.115 10.926 -0.383 1.00 11.41 38 ILE D CA 1
ATOM 11307 C C . ILE D 1 38 ? -6.870 10.177 0.074 1.00 12.17 38 ILE D C 1
ATOM 11308 O O . ILE D 1 38 ? -6.947 9.047 0.570 1.00 15.03 38 ILE D O 1
ATOM 11313 N N . ASP D 1 39 ? -5.710 10.830 -0.046 1.00 13.94 39 ASP D N 1
ATOM 11314 C CA . ASP D 1 39 ? -4.429 10.219 0.288 1.00 14.83 39 ASP D CA 1
ATOM 11315 C C . ASP D 1 39 ? -4.273 10.028 1.795 1.00 13.91 39 ASP D C 1
ATOM 11316 O O . ASP D 1 39 ? -3.650 9.052 2.240 1.00 15.98 39 ASP D O 1
ATOM 11321 N N . ASN D 1 40 ? -4.798 10.966 2.590 1.00 12.52 40 ASN D N 1
ATOM 11322 C CA . ASN D 1 40 ? -4.487 11.020 4.015 1.00 11.41 40 ASN D CA 1
ATOM 11323 C C . ASN D 1 40 ? -5.340 10.075 4.843 1.00 12.43 40 ASN D C 1
ATOM 11324 O O . ASN D 1 40 ? -4.882 9.625 5.897 1.00 13.85 40 ASN D O 1
ATOM 11329 N N . PHE D 1 41 ? -6.573 9.798 4.418 1.00 11.64 41 PHE D N 1
ATOM 11330 C CA . PHE D 1 41 ? -7.552 9.090 5.248 1.00 10.14 41 PHE D CA 1
ATOM 11331 C C . PHE D 1 41 ? -8.033 7.856 4.495 1.00 14.08 41 PHE D C 1
ATOM 11332 O O . PHE D 1 41 ? -8.994 7.909 3.724 1.00 15.85 41 PHE D O 1
ATOM 11340 N N . LYS D 1 42 ? -7.353 6.740 4.724 1.00 12.04 42 LYS D N 1
ATOM 11341 C CA . LYS D 1 42 ? -7.731 5.454 4.146 1.00 11.32 42 LYS D CA 1
ATOM 11342 C C . LYS D 1 42 ? -8.109 4.555 5.317 1.00 12.65 42 LYS D C 1
ATOM 11343 O O . LYS D 1 42 ? -7.329 3.703 5.750 1.00 14.24 42 LYS D O 1
ATOM 11349 N N . ILE D 1 43 ? -9.310 4.770 5.843 1.00 12.73 43 ILE D N 1
ATOM 11350 C CA . ILE D 1 43 ? -9.767 4.109 7.060 1.00 12.61 43 ILE D CA 1
ATOM 11351 C C . ILE D 1 43 ? -10.833 3.063 6.766 1.00 11.80 43 ILE D C 1
ATOM 11352 O O . ILE D 1 43 ? -10.733 1.921 7.215 1.00 13.22 43 ILE D O 1
ATOM 11357 N N . SER D 1 44 ? -11.879 3.449 6.036 1.00 14.21 44 SER D N 1
ATOM 11358 C CA . SER D 1 44 ? -13.101 2.665 5.924 1.00 12.92 44 SER D CA 1
ATOM 11359 C C . SER D 1 44 ? -13.462 2.451 4.459 1.00 16.37 44 SER D C 1
ATOM 11360 O O . SER D 1 44 ? -12.797 2.952 3.545 1.00 17.29 44 SER D O 1
ATOM 11363 N N . ASN D 1 45 ? -14.551 1.709 4.241 1.00 14.96 45 ASN D N 1
ATOM 11364 C CA A ASN D 1 45 ? -15.156 1.537 2.929 0.49 17.17 45 ASN D CA 1
ATOM 11365 C CA B ASN D 1 45 ? -15.134 1.569 2.914 0.51 16.89 45 ASN D CA 1
ATOM 11366 C C . ASN D 1 45 ? -16.364 2.454 2.723 1.00 17.45 45 ASN D C 1
ATOM 11367 O O . ASN D 1 45 ? -17.183 2.199 1.836 1.00 23.35 45 ASN D O 1
ATOM 11376 N N . ASP D 1 46 ? -16.489 3.513 3.521 1.00 11.83 46 ASP D N 1
ATOM 11377 C CA . ASP D 1 46 ? -17.646 4.403 3.534 1.00 12.35 46 ASP D CA 1
ATOM 11378 C C . ASP D 1 46 ? -17.166 5.786 3.096 1.00 10.93 46 ASP D C 1
ATOM 11379 O O . ASP D 1 46 ? -16.349 6.405 3.785 1.00 13.72 46 ASP D O 1
ATOM 11384 N N . HIS D 1 47 ? -17.631 6.256 1.938 1.00 12.30 47 HIS D N 1
ATOM 11385 C CA . HIS D 1 47 ? -17.154 7.520 1.390 1.00 12.22 47 HIS D CA 1
ATOM 11386 C C . HIS D 1 47 ? -18.314 8.478 1.156 1.00 13.30 47 HIS D C 1
ATOM 11387 O O . HIS D 1 47 ? -19.479 8.071 1.120 1.00 13.70 47 HIS D O 1
ATOM 11394 N N . LEU D 1 48 ? -17.980 9.769 1.022 1.00 13.97 48 LEU D N 1
ATOM 11395 C CA . LEU D 1 48 ? -19.023 10.789 0.916 1.00 11.64 48 LEU D CA 1
ATOM 11396 C C . LEU D 1 48 ? -19.941 10.511 -0.267 1.00 14.06 48 LEU D C 1
ATOM 11397 O O . LEU D 1 48 ? -21.152 10.755 -0.185 1.00 12.77 48 LEU D O 1
ATOM 11402 N N . SER D 1 49 ? -19.381 9.972 -1.358 1.00 14.39 49 SER D N 1
ATOM 11403 C CA . SER D 1 49 ? -20.153 9.636 -2.551 1.00 14.68 49 SER D CA 1
ATOM 11404 C C . SER D 1 49 ? -21.286 8.655 -2.269 1.00 15.35 49 SER D C 1
ATOM 11405 O O . SER D 1 49 ? -22.230 8.570 -3.066 1.00 17.68 49 SER D O 1
ATOM 11408 N N . ASP D 1 50 ? -21.208 7.906 -1.168 1.00 14.54 50 ASP D N 1
ATOM 11409 C CA . ASP D 1 50 ? -22.251 6.975 -0.750 1.00 16.61 50 ASP D CA 1
ATOM 11410 C C . ASP D 1 50 ? -23.419 7.656 -0.035 1.00 17.94 50 ASP D C 1
ATOM 11411 O O . ASP D 1 50 ? -24.355 6.958 0.374 1.00 18.36 50 ASP D O 1
ATOM 11416 N N . HIS D 1 51 ? -23.404 8.984 0.126 1.00 15.44 51 HIS D N 1
ATOM 11417 C CA . HIS D 1 51 ? -24.397 9.692 0.947 1.00 13.48 51 HIS D CA 1
ATOM 11418 C C . HIS D 1 51 ? -24.983 10.864 0.168 1.00 14.57 51 HIS D C 1
ATOM 11419 O O . HIS D 1 51 ? -24.619 12.030 0.397 1.00 12.48 51 HIS D O 1
ATOM 11426 N N . PRO D 1 52 ? -25.928 10.586 -0.739 1.00 16.18 52 PRO D N 1
ATOM 11427 C CA . PRO D 1 52 ? -26.441 11.646 -1.628 1.00 15.71 52 PRO D CA 1
ATOM 11428 C C . PRO D 1 52 ? -27.098 12.808 -0.900 1.00 15.68 52 PRO D C 1
ATOM 11429 O O . PRO D 1 52 ? -26.976 13.951 -1.357 1.00 17.20 52 PRO D O 1
ATOM 11433 N N . GLU D 1 53 ? -27.813 12.554 0.206 1.00 14.81 53 GLU D N 1
ATOM 11434 C CA . GLU D 1 53 ? -28.442 13.652 0.939 1.00 16.97 53 GLU D CA 1
ATOM 11435 C C . GLU D 1 53 ? -27.407 14.602 1.532 1.00 16.35 53 GLU D C 1
ATOM 11436 O O . GLU D 1 53 ? -27.661 15.807 1.658 1.00 15.06 53 GLU D O 1
ATOM 11442 N N . PHE D 1 54 ? -26.242 14.075 1.907 1.00 13.91 54 PHE D N 1
ATOM 11443 C CA . PHE D 1 54 ? -25.158 14.894 2.446 1.00 13.22 54 PHE D CA 1
ATOM 11444 C C . PHE D 1 54 ? -24.563 15.776 1.350 1.00 11.76 54 PHE D C 1
ATOM 11445 O O . PHE D 1 54 ? -24.366 16.985 1.542 1.00 13.47 54 PHE D O 1
ATOM 11453 N N . ILE D 1 55 ? -24.303 15.194 0.176 1.00 14.48 55 ILE D N 1
ATOM 11454 C CA . ILE D 1 55 ? -23.772 15.974 -0.945 1.00 14.19 55 ILE D CA 1
ATOM 11455 C C . ILE D 1 55 ? -24.787 17.018 -1.391 1.00 13.44 55 ILE D C 1
ATOM 11456 O O . ILE D 1 55 ? -24.439 18.180 -1.637 1.00 15.23 55 ILE D O 1
ATOM 11461 N N . LYS D 1 56 ? -26.059 16.620 -1.498 1.00 14.29 56 LYS D N 1
ATOM 11462 C CA . LYS D 1 56 ? -27.123 17.558 -1.845 1.00 13.30 56 LYS D CA 1
ATOM 11463 C C . LYS D 1 56 ? -27.165 18.737 -0.877 1.00 13.34 56 LYS D C 1
ATOM 11464 O O . LYS D 1 56 ? -27.303 19.891 -1.300 1.00 14.02 56 LYS D O 1
ATOM 11470 N N . ALA D 1 57 ? -27.041 18.471 0.427 1.00 14.43 57 ALA D N 1
ATOM 11471 C CA . ALA D 1 57 ? -27.096 19.553 1.409 1.00 12.86 57 ALA D CA 1
ATOM 11472 C C . ALA D 1 57 ? -25.940 20.529 1.228 1.00 13.82 57 ALA D C 1
ATOM 11473 O O . ALA D 1 57 ? -26.123 21.744 1.361 1.00 13.12 57 ALA D O 1
ATOM 11475 N N . PHE D 1 58 ? -24.743 20.022 0.926 1.00 13.86 58 PHE D N 1
ATOM 11476 C CA . PHE D 1 58 ? -23.626 20.919 0.645 1.00 13.62 58 PHE D CA 1
ATOM 11477 C C . PHE D 1 58 ? -23.942 21.828 -0.535 1.00 14.09 58 PHE D C 1
ATOM 11478 O O . PHE D 1 58 ? -23.597 23.017 -0.531 1.00 13.60 58 PHE D O 1
ATOM 11486 N N . ALA D 1 59 ? -24.597 21.284 -1.554 1.00 13.28 59 ALA D N 1
ATOM 11487 C CA . ALA D 1 59 ? -24.941 22.098 -2.716 1.00 13.07 59 ALA D CA 1
ATOM 11488 C C . ALA D 1 59 ? -25.986 23.157 -2.375 1.00 15.48 59 ALA D C 1
ATOM 11489 O O . ALA D 1 59 ? -25.899 24.296 -2.861 1.00 15.45 59 ALA D O 1
ATOM 11491 N N . PHE D 1 60 ? -26.984 22.807 -1.549 1.00 14.04 60 PHE D N 1
ATOM 11492 C CA . PHE D 1 60 ? -27.918 23.816 -1.047 1.00 16.43 60 PHE D CA 1
ATOM 11493 C C . PHE D 1 60 ? -27.158 24.960 -0.381 1.00 14.42 60 PHE D C 1
ATOM 11494 O O . PHE D 1 60 ? -27.426 26.141 -0.634 1.00 14.94 60 PHE D O 1
ATOM 11502 N N . VAL D 1 61 ? -26.213 24.614 0.500 1.00 13.47 61 VAL D N 1
ATOM 11503 C CA . VAL D 1 61 ? -25.482 25.613 1.278 1.00 13.53 61 VAL D CA 1
ATOM 11504 C C . VAL D 1 61 ? -24.695 26.540 0.362 1.00 14.12 61 VAL D C 1
ATOM 11505 O O . VAL D 1 61 ? -24.741 27.768 0.502 1.00 14.31 61 VAL D O 1
ATOM 11509 N N . LYS D 1 62 ? -23.956 25.963 -0.588 1.00 15.60 62 LYS D N 1
ATOM 11510 C CA . LYS D 1 62 ? -23.129 26.783 -1.468 1.00 14.21 62 LYS D CA 1
ATOM 11511 C C . LYS D 1 62 ? -23.976 27.668 -2.376 1.00 13.78 62 LYS D C 1
ATOM 11512 O O . LYS D 1 62 ? -23.596 28.813 -2.651 1.00 15.36 62 LYS D O 1
ATOM 11518 N N . LYS D 1 63 ? -25.114 27.154 -2.870 1.00 14.17 63 LYS D N 1
ATOM 11519 C CA . LYS D 1 63 ? -25.999 27.974 -3.693 1.00 14.45 63 LYS D CA 1
ATOM 11520 C C . LYS D 1 63 ? -26.558 29.141 -2.890 1.00 17.37 63 LYS D C 1
ATOM 11521 O O . LYS D 1 63 ? -26.624 30.272 -3.387 1.00 16.30 63 LYS D O 1
ATOM 11527 N N . ALA D 1 64 ? -26.968 28.881 -1.643 1.00 16.19 64 ALA D N 1
ATOM 11528 C CA . ALA D 1 64 ? -27.530 29.939 -0.806 1.00 16.23 64 ALA D CA 1
ATOM 11529 C C . ALA D 1 64 ? -26.490 30.997 -0.472 1.00 15.17 64 ALA D C 1
ATOM 11530 O O . ALA D 1 64 ? -26.791 32.195 -0.492 1.00 15.62 64 ALA D O 1
ATOM 11532 N N . ALA D 1 65 ? -25.272 30.573 -0.138 1.00 13.97 65 ALA D N 1
ATOM 11533 C CA . ALA D 1 65 ? -24.218 31.535 0.174 1.00 13.11 65 ALA D CA 1
ATOM 11534 C C . ALA D 1 65 ? -23.888 32.404 -1.033 1.00 15.40 65 ALA D C 1
ATOM 11535 O O . ALA D 1 65 ? -23.745 33.629 -0.905 1.00 15.78 65 ALA D O 1
ATOM 11537 N N . ALA D 1 66 ? -23.773 31.792 -2.217 1.00 14.87 66 ALA D N 1
ATOM 11538 C CA . ALA D 1 66 ? -23.469 32.573 -3.412 1.00 17.17 66 ALA D CA 1
ATOM 11539 C C . ALA D 1 66 ? -24.571 33.584 -3.705 1.00 18.17 66 ALA D C 1
ATOM 11540 O O . ALA D 1 66 ? -24.288 34.750 -4.001 1.00 18.39 66 ALA D O 1
ATOM 11542 N N . GLN D 1 67 ? -25.833 33.159 -3.606 1.00 16.82 67 GLN D N 1
ATOM 11543 C CA A GLN D 1 67 ? -26.941 34.068 -3.878 0.64 16.59 67 GLN D CA 1
ATOM 11544 C CA B GLN D 1 67 ? -26.945 34.067 -3.875 0.36 16.96 67 GLN D CA 1
ATOM 11545 C C . GLN D 1 67 ? -26.937 35.247 -2.912 1.00 18.66 67 GLN D C 1
ATOM 11546 O O . GLN D 1 67 ? -27.175 36.394 -3.318 1.00 18.11 67 GLN D O 1
ATOM 11557 N N . THR D 1 68 ? -26.666 34.985 -1.633 1.00 16.90 68 THR D N 1
ATOM 11558 C CA . THR D 1 68 ? -26.598 36.053 -0.638 1.00 15.84 68 THR D CA 1
ATOM 11559 C C . THR D 1 68 ? -25.427 36.989 -0.918 1.00 17.56 68 THR D C 1
ATOM 11560 O O . THR D 1 68 ? -25.575 38.216 -0.866 1.00 15.89 68 THR D O 1
ATOM 11564 N N . ASN D 1 69 ? -24.250 36.425 -1.206 1.00 16.31 69 ASN D N 1
ATOM 11565 C CA . ASN D 1 69 ? -23.095 37.258 -1.534 1.00 16.90 69 ASN D CA 1
ATOM 11566 C C . ASN D 1 69 ? -23.382 38.133 -2.744 1.00 18.98 69 ASN D C 1
ATOM 11567 O O . ASN D 1 69 ? -23.007 39.312 -2.778 1.00 18.59 69 ASN D O 1
ATOM 11572 N N . PHE D 1 70 ? -24.068 37.580 -3.742 1.00 16.76 70 PHE D N 1
ATOM 11573 C CA . PHE D 1 70 ? -24.445 38.387 -4.893 1.00 17.45 70 PHE D CA 1
ATOM 11574 C C . PHE D 1 70 ? -25.391 39.517 -4.490 1.00 19.07 70 PHE D C 1
ATOM 11575 O O . PHE D 1 70 ? -25.208 40.671 -4.896 1.00 19.45 70 PHE D O 1
ATOM 11583 N N . GLU D 1 71 ? -26.402 39.200 -3.673 1.00 18.15 71 GLU D N 1
ATOM 11584 C CA . GLU D 1 71 ? -27.381 40.198 -3.259 1.00 18.11 71 GLU D CA 1
ATOM 11585 C C . GLU D 1 71 ? -26.752 41.305 -2.418 1.00 18.27 71 GLU D C 1
ATOM 11586 O O . GLU D 1 71 ? -27.260 42.432 -2.406 1.00 20.50 71 GLU D O 1
ATOM 11592 N N . LEU D 1 72 ? -25.652 41.015 -1.725 1.00 19.42 72 LEU D N 1
ATOM 11593 C CA . LEU D 1 72 ? -24.961 42.006 -0.913 1.00 17.30 72 LEU D CA 1
ATOM 11594 C C . LEU D 1 72 ? -23.886 42.756 -1.688 1.00 21.07 72 LEU D C 1
ATOM 11595 O O . LEU D 1 72 ? -23.151 43.552 -1.092 1.00 23.12 72 LEU D O 1
ATOM 11600 N N . GLY D 1 73 ? -23.777 42.518 -2.992 1.00 20.08 73 GLY D N 1
ATOM 11601 C CA . GLY D 1 73 ? -22.802 43.222 -3.802 1.00 20.42 73 GLY D CA 1
ATOM 11602 C C . GLY D 1 73 ? -21.392 42.700 -3.685 1.00 22.90 73 GLY D C 1
ATOM 11603 O O . GLY D 1 73 ? -20.455 43.391 -4.102 1.00 24.35 73 GLY D O 1
ATOM 11604 N N . LEU D 1 74 ? -21.210 41.493 -3.146 1.00 18.80 74 LEU D N 1
ATOM 11605 C CA . LEU D 1 74 ? -19.886 40.939 -2.905 1.00 17.45 74 LEU D CA 1
ATOM 11606 C C . LEU D 1 74 ? -19.444 39.938 -3.964 1.00 20.18 74 LEU D C 1
ATOM 11607 O O . LEU D 1 74 ? -18.264 39.573 -3.983 1.00 18.44 74 LEU D O 1
ATOM 11612 N N . LEU D 1 75 ? -20.352 39.475 -4.825 1.00 21.83 75 LEU D N 1
ATOM 11613 C CA . LEU D 1 75 ? -20.055 38.428 -5.795 1.00 18.56 75 LEU D CA 1
ATOM 11614 C C . LEU D 1 75 ? -20.634 38.804 -7.147 1.00 18.11 75 LEU D C 1
ATOM 11615 O O . LEU D 1 75 ? -21.805 39.182 -7.237 1.00 22.74 75 LEU D O 1
ATOM 11620 N N . ASP D 1 76 ? -19.818 38.664 -8.191 1.00 20.04 76 ASP D N 1
ATOM 11621 C CA . ASP D 1 76 ? -20.232 38.982 -9.554 1.00 20.61 76 ASP D CA 1
ATOM 11622 C C . ASP D 1 76 ? -21.430 38.137 -9.987 1.00 19.89 76 ASP D C 1
ATOM 11623 O O . ASP D 1 76 ? -21.523 36.952 -9.659 1.00 22.05 76 ASP D O 1
ATOM 11628 N N . GLU D 1 77 ? -22.346 38.757 -10.743 1.00 21.50 77 GLU D N 1
ATOM 11629 C CA A GLU D 1 77 ? -23.575 38.066 -11.121 0.47 21.43 77 GLU D CA 1
ATOM 11630 C CA B GLU D 1 77 ? -23.579 38.076 -11.139 0.53 21.44 77 GLU D CA 1
ATOM 11631 C C . GLU D 1 77 ? -23.291 36.839 -11.982 1.00 21.32 77 GLU D C 1
ATOM 11632 O O . GLU D 1 77 ? -23.979 35.816 -11.861 1.00 22.02 77 GLU D O 1
ATOM 11643 N N . ILE D 1 78 ? -22.282 36.911 -12.853 1.00 22.35 78 ILE D N 1
ATOM 11644 C CA . ILE D 1 78 ? -21.974 35.773 -13.716 1.00 22.33 78 ILE D CA 1
ATOM 11645 C C . ILE D 1 78 ? -21.419 34.605 -12.904 1.00 21.08 78 ILE D C 1
ATOM 11646 O O . ILE D 1 78 ? -21.787 33.445 -13.129 1.00 22.78 78 ILE D O 1
ATOM 11651 N N . ILE D 1 79 ? -20.539 34.882 -11.937 1.00 21.64 79 ILE D N 1
ATOM 11652 C CA . ILE D 1 79 ? -20.009 33.800 -11.112 1.00 20.24 79 ILE D CA 1
ATOM 11653 C C . ILE D 1 79 ? -21.124 33.169 -10.288 1.00 18.19 79 ILE D C 1
ATOM 11654 O O . ILE D 1 79 ? -21.223 31.941 -10.187 1.00 20.83 79 ILE D O 1
ATOM 11659 N N . ASN D 1 80 ? -21.999 33.998 -9.715 1.00 19.65 80 ASN D N 1
ATOM 11660 C CA . ASN D 1 80 ?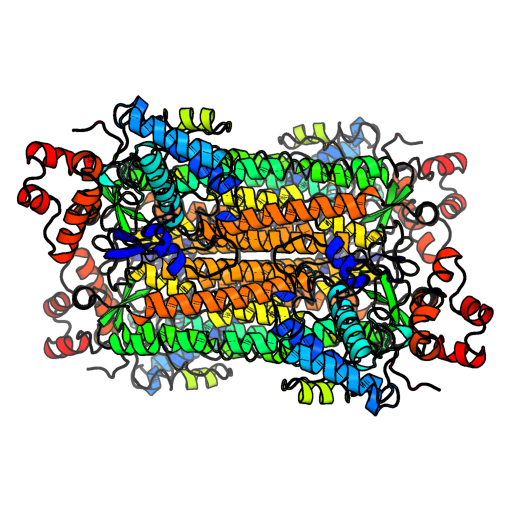 -23.143 33.478 -8.970 1.00 18.32 80 ASN D CA 1
ATOM 11661 C C . ASN D 1 80 ? -24.022 32.587 -9.846 1.00 19.67 80 ASN D C 1
ATOM 11662 O O . ASN D 1 80 ? -24.419 31.490 -9.434 1.00 18.82 80 ASN D O 1
ATOM 11667 N N . LYS D 1 81 ? -24.346 33.049 -11.058 1.00 19.75 81 LYS D N 1
ATOM 11668 C CA . LYS D 1 81 ? -25.205 32.266 -11.944 1.00 21.34 81 LYS D CA 1
ATOM 11669 C C . LYS D 1 81 ? -24.610 30.887 -12.209 1.00 20.76 81 LYS D C 1
ATOM 11670 O O . LYS D 1 81 ? -25.326 29.879 -12.212 1.00 21.34 81 LYS D O 1
ATOM 11672 N N . ASN D 1 82 ? -23.296 30.819 -12.410 1.00 20.57 82 ASN D N 1
ATOM 11673 C CA . ASN D 1 82 ? -22.679 29.551 -12.770 1.00 20.32 82 ASN D CA 1
ATOM 11674 C C . ASN D 1 82 ? -22.450 28.659 -11.558 1.00 21.60 82 ASN D C 1
ATOM 11675 O O . ASN D 1 82 ? -22.523 27.430 -11.675 1.00 20.45 82 ASN D O 1
ATOM 11680 N N . ILE D 1 83 ? -22.176 29.244 -10.392 1.00 18.89 83 ILE D N 1
ATOM 11681 C CA . ILE D 1 83 ? -22.199 28.462 -9.161 1.00 18.10 83 ILE D CA 1
ATOM 11682 C C . ILE D 1 83 ? -23.581 27.855 -8.954 1.00 16.67 83 ILE D C 1
ATOM 11683 O O . ILE D 1 83 ? -23.714 26.671 -8.624 1.00 18.04 83 ILE D O 1
ATOM 11688 N N . ALA D 1 84 ? -24.632 28.651 -9.168 1.00 18.90 84 ALA D N 1
ATOM 11689 C CA . ALA D 1 84 ? -25.988 28.150 -8.959 1.00 17.24 84 ALA D CA 1
ATOM 11690 C C . ALA D 1 84 ? -26.296 26.980 -9.884 1.00 20.48 84 ALA D C 1
ATOM 11691 O O . ALA D 1 84 ? -26.874 25.977 -9.451 1.00 20.50 84 ALA D O 1
ATOM 11693 N N . THR D 1 85 ? -25.920 27.093 -11.164 1.00 19.65 85 THR D N 1
ATOM 11694 C CA . THR D 1 85 ? -26.158 26.001 -12.107 1.00 21.64 85 THR D CA 1
ATOM 11695 C C . THR D 1 85 ? -25.416 24.737 -11.689 1.00 21.28 85 THR D C 1
ATOM 11696 O O . THR D 1 85 ? -25.984 23.636 -11.718 1.00 20.51 85 THR D O 1
ATOM 11700 N N . ALA D 1 86 ? -24.145 24.868 -11.299 1.00 21.78 86 ALA D N 1
ATOM 11701 C CA . ALA D 1 86 ? -23.395 23.700 -10.848 1.00 19.41 86 ALA D CA 1
ATOM 11702 C C . ALA D 1 86 ? -24.050 23.075 -9.627 1.00 19.92 86 ALA D C 1
ATOM 11703 O O . ALA D 1 86 ? -24.132 21.844 -9.517 1.00 17.99 86 ALA D O 1
ATOM 11705 N N . CYS D 1 87 ? -24.534 23.907 -8.702 1.00 16.83 87 CYS D N 1
ATOM 11706 C CA . CYS D 1 87 ? -25.207 23.374 -7.521 1.00 15.78 87 CYS D CA 1
ATOM 11707 C C . CYS D 1 87 ? -26.497 22.667 -7.903 1.00 18.63 87 CYS D C 1
ATOM 11708 O O . CYS D 1 87 ? -26.813 21.611 -7.345 1.00 17.83 87 CYS D O 1
ATOM 11711 N N . ASP D 1 88 ? -27.249 23.230 -8.860 1.00 18.91 88 ASP D N 1
ATOM 11712 C CA . ASP D 1 88 ? -28.476 22.580 -9.314 1.00 18.15 88 ASP D CA 1
ATOM 11713 C C . ASP D 1 88 ? -28.190 21.184 -9.844 1.00 22.21 88 ASP D C 1
ATOM 11714 O O . ASP D 1 88 ? -28.946 20.241 -9.577 1.00 21.35 88 ASP D O 1
ATOM 11719 N N . GLU D 1 89 ? -27.104 21.035 -10.603 1.00 19.50 89 GLU D N 1
ATOM 11720 C CA . GLU D 1 89 ? -26.772 19.731 -11.166 1.00 22.83 89 GLU D CA 1
ATOM 11721 C C . GLU D 1 89 ? -26.451 18.725 -10.069 1.00 20.49 89 GLU D C 1
ATOM 11722 O O . GLU D 1 89 ? -26.880 17.566 -10.136 1.00 19.70 89 GLU D O 1
ATOM 11728 N N . ILE D 1 90 ? -25.703 19.153 -9.050 1.00 17.22 90 ILE D N 1
ATOM 11729 C CA . ILE D 1 90 ? -25.393 18.275 -7.926 1.00 17.47 90 ILE D CA 1
ATOM 11730 C C . ILE D 1 90 ? -26.662 17.915 -7.166 1.00 20.85 90 ILE D C 1
ATOM 11731 O O . ILE D 1 90 ? -26.865 16.756 -6.775 1.00 18.32 90 ILE D O 1
ATOM 11736 N N . ILE D 1 91 ? -27.528 18.905 -6.935 1.00 19.69 91 ILE D N 1
ATOM 11737 C CA . ILE D 1 91 ? -28.807 18.668 -6.267 1.00 15.82 91 ILE D CA 1
ATOM 11738 C C . ILE D 1 91 ? -29.627 17.637 -7.033 1.00 20.00 91 ILE D C 1
ATOM 11739 O O . ILE D 1 91 ? -30.286 16.776 -6.434 1.00 22.74 91 ILE D O 1
ATOM 11744 N N . ALA D 1 92 ? -29.583 17.693 -8.369 1.00 19.34 92 ALA D N 1
ATOM 11745 C CA . ALA D 1 92 ? -30.293 16.759 -9.236 1.00 21.44 92 ALA D CA 1
ATOM 11746 C C . ALA D 1 92 ? -29.631 15.388 -9.306 1.00 22.78 92 ALA D C 1
ATOM 11747 O O . ALA D 1 92 ? -30.152 14.505 -9.996 1.00 28.01 92 ALA D O 1
ATOM 11749 N N . GLY D 1 93 ? -28.503 15.189 -8.634 1.00 22.60 93 GLY D N 1
ATOM 11750 C CA . GLY D 1 93 ? -27.883 13.883 -8.542 1.00 23.46 93 GLY D CA 1
ATOM 11751 C C . GLY D 1 93 ? -26.653 13.673 -9.396 1.00 22.04 93 GLY D C 1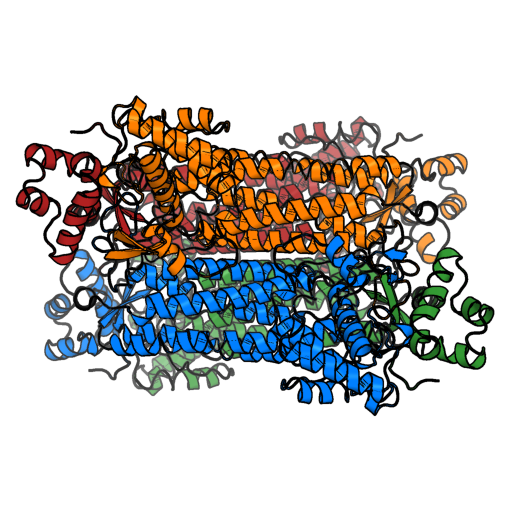
ATOM 11752 O O . GLY D 1 93 ? -26.153 12.543 -9.459 1.00 25.96 93 GLY D O 1
ATOM 11753 N N . LYS D 1 94 ? -26.145 14.714 -10.047 1.00 22.88 94 LYS D N 1
ATOM 11754 C CA . LYS D 1 94 ? -24.978 14.589 -10.906 1.00 22.76 94 LYS D CA 1
ATOM 11755 C C . LYS D 1 94 ? -23.695 14.853 -10.129 1.00 18.55 94 LYS D C 1
ATOM 11756 O O . LYS D 1 94 ? -23.685 15.575 -9.129 1.00 19.33 94 LYS D O 1
ATOM 11762 N N . MET D 1 95 ? -22.611 14.233 -10.603 1.00 22.22 95 MET D N 1
ATOM 11763 C CA . MET D 1 95 ? -21.246 14.452 -10.135 1.00 18.79 95 MET D CA 1
ATOM 11764 C C . MET D 1 95 ? -21.000 13.956 -8.712 1.00 17.01 95 MET D C 1
ATOM 11765 O O . MET D 1 95 ? -20.019 14.355 -8.084 1.00 17.62 95 MET D O 1
ATOM 11770 N N . HIS D 1 96 ? -21.845 13.066 -8.177 1.00 18.50 96 HIS D N 1
ATOM 11771 C CA . HIS D 1 96 ? -21.590 12.596 -6.820 1.00 20.54 96 HIS D CA 1
ATOM 11772 C C . HIS D 1 96 ? -20.331 11.742 -6.727 1.00 17.80 96 HIS D C 1
ATOM 11773 O O . HIS D 1 96 ? -19.736 11.665 -5.643 1.00 17.03 96 HIS D O 1
ATOM 11780 N N . LYS D 1 97 ? -19.893 11.124 -7.832 1.00 19.55 97 LYS D N 1
ATOM 11781 C CA . LYS D 1 97 ? -18.630 10.390 -7.801 1.00 17.28 97 LYS D CA 1
ATOM 11782 C C . LYS D 1 97 ? -17.429 11.300 -7.571 1.00 17.82 97 LYS D C 1
ATOM 11783 O O . LYS D 1 97 ? -16.344 10.794 -7.271 1.00 17.79 97 LYS D O 1
ATOM 11789 N N . GLU D 1 98 ? -17.586 12.619 -7.701 1.00 14.85 98 GLU D N 1
ATOM 11790 C CA . GLU D 1 98 ? -16.493 13.557 -7.480 1.00 15.23 98 GLU D CA 1
ATOM 11791 C C . GLU D 1 98 ? -16.285 13.897 -6.009 1.00 14.29 98 GLU D C 1
ATOM 11792 O O . GLU D 1 98 ? -15.519 14.818 -5.714 1.00 14.47 98 GLU D O 1
ATOM 11798 N N . PHE D 1 99 ? -16.937 13.167 -5.093 1.00 13.77 99 PHE D N 1
ATOM 11799 C CA . PHE D 1 99 ? -16.857 13.380 -3.649 1.00 13.10 99 PHE D CA 1
ATOM 11800 C C . PHE D 1 99 ? -16.346 12.099 -2.994 1.00 15.96 99 PHE D C 1
ATOM 11801 O O . PHE D 1 99 ? -17.126 11.334 -2.405 1.00 15.60 99 PHE D O 1
ATOM 11809 N N . PRO D 1 100 ? -15.046 11.814 -3.094 1.00 15.38 100 PRO D N 1
ATOM 11810 C CA . PRO D 1 100 ? -14.554 10.464 -2.767 1.00 13.88 100 PRO D CA 1
ATOM 11811 C C . PRO D 1 100 ? -13.898 10.298 -1.402 1.00 13.70 100 PRO D C 1
ATOM 11812 O O . PRO D 1 100 ? -13.322 9.229 -1.162 1.00 17.62 100 PRO D O 1
ATOM 11816 N N . THR D 1 101 ? -13.963 11.287 -0.518 1.00 12.83 101 THR D N 1
ATOM 11817 C CA . THR D 1 101 ? -13.203 11.171 0.720 1.00 14.74 101 THR D CA 1
ATOM 11818 C C . THR D 1 101 ? -13.899 10.239 1.709 1.00 15.22 101 THR D C 1
ATOM 11819 O O . THR D 1 101 ? -15.103 9.989 1.640 1.00 14.92 101 THR D O 1
ATOM 11823 N N . ASP D 1 102 ? -13.094 9.706 2.623 1.00 13.22 102 ASP D N 1
ATOM 11824 C CA . ASP D 1 102 ? -13.559 8.798 3.662 1.00 12.69 102 ASP D CA 1
ATOM 11825 C C . ASP D 1 102 ? -14.481 9.523 4.640 1.00 10.68 102 ASP D C 1
ATOM 11826 O O . ASP D 1 102 ? -14.195 10.641 5.071 1.00 12.83 102 ASP D O 1
ATOM 11831 N N . MET D 1 103 ? -15.599 8.878 4.994 1.00 10.35 103 MET D N 1
ATOM 11832 C CA . MET D 1 103 ? -16.485 9.435 6.009 1.00 10.61 103 MET D CA 1
ATOM 11833 C C . MET D 1 103 ? -15.794 9.537 7.364 1.00 10.66 103 MET D C 1
ATOM 11834 O O . MET D 1 103 ? -16.187 10.358 8.198 1.00 12.92 103 MET D O 1
ATOM 11839 N N . ILE D 1 104 ? -14.775 8.720 7.611 1.00 11.62 104 ILE D N 1
ATOM 11840 C CA . ILE D 1 104 ? -13.964 8.864 8.813 1.00 9.92 104 ILE D CA 1
ATOM 11841 C C . ILE D 1 104 ? -12.680 9.556 8.374 1.00 9.31 104 ILE D C 1
ATOM 11842 O O . ILE D 1 104 ? -11.797 8.945 7.757 1.00 12.51 104 ILE D O 1
ATOM 11847 N N . GLN D 1 105 ? -12.592 10.852 8.686 1.00 10.11 105 GLN D N 1
ATOM 11848 C CA . GLN D 1 105 ? -11.520 11.704 8.202 1.00 10.03 105 GLN D CA 1
ATOM 11849 C C . GLN D 1 105 ? -11.157 12.727 9.270 1.00 10.36 105 GLN D C 1
ATOM 11850 O O . GLN D 1 105 ? -12.010 13.174 10.048 1.00 11.03 105 GLN D O 1
ATOM 11856 N N . GLY D 1 106 ? -9.870 13.099 9.291 1.00 9.66 106 GLY D N 1
ATOM 11857 C CA . GLY D 1 106 ? -9.429 14.213 10.106 1.00 10.94 106 GLY D CA 1
ATOM 11858 C C . GLY D 1 106 ? -9.658 15.545 9.409 1.00 10.56 106 GLY D C 1
ATOM 11859 O O . GLY D 1 106 ? -10.066 15.600 8.245 1.00 11.56 106 GLY D O 1
ATOM 11860 N N . GLY D 1 107 ? -9.388 16.631 10.143 1.00 8.41 107 GLY D N 1
ATOM 11861 C CA . GLY D 1 107 ? -9.617 17.976 9.626 1.00 10.21 107 GLY D CA 1
ATOM 11862 C C . GLY D 1 107 ? -10.985 18.562 9.912 1.00 11.04 107 GLY D C 1
ATOM 11863 O O . GLY D 1 107 ? -11.286 19.667 9.424 1.00 10.24 107 GLY D O 1
ATOM 11864 N N . ALA D 1 108 ? -11.835 17.855 10.664 1.00 10.75 108 ALA D N 1
ATOM 11865 C CA . ALA D 1 108 ? -13.079 18.388 11.212 1.00 10.85 108 ALA D CA 1
ATOM 11866 C C . ALA D 1 108 ? -14.108 18.759 10.149 1.00 10.44 108 ALA D C 1
ATOM 11867 O O . ALA D 1 108 ? -15.065 19.489 10.436 1.00 12.76 108 ALA D O 1
ATOM 11869 N N . GLY D 1 109 ? -13.977 18.229 8.936 1.00 9.17 109 GLY D N 1
ATOM 11870 C CA . GLY D 1 109 ? -14.905 18.527 7.863 1.00 10.78 109 GLY D CA 1
ATOM 11871 C C . GLY D 1 109 ? -14.345 19.441 6.794 1.00 9.76 109 GLY D C 1
ATOM 11872 O O . GLY D 1 109 ? -14.996 19.615 5.751 1.00 10.84 109 GLY D O 1
ATOM 11873 N N . THR D 1 110 ? -13.161 20.021 7.012 1.00 10.00 110 THR D N 1
ATOM 11874 C CA . THR D 1 110 ? -12.556 20.904 6.015 1.00 9.87 110 THR D CA 1
ATOM 11875 C C . THR D 1 110 ? -12.382 20.198 4.673 1.00 10.17 110 THR D C 1
ATOM 11876 O O . THR D 1 110 ? -12.556 20.812 3.611 1.00 12.19 110 THR D O 1
ATOM 11880 N N . SER D 1 111 ? -12.057 18.904 4.694 1.00 9.89 111 SER D N 1
ATOM 11881 C CA . SER D 1 111 ? -11.865 18.188 3.442 1.00 12.06 111 SER D CA 1
ATOM 11882 C C . SER D 1 111 ? -13.170 18.028 2.672 1.00 12.69 111 SER D C 1
ATOM 11883 O O . SER D 1 111 ? -13.153 18.002 1.437 1.00 15.60 111 SER D O 1
ATOM 11886 N N . MET D 1 112 ? -14.305 17.941 3.364 1.00 11.03 112 MET D N 1
ATOM 11887 C CA . MET D 1 112 ? -15.574 17.882 2.648 1.00 11.82 112 MET D CA 1
ATOM 11888 C C . MET D 1 112 ? -15.987 19.264 2.144 1.00 10.38 112 MET D C 1
ATOM 11889 O O . MET D 1 112 ? -16.447 19.397 1.001 1.00 12.02 112 MET D O 1
ATOM 11894 N N . ASN D 1 113 ? -15.816 20.303 2.970 1.00 10.57 113 ASN D N 1
ATOM 11895 C CA . ASN D 1 113 ? -16.105 21.654 2.511 1.00 11.45 113 ASN D CA 1
ATOM 11896 C C . ASN D 1 113 ? -15.264 22.006 1.283 1.00 11.38 113 ASN D C 1
ATOM 11897 O O . ASN D 1 113 ? -15.790 22.505 0.282 1.00 12.38 113 ASN D O 1
ATOM 11902 N N . MET D 1 114 ? -13.949 21.750 1.334 1.00 11.06 114 MET D N 1
ATOM 11903 C CA . MET D 1 114 ? -13.123 22.090 0.177 1.00 12.37 114 MET D CA 1
ATOM 11904 C C . MET D 1 114 ? -13.455 21.230 -1.039 1.00 11.94 114 MET D C 1
ATOM 11905 O O . MET D 1 114 ? -13.356 21.711 -2.174 1.00 13.86 114 MET D O 1
ATOM 11910 N N . ASN D 1 115 ? -13.852 19.969 -0.829 1.00 11.78 115 ASN D N 1
ATOM 11911 C CA . ASN D 1 115 ? -14.323 19.133 -1.937 1.00 12.83 115 ASN D CA 1
ATOM 11912 C C . ASN D 1 115 ? -15.497 19.800 -2.653 1.00 14.82 115 ASN D C 1
ATOM 11913 O O . ASN D 1 115 ? -15.537 19.862 -3.891 1.00 13.59 115 ASN D O 1
ATOM 11918 N N . ALA D 1 116 ? -16.469 20.305 -1.886 1.00 12.95 116 ALA D N 1
ATOM 11919 C CA . ALA D 1 116 ? -17.580 21.041 -2.492 1.00 13.98 116 ALA D CA 1
ATOM 11920 C C . ALA D 1 116 ? -17.095 22.305 -3.202 1.00 14.22 116 ALA D C 1
ATOM 11921 O O . ALA D 1 116 ? -17.510 22.594 -4.330 1.00 14.34 116 ALA D O 1
ATOM 11923 N N . ASN D 1 117 ? -16.211 23.075 -2.557 1.00 13.99 117 ASN D N 1
ATOM 11924 C CA . ASN D 1 117 ? -15.698 24.291 -3.186 1.00 12.16 117 ASN D CA 1
ATOM 11925 C C . ASN D 1 117 ? -14.994 23.985 -4.505 1.00 13.88 117 ASN D C 1
ATOM 11926 O O . ASN D 1 117 ? -15.185 24.700 -5.499 1.00 13.89 117 ASN D O 1
ATOM 11931 N N . GLU D 1 118 ? -14.178 22.927 -4.535 1.00 14.27 118 GLU D N 1
ATOM 11932 C CA . GLU D 1 118 ? -13.399 22.608 -5.732 1.00 13.95 118 GLU D CA 1
ATOM 11933 C C . GLU D 1 118 ? -14.285 22.088 -6.863 1.00 13.90 118 GLU D C 1
ATOM 11934 O O . GLU D 1 118 ? -14.140 22.507 -8.016 1.00 14.90 118 GLU D O 1
ATOM 11940 N N . VAL D 1 119 ? -15.207 21.168 -6.555 1.00 15.94 119 VAL D N 1
ATOM 11941 C CA . VAL D 1 119 ? -16.084 20.613 -7.589 1.00 15.15 119 VAL D CA 1
ATOM 11942 C C . VAL D 1 119 ? -16.967 21.704 -8.183 1.00 16.56 119 VAL D C 1
ATOM 11943 O O . VAL D 1 119 ? -17.126 21.807 -9.405 1.00 17.84 119 VAL D O 1
ATOM 11947 N N . ILE D 1 120 ? -17.568 22.527 -7.323 1.00 16.55 120 ILE D N 1
ATOM 11948 C CA . ILE D 1 120 ? -18.439 23.584 -7.826 1.00 14.77 120 ILE D CA 1
ATOM 11949 C C . ILE D 1 120 ? -17.640 24.606 -8.628 1.00 16.43 120 ILE D C 1
ATOM 11950 O O . ILE D 1 120 ? -18.089 25.068 -9.683 1.00 16.52 120 ILE D O 1
ATOM 11955 N N . ALA D 1 121 ? -16.444 24.970 -8.156 1.00 16.47 121 ALA D N 1
ATOM 11956 C CA . ALA D 1 121 ? -15.618 25.909 -8.913 1.00 17.19 121 ALA D CA 1
ATOM 11957 C C . ALA D 1 121 ? -15.297 25.363 -10.301 1.00 18.89 121 ALA D C 1
ATOM 11958 O O . ALA D 1 121 ? -15.422 26.072 -11.304 1.00 18.72 121 ALA D O 1
ATOM 11960 N N . ASN D 1 122 ? -14.900 24.092 -10.383 1.00 16.85 122 ASN D N 1
ATOM 11961 C CA . ASN D 1 122 ? -14.491 23.545 -11.675 1.00 20.58 122 ASN D CA 1
ATOM 11962 C C . ASN D 1 122 ? -15.664 23.367 -12.631 1.00 21.52 122 ASN D C 1
ATOM 11963 O O . ASN D 1 122 ? -15.491 23.530 -13.844 1.00 19.58 122 ASN D O 1
ATOM 11968 N N . ARG D 1 123 ? -16.854 23.034 -12.125 1.00 20.18 123 ARG D N 1
ATOM 11969 C CA . ARG D 1 123 ? -18.008 22.974 -13.017 1.00 20.86 123 ARG D CA 1
ATOM 11970 C C . ARG D 1 123 ? -18.428 24.374 -13.457 1.00 22.95 123 ARG D C 1
ATOM 11971 O O . ARG D 1 123 ? -18.814 24.578 -14.616 1.00 23.12 123 ARG D O 1
ATOM 11979 N N . ALA D 1 124 ? -18.331 25.359 -12.556 1.00 17.92 124 ALA D N 1
ATOM 11980 C CA . ALA D 1 124 ? -18.600 26.740 -12.946 1.00 19.80 124 ALA D CA 1
ATOM 11981 C C . ALA D 1 124 ? -17.610 27.214 -14.004 1.00 23.01 124 ALA D C 1
ATOM 11982 O O . ALA D 1 124 ? -17.982 27.936 -14.937 1.00 23.57 124 ALA D O 1
ATOM 11984 N N . LEU D 1 125 ? -16.344 26.810 -13.881 1.00 20.65 125 LEU D N 1
ATOM 11985 C CA . LEU D 1 125 ? -15.349 27.188 -14.878 1.00 22.18 125 LEU D CA 1
ATOM 11986 C C . LEU D 1 125 ? -15.718 26.655 -16.254 1.00 21.71 125 LEU D C 1
ATOM 11987 O O . LEU D 1 125 ? -15.581 27.366 -17.257 1.00 23.02 125 LEU D O 1
ATOM 11992 N N . GLU D 1 126 ? -16.187 25.404 -16.321 1.00 23.59 126 GLU D N 1
ATOM 11993 C CA . GLU D 1 126 ? -16.601 24.837 -17.604 1.00 21.99 126 GLU D CA 1
ATOM 11994 C C . GLU D 1 126 ? -17.777 25.601 -18.191 1.00 25.19 126 GLU D C 1
ATOM 11995 O O . GLU D 1 126 ? -17.819 25.864 -19.400 1.00 25.03 126 GLU D O 1
ATOM 12001 N N . LEU D 1 127 ? -18.750 25.957 -17.352 1.00 27.04 127 LEU D N 1
ATOM 12002 C CA . LEU D 1 127 ? -19.902 26.708 -17.829 1.00 27.54 127 LEU D CA 1
ATOM 12003 C C . LEU D 1 127 ? -19.505 28.088 -18.336 1.00 33.07 127 LEU D C 1
ATOM 12004 O O . LEU D 1 127 ? -20.233 28.670 -19.148 1.00 34.10 127 LEU D O 1
ATOM 12009 N N . MET D 1 128 ? -18.363 28.613 -17.887 1.00 27.84 128 MET D N 1
ATOM 12010 C CA . MET D 1 128 ? -17.811 29.877 -18.356 1.00 30.97 128 MET D CA 1
ATOM 12011 C C . MET D 1 128 ? -16.842 29.714 -19.522 1.00 34.37 128 MET D C 1
ATOM 12012 O O . MET D 1 128 ? -16.161 30.681 -19.884 1.00 36.17 128 MET D O 1
ATOM 12017 N N . GLY D 1 129 ? -16.738 28.518 -20.095 1.00 31.95 129 GLY D N 1
ATOM 12018 C CA . GLY D 1 129 ? -15.823 28.301 -21.197 1.00 31.88 129 GLY D CA 1
ATOM 12019 C C . GLY D 1 129 ? -14.367 28.154 -20.822 1.00 34.09 129 GLY D C 1
ATOM 12020 O O . GLY D 1 129 ? -13.505 28.230 -21.705 1.00 32.31 129 GLY D O 1
ATOM 12021 N N . HIS D 1 130 ? -14.058 27.940 -19.544 1.00 27.22 130 HIS D N 1
ATOM 12022 C CA . HIS D 1 130 ? -12.689 27.746 -19.093 1.00 30.25 130 HIS D CA 1
ATOM 12023 C C . HIS D 1 130 ? -12.430 26.263 -18.831 1.00 31.29 130 HIS D C 1
ATOM 12024 O O . HIS D 1 130 ? -13.326 25.423 -18.927 1.00 34.80 130 HIS D O 1
ATOM 12031 N N . GLN D 1 131 ? -11.185 25.944 -18.495 1.00 28.60 131 GLN D N 1
ATOM 12032 C CA . GLN D 1 131 ? -10.766 24.582 -18.196 1.00 31.64 131 GLN D CA 1
ATOM 12033 C C . GLN D 1 131 ? -10.717 24.351 -16.688 1.00 28.74 131 GLN D C 1
ATOM 12034 O O . GLN D 1 131 ? -10.586 25.289 -15.900 1.00 25.26 131 GLN D O 1
ATOM 12040 N N . LYS D 1 132 ? -10.825 23.078 -16.296 1.00 25.48 132 LYS D N 1
ATOM 12041 C CA . LYS D 1 132 ? -10.684 22.715 -14.891 1.00 22.83 132 LYS D CA 1
ATOM 12042 C C . LYS D 1 132 ? -9.332 23.181 -14.371 1.00 20.98 132 LYS D C 1
ATOM 12043 O O . LYS D 1 132 ? -8.323 23.124 -15.081 1.00 26.20 132 LYS D O 1
ATOM 12049 N N . GLY D 1 133 ? -9.316 23.657 -13.126 1.00 20.19 133 GLY D N 1
ATOM 12050 C CA . GLY D 1 133 ? -8.103 24.160 -12.514 1.00 22.04 133 GLY D CA 1
ATOM 12051 C C . GLY D 1 133 ? -7.763 25.608 -12.805 1.00 23.68 133 GLY D C 1
ATOM 12052 O O . GLY D 1 133 ? -6.812 26.128 -12.210 1.00 24.18 133 GLY D O 1
ATOM 12053 N N . GLU D 1 134 ? -8.499 26.283 -13.688 1.00 20.59 134 GLU D N 1
ATOM 12054 C CA . GLU D 1 134 ? -8.212 27.687 -13.999 1.00 23.04 134 GLU D CA 1
ATOM 12055 C C . GLU D 1 134 ? -8.928 28.598 -12.999 1.00 23.93 134 GLU D C 1
ATOM 12056 O O . GLU D 1 134 ? -9.772 29.426 -13.336 1.00 21.68 134 GLU D O 1
ATOM 12062 N N . TYR D 1 135 ? -8.551 28.422 -11.729 1.00 20.67 135 TYR D N 1
ATOM 12063 C CA . TYR D 1 135 ? -9.259 29.043 -10.614 1.00 20.76 135 TYR D CA 1
ATOM 12064 C C . TYR D 1 135 ? -9.169 30.564 -10.607 1.00 23.92 135 TYR D C 1
ATOM 12065 O O . TYR D 1 135 ? -9.905 31.199 -9.842 1.00 22.61 135 TYR D O 1
ATOM 12074 N N . GLN D 1 136 ? -8.301 31.162 -11.429 1.00 23.37 136 GLN D N 1
ATOM 12075 C CA . GLN D 1 136 ? -8.274 32.617 -11.541 1.00 25.00 136 GLN D CA 1
ATOM 12076 C C . GLN D 1 136 ? -9.595 33.183 -12.043 1.00 28.60 136 GLN D C 1
ATOM 12077 O O . GLN D 1 136 ? -9.838 34.384 -11.887 1.00 31.55 136 GLN D O 1
ATOM 12083 N N . PHE D 1 137 ? -10.453 32.358 -12.645 1.00 24.77 137 PHE D N 1
ATOM 12084 C CA . PHE D 1 137 ? -11.770 32.804 -13.083 1.00 22.68 137 PHE D CA 1
ATOM 12085 C C . PHE D 1 137 ? -12.898 32.390 -12.144 1.00 23.67 137 PHE D C 1
ATOM 12086 O O . PHE D 1 137 ? -14.017 32.892 -12.296 1.00 24.38 137 PHE D O 1
ATOM 12094 N N . CYS D 1 138 ? -12.642 31.477 -11.201 1.00 22.69 138 CYS D N 1
ATOM 12095 C CA . CYS D 1 138 ? -13.623 31.096 -10.180 1.00 19.92 138 CYS D CA 1
ATOM 12096 C C . CYS D 1 138 ? -12.871 30.375 -9.069 1.00 19.44 138 CYS D C 1
ATOM 12097 O O . CYS D 1 138 ? -12.510 29.205 -9.226 1.00 19.88 138 CYS D O 1
ATOM 12100 N N . SER D 1 139 ? -12.665 31.059 -7.950 1.00 16.20 139 SER D N 1
ATOM 12101 C CA . SER D 1 139 ? -11.782 30.611 -6.877 1.00 15.77 139 SER D CA 1
ATOM 12102 C C . SER D 1 139 ? -12.538 29.757 -5.865 1.00 15.61 139 SER D C 1
ATOM 12103 O O . SER D 1 139 ? -13.550 30.209 -5.317 1.00 17.04 139 SER D O 1
ATOM 12106 N N . PRO D 1 140 ? -12.078 28.536 -5.575 1.00 15.27 140 PRO D N 1
ATOM 12107 C CA . PRO D 1 140 ? -12.703 27.764 -4.490 1.00 15.29 140 PRO D CA 1
ATOM 12108 C C . PRO D 1 140 ? -12.748 28.521 -3.173 1.00 15.31 140 PRO D C 1
ATOM 12109 O O . PRO D 1 140 ? -13.760 28.447 -2.468 1.00 16.23 140 PRO D O 1
ATOM 12113 N N . ASN D 1 141 ? -11.693 29.266 -2.829 1.00 13.95 141 ASN D N 1
ATOM 12114 C CA . ASN D 1 141 ? -11.662 29.988 -1.559 1.00 13.99 141 ASN D CA 1
ATOM 12115 C C . ASN D 1 141 ? -12.325 31.365 -1.646 1.00 14.40 141 ASN D C 1
ATOM 12116 O O . ASN D 1 141 ? -13.098 31.738 -0.756 1.00 17.14 141 ASN D O 1
ATOM 12121 N N . ASP D 1 142 ? -12.012 32.144 -2.684 1.00 14.02 142 ASP D N 1
ATOM 12122 C CA . ASP D 1 142 ? -12.467 33.530 -2.738 1.00 14.11 142 ASP D CA 1
ATOM 12123 C C . ASP D 1 142 ? -13.880 33.687 -3.292 1.00 14.02 142 ASP D C 1
ATOM 12124 O O . ASP D 1 142 ? -14.495 34.740 -3.077 1.00 17.98 142 ASP D O 1
ATOM 12129 N N . HIS D 1 143 ? -14.395 32.699 -4.031 1.00 14.48 143 HIS D N 1
ATOM 12130 C CA . HIS D 1 143 ? -15.732 32.794 -4.614 1.00 15.67 143 HIS D CA 1
ATOM 12131 C C . HIS D 1 143 ? -16.673 31.736 -4.053 1.00 14.88 143 HIS D C 1
ATOM 12132 O O . HIS D 1 143 ? -17.690 32.087 -3.444 1.00 14.59 143 HIS D O 1
ATOM 12139 N N . VAL D 1 144 ? -16.365 30.448 -4.224 1.00 14.27 144 VAL D N 1
ATOM 12140 C CA . VAL D 1 144 ? -17.329 29.428 -3.815 1.00 13.36 144 VAL D CA 1
ATOM 12141 C C . VAL D 1 144 ? -17.441 29.376 -2.295 1.00 13.95 144 VAL D C 1
ATOM 12142 O O . VAL D 1 144 ? -18.517 29.084 -1.759 1.00 13.40 144 VAL D O 1
ATOM 12146 N N . ASN D 1 145 ? -16.355 29.675 -1.579 1.00 12.30 145 ASN D N 1
ATOM 12147 C CA . ASN D 1 145 ? -16.340 29.725 -0.119 1.00 12.41 145 ASN D CA 1
ATOM 12148 C C . ASN D 1 145 ? -16.492 31.143 0.440 1.00 12.28 145 ASN D C 1
ATOM 12149 O O . ASN D 1 145 ? -16.298 31.342 1.644 1.00 13.79 145 ASN D O 1
ATOM 12154 N N . LEU D 1 146 ? -16.829 32.127 -0.394 1.00 13.39 146 LEU D N 1
ATOM 12155 C CA . LEU D 1 146 ? -16.875 33.517 0.056 1.00 13.37 146 LEU D CA 1
ATOM 12156 C C . LEU D 1 146 ? -17.837 33.683 1.230 1.00 13.55 146 LEU D C 1
ATOM 12157 O O . LEU D 1 146 ? -18.961 33.177 1.205 1.00 13.67 146 LEU D O 1
ATOM 12162 N N . SER D 1 147 ? -17.381 34.390 2.267 1.00 14.20 147 SER D N 1
ATOM 12163 C CA . SER D 1 147 ? -18.134 34.685 3.489 1.00 13.22 147 SER D CA 1
ATOM 12164 C C . SER D 1 147 ? -18.374 33.463 4.359 1.00 14.82 147 SER D C 1
ATOM 12165 O O . SER D 1 147 ? -19.155 33.551 5.314 1.00 12.91 147 SER D O 1
ATOM 12168 N N . GLN D 1 148 ? -17.709 32.343 4.086 1.00 11.82 148 GLN D N 1
ATOM 12169 C CA . GLN D 1 148 ? -17.961 31.088 4.777 1.00 13.63 148 GLN D CA 1
ATOM 12170 C C . GLN D 1 148 ? -16.717 30.527 5.448 1.00 12.29 148 GLN D C 1
ATOM 12171 O O . GLN D 1 148 ? -15.577 30.881 5.138 1.00 11.39 148 GLN D O 1
ATOM 12177 N N . SER D 1 149 ? -16.970 29.599 6.358 1.00 11.40 149 SER D N 1
ATOM 12178 C CA . SER D 1 149 ? -15.967 28.673 6.847 1.00 10.36 149 SER D CA 1
ATOM 12179 C C . SER D 1 149 ? -16.500 27.259 6.671 1.00 9.76 149 SER D C 1
ATOM 12180 O O . SER D 1 149 ? -17.702 27.046 6.500 1.00 12.59 149 SER D O 1
ATOM 12183 N N . THR D 1 150 ? -15.596 26.281 6.724 1.00 9.94 150 THR D N 1
ATOM 12184 C CA . THR D 1 150 ? -16.045 24.925 7.023 1.00 9.74 150 THR D CA 1
ATOM 12185 C C . THR D 1 150 ? -16.943 24.929 8.249 1.00 11.03 150 THR D C 1
ATOM 12186 O O . THR D 1 150 ? -17.922 24.179 8.323 1.00 10.92 150 THR D O 1
ATOM 12190 N N . ASN D 1 151 ? -16.639 25.791 9.214 1.00 10.86 151 ASN D N 1
ATOM 12191 C CA . ASN D 1 151 ? -17.250 25.652 10.524 1.00 8.96 151 ASN D CA 1
ATOM 12192 C C . ASN D 1 151 ? -18.670 26.196 10.576 1.00 10.13 151 ASN D C 1
ATOM 12193 O O . ASN D 1 151 ? -19.320 26.075 11.621 1.00 11.13 151 ASN D O 1
ATOM 12198 N N . ASP D 1 152 ? -19.162 26.787 9.486 1.00 11.70 152 ASP D N 1
ATOM 12199 C CA . ASP D 1 152 ? -20.610 26.906 9.331 1.00 12.21 152 ASP D CA 1
ATOM 12200 C C . ASP D 1 152 ? -21.153 26.120 8.141 1.00 12.22 152 ASP D C 1
ATOM 12201 O O . ASP D 1 152 ? -22.195 25.472 8.279 1.00 12.39 152 ASP D O 1
ATOM 12206 N N . ALA D 1 153 ? -20.450 26.077 7.003 1.00 11.73 153 ALA D N 1
ATOM 12207 C CA . ALA D 1 153 ? -20.980 25.355 5.845 1.00 10.74 153 ALA D CA 1
ATOM 12208 C C . ALA D 1 153 ? -21.124 23.858 6.125 1.00 12.93 153 ALA D C 1
ATOM 12209 O O . ALA D 1 153 ? -22.141 23.251 5.768 1.00 11.71 153 ALA D O 1
ATOM 12211 N N . TYR D 1 154 ? -20.125 23.251 6.770 1.00 11.53 154 TYR D N 1
ATOM 12212 C CA . TYR D 1 154 ? -20.155 21.807 7.001 1.00 9.85 154 TYR D CA 1
ATOM 12213 C C . TYR D 1 154 ? -21.218 21.395 8.016 1.00 10.52 154 TYR D C 1
ATOM 12214 O O . TYR D 1 154 ? -22.011 20.485 7.705 1.00 10.65 154 TYR D O 1
ATOM 12223 N N . PRO D 1 155 ? -21.306 21.977 9.218 1.00 9.72 155 PRO D N 1
ATOM 12224 C CA . PRO D 1 155 ? -22.382 21.531 10.116 1.00 11.22 155 PRO D CA 1
ATOM 12225 C C . PRO D 1 155 ? -23.759 21.851 9.569 1.00 12.83 155 PRO D C 1
ATOM 12226 O O . PRO D 1 155 ? -24.701 21.091 9.811 1.00 13.03 155 PRO D O 1
ATOM 12230 N N . THR D 1 156 ? -23.902 22.938 8.808 1.00 11.52 156 THR D N 1
ATOM 12231 C CA . THR D 1 156 ? -25.200 23.225 8.201 1.00 12.48 156 THR D CA 1
ATOM 12232 C C . THR D 1 156 ? -25.577 22.139 7.194 1.00 13.70 156 THR D C 1
ATOM 12233 O O . THR D 1 156 ? -26.731 21.693 7.155 1.00 13.72 156 THR D O 1
ATOM 12237 N N . ALA D 1 157 ? -24.601 21.655 6.420 1.00 11.62 157 ALA D N 1
ATOM 12238 C CA . ALA D 1 157 ? -24.852 20.533 5.515 1.00 11.86 157 ALA D CA 1
ATOM 12239 C C . ALA D 1 157 ? -25.210 19.261 6.282 1.00 12.66 157 ALA D C 1
ATOM 12240 O O . ALA D 1 157 ? -26.146 18.547 5.896 1.00 14.58 157 ALA D O 1
ATOM 12242 N N . ILE D 1 158 ? -24.471 18.952 7.355 1.00 11.16 158 ILE D N 1
ATOM 12243 C CA . ILE D 1 158 ? -24.813 17.784 8.170 1.00 12.04 158 ILE D CA 1
ATOM 12244 C C . ILE D 1 158 ? -26.256 17.874 8.638 1.00 14.06 158 ILE D C 1
ATOM 12245 O O . ILE D 1 158 ? -27.033 16.916 8.530 1.00 12.58 158 ILE D O 1
ATOM 12250 N N . ARG D 1 159 ? -26.626 19.041 9.172 1.00 11.02 159 ARG D N 1
ATOM 12251 C CA A ARG D 1 159 ? -27.926 19.185 9.818 0.57 12.27 159 ARG D CA 1
ATOM 12252 C CA B ARG D 1 159 ? -27.928 19.204 9.815 0.43 12.20 159 ARG D CA 1
ATOM 12253 C C . ARG D 1 159 ? -29.068 19.064 8.815 1.00 12.20 159 ARG D C 1
ATOM 12254 O O . ARG D 1 159 ? -30.080 18.410 9.103 1.00 12.81 159 ARG D O 1
ATOM 12269 N N . ILE D 1 160 ? -28.929 19.670 7.632 1.00 11.86 160 ILE D N 1
ATOM 12270 C CA . ILE D 1 160 ? -29.958 19.508 6.610 1.00 11.08 160 ILE D CA 1
ATOM 12271 C C . ILE D 1 160 ? -30.029 18.056 6.149 1.00 13.11 160 ILE D C 1
ATOM 12272 O O . ILE D 1 160 ? -31.121 17.503 5.977 1.00 12.74 160 ILE D O 1
ATOM 12277 N N . ALA D 1 161 ? -28.874 17.414 5.952 1.00 12.35 161 ALA D N 1
ATOM 12278 C CA . ALA D 1 161 ? -28.873 16.011 5.543 1.00 11.11 161 ALA D CA 1
ATOM 12279 C C . ALA D 1 161 ? -29.562 15.137 6.581 1.00 12.83 161 ALA D C 1
ATOM 12280 O O . ALA D 1 161 ? -30.397 14.294 6.233 1.00 13.56 161 ALA D O 1
ATOM 12282 N N . LEU D 1 162 ? -29.229 15.315 7.864 1.00 13.03 162 LEU D N 1
ATOM 12283 C CA . LEU D 1 162 ? -29.832 14.456 8.884 1.00 11.62 162 LEU D CA 1
ATOM 12284 C C . LEU D 1 162 ? -31.316 14.753 9.039 1.00 13.24 162 LEU D C 1
ATOM 12285 O O . LEU D 1 162 ? -32.121 13.835 9.250 1.00 12.99 162 LEU D O 1
ATOM 12290 N N . TYR D 1 163 ? -31.700 16.024 8.915 1.00 12.49 163 TYR D N 1
ATOM 12291 C CA . TYR D 1 163 ? -33.114 16.374 8.950 1.00 11.50 163 TYR D CA 1
ATOM 12292 C C . TYR D 1 163 ? -33.880 15.658 7.845 1.00 14.08 163 TYR D C 1
ATOM 12293 O O . TYR D 1 163 ? -34.975 15.126 8.074 1.00 13.19 163 TYR D O 1
ATOM 12302 N N . ASN D 1 164 ? -33.312 15.623 6.638 1.00 13.60 164 ASN D N 1
ATOM 12303 C CA . ASN D 1 164 ? -33.975 14.945 5.530 1.00 13.03 164 ASN D CA 1
ATOM 12304 C C . ASN D 1 164 ? -33.922 13.428 5.678 1.00 12.53 164 ASN D C 1
ATOM 12305 O O . ASN D 1 164 ? -34.896 12.738 5.336 1.00 15.06 164 ASN D O 1
ATOM 12310 N N . LEU D 1 165 ? -32.798 12.886 6.168 1.00 12.24 165 LEU D N 1
ATOM 12311 C CA . LEU D 1 165 ? -32.732 11.441 6.389 1.00 10.38 165 LEU D CA 1
ATOM 12312 C C . LEU D 1 165 ? -33.710 10.997 7.470 1.00 12.44 165 LEU D C 1
ATOM 12313 O O . LEU D 1 165 ? -34.265 9.889 7.381 1.00 14.22 165 LEU D O 1
ATOM 12318 N N . ASN D 1 166 ? -33.956 11.840 8.478 1.00 11.78 166 ASN D N 1
ATOM 12319 C CA . ASN D 1 166 ? -34.943 11.473 9.488 1.00 12.09 166 ASN D CA 1
ATOM 12320 C C . ASN D 1 166 ? -36.312 11.260 8.858 1.00 12.31 166 ASN D C 1
ATOM 12321 O O . ASN D 1 166 ? -37.053 10.361 9.267 1.00 12.78 166 ASN D O 1
ATOM 12326 N N . LYS D 1 167 ? -36.668 12.076 7.858 1.00 12.68 167 LYS D N 1
ATOM 12327 C CA . LYS D 1 167 ? -37.952 11.886 7.188 1.00 10.97 167 LYS D CA 1
ATOM 12328 C C . LYS D 1 167 ? -38.088 10.464 6.662 1.00 13.42 167 LYS D C 1
ATOM 12329 O O . LYS D 1 167 ? -39.151 9.843 6.798 1.00 13.45 167 LYS D O 1
ATOM 12335 N N . THR D 1 168 ? -37.023 9.933 6.051 1.00 14.48 168 THR D N 1
ATOM 12336 C CA . THR D 1 168 ? -37.075 8.583 5.495 1.00 13.66 168 THR D CA 1
ATOM 12337 C C . THR D 1 168 ? -37.113 7.529 6.591 1.00 12.31 168 THR D C 1
ATOM 12338 O O . THR D 1 168 ? -37.762 6.490 6.424 1.00 14.48 168 THR D O 1
ATOM 12342 N N . LEU D 1 169 ? -36.428 7.773 7.711 1.00 12.93 169 LEU D N 1
ATOM 12343 C CA . LEU D 1 169 ? -36.478 6.835 8.830 1.00 11.64 169 LEU D CA 1
ATOM 12344 C C . LEU D 1 169 ? -37.897 6.740 9.377 1.00 14.17 169 LEU D C 1
ATOM 12345 O O . LEU D 1 169 ? -38.417 5.640 9.617 1.00 13.27 169 LEU D O 1
ATOM 12350 N N . VAL D 1 170 ? -38.545 7.894 9.567 1.00 12.61 170 VAL D N 1
ATOM 12351 C CA . VAL D 1 170 ? -39.909 7.916 10.089 1.00 12.39 170 VAL D CA 1
ATOM 12352 C C . VAL D 1 170 ? -40.872 7.252 9.110 1.00 13.49 170 VAL D C 1
ATOM 12353 O O . VAL D 1 170 ? -41.787 6.528 9.520 1.00 13.75 170 VAL D O 1
ATOM 12357 N N . GLU D 1 171 ? -40.667 7.460 7.803 1.00 12.77 171 GLU D N 1
ATOM 12358 C CA A GLU D 1 171 ? -41.511 6.803 6.808 0.52 13.55 171 GLU D CA 1
ATOM 12359 C CA B GLU D 1 171 ? -41.507 6.802 6.804 0.48 13.59 171 GLU D CA 1
ATOM 12360 C C . GLU D 1 171 ? -41.461 5.285 6.952 1.00 13.68 171 GLU D C 1
ATOM 12361 O O . GLU D 1 171 ? -42.498 4.616 6.910 1.00 15.19 171 GLU D O 1
ATOM 12372 N N . ARG D 1 172 ? -40.261 4.719 7.111 1.00 14.22 172 ARG D N 1
ATOM 12373 C CA . ARG D 1 172 ? -40.175 3.265 7.213 1.00 11.46 172 ARG D CA 1
ATOM 12374 C C . ARG D 1 172 ? -40.720 2.773 8.545 1.00 13.76 172 ARG D C 1
ATOM 12375 O O . ARG D 1 172 ? -41.306 1.683 8.611 1.00 13.40 172 ARG D O 1
ATOM 12383 N N . LEU D 1 173 ? -40.555 3.566 9.606 1.00 12.80 173 LEU D N 1
ATOM 12384 C CA . LEU D 1 173 ? -41.180 3.236 10.883 1.00 12.54 173 LEU D CA 1
ATOM 12385 C C . LEU D 1 173 ? -42.705 3.212 10.757 1.00 13.32 173 LEU D C 1
ATOM 12386 O O . LEU D 1 173 ? -43.366 2.297 11.273 1.00 13.98 173 LEU D O 1
ATOM 12391 N N . GLU D 1 174 ? -43.282 4.190 10.053 1.00 13.23 174 GLU D N 1
ATOM 12392 C CA . GLU D 1 174 ? -44.730 4.220 9.882 1.00 12.85 174 GLU D CA 1
ATOM 12393 C C . GLU D 1 174 ? -45.236 2.992 9.130 1.00 13.46 174 GLU D C 1
ATOM 12394 O O . GLU D 1 174 ? -46.306 2.464 9.451 1.00 14.63 174 GLU D O 1
ATOM 12400 N N . LEU D 1 175 ? -44.492 2.527 8.119 1.00 14.92 175 LEU D N 1
ATOM 12401 C CA . LEU D 1 175 ? -44.889 1.296 7.431 1.00 14.91 175 LEU D CA 1
ATOM 12402 C C . LEU D 1 175 ? -44.901 0.108 8.383 1.00 14.47 175 LEU D C 1
ATOM 12403 O O . LEU D 1 175 ? -45.812 -0.730 8.333 1.00 15.75 175 LEU D O 1
ATOM 12408 N N . LEU D 1 176 ? -43.882 0.008 9.243 1.00 13.13 176 LEU D N 1
ATOM 12409 C CA . LEU D 1 176 ? -43.840 -1.068 10.228 1.00 11.83 176 LEU D CA 1
ATOM 12410 C C . LEU D 1 176 ? -44.993 -0.962 11.224 1.00 14.75 176 LEU D C 1
ATOM 12411 O O . LEU D 1 176 ? -45.615 -1.974 11.567 1.00 12.70 176 LEU D O 1
ATOM 12416 N N . ILE D 1 177 ? -45.295 0.251 11.702 1.00 13.44 177 ILE D N 1
ATOM 12417 C CA . ILE D 1 177 ? -46.426 0.427 12.617 1.00 12.60 177 ILE D CA 1
ATOM 12418 C C . ILE D 1 177 ? -47.713 -0.082 11.979 1.00 14.86 177 ILE D C 1
ATOM 12419 O O . ILE D 1 177 ? -48.496 -0.802 12.609 1.00 15.14 177 ILE D O 1
ATOM 12424 N N . GLN D 1 178 ? -47.951 0.282 10.714 1.00 14.33 178 GLN D N 1
ATOM 12425 C CA . GLN D 1 178 ? -49.172 -0.158 10.049 1.00 15.32 178 GLN D CA 1
ATOM 12426 C C . GLN D 1 178 ? -49.207 -1.675 9.895 1.00 16.32 178 GLN D C 1
ATOM 12427 O O . GLN D 1 178 ? -50.283 -2.282 9.969 1.00 16.14 178 GLN D O 1
ATOM 12433 N N . SER D 1 179 ? -48.044 -2.308 9.704 1.00 14.97 179 SER D N 1
ATOM 12434 C CA A SER D 1 179 ? -47.998 -3.767 9.632 0.51 14.29 179 SER D CA 1
ATOM 12435 C CA B SER D 1 179 ? -48.018 -3.765 9.624 0.49 14.18 179 SER D CA 1
ATOM 12436 C C . SER D 1 179 ? -48.446 -4.393 10.947 1.00 13.25 179 SER D C 1
ATOM 12437 O O . SER D 1 179 ? -49.191 -5.379 10.956 1.00 14.73 179 SER D O 1
ATOM 12442 N N . PHE D 1 180 ? -48.003 -3.826 12.074 1.00 14.31 180 PHE D N 1
ATOM 12443 C CA . PHE D 1 180 ? -48.451 -4.323 13.372 1.00 14.31 180 PHE D CA 1
ATOM 12444 C C . PHE D 1 180 ? -49.952 -4.110 13.568 1.00 15.00 180 PHE D C 1
ATOM 12445 O O . PHE D 1 180 ? -50.635 -4.976 14.128 1.00 13.97 180 PHE D O 1
ATOM 12453 N N . ARG D 1 181 ? -50.482 -2.961 13.133 1.00 14.64 181 ARG D N 1
ATOM 12454 C CA . ARG D 1 181 ? -51.912 -2.703 13.287 1.00 14.25 181 ARG D CA 1
ATOM 12455 C C . ARG D 1 181 ? -52.745 -3.701 12.489 1.00 14.87 181 ARG D C 1
ATOM 12456 O O . ARG D 1 181 ? -53.764 -4.212 12.973 1.00 17.17 181 ARG D O 1
ATOM 12464 N N . LYS D 1 182 ? -52.347 -3.959 11.241 1.00 14.97 182 LYS D N 1
ATOM 12465 C CA . LYS D 1 182 ? -53.062 -4.933 10.427 1.00 15.71 182 LYS D CA 1
ATOM 12466 C C . LYS D 1 182 ? -53.011 -6.315 11.062 1.00 16.34 182 LYS D C 1
ATOM 12467 O O . LYS D 1 182 ? -54.017 -7.035 11.088 1.00 18.04 182 LYS D O 1
ATOM 12473 N N . LYS D 1 183 ? -51.848 -6.699 11.588 1.00 16.80 183 LYS D N 1
ATOM 12474 C CA . LYS D 1 183 ? -51.729 -8.016 12.198 1.00 16.58 183 LYS D CA 1
ATOM 12475 C C . LYS D 1 183 ? -52.527 -8.091 13.495 1.00 15.34 183 LYS D C 1
ATOM 12476 O O . LYS D 1 183 ? -53.114 -9.132 13.806 1.00 16.95 183 LYS D O 1
ATOM 12482 N N . ALA D 1 184 ? -52.573 -6.994 14.257 1.00 14.16 184 ALA D N 1
ATOM 12483 C CA . ALA D 1 184 ? -53.400 -6.962 15.461 1.00 17.18 184 ALA D CA 1
ATOM 12484 C C . ALA D 1 184 ? -54.856 -7.247 15.127 1.00 16.44 184 ALA D C 1
ATOM 12485 O O . ALA D 1 184 ? -55.545 -7.972 15.858 1.00 17.80 184 ALA D O 1
ATOM 12487 N N . ASP D 1 185 ? -55.344 -6.695 14.014 1.00 18.53 185 ASP D N 1
ATOM 12488 C CA . ASP D 1 185 ? -56.721 -6.967 13.620 1.00 19.23 185 ASP D CA 1
ATOM 12489 C C . ASP D 1 185 ? -56.921 -8.441 13.273 1.00 17.85 185 ASP D C 1
ATOM 12490 O O . ASP D 1 185 ? -57.966 -9.020 13.596 1.00 20.94 185 ASP D O 1
ATOM 12495 N N . ASP D 1 186 ? -55.932 -9.068 12.622 1.00 21.29 186 ASP D N 1
ATOM 12496 C CA . ASP D 1 186 ? -56.021 -10.501 12.344 1.00 21.01 186 ASP D CA 1
ATOM 12497 C C . ASP D 1 186 ? -56.133 -11.315 13.621 1.00 20.51 186 ASP D C 1
ATOM 12498 O O . ASP D 1 186 ? -56.774 -12.370 13.631 1.00 21.49 186 ASP D O 1
ATOM 12503 N N . LEU D 1 187 ? -55.479 -10.866 14.688 1.00 18.70 187 LEU D N 1
ATOM 12504 C CA . LEU D 1 187 ? -55.337 -11.641 15.908 1.00 15.42 187 LEU D CA 1
ATOM 12505 C C . LEU D 1 187 ? -56.268 -11.151 17.011 1.00 18.38 187 LEU D C 1
ATOM 12506 O O . LEU D 1 187 ? -56.114 -11.557 18.166 1.00 16.16 187 LEU D O 1
ATOM 12511 N N . LYS D 1 188 ? -57.253 -10.315 16.666 1.00 18.22 188 LYS D N 1
ATOM 12512 C CA . LYS D 1 188 ? -58.087 -9.646 17.662 1.00 17.40 188 LYS D CA 1
ATOM 12513 C C . LYS D 1 188 ? -58.909 -10.614 18.508 1.00 17.28 188 LYS D C 1
ATOM 12514 O O . LYS D 1 188 ? -59.298 -10.259 19.628 1.00 21.93 188 LYS D O 1
ATOM 12520 N N . ASP D 1 189 ? -59.188 -11.818 18.010 1.00 18.49 189 ASP D N 1
ATOM 12521 C CA . ASP D 1 189 ? -59.997 -12.779 18.746 1.00 16.79 189 ASP D CA 1
ATOM 12522 C C . ASP D 1 189 ? -59.171 -13.890 19.381 1.00 15.98 189 ASP D C 1
ATOM 12523 O O . ASP D 1 189 ? -59.739 -14.903 19.805 1.00 21.32 189 ASP D O 1
ATOM 12528 N N . VAL D 1 190 ? -57.854 -13.721 19.481 1.00 16.09 190 VAL D N 1
ATOM 12529 C CA . VAL D 1 190 ? -56.987 -14.732 20.081 1.00 16.38 190 VAL D CA 1
ATOM 12530 C C . VAL D 1 190 ? -56.798 -14.363 21.551 1.00 17.06 190 VAL D C 1
ATOM 12531 O O . VAL D 1 190 ? -55.979 -13.505 21.895 1.00 18.26 190 VAL D O 1
ATOM 12535 N N . ILE D 1 191 ? -57.557 -15.013 22.422 1.00 16.03 191 ILE D N 1
ATOM 12536 C CA . ILE D 1 191 ? -57.392 -14.815 23.856 1.00 16.06 191 ILE D CA 1
ATOM 12537 C C . ILE D 1 191 ? -56.204 -15.636 24.334 1.00 16.53 191 ILE D C 1
ATOM 12538 O O . ILE D 1 191 ? -56.030 -16.798 23.943 1.00 16.97 191 ILE D O 1
ATOM 12543 N N . LYS D 1 192 ? -55.370 -15.022 25.173 1.00 14.58 192 LYS D N 1
ATOM 12544 C CA . LYS D 1 192 ? -54.109 -15.619 25.590 1.00 13.25 192 LYS D CA 1
ATOM 12545 C C . LYS D 1 192 ? -53.779 -15.157 27.004 1.00 14.26 192 LYS D C 1
ATOM 12546 O O . LYS D 1 192 ? -54.445 -14.282 27.564 1.00 15.31 192 LYS D O 1
ATOM 12552 N N . MET D 1 193 ? -52.724 -15.731 27.582 1.00 13.49 193 MET D N 1
ATOM 12553 C CA . MET D 1 193 ? -52.313 -15.347 28.931 1.00 13.23 193 MET D CA 1
ATOM 12554 C C . MET D 1 193 ? -51.249 -14.257 28.873 1.00 14.77 193 MET D C 1
ATOM 12555 O O . MET D 1 193 ? -50.179 -14.448 28.284 1.00 14.64 193 MET D O 1
ATOM 12560 N N . GLY D 1 194 ? -51.542 -13.119 29.491 1.00 12.91 194 GLY D N 1
ATOM 12561 C CA . GLY D 1 194 ? -50.486 -12.185 29.803 1.00 13.93 194 GLY D CA 1
ATOM 12562 C C . GLY D 1 194 ? -49.508 -12.771 30.804 1.00 12.88 194 GLY D C 1
ATOM 12563 O O . GLY D 1 194 ? -49.828 -13.676 31.580 1.00 13.05 194 GLY D O 1
ATOM 12564 N N . ARG D 1 195 ? -48.287 -12.246 30.771 1.00 11.60 195 ARG D N 1
ATOM 12565 C CA . ARG D 1 195 ? -47.233 -12.701 31.667 1.00 11.15 195 ARG D CA 1
ATOM 12566 C C . ARG D 1 195 ? -46.468 -11.493 32.169 1.00 11.52 195 ARG D C 1
ATOM 12567 O O . ARG D 1 195 ? -46.084 -10.629 31.376 1.00 12.75 195 ARG D O 1
ATOM 12575 N N . THR D 1 196 ? -46.263 -11.419 33.481 1.00 11.25 196 THR D N 1
ATOM 12576 C CA . THR D 1 196 ? -45.347 -10.440 34.045 1.00 10.78 196 THR D CA 1
ATOM 12577 C C . THR D 1 196 ? -44.280 -11.188 34.826 1.00 10.65 196 THR D C 1
ATOM 12578 O O . THR D 1 196 ? -44.577 -12.158 35.537 1.00 11.90 196 THR D O 1
ATOM 12582 N N . GLN D 1 197 ? -43.032 -10.732 34.698 1.00 10.69 197 GLN D N 1
ATOM 12583 C CA . GLN D 1 197 ? -41.895 -11.406 35.333 1.00 10.28 197 GLN D CA 1
ATOM 12584 C C . GLN D 1 197 ? -41.784 -12.854 34.842 1.00 11.66 197 GLN D C 1
ATOM 12585 O O . GLN D 1 197 ? -41.211 -13.707 35.520 1.00 12.66 197 GLN D O 1
ATOM 12591 N N . LEU D 1 198 ? -42.306 -13.108 33.632 1.00 12.08 198 LEU D N 1
ATOM 12592 C CA . LEU D 1 198 ? -42.444 -14.414 32.973 1.00 11.71 198 LEU D CA 1
ATOM 12593 C C . LEU D 1 198 ? -43.345 -15.387 33.738 1.00 12.29 198 LEU D C 1
ATOM 12594 O O . LEU D 1 198 ? -43.418 -16.573 33.381 1.00 13.09 198 LEU D O 1
ATOM 12599 N N . GLN D 1 199 ? -44.062 -14.925 34.760 1.00 10.80 199 GLN D N 1
ATOM 12600 C CA . GLN D 1 199 ? -45.058 -15.743 35.436 1.00 11.50 199 GLN D CA 1
ATOM 12601 C C . GLN D 1 199 ? -46.446 -15.446 34.877 1.00 13.28 199 GLN D C 1
ATOM 12602 O O . GLN D 1 199 ? -46.715 -14.342 34.391 1.00 12.47 199 GLN D O 1
ATOM 12608 N N . ASP D 1 200 ? -47.325 -16.449 34.933 1.00 11.60 200 ASP D N 1
ATOM 12609 C CA . ASP D 1 200 ? -48.705 -16.269 34.490 1.00 12.97 200 ASP D CA 1
ATOM 12610 C C . ASP D 1 200 ? -49.319 -15.052 35.168 1.00 11.99 200 ASP D C 1
ATOM 12611 O O . ASP D 1 200 ? -49.281 -14.935 36.397 1.00 13.37 200 ASP D O 1
ATOM 12616 N N . ALA D 1 201 ? -49.925 -14.168 34.372 1.00 12.44 201 ALA D N 1
ATOM 12617 C CA . ALA D 1 201 ? -50.581 -12.990 34.933 1.00 13.11 201 ALA D CA 1
ATOM 12618 C C . ALA D 1 201 ? -52.104 -13.106 34.818 1.00 12.60 201 ALA D C 1
ATOM 12619 O O . ALA D 1 201 ? -52.726 -13.844 35.591 1.00 13.98 201 ALA D O 1
ATOM 12621 N N . VAL D 1 202 ? -52.717 -12.366 33.891 1.00 12.98 202 VAL D N 1
ATOM 12622 C CA . VAL D 1 202 ? -54.166 -12.392 33.651 1.00 13.28 202 VAL D CA 1
ATOM 12623 C C . VAL D 1 202 ? -54.411 -12.416 32.143 1.00 13.06 202 VAL D C 1
ATOM 12624 O O . VAL D 1 202 ? -53.459 -12.198 31.374 1.00 13.27 202 VAL D O 1
ATOM 12628 N N . PRO D 1 203 ? -55.630 -12.703 31.670 1.00 13.83 203 PRO D N 1
ATOM 12629 C CA . PRO D 1 203 ? -55.854 -12.813 30.221 1.00 13.87 203 PRO D CA 1
ATOM 12630 C C . PRO D 1 203 ? -55.740 -11.486 29.483 1.00 13.34 203 PRO D C 1
ATOM 12631 O O . PRO D 1 203 ? -55.917 -10.397 30.037 1.00 16.59 203 PRO D O 1
ATOM 12635 N N . MET D 1 204 ? -55.437 -11.603 28.191 1.00 15.73 204 MET D N 1
ATOM 12636 C CA . MET D 1 204 ? -55.464 -10.480 27.258 1.00 13.61 204 MET D CA 1
ATOM 12637 C C . MET D 1 204 ? -55.781 -11.053 25.880 1.00 15.10 204 MET D C 1
ATOM 12638 O O . MET D 1 204 ? -55.901 -12.267 25.716 1.00 15.41 204 MET D O 1
ATOM 12643 N N . THR D 1 205 ? -55.916 -10.192 24.881 1.00 15.71 205 THR D N 1
ATOM 12644 C CA . THR D 1 205 ? -55.970 -10.701 23.518 1.00 16.13 205 THR D CA 1
ATOM 12645 C C . THR D 1 205 ? -54.659 -10.406 22.814 1.00 14.84 205 THR D C 1
ATOM 12646 O O . THR D 1 205 ? -53.933 -9.469 23.168 1.00 13.72 205 THR D O 1
ATOM 12650 N N . MET D 1 206 ? -54.352 -11.234 21.818 1.00 17.12 206 MET D N 1
ATOM 12651 C CA . MET D 1 206 ? -53.187 -10.952 20.996 1.00 15.83 206 MET D CA 1
ATOM 12652 C C . MET D 1 206 ? -53.388 -9.690 20.170 1.00 18.00 206 MET D C 1
ATOM 12653 O O . MET D 1 206 ? -52.403 -9.051 19.778 1.00 20.94 206 MET D O 1
ATOM 12658 N N . GLY D 1 207 ? -54.642 -9.296 19.930 1.00 17.02 207 GLY D N 1
ATOM 12659 C CA . GLY D 1 207 ? -54.902 -7.995 19.334 1.00 18.71 207 GLY D CA 1
ATOM 12660 C C . GLY D 1 207 ? -54.438 -6.855 20.218 1.00 20.12 207 GLY D C 1
ATOM 12661 O O . GLY D 1 207 ? -53.801 -5.911 19.746 1.00 17.64 207 GLY D O 1
ATOM 12662 N N . GLN D 1 208 ? -54.742 -6.931 21.520 1.00 15.96 208 GLN D N 1
ATOM 12663 C CA . GLN D 1 208 ? -54.223 -5.937 22.456 1.00 14.60 208 GLN D CA 1
ATOM 12664 C C . GLN D 1 208 ? -52.700 -5.898 22.432 1.00 13.34 208 GLN D C 1
ATOM 12665 O O . GLN D 1 208 ? -52.098 -4.816 22.432 1.00 14.10 208 GLN D O 1
ATOM 12671 N N . GLU D 1 209 ? -52.060 -7.072 22.403 1.00 14.03 209 GLU D N 1
ATOM 12672 C CA . GLU D 1 209 ? -50.607 -7.128 22.476 1.00 13.14 209 GLU D CA 1
ATOM 12673 C C . GLU D 1 209 ? -49.961 -6.544 21.224 1.00 14.58 209 GLU D C 1
ATOM 12674 O O . GLU D 1 209 ? -48.957 -5.826 21.314 1.00 14.50 209 GLU D O 1
ATOM 12680 N N . PHE D 1 210 ? -50.513 -6.853 20.048 1.00 15.08 210 PHE D N 1
ATOM 12681 C CA . PHE D 1 210 ? -49.914 -6.351 18.816 1.00 12.72 210 PHE D CA 1
ATOM 12682 C C . PHE D 1 210 ? -50.273 -4.895 18.553 1.00 15.22 210 PHE D C 1
ATOM 12683 O O . PHE D 1 210 ? -49.457 -4.163 17.983 1.00 14.24 210 PHE D O 1
ATOM 12691 N N . ASN D 1 211 ? -51.460 -4.449 18.981 1.00 15.15 211 ASN D N 1
ATOM 12692 C CA . ASN D 1 211 ? -51.742 -3.018 18.955 1.00 14.80 211 ASN D CA 1
ATOM 12693 C C . ASN D 1 211 ? -50.815 -2.264 19.899 1.00 14.24 211 ASN D C 1
ATOM 12694 O O . ASN D 1 211 ? -50.429 -1.126 19.613 1.00 15.21 211 ASN D O 1
ATOM 12699 N N . ALA D 1 212 ? -50.423 -2.891 21.010 1.00 15.67 212 ALA D N 1
ATOM 12700 C CA . ALA D 1 212 ? -49.459 -2.257 21.903 1.00 14.50 212 ALA D CA 1
ATOM 12701 C C . ALA D 1 212 ? -48.098 -2.110 21.235 1.00 14.57 212 ALA D C 1
ATOM 12702 O O . ALA D 1 212 ? -47.412 -1.104 21.444 1.00 14.25 212 ALA D O 1
ATOM 12704 N N . PHE D 1 213 ? -47.674 -3.116 20.456 1.00 12.78 213 PHE D N 1
ATOM 12705 C CA . PHE D 1 213 ? -46.465 -2.968 19.649 1.00 11.98 213 PHE D CA 1
ATOM 12706 C C . PHE D 1 213 ? -46.586 -1.758 18.729 1.00 13.32 213 PHE D C 1
ATOM 12707 O O . PHE D 1 213 ? -45.676 -0.922 18.651 1.00 13.48 213 PHE D O 1
ATOM 12715 N N . ALA D 1 214 ? -47.703 -1.665 18.005 1.00 13.75 214 ALA D N 1
ATOM 12716 C CA . ALA D 1 214 ? -47.899 -0.547 17.088 1.00 13.85 214 ALA D CA 1
ATOM 12717 C C . ALA D 1 214 ? -47.883 0.781 17.830 1.00 13.37 214 ALA D C 1
ATOM 12718 O O . ALA D 1 214 ? -47.254 1.749 17.382 1.00 13.95 214 ALA D O 1
ATOM 12720 N N . ASN D 1 215 ? -48.555 0.842 18.979 1.00 14.75 215 ASN D N 1
ATOM 12721 C CA . ASN D 1 215 ? -48.705 2.108 19.679 1.00 13.18 215 ASN D CA 1
ATOM 12722 C C . ASN D 1 215 ? -47.428 2.541 20.383 1.00 15.16 215 ASN D C 1
ATOM 12723 O O . ASN D 1 215 ? -47.150 3.742 20.455 1.00 14.68 215 ASN D O 1
ATOM 12728 N N . THR D 1 216 ? -46.618 1.609 20.883 1.00 12.60 216 THR D N 1
ATOM 12729 C CA . THR D 1 216 ? -45.363 2.068 21.464 1.00 12.61 216 THR D CA 1
ATOM 12730 C C . THR D 1 216 ? -44.413 2.568 20.383 1.00 13.47 216 THR D C 1
ATOM 12731 O O . THR D 1 216 ? -43.678 3.537 20.608 1.00 12.91 216 THR D O 1
ATOM 12735 N N . LEU D 1 217 ? -44.436 1.954 19.194 1.00 12.98 217 LEU D N 1
ATOM 12736 C CA . LEU D 1 217 ? -43.602 2.459 18.106 1.00 12.84 217 LEU D CA 1
ATOM 12737 C C . LEU D 1 217 ? -44.132 3.783 17.563 1.00 13.59 217 LEU D C 1
ATOM 12738 O O . LEU D 1 217 ? -43.338 4.634 17.140 1.00 13.67 217 LEU D O 1
ATOM 12743 N N . GLN D 1 218 ? -45.456 3.981 17.584 1.00 12.70 218 GLN D N 1
ATOM 12744 C CA . GLN D 1 218 ? -46.040 5.250 17.152 1.00 13.69 218 GLN D CA 1
ATOM 12745 C C . GLN D 1 218 ? -45.536 6.418 17.995 1.00 13.80 218 GLN D C 1
ATOM 12746 O O . GLN D 1 218 ? -45.386 7.533 17.488 1.00 14.56 218 GLN D O 1
ATOM 12752 N N . GLU D 1 219 ? -45.247 6.178 19.272 1.00 13.70 219 GLU D N 1
ATOM 12753 C CA . GLU D 1 219 ? -44.717 7.239 20.125 1.00 13.56 219 GLU D CA 1
ATOM 12754 C C . GLU D 1 219 ? -43.344 7.702 19.675 1.00 15.13 219 GLU D C 1
ATOM 12755 O O . GLU D 1 219 ? -42.922 8.807 20.034 1.00 16.50 219 GLU D O 1
ATOM 12761 N N . GLU D 1 220 ? -42.631 6.875 18.918 1.00 13.95 220 GLU D N 1
ATOM 12762 C CA . GLU D 1 220 ? -41.286 7.229 18.482 1.00 11.91 220 GLU D CA 1
ATOM 12763 C C . GLU D 1 220 ? -41.293 8.252 17.360 1.00 13.32 220 GLU D C 1
ATOM 12764 O O . GLU D 1 220 ? -40.276 8.929 17.163 1.00 14.52 220 GLU D O 1
ATOM 12770 N N . ILE D 1 221 ? -42.408 8.362 16.631 1.00 12.75 221 ILE D N 1
ATOM 12771 C CA A ILE D 1 221 ? -42.501 9.344 15.555 0.75 15.34 221 ILE D CA 1
ATOM 12772 C CA B ILE D 1 221 ? -42.525 9.349 15.558 0.25 14.83 221 ILE D CA 1
ATOM 12773 C C . ILE D 1 221 ? -42.260 10.748 16.094 1.00 17.35 221 ILE D C 1
ATOM 12774 O O . ILE D 1 221 ? -41.443 11.504 15.553 1.00 14.63 221 ILE D O 1
ATOM 12783 N N . ALA D 1 222 ? -42.961 11.119 17.168 1.00 13.40 222 ALA D N 1
ATOM 12784 C CA . ALA D 1 222 ? -42.790 12.460 17.716 1.00 14.77 222 ALA D CA 1
ATOM 12785 C C . ALA D 1 222 ? -41.408 12.647 18.320 1.00 14.32 222 ALA D C 1
ATOM 12786 O O . ALA D 1 222 ? -40.861 13.750 18.264 1.00 15.12 222 ALA D O 1
ATOM 12788 N N . ARG D 1 223 ? -40.820 11.598 18.898 1.00 12.58 223 ARG D N 1
ATOM 12789 C CA A ARG D 1 223 ? -39.473 11.722 19.451 0.49 14.46 223 ARG D CA 1
ATOM 12790 C CA B ARG D 1 223 ? -39.482 11.747 19.453 0.51 14.33 223 ARG D CA 1
ATOM 12791 C C . ARG D 1 223 ? -38.462 11.987 18.346 1.00 13.82 223 ARG D C 1
ATOM 12792 O O . ARG D 1 223 ? -37.618 12.882 18.454 1.00 15.83 223 ARG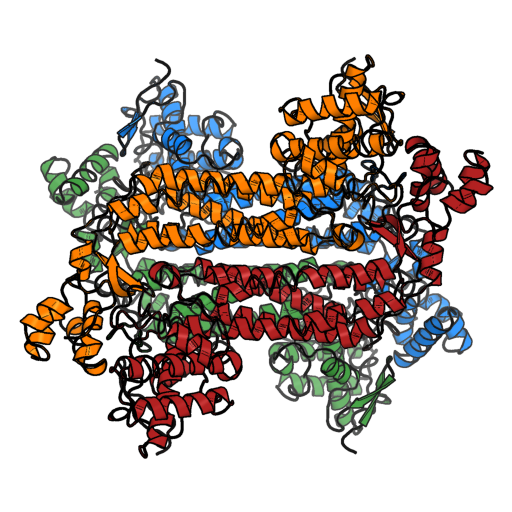 D O 1
ATOM 12807 N N . LEU D 1 224 ? -38.530 11.201 17.272 1.00 12.95 224 LEU D N 1
ATOM 12808 C CA . LEU D 1 224 ? -37.589 11.392 16.177 1.00 10.95 224 LEU D CA 1
ATOM 12809 C C . LEU D 1 224 ? -37.787 12.751 15.515 1.00 13.26 224 LEU D C 1
ATOM 12810 O O . LEU D 1 224 ? -36.814 13.464 15.254 1.00 13.44 224 LEU D O 1
ATOM 12815 N N . ASN D 1 225 ? -39.040 13.137 15.268 1.00 13.74 225 ASN D N 1
ATOM 12816 C CA . ASN D 1 225 ? -39.298 14.395 14.568 1.00 13.86 225 ASN D CA 1
ATOM 12817 C C . ASN D 1 225 ? -38.901 15.601 15.411 1.00 14.11 225 ASN D C 1
ATOM 12818 O O . ASN D 1 225 ? -38.275 16.542 14.903 1.00 12.49 225 ASN D O 1
ATOM 12823 N N . THR D 1 226 ? -39.272 15.615 16.697 1.00 13.91 226 THR D N 1
ATOM 12824 C CA A THR D 1 226 ? -38.957 16.802 17.487 0.60 12.22 226 THR D CA 1
ATOM 12825 C CA B THR D 1 226 ? -38.965 16.768 17.539 0.40 13.23 226 THR D CA 1
ATOM 12826 C C . THR D 1 226 ? -37.463 16.938 17.713 1.00 12.97 226 THR D C 1
ATOM 12827 O O . THR D 1 226 ? -36.954 18.062 17.749 1.00 14.89 226 THR D O 1
ATOM 12834 N N . ASN D 1 227 ? -36.741 15.825 17.837 1.00 11.60 227 ASN D N 1
ATOM 12835 C CA . ASN D 1 227 ? -35.299 15.948 17.983 1.00 10.33 227 ASN D CA 1
ATOM 12836 C C . ASN D 1 227 ? -34.626 16.278 16.657 1.00 13.33 227 ASN D C 1
ATOM 12837 O O . ASN D 1 227 ? -33.665 17.048 16.640 1.00 12.76 227 ASN D O 1
ATOM 12842 N N . ALA D 1 228 ? -35.135 15.753 15.534 1.00 14.19 228 ALA D N 1
ATOM 12843 C CA . ALA D 1 228 ? -34.580 16.169 14.246 1.00 12.00 228 ALA D CA 1
ATOM 12844 C C . ALA D 1 228 ? -34.847 17.645 13.970 1.00 11.82 228 ALA D C 1
ATOM 12845 O O . ALA D 1 228 ? -34.057 18.297 13.276 1.00 13.00 228 ALA D O 1
ATOM 12847 N N . ASP D 1 229 ? -35.943 18.196 14.503 1.00 12.17 229 ASP D N 1
ATOM 12848 C CA . ASP D 1 229 ? -36.210 19.622 14.312 1.00 11.91 229 ASP D CA 1
ATOM 12849 C C . ASP D 1 229 ? -35.113 20.486 14.918 1.00 11.65 229 ASP D C 1
ATOM 12850 O O . ASP D 1 229 ? -34.934 21.636 14.494 1.00 14.53 229 ASP D O 1
ATOM 12855 N N . LEU D 1 230 ? -34.381 19.964 15.905 1.00 12.78 230 LEU D N 1
ATOM 12856 C CA . LEU D 1 230 ? -33.285 20.731 16.483 1.00 11.66 230 LEU D CA 1
ATOM 12857 C C . LEU D 1 230 ? -32.195 21.007 15.454 1.00 13.49 230 LEU D C 1
ATOM 12858 O O . LEU D 1 230 ? -31.457 21.991 15.582 1.00 14.86 230 LEU D O 1
ATOM 12863 N N . PHE D 1 231 ? -32.074 20.151 14.432 1.00 12.48 231 PHE D N 1
ATOM 12864 C CA . PHE D 1 231 ? -31.095 20.380 13.372 1.00 12.71 231 PHE D CA 1
ATOM 12865 C C . PHE D 1 231 ? -31.401 21.638 12.568 1.00 13.97 231 PHE D C 1
ATOM 12866 O O . PHE D 1 231 ? -30.498 22.168 11.914 1.00 13.94 231 PHE D O 1
ATOM 12874 N N . LEU D 1 232 ? -32.644 22.135 12.608 1.00 11.47 232 LEU D N 1
ATOM 12875 C CA . LEU D 1 232 ? -32.992 23.320 11.827 1.00 12.54 232 LEU D CA 1
ATOM 12876 C C . LEU D 1 232 ? -32.345 24.593 12.364 1.00 16.88 232 LEU D C 1
ATOM 12877 O O . LEU D 1 232 ? -32.257 25.578 11.623 1.00 15.61 232 LEU D O 1
ATOM 12882 N N . GLU D 1 233 ? -31.884 24.604 13.615 1.00 14.09 233 GLU D N 1
ATOM 12883 C CA . GLU D 1 233 ? -31.100 25.735 14.113 1.00 13.96 233 GLU D CA 1
ATOM 12884 C C . GLU D 1 233 ? -29.688 25.644 13.542 1.00 12.72 233 GLU D C 1
ATOM 12885 O O . GLU D 1 233 ? -28.951 24.698 13.842 1.00 13.07 233 GLU D O 1
ATOM 12891 N N . THR D 1 234 ? -29.311 26.620 12.715 1.00 13.04 234 THR D N 1
ATOM 12892 C CA . THR D 1 234 ? -28.079 26.558 11.936 1.00 13.89 234 THR D CA 1
ATOM 12893 C C . THR D 1 234 ? -27.260 27.824 12.164 1.00 15.15 234 THR D C 1
ATOM 12894 O O . THR D 1 234 ? -27.746 28.806 12.727 1.00 14.63 234 THR D O 1
ATOM 12898 N N . ASN D 1 235 ? -25.996 27.809 11.712 1.00 11.64 235 ASN D N 1
ATOM 12899 C CA . ASN D 1 235 ? -25.052 28.856 12.098 1.00 12.07 235 ASN D CA 1
ATOM 12900 C C . ASN D 1 235 ? -24.391 29.539 10.908 1.00 13.62 235 ASN D C 1
ATOM 12901 O O . ASN D 1 235 ? -23.266 30.022 11.035 1.00 11.68 235 ASN D O 1
ATOM 12906 N N . MET D 1 236 ? -25.062 29.616 9.755 1.00 14.09 236 MET D N 1
ATOM 12907 C CA . MET D 1 236 ? -24.479 30.333 8.622 1.00 11.92 236 MET D CA 1
ATOM 12908 C C . MET D 1 236 ? -24.211 31.787 8.996 1.00 14.24 236 MET D C 1
ATOM 12909 O O . MET D 1 236 ? -25.088 32.485 9.514 1.00 14.51 236 MET D O 1
ATOM 12914 N N . GLY D 1 237 ? -22.992 32.248 8.722 1.00 12.16 237 GLY D N 1
ATOM 12915 C CA . GLY D 1 237 ? -22.546 33.548 9.175 1.00 13.06 237 GLY D CA 1
ATOM 12916 C C . GLY D 1 237 ? -21.632 33.495 10.381 1.00 13.67 237 GLY D C 1
ATOM 12917 O O . GLY D 1 237 ? -21.064 34.528 10.752 1.00 13.04 237 GLY D O 1
ATOM 12918 N N . ALA D 1 238 ? -21.475 32.324 11.000 1.00 11.08 238 ALA D N 1
ATOM 12919 C CA . ALA D 1 238 ? -20.513 32.187 12.090 1.00 11.23 238 ALA D CA 1
ATOM 12920 C C . ALA D 1 238 ? -19.080 32.388 11.613 1.00 13.89 238 ALA D C 1
ATOM 12921 O O . ALA D 1 238 ? -18.218 32.812 12.393 1.00 11.17 238 ALA D O 1
ATOM 12923 N N . THR D 1 239 ? -18.813 32.081 10.343 1.00 12.72 239 THR D N 1
ATOM 12924 C CA . THR D 1 239 ? -17.480 31.866 9.783 1.00 12.26 239 THR D CA 1
ATOM 12925 C C . THR D 1 239 ? -16.615 31.027 10.739 1.00 11.65 239 THR D C 1
ATOM 12926 O O . THR D 1 239 ? -17.049 29.953 11.165 1.00 12.28 239 THR D O 1
ATOM 12930 N N . ALA D 1 240 ? -15.395 31.466 11.063 1.00 10.90 240 ALA D N 1
ATOM 12931 C CA . ALA D 1 240 ? -14.416 30.553 11.662 1.00 12.04 240 ALA D CA 1
ATOM 12932 C C . ALA D 1 240 ? -14.836 30.032 13.038 1.00 11.78 240 ALA D C 1
ATOM 12933 O O . ALA D 1 240 ? -14.688 28.834 13.325 1.00 11.37 240 ALA D O 1
ATOM 12935 N N . ILE D 1 241 ? -15.279 30.914 13.938 1.00 9.74 241 ILE D N 1
ATOM 12936 C CA . ILE D 1 241 ? -15.528 30.527 15.324 1.00 9.70 241 ILE D CA 1
ATOM 12937 C C . ILE D 1 241 ? -16.854 31.035 15.861 1.00 10.38 241 ILE D C 1
ATOM 12938 O O . ILE D 1 241 ? -17.157 30.803 17.032 1.00 11.93 241 ILE D O 1
ATOM 12943 N N . GLY D 1 242 ? -17.645 31.745 15.060 1.00 9.90 242 GLY D N 1
ATOM 12944 C CA . GLY D 1 242 ? -18.906 32.304 15.509 1.00 10.63 242 GLY D CA 1
ATOM 12945 C C . GLY D 1 242 ? -18.930 33.812 15.608 1.00 10.54 242 GLY D C 1
ATOM 12946 O O . GLY D 1 242 ? -20.006 34.378 15.831 1.00 13.27 242 GLY D O 1
ATOM 12947 N N . THR D 1 243 ? -17.786 34.481 15.475 1.00 10.99 243 THR D N 1
ATOM 12948 C CA . THR D 1 243 ? -17.743 35.936 15.523 1.00 10.56 243 THR D CA 1
ATOM 12949 C C . THR D 1 243 ? -18.230 36.583 14.235 1.00 12.28 243 THR D C 1
ATOM 12950 O O . THR D 1 243 ? -18.439 37.800 14.219 1.00 13.84 243 THR D O 1
ATOM 12954 N N . GLY D 1 244 ? -18.380 35.824 13.150 1.00 11.87 244 GLY D N 1
ATOM 12955 C CA . GLY D 1 244 ? -18.758 36.439 11.889 1.00 12.75 244 GLY D CA 1
ATOM 12956 C C . GLY D 1 244 ? -17.665 37.226 11.201 1.00 12.00 244 GLY D C 1
ATOM 12957 O O . GLY D 1 244 ? -17.966 37.991 10.276 1.00 13.84 244 GLY D O 1
ATOM 12958 N N . LEU D 1 245 ? -16.410 37.071 11.624 1.00 11.48 245 LEU D N 1
ATOM 12959 C CA . LEU D 1 245 ? -15.305 37.746 10.956 1.00 11.13 245 LEU D CA 1
ATOM 12960 C C . LEU D 1 245 ? -15.347 37.474 9.459 1.00 11.34 245 LEU D C 1
ATOM 12961 O O . LEU D 1 245 ? -15.461 36.318 9.028 1.00 12.24 245 LEU D O 1
ATOM 12966 N N . ASN D 1 246 ? -15.296 38.555 8.681 1.00 11.69 246 ASN D N 1
ATOM 12967 C CA . ASN D 1 246 ? -15.305 38.636 7.223 1.00 15.15 246 ASN D CA 1
ATOM 12968 C C . ASN D 1 246 ? -16.713 38.589 6.637 1.00 13.25 246 ASN D C 1
ATOM 12969 O O . ASN D 1 246 ? -16.869 38.863 5.441 1.00 17.62 246 ASN D O 1
ATOM 12974 N N . ALA D 1 247 ? -17.745 38.305 7.422 1.00 13.11 247 ALA D N 1
ATOM 12975 C CA . ALA D 1 247 ? -19.100 38.350 6.894 1.00 14.62 247 ALA D CA 1
ATOM 12976 C C . ALA D 1 247 ? -19.659 39.769 6.948 1.00 15.58 247 ALA D C 1
ATOM 12977 O O . ALA D 1 247 ? -19.291 40.574 7.804 1.00 15.70 247 ALA D O 1
ATOM 12979 N N . HIS D 1 248 ? -20.545 40.073 6.001 1.00 13.09 248 HIS D N 1
ATOM 12980 C CA . HIS D 1 248 ? -21.320 41.309 6.045 1.00 15.32 248 HIS D CA 1
ATOM 12981 C C . HIS D 1 248 ? -22.331 41.223 7.190 1.00 15.99 248 HIS D C 1
ATOM 12982 O O . HIS D 1 248 ? -22.856 40.142 7.459 1.00 15.93 248 HIS D O 1
ATOM 12989 N N . PRO D 1 249 ? -22.624 42.329 7.884 1.00 14.97 249 PRO D N 1
ATOM 12990 C CA . PRO D 1 249 ? -23.560 42.242 9.024 1.00 14.21 249 PRO D CA 1
ATOM 12991 C C . PRO D 1 249 ? -24.946 41.718 8.667 1.00 15.01 249 PRO D C 1
ATOM 12992 O O . PRO D 1 249 ? -25.630 41.195 9.556 1.00 18.49 249 PRO D O 1
ATOM 12996 N N . ASP D 1 250 ? -25.386 41.845 7.416 1.00 17.40 250 ASP D N 1
ATOM 12997 C CA . ASP D 1 250 ? -26.689 41.343 6.995 1.00 17.05 250 ASP D CA 1
ATOM 12998 C C . ASP D 1 250 ? -26.635 39.917 6.456 1.00 16.62 250 ASP D C 1
ATOM 12999 O O . ASP D 1 250 ? -27.683 39.349 6.124 1.00 16.08 250 ASP D O 1
ATOM 13004 N N . TYR D 1 251 ? -25.449 39.319 6.385 1.00 16.63 251 TYR D N 1
ATOM 13005 C CA . TYR D 1 251 ? -25.305 38.042 5.691 1.00 16.45 251 TYR D CA 1
ATOM 13006 C C . TYR D 1 251 ? -25.962 36.886 6.446 1.00 16.78 251 TYR D C 1
ATOM 13007 O O . TYR D 1 251 ? -26.589 36.022 5.825 1.00 17.41 251 TYR D O 1
ATOM 13016 N N . ALA D 1 252 ? -25.806 36.820 7.773 1.00 15.27 252 ALA D N 1
ATOM 13017 C CA . ALA D 1 252 ? -26.275 35.639 8.500 1.00 14.73 252 ALA D CA 1
ATOM 13018 C C . ALA D 1 252 ? -27.778 35.451 8.327 1.00 14.61 252 ALA D C 1
ATOM 13019 O O . ALA D 1 252 ? -28.253 34.343 8.037 1.00 14.80 252 ALA D O 1
ATOM 13021 N N . VAL D 1 253 ? -28.541 36.535 8.473 1.00 16.23 253 VAL D N 1
ATOM 13022 C CA . VAL D 1 253 ? -29.991 36.454 8.334 1.00 15.52 253 VAL D CA 1
ATOM 13023 C C . VAL D 1 253 ? -30.376 36.189 6.885 1.00 14.95 253 VAL D C 1
ATOM 13024 O O . VAL D 1 253 ? -31.192 35.306 6.596 1.00 17.88 253 VAL D O 1
ATOM 13028 N N . LYS D 1 254 ? -29.780 36.934 5.954 1.00 17.12 254 LYS D N 1
ATOM 13029 C CA A LYS D 1 254 ? -30.147 36.788 4.550 0.60 15.64 254 LYS D CA 1
ATOM 13030 C CA B LYS D 1 254 ? -30.144 36.787 4.549 0.40 16.12 254 LYS D CA 1
ATOM 13031 C C . LYS D 1 254 ? -29.767 35.411 4.017 1.00 16.52 254 LYS D C 1
ATOM 13032 O O . LYS D 1 254 ? -30.535 34.800 3.257 1.00 16.65 254 LYS D O 1
ATOM 13043 N N . CYS D 1 255 ? -28.594 34.902 4.404 1.00 13.71 255 CYS D N 1
ATOM 13044 C CA . CYS D 1 255 ? -28.182 33.591 3.917 1.00 15.23 255 CYS D CA 1
ATOM 13045 C C . CYS D 1 255 ? -29.087 32.498 4.469 1.00 16.38 255 CYS D C 1
ATOM 13046 O O . CYS D 1 255 ? -29.449 31.560 3.751 1.00 15.34 255 CYS D O 1
ATOM 13049 N N . THR D 1 256 ? -29.466 32.603 5.745 1.00 13.86 256 THR D N 1
ATOM 13050 C CA . THR D 1 256 ? -30.337 31.591 6.335 1.00 13.51 256 THR D CA 1
ATOM 13051 C C . THR D 1 256 ? -31.701 31.583 5.653 1.00 13.51 256 THR D C 1
ATOM 13052 O O . THR D 1 256 ? -32.254 30.513 5.362 1.00 15.17 256 THR D O 1
ATOM 13056 N N . GLU D 1 257 ? -32.252 32.766 5.367 1.00 16.49 257 GLU D N 1
ATOM 13057 C CA . GLU D 1 257 ? -33.524 32.833 4.649 1.00 15.80 257 GLU D CA 1
ATOM 13058 C C . GLU D 1 257 ? -33.401 32.242 3.248 1.00 17.10 257 GLU D C 1
ATOM 13059 O O . GLU D 1 257 ? -34.284 31.499 2.799 1.00 18.40 257 GLU D O 1
ATOM 13065 N N . ASN D 1 258 ? -32.320 32.572 2.536 1.00 16.48 258 ASN D N 1
ATOM 13066 C CA . ASN D 1 258 ? -32.125 32.023 1.197 1.00 17.85 258 ASN D CA 1
ATOM 13067 C C . ASN D 1 258 ? -31.958 30.510 1.250 1.00 18.43 258 ASN D C 1
ATOM 13068 O O . ASN D 1 258 ? -32.461 29.793 0.374 1.00 17.22 258 ASN D O 1
ATOM 13073 N N . LEU D 1 259 ? -31.254 30.014 2.271 1.00 14.37 259 LEU D N 1
ATOM 13074 C CA . LEU D 1 259 ? -31.048 28.576 2.415 1.00 13.41 259 LEU D CA 1
ATOM 13075 C C . LEU D 1 259 ? -32.362 27.855 2.679 1.00 16.81 259 LEU D C 1
ATOM 13076 O O . LEU D 1 259 ? -32.590 26.755 2.159 1.00 15.50 259 LEU D O 1
ATOM 13081 N N . ALA D 1 260 ? -33.236 28.454 3.490 1.00 15.36 260 ALA D N 1
ATOM 13082 C CA . ALA D 1 260 ? -34.542 27.851 3.733 1.00 16.14 260 ALA D CA 1
ATOM 13083 C C . ALA D 1 260 ? -35.335 27.717 2.436 1.00 16.45 260 ALA D C 1
ATOM 13084 O O . ALA D 1 260 ? -35.958 26.675 2.184 1.00 18.18 260 ALA D O 1
ATOM 13086 N N . LYS D 1 261 ? -35.302 28.751 1.589 1.00 17.45 261 LYS D N 1
ATOM 13087 C CA . LYS D 1 261 ? -36.068 28.719 0.345 1.00 18.87 261 LYS D CA 1
ATOM 13088 C C . LYS D 1 261 ? -35.468 27.728 -0.647 1.00 21.02 261 LYS D C 1
ATOM 13089 O O . LYS D 1 261 ? -36.200 26.969 -1.295 1.00 22.80 261 LYS D O 1
ATOM 13091 N N . ILE D 1 262 ? -34.139 27.702 -0.752 1.00 17.84 262 ILE D N 1
ATOM 13092 C CA . ILE D 1 262 ? -33.456 26.819 -1.695 1.00 19.11 262 ILE D CA 1
ATOM 13093 C C . ILE D 1 262 ? -33.586 25.354 -1.275 1.00 18.68 262 ILE D C 1
ATOM 13094 O O . ILE D 1 262 ? -33.840 24.476 -2.109 1.00 21.02 262 ILE D O 1
ATOM 13099 N N . SER D 1 263 ? -33.393 25.060 0.013 1.00 18.13 263 SER D N 1
ATOM 13100 C CA . SER D 1 263 ? -33.394 23.679 0.479 1.00 15.14 263 SER D CA 1
ATOM 13101 C C . SER D 1 263 ? -34.797 23.140 0.699 1.00 17.16 263 SER D C 1
ATOM 13102 O O . SER D 1 263 ? -34.999 21.924 0.620 1.00 18.32 263 SER D O 1
ATOM 13105 N N . GLY D 1 264 ? -35.768 24.014 0.953 1.00 18.29 264 GLY D N 1
ATOM 13106 C CA . GLY D 1 264 ? -37.066 23.568 1.391 1.00 18.07 264 GLY D CA 1
ATOM 13107 C C . GLY D 1 264 ? -37.129 23.131 2.837 1.00 19.10 264 GLY D C 1
ATOM 13108 O O . GLY D 1 264 ? -38.200 22.703 3.289 1.00 23.41 264 GLY D O 1
ATOM 13109 N N . ALA D 1 265 ? -36.017 23.202 3.572 1.00 15.16 265 ALA D N 1
ATOM 13110 C CA . ALA D 1 265 ? -35.995 22.953 5.005 1.00 13.43 265 ALA D CA 1
ATOM 13111 C C . ALA D 1 265 ? -36.075 24.284 5.738 1.00 15.54 265 ALA D C 1
ATOM 13112 O O . ALA D 1 265 ? -35.430 25.257 5.342 1.00 17.70 265 ALA D O 1
ATOM 13114 N N . ASP D 1 266 ? -36.877 24.329 6.803 1.00 15.79 266 ASP D N 1
ATOM 13115 C CA . ASP D 1 266 ? -37.155 25.589 7.491 1.00 15.66 266 ASP D CA 1
ATOM 13116 C C . ASP D 1 266 ? -36.045 25.915 8.494 1.00 16.64 266 ASP D C 1
ATOM 13117 O O . ASP D 1 266 ? -36.244 25.975 9.707 1.00 15.68 266 ASP D O 1
ATOM 13122 N N . VAL D 1 267 ? -34.850 26.145 7.959 1.00 14.94 267 VAL D N 1
ATOM 13123 C CA . VAL D 1 267 ? -33.728 26.458 8.833 1.00 14.05 267 VAL D CA 1
ATOM 13124 C C . VAL D 1 267 ? -33.904 27.846 9.438 1.00 14.84 267 VAL D C 1
ATOM 13125 O O . VAL D 1 267 ? -34.507 28.750 8.840 1.00 17.80 267 VAL D O 1
ATOM 13129 N N . VAL D 1 268 ? -33.388 28.008 10.655 1.00 15.61 268 VAL D N 1
ATOM 13130 C CA . VAL D 1 268 ? -33.426 29.275 11.365 1.00 16.55 268 VAL D CA 1
ATOM 13131 C C . VAL D 1 268 ? -32.031 29.552 11.903 1.00 15.04 268 VAL D C 1
ATOM 13132 O O . VAL D 1 268 ? -31.203 28.651 12.047 1.00 15.65 268 VAL D O 1
ATOM 13136 N N . LEU D 1 269 ? -31.773 30.823 12.175 1.00 15.54 269 LEU D N 1
ATOM 13137 C CA . LEU D 1 269 ? -30.448 31.272 12.586 1.00 13.82 269 LEU D CA 1
ATOM 13138 C C . LEU D 1 269 ? -30.304 31.144 14.100 1.00 13.06 269 LEU D C 1
ATOM 13139 O O . LEU D 1 269 ? -31.114 31.698 14.856 1.00 17.62 269 LEU D O 1
ATOM 13144 N N . ALA D 1 270 ? -29.276 30.418 14.541 1.00 14.00 270 ALA D N 1
ATOM 13145 C CA . ALA D 1 270 ? -28.959 30.344 15.963 1.00 13.02 270 ALA D CA 1
ATOM 13146 C C . ALA D 1 270 ? -28.769 31.744 16.535 1.00 12.90 270 ALA D C 1
ATOM 13147 O O . ALA D 1 270 ? -28.153 32.606 15.905 1.00 14.45 270 ALA D O 1
ATOM 13149 N N . SER D 1 271 ? -29.283 31.964 17.751 1.00 14.74 271 SER D N 1
ATOM 13150 C CA A SER D 1 271 ? -29.222 33.306 18.317 0.64 15.51 271 SER D CA 1
ATOM 13151 C CA B SER D 1 271 ? -29.233 33.288 18.363 0.36 16.25 271 SER D CA 1
ATOM 13152 C C . SER D 1 271 ? -27.831 33.679 18.815 1.00 14.53 271 SER D C 1
ATOM 13153 O O . SER D 1 271 ? -27.548 34.874 18.950 1.00 15.94 271 SER D O 1
ATOM 13158 N N . ASP D 1 272 ? -26.961 32.703 19.070 1.00 13.81 272 ASP D N 1
ATOM 13159 C CA . ASP D 1 272 ? -25.585 32.954 19.497 1.00 12.26 272 ASP D CA 1
ATOM 13160 C C . ASP D 1 272 ? -24.703 32.056 18.636 1.00 12.21 272 ASP D C 1
ATOM 13161 O O . ASP D 1 272 ? -24.650 30.845 18.859 1.00 13.04 272 ASP D O 1
ATOM 13166 N N . LEU D 1 273 ? -24.032 32.639 17.636 1.00 13.43 273 LEU D N 1
ATOM 13167 C CA . LEU D 1 273 ? -23.218 31.827 16.734 1.00 11.23 273 LEU D CA 1
ATOM 13168 C C . LEU D 1 273 ? -21.927 31.349 17.385 1.00 10.78 273 LEU D C 1
ATOM 13169 O O . LEU D 1 273 ? -21.370 30.326 16.958 1.00 11.46 273 LEU D O 1
ATOM 13174 N N . VAL D 1 274 ? -21.442 32.045 18.411 1.00 11.94 274 VAL D N 1
ATOM 13175 C CA . VAL D 1 274 ? -20.285 31.544 19.150 1.00 10.53 274 VAL D CA 1
ATOM 13176 C C . VAL D 1 274 ? -20.661 30.273 19.905 1.00 11.62 274 VAL D C 1
ATOM 13177 O O . VAL D 1 274 ? -19.897 29.302 19.942 1.00 12.09 274 VAL D O 1
ATOM 13181 N N . GLU D 1 275 ? -21.849 30.261 20.515 1.00 12.42 275 GLU D N 1
ATOM 13182 C CA . GLU D 1 275 ? -22.391 29.056 21.134 1.00 13.00 275 GLU D CA 1
ATOM 13183 C C . GLU D 1 275 ? -22.561 27.927 20.115 1.00 12.14 275 GLU D C 1
ATOM 13184 O O . GLU D 1 275 ? -22.195 26.773 20.379 1.00 12.48 275 GLU D O 1
ATOM 13190 N N . ALA D 1 276 ? -23.093 28.251 18.931 1.00 12.67 276 ALA D N 1
ATOM 13191 C CA . ALA D 1 276 ? -23.497 27.210 17.994 1.00 10.41 276 ALA D CA 1
ATOM 13192 C C . ALA D 1 276 ? -22.302 26.502 17.368 1.00 10.81 276 ALA D C 1
ATOM 13193 O O . ALA D 1 276 ? -22.394 25.317 17.018 1.00 12.93 276 ALA D O 1
ATOM 13195 N N . THR D 1 277 ? -21.188 27.197 17.200 1.00 11.36 277 THR D N 1
ATOM 13196 C CA . THR D 1 277 ? -20.124 26.632 16.372 1.00 9.49 277 THR D CA 1
ATOM 13197 C C . THR D 1 277 ? -19.481 25.370 16.979 1.00 13.11 277 THR D C 1
ATOM 13198 O O . THR D 1 277 ? -19.223 24.421 16.227 1.00 13.94 277 THR D O 1
ATOM 13202 N N . PRO D 1 278 ? -19.230 25.274 18.287 1.00 11.10 278 PRO D N 1
ATOM 13203 C CA . PRO D 1 278 ? -18.788 23.988 18.860 1.00 10.49 278 PRO D CA 1
ATOM 13204 C C . PRO D 1 278 ? -19.907 23.078 19.354 1.00 13.49 278 PRO D C 1
ATOM 13205 O O . PRO D 1 278 ? -19.609 22.073 20.003 1.00 13.92 278 PRO D O 1
ATOM 13209 N N . ASP D 1 279 ? -21.169 23.379 19.064 1.00 11.85 279 ASP D N 1
ATOM 13210 C CA . ASP D 1 279 ? -22.307 22.722 19.708 1.00 12.34 279 ASP D CA 1
ATOM 13211 C C . ASP D 1 279 ? -22.650 21.417 18.992 1.00 13.19 279 ASP D C 1
ATOM 13212 O O . ASP D 1 279 ? -23.042 21.439 17.822 1.00 16.48 279 ASP D O 1
ATOM 13217 N N . THR D 1 280 ? -22.533 20.285 19.700 1.00 9.77 280 THR D N 1
ATOM 13218 C CA . THR D 1 280 ? -22.919 18.991 19.141 1.00 10.49 280 THR D CA 1
ATOM 13219 C C . THR D 1 280 ? -24.137 18.389 19.838 1.00 10.71 280 THR D C 1
ATOM 13220 O O . THR D 1 280 ? -24.460 17.215 19.604 1.00 11.41 280 THR D O 1
ATOM 13224 N N . GLY D 1 281 ? -24.845 19.175 20.658 1.00 11.69 281 GLY D N 1
ATOM 13225 C CA . GLY D 1 281 ? -25.934 18.618 21.454 1.00 11.56 281 GLY D CA 1
ATOM 13226 C C . GLY D 1 281 ? -27.064 18.031 20.627 1.00 12.00 281 GLY D C 1
ATOM 13227 O O . GLY D 1 281 ? -27.677 17.036 21.021 1.00 11.56 281 GLY D O 1
ATOM 13228 N N . ALA D 1 282 ? -27.382 18.651 19.489 1.00 11.64 282 ALA D N 1
ATOM 13229 C CA . ALA D 1 282 ? -28.492 18.141 18.689 1.00 10.27 282 ALA D CA 1
ATOM 13230 C C . ALA D 1 282 ? -28.200 16.733 18.188 1.00 11.41 282 ALA D C 1
ATOM 13231 O O . ALA D 1 282 ? -29.091 15.873 18.183 1.00 11.70 282 ALA D O 1
ATOM 13233 N N . TYR D 1 283 ? -26.956 16.477 17.769 1.00 13.22 283 TYR D N 1
ATOM 13234 C CA . TYR D 1 283 ? -26.596 15.137 17.311 1.00 9.75 283 TYR D CA 1
ATOM 13235 C C . TYR D 1 283 ? -26.728 14.123 18.435 1.00 11.17 283 TYR D C 1
ATOM 13236 O O . TYR D 1 283 ? -27.197 13.001 18.213 1.00 11.20 283 TYR D O 1
ATOM 13245 N N . VAL D 1 284 ? -26.295 14.499 19.644 1.00 10.09 284 VAL D N 1
ATOM 13246 C CA . VAL D 1 284 ? -26.346 13.596 20.792 1.00 9.98 284 VAL D CA 1
ATOM 13247 C C . VAL D 1 284 ? -27.779 13.188 21.092 1.00 10.99 284 VAL D C 1
ATOM 13248 O O . VAL D 1 284 ? -28.071 12.003 21.281 1.00 12.10 284 VAL D O 1
ATOM 13252 N N . ILE D 1 285 ? -28.697 14.157 21.149 1.00 10.57 285 ILE D N 1
ATOM 13253 C CA . ILE D 1 285 ? -30.049 13.789 21.566 1.00 9.71 285 ILE D CA 1
ATOM 13254 C C . ILE D 1 285 ? -30.812 13.141 20.411 1.00 10.34 285 ILE D C 1
ATOM 13255 O O . ILE D 1 285 ? -31.674 12.279 20.644 1.00 10.76 285 ILE D O 1
ATOM 13260 N N . TYR D 1 286 ? -30.509 13.499 19.157 1.00 10.01 286 TYR D N 1
ATOM 13261 C CA . TYR D 1 286 ? -31.118 12.774 18.042 1.00 12.54 286 TYR D CA 1
ATOM 13262 C C . TYR D 1 286 ? -30.665 11.316 18.021 1.00 11.20 286 TYR D C 1
ATOM 13263 O O . TYR D 1 286 ? -31.487 10.401 17.854 1.00 10.53 286 TYR D O 1
ATOM 13272 N N . SER D 1 287 ? -29.358 11.079 18.180 1.00 10.23 287 SER D N 1
ATOM 13273 C CA . SER D 1 287 ? -28.865 9.708 18.271 1.00 8.52 287 SER D CA 1
ATOM 13274 C C . SER D 1 287 ? -29.516 8.973 19.440 1.00 10.86 287 SER D C 1
ATOM 13275 O O . SER D 1 287 ? -29.822 7.778 19.336 1.00 12.03 287 SER D O 1
ATOM 13278 N N . SER D 1 288 ? -29.757 9.677 20.551 1.00 9.91 288 SER D N 1
ATOM 13279 C CA . SER D 1 288 ? -30.426 9.067 21.700 1.00 10.35 288 SER D CA 1
ATOM 13280 C C . SER D 1 288 ? -31.863 8.688 21.372 1.00 11.91 288 SER D C 1
ATOM 13281 O O . SER D 1 288 ? -32.369 7.671 21.872 1.00 9.96 288 SER D O 1
ATOM 13284 N N . ALA D 1 289 ? -32.542 9.494 20.544 1.00 10.38 289 ALA D N 1
ATOM 13285 C CA . ALA D 1 289 ? -33.895 9.131 20.132 1.00 11.30 289 ALA D CA 1
ATOM 13286 C C . ALA D 1 289 ? -33.880 7.886 19.257 1.00 11.72 289 ALA D C 1
ATOM 13287 O O . ALA D 1 289 ? -34.754 7.017 19.397 1.00 12.04 289 ALA D O 1
ATOM 13289 N N . MET D 1 290 ? -32.892 7.766 18.361 1.00 10.83 290 MET D N 1
ATOM 13290 C CA . MET D 1 290 ? -32.752 6.517 17.619 1.00 9.43 290 MET D CA 1
ATOM 13291 C C . MET D 1 290 ? -32.469 5.353 18.555 1.00 10.93 290 MET D C 1
ATOM 13292 O O . MET D 1 290 ? -33.004 4.255 18.361 1.00 12.02 290 MET D O 1
ATOM 13297 N N . LYS D 1 291 ? -31.630 5.574 19.573 1.00 9.68 291 LYS D N 1
ATOM 13298 C CA . LYS D 1 291 ? -31.329 4.520 20.536 1.00 11.01 291 LYS D CA 1
ATOM 13299 C C . LYS D 1 291 ? -32.583 4.077 21.271 1.00 12.24 291 LYS D C 1
ATOM 13300 O O . LYS D 1 291 ? -32.810 2.877 21.451 1.00 11.09 291 LYS D O 1
ATOM 13306 N N . ARG D 1 292 ? -33.410 5.033 21.703 1.00 9.84 292 ARG D N 1
ATOM 13307 C CA . ARG D 1 292 ? -34.655 4.678 22.385 1.00 10.92 292 ARG D CA 1
ATOM 13308 C C . ARG D 1 292 ? -35.546 3.828 21.488 1.00 10.62 292 ARG D C 1
ATOM 13309 O O . ARG D 1 292 ? -36.117 2.822 21.934 1.00 10.43 292 ARG D O 1
ATOM 13317 N N . MET D 1 293 ? -35.671 4.201 20.213 1.00 11.43 293 MET D N 1
ATOM 13318 C CA A MET D 1 293 ? -36.498 3.403 19.313 0.55 9.41 293 MET D CA 1
ATOM 13319 C CA B MET D 1 293 ? -36.499 3.408 19.315 0.45 9.76 293 MET D CA 1
ATOM 13320 C C . MET D 1 293 ? -35.902 2.015 19.114 1.00 11.97 293 MET D C 1
ATOM 13321 O O . MET D 1 293 ? -36.633 1.014 19.092 1.00 11.91 293 MET D O 1
ATOM 13330 N N . ALA D 1 294 ? -34.573 1.930 18.997 1.00 11.05 294 ALA D N 1
ATOM 13331 C CA . ALA D 1 294 ? -33.917 0.636 18.819 1.00 9.75 294 ALA D CA 1
ATOM 13332 C C . ALA D 1 294 ? -34.137 -0.256 20.034 1.00 11.47 294 ALA D C 1
ATOM 13333 O O . ALA D 1 294 ? -34.331 -1.470 19.898 1.00 12.27 294 ALA D O 1
ATOM 13335 N N . VAL D 1 295 ? -34.106 0.332 21.232 1.00 11.27 295 VAL D N 1
ATOM 13336 C CA . VAL D 1 295 ? -34.381 -0.428 22.447 1.00 11.12 295 VAL D CA 1
ATOM 13337 C C . VAL D 1 295 ? -35.796 -1.004 22.421 1.00 12.99 295 VAL D C 1
ATOM 13338 O O . VAL D 1 295 ? -36.014 -2.170 22.780 1.00 12.63 295 VAL D O 1
ATOM 13342 N N . LYS D 1 296 ? -36.781 -0.200 22.003 1.00 11.15 296 LYS D N 1
ATOM 13343 C CA . LYS D 1 296 ? -38.152 -0.700 21.891 1.00 10.84 296 LYS D CA 1
ATOM 13344 C C . LYS D 1 296 ? -38.259 -1.788 20.833 1.00 11.57 296 LYS D C 1
ATOM 13345 O O . LYS D 1 296 ? -38.907 -2.823 21.051 1.00 12.22 296 LYS D O 1
ATOM 13351 N N . LEU D 1 297 ? -37.664 -1.551 19.660 1.00 12.15 297 LEU D N 1
ATOM 13352 C CA A LEU D 1 297 ? -37.704 -2.555 18.604 0.51 11.56 297 LEU D CA 1
ATOM 13353 C CA B LEU D 1 297 ? -37.692 -2.558 18.601 0.49 11.68 297 LEU D CA 1
ATOM 13354 C C . LEU D 1 297 ? -37.077 -3.865 19.072 1.00 13.79 297 LEU D C 1
ATOM 13355 O O . LEU D 1 297 ? -37.590 -4.953 18.774 1.00 11.64 297 LEU D O 1
ATOM 13364 N N . SER D 1 298 ? -35.965 -3.779 19.800 1.00 10.46 298 SER D N 1
ATOM 13365 C CA . SER D 1 298 ? -35.292 -4.985 20.270 1.00 10.10 298 SER D CA 1
ATOM 13366 C C . SER D 1 298 ? -36.164 -5.748 21.259 1.00 12.39 298 SER D C 1
ATOM 13367 O O . SER D 1 298 ? -36.276 -6.979 21.178 1.00 11.94 298 SER D O 1
ATOM 13370 N N . LYS D 1 299 ? -36.799 -5.030 22.191 1.00 10.88 299 LYS D N 1
ATOM 13371 C CA . LYS D 1 299 ? -37.713 -5.663 23.144 1.00 10.59 299 LYS D CA 1
ATOM 13372 C C . LYS D 1 299 ? -38.837 -6.397 22.419 1.00 10.29 299 LYS D C 1
ATOM 13373 O O . LYS D 1 299 ? -39.159 -7.544 22.755 1.00 11.45 299 LYS D O 1
ATOM 13379 N N . ILE D 1 300 ? -39.450 -5.745 21.425 1.00 10.77 300 ILE D N 1
ATOM 13380 C CA . ILE D 1 300 ? -40.524 -6.373 20.656 1.00 9.83 300 ILE D CA 1
ATOM 13381 C C . ILE D 1 300 ? -40.013 -7.633 19.971 1.00 10.42 300 ILE D C 1
ATOM 13382 O O . ILE D 1 300 ? -40.684 -8.673 19.974 1.00 12.04 300 ILE D O 1
ATOM 13387 N N . CYS D 1 301 ? -38.812 -7.569 19.391 1.00 11.14 301 CYS D N 1
ATOM 13388 C CA . CYS D 1 301 ? -38.275 -8.754 18.730 1.00 10.76 301 CYS D CA 1
ATOM 13389 C C . CYS D 1 301 ? -37.972 -9.856 19.737 1.00 9.76 301 CYS D C 1
ATOM 13390 O O . CYS D 1 301 ? -38.210 -11.037 19.452 1.00 11.28 301 CYS D O 1
ATOM 13393 N N . ASN D 1 302 ? -37.484 -9.496 20.934 1.00 10.38 302 ASN D N 1
ATOM 13394 C CA . ASN D 1 302 ? -37.294 -10.504 21.981 1.00 10.01 302 ASN D CA 1
ATOM 13395 C C . ASN D 1 302 ? -38.619 -11.170 22.339 1.00 10.52 302 ASN D C 1
ATOM 13396 O O . ASN D 1 302 ? -38.679 -12.395 22.532 1.00 11.70 302 ASN D O 1
ATOM 13401 N N . ASP D 1 303 ? -39.690 -10.377 22.438 1.00 10.74 303 ASP D N 1
ATOM 13402 C CA . ASP D 1 303 ? -41.018 -10.938 22.691 1.00 10.69 303 ASP D CA 1
ATOM 13403 C C . ASP D 1 303 ? -41.423 -11.920 21.598 1.00 12.15 303 ASP D C 1
ATOM 13404 O O . ASP D 1 303 ? -41.980 -12.987 21.881 1.00 12.29 303 ASP D O 1
ATOM 13409 N N . LEU D 1 304 ? -41.218 -11.539 20.330 1.00 11.81 304 LEU D N 1
ATOM 13410 C CA . LEU D 1 304 ? -41.637 -12.410 19.234 1.00 11.71 304 LEU D CA 1
ATOM 13411 C C . LEU D 1 304 ? -40.885 -13.735 19.261 1.00 13.50 304 LEU D C 1
ATOM 13412 O O . LEU D 1 304 ? -41.472 -14.793 18.999 1.00 13.50 304 LEU D O 1
ATOM 13417 N N . ARG D 1 305 ? -39.580 -13.699 19.551 1.00 12.12 305 ARG D N 1
ATOM 13418 C CA . ARG D 1 305 ? -38.806 -14.936 19.590 1.00 10.54 305 ARG D CA 1
ATOM 13419 C C . ARG D 1 305 ? -39.265 -15.827 20.736 1.00 11.63 305 ARG D C 1
ATOM 13420 O O . ARG D 1 305 ? -39.305 -17.054 20.599 1.00 12.50 305 ARG D O 1
ATOM 13428 N N . LEU D 1 306 ? -39.648 -15.221 21.860 1.00 11.06 306 LEU D N 1
ATOM 13429 C CA . LEU D 1 306 ? -40.155 -15.985 22.995 1.00 11.37 306 LEU D CA 1
ATOM 13430 C C . LEU D 1 306 ? -41.529 -16.587 22.705 1.00 11.58 306 LEU D C 1
ATOM 13431 O O . LEU D 1 306 ? -41.776 -17.765 22.996 1.00 11.86 306 LEU D O 1
ATOM 13436 N N . LEU D 1 307 ? -42.451 -15.791 22.165 1.00 11.58 307 LEU D N 1
ATOM 13437 C CA . LEU D 1 307 ? -43.790 -16.313 21.907 1.00 10.71 307 LEU D CA 1
ATOM 13438 C C . LEU D 1 307 ? -43.787 -17.369 20.806 1.00 14.13 307 LEU D C 1
ATOM 13439 O O . LEU D 1 307 ? -44.698 -18.206 20.761 1.00 13.27 307 LEU D O 1
ATOM 13444 N N . ALA D 1 308 ? -42.780 -17.359 19.931 1.00 10.76 308 ALA D N 1
ATOM 13445 C CA . ALA D 1 308 ? -42.680 -18.340 18.856 1.00 11.17 308 ALA D CA 1
ATOM 13446 C C . ALA D 1 308 ? -41.949 -19.608 19.272 1.00 13.38 308 ALA D C 1
ATOM 13447 O O . ALA D 1 308 ? -41.865 -20.547 18.465 1.00 12.30 308 ALA D O 1
ATOM 13449 N N . SER D 1 309 ? -41.416 -19.652 20.494 1.00 12.85 309 SER D N 1
ATOM 13450 C CA . SER D 1 309 ? -40.665 -20.812 20.957 1.00 11.35 309 SER D CA 1
ATOM 13451 C C . SER D 1 309 ? -41.511 -22.073 20.839 1.00 12.71 309 SER D C 1
ATOM 13452 O O . SER D 1 309 ? -42.726 -22.047 21.038 1.00 13.50 309 SER D O 1
ATOM 13455 N N . GLY D 1 310 ? -40.862 -23.178 20.502 1.00 11.24 310 GLY D N 1
ATOM 13456 C CA . GLY D 1 310 ? -41.566 -24.412 20.246 1.00 12.06 310 GLY D CA 1
ATOM 13457 C C . GLY D 1 310 ? -40.761 -25.286 19.311 1.00 13.28 310 GLY D C 1
ATOM 13458 O O . GLY D 1 310 ? -39.557 -25.082 19.128 1.00 13.76 310 GLY D O 1
ATOM 13459 N N . PRO D 1 311 ? -41.419 -26.247 18.651 1.00 13.22 311 PRO D N 1
ATOM 13460 C CA . PRO D 1 311 ? -42.870 -26.455 18.615 1.00 14.16 311 PRO D CA 1
ATOM 13461 C C . PRO D 1 311 ? -43.447 -27.263 19.779 1.00 15.88 311 PRO D C 1
ATOM 13462 O O . PRO D 1 311 ? -44.656 -27.178 20.007 1.00 17.66 311 PRO D O 1
ATOM 13466 N N . ARG D 1 312 ? -42.625 -28.027 20.501 1.00 14.28 312 ARG D N 1
ATOM 13467 C CA . ARG D 1 312 ? -43.148 -28.949 21.508 1.00 14.88 312 ARG D CA 1
ATOM 13468 C C . ARG D 1 312 ? -42.659 -28.676 22.927 1.00 16.53 312 ARG D C 1
ATOM 13469 O O . ARG D 1 312 ? -43.239 -29.219 23.875 1.00 18.41 312 ARG D O 1
ATOM 13477 N N . ALA D 1 313 ? -41.625 -27.852 23.108 1.00 13.42 313 ALA D N 1
ATOM 13478 C CA . ALA D 1 313 ? -41.081 -27.570 24.431 1.00 14.31 313 ALA D CA 1
ATOM 13479 C C . ALA D 1 313 ? -41.048 -26.072 24.707 1.00 12.66 313 ALA D C 1
ATOM 13480 O O . ALA D 1 313 ? -40.254 -25.616 25.535 1.00 14.05 313 ALA D O 1
ATOM 13482 N N . GLY D 1 314 ? -41.885 -25.298 24.020 1.00 13.13 314 GLY D N 1
ATOM 13483 C CA . GLY D 1 314 ? -41.897 -23.857 24.205 1.00 12.37 314 GLY D CA 1
ATOM 13484 C C . GLY D 1 314 ? -43.274 -23.326 24.549 1.00 12.61 314 GLY D C 1
ATOM 13485 O O . GLY D 1 314 ? -44.148 -24.082 24.990 1.00 16.49 314 GLY D O 1
ATOM 13486 N N . LEU D 1 315 ? -43.464 -22.017 24.373 1.00 13.87 315 LEU D N 1
ATOM 13487 C CA . LEU D 1 315 ? -44.778 -21.403 24.564 1.00 12.84 315 LEU D CA 1
ATOM 13488 C C . LEU D 1 315 ? -45.684 -21.623 23.355 1.00 15.54 315 LEU D C 1
ATOM 13489 O O . LEU D 1 315 ? -46.869 -21.937 23.516 1.00 15.40 315 LEU D O 1
ATOM 13494 N N . TYR D 1 316 ? -45.150 -21.429 22.144 1.00 14.95 316 TYR D N 1
ATOM 13495 C CA . TYR D 1 316 ? -45.820 -21.792 20.890 1.00 12.86 316 TYR D CA 1
ATOM 13496 C C . TYR D 1 316 ? -47.140 -21.043 20.705 1.00 14.66 316 TYR D C 1
ATOM 13497 O O . TYR D 1 316 ? -48.122 -21.590 20.202 1.00 14.84 316 TYR D O 1
ATOM 13506 N N . GLU D 1 317 ? -47.160 -19.765 21.086 1.00 12.39 317 GLU D N 1
ATOM 13507 C CA . GLU D 1 317 ? -48.367 -18.973 20.867 1.00 11.94 317 GLU D CA 1
ATOM 13508 C C . GLU D 1 317 ? -48.509 -18.515 19.424 1.00 15.58 317 GLU D C 1
ATOM 13509 O O . GLU D 1 317 ? -49.634 -18.371 18.937 1.00 14.52 317 GLU D O 1
ATOM 13515 N N . ILE D 1 318 ? -47.393 -18.256 18.739 1.00 12.90 318 ILE D N 1
ATOM 13516 C CA . ILE D 1 318 ? -47.417 -17.717 17.389 1.00 13.20 318 ILE D CA 1
ATOM 13517 C C . ILE D 1 318 ? -46.492 -18.513 16.486 1.00 14.51 318 ILE D C 1
ATOM 13518 O O . ILE D 1 318 ? -45.593 -19.233 16.936 1.00 14.90 318 ILE D O 1
ATOM 13523 N N . ASN D 1 319 ? -46.731 -18.346 15.187 1.00 12.20 319 ASN D N 1
ATOM 13524 C CA . ASN D 1 319 ? -45.926 -18.919 14.118 1.00 13.17 319 ASN D CA 1
ATOM 13525 C C . ASN D 1 319 ? -45.385 -17.780 13.271 1.00 13.71 319 ASN D C 1
ATOM 13526 O O . ASN D 1 319 ? -46.156 -16.959 12.767 1.00 16.71 319 ASN D O 1
ATOM 13531 N N . LEU D 1 320 ? -44.066 -17.734 13.111 1.00 13.47 320 LEU D N 1
ATOM 13532 C CA . LEU D 1 320 ? -43.418 -16.768 12.232 1.00 11.77 320 LEU D CA 1
ATOM 13533 C C . LEU D 1 320 ? -43.191 -17.392 10.858 1.00 15.08 320 LEU D C 1
ATOM 13534 O O . LEU D 1 320 ? -42.917 -18.590 10.762 1.00 15.75 320 LEU D O 1
ATOM 13539 N N . PRO D 1 321 ? -43.309 -16.610 9.791 1.00 13.81 321 PRO D N 1
ATOM 13540 C CA . PRO D 1 321 ? -43.016 -17.136 8.451 1.00 14.67 321 PRO D CA 1
ATOM 13541 C C . PRO D 1 321 ? -41.663 -17.828 8.417 1.00 14.02 321 PRO D C 1
ATOM 13542 O O . PRO D 1 321 ? -40.670 -17.326 8.960 1.00 14.91 321 PRO D O 1
ATOM 13546 N N . LYS D 1 322 ? -41.634 -19.007 7.798 1.00 15.15 322 LYS D N 1
ATOM 13547 C CA . LYS D 1 322 ? -40.437 -19.844 7.754 1.00 15.93 322 LYS D CA 1
ATOM 13548 C C . LYS D 1 322 ? -39.589 -19.383 6.579 1.00 15.18 322 LYS D C 1
ATOM 13549 O O . LYS D 1 322 ? -39.987 -19.546 5.421 1.00 18.87 322 LYS D O 1
ATOM 13555 N N . MET D 1 323 ? -38.418 -18.809 6.872 1.00 14.86 323 MET D N 1
ATOM 13556 C CA . MET D 1 323 ? -37.652 -18.114 5.845 1.00 13.45 323 MET D CA 1
ATOM 13557 C C . MET D 1 323 ? -36.412 -18.867 5.375 1.00 14.28 323 MET D C 1
ATOM 13558 O O . MET D 1 323 ? -35.910 -18.575 4.283 1.00 14.72 323 MET D O 1
ATOM 13563 N N . GLN D 1 324 ? -35.937 -19.845 6.135 1.00 14.38 324 GLN D N 1
ATOM 13564 C CA . GLN D 1 324 ? -34.805 -20.677 5.736 1.00 13.62 324 GLN D CA 1
ATOM 13565 C C . GLN D 1 324 ? -34.734 -21.853 6.701 1.00 12.63 324 GLN D C 1
ATOM 13566 O O . GLN D 1 324 ? -35.298 -21.783 7.795 1.00 14.20 324 GLN D O 1
ATOM 13572 N N . PRO D 1 325 ? -34.084 -22.953 6.310 1.00 13.92 325 PRO D N 1
ATOM 13573 C CA . PRO D 1 325 ? -33.930 -24.066 7.254 1.00 12.42 325 PRO D CA 1
ATOM 13574 C C . PRO D 1 325 ? -33.168 -23.616 8.487 1.00 13.82 325 PRO D C 1
ATOM 13575 O O . PRO D 1 325 ? -32.186 -22.875 8.400 1.00 14.68 325 PRO D O 1
ATOM 13579 N N . GLY D 1 326 ? -33.652 -24.054 9.649 1.00 12.69 326 GLY D N 1
ATOM 13580 C CA . GLY D 1 326 ? -33.045 -23.633 10.899 1.00 12.03 326 GLY D CA 1
ATOM 13581 C C . GLY D 1 326 ? -31.664 -24.218 11.142 1.00 14.01 326 GLY D C 1
ATOM 13582 O O . GLY D 1 326 ? -30.800 -23.556 11.720 1.00 13.71 326 GLY D O 1
ATOM 13583 N N . SER D 1 327 ? -31.427 -25.460 10.719 1.00 14.96 327 SER D N 1
ATOM 13584 C CA . SER D 1 327 ? -30.267 -26.154 11.267 1.00 13.65 327 SER D CA 1
ATOM 13585 C C . SER D 1 327 ? -29.616 -27.066 10.241 1.00 14.61 327 SER D C 1
ATOM 13586 O O . SER D 1 327 ? -30.300 -27.754 9.478 1.00 20.42 327 SER D O 1
ATOM 13589 N N . SER D 1 328 ? -28.281 -27.079 10.256 1.00 13.77 328 SER D N 1
ATOM 13590 C CA . SER D 1 328 ? -27.530 -28.026 9.448 1.00 14.14 328 SER D CA 1
ATOM 13591 C C . SER D 1 328 ? -27.612 -29.454 9.988 1.00 14.17 328 SER D C 1
ATOM 13592 O O . SER D 1 328 ? -27.274 -30.401 9.266 1.00 16.19 328 SER D O 1
ATOM 13595 N N . ILE D 1 329 ? -28.046 -29.636 11.238 1.00 16.28 329 ILE D N 1
ATOM 13596 C CA . ILE D 1 329 ? -28.056 -30.944 11.876 1.00 15.20 329 ILE D CA 1
ATOM 13597 C C . ILE D 1 329 ? -29.442 -31.337 12.377 1.00 14.97 329 ILE D C 1
ATOM 13598 O O . ILE D 1 329 ? -29.829 -32.500 12.265 1.00 16.41 329 ILE D O 1
ATOM 13603 N N . MET D 1 330 ? -30.220 -30.396 12.919 1.00 14.22 330 MET D N 1
ATOM 13604 C CA . MET D 1 330 ? -31.507 -30.736 13.519 1.00 14.62 330 MET D CA 1
ATOM 13605 C C . MET D 1 330 ? -32.610 -30.664 12.470 1.00 15.25 330 MET D C 1
ATOM 13606 O O . MET D 1 330 ? -32.984 -29.555 12.053 1.00 15.36 330 MET D O 1
ATOM 13611 N N . PRO D 1 331 ? -33.152 -31.796 12.013 1.00 14.28 331 PRO D N 1
ATOM 13612 C CA . PRO D 1 331 ? -34.106 -31.768 10.895 1.00 15.04 331 PRO D CA 1
ATOM 13613 C C . PRO D 1 331 ? -35.429 -31.141 11.308 1.00 16.87 331 PRO D C 1
ATOM 13614 O O . PRO D 1 331 ? -35.907 -31.335 12.427 1.00 16.98 331 PRO D O 1
ATOM 13618 N N . GLY D 1 332 ? -36.016 -30.376 10.385 1.00 15.57 332 GLY D N 1
ATOM 13619 C CA . GLY D 1 332 ? -37.307 -29.756 10.603 1.00 15.27 332 GLY D CA 1
ATOM 13620 C C . GLY D 1 332 ? -37.278 -28.467 11.389 1.00 14.60 332 GLY D C 1
ATOM 13621 O O . GLY D 1 332 ? -38.282 -27.740 11.389 1.00 15.62 332 GLY D O 1
ATOM 13622 N N . LYS D 1 333 ? -36.166 -28.155 12.049 1.00 13.35 333 LYS D N 1
ATOM 13623 C CA . LYS D 1 333 ? -36.076 -26.979 12.903 1.00 12.68 333 LYS D CA 1
ATOM 13624 C C . LYS D 1 333 ? -36.085 -25.714 12.052 1.00 13.90 333 LYS D C 1
ATOM 13625 O O . LYS D 1 333 ? -35.486 -25.678 10.977 1.00 14.00 333 LYS D O 1
ATOM 13631 N N . VAL D 1 334 ? -36.816 -24.696 12.508 1.00 13.03 334 VAL D N 1
ATOM 13632 C CA . VAL D 1 334 ? -36.877 -23.392 11.841 1.00 12.59 334 VAL D CA 1
ATOM 13633 C C . VAL D 1 334 ? -36.805 -22.308 12.911 1.00 11.34 334 VAL D C 1
ATOM 13634 O O . VAL D 1 334 ? -37.574 -22.334 13.878 1.00 14.06 334 VAL D O 1
ATOM 13638 N N . ASN D 1 335 ? -35.885 -21.364 12.740 1.00 11.36 335 ASN D N 1
ATOM 13639 C CA . ASN D 1 335 ? -35.558 -20.390 13.767 1.00 11.71 335 ASN D CA 1
ATOM 13640 C C . ASN D 1 335 ? -36.072 -18.992 13.433 1.00 14.49 335 ASN D C 1
ATOM 13641 O O . ASN D 1 335 ? -36.323 -18.665 12.267 1.00 12.61 335 ASN D O 1
ATOM 13646 N N . PRO D 1 336 ? -36.272 -18.140 14.458 1.00 12.78 336 PRO D N 1
ATOM 13647 C CA . PRO D 1 336 ? -36.838 -16.798 14.249 1.00 12.05 336 PRO D CA 1
ATOM 13648 C C . PRO D 1 336 ? -35.793 -15.820 13.727 1.00 12.25 336 PRO D C 1
ATOM 13649 O O . PRO D 1 336 ? -35.451 -14.823 14.371 1.00 12.56 336 PRO D O 1
ATOM 13653 N N . VAL D 1 337 ? -35.279 -16.112 12.528 1.00 11.75 337 VAL D N 1
ATOM 13654 C CA . VAL D 1 337 ? -34.099 -15.413 12.039 1.00 11.09 337 VAL D CA 1
ATOM 13655 C C . VAL D 1 337 ? -34.366 -13.949 11.719 1.00 10.48 337 VAL D C 1
ATOM 13656 O O . VAL D 1 337 ? -33.421 -13.156 11.732 1.00 12.16 337 VAL D O 1
ATOM 13660 N N . ILE D 1 338 ? -35.607 -13.563 11.418 1.00 10.97 338 ILE D N 1
ATOM 13661 C CA . ILE D 1 338 ? -35.885 -12.162 11.084 1.00 10.65 338 ILE D CA 1
ATOM 13662 C C . ILE D 1 338 ? -35.860 -11.309 12.355 1.00 10.13 338 ILE D C 1
ATOM 13663 O O . ILE D 1 338 ? -35.115 -10.319 12.395 1.00 11.24 338 ILE D O 1
ATOM 13668 N N . PRO D 1 339 ? -36.598 -11.627 13.426 1.00 10.08 339 PRO D N 1
ATOM 13669 C CA . PRO D 1 339 ? -36.385 -10.857 14.672 1.00 10.34 339 PRO D CA 1
ATOM 13670 C C . PRO D 1 339 ? -34.934 -10.872 15.148 1.00 10.53 339 PRO D C 1
ATOM 13671 O O . PRO D 1 339 ? -34.460 -9.861 15.680 1.00 11.48 339 PRO D O 1
ATOM 13675 N N . GLU D 1 340 ? -34.211 -11.982 14.953 1.00 11.06 340 GLU D N 1
ATOM 13676 C CA . GLU D 1 340 ? -32.812 -12.043 15.378 1.00 11.28 340 GLU D CA 1
ATOM 13677 C C . GLU D 1 340 ? -31.969 -10.986 14.677 1.00 12.43 340 GLU D C 1
ATOM 13678 O O . GLU D 1 340 ? -31.135 -10.333 15.311 1.00 11.40 340 GLU D O 1
ATOM 13684 N N . VAL D 1 341 ? -32.127 -10.840 13.354 1.00 10.89 341 VAL D N 1
ATOM 13685 C CA . VAL D 1 341 ? -31.280 -9.864 12.669 1.00 10.91 341 VAL D CA 1
ATOM 13686 C C . VAL D 1 341 ? -31.644 -8.446 13.100 1.00 11.03 341 VAL D C 1
ATOM 13687 O O . VAL D 1 341 ? -30.769 -7.572 13.166 1.00 10.65 341 VAL D O 1
ATOM 13691 N N . VAL D 1 342 ? -32.912 -8.201 13.446 1.00 11.10 342 VAL D N 1
ATOM 13692 C CA . VAL D 1 342 ? -33.305 -6.884 13.943 1.00 11.99 342 VAL D CA 1
ATOM 13693 C C . VAL D 1 342 ? -32.661 -6.613 15.296 1.00 11.52 342 VAL D C 1
ATOM 13694 O O . VAL D 1 342 ? -32.118 -5.527 15.525 1.00 9.80 342 VAL D O 1
ATOM 13698 N N . ASN D 1 343 ? -32.688 -7.596 16.203 1.00 10.46 343 ASN D N 1
ATOM 13699 C CA . ASN D 1 343 ? -31.988 -7.443 17.480 1.00 8.75 343 ASN D CA 1
ATOM 13700 C C . ASN D 1 343 ? -30.560 -6.980 17.258 1.00 10.42 343 ASN D C 1
ATOM 13701 O O . ASN D 1 343 ? -30.089 -6.039 17.906 1.00 10.66 343 ASN D O 1
ATOM 13706 N N . GLN D 1 344 ? -29.862 -7.639 16.330 1.00 10.30 344 GLN D N 1
ATOM 13707 C CA . GLN D 1 344 ? -28.454 -7.343 16.097 1.00 9.72 344 GLN D CA 1
ATOM 13708 C C . GLN D 1 344 ? -28.263 -5.926 15.581 1.00 12.28 344 GLN D C 1
ATOM 13709 O O . GLN D 1 344 ? -27.326 -5.237 15.995 1.00 9.72 344 GLN D O 1
ATOM 13715 N N . VAL D 1 345 ? -29.150 -5.472 14.687 1.00 8.71 345 VAL D N 1
ATOM 13716 C CA . VAL D 1 345 ? -29.096 -4.086 14.229 1.00 8.92 345 VAL D CA 1
ATOM 13717 C C . VAL D 1 345 ? -29.278 -3.135 15.404 1.00 10.45 345 VAL D C 1
ATOM 13718 O O . VAL D 1 345 ? -28.572 -2.122 15.524 1.00 11.05 345 VAL D O 1
ATOM 13722 N N . CYS D 1 346 ? -30.223 -3.447 16.296 1.00 8.91 346 CYS D N 1
ATOM 13723 C CA . CYS D 1 346 ? -30.458 -2.587 17.455 1.00 10.06 346 CYS D CA 1
ATOM 13724 C C . CYS D 1 346 ? -29.214 -2.485 18.337 1.00 9.42 346 CYS D C 1
ATOM 13725 O O . CYS D 1 346 ? -28.879 -1.391 18.820 1.00 9.67 346 CYS D O 1
ATOM 13728 N N . PHE D 1 347 ? -28.484 -3.597 18.517 1.00 9.95 347 PHE D N 1
ATOM 13729 C CA . PHE D 1 347 ? -27.244 -3.540 19.292 1.00 7.97 347 PHE D CA 1
ATOM 13730 C C . PHE D 1 347 ? -26.209 -2.655 18.609 1.00 10.18 347 PHE D C 1
ATOM 13731 O O . PHE D 1 347 ? -25.477 -1.913 19.280 1.00 10.75 347 PHE D O 1
ATOM 13739 N N . LYS D 1 348 ? -26.133 -2.727 17.272 1.00 9.99 348 LYS D N 1
ATOM 13740 C CA . LYS D 1 348 ? -25.228 -1.864 16.520 1.00 9.18 348 LYS D CA 1
ATOM 13741 C C . LYS D 1 348 ? -25.599 -0.391 16.694 1.00 9.71 348 LYS D C 1
ATOM 13742 O O . LYS D 1 348 ? -24.715 0.464 16.838 1.00 10.89 348 LYS D O 1
ATOM 13748 N N . VAL D 1 349 ? -26.902 -0.082 16.714 1.00 9.52 349 VAL D N 1
ATOM 13749 C CA . VAL D 1 349 ? -27.340 1.304 16.906 1.00 10.19 349 VAL D CA 1
ATOM 13750 C C . VAL D 1 349 ? -26.934 1.809 18.286 1.00 11.08 349 VAL D C 1
ATOM 13751 O O . VAL D 1 349 ? -26.513 2.968 18.450 1.00 11.31 349 VAL D O 1
ATOM 13755 N N . ILE D 1 350 ? -27.057 0.956 19.306 1.00 9.72 350 ILE D N 1
ATOM 13756 C CA . ILE D 1 350 ? -26.696 1.371 20.657 1.00 9.76 350 ILE D CA 1
ATOM 13757 C C . ILE D 1 350 ? -25.196 1.634 20.754 1.00 9.63 350 ILE D C 1
ATOM 13758 O O . ILE D 1 350 ? -24.760 2.620 21.372 1.00 9.62 350 ILE D O 1
ATOM 13763 N N . GLY D 1 351 ? -24.382 0.770 20.142 1.00 8.86 351 GLY D N 1
ATOM 13764 C CA . GLY D 1 351 ? -22.944 1.009 20.139 1.00 8.95 351 GLY D CA 1
ATOM 13765 C C . GLY D 1 351 ? -22.572 2.275 19.389 1.00 8.97 351 GLY D C 1
ATOM 13766 O O . GLY D 1 351 ? -21.735 3.056 19.851 1.00 9.42 351 GLY D O 1
ATOM 13767 N N . ASN D 1 352 ? -23.206 2.499 18.228 1.00 8.67 352 ASN D N 1
ATOM 13768 C CA . ASN D 1 352 ? -22.958 3.724 17.466 1.00 9.78 352 ASN D CA 1
ATOM 13769 C C . ASN D 1 352 ? -23.320 4.955 18.278 1.00 12.19 352 ASN D C 1
ATOM 13770 O O . ASN D 1 352 ? -22.681 6.006 18.146 1.00 11.77 352 ASN D O 1
ATOM 13775 N N . ASP D 1 353 ? -24.353 4.850 19.114 1.00 9.61 353 ASP D N 1
ATOM 13776 C CA . ASP D 1 353 ? -24.730 5.970 19.967 1.00 9.36 353 ASP D CA 1
ATOM 13777 C C . ASP D 1 353 ? -23.640 6.281 20.996 1.00 11.05 353 ASP D C 1
ATOM 13778 O O . ASP D 1 353 ? -23.435 7.455 21.351 1.00 10.22 353 ASP D O 1
ATOM 13783 N N . LEU D 1 354 ? -22.913 5.259 21.467 1.00 8.99 354 LEU D N 1
ATOM 13784 C CA . LEU D 1 354 ? -21.785 5.518 22.363 1.00 9.85 354 LEU D CA 1
ATOM 13785 C C . LEU D 1 354 ? -20.653 6.212 21.616 1.00 9.66 354 LEU D C 1
ATOM 13786 O O . LEU D 1 354 ? -20.023 7.130 22.150 1.00 9.19 354 LEU D O 1
ATOM 13791 N N . THR D 1 355 ? -20.382 5.793 20.373 1.00 9.14 355 THR D N 1
ATOM 13792 C CA . THR D 1 355 ? -19.407 6.510 19.553 1.00 8.64 355 THR D CA 1
ATOM 13793 C C . THR D 1 355 ? -19.765 7.988 19.439 1.00 9.56 355 THR D C 1
ATOM 13794 O O . THR D 1 355 ? -18.896 8.854 19.586 1.00 9.46 355 THR D O 1
ATOM 13798 N N . VAL D 1 356 ? -21.052 8.287 19.223 1.00 8.58 356 VAL D N 1
ATOM 13799 C CA . VAL D 1 356 ? -21.516 9.675 19.143 1.00 8.17 356 VAL D CA 1
ATOM 13800 C C . VAL D 1 356 ? -21.226 10.414 20.445 1.00 10.32 356 VAL D C 1
ATOM 13801 O O . VAL D 1 356 ? -20.764 11.562 20.431 1.00 10.83 356 VAL D O 1
ATOM 13805 N N . THR D 1 357 ? -21.463 9.756 21.588 1.00 9.01 357 THR D N 1
ATOM 13806 C CA . THR D 1 357 ? -21.262 10.387 22.890 1.00 9.98 357 THR D CA 1
ATOM 13807 C C . THR D 1 357 ? -19.794 10.732 23.118 1.00 9.14 357 THR D C 1
ATOM 13808 O O . THR D 1 357 ? -19.473 11.832 23.575 1.00 9.57 357 THR D O 1
ATOM 13812 N N . PHE D 1 358 ? -18.889 9.802 22.812 1.00 8.16 358 PHE D N 1
ATOM 13813 C CA . PHE D 1 358 ? -17.460 10.091 22.948 1.00 8.36 358 PHE D CA 1
ATOM 13814 C C . PHE D 1 358 ? -17.039 11.235 22.041 1.00 8.78 358 PHE D C 1
ATOM 13815 O O . PHE D 1 358 ? -16.296 12.137 22.460 1.00 10.42 358 PHE D O 1
ATOM 13823 N N . ALA D 1 359 ? -17.503 11.209 20.792 1.00 7.82 359 ALA D N 1
ATOM 13824 C CA . ALA D 1 359 ? -17.161 12.267 19.848 1.00 8.12 359 ALA D CA 1
ATOM 13825 C C . ALA D 1 359 ? -17.645 13.620 20.354 1.00 8.52 359 ALA D C 1
ATOM 13826 O O . ALA D 1 359 ? -16.900 14.606 20.322 1.00 8.71 359 ALA D O 1
ATOM 13828 N N . ALA D 1 360 ? -18.890 13.680 20.852 1.00 9.25 360 ALA D N 1
ATOM 13829 C CA . ALA D 1 360 ? -19.430 14.947 21.354 1.00 7.45 360 ALA D CA 1
ATOM 13830 C C . ALA D 1 360 ? -18.640 15.455 22.554 1.00 9.05 360 ALA D C 1
ATOM 13831 O O . ALA D 1 360 ? -18.337 16.656 22.654 1.00 9.91 360 ALA D O 1
ATOM 13833 N N . GLU D 1 361 ? -18.289 14.559 23.477 1.00 8.17 361 GLU D N 1
ATOM 13834 C CA . GLU D 1 361 ? -17.607 15.009 24.682 1.00 11.06 361 GLU D CA 1
ATOM 13835 C C . GLU D 1 361 ? -16.175 15.456 24.403 1.00 10.56 361 GLU D C 1
ATOM 13836 O O . GLU D 1 361 ? -15.581 16.127 25.254 1.00 12.32 361 GLU D O 1
ATOM 13842 N N . ALA D 1 362 ? -15.640 15.159 23.222 1.00 8.37 362 ALA D N 1
ATOM 13843 C CA . ALA D 1 362 ? -14.272 15.503 22.849 1.00 7.68 362 ALA D CA 1
ATOM 13844 C C . ALA D 1 362 ? -14.124 16.905 22.265 1.00 9.62 362 ALA D C 1
ATOM 13845 O O . ALA D 1 362 ? -13.022 17.262 21.839 1.00 10.01 362 ALA D O 1
ATOM 13847 N N . GLY D 1 363 ? -15.180 17.713 22.241 1.00 8.63 363 GLY D N 1
ATOM 13848 C CA . GLY D 1 363 ? -15.053 19.051 21.692 1.00 11.08 363 GLY D CA 1
ATOM 13849 C C . GLY D 1 363 ? -14.107 19.901 22.519 1.00 9.94 363 GLY D C 1
ATOM 13850 O O . GLY D 1 363 ? -13.991 19.735 23.737 1.00 10.52 363 GLY D O 1
ATOM 13851 N N . GLN D 1 364 ? -13.415 20.828 21.855 1.00 9.27 364 GLN D N 1
ATOM 13852 C CA . GLN D 1 364 ? -12.457 21.674 22.566 1.00 8.83 364 GLN D CA 1
ATOM 13853 C C . GLN D 1 364 ? -12.603 23.113 22.112 1.00 9.57 364 GLN D C 1
ATOM 13854 O O . GLN D 1 364 ? -12.450 23.399 20.922 1.00 9.36 364 GLN D O 1
ATOM 13860 N N . LEU D 1 365 ? -12.860 24.011 23.067 1.00 8.72 365 LEU D N 1
ATOM 13861 C CA . LEU D 1 365 ? -12.865 25.448 22.788 1.00 8.74 365 LEU D CA 1
ATOM 13862 C C . LEU D 1 365 ? -13.822 25.756 21.631 1.00 9.18 365 LEU D C 1
ATOM 13863 O O . LEU D 1 365 ? -15.011 25.448 21.732 1.00 10.88 365 LEU D O 1
ATOM 13868 N N . GLN D 1 366 ? -13.346 26.335 20.526 1.00 9.06 366 GLN D N 1
ATOM 13869 C CA . GLN D 1 366 ? -14.274 26.882 19.536 1.00 10.03 366 GLN D CA 1
ATOM 13870 C C . GLN D 1 366 ? -14.695 25.881 18.445 1.00 10.28 366 GLN D C 1
ATOM 13871 O O . GLN D 1 366 ? -15.411 26.278 17.522 1.00 11.37 366 GLN D O 1
ATOM 13877 N N . LEU D 1 367 ? -14.329 24.602 18.549 1.00 8.91 367 LEU D N 1
ATOM 13878 C CA . LEU D 1 367 ? -14.782 23.639 17.545 1.00 9.69 367 LEU D CA 1
ATOM 13879 C C . LEU D 1 367 ? -14.733 22.224 18.103 1.00 9.51 367 LEU D C 1
ATOM 13880 O O . LEU D 1 367 ? -13.872 21.896 18.923 1.00 10.30 367 LEU D O 1
ATOM 13885 N N . ASN D 1 368 ? -15.666 21.383 17.653 1.00 8.53 368 ASN D N 1
ATOM 13886 C CA . ASN D 1 368 ? -15.574 19.946 17.877 1.00 9.10 368 ASN D CA 1
ATOM 13887 C C . ASN D 1 368 ? -15.085 19.311 16.576 1.00 8.43 368 ASN D C 1
ATOM 13888 O O . ASN D 1 368 ? -15.762 19.402 15.552 1.00 10.56 368 ASN D O 1
ATOM 13893 N N . VAL D 1 369 ? -13.905 18.679 16.617 1.00 9.97 369 VAL D N 1
ATOM 13894 C CA . VAL D 1 369 ? -13.288 18.139 15.403 1.00 9.78 369 VAL D CA 1
ATOM 13895 C C . VAL D 1 369 ? -13.685 16.700 15.125 1.00 10.37 369 VAL D C 1
ATOM 13896 O O . VAL D 1 369 ? -13.215 16.110 14.139 1.00 11.20 369 VAL D O 1
ATOM 13900 N N . MET D 1 370 ? -14.543 16.115 15.945 1.00 9.37 370 MET D N 1
ATOM 13901 C CA . MET D 1 370 ? -14.863 14.699 15.832 1.00 8.36 370 MET D CA 1
ATOM 13902 C C . MET D 1 370 ? -16.181 14.454 15.123 1.00 9.79 370 MET D C 1
ATOM 13903 O O . MET D 1 370 ? -16.710 13.335 15.200 1.00 9.90 370 MET D O 1
ATOM 13908 N N . GLU D 1 371 ? -16.733 15.473 14.464 1.00 11.04 371 GLU D N 1
ATOM 13909 C CA . GLU D 1 371 ? -18.014 15.300 13.786 1.00 10.80 371 GLU D CA 1
ATOM 13910 C C . GLU D 1 371 ? -17.991 14.304 12.627 1.00 10.71 371 GLU D C 1
ATOM 13911 O O . GLU D 1 371 ? -19.056 13.719 12.362 1.00 11.05 371 GLU D O 1
ATOM 13917 N N . PRO D 1 372 ? -16.888 14.056 11.908 1.00 9.57 372 PRO D N 1
ATOM 13918 C CA . PRO D 1 372 ? -16.987 13.060 10.829 1.00 10.73 372 PRO D CA 1
ATOM 13919 C C . PRO D 1 372 ? -17.417 11.686 11.330 1.00 11.22 372 PRO D C 1
ATOM 13920 O O . PRO D 1 372 ? -18.368 11.119 10.777 1.00 10.61 372 PRO D O 1
ATOM 13924 N N . VAL D 1 373 ? -16.792 11.148 12.385 1.00 9.97 373 VAL D N 1
ATOM 13925 C CA . VAL D 1 373 ? -17.195 9.813 12.843 1.00 9.02 373 VAL D CA 1
ATOM 13926 C C . VAL D 1 373 ? -18.572 9.854 13.505 1.00 9.66 373 VAL D C 1
ATOM 13927 O O . VAL D 1 373 ? -19.343 8.885 13.420 1.00 10.66 373 VAL D O 1
ATOM 13931 N N . LEU D 1 374 ? -18.906 10.961 14.166 1.00 8.40 374 LEU D N 1
ATOM 13932 C CA . LEU D 1 374 ? -20.248 11.142 14.709 1.00 10.61 374 LEU D CA 1
ATOM 13933 C C . LEU D 1 374 ? -21.302 11.032 13.608 1.00 11.24 374 LEU D C 1
ATOM 13934 O O . LEU D 1 374 ? -22.288 10.293 13.745 1.00 10.14 374 LEU D O 1
ATOM 13939 N N . THR D 1 375 ? -21.101 11.760 12.502 1.00 10.89 375 THR D N 1
ATOM 13940 C CA . THR D 1 375 ? -22.051 11.754 11.389 1.00 11.15 375 THR D CA 1
ATOM 13941 C C . THR D 1 375 ? -22.075 10.401 10.692 1.00 10.68 375 THR D C 1
ATOM 13942 O O . THR D 1 375 ? -23.144 9.903 10.314 1.00 11.55 375 THR D O 1
ATOM 13946 N N . GLN D 1 376 ? -20.897 9.805 10.500 1.00 10.42 376 GLN D N 1
ATOM 13947 C CA . GLN D 1 376 ? -20.806 8.483 9.896 1.00 10.47 376 GLN D CA 1
ATOM 13948 C C . GLN D 1 376 ? -21.617 7.468 10.693 1.00 11.93 376 GLN D C 1
ATOM 13949 O O . GLN D 1 376 ? -22.308 6.617 10.117 1.00 10.73 376 GLN D O 1
ATOM 13955 N N . SER D 1 377 ? -21.559 7.562 12.024 1.00 10.04 377 SER D N 1
ATOM 13956 C CA . SER D 1 377 ? -22.254 6.595 12.866 1.00 10.05 377 SER D CA 1
ATOM 13957 C C . SER D 1 377 ? -23.760 6.823 12.857 1.00 10.88 377 SER D C 1
ATOM 13958 O O . SER D 1 377 ? -24.535 5.858 12.812 1.00 10.54 377 SER D O 1
ATOM 13961 N N . ILE D 1 378 ? -24.199 8.086 12.893 1.00 10.49 378 ILE D N 1
ATOM 13962 C CA . ILE D 1 378 ? -25.634 8.358 12.824 1.00 8.92 378 ILE D CA 1
ATOM 13963 C C . ILE D 1 378 ? -26.191 7.896 11.483 1.00 10.79 378 ILE D C 1
ATOM 13964 O O . ILE D 1 378 ? -27.246 7.249 11.417 1.00 11.03 378 ILE D O 1
ATOM 13969 N N . MET D 1 379 ? -25.479 8.197 10.393 1.00 10.76 379 MET D N 1
ATOM 13970 C CA . MET D 1 379 ? -25.983 7.807 9.082 1.00 10.22 379 MET D CA 1
ATOM 13971 C C . MET D 1 379 ? -26.000 6.292 8.926 1.00 13.33 379 MET D C 1
ATOM 13972 O O . MET D 1 379 ? -26.915 5.743 8.301 1.00 12.11 379 MET D O 1
ATOM 13977 N N . GLU D 1 380 ? -25.016 5.596 9.507 1.00 10.79 380 GLU D N 1
ATOM 13978 C CA . GLU D 1 380 ? -25.038 4.138 9.472 1.00 10.06 380 GLU D CA 1
ATOM 13979 C C . GLU D 1 380 ? -26.236 3.594 10.231 1.00 11.63 380 GLU D C 1
ATOM 13980 O O . GLU D 1 380 ? -26.928 2.687 9.753 1.00 11.97 380 GLU D O 1
ATOM 13986 N N . SER D 1 381 ? -26.505 4.152 11.414 1.00 10.16 381 SER D N 1
ATOM 13987 C CA . SER D 1 381 ? -27.651 3.699 12.197 1.00 9.84 381 SER D CA 1
ATOM 13988 C C . SER D 1 381 ? -28.963 3.943 11.468 1.00 11.36 381 SER D C 1
ATOM 13989 O O . SER D 1 381 ? -29.849 3.080 11.486 1.00 13.59 381 SER D O 1
ATOM 13992 N N . ILE D 1 382 ? -29.127 5.118 10.843 1.00 11.41 382 ILE D N 1
ATOM 13993 C CA . ILE D 1 382 ? -30.355 5.381 10.082 1.00 10.83 382 ILE D CA 1
ATOM 13994 C C . ILE D 1 382 ? -30.551 4.317 9.002 1.00 14.35 382 ILE D C 1
ATOM 13995 O O . ILE D 1 382 ? -31.637 3.742 8.858 1.00 12.59 382 ILE D O 1
ATOM 14000 N N . ARG D 1 383 ? -29.498 4.038 8.231 1.00 10.31 383 ARG D N 1
ATOM 14001 C CA . ARG D 1 383 ? -29.591 3.084 7.131 1.00 11.02 383 ARG D CA 1
ATOM 14002 C C . ARG D 1 383 ? -29.900 1.684 7.639 1.00 13.81 383 ARG D C 1
ATOM 14003 O O . ARG D 1 383 ? -30.793 1.007 7.115 1.00 12.42 383 ARG D O 1
ATOM 14011 N N . PHE D 1 384 ? -29.169 1.231 8.664 1.00 11.23 384 PHE D N 1
ATOM 14012 C CA . PHE D 1 384 ? -29.401 -0.110 9.199 1.00 10.63 384 PHE D CA 1
ATOM 14013 C C . PHE D 1 384 ? -30.807 -0.246 9.776 1.00 12.79 384 PHE D C 1
ATOM 14014 O O . PHE D 1 384 ? -31.460 -1.287 9.605 1.00 11.83 384 PHE D O 1
ATOM 14022 N N . LEU D 1 385 ? -31.290 0.789 10.473 1.00 11.30 385 LEU D N 1
ATOM 14023 C CA . LEU D 1 385 ? -32.619 0.711 11.076 1.00 11.70 385 LEU D CA 1
ATOM 14024 C C . LEU D 1 385 ? -33.709 0.646 10.013 1.00 13.47 385 LEU D C 1
ATOM 14025 O O . LEU D 1 385 ? -34.683 -0.099 10.174 1.00 12.98 385 LEU D O 1
ATOM 14030 N N . LYS D 1 386 ? -33.593 1.440 8.940 1.00 11.13 386 LYS D N 1
ATOM 14031 C CA . LYS D 1 386 ? -34.589 1.357 7.872 1.00 10.86 386 LYS D CA 1
ATOM 14032 C C . LYS D 1 386 ? -34.619 -0.043 7.282 1.00 14.45 386 LYS D C 1
ATOM 14033 O O . LYS D 1 386 ? -35.695 -0.623 7.087 1.00 13.30 386 LYS D O 1
ATOM 14039 N N . ASN D 1 387 ? -33.444 -0.619 7.027 1.00 12.94 387 ASN D N 1
ATOM 14040 C CA . ASN D 1 387 ? -33.407 -1.967 6.468 1.00 12.29 387 ASN D CA 1
ATOM 14041 C C . ASN D 1 387 ? -33.977 -2.988 7.444 1.00 15.58 387 ASN D C 1
ATOM 14042 O O . ASN D 1 387 ? -34.709 -3.898 7.034 1.00 14.48 387 ASN D O 1
ATOM 14047 N N . ALA D 1 388 ? -33.661 -2.848 8.736 1.00 13.18 388 ALA D N 1
ATOM 14048 C CA . ALA D 1 388 ? -34.171 -3.794 9.726 1.00 11.27 388 ALA D CA 1
ATOM 14049 C C . ALA D 1 388 ? -35.687 -3.716 9.842 1.00 13.94 388 ALA D C 1
ATOM 14050 O O . ALA D 1 388 ? -36.364 -4.753 9.916 1.00 12.93 388 ALA D O 1
ATOM 14052 N N . MET D 1 389 ? -36.239 -2.497 9.874 1.00 10.92 389 MET D N 1
ATOM 14053 C CA . MET D 1 389 ? -37.688 -2.355 9.995 1.00 12.02 389 MET D CA 1
ATOM 14054 C C . MET D 1 389 ? -38.402 -2.906 8.766 1.00 13.80 389 MET D C 1
ATOM 14055 O O . MET D 1 389 ? -39.410 -3.611 8.902 1.00 13.08 389 MET D O 1
ATOM 14060 N N . ASP D 1 390 ? -37.892 -2.606 7.561 1.00 12.46 390 ASP D N 1
ATOM 14061 C CA . ASP D 1 390 ? -38.473 -3.174 6.341 1.00 12.51 390 ASP D CA 1
ATOM 14062 C C . ASP D 1 390 ? -38.456 -4.695 6.381 1.00 12.00 390 ASP D C 1
ATOM 14063 O O . ASP D 1 390 ? -39.433 -5.350 5.989 1.00 14.70 390 ASP D O 1
ATOM 14068 N N . THR D 1 391 ? -37.333 -5.273 6.813 1.00 11.65 391 THR D N 1
ATOM 14069 C CA . THR D 1 391 ? -37.193 -6.725 6.863 1.00 14.26 391 THR D CA 1
ATOM 14070 C C . THR D 1 391 ? -38.164 -7.329 7.865 1.00 14.20 391 THR D C 1
ATOM 14071 O O . THR D 1 391 ? -38.797 -8.352 7.586 1.00 13.88 391 THR D O 1
ATOM 14075 N N . LEU D 1 392 ? -38.293 -6.703 9.038 1.00 11.11 392 LEU D N 1
ATOM 14076 C CA . LEU D 1 392 ? -39.209 -7.213 10.055 1.00 11.15 392 LEU D CA 1
ATOM 14077 C C . LEU D 1 392 ? -40.646 -7.191 9.553 1.00 14.60 392 LEU D C 1
ATOM 14078 O O . LEU D 1 392 ? -41.390 -8.167 9.711 1.00 14.43 392 LEU D O 1
ATOM 14083 N N . ARG D 1 393 ? -41.045 -6.085 8.924 1.00 13.36 393 ARG D N 1
ATOM 14084 C CA . ARG D 1 393 ? -42.395 -5.964 8.383 1.00 12.94 393 ARG D CA 1
ATOM 14085 C C . ARG D 1 393 ? -42.667 -7.005 7.299 1.00 16.01 393 ARG D C 1
ATOM 14086 O O . ARG D 1 393 ? -43.654 -7.750 7.368 1.00 16.25 393 ARG D O 1
ATOM 14094 N N . GLU D 1 394 ? -41.811 -7.061 6.279 1.00 13.67 394 GLU D N 1
ATOM 14095 C CA . GLU D 1 394 ? -42.134 -7.826 5.080 1.00 13.48 394 GLU D CA 1
ATOM 14096 C C . GLU D 1 394 ? -41.940 -9.325 5.279 1.00 15.91 394 GLU D C 1
ATOM 14097 O O . GLU D 1 394 ? -42.695 -10.127 4.715 1.00 16.02 394 GLU D O 1
ATOM 14103 N N . LYS D 1 395 ? -40.928 -9.725 6.047 1.00 14.50 395 LYS D N 1
ATOM 14104 C CA . LYS D 1 395 ? -40.558 -11.130 6.157 1.00 13.52 395 LYS D CA 1
ATOM 14105 C C . LYS D 1 395 ? -40.938 -11.742 7.497 1.00 15.76 395 LYS D C 1
ATOM 14106 O O . LYS D 1 395 ? -40.623 -12.911 7.744 1.00 17.03 395 LYS D O 1
ATOM 14112 N N . CYS D 1 396 ? -41.641 -11.000 8.349 1.00 13.28 396 CYS D N 1
ATOM 14113 C CA . CYS D 1 396 ? -42.098 -11.551 9.616 1.00 14.46 396 CYS D CA 1
ATOM 14114 C C . CYS D 1 396 ? -43.513 -11.089 9.971 1.00 15.75 396 CYS D C 1
ATOM 14115 O O . CYS D 1 396 ? -44.444 -11.906 9.951 1.00 15.02 396 CYS D O 1
ATOM 14118 N N . ILE D 1 397 ? -43.697 -9.798 10.285 1.00 13.96 397 ILE D N 1
ATOM 14119 C CA . ILE D 1 397 ? -44.959 -9.349 10.884 1.00 13.33 397 ILE D CA 1
ATOM 14120 C C . ILE D 1 397 ? -46.136 -9.659 9.968 1.00 16.30 397 ILE D C 1
ATOM 14121 O O . ILE D 1 397 ? -47.165 -10.192 10.410 1.00 16.66 397 ILE D O 1
ATOM 14126 N N . ASP D 1 398 ? -46.001 -9.343 8.673 1.00 14.26 398 ASP D N 1
ATOM 14127 C CA . ASP D 1 398 ? -47.124 -9.500 7.748 1.00 15.85 398 ASP D CA 1
ATOM 14128 C C . ASP D 1 398 ? -47.694 -10.919 7.745 1.00 15.43 398 ASP D C 1
ATOM 14129 O O . ASP D 1 398 ? -48.898 -11.096 7.536 1.00 17.57 398 ASP D O 1
ATOM 14134 N N . GLY D 1 399 ? -46.856 -11.938 7.960 1.00 15.12 399 GLY D N 1
ATOM 14135 C CA . GLY D 1 399 ? -47.285 -13.319 7.853 1.00 15.61 399 GLY D CA 1
ATOM 14136 C C . GLY D 1 399 ? -47.469 -14.073 9.149 1.00 15.85 399 GLY D C 1
ATOM 14137 O O . GLY D 1 399 ? -47.664 -15.297 9.107 1.00 17.98 399 GLY D O 1
ATOM 14138 N N . ILE D 1 400 ? -47.428 -13.400 10.304 1.00 15.16 400 ILE D N 1
ATOM 14139 C CA . ILE D 1 400 ? -47.584 -14.090 11.580 1.00 16.32 400 ILE D CA 1
ATOM 14140 C C . ILE D 1 400 ? -48.977 -14.698 11.689 1.00 17.84 400 ILE D C 1
ATOM 14141 O O . ILE D 1 400 ? -49.978 -14.100 11.272 1.00 18.11 400 ILE D O 1
ATOM 14146 N N . THR D 1 401 ? -49.048 -15.909 12.241 1.00 15.43 401 THR D N 1
ATOM 14147 C CA . THR D 1 401 ? -50.319 -16.506 12.626 1.00 16.06 401 THR D CA 1
ATOM 14148 C C . THR D 1 401 ? -50.240 -16.933 14.084 1.00 15.67 401 THR D C 1
ATOM 14149 O O . THR D 1 401 ? -49.159 -17.027 14.668 1.00 17.20 401 THR D O 1
ATOM 14153 N N . ALA D 1 402 ? -51.401 -17.197 14.667 1.00 17.77 402 ALA D N 1
ATOM 14154 C CA . ALA D 1 402 ? -51.481 -17.631 16.052 1.00 16.09 402 ALA D CA 1
ATOM 14155 C C . ALA D 1 402 ? -51.910 -19.089 16.133 1.00 16.63 402 ALA D C 1
ATOM 14156 O O . ALA D 1 402 ? -52.565 -19.621 15.234 1.00 19.57 402 ALA D O 1
ATOM 14158 N N . ASN D 1 403 ? -51.523 -19.727 17.232 1.00 18.11 403 ASN D N 1
ATOM 14159 C CA . ASN D 1 403 ? -52.010 -21.047 17.601 1.00 18.85 403 ASN D CA 1
ATOM 14160 C C . ASN D 1 403 ? -53.132 -20.806 18.602 1.00 17.76 403 ASN D C 1
ATOM 14161 O O . ASN D 1 403 ? -52.923 -20.789 19.818 1.00 16.85 403 ASN D O 1
ATOM 14166 N N . LYS D 1 404 ? -54.335 -20.602 18.060 1.00 18.72 404 LYS D N 1
ATOM 14167 C CA . LYS D 1 404 ? -55.446 -20.059 18.835 1.00 18.10 404 LYS D CA 1
ATOM 14168 C C . LYS D 1 404 ? -55.887 -21.006 19.948 1.00 19.05 404 LYS D C 1
ATOM 14169 O O . LYS D 1 404 ? -56.147 -20.562 21.073 1.00 19.06 404 LYS D O 1
ATOM 14175 N N . GLU D 1 405 ? -55.997 -22.310 19.656 1.00 19.76 405 GLU D N 1
ATOM 14176 C CA . GLU D 1 405 ? -56.450 -23.256 20.677 1.00 20.62 405 GLU D CA 1
ATOM 14177 C C . GLU D 1 405 ? -55.416 -23.406 21.790 1.00 21.18 405 GLU D C 1
ATOM 14178 O O . GLU D 1 405 ? -55.772 -23.508 22.969 1.00 21.28 405 GLU D O 1
ATOM 14180 N N . ILE D 1 406 ? -54.132 -23.420 21.436 1.00 18.88 406 ILE D N 1
ATOM 14181 C CA . ILE D 1 406 ? -53.077 -23.471 22.444 1.00 21.56 406 ILE D CA 1
ATOM 14182 C C . ILE D 1 406 ? -53.195 -22.290 23.402 1.00 16.92 406 ILE D C 1
ATOM 14183 O O . ILE D 1 406 ? -53.136 -22.453 24.628 1.00 19.51 406 ILE D O 1
ATOM 14188 N N . CYS D 1 407 ? -53.377 -21.085 22.858 1.00 19.09 407 CYS D N 1
ATOM 14189 C CA . CYS D 1 407 ? -53.515 -19.907 23.708 1.00 17.25 407 CYS D CA 1
ATOM 14190 C C . CYS D 1 407 ? -54.768 -19.978 24.570 1.00 20.07 407 CYS D C 1
ATOM 14191 O O . CYS D 1 407 ? -54.731 -19.622 25.755 1.00 19.29 407 CYS D O 1
ATOM 14194 N N . LEU D 1 408 ? -55.893 -20.410 23.993 1.00 17.19 408 LEU D N 1
ATOM 14195 C CA . LEU D 1 408 ? -57.136 -20.421 24.758 1.00 19.54 408 LEU D CA 1
ATOM 14196 C C . LEU D 1 408 ? -57.064 -21.429 25.893 1.00 19.58 408 LEU D C 1
ATOM 14197 O O . LEU D 1 408 ? -57.546 -21.162 27.000 1.00 21.31 408 LEU D O 1
ATOM 14202 N N . ASN D 1 409 ? -56.451 -22.587 25.643 1.00 20.47 409 ASN D N 1
ATOM 14203 C CA . ASN D 1 409 ? -56.331 -23.583 26.698 1.00 20.78 409 ASN D CA 1
ATOM 14204 C C . ASN D 1 409 ? -55.434 -23.103 27.830 1.00 21.20 409 ASN D C 1
ATOM 14205 O O . ASN D 1 409 ? -55.668 -23.467 28.989 1.00 22.40 409 ASN D O 1
ATOM 14210 N N . MET D 1 410 ? -54.410 -22.296 27.528 1.00 20.60 410 MET D N 1
ATOM 14211 C CA . MET D 1 410 ? -53.590 -21.734 28.600 1.00 18.62 410 MET D CA 1
ATOM 14212 C C . MET D 1 410 ? -54.428 -20.875 29.532 1.00 20.77 410 MET D C 1
ATOM 14213 O O . MET D 1 410 ? -54.262 -20.929 30.757 1.00 26.39 410 MET D O 1
ATOM 14218 N N . VAL D 1 411 ? -55.333 -20.074 28.968 1.00 16.61 411 VAL D N 1
ATOM 14219 C CA . VAL D 1 411 ? -56.198 -19.234 29.787 1.00 16.79 411 VAL D CA 1
ATOM 14220 C C . VAL D 1 411 ? -57.163 -20.095 30.593 1.00 17.64 411 VAL D C 1
ATOM 14221 O O . VAL D 1 411 ? -57.303 -19.924 31.810 1.00 21.02 411 VAL D O 1
ATOM 14225 N N . LYS D 1 412 ? -57.828 -21.048 29.929 1.00 19.71 412 LYS D N 1
ATOM 14226 C CA . LYS D 1 412 ? -58.830 -21.870 30.602 1.00 20.52 412 LYS D CA 1
ATOM 14227 C C . LYS D 1 412 ? -58.229 -22.691 31.735 1.00 23.31 412 LYS D C 1
ATOM 14228 O O . LYS D 1 412 ? -58.905 -22.940 32.739 1.00 25.58 412 LYS D O 1
ATOM 14234 N N . ASN D 1 413 ? -56.974 -23.119 31.595 1.00 18.20 413 ASN D N 1
ATOM 14235 C CA . ASN D 1 413 ? -56.326 -23.964 32.591 1.00 18.71 413 ASN D CA 1
ATOM 14236 C C . ASN D 1 413 ? -55.479 -23.170 33.580 1.00 19.66 413 ASN D C 1
ATOM 14237 O O . ASN D 1 413 ? -54.803 -23.770 34.424 1.00 20.86 413 ASN D O 1
ATOM 14242 N N . SER D 1 414 ? -55.505 -21.843 33.507 1.00 17.34 414 SER D N 1
ATOM 14243 C CA . SER D 1 414 ? -54.634 -21.052 34.357 1.00 17.30 414 SER D CA 1
ATOM 14244 C C . SER D 1 414 ? -55.200 -20.922 35.767 1.00 17.44 414 SER D C 1
ATOM 14245 O O . SER D 1 414 ? -56.398 -21.115 36.019 1.00 18.46 414 SER D O 1
ATOM 14248 N N . ILE D 1 415 ? -54.306 -20.589 36.690 1.00 16.89 415 ILE D N 1
ATOM 14249 C CA . ILE D 1 415 ? -54.716 -20.150 38.016 1.00 17.83 415 ILE D CA 1
ATOM 14250 C C . ILE D 1 415 ? -54.953 -18.641 38.046 1.00 15.85 415 ILE D C 1
ATOM 14251 O O . ILE D 1 415 ? -55.769 -18.161 38.839 1.00 16.11 415 ILE D O 1
ATOM 14256 N N . GLY D 1 416 ? -54.272 -17.891 37.173 1.00 15.33 416 GLY D N 1
ATOM 14257 C CA . GLY D 1 416 ? -54.293 -16.439 37.220 1.00 15.06 416 GLY D CA 1
ATOM 14258 C C . GLY D 1 416 ? -55.659 -15.813 37.033 1.00 16.15 416 GLY D C 1
ATOM 14259 O O . GLY D 1 416 ? -55.870 -14.675 37.463 1.00 17.11 416 GLY D O 1
ATOM 14260 N N . ILE D 1 417 ? -56.598 -16.522 36.403 1.00 15.85 417 ILE D N 1
ATOM 14261 C CA . ILE D 1 417 ? -57.960 -16.011 36.309 1.00 16.28 417 ILE D CA 1
ATOM 14262 C C . ILE D 1 417 ? -58.610 -15.827 37.677 1.00 16.76 417 ILE D C 1
ATOM 14263 O O . ILE D 1 417 ? -59.627 -15.134 37.780 1.00 17.33 417 ILE D O 1
ATOM 14268 N N . VAL D 1 418 ? -58.035 -16.412 38.734 1.00 16.64 418 VAL D N 1
ATOM 14269 C CA . VAL D 1 418 ? -58.557 -16.211 40.084 1.00 17.04 418 VAL D CA 1
ATOM 14270 C C . VAL D 1 418 ? -58.536 -14.736 40.454 1.00 16.98 418 VAL D C 1
ATOM 14271 O O . VAL D 1 418 ? -59.312 -14.293 41.309 1.00 17.47 418 VAL D O 1
ATOM 14275 N N . THR D 1 419 ? -57.647 -13.957 39.829 1.00 16.47 419 THR D N 1
ATOM 14276 C CA . THR D 1 419 ? -57.571 -12.523 40.097 1.00 16.52 419 THR D CA 1
ATOM 14277 C C . THR D 1 419 ? -58.936 -11.855 39.952 1.00 18.62 419 THR D C 1
ATOM 14278 O O . THR D 1 419 ? -59.287 -10.946 40.719 1.00 18.10 419 THR D O 1
ATOM 14282 N N . ALA D 1 420 ? -59.729 -12.308 38.978 1.00 17.34 420 ALA D N 1
ATOM 14283 C CA . ALA D 1 420 ? -61.046 -11.733 38.725 1.00 18.08 420 ALA D CA 1
ATOM 14284 C C . ALA D 1 420 ? -62.011 -11.886 39.901 1.00 18.79 420 ALA D C 1
ATOM 14285 O O . ALA D 1 420 ? -63.049 -11.209 39.922 1.00 21.00 420 ALA D O 1
ATOM 14287 N N . LEU D 1 421 ? -61.704 -12.750 40.874 1.00 18.68 421 LEU D N 1
ATOM 14288 C CA . LEU D 1 421 ? -62.562 -12.946 42.033 1.00 22.76 421 LEU D CA 1
ATOM 14289 C C . LEU D 1 421 ? -62.332 -11.927 43.138 1.00 19.53 421 LEU D C 1
ATOM 14290 O O . LEU D 1 421 ? -63.174 -11.833 44.037 1.00 21.40 421 LEU D O 1
ATOM 14295 N N . ASN D 1 422 ? -61.229 -11.174 43.103 1.00 19.02 422 ASN D N 1
ATOM 14296 C CA . ASN D 1 422 ? -60.915 -10.244 44.189 1.00 20.24 422 ASN D CA 1
ATOM 14297 C C . ASN D 1 422 ? -62.062 -9.308 44.553 1.00 20.21 422 ASN D C 1
ATOM 14298 O O . ASN D 1 422 ? -62.331 -9.148 45.753 1.00 20.72 422 ASN D O 1
ATOM 14303 N N . PRO D 1 423 ? -62.752 -8.646 43.614 1.00 20.55 423 PRO D N 1
ATOM 14304 C CA . PRO D 1 423 ? -63.822 -7.718 44.026 1.00 21.60 423 PRO D CA 1
ATOM 14305 C C . PRO D 1 423 ? -64.979 -8.400 44.717 1.00 22.30 423 PRO D C 1
ATOM 14306 O O . PRO D 1 423 ? -65.781 -7.713 45.363 1.00 26.06 423 PRO D O 1
ATOM 14310 N N . TYR D 1 424 ? -65.079 -9.724 44.627 1.00 21.97 424 TYR D N 1
ATOM 14311 C CA . TYR D 1 424 ? -66.204 -10.459 45.181 1.00 22.69 424 TYR D CA 1
ATOM 14312 C C . TYR D 1 424 ? -65.880 -11.164 46.488 1.00 23.20 424 TYR D C 1
ATOM 14313 O O . TYR D 1 424 ? -66.729 -11.206 47.379 1.00 27.45 424 TYR D O 1
ATOM 14322 N N . ILE D 1 425 ? -64.679 -11.719 46.637 1.00 21.76 425 ILE D N 1
ATOM 14323 C CA . ILE D 1 425 ? -64.335 -12.489 47.828 1.00 21.76 425 ILE D CA 1
ATOM 14324 C C . ILE D 1 425 ? -63.110 -11.960 48.554 1.00 23.15 425 ILE D C 1
ATOM 14325 O O . ILE D 1 425 ? -62.807 -12.449 49.654 1.00 26.79 425 ILE D O 1
ATOM 14330 N N . GLY D 1 426 ? -62.396 -10.988 47.996 1.00 22.42 426 GLY D N 1
ATOM 14331 C CA . GLY D 1 426 ? -61.227 -10.436 48.650 1.00 22.22 426 GLY D CA 1
ATOM 14332 C C . GLY D 1 426 ? -59.957 -11.210 48.338 1.00 19.97 426 GLY D C 1
ATOM 14333 O O . GLY D 1 426 ? -59.976 -12.394 47.999 1.00 21.79 426 GLY D O 1
ATOM 14334 N N . TYR D 1 427 ? -58.826 -10.508 48.477 1.00 19.92 427 TYR D N 1
ATOM 14335 C CA . TYR D 1 427 ? -57.528 -11.059 48.080 1.00 19.05 427 TYR D CA 1
ATOM 14336 C C . TYR D 1 427 ? -57.114 -12.252 48.938 1.00 20.95 427 TYR D C 1
ATOM 14337 O O . TYR D 1 427 ? -56.494 -13.194 48.431 1.00 18.65 427 TYR D O 1
ATOM 14346 N N . LYS D 1 428 ? -57.416 -12.228 50.238 1.00 23.21 428 LYS D N 1
ATOM 14347 C CA . LYS D 1 428 ? -57.025 -13.351 51.087 1.00 21.63 428 LYS D CA 1
ATOM 14348 C C . LYS D 1 428 ? -57.771 -14.625 50.697 1.00 23.07 428 LYS D C 1
ATOM 14349 O O . LYS D 1 428 ? -57.172 -15.705 50.616 1.00 22.78 428 LYS D O 1
ATOM 14351 N N . ASN D 1 429 ? -59.076 -14.517 50.440 1.00 20.11 429 ASN D N 1
ATOM 14352 C CA . ASN D 1 429 ? -59.851 -15.681 50.023 1.00 22.84 429 ASN D CA 1
ATOM 14353 C C . ASN D 1 429 ? -59.449 -16.139 48.628 1.00 21.67 429 ASN D C 1
ATOM 14354 O O . ASN D 1 429 ? -59.379 -17.346 48.365 1.00 22.26 429 ASN D O 1
ATOM 14359 N N . SER D 1 430 ? -59.187 -15.193 47.716 1.00 19.13 430 SER D N 1
ATOM 14360 C CA . SER D 1 430 ? -58.686 -15.582 46.402 1.00 19.00 430 SER D CA 1
ATOM 14361 C C . SER D 1 430 ? -57.350 -16.304 46.526 1.00 19.48 430 SER D C 1
ATOM 14362 O O . SER D 1 430 ? -57.093 -17.276 45.806 1.00 19.54 430 SER D O 1
ATOM 14365 N N . THR D 1 431 ? -56.482 -15.840 47.430 1.00 18.24 431 THR D N 1
ATOM 14366 C CA . THR D 1 431 ? -55.199 -16.511 47.628 1.00 18.09 431 THR D CA 1
ATOM 14367 C C . THR D 1 431 ? -55.393 -17.948 48.102 1.00 18.66 431 THR D C 1
ATOM 14368 O O . THR D 1 431 ? -54.686 -18.854 47.650 1.00 20.21 431 THR D O 1
ATOM 14372 N N . LYS D 1 432 ? -56.348 -18.177 49.011 1.00 19.82 432 LYS D N 1
ATOM 14373 C CA . LYS D 1 432 ? -56.621 -19.538 49.467 1.00 21.14 432 LYS D CA 1
ATOM 14374 C C . LYS D 1 432 ? -57.000 -20.442 48.301 1.00 22.92 432 LYS D C 1
ATOM 14375 O O . LYS D 1 432 ? -56.534 -21.586 48.209 1.00 23.02 432 LYS D O 1
ATOM 14377 N N . ILE D 1 433 ? -57.848 -19.942 47.400 1.00 19.21 433 ILE D N 1
ATOM 14378 C CA . ILE D 1 433 ? -58.243 -20.720 46.229 1.00 20.17 433 ILE D CA 1
ATOM 14379 C C . ILE D 1 433 ? -57.047 -20.953 45.311 1.00 21.48 433 ILE D C 1
ATOM 14380 O O . ILE D 1 433 ? -56.843 -22.067 44.807 1.00 19.33 433 ILE D O 1
ATOM 14385 N N . ALA D 1 434 ? -56.240 -19.909 45.078 1.00 18.72 434 ALA D N 1
ATOM 14386 C CA . ALA D 1 434 ? -55.092 -20.038 44.184 1.00 17.59 434 ALA D CA 1
ATOM 14387 C C . ALA D 1 434 ? -54.095 -21.061 44.714 1.00 18.75 434 ALA D C 1
ATOM 14388 O O . ALA D 1 434 ? -53.567 -21.884 43.952 1.00 17.86 434 ALA D O 1
ATOM 14390 N N . LYS D 1 435 ? -53.824 -21.028 46.021 1.00 19.13 435 LYS D N 1
ATOM 14391 C CA . LYS D 1 435 ? -52.860 -21.968 46.582 1.00 19.17 435 LYS D CA 1
ATOM 14392 C C . LYS D 1 435 ? -53.378 -23.398 46.497 1.00 21.46 435 LYS D C 1
ATOM 14393 O O . LYS D 1 435 ? -52.614 -24.323 46.194 1.00 21.66 435 LYS D O 1
ATOM 14399 N N . GLU D 1 436 ? -54.676 -23.598 46.743 1.00 20.48 436 GLU D N 1
ATOM 14400 C CA . GLU D 1 436 ? -55.244 -24.938 46.643 1.00 20.27 436 GLU D CA 1
ATOM 14401 C C . GLU D 1 436 ? -55.240 -25.431 45.201 1.00 24.56 436 GLU D C 1
ATOM 14402 O O . GLU D 1 436 ? -55.010 -26.619 44.945 1.00 25.43 436 GLU D O 1
ATOM 14408 N N . ALA D 1 437 ? -55.487 -24.535 44.243 1.00 19.44 437 ALA D N 1
ATOM 14409 C CA . ALA D 1 437 ? -55.412 -24.923 42.839 1.00 19.30 437 ALA D CA 1
ATOM 14410 C C . ALA D 1 437 ? -54.008 -25.384 42.478 1.00 19.19 437 ALA D C 1
ATOM 14411 O O . ALA D 1 437 ? -53.829 -26.407 41.805 1.00 20.32 437 ALA D O 1
ATOM 14413 N N . LEU D 1 438 ? -52.994 -24.629 42.910 1.00 18.74 438 LEU D N 1
ATOM 14414 C CA . LEU D 1 438 ? -51.615 -24.992 42.605 1.00 18.73 438 LEU D CA 1
ATOM 14415 C C . LEU D 1 438 ? -51.232 -26.306 43.264 1.00 20.70 438 LEU D C 1
ATOM 14416 O O . LEU D 1 438 ? -50.616 -27.170 42.627 1.00 24.76 438 LEU D O 1
ATOM 14421 N N . ASP D 1 439 ? -51.595 -26.477 44.540 1.00 21.95 439 ASP D N 1
ATOM 14422 C CA . ASP D 1 439 ? -51.166 -27.660 45.278 1.00 25.43 439 ASP D CA 1
ATOM 14423 C C . ASP D 1 439 ? -51.884 -28.921 44.813 1.00 24.81 439 ASP D C 1
ATOM 14424 O O . ASP D 1 439 ? -51.286 -30.001 44.817 1.00 29.56 439 ASP D O 1
ATOM 14429 N N . THR D 1 440 ? -53.152 -28.810 44.410 1.00 27.15 440 THR D N 1
ATOM 14430 C CA . THR D 1 440 ? -53.964 -29.977 44.082 1.00 30.19 440 THR D CA 1
ATOM 14431 C C . THR D 1 440 ? -54.124 -30.215 42.590 1.00 29.30 440 THR D C 1
ATOM 14432 O O . THR D 1 440 ? -54.478 -31.331 42.194 1.00 29.66 440 THR D O 1
ATOM 14436 N N . GLY D 1 441 ? -53.905 -29.199 41.761 1.00 33.12 441 GLY D N 1
ATOM 14437 C CA . GLY D 1 441 ? -54.210 -29.306 40.353 1.00 34.93 441 GLY D CA 1
ATOM 14438 C C . GLY D 1 441 ? -55.671 -29.126 39.997 1.00 34.61 441 GLY D C 1
ATOM 14439 O O . GLY D 1 441 ? -56.000 -29.122 38.805 1.00 36.82 441 GLY D O 1
ATOM 14440 N N . LYS D 1 442 ? -56.559 -28.992 40.982 1.00 32.25 442 LYS D N 1
ATOM 14441 C CA . LYS D 1 442 ? -57.962 -28.731 40.696 1.00 34.06 442 LYS D CA 1
ATOM 14442 C C . LYS D 1 442 ? -58.137 -27.315 40.150 1.00 33.28 442 LYS D C 1
ATOM 14443 O O . LYS D 1 442 ? -57.341 -26.413 40.427 1.00 33.59 442 LYS D O 1
ATOM 14449 N N . SER D 1 443 ? -59.208 -27.118 39.385 1.00 28.69 443 SER D N 1
ATOM 14450 C CA . SER D 1 443 ? -59.422 -25.838 38.720 1.00 26.38 443 SER D CA 1
ATOM 14451 C C . SER D 1 443 ? -59.953 -24.789 39.693 1.00 26.13 443 SER D C 1
ATOM 14452 O O . SER D 1 443 ? -60.665 -25.098 40.653 1.00 26.82 443 SER D O 1
ATOM 14455 N N . VAL D 1 444 ? -59.584 -23.530 39.434 1.00 25.20 444 VAL D N 1
ATOM 14456 C CA . VAL D 1 444 ? -60.106 -22.413 40.220 1.00 25.06 444 VAL D CA 1
ATOM 14457 C C . VAL D 1 444 ? -61.629 -22.440 40.229 1.00 26.26 444 VAL D C 1
ATOM 14458 O O . VAL D 1 444 ? -62.261 -22.272 41.278 1.00 26.73 444 VAL D O 1
ATOM 14462 N N . TYR D 1 445 ? -62.234 -22.666 39.060 1.00 26.87 445 TYR D N 1
ATOM 14463 C CA . TYR D 1 445 ? -63.690 -22.704 38.948 1.00 28.14 445 TYR D CA 1
ATOM 14464 C C . TYR D 1 445 ? -64.285 -23.763 39.867 1.00 30.96 445 TYR D C 1
ATOM 14465 O O . TYR D 1 445 ? -65.205 -23.483 40.646 1.00 29.75 445 TYR D O 1
ATOM 14474 N N . ASP D 1 446 ? -63.768 -24.989 39.794 1.00 29.25 446 ASP D N 1
ATOM 14475 C CA . ASP D 1 446 ? -64.331 -26.069 40.599 1.00 30.24 446 ASP D CA 1
ATOM 14476 C C . ASP D 1 446 ? -64.136 -25.811 42.087 1.00 29.90 446 ASP D C 1
ATOM 14477 O O . ASP D 1 446 ? -65.018 -26.124 42.897 1.00 30.79 446 ASP D O 1
ATOM 14482 N N . LEU D 1 447 ? -62.992 -25.236 42.467 1.00 28.70 447 LEU D N 1
ATOM 14483 C CA . LEU D 1 447 ? -62.734 -24.991 43.882 1.00 28.72 447 LEU D CA 1
ATOM 14484 C C . LEU D 1 447 ? -63.666 -23.924 44.447 1.00 28.78 447 LEU D C 1
ATOM 14485 O O . LEU D 1 447 ? -64.089 -24.017 45.606 1.00 29.36 447 LEU D O 1
ATOM 14490 N N . VAL D 1 448 ? -63.999 -22.905 43.652 1.00 28.57 448 VAL D N 1
ATOM 14491 C CA . VAL D 1 448 ? -64.916 -21.872 44.130 1.00 29.02 448 VAL D CA 1
ATOM 14492 C C . VAL D 1 448 ? -66.296 -22.461 44.398 1.00 31.19 448 VAL D C 1
ATOM 14493 O O . VAL D 1 448 ? -66.943 -22.131 45.398 1.00 31.17 448 VAL D O 1
ATOM 14497 N N . LEU D 1 449 ? -66.772 -23.335 43.509 1.00 31.14 449 LEU D N 1
ATOM 14498 C CA . LEU D 1 449 ? -68.077 -23.952 43.721 1.00 32.59 449 LEU D CA 1
ATOM 14499 C C . LEU D 1 449 ? -68.021 -24.971 44.850 1.00 35.80 449 LEU D C 1
ATOM 14500 O O . LEU D 1 449 ? -68.960 -25.074 45.650 1.00 36.21 449 LEU D O 1
ATOM 14505 N N . GLU D 1 450 ? -66.925 -25.731 44.923 1.00 32.31 450 GLU D N 1
ATOM 14506 C CA . GLU D 1 450 ? -66.733 -26.690 46.007 1.00 36.77 450 GLU D CA 1
ATOM 14507 C C . GLU D 1 450 ? -66.838 -26.013 47.367 1.00 32.58 450 GLU D C 1
ATOM 14508 O O . GLU D 1 450 ? -67.490 -26.534 48.283 1.00 34.76 450 GLU D O 1
ATOM 14514 N N . HIS D 1 451 ? -66.221 -24.840 47.511 1.00 35.88 451 HIS D N 1
ATOM 14515 C CA . HIS D 1 451 ? -66.269 -24.070 48.746 1.00 31.63 451 HIS D CA 1
ATOM 14516 C C . HIS D 1 451 ? -67.481 -23.147 48.827 1.00 35.61 451 HIS D C 1
ATOM 14517 O O . HIS D 1 451 ? -67.614 -22.415 49.814 1.00 40.00 451 HIS D O 1
ATOM 14524 N N . GLU D 1 452 ? -68.353 -23.159 47.815 1.00 35.49 452 GLU D N 1
ATOM 14525 C CA . GLU D 1 452 ? -69.613 -22.406 47.828 1.00 33.97 452 GLU D CA 1
ATOM 14526 C C . GLU D 1 452 ? -69.387 -20.913 48.071 1.00 33.87 452 GLU D C 1
ATOM 14527 O O . GLU D 1 452 ? -70.182 -20.247 48.737 1.00 35.60 452 GLU D O 1
ATOM 14533 N N . LEU D 1 453 ? -68.302 -20.371 47.509 1.00 33.06 453 LEU D N 1
ATOM 14534 C CA . LEU D 1 453 ? -67.992 -18.958 47.716 1.00 35.37 453 LEU D CA 1
ATOM 14535 C C . LEU D 1 453 ? -68.848 -18.044 46.849 1.00 38.32 453 LEU D C 1
ATOM 14536 O O . LEU D 1 453 ? -69.156 -16.920 47.258 1.00 38.87 453 LEU D O 1
ATOM 14541 N N . LEU D 1 454 ? -69.227 -18.498 45.657 1.00 36.24 454 LEU D N 1
ATOM 14542 C CA . LEU D 1 454 ? -70.048 -17.723 44.740 1.00 33.08 454 LEU D CA 1
ATOM 14543 C C . LEU D 1 454 ? -71.014 -18.662 44.033 1.00 34.18 454 LEU D C 1
ATOM 14544 O O . LEU D 1 454 ? -70.732 -19.851 43.864 1.00 35.58 454 LEU D O 1
ATOM 14549 N N . SER D 1 455 ? -72.154 -18.120 43.618 1.00 35.35 455 SER D N 1
ATOM 14550 C CA . SER D 1 455 ? -73.103 -18.915 42.853 1.00 36.54 455 SER D CA 1
ATOM 14551 C C . SER D 1 455 ? -72.514 -19.257 41.490 1.00 35.93 455 SER D C 1
ATOM 14552 O O . SER D 1 455 ? -71.667 -18.533 40.956 1.00 34.83 455 SER D O 1
ATOM 14555 N N . LYS D 1 456 ? -72.961 -20.384 40.929 1.00 36.74 456 LYS D N 1
ATOM 14556 C CA . LYS D 1 456 ? -72.509 -20.749 39.591 1.00 36.43 456 LYS D CA 1
ATOM 14557 C C . LYS D 1 456 ? -72.915 -19.698 38.565 1.00 36.76 456 LYS D C 1
ATOM 14558 O O . LYS D 1 456 ? -72.164 -19.430 37.617 1.00 35.93 456 LYS D O 1
ATOM 14564 N N . GLU D 1 457 ? -74.081 -19.077 38.755 1.00 38.32 457 GLU D N 1
ATOM 14565 C CA . GLU D 1 457 ? -74.563 -18.071 37.815 1.00 38.57 457 GLU D CA 1
ATOM 14566 C C . GLU D 1 457 ? -73.604 -16.888 37.734 1.00 42.68 457 GLU D C 1
ATOM 14567 O O . GLU D 1 457 ? -73.242 -16.440 36.640 1.00 37.40 457 GLU D O 1
ATOM 14573 N N . LYS D 1 458 ? -73.177 -16.370 38.888 1.00 36.41 458 LYS D N 1
ATOM 14574 C CA . LYS D 1 458 ? -72.217 -15.272 38.888 1.00 35.09 458 LYS D CA 1
ATOM 14575 C C . LYS D 1 458 ? -70.843 -15.736 38.422 1.00 34.02 458 LYS D C 1
ATOM 14576 O O . LYS D 1 458 ? -70.162 -15.024 37.674 1.00 34.60 458 LYS D O 1
ATOM 14582 N N . LEU D 1 459 ? -70.423 -16.925 38.854 1.00 33.19 459 LEU D N 1
ATOM 14583 C CA . LEU D 1 459 ? -69.085 -17.409 38.528 1.00 33.24 459 LEU D CA 1
ATOM 14584 C C . LEU D 1 459 ? -68.910 -17.598 37.025 1.00 31.76 459 LEU D C 1
ATOM 14585 O O . LEU D 1 459 ? -67.834 -17.319 36.477 1.00 30.56 459 LEU D O 1
ATOM 14590 N N . ASP D 1 460 ? -69.957 -18.066 36.339 1.00 33.17 460 ASP D N 1
ATOM 14591 C CA . ASP D 1 460 ? -69.877 -18.231 34.891 1.00 33.39 460 ASP D CA 1
ATOM 14592 C C . ASP D 1 460 ? -69.641 -16.906 34.182 1.00 33.42 460 ASP D C 1
ATOM 14593 O O . ASP D 1 460 ? -69.022 -16.879 33.111 1.00 38.00 460 ASP D O 1
ATOM 14598 N N . GLU D 1 461 ? -70.133 -15.803 34.751 1.00 33.11 461 GLU D N 1
ATOM 14599 C CA . GLU D 1 461 ? -69.862 -14.489 34.180 1.00 32.64 461 GLU D CA 1
ATOM 14600 C C . GLU D 1 461 ? -68.468 -14.001 34.551 1.00 30.83 461 GLU D C 1
ATOM 14601 O O . GLU D 1 461 ? -67.708 -13.559 33.684 1.00 29.99 461 GLU D O 1
ATOM 14607 N N . ILE D 1 462 ? -68.121 -14.081 35.837 1.00 30.29 462 ILE D N 1
ATOM 14608 C CA . ILE D 1 462 ? -66.880 -13.474 36.319 1.00 28.77 462 ILE D CA 1
ATOM 14609 C C . ILE D 1 462 ? -65.668 -14.121 35.663 1.00 31.71 462 ILE D C 1
ATOM 14610 O O . ILE D 1 462 ? -64.717 -13.433 35.265 1.00 29.09 462 ILE D O 1
ATOM 14615 N N . LEU D 1 463 ? -65.676 -15.447 35.535 1.00 27.88 463 LEU D N 1
ATOM 14616 C CA . LEU D 1 463 ? -64.511 -16.171 35.043 1.00 27.48 463 LEU D CA 1
ATOM 14617 C C . LEU D 1 463 ? -64.557 -16.429 33.545 1.00 28.57 463 LEU D C 1
ATOM 14618 O O . LEU D 1 463 ? -63.728 -17.191 33.035 1.00 33.64 463 LEU D O 1
ATOM 14623 N N . ALA D 1 464 ? -65.497 -15.830 32.831 1.00 30.32 464 ALA D N 1
ATOM 14624 C CA . ALA D 1 464 ? -65.502 -15.958 31.382 1.00 28.48 464 ALA D CA 1
ATOM 14625 C C . ALA D 1 464 ? -64.328 -15.167 30.824 1.00 31.04 464 ALA D C 1
ATOM 14626 O O . ALA D 1 464 ? -64.175 -13.986 31.158 1.00 30.15 464 ALA D O 1
ATOM 14628 N N . PRO D 1 465 ? -63.464 -15.782 30.008 1.00 39.82 465 PRO D N 1
ATOM 14629 C CA . PRO D 1 465 ? -62.266 -15.061 29.540 1.00 42.53 465 PRO D CA 1
ATOM 14630 C C . PRO D 1 465 ? -62.591 -13.775 28.803 1.00 33.00 465 PRO D C 1
ATOM 14631 O O . PRO D 1 465 ? -61.892 -12.769 28.979 1.00 33.23 465 PRO D O 1
ATOM 14635 N N . GLU D 1 466 ? -63.654 -13.775 27.995 1.00 35.31 466 GLU D N 1
ATOM 14636 C CA . GLU D 1 466 ? -64.039 -12.572 27.272 1.00 34.91 466 GLU D CA 1
ATOM 14637 C C . GLU D 1 466 ? -64.473 -11.442 28.198 1.00 30.17 466 GLU D C 1
ATOM 14638 O O . GLU D 1 466 ? -64.555 -10.296 27.742 1.00 28.87 466 GLU D O 1
ATOM 14644 N N . ASN D 1 467 ? -64.738 -11.726 29.475 1.00 27.00 467 ASN D N 1
ATOM 14645 C CA . ASN D 1 467 ? -65.126 -10.708 30.444 1.00 27.09 467 ASN D CA 1
ATOM 14646 C C . ASN D 1 467 ? -63.958 -10.210 31.289 1.00 25.57 467 ASN D C 1
ATOM 14647 O O . ASN D 1 467 ? -64.178 -9.490 32.266 1.00 26.24 467 ASN D O 1
ATOM 14652 N N . MET D 1 468 ? -62.723 -10.562 30.941 1.00 25.09 468 MET D N 1
ATOM 14653 C CA . MET D 1 468 ? -61.565 -10.123 31.709 1.00 30.10 468 MET D CA 1
ATOM 14654 C C . MET D 1 468 ? -60.661 -9.185 30.933 1.00 33.56 468 MET D C 1
ATOM 14655 O O . MET D 1 468 ? -59.558 -8.866 31.396 1.00 35.64 468 MET D O 1
ATOM 14660 N N . LEU D 1 469 ? -61.097 -8.743 29.769 1.00 22.48 469 LEU D N 1
ATOM 14661 C CA . LEU D 1 469 ? -60.250 -8.012 28.846 1.00 21.62 469 LEU D CA 1
ATOM 14662 C C . LEU D 1 469 ? -60.395 -6.505 28.980 1.00 21.61 469 LEU D C 1
ATOM 14663 O O . LEU D 1 469 ? -59.641 -5.767 28.335 1.00 20.84 469 LEU D O 1
ATOM 14668 N N . ASN D 1 470 ? -61.318 -6.043 29.819 1.00 22.50 470 ASN D N 1
ATOM 14669 C CA . ASN D 1 470 ? -61.656 -4.636 29.973 1.00 22.86 470 ASN D CA 1
ATOM 14670 C C . ASN D 1 470 ? -62.102 -4.405 31.405 1.00 29.44 470 ASN D C 1
ATOM 14671 O O . ASN D 1 470 ? -62.472 -5.355 32.107 1.00 28.13 470 ASN D O 1
ATOM 14676 N N . PRO D 1 471 ? -62.116 -3.156 31.860 1.00 23.42 471 PRO D N 1
ATOM 14677 C CA . PRO D 1 471 ? -62.795 -2.851 33.120 1.00 24.25 471 PRO D CA 1
ATOM 14678 C C . PRO D 1 471 ? -64.297 -3.034 32.965 1.00 26.23 471 PRO D C 1
ATOM 14679 O O . PRO D 1 471 ? -64.860 -2.862 31.882 1.00 27.60 471 PRO D O 1
ATOM 14683 N N A HIS D 1 472 ? -64.938 -3.395 34.079 0.54 28.05 472 HIS D N 1
ATOM 14684 N N B HIS D 1 472 ? -64.955 -3.384 34.064 0.46 28.15 472 HIS D N 1
ATOM 14685 C CA A HIS D 1 472 ? -66.361 -3.705 34.119 0.54 31.35 472 HIS D CA 1
ATOM 14686 C CA B HIS D 1 472 ? -66.405 -3.484 34.016 0.46 31.10 472 HIS D CA 1
ATOM 14687 C C A HIS D 1 472 ? -66.929 -3.297 35.471 0.54 29.17 472 HIS D C 1
ATOM 14688 C C B HIS D 1 472 ? -66.957 -3.407 35.428 0.46 29.18 472 HIS D C 1
ATOM 14689 O O A HIS D 1 472 ? -66.204 -3.191 36.463 0.54 28.40 472 HIS D O 1
ATOM 14690 O O B HIS D 1 472 ? -66.245 -3.627 36.411 0.46 28.36 472 HIS D O 1
ATOM 14703 N N . THR D 1 473 ? -68.241 -3.081 35.509 1.00 30.86 473 THR D N 1
ATOM 14704 C CA . THR D 1 473 ? -68.910 -2.998 36.794 1.00 31.81 473 THR D CA 1
ATOM 14705 C C . THR D 1 473 ? -69.097 -4.406 37.354 1.00 31.77 473 THR D C 1
ATOM 14706 O O . THR D 1 473 ? -69.052 -5.402 36.627 1.00 33.30 473 THR D O 1
ATOM 14710 N N . LYS D 1 474 ? -69.290 -4.486 38.666 1.00 32.13 474 LYS D N 1
ATOM 14711 C CA . LYS D 1 474 ? -69.351 -5.787 39.318 1.00 33.52 474 LYS D CA 1
ATOM 14712 C C . LYS D 1 474 ? -70.607 -6.546 38.904 1.00 39.54 474 LYS D C 1
ATOM 14713 O O . LYS D 1 474 ? -71.701 -5.978 38.835 1.00 35.54 474 LYS D O 1
ATOM 14719 N N . PHE D 1 475 ? -70.441 -7.837 38.618 1.00 39.30 475 PHE D N 1
ATOM 14720 C CA . PHE D 1 475 ? -71.568 -8.698 38.257 1.00 45.73 475 PHE D CA 1
ATOM 14721 C C . PHE D 1 475 ? -72.424 -9.021 39.480 1.00 56.88 475 PHE D C 1
ATOM 14722 O O . PHE D 1 475 ? -72.036 -8.760 40.621 1.00 58.45 475 PHE D O 1
#

Organism: NCBI:txid1338011